Protein 5FVN (pdb70)

CATH classification: 2.40.160.10

Secondary structure (DSSP, 8-state):
-EEEEETTEEEEEEEEEEEEEEE-S-TTT-EE--EEEEEEEEEEEEETTEEEEEEEEEEEESSS-TT---EEEEEEEEEEE-GGG-EEEEEEEE-TTHHHHGGG--SSSS---SS-TTSTTSSEEEEEEEEEEEHHHHTSTTEEEEEEEE--B-BSSSTTB-TT---GGG-B-SEEEEEEEEEEETTEEEEEEEEEEEPPTTGGGSSB---SEEEEEEEEEEEEETTEEEEEEEEEEES-SB-TTSBB-SEEEEEEEEEEE--TTSEEEEEEEEEEEEEEETTTTEEEEEEEEEEEEEEEEEETTEEEEEEEEEE-----HHHHHHT---S-EEEEEEEEE-/-EEEEETTEEEEEEEEEEEEEEEES-TTT-EE--EEEEEEEEEEEEETTEEEEEEEEEEEESSS-TT---EEEEEEEEEEE-GGG-EEEEEEEE-TTHHHHGGG---SSS---SS-TTSTTSSEEEEEEEEEESHHHHHSTTEEEEEEEE--B-BSSSTTB-TT---GGG-B-SEEEEEEEEEEETTEEEEEEEEEEEPPTTGGGSSB---SEEEEEEEEEEEEETTEEEEEEEEEEES-SB-TTSBB-SEEEEEEEEEEE--TTSEEEEEEEEEEEEEEETTTTEEEEEEEEEEEEEEEEEETTEEEEEEEEEE-----HHHHHHT---S-EEEEEEEEE-/-EEEEETTEEEEEEEEEEEEEEE-S-TTT-EE--EEEEEEEEEEEEETTEEEEEEEEEEEESSS-TT---EEEEEEEEEEE-GGG-EEEEEEEE-TTHHHHGGG---SSS---SS-TTSTTSSEEEEEEEEEESHHHHHSTTEEEEEEEE--B-BSSSTTB-TT---GGG-B-SEEEEEEEEEEETTEEEEEEEEEEEPPHHHHHSSB---SEEEEEEEEEEEEETTEEEEEEEEEEEEEEE-TTSBEEEEEEEEEEEEEE--TTSEEEEEEEEEEEEEEETTTTEEEEEEEEEEEEEEEEEETTEEEEEEEEEE-PPP-HHHHHHT---S-EEEEEEEEE-/-EEEEETTEEEEEEEEEEEEEEEES-TTT-EE--EEEEEEEEEEEEETTEEEEEEEEEEEESSS-TT---EEEEEEEEEEE-SSS-EEEEEEEE-TTHHHHGGG---SSS---SS-TTSTTSSEEEEEEEEEESSTTTTSTTEEEEEEEE--B-BSSSTTB-TT---GGG-B-SEEEEEEEEEEETTEEEEEEEEEEEPPTTGGGSSB---SEEEEEEEEEEEEETTEEEEEEEEEEES-SEETTTEE-SEEEEEEEEEEE--TTSEEEEEEEEEEEEEEETTTTEEEEEEEEEEEEEEEEEETTEEEEEEEEEE-PPP-HHHHHHT---S-EEEEEEEEE-/-EEEEETTEEEEEEEEEEEEEEEES-TTT-EE--EEEEEEEEEEEEETTEEEEEEEEEEEESSS-TT---EEEEEEEEEEE-GGG-EEEEEEEE-TTHHHHGGG---SSS---SS-TTSTTSSEEEEEEEEEESSGGGTSTTEEEEEEEE--B-BSSSTTB-TT---GGG-B-SEEEEEEEEEEETTEEEEEEEEEEEPPTTGGGSSB---SEEEEEEEEEEEEETTEEEEEEEEEEES-SB-TTSBB-SEEEEEEEEEEE--TTSEEEEEEEEEEEEEEETTTTEEEEEEEEEEEEEEEEEETTEEEEEEEEEE-----HHHHHHT---S-EEEEEEEEE-/-EEEEETTEEEEEEEEEEEEEEEES-TTT-EE--EEEEEEEEEEEEETTEEEEEEEEEEEESSS-TT---EEEEEEEEEEE-TTSEEEEEEEEE-TTHHHHGGG---SSS---SS-TTSTTSSEEEEEEEEEESHHHHTSTTEEEEEEEE--B-BSSGGGB-TT---GGG-B-SEEEEEEEEEEETTEEEEEEEEEEEPPTTGGGSSBS--SEEEEEEEEEEEEETTEEEEEEEEEEEEEEE-TTSBEEEEEEEEEEEEEE--TTSEEEEEEEEEEEEEEETTTTEEEEEEEEEEEEEEEEEETTEEEEEEEEEE-PPP-HHHHHHT---S-EEEEEEEEE-

Organism: Enterobacter cloacae (NCBI:txid550)

InterPro domains:
  IPR001702 Porin, Gram-negative type [PF00267] (27-363)
  IPR001702 Porin, Gram-negative type [PR00182] (52-63)
  IPR001702 Porin, Gram-negative type [PR00182] (94-104)
  IPR001702 Porin, Gram-negative type [PR00182] (150-161)
  IPR001702 Porin, Gram-negative type [PR00182] (235-247)
  IPR001702 Porin, Gram-negative type [PR00182] (315-332)
  IPR001897 Porin, gammaproteobacterial [PR00183] (22-38)
  IPR001897 Porin, gammaproteobacterial [PR00183] (51-69)
  IPR001897 Porin, gammaproteobacterial [PR00183] (94-116)
  IPR001897 Porin, gammaproteobacterial [PR00183] (148-170)
  IPR001897 Porin, gammaproteobacterial [PR00183] (241-258)
  IPR001897 Porin, gammaproteobacterial [PR00183] (270-289)
  IPR013793 Porin, Gram-negative type, conserved site [PS00576] (315-331)
  IPR023614 Porin domain superfamily [G3DSA:2.40.160.10] (22-363)
  IPR050298 Gram-negative bacterial outer membrane porin [PTHR34501] (1-363)

Foldseek 3Di:
DWPDDPDQKTKDKKKKWKFKAKPWPPPVRHGTFTKMKIKMKMWGDPDPFKIKIWIWMKIWTPPDDPVDTDMDTQWTKIKMGGHQVWIKMWWWFAAQLCVFLVLQQDAPPDDPPLADALQARNTTATTKIKTKGACNSVPHHFKIKMKIKHAWAAACDDDRDDVRHDDQNNTWHIKIKMKIKGDPDPQKIKMKMKMKTAHDPNLQVFQWQHDGIKIKIKIKMWGGDPQKTKMKMKMKIAQGGDQQPRGGARIKIKMKIKIWGADPQFKIKMKMWIWIWGADTPPPPGIDTRFTWIKTKMKGDPDPFKIKMKMKTGFPHDDDPSCVVSVRDRMIMIMIIIMGMD/DWPDDPPQKTKDKKKKWKFKAKPWPPPVRHGTFIKMKIKMKMWGDPDPFKIKIWIWMKIWTPPDDPVDTDMDTQWTKIKMGRDQVWIKMWWWFAACLCVFLVLQVDDPPDDPPQADALQARNTTATTKIKTKGACNSVPHHFKIKMKIKHAWAAACDDDGDDVRHDDQNNTWHIKIKMKIKGDPDPQKIKMKMKMKTAHDPNLQVFQWQHDGIKMKIKIKMWGDDPQKTKMKMKMKIAQGGALQPRHGARIKIKMKIKIWGADPQFKIKMKMWIWIWGADTPPPPGIDTRFTWIKTKMKGDPDPFKIKMKMKTGFPHDDDPSCVVSVRDRMIMIMIIIMGMD/DWPDDPDQKTKDKKKKWKFKAKPWPPPVRHGTFTKMKIKMKMWGDDDPFKIKIWIWMKIWTPPDDPVDTDMDTQWTKIKMGGHQVWIKMWWWFAAQLCVFLVLQVDAPPDDPPLADALQARNTTATTKIKTKGACNSVPHHFKIKMKIKHAWAAACDDDGDDVRHDDQNNTWHIKIKMKIKGDPDPQKIKMKMKMKTAHDPNLQVFQWQHDRIKMKIKIKMWGDDPQKTKMKMWMKIAQGGAQQPRGHARIKIKMKIKIWGADPQFKIKMKMWIWIWGADTPPPPGIDTRFTWIKTKMKGDPDPFKIKMKMKTGFPHDDDPSCVVSVRDRMIMIMIIIMGMD/DWPDDPPQKTKDKKKKWKFKAKPWPPPVRHGTFTKMKIKMKMWGDDDPFKIKIWIWMKIWTPPDDPVDTDMDTQWTKIKMAGHLVWIKMWWWFAACLCVFLVLQQDDPPDDPPLADALQARNTTATTKIKTKGACHSVPHHFKIKMKIKHAWAAACDDDGDDVRHDDQNNTWHIKIKMKIKGDPDPQKIKMKMKMKTAHDPNLQVFQWQHDRIKMKIKIKMWGDDPQKTKMKMKMKIAQGGDQQPRGHARIKIKIKIKIWGADPQFKIKMKMWIWMWGADTPPPPGIATRFTWIKTKMKGDPDPFKIKMKMKTGFPHDDDPSCVVSVRDRMIMIMIIIMGMD/DWPDDPDQKTKDKKKKWKFKAKPWPPPVRHGTFTKMKIKMKMWGDPDPQKIKIWIWMKIWTPPDDPVDTDMDTQWTKIKMARHQVWIKMWWWFAQCLCVFLVLQQDDPPDDPPQADALQARNTTATTKIKTKGACNSVVHHFKIKMKIKHAWAAACDDDGDDVRHDDQNNTWHIKIKMKIKGDPDPQKIKMKMKMKTAHDPNLQVFQWQHDGIKIKIKIKMWGGDPQKIKMKMKMKIAQGGDQQPRHHARIKIKMKIKIWGADPQFKIKMKMWIWMWGADTPPPPGIDTRFTWIKTKMKGDPDPFKIKMKMKTGFPHDDDPSCVVSVRDRMIMIMIIIMGMD/DWPDDPDQKTKDKKKKWKFKAKPWPPPVRHGTFTKMKIKMKMWGDPDPFKIKIWIWMKIWTPPDDPVDTDMDTQWTKIWMGGHQFWIKMWWWFAAQLCVFLVLQVDDPPDDPPQADALQARNTTATTKIKTKGAQNRVPHHFKIKMKIKHAWAAACDDDGDDVRHDDQNNTWHIKIKMKIKGDPDPQKIKMKMKMKTAHDPNLQVFQWQHDGIKMKIKIKMWGDDPQKTKMKMWMKIAQGGDQQPRGHARIKIKMKIKIWGADPQFKIKMKMWIWIWGADTPPPPGIDTRFTWIKTKMKGDPDPFKIKMKMKTGFPDDDDPSCVVSVRDRMIMIMIIIMGMD

Radius of gyration: 41.19 Å; Cα contacts (8 Å, |Δi|>4): 6973; chains: 6; bounding box: 77×74×114 Å

Nearest PDB structures (foldseek):
  5fvn-assembly2_D  TM=1.003E+00  e=4.121E-65  Enterobacter cloacae
  2xe2-assembly1_C  TM=9.939E-01  e=3.222E-57  Escherichia coli
  5o79-assembly1_C  TM=9.924E-01  e=1.944E-54  Klebsiella pneumoniae
  7pzf-assembly2_E  TM=9.827E-01  e=4.440E-54  Klebsiella pneumoniae
  6rck-assembly1_A  TM=9.863E-01  e=8.250E-54  Klebsiella pneumoniae

Solvent-accessible surface area: 76614 Å² total; per-residue (Å²): 15,70,20,40,23,69,109,30,8,76,3,45,6,41,4,48,0,1,3,3,34,23,95,18,130,22,59,55,54,39,4,2,27,0,20,0,50,11,0,0,106,3,70,2,84,36,55,72,121,20,30,0,39,1,33,4,25,12,15,6,26,0,10,10,1,21,81,63,42,64,6,50,9,27,6,0,19,0,0,16,95,88,25,95,56,4,16,77,8,24,0,0,17,52,0,0,2,41,32,0,2,31,23,3,47,53,19,22,44,25,14,9,59,6,20,17,15,6,2,6,0,4,19,23,0,1,3,0,23,1,66,76,3,70,53,75,85,50,138,56,126,14,44,59,45,2,77,3,102,3,7,72,0,0,14,78,80,51,158,10,43,4,38,13,17,13,70,54,34,54,4,5,4,67,3,82,7,23,7,87,24,84,82,102,25,158,24,103,6,75,7,62,1,65,2,18,0,82,14,6,52,23,0,44,125,50,73,9,0,70,22,91,84,2,46,1,94,7,34,5,104,60,38,82,29,116,75,61,19,78,4,27,3,92,4,48,0,82,18,0,5,53,0,27,103,38,0,1,0,39,64,0,47,2,66,1,54,4,42,11,89,42,83,145,132,8,56,54,44,2,81,6,53,3,40,2,59,0,50,98,8,52,107,83,43,28,92,24,40,10,21,60,0,46,0,62,9,21,11,72,95,42,42,136,7,2,10,45,20,61,0,82,19,53,16,77,15,104,97,88,95,5,3,146,69,1,64,27,29,26,48,58,6,46,0,84,5,14,5,2,74,30,16,74,21,38,23,68,77,18,9,70,2,46,6,39,4,47,0,1,3,3,35,23,100,19,131,23,58,54,53,40,3,2,28,0,20,0,49,12,0,0,105,4,60,0,100,35,60,77,124,22,13,0,38,1,35,4,26,11,13,6,26,0,8,10,1,19,81,66,42,67,7,49,9,31,5,0,18,0,0,18,99,76,28,103,58,6,17,73,8,24,0,0,18,52,0,0,2,41,32,0,1,31,28,4,47,52,19,22,43,25,14,9,60,6,19,17,15,7,2,6,0,4,17,21,0,1,3,0,22,1,64,73,2,72,54,65,85,52,128,53,126,20,42,57,47,2,78,3,102,3,6,73,0,0,14,76,80,54,169,10,43,4,38,13,16,15,70,54,31,55,4,5,5,70,3,81,7,23,7,89,26,85,87,99,24,161,23,103,8,76,6,64,1,64,2,19,0,81,15,6,60,23,0,44,123,51,71,9,0,74,22,91,84,1,45,0,96,6,33,4,102,54,38,79,29,113,85,64,22,83,4,27,3,95,4,58,0,63,20,0,5,52,0,28,103,39,0,0,0,35,89,0,65,1,66,1,55,4,42,12,87,42,77,148,122,8,56,56,45,2,85,6,52,4,38,2,58,0,42,82,9,52,106,83,42,28,93,23,43,10,21,60,0,48,0,61,7,21,12,76,93,41,45,196,29,2,9,44,20,64,0,83,19,51,17,75,16,106,97,89,95,4,3,148,66,1,65,26,29,24,47,59,5,46,0,85,4,15,5,0,75,26,16,77,20,38,22,68,92,20,9,66,1,47,6,38,5,46,0,1,2,3,36,22,98,18,128,23,61,55,54,39,3,2,28,0,20,0,48,10,0,0,108,4,78,0,93,35,58,77,123,24,24,0,37,1,35,4,26,11,14,5,26,0,9,10,1,21,82,65,43,66,7,50,8,30,5,0,18,0,0,18,102,74,40,96,59,7,18,74,8,24,0,0,18,51,0,0,2,41,32,0,2,31,23,3,48,55,20,22,42,26,15,9,60,6,19,18,15,7,2,6,0,3,16,20,1,1,2,0,22,0,63,78,2,71,56,70,88,44,139,58,122,17,43,55,46,3,76,2,101,3,6,74,1,0,15,74,81,54,164,11,45,4,38,13,17,14,71,54,32,55,3,5,4,70,2,81,8,21,8,86,26,84,87,97,26,156,26,103,8,75,7,59,1,66,2,24,0,75,14,5,55,24,0,45,124,50,72,10,0,69,23,91,85,2,50,1,87,6,34,6,99,59,36,84,30,115,92,61,21,77,5,26,2,92,3,40,0,73,18,0,5,52,0,28,109,37,0,0,0,36,60,0,49,1,69,1,55,3,35,11,88,42,75,151,127,9,58,55,44,2,78,8,55,4,41,2,68,1,46,96,8,48,107,83,42,28,91,24,39,10,21,60,0,47,0,66,8,20,10,81,92,44,44,148,7,2,9,44,18,62,0,88,18,51,16,76,15,110,97,92,95,4,2,148,67,1,65,29,28,24,47,59,6,46,0,86,4,14,5,1,77,31,17,60,20,39,19,69,98,23,11,64,2,46,6,38,4,48,0,1,2,3,33,23,94,18,129,24,61,54,53,40,3,2,28,0,19,0,51,10,0,0,110,4,53,0,73,35,56,73,116,22,24,0,37,1,33,4,27,10,15,6,26,1,8,10,2,19,82,64,41,63,6,51,8,29,6,0,19,0,0,19,91,78,27,86,60,7,18,77,7,24,0,0,17,52,0,0,2,39,32,0,3,31,24,4,48,54,20,22,43,24,15,9,59,6,20,18,15,6,2,5,0,4,18,23,1,1,2,0,23,0,66,76,1,52,56,56,102,61,143,57,116,13,45,55,47,2,75,2,103,2,7,74,1,0,15,76,79,52,161,10,43,3,37,13,17,14,70,54,33,51,3,4,5,68,3,81,7,23,7,87,26,82,87,97,25,157,24,103,6,76,7,61,1,67,2,25,1,81,14,5,53,22,0,43,124,52,72,8,0,73,22,90,79,1,49,1,92,6,34,6,100,61,35,84,30,113,89,63,21,81,5,28,2,94,3,42,0,73,19,0,5,51,0,28,105,37,0,0,0,37,64,0,48,2,69,1,54,3,36,10,88,41,78,148,123,8,56,58,46,5,78,6,58,3,39,2,60,1,50,98,9,53,106,82,44,27,93,23,36,11,20,48,1,44,0,65,8,22,10,75,90,41,46,193,20,2,10,44,19,63,0,84,19,53,17,81,14,110,95,89,94,4,3,150,69,1,64,27,28,25,48,59,6,46,0,84,4,15,5,2,75,31,16,70,20,35,23,57,73,28,9,75,3,40,6,36,6,46,0,1,2,3,36,22,97,19,131,23,61,55,53,40,3,2,28,0,21,0,50,10,0,0,98,4,67,0,82,36,54,72,116,19,20,0,40,2,40,3,25,12,14,6,26,1,8,11,1,19,84,60,42,62,7,49,10,28,6,0,19,0,0,16,75,84,23,100,57,0,12,77,7,24,0,0,16,51,0,0,2,39,31,0,2,31,25,4,48,56,19,23,43,25,15,9,59,5,19,19,14,6,2,6,0,4,17,21,0,1,3,0,24,1,64,74,2,59,53,68,81,50,128,54,130,19,42,59,46,2,75,2,103,3,6,73,1,0,14,76,81,50,165,10,44,3,38,13,18,14,71,55,33,54,4,5,4,68,4,81,7,23,6,87,24,89,87,97,23,158,23,101,7,74,6,63,1,68,2,19,0,82,14,6,63,23,0,44,124,41,73,8,0,75,21,90,83,2,47,1,95,6,34,5,96,54,40,84,31,115,78,62,19,79,4,29,2,87,4,40,0,72,20,0,4,50,0,28,104,37,0,0,0,40,60,0,53,1,69,1,54,4,43,10,86,40,81,143,133,10,57,58,44,2,81,5,53,4,39,2,64,1,45,96,8,51,108,83,41,28,94,24,43,11,20,60,1,47,0,61,9,19,11,74,94,44,44,148,8,1,10,43,19,61,0,81,20,52,17,77,15,106,98,88,96,4,4,149,67,1,65,28,28,25,48,58,5,47,0,85,5,14,6,2,75,31,16,63,18,43,20,66,94,19,29,59,2,46,5,40,5,46,0,1,2,3,35,22,98,19,129,24,59,57,51,40,3,2,28,0,20,0,50,11,0,0,107,4,71,0,98,34,57,68,125,26,27,0,25,0,44,5,29,11,15,5,26,1,9,10,2,20,82,63,44,64,6,48,9,27,12,0,16,0,0,23,90,79,13,134,58,10,15,72,8,24,0,0,18,51,0,0,2,38,32,0,2,30,24,4,47,55,19,22,43,24,15,9,60,5,19,18,15,7,2,6,0,3,18,22,1,1,2,0,23,1,82,78,6,35,47,80,123,57,137,58,123,20,43,67,39,3,74,2,104,3,7,73,1,0,14,76,82,51,165,10,45,4,38,12,17,14,72,53,33,52,4,4,4,70,3,80,8,22,7,87,29,85,92,99,26,157,26,102,8,75,6,60,2,65,2,26,0,78,14,6,66,23,0,44,124,44,71,9,0,69,23,91,82,2,45,1,90,6,34,5,101,60,36,83,30,112,79,62,21,78,6,26,2,91,4,40,0,70,20,0,5,53,0,29,108,37,0,1,0,35,62,0,52,2,65,2,55,4,44,11,92,40,83,144,129,9,55,59,44,2,84,6,54,3,41,2,60,1,48,96,8,51,108,83,42,28,92,24,40,11,20,58,0,46,0,62,9,19,11,70,90,42,45,144,8,1,10,44,18,62,0,84,19,50,16,77,14,108,98,90,96,4,3,148,67,1,63,26,30,25,48,60,6,47,0,85,4,15,5,1,76,30

Sequence (2052 aa):
AEIYNKDGNNKLLDLYGKVDGLHYFSDDDSQDGDQTYMRLGFKGETQVNDQLTGYGQWEYQIQGNSGENENNSWTRVAFAGLKFGDAGSFDYGRNYGVVYDVTSWTDVLPEFGGDTYGSSDNFMQQRGNGFATYRNSDFFGLVDGLNFAVQYQGKNGSASGEDQTNNGRTELRQNGDGVGGSITYNLGEGFGIGTAVVSSSKRTSSQNDLTYGNGDRAETYTGGLKYDANNIYLAAQYTQQTYNATRVGNLGWANKKAQNFEVVAQYQFDFGLRPSVVAYLQSKGKDLENGYGDQDLLKYVDVVGATYYFNKNMSTYVDYKINLLDDKEFTRNAGISTDDIVALGLVYQFAEIYNKDGNKLDLYGKVDGLHYFSDDDSQDGDQTYMRLGFKGETQVNDQLTGYGQWEYQIQGNSGENEENNSWTRVAFAGLKFGDAGSFDYGRNYGVVYDVTSWTDVLPEFGGDTYGSSDNFMQQRGNGFATYRNSDFFGLVDGLNFAVQYQGKNGSASGEDQTNNGRTELRQNGDGVGGSITYNLGEGFGIGTAVSSSKRTSSQNDLTYGNGDRAETYTGGLKYDANNIYLAAQYTQTYNATRVGNLGWANKAQNFEVVAQYQFDDFGLRPSVAYLQSKGKDLENGYGDQDLLKYVDVVGATYYFNKNMSTYVDYKINLLDDKEFTRNAGISTDDIVALGLVYQFAEIYNKDGNKLDLYGKVDGLHYFSDDDSQDGDQTYMRLGFKGETQVNDQLTGYGQWEYQIQGNSGENENNSWTRVAFAGLKFGDAGSFDYGRNYGVVYDVTSWTDVLPEFGGDTYGSSDNFMQQRGNGFATYRNSDFFGLVDGLNFAVQYQGKNGSASGEDQTNNGRTELRQNGDGVGGSITYNLGEGFGIGTAVSSSKRTSSQNDLTYGNGDRAEETYTGGLLKYDANNIYLAAQYTQTYNATRVGNLGWANKAQNFEVVAQYQFDFGLRPSVVAYLQSKGKDLENGYGDQDLLKYVDVVGATYYFNKNMSTYVDYKINLLDDKEFTRNAGISTDDIVALGLVYQFAEIYNKDGNKLDLYGKVDGLHYFSDDDSQDGDQTYMRLGFKGETQVNDQLTGYGQQWEYQIQGNSGENENNSWTRVAFAGLKFGDAGSFDYGRNYGVVYDVTSWTDVLPEFGGDTYGSSDNFMQQRGNGFATYRNSDFFGLVDGLNFAVQYQGKNGSASGEDQTNNGRTELRQNGDGVGGSITYNLGEGFGIGTAVSSSKRTSSQNDLTYGNGDRAEETYTGGLKYDANNIYLAAQYTQTYNATRVGNLGWANKAQNFEVVAQYQFDDFGLRPSVVAYLQSKGKDLENGYGDQDLLKYVDVVGATYYFNKNMSTYVDYKINLLDDKEFTRNAGISTDDIVALGLVYQFAEIYNKDGNKLDLYGKVDGLHYFSDDDSQDGDQTYMRLGFKGETQVNDQLTTGYGQWEYQIQGNSGENEENNSWTRVAFAGLKFGDAGSFDYGRNYGVVYDVTSWTDVLPEFGGDTYGSSDNFMQQRGNGFATYRNSDFFGLVDGLNFAVQYQGKNGSASGEDQTNNGRTELRQNGDGVGGSITYNLGEGFGIGTAVSSSKRTSSQNDLLTYGNGDRAETYTGGLKYDANNIYLAAQYTQTYNATRVGNLGWANKAQNFEVVAQYQFDFGLRPSVVAYLQSKGKDLENGYGDQDLLKYVDVVGATYYFNKNMSTYVDYKINLLDDKEFTRNAGISTDDIVALGLVYQFAEIYNKDGNKLDLYGKVDGLHYFSDDDSQDGDQTYMRLGFKGETQVNDQLTGYGQQWEYQIQGNSGENENNSWTRVAFAGLKFGDAGSFDYGRNYGVVYDVTSWTDVLPEFGGDTYGSDNFMQQRGNGFATYRNSDFFGLVDGLNFAVQYQGKNGSASGEDQTNNGRTELRQNGDGVGGSITYNLGEGFGIGTAVSSSKRTSSQNDLLTYGNGDRAETYTGGLKYDANNIYLAAQYTQTYNATRVGNLGWANKAQNFEVVAQYQFDFGLRPSVVAYLQSKGKDLENGYGDQDLLKYVDVVGATYYFNKNMSTYVDYKINLLDDKEFTRNAGISTDDIVALGLVYQF

Structure (mmCIF, N/CA/C/O backbone):
data_5FVN
#
_entry.id   5FVN
#
_cell.length_a   109.749
_cell.length_b   123.260
_cell.length_c   116.010
_cell.angle_alpha   90.00
_cell.angle_beta   91.01
_cell.angle_gamma   90.00
#
_symmetry.space_group_name_H-M   'P 1 21 1'
#
loop_
_entity.id
_entity.type
_entity.pdbx_description
1 polymer 'OMPC PORIN'
2 branched '3-deoxy-alpha-D-manno-oct-2-ulopyranosonic acid-(2-6)-2-amino-2-deoxy-4-O-phosphono-beta-D-glucopyranose-(1-6)-2-amino-2-deoxy-1-O-phosphono-alpha-D-glucopyranose'
3 branched '3-deoxy-alpha-D-manno-oct-2-ulopyranosonic acid-(2-4)-[L-glycero-alpha-D-manno-heptopyranose-(1-5)]3-deoxy-alpha-D-manno-oct-2-ulopyranosonic acid-(2-6)-2-amino-2-deoxy-4-O-phosphono-beta-D-glucopyranose-(1-6)-2-amino-2-deoxy-1-O-phosphono-alpha-D-glucopyranose'
4 branched '3-deoxy-alpha-D-manno-oct-2-ulopyranosonic acid-(2-4)-3-deoxy-alpha-D-manno-oct-2-ulopyranosonic acid-(2-6)-2-amino-2-deoxy-4-O-phosphono-beta-D-glucopyranose-(1-6)-2-amino-2-deoxy-1-O-phosphono-alpha-D-glucopyranose'
5 non-polymer 'SULFATE ION'
6 non-polymer (HYDROXYETHYLOXY)TRI(ETHYLOXY)OCTANE
7 non-polymer 'PHOSPHATE ION'
8 non-polymer '3-deoxy-alpha-D-manno-oct-2-ulopyranosonic acid'
9 non-polymer '3-HYDROXY-TETRADECANOIC ACID'
10 non-polymer 'MYRISTIC ACID'
11 non-polymer 'LAURIC ACID'
12 non-polymer 'CALCIUM ION'
13 water water
#
loop_
_atom_site.group_PDB
_atom_site.id
_atom_site.type_symbol
_atom_site.label_atom_id
_atom_site.label_alt_id
_atom_site.label_comp_id
_atom_site.label_asym_id
_atom_site.label_entity_id
_atom_site.label_seq_id
_atom_site.pdbx_PDB_ins_code
_atom_site.Cartn_x
_atom_site.Cartn_y
_atom_site.Cartn_z
_atom_site.occupancy
_atom_site.B_iso_or_equiv
_atom_site.auth_seq_id
_atom_site.auth_comp_id
_atom_site.auth_asym_id
_atom_site.auth_atom_id
_atom_site.pdbx_PDB_model_num
ATOM 1 N N . ALA A 1 1 ? 34.394 -10.191 47.216 1.00 14.37 1 ALA A N 1
ATOM 2 C CA . ALA A 1 1 ? 34.115 -9.935 48.678 1.00 15.77 1 ALA A CA 1
ATOM 3 C C . ALA A 1 1 ? 32.904 -10.757 49.063 1.00 14.52 1 ALA A C 1
ATOM 4 O O . ALA A 1 1 ? 31.924 -10.786 48.322 1.00 14.20 1 ALA A O 1
ATOM 6 N N . GLU A 1 2 ? 32.945 -11.396 50.236 1.00 15.52 2 GLU A N 1
ATOM 7 C CA . GLU A 1 2 ? 31.753 -12.066 50.747 1.00 13.92 2 GLU A CA 1
ATOM 8 C C . GLU A 1 2 ? 30.758 -10.996 51.176 1.00 14.20 2 GLU A C 1
ATOM 9 O O . GLU A 1 2 ? 31.021 -10.239 52.106 1.00 18.46 2 GLU A O 1
ATOM 15 N N . ILE A 1 3 ? 29.617 -10.942 50.506 1.00 13.42 3 ILE A N 1
ATOM 16 C CA . ILE A 1 3 ? 28.615 -9.917 50.780 1.00 14.53 3 ILE A CA 1
ATOM 17 C C . ILE A 1 3 ? 27.359 -10.499 51.419 1.00 14.51 3 ILE A C 1
ATOM 18 O O . ILE A 1 3 ? 26.471 -9.740 51.820 1.00 18.81 3 ILE A O 1
ATOM 23 N N . TYR A 1 4 ? 27.287 -11.823 51.513 1.00 13.83 4 TYR A N 1
ATOM 24 C CA . TYR A 1 4 ? 26.119 -12.517 52.102 1.00 12.55 4 TYR A CA 1
ATOM 25 C C . TYR A 1 4 ? 26.561 -13.839 52.664 1.00 12.30 4 TYR A C 1
ATOM 26 O O . TYR A 1 4 ? 27.331 -14.588 52.028 1.00 12.98 4 TYR A O 1
ATOM 35 N N . ASN A 1 5 ? 26.093 -14.127 53.893 1.00 12.93 5 ASN A N 1
ATOM 36 C CA . ASN A 1 5 ? 26.402 -15.378 54.570 1.00 13.19 5 ASN A CA 1
ATOM 37 C C . ASN A 1 5 ? 25.316 -15.550 55.645 1.00 13.62 5 ASN A C 1
ATOM 38 O O . ASN A 1 5 ? 25.370 -14.881 56.668 1.00 15.30 5 ASN A O 1
ATOM 43 N N . LYS A 1 6 ? 24.341 -16.397 55.351 1.00 14.23 6 LYS A N 1
ATOM 44 C CA . LYS A 1 6 ? 23.146 -16.513 56.217 1.00 17.55 6 LYS A CA 1
ATOM 45 C C . LYS A 1 6 ? 22.445 -17.820 55.939 1.00 21.10 6 LYS A C 1
ATOM 46 O O . LYS A 1 6 ? 22.308 -18.206 54.771 1.00 22.04 6 LYS A O 1
ATOM 52 N N . ASP A 1 7 ? 22.002 -18.497 56.998 1.00 24.36 7 ASP A N 1
ATOM 53 C CA . ASP A 1 7 ? 21.142 -19.675 56.859 1.00 27.42 7 ASP A CA 1
ATOM 54 C C . ASP A 1 7 ? 21.667 -20.710 55.848 1.00 28.64 7 ASP A C 1
ATOM 55 O O . ASP A 1 7 ? 20.897 -21.271 55.071 1.00 35.09 7 ASP A O 1
ATOM 60 N N . GLY A 1 8 ? 22.978 -20.942 55.880 1.00 28.36 8 GLY A N 1
ATOM 61 C CA . GLY A 1 8 ? 23.611 -21.962 55.057 1.00 24.91 8 GLY A CA 1
ATOM 62 C C . GLY A 1 8 ? 24.057 -21.566 53.648 1.00 21.50 8 GLY A C 1
ATOM 63 O O . GLY A 1 8 ? 24.609 -22.429 52.943 1.00 28.45 8 GLY A O 1
ATOM 64 N N . ASN A 1 9 ? 23.762 -20.329 53.241 1.00 23.19 9 ASN A N 1
ATOM 65 C CA A ASN A 1 9 ? 24.089 -19.825 51.838 0.50 15.93 9 ASN A CA 1
ATOM 66 C CA B ASN A 1 9 ? 24.072 -19.843 51.917 0.50 15.84 9 ASN A CA 1
ATOM 67 C C . ASN A 1 9 ? 25.057 -18.689 51.995 1.00 14.48 9 ASN A C 1
ATOM 68 O O . ASN A 1 9 ? 24.913 -17.811 52.860 1.00 15.71 9 ASN A O 1
ATOM 77 N N . LYS A 1 10 ? 26.074 -18.700 51.124 1.00 13.48 10 LYS A N 1
ATOM 78 C CA . LYS A 1 10 ? 26.997 -17.590 51.077 1.00 15.11 10 LYS A CA 1
ATOM 79 C C . LYS A 1 10 ? 27.258 -17.181 49.648 1.00 12.71 10 LYS A C 1
ATOM 80 O O . LYS A 1 10 ? 27.138 -18.003 48.720 1.00 15.09 10 LYS A O 1
ATOM 86 N N . LEU A 1 11 ? 27.572 -15.905 49.498 1.00 12.81 11 LEU A N 1
ATOM 87 C CA A LEU A 1 11 ? 27.782 -15.322 48.167 0.50 13.27 11 LEU A CA 1
ATOM 88 C CA B LEU A 1 11 ? 27.792 -15.322 48.165 0.50 12.84 11 LEU A CA 1
ATOM 89 C C . LEU A 1 11 ? 28.940 -14.347 48.214 1.00 12.93 11 LEU A C 1
ATOM 90 O O . LEU A 1 11 ? 28.950 -13.421 49.028 1.00 13.41 11 LEU A O 1
ATOM 99 N N . ASP A 1 12 ? 29.902 -14.565 47.321 1.00 12.15 12 ASP A N 1
ATOM 100 C CA . ASP A 1 12 ? 31.038 -13.697 47.146 1.00 12.91 12 ASP A CA 1
ATOM 101 C C . ASP A 1 12 ? 30.814 -12.979 45.806 1.00 12.14 12 ASP A C 1
ATOM 102 O O . ASP A 1 12 ? 30.708 -13.636 44.760 1.00 14.22 12 ASP A O 1
ATOM 107 N N . LEU A 1 13 ? 30.710 -11.659 45.846 1.00 12.59 13 LEU A N 1
ATOM 108 C CA . LEU A 1 13 ? 30.632 -10.850 44.637 1.00 11.93 13 LEU A CA 1
ATOM 109 C C . LEU A 1 13 ? 31.993 -10.219 44.500 1.00 12.63 13 LEU A C 1
ATOM 110 O O . LEU A 1 13 ? 32.444 -9.517 45.400 1.00 13.53 13 LEU A O 1
ATOM 115 N N . TYR A 1 14 ? 32.657 -10.473 43.373 1.00 11.63 14 TYR A N 1
ATOM 116 C CA . TYR A 1 14 ? 34.037 -10.048 43.223 1.00 12.06 14 TYR A CA 1
ATOM 117 C C . TYR A 1 14 ? 34.228 -9.388 41.866 1.00 12.50 14 TYR A C 1
ATOM 118 O O . TYR A 1 14 ? 33.378 -9.492 40.983 1.00 13.60 14 TYR A O 1
ATOM 127 N N . GLY A 1 15 ? 35.339 -8.685 41.735 1.00 12.20 15 GLY A N 1
ATOM 128 C CA . GLY A 1 15 ? 35.632 -8.050 40.469 1.00 13.51 15 GLY A CA 1
ATOM 129 C C . GLY A 1 15 ? 36.922 -7.285 40.523 1.00 13.36 15 GLY A C 1
ATOM 130 O O . GLY A 1 15 ? 37.617 -7.264 41.543 1.00 13.62 15 GLY A O 1
ATOM 131 N N . LYS A 1 16 ? 37.248 -6.687 39.379 1.00 11.35 16 LYS A N 1
ATOM 132 C CA . LYS A 1 16 ? 38.452 -5.912 39.248 1.00 12.34 16 LYS A CA 1
ATOM 133 C C . LYS A 1 16 ? 38.273 -4.862 38.185 1.00 11.31 16 LYS A C 1
ATOM 134 O O . LYS A 1 16 ? 37.507 -5.074 37.235 1.00 11.76 16 LYS A O 1
ATOM 140 N N . VAL A 1 17 ? 38.977 -3.745 38.354 1.00 10.21 17 VAL A N 1
ATOM 141 C CA . VAL A 1 17 ? 39.144 -2.776 37.282 1.00 10.75 17 VAL A CA 1
ATOM 142 C C . VAL A 1 17 ? 40.633 -2.656 37.062 1.00 11.00 17 VAL A C 1
ATOM 143 O O . VAL A 1 17 ? 41.367 -2.306 37.984 1.00 11.17 17 VAL A O 1
ATOM 147 N N . ASP A 1 18 ? 41.057 -2.930 35.819 1.00 10.12 18 ASP A N 1
ATOM 148 C CA . ASP A 1 18 ? 42.469 -2.832 35.423 1.00 10.31 18 ASP A CA 1
ATOM 149 C C . ASP A 1 18 ? 42.619 -1.659 34.457 1.00 10.04 18 ASP A C 1
ATOM 150 O O . ASP A 1 18 ? 42.240 -1.768 33.282 1.00 10.00 18 ASP A O 1
ATOM 155 N N . GLY A 1 19 ? 43.164 -0.547 34.949 1.00 9.94 19 GLY A N 1
ATOM 156 C CA . GLY A 1 19 ? 43.536 0.580 34.110 1.00 9.78 19 GLY A CA 1
ATOM 157 C C . GLY A 1 19 ? 44.856 0.237 33.453 1.00 10.55 19 GLY A C 1
ATOM 158 O O . GLY A 1 19 ? 45.875 0.174 34.122 1.00 10.74 19 GLY A O 1
ATOM 159 N N . LEU A 1 20 ? 44.812 -0.026 32.153 1.00 9.85 20 LEU A N 1
ATOM 160 C CA . LEU A 1 20 ? 45.867 -0.787 31.493 1.00 10.66 20 LEU A CA 1
ATOM 161 C C . LEU A 1 20 ? 46.178 -0.146 30.148 1.00 10.57 20 LEU A C 1
ATOM 162 O O . LEU A 1 20 ? 45.266 0.171 29.397 1.00 10.77 20 LEU A O 1
ATOM 167 N N . HIS A 1 21 ? 47.469 0.049 29.881 1.00 10.39 21 HIS A N 1
ATOM 168 C CA . HIS A 1 21 ? 47.929 0.626 28.604 1.00 11.16 21 HIS A CA 1
ATOM 169 C C . HIS A 1 21 ? 49.053 -0.217 28.049 1.00 10.52 21 HIS A C 1
ATOM 170 O O . HIS A 1 21 ? 49.968 -0.611 28.789 1.00 10.44 21 HIS A O 1
ATOM 177 N N . TYR A 1 22 ? 48.985 -0.484 26.741 1.00 10.56 22 TYR A N 1
ATOM 178 C CA . TYR A 1 22 ? 50.055 -1.196 26.024 1.00 10.18 22 TYR A CA 1
ATOM 179 C C . TYR A 1 22 ? 50.818 -0.211 25.129 1.00 10.88 22 TYR A C 1
ATOM 180 O O . TYR A 1 22 ? 50.215 0.687 24.523 1.00 10.68 22 TYR A O 1
ATOM 189 N N . PHE A 1 23 ? 52.132 -0.426 25.043 1.00 11.60 23 PHE A N 1
ATOM 190 C CA . PHE A 1 23 ? 53.014 0.319 24.141 1.00 11.04 23 PHE A CA 1
ATOM 191 C C . PHE A 1 23 ? 53.645 -0.694 23.207 1.00 11.23 23 PHE A C 1
ATOM 192 O O . PHE A 1 23 ? 54.355 -1.593 23.654 1.00 12.53 23 PHE A O 1
ATOM 200 N N . SER A 1 24 ? 53.359 -0.565 21.914 1.00 12.24 24 SER A N 1
ATOM 201 C CA . SER A 1 24 ? 53.843 -1.527 20.933 1.00 12.64 24 SER A CA 1
ATOM 202 C C . SER A 1 24 ? 53.863 -0.934 19.539 1.00 13.40 24 SER A C 1
ATOM 203 O O . SER A 1 24 ? 53.000 -0.126 19.179 1.00 14.11 24 SER A O 1
ATOM 206 N N . ASP A 1 25 ? 54.840 -1.365 18.746 1.00 12.99 25 ASP A N 1
ATOM 207 C CA . ASP A 1 25 ? 54.810 -1.085 17.308 1.00 13.45 25 ASP A CA 1
ATOM 208 C C . ASP A 1 25 ? 53.681 -1.823 16.571 1.00 13.98 25 ASP A C 1
ATOM 209 O O . ASP A 1 25 ? 53.346 -1.465 15.452 1.00 17.21 25 ASP A O 1
ATOM 214 N N . ASP A 1 26 ? 53.111 -2.858 17.182 1.00 13.28 26 ASP A N 1
ATOM 215 C CA . ASP A 1 26 ? 51.969 -3.565 16.621 1.00 14.58 26 ASP A CA 1
ATOM 216 C C . ASP A 1 26 ? 50.729 -2.748 16.946 1.00 13.14 26 ASP A C 1
ATOM 217 O O . ASP A 1 26 ? 50.308 -2.688 18.111 1.00 13.03 26 ASP A O 1
ATOM 222 N N . ASP A 1 27 ? 50.164 -2.092 15.943 1.00 13.10 27 ASP A N 1
ATOM 223 C CA . ASP A 1 27 ? 49.016 -1.204 16.127 1.00 14.61 27 ASP A CA 1
ATOM 224 C C . ASP A 1 27 ? 47.758 -1.949 16.554 1.00 13.98 27 ASP A C 1
ATOM 225 O O . ASP A 1 27 ? 46.828 -1.321 17.041 1.00 15.42 27 ASP A O 1
ATOM 230 N N . SER A 1 28 ? 47.719 -3.263 16.366 1.00 13.23 28 SER A N 1
ATOM 231 C CA . SER A 1 28 ? 46.588 -4.062 16.863 1.00 14.37 28 SER A CA 1
ATOM 232 C C . SER A 1 28 ? 46.683 -4.327 18.372 1.00 13.27 28 SER A C 1
ATOM 233 O O . SER A 1 28 ? 45.704 -4.814 18.946 1.00 13.79 28 SER A O 1
ATOM 236 N N . GLN A 1 29 ? 47.841 -4.058 18.969 1.00 16.77 29 GLN A N 1
ATOM 237 C CA . GLN A 1 29 ? 48.050 -4.197 20.433 1.00 15.09 29 GLN A CA 1
ATOM 238 C C . GLN A 1 29 ? 48.202 -2.862 21.129 1.00 12.51 29 GLN A C 1
ATOM 239 O O . GLN A 1 29 ? 47.784 -2.723 22.293 1.00 12.32 29 GLN A O 1
ATOM 245 N N . ASP A 1 30 ? 48.807 -1.884 20.465 1.00 12.53 30 ASP A N 1
ATOM 246 C CA . ASP A 1 30 ? 49.136 -0.595 21.052 1.00 11.80 30 ASP A CA 1
ATOM 247 C C . ASP A 1 30 ? 47.878 0.128 21.554 1.00 10.86 30 ASP A C 1
ATOM 248 O O . ASP A 1 30 ? 46.837 0.119 20.902 1.00 11.63 30 ASP A O 1
ATOM 253 N N . GLY A 1 31 ? 48.039 0.819 22.674 1.00 10.78 31 GLY A N 1
ATOM 254 C CA . GLY A 1 31 ? 47.039 1.747 23.157 1.00 10.48 31 GLY A CA 1
ATOM 255 C C . GLY A 1 31 ? 46.322 1.331 24.439 1.00 10.87 31 GLY A C 1
ATOM 256 O O . GLY A 1 31 ? 46.804 0.490 25.195 1.00 10.71 31 GLY A O 1
ATOM 257 N N . ASP A 1 32 ? 45.156 1.934 24.640 1.00 10.20 32 ASP A N 1
ATOM 258 C CA . ASP A 1 32 ? 44.388 1.688 25.867 1.00 9.98 32 ASP A CA 1
ATOM 259 C C . ASP A 1 32 ? 43.811 0.271 25.859 1.00 9.75 32 ASP A C 1
ATOM 260 O O . ASP A 1 32 ? 43.155 -0.125 24.897 1.00 10.13 32 ASP A O 1
ATOM 265 N N . GLN A 1 33 ? 44.039 -0.460 26.963 1.00 10.00 33 GLN A N 1
ATOM 266 C CA . GLN A 1 33 ? 43.601 -1.840 27.122 1.00 9.99 33 GLN A CA 1
ATOM 267 C C . GLN A 1 33 ? 42.762 -2.027 28.422 1.00 9.81 33 GLN A C 1
ATOM 268 O O . GLN A 1 33 ? 42.556 -3.147 28.879 1.00 10.46 33 GLN A O 1
ATOM 274 N N . THR A 1 34 ? 42.258 -0.925 28.978 1.00 9.57 34 THR A N 1
ATOM 275 C CA . THR A 1 34 ? 41.467 -0.964 30.223 1.00 9.78 34 THR A CA 1
ATOM 276 C C . THR A 1 34 ? 40.327 -1.964 30.117 1.00 9.65 34 THR A C 1
ATOM 277 O O . THR A 1 34 ? 39.636 -2.051 29.086 1.00 9.71 34 THR A O 1
ATOM 281 N N . TYR A 1 35 ? 40.117 -2.734 31.189 1.00 9.15 35 TYR A N 1
ATOM 282 C CA . TYR A 1 35 ? 39.019 -3.686 31.242 1.00 9.51 35 TYR A CA 1
ATOM 283 C C . TYR A 1 35 ? 38.599 -3.877 32.694 1.00 9.64 35 TYR A C 1
ATOM 284 O O . TYR A 1 35 ? 39.338 -3.523 33.609 1.00 10.16 35 TYR A O 1
ATOM 293 N N . MET A 1 36 ? 37.414 -4.462 32.851 1.00 9.81 36 MET A N 1
ATOM 294 C CA . MET A 1 36 ? 36.941 -4.882 34.174 1.00 9.58 36 MET A CA 1
ATOM 295 C C . MET A 1 36 ? 36.436 -6.309 34.096 1.00 9.66 36 MET A C 1
ATOM 296 O O . MET A 1 36 ? 36.104 -6.824 32.999 1.00 10.01 36 MET A O 1
ATOM 301 N N . ARG A 1 37 ? 36.405 -6.968 35.256 1.00 9.87 37 ARG A N 1
ATOM 302 C CA . ARG A 1 37 ? 35.702 -8.232 35.389 1.00 10.63 37 ARG A CA 1
ATOM 303 C C . ARG A 1 37 ? 34.738 -8.122 36.572 1.00 11.05 37 ARG A C 1
ATOM 304 O O . ARG A 1 37 ? 34.976 -7.355 37.511 1.00 11.85 37 ARG A O 1
ATOM 312 N N . LEU A 1 38 ? 33.664 -8.889 36.488 1.00 11.36 38 LEU A N 1
ATOM 313 C CA . LEU A 1 38 ? 32.726 -9.049 37.602 1.00 11.94 38 LEU A CA 1
ATOM 314 C C . LEU A 1 38 ? 32.369 -10.514 37.690 1.00 11.67 38 LEU A C 1
ATOM 315 O O . LEU A 1 38 ? 32.261 -11.201 36.694 1.00 13.69 38 LEU A O 1
ATOM 320 N N . GLY A 1 39 ? 32.128 -10.993 38.903 1.00 11.48 39 GLY A N 1
ATOM 321 C CA . GLY A 1 39 ? 31.735 -12.363 39.071 1.00 10.64 39 GLY A CA 1
ATOM 322 C C . GLY A 1 39 ? 31.087 -12.627 40.407 1.00 11.02 39 GLY A C 1
ATOM 323 O O . GLY A 1 39 ? 31.091 -11.769 41.276 1.00 11.27 39 GLY A O 1
ATOM 324 N N . PHE A 1 40 ? 30.524 -13.816 40.521 1.00 11.52 40 PHE A N 1
ATOM 325 C CA . PHE A 1 40 ? 30.113 -14.301 41.831 1.00 12.25 40 PHE A CA 1
ATOM 326 C C . PHE A 1 40 ? 30.488 -15.743 42.006 1.00 12.45 40 PHE A C 1
ATOM 327 O O . PHE A 1 40 ? 30.601 -16.491 41.036 1.00 12.27 40 PHE A O 1
ATOM 335 N N . LYS A 1 41 ? 30.637 -16.133 43.288 1.00 12.79 41 LYS A N 1
ATOM 336 C CA . LYS A 1 41 ? 30.864 -17.513 43.673 1.00 12.75 41 LYS A CA 1
ATOM 337 C C . LYS A 1 41 ? 29.913 -17.727 44.834 1.00 11.11 41 LYS A C 1
ATOM 338 O O . LYS A 1 41 ? 30.033 -17.035 45.849 1.00 12.93 41 LYS A O 1
ATOM 344 N N . GLY A 1 42 ? 28.954 -18.625 44.654 1.00 11.19 42 GLY A N 1
ATOM 345 C CA . GLY A 1 42 ? 27.955 -18.932 45.684 1.00 13.13 42 GLY A CA 1
ATOM 346 C C . GLY A 1 42 ? 28.076 -20.355 46.132 1.00 13.14 42 GLY A C 1
ATOM 347 O O . GLY A 1 42 ? 28.477 -21.232 45.366 1.00 13.48 42 GLY A O 1
ATOM 348 N N . GLU A 1 43 ? 27.709 -20.606 47.398 1.00 13.88 43 GLU A N 1
ATOM 349 C CA . GLU A 1 43 ? 27.778 -21.948 47.952 1.00 14.81 43 GLU A CA 1
ATOM 350 C C . GLU A 1 43 ? 26.640 -22.109 48.966 1.00 13.12 43 GLU A C 1
ATOM 351 O O . GLU A 1 43 ? 26.393 -21.192 49.756 1.00 18.37 43 GLU A O 1
ATOM 357 N N . THR A 1 44 ? 25.965 -23.253 48.888 1.00 12.77 44 THR A N 1
ATOM 358 C CA . THR A 1 44 ? 24.847 -23.564 49.781 1.00 14.78 44 THR A CA 1
ATOM 359 C C . THR A 1 44 ? 25.075 -24.922 50.413 1.00 15.88 44 THR A C 1
ATOM 360 O O . THR A 1 44 ? 25.308 -25.923 49.733 1.00 18.00 44 THR A O 1
ATOM 364 N N . GLN A 1 45 ? 24.983 -24.970 51.740 1.00 15.10 45 GLN A N 1
ATOM 365 C CA . GLN A 1 45 ? 25.097 -26.235 52.450 1.00 16.58 45 GLN A CA 1
ATOM 366 C C . GLN A 1 45 ? 23.755 -26.957 52.342 1.00 16.53 45 GLN A C 1
ATOM 367 O O . GLN A 1 45 ? 22.735 -26.426 52.747 1.00 19.70 45 GLN A O 1
ATOM 373 N N . VAL A 1 46 ? 23.743 -28.153 51.765 1.00 15.18 46 VAL A N 1
ATOM 374 C CA . VAL A 1 46 ? 22.508 -28.910 51.609 1.00 15.75 46 VAL A CA 1
ATOM 375 C C . VAL A 1 46 ? 22.355 -29.814 52.839 1.00 16.37 46 VAL A C 1
ATOM 376 O O . VAL A 1 46 ? 21.333 -29.758 53.551 1.00 18.93 46 VAL A O 1
ATOM 380 N N . ASN A 1 47 ? 23.375 -30.631 53.072 1.00 16.13 47 ASN A N 1
ATOM 381 C CA . ASN A 1 47 ? 23.445 -31.473 54.261 1.00 19.01 47 ASN A CA 1
ATOM 382 C C . ASN A 1 47 ? 24.908 -31.726 54.640 1.00 19.58 47 ASN A C 1
ATOM 383 O O . ASN A 1 47 ? 25.806 -31.136 54.070 1.00 19.71 47 ASN A O 1
ATOM 388 N N . ASP A 1 48 ? 25.127 -32.592 55.641 1.00 18.55 48 ASP A N 1
ATOM 389 C CA . ASP A 1 48 ? 26.492 -32.907 56.092 1.00 21.36 48 ASP A CA 1
ATOM 390 C C . ASP A 1 48 ? 27.483 -33.323 55.010 1.00 24.41 48 ASP A C 1
ATOM 391 O O . ASP A 1 48 ? 28.686 -33.020 55.114 1.00 27.73 48 ASP A O 1
ATOM 396 N N . GLN A 1 49 ? 26.999 -34.033 53.999 1.00 22.37 49 GLN A N 1
ATOM 397 C CA . GLN A 1 49 ? 27.863 -34.580 52.950 1.00 23.86 49 GLN A CA 1
ATOM 398 C C . GLN A 1 49 ? 27.566 -33.988 51.574 1.00 22.49 49 GLN A C 1
ATOM 399 O O . GLN A 1 49 ? 27.940 -34.582 50.553 1.00 26.94 49 GLN A O 1
ATOM 405 N N . LEU A 1 50 ? 26.885 -32.843 51.521 1.00 18.54 50 LEU A N 1
ATOM 406 C CA . LEU A 1 50 ? 26.550 -32.248 50.247 1.00 18.38 50 LEU A CA 1
ATOM 407 C C . LEU A 1 50 ? 26.499 -30.722 50.278 1.00 17.04 50 LEU A C 1
ATOM 408 O O . LEU A 1 50 ? 25.744 -30.138 51.037 1.00 15.66 50 LEU A O 1
ATOM 413 N N . THR A 1 51 ? 27.280 -30.095 49.392 1.00 13.96 51 THR A N 1
ATOM 414 C CA . THR A 1 51 ? 27.241 -28.660 49.198 1.00 14.77 51 THR A CA 1
ATOM 415 C C . THR A 1 51 ? 26.985 -28.353 47.720 1.00 12.07 51 THR A C 1
ATOM 416 O O . THR A 1 51 ? 27.578 -29.010 46.878 1.00 16.74 51 THR A O 1
ATOM 420 N N . GLY A 1 52 ? 26.104 -27.407 47.450 1.00 11.91 52 GLY A N 1
ATOM 421 C CA . GLY A 1 52 ? 25.887 -26.940 46.064 1.00 12.20 52 GLY A CA 1
ATOM 422 C C . GLY A 1 52 ? 26.638 -25.660 45.840 1.00 12.82 52 GLY A C 1
ATOM 423 O O . GLY A 1 52 ? 26.872 -24.898 46.757 1.00 13.17 52 GLY A O 1
ATOM 424 N N . TYR A 1 53 ? 27.012 -25.405 44.579 1.00 12.02 53 TYR A N 1
ATOM 425 C CA . TYR A 1 53 ? 27.729 -24.190 44.270 1.00 11.71 53 TYR A CA 1
ATOM 426 C C . TYR A 1 53 ? 27.466 -23.727 42.857 1.00 11.07 53 TYR A C 1
ATOM 427 O O . TYR A 1 53 ? 26.998 -24.493 42.020 1.00 12.52 53 TYR A O 1
ATOM 436 N N . GLY A 1 54 ? 27.751 -22.454 42.644 1.00 11.20 54 GLY A N 1
ATOM 437 C CA . GLY A 1 54 ? 27.680 -21.849 41.317 1.00 11.43 54 GLY A CA 1
ATOM 438 C C . GLY A 1 54 ? 28.693 -20.741 41.224 1.00 11.96 54 GLY A C 1
ATOM 439 O O . GLY A 1 54 ? 28.994 -20.053 42.198 1.00 12.85 54 GLY A O 1
ATOM 440 N N . GLN A 1 55 ? 29.239 -20.565 40.027 1.00 11.42 55 GLN A N 1
ATOM 441 C CA . GLN A 1 55 ? 30.184 -19.506 39.796 1.00 11.94 55 GLN A CA 1
ATOM 442 C C . GLN A 1 55 ? 29.966 -18.928 38.407 1.00 10.87 55 GLN A C 1
ATOM 443 O O . GLN A 1 55 ? 29.646 -19.648 37.476 1.00 11.31 55 GLN A O 1
ATOM 449 N N . TRP A 1 56 ? 30.156 -17.621 38.311 1.00 11.19 56 TRP A N 1
ATOM 450 C CA . TRP A 1 56 ? 30.028 -16.899 37.050 1.00 10.90 56 TRP A CA 1
ATOM 451 C C . TRP A 1 56 ? 31.053 -15.793 37.049 1.00 11.08 56 TRP A C 1
ATOM 452 O O . TRP A 1 56 ? 31.247 -15.127 38.057 1.00 12.25 56 TRP A O 1
ATOM 463 N N . GLU A 1 57 ? 31.720 -15.585 35.911 1.00 10.46 57 GLU A N 1
ATOM 464 C CA . GLU A 1 57 ? 32.687 -14.498 35.802 1.00 10.30 57 GLU A CA 1
ATOM 465 C C . GLU A 1 57 ? 32.575 -13.952 34.386 1.00 9.37 57 GLU A C 1
ATOM 466 O O . GLU A 1 57 ? 32.483 -14.738 33.425 1.00 10.72 57 GLU A O 1
ATOM 472 N N . TYR A 1 58 ? 32.571 -12.630 34.297 1.00 9.29 58 TYR A N 1
ATOM 473 C CA . TYR A 1 58 ? 32.287 -11.890 33.060 1.00 9.37 58 TYR A CA 1
ATOM 474 C C . TYR A 1 58 ? 33.332 -10.807 32.884 1.00 9.96 58 TYR A C 1
ATOM 475 O O . TYR A 1 58 ? 33.757 -10.179 33.848 1.00 11.61 58 TYR A O 1
ATOM 484 N N . GLN A 1 59 ? 33.779 -10.623 31.639 1.00 9.80 59 GLN A N 1
ATOM 485 C CA . GLN A 1 59 ? 34.690 -9.524 31.314 1.00 9.77 59 GLN A CA 1
ATOM 486 C C . GLN A 1 59 ? 33.999 -8.487 30.457 1.00 8.91 59 GLN A C 1
ATOM 487 O O . GLN A 1 59 ? 33.315 -8.835 29.479 1.00 9.60 59 GLN A O 1
ATOM 493 N N . ILE A 1 60 ? 34.196 -7.219 30.797 1.00 8.67 60 ILE A N 1
ATOM 494 C CA . ILE A 1 60 ? 33.669 -6.121 30.003 1.00 8.88 60 ILE A CA 1
ATOM 495 C C . ILE A 1 60 ? 34.818 -5.194 29.679 1.00 9.28 60 ILE A C 1
ATOM 496 O O . ILE A 1 60 ? 35.413 -4.614 30.563 1.00 9.56 60 ILE A O 1
ATOM 501 N N . GLN A 1 61 ? 35.134 -5.052 28.389 1.00 8.76 61 GLN A N 1
ATOM 502 C CA . GLN A 1 61 ? 36.188 -4.136 28.010 1.00 9.29 61 GLN A CA 1
ATOM 503 C C . GLN A 1 61 ? 35.834 -2.700 28.381 1.00 9.65 61 GLN A C 1
ATOM 504 O O . GLN A 1 61 ? 34.670 -2.279 28.246 1.00 9.96 61 GLN A O 1
ATOM 510 N N . GLY A 1 62 ? 36.829 -1.967 28.870 1.00 9.57 62 GLY A N 1
ATOM 511 C CA . GLY A 1 62 ? 36.688 -0.565 29.254 1.00 9.83 62 GLY A CA 1
ATOM 512 C C . GLY A 1 62 ? 37.413 0.401 28.342 1.00 9.61 62 GLY A C 1
ATOM 513 O O . GLY A 1 62 ? 37.561 1.590 28.650 1.00 10.76 62 GLY A O 1
ATOM 514 N N . ASN A 1 63 ? 37.816 -0.114 27.174 1.00 9.34 63 ASN A N 1
ATOM 515 C CA . ASN A 1 63 ? 38.606 0.654 26.216 1.00 9.50 63 ASN A CA 1
ATOM 516 C C . ASN A 1 63 ? 37.868 0.981 24.926 1.00 9.80 63 ASN A C 1
ATOM 517 O O . ASN A 1 63 ? 38.495 1.426 23.963 1.00 9.94 63 ASN A O 1
ATOM 522 N N . SER A 1 64 ? 36.553 0.782 24.884 1.00 11.57 64 SER A N 1
ATOM 523 C CA . SER A 1 64 ? 35.763 1.150 23.719 1.00 10.89 64 SER A CA 1
ATOM 524 C C . SER A 1 64 ? 34.942 2.380 23.989 1.00 9.55 64 SER A C 1
ATOM 525 O O . SER A 1 64 ? 34.718 2.753 25.148 1.00 10.26 64 SER A O 1
ATOM 528 N N . GLY A 1 65 ? 34.439 2.978 22.923 1.00 10.39 65 GLY A N 1
ATOM 529 C CA . GLY A 1 65 ? 33.444 4.022 23.012 1.00 10.62 65 GLY A CA 1
ATOM 530 C C . GLY A 1 65 ? 32.059 3.467 23.281 1.00 9.87 65 GLY A C 1
ATOM 531 O O . GLY A 1 65 ? 31.832 2.254 23.271 1.00 10.57 65 GLY A O 1
ATOM 532 N N . GLU A 1 66 ? 31.120 4.382 23.478 1.00 9.64 66 GLU A N 1
ATOM 533 C CA . GLU A 1 66 ? 29.784 4.011 23.988 1.00 10.21 66 GLU A CA 1
ATOM 534 C C . GLU A 1 66 ? 28.861 3.486 22.907 1.00 11.23 66 GLU A C 1
ATOM 535 O O . GLU A 1 66 ? 27.760 3.005 23.207 1.00 12.37 66 GLU A O 1
ATOM 541 N N . ASN A 1 67 ? 29.312 3.558 21.654 1.00 11.59 67 ASN A N 1
ATOM 542 C CA . ASN A 1 67 ? 28.604 2.962 20.542 1.00 11.50 67 ASN A CA 1
ATOM 543 C C . ASN A 1 67 ? 28.848 1.470 20.352 1.00 11.98 67 ASN A C 1
ATOM 544 O O . ASN A 1 67 ? 28.292 0.869 19.415 1.00 13.74 67 ASN A O 1
ATOM 549 N N . GLU A 1 68 ? 29.683 0.867 21.191 1.00 11.77 68 GLU A N 1
ATOM 550 C CA . GLU A 1 68 ? 29.862 -0.558 21.148 1.00 14.28 68 GLU A CA 1
ATOM 551 C C . GLU A 1 68 ? 30.145 -1.118 22.526 1.00 12.33 68 GLU A C 1
ATOM 552 O O . GLU A 1 68 ? 30.430 -0.392 23.461 1.00 13.57 68 GLU A O 1
ATOM 558 N N . ASN A 1 69 ? 30.040 -2.427 22.605 1.00 10.87 69 ASN A N 1
ATOM 559 C CA . ASN A 1 69 ? 30.255 -3.162 23.840 1.00 10.50 69 ASN A CA 1
ATOM 560 C C . ASN A 1 69 ? 30.920 -4.473 23.490 1.00 10.09 69 ASN A C 1
ATOM 561 O O . ASN A 1 69 ? 30.391 -5.246 22.684 1.00 10.75 69 ASN A O 1
ATOM 566 N N . ASN A 1 70 ? 32.082 -4.692 24.097 1.00 9.69 70 ASN A N 1
ATOM 567 C CA . ASN A 1 70 ? 32.833 -5.908 23.934 1.00 9.61 70 ASN A CA 1
ATOM 568 C C . ASN A 1 70 ? 32.936 -6.604 25.276 1.00 9.25 70 ASN A C 1
ATOM 569 O O . ASN A 1 70 ? 33.687 -6.181 26.150 1.00 10.46 70 ASN A O 1
ATOM 574 N N . SER A 1 71 ? 32.141 -7.660 25.423 1.00 9.16 71 SER A N 1
ATOM 575 C CA . SER A 1 71 ? 32.054 -8.374 26.697 1.00 9.15 71 SER A CA 1
ATOM 576 C C . SER A 1 71 ? 31.835 -9.837 26.461 1.00 9.46 71 SER A C 1
ATOM 577 O O . SER A 1 71 ? 31.403 -10.228 25.368 1.00 9.71 71 SER A O 1
ATOM 580 N N . TRP A 1 72 ? 32.154 -10.651 27.459 1.00 9.55 72 TRP A N 1
ATOM 581 C CA . TRP A 1 72 ? 31.996 -12.082 27.325 1.00 9.64 72 TRP A CA 1
ATOM 582 C C . TRP A 1 72 ? 32.005 -12.785 28.657 1.00 9.67 72 TRP A C 1
ATOM 583 O O . TRP A 1 72 ? 32.565 -12.285 29.640 1.00 10.01 72 TRP A O 1
ATOM 594 N N . THR A 1 73 ? 31.412 -13.968 28.646 1.00 9.60 73 THR A N 1
ATOM 595 C CA . THR A 1 73 ? 31.411 -14.854 29.808 1.00 9.76 73 THR A CA 1
ATOM 596 C C . THR A 1 73 ? 32.713 -15.664 29.829 1.00 9.60 73 THR A C 1
ATOM 597 O O . THR A 1 73 ? 33.023 -16.396 28.882 1.00 11.09 73 THR A O 1
ATOM 601 N N . ARG A 1 74 ? 33.455 -15.554 30.932 1.00 9.80 74 ARG A N 1
ATOM 602 C CA . ARG A 1 74 ? 34.632 -16.390 31.137 1.00 10.54 74 ARG A CA 1
ATOM 603 C C . ARG A 1 74 ? 34.230 -17.765 31.632 1.00 10.14 74 ARG A C 1
ATOM 604 O O . ARG A 1 74 ? 34.571 -18.780 31.032 1.00 10.36 74 ARG A O 1
ATOM 612 N N . VAL A 1 75 ? 33.507 -17.800 32.769 1.00 10.19 75 VAL A N 1
ATOM 613 C CA . VAL A 1 75 ? 32.967 -19.076 33.277 1.00 9.99 75 VAL A CA 1
ATOM 614 C C . VAL A 1 75 ? 31.516 -18.901 33.727 1.00 9.30 75 VAL A C 1
ATOM 615 O O . VAL A 1 75 ? 31.093 -17.787 34.033 1.00 10.00 75 VAL A O 1
ATOM 619 N N . ALA A 1 76 ? 30.794 -20.013 33.722 1.00 9.22 76 ALA A N 1
ATOM 620 C CA . ALA A 1 76 ? 29.404 -20.052 34.225 1.00 9.41 76 ALA A CA 1
ATOM 621 C C . ALA A 1 76 ? 29.078 -21.500 34.446 1.00 10.15 76 ALA A C 1
ATOM 622 O O . ALA A 1 76 ? 28.793 -22.237 33.508 1.00 10.32 76 ALA A O 1
ATOM 624 N N . PHE A 1 77 ? 29.092 -21.937 35.716 1.00 9.39 77 PHE A N 1
ATOM 625 C CA . PHE A 1 77 ? 28.846 -23.338 36.008 1.00 9.84 77 PHE A CA 1
ATOM 626 C C . PHE A 1 77 ? 28.170 -23.528 37.349 1.00 9.63 77 PHE A C 1
ATOM 627 O O . PHE A 1 77 ? 28.256 -22.664 38.208 1.00 11.04 77 PHE A O 1
ATOM 635 N N . ALA A 1 78 ? 27.515 -24.679 37.456 1.00 10.31 78 ALA A N 1
ATOM 636 C CA . ALA A 1 78 ? 26.854 -25.116 38.699 1.00 11.55 78 ALA A CA 1
ATOM 637 C C . ALA A 1 78 ? 27.402 -26.477 39.052 1.00 11.02 78 ALA A C 1
ATOM 638 O O . ALA A 1 78 ? 27.768 -27.276 38.167 1.00 11.14 78 ALA A O 1
ATOM 640 N N . GLY A 1 79 ? 27.462 -26.764 40.356 1.00 11.26 79 GLY A N 1
ATOM 641 C CA . GLY A 1 79 ? 28.012 -28.028 40.804 1.00 10.99 79 GLY A CA 1
ATOM 642 C C . GLY A 1 79 ? 27.559 -28.494 42.176 1.00 10.16 79 GLY A C 1
ATOM 643 O O . GLY A 1 79 ? 26.840 -27.777 42.884 1.00 11.87 79 GLY A O 1
ATOM 644 N N . LEU A 1 80 ? 27.993 -29.708 42.480 1.00 12.38 80 LEU A N 1
ATOM 645 C CA . LEU A 1 80 ? 27.727 -30.370 43.768 1.00 13.17 80 LEU A CA 1
ATOM 646 C C . LEU A 1 80 ? 29.038 -30.943 44.258 1.00 14.57 80 LEU A C 1
ATOM 647 O O . LEU A 1 80 ? 29.796 -31.536 43.487 1.00 15.13 80 LEU A O 1
ATOM 652 N N . LYS A 1 81 ? 29.297 -30.773 45.556 1.00 15.14 81 LYS A N 1
ATOM 653 C CA . LYS A 1 81 ? 30.452 -31.362 46.199 1.00 15.25 81 LYS A CA 1
ATOM 654 C C . LYS A 1 81 ? 29.928 -32.323 47.287 1.00 15.90 81 LYS A C 1
ATOM 655 O O . LYS A 1 81 ? 29.108 -31.931 48.125 1.00 16.53 81 LYS A O 1
ATOM 661 N N . PHE A 1 82 ? 30.429 -33.564 47.250 1.00 15.48 82 PHE A N 1
ATOM 662 C CA . PHE A 1 82 ? 29.915 -34.676 48.064 1.00 18.55 82 PHE A CA 1
ATOM 663 C C . PHE A 1 82 ? 30.982 -35.078 49.083 1.00 22.40 82 PHE A C 1
ATOM 664 O O . PHE A 1 82 ? 31.462 -36.217 49.062 1.00 25.45 82 PHE A O 1
ATOM 672 N N . GLY A 1 83 ? 31.377 -34.155 49.949 1.00 30.96 83 GLY A N 1
ATOM 673 C CA . GLY A 1 83 ? 32.355 -34.465 51.003 1.00 36.31 83 GLY A CA 1
ATOM 674 C C . GLY A 1 83 ? 33.673 -34.939 50.403 1.00 43.64 83 GLY A C 1
ATOM 675 O O . GLY A 1 83 ? 34.266 -34.223 49.609 1.00 50.19 83 GLY A O 1
ATOM 676 N N . ASP A 1 84 ? 34.089 -36.172 50.722 1.00 29.79 84 ASP A N 1
ATOM 677 C CA . ASP A 1 84 ? 35.397 -36.706 50.231 1.00 44.58 84 ASP A CA 1
ATOM 678 C C . ASP A 1 84 ? 35.202 -37.534 48.949 1.00 34.70 84 ASP A C 1
ATOM 679 O O . ASP A 1 84 ? 36.178 -37.969 48.347 1.00 37.24 84 ASP A O 1
ATOM 684 N N . ALA A 1 85 ? 33.957 -37.736 48.515 1.00 47.00 85 ALA A N 1
ATOM 685 C CA . ALA A 1 85 ? 33.661 -38.485 47.305 1.00 27.63 85 ALA A CA 1
ATOM 686 C C . ALA A 1 85 ? 33.907 -37.657 46.045 1.00 24.21 85 ALA A C 1
ATOM 687 O O . ALA A 1 85 ? 33.868 -38.201 44.932 1.00 24.21 85 ALA A O 1
ATOM 689 N N . GLY A 1 86 ? 34.112 -36.350 46.212 1.00 22.16 86 GLY A N 1
ATOM 690 C CA . GLY A 1 86 ? 34.501 -35.478 45.094 1.00 20.36 86 GLY A CA 1
ATOM 691 C C . GLY A 1 86 ? 33.435 -34.473 44.723 1.00 18.18 86 GLY A C 1
ATOM 692 O O . GLY A 1 86 ? 32.404 -34.349 45.412 1.00 21.99 86 GLY A O 1
ATOM 693 N N . SER A 1 87 ? 33.698 -33.736 43.630 1.00 14.86 87 SER A N 1
ATOM 694 C CA . SER A 1 87 ? 32.760 -32.744 43.112 1.00 14.04 87 SER A CA 1
ATOM 695 C C . SER A 1 87 ? 32.437 -32.987 41.644 1.00 13.01 87 SER A C 1
ATOM 696 O O . SER A 1 87 ? 33.232 -33.602 40.923 1.00 14.36 87 SER A O 1
ATOM 699 N N . PHE A 1 88 ? 31.269 -32.513 41.251 1.00 14.84 88 PHE A N 1
ATOM 700 C CA . PHE A 1 88 ? 30.852 -32.515 39.846 1.00 13.22 88 PHE A CA 1
ATOM 701 C C . PHE A 1 88 ? 30.304 -31.163 39.490 1.00 14.73 88 PHE A C 1
ATOM 702 O O . PHE A 1 88 ? 29.424 -30.656 40.177 1.00 13.05 88 PHE A O 1
ATOM 710 N N . ASP A 1 89 ? 30.767 -30.597 38.378 1.00 13.45 89 ASP A N 1
ATOM 711 C CA . ASP A 1 89 ? 30.155 -29.391 37.869 1.00 11.28 89 ASP A CA 1
ATOM 712 C C . ASP A 1 89 ? 29.994 -29.417 36.350 1.00 9.91 89 ASP A C 1
ATOM 713 O O . ASP A 1 89 ? 30.663 -30.201 35.667 1.00 11.65 89 ASP A O 1
ATOM 718 N N . TYR A 1 90 ? 29.065 -28.593 35.890 1.00 11.05 90 TYR A N 1
ATOM 719 C CA . TYR A 1 90 ? 28.780 -28.496 34.444 1.00 12.45 90 TYR A CA 1
ATOM 720 C C . TYR A 1 90 ? 28.562 -27.052 34.080 1.00 11.65 90 TYR A C 1
ATOM 721 O O . TYR A 1 90 ? 27.818 -26.335 34.753 1.00 10.73 90 TYR A O 1
ATOM 730 N N . GLY A 1 91 ? 29.132 -26.657 32.928 1.00 10.57 91 GLY A N 1
ATOM 731 C CA . GLY A 1 91 ? 28.846 -25.350 32.325 1.00 9.68 91 GLY A CA 1
ATOM 732 C C . GLY A 1 91 ? 30.035 -24.870 31.535 1.00 10.22 91 GLY A C 1
ATOM 733 O O . GLY A 1 91 ? 30.817 -25.702 31.049 1.00 11.11 91 GLY A O 1
ATOM 734 N N . ARG A 1 92 ? 30.172 -23.559 31.437 1.00 9.67 92 ARG A N 1
ATOM 735 C CA . ARG A 1 92 ? 31.398 -22.971 30.851 1.00 9.33 92 ARG A CA 1
ATOM 736 C C . ARG A 1 92 ? 32.443 -22.971 31.939 1.00 9.69 92 ARG A C 1
ATOM 737 O O . ARG A 1 92 ? 32.207 -22.415 33.029 1.00 10.71 92 ARG A O 1
ATOM 745 N N . ASN A 1 93 ?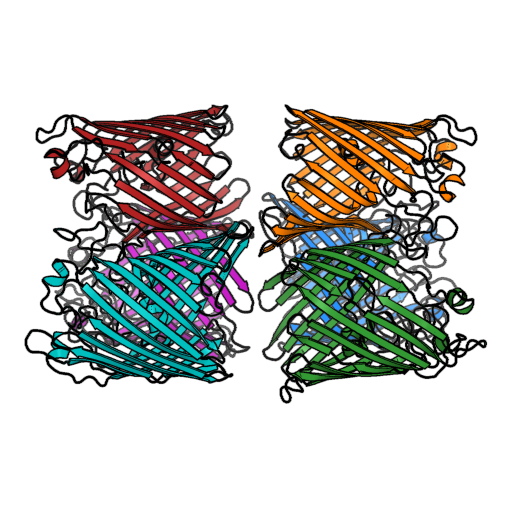 33.578 -23.604 31.690 1.00 10.58 93 ASN A N 1
ATOM 746 C CA . ASN A 1 93 ? 34.587 -23.767 32.739 1.00 10.33 93 ASN A CA 1
ATOM 747 C C . ASN A 1 93 ? 35.960 -23.943 32.092 1.00 10.24 93 ASN A C 1
ATOM 748 O O . ASN A 1 93 ? 36.088 -23.793 30.871 1.00 11.88 93 ASN A O 1
ATOM 753 N N . TYR A 1 94 ? 36.979 -24.211 32.902 1.00 11.35 94 TYR A N 1
ATOM 754 C CA . TYR A 1 94 ? 38.325 -24.495 32.422 1.00 11.70 94 TYR A CA 1
ATOM 755 C C . TYR A 1 94 ? 38.503 -25.968 32.112 1.00 12.07 94 TYR A C 1
ATOM 756 O O . TYR A 1 94 ? 38.120 -26.840 32.889 1.00 11.93 94 TYR A O 1
ATOM 765 N N . GLY A 1 95 ? 39.119 -26.250 30.970 1.00 11.73 95 GLY A N 1
ATOM 766 C CA . GLY A 1 95 ? 39.514 -27.604 30.652 1.00 12.17 95 GLY A CA 1
ATOM 767 C C . GLY A 1 95 ? 40.576 -28.114 31.610 1.00 11.88 95 GLY A C 1
ATOM 768 O O . GLY A 1 95 ? 41.403 -27.334 32.136 1.00 12.34 95 GLY A O 1
ATOM 769 N N . VAL A 1 96 ? 40.584 -29.426 31.825 1.00 12.29 96 VAL A N 1
ATOM 770 C CA . VAL A 1 96 ? 41.490 -30.008 32.830 1.00 13.58 96 VAL A CA 1
ATOM 771 C C . VAL A 1 96 ? 42.968 -29.911 32.488 1.00 12.58 96 VAL A C 1
ATOM 772 O O . VAL A 1 96 ? 43.795 -30.015 33.383 1.00 13.23 96 VAL A O 1
ATOM 776 N N . VAL A 1 97 ? 43.304 -29.659 31.213 1.00 11.94 97 VAL A N 1
ATOM 777 C CA . VAL A 1 97 ? 44.694 -29.405 30.820 1.00 13.24 97 VAL A CA 1
ATOM 778 C C . VAL A 1 97 ? 45.261 -28.231 31.633 1.00 13.21 97 VAL A C 1
ATOM 779 O O . VAL A 1 97 ? 46.414 -28.259 32.056 1.00 12.76 97 VAL A O 1
ATOM 783 N N . TYR A 1 98 ? 44.414 -27.226 31.896 1.00 13.05 98 TYR A N 1
ATOM 784 C CA . TYR A 1 98 ? 44.829 -26.017 32.580 1.00 13.36 98 TYR A CA 1
ATOM 785 C C . TYR A 1 98 ? 45.107 -26.311 34.066 1.00 13.58 98 TYR A C 1
ATOM 786 O O . TYR A 1 98 ? 45.739 -25.508 34.738 1.00 11.98 98 TYR A O 1
ATOM 795 N N . ASP A 1 99 ? 44.680 -27.474 34.563 1.00 11.96 99 ASP A N 1
ATOM 796 C CA . ASP A 1 99 ? 45.039 -27.859 35.939 1.00 11.80 99 ASP A CA 1
ATOM 797 C C . ASP A 1 99 ? 46.568 -27.886 36.103 1.00 13.25 99 ASP A C 1
ATOM 798 O O . ASP A 1 99 ? 47.069 -27.665 37.211 1.00 16.05 99 ASP A O 1
ATOM 803 N N . VAL A 1 100 ? 47.292 -28.141 35.005 1.00 12.54 100 VAL A N 1
ATOM 804 C CA . VAL A 1 100 ? 48.748 -28.155 35.023 1.00 14.18 100 VAL A CA 1
ATOM 805 C C . VAL A 1 100 ? 49.341 -26.944 34.305 1.00 12.61 100 VAL A C 1
ATOM 806 O O . VAL A 1 100 ? 50.262 -26.317 34.826 1.00 14.19 100 VAL A O 1
ATOM 810 N N . THR A 1 101 ? 48.830 -26.591 33.123 1.00 12.08 101 THR A N 1
ATOM 811 C CA . THR A 1 101 ? 49.412 -25.453 32.427 1.00 13.05 101 THR A CA 1
ATOM 812 C C . THR A 1 101 ? 49.205 -24.118 33.154 1.00 12.87 101 THR A C 1
ATOM 813 O O . THR A 1 101 ? 49.997 -23.203 33.000 1.00 13.64 101 THR A O 1
ATOM 817 N N . SER A 1 102 ? 48.209 -24.037 34.045 1.00 11.95 102 SER A N 1
ATOM 818 C CA . SER A 1 102 ? 48.044 -22.843 34.864 1.00 12.03 102 SER A CA 1
ATOM 819 C C . SER A 1 102 ? 49.235 -22.535 35.741 1.00 11.96 102 SER A C 1
ATOM 820 O O . SER A 1 102 ? 49.395 -21.397 36.131 1.00 12.49 102 SER A O 1
ATOM 823 N N . TRP A 1 103 ? 50.089 -23.529 36.022 1.00 12.42 103 TRP A N 1
ATOM 824 C CA . TRP A 1 103 ? 51.220 -23.294 36.899 1.00 13.52 103 TRP A CA 1
ATOM 825 C C . TRP A 1 103 ? 52.202 -22.257 36.339 1.00 12.98 103 TRP A C 1
ATOM 826 O O . TRP A 1 103 ? 52.912 -21.596 37.119 1.00 13.85 103 TRP A O 1
ATOM 837 N N . THR A 1 104 ? 52.224 -22.075 35.010 1.00 12.44 104 THR A N 1
ATOM 838 C CA . THR A 1 104 ? 53.047 -21.026 34.420 1.00 12.66 104 THR A CA 1
ATOM 839 C C . THR A 1 104 ? 52.287 -19.766 33.996 1.00 12.55 104 THR A C 1
ATOM 840 O O . THR A 1 104 ? 52.919 -18.790 33.574 1.00 12.96 104 THR A O 1
ATOM 844 N N . ASP A 1 105 ? 50.961 -19.756 34.185 1.00 13.30 105 ASP A N 1
ATOM 845 C CA . ASP A 1 105 ? 50.118 -18.643 33.760 1.00 14.67 105 ASP A CA 1
ATOM 846 C C . ASP A 1 105 ? 50.012 -17.661 34.933 1.00 12.69 105 ASP A C 1
ATOM 847 O O . ASP A 1 105 ? 48.931 -17.410 35.462 1.00 14.17 105 ASP A O 1
ATOM 852 N N . VAL A 1 106 ? 51.156 -17.090 35.282 1.00 13.35 106 VAL A N 1
ATOM 853 C CA . VAL A 1 106 ? 51.310 -16.283 36.499 1.00 12.69 106 VAL A CA 1
ATOM 854 C C . VAL A 1 106 ? 52.046 -14.963 36.252 1.00 12.22 106 VAL A C 1
ATOM 855 O O . VAL A 1 106 ? 52.488 -14.303 37.195 1.00 13.82 106 VAL A O 1
ATOM 859 N N . LEU A 1 107 ? 52.159 -14.553 34.989 1.00 12.34 107 LEU A N 1
ATOM 860 C CA . LEU A 1 107 ? 52.953 -13.361 34.664 1.00 12.62 107 LEU A CA 1
ATOM 861 C C . LEU A 1 107 ? 52.139 -12.108 34.984 1.00 12.77 107 LEU A C 1
ATOM 862 O O . LEU A 1 107 ? 50.916 -12.194 35.164 1.00 14.00 107 LEU A O 1
ATOM 867 N N . PRO A 1 108 ? 52.802 -10.944 35.091 1.00 13.78 108 PRO A N 1
ATOM 868 C CA . PRO A 1 108 ? 52.070 -9.729 35.447 1.00 14.73 108 PRO A CA 1
ATOM 869 C C . PRO A 1 108 ? 50.926 -9.382 34.488 1.00 13.85 108 PRO A C 1
ATOM 870 O O . PRO A 1 108 ? 49.854 -8.966 34.959 1.00 17.17 108 PRO A O 1
ATOM 874 N N . GLU A 1 109 ? 51.162 -9.544 33.177 1.00 13.12 109 GLU A N 1
ATOM 875 C CA . GLU A 1 109 ? 50.165 -9.251 32.133 1.00 12.53 109 GLU A CA 1
ATOM 876 C C . GLU A 1 109 ? 50.114 -10.290 31.018 1.00 13.47 109 GLU A C 1
ATOM 877 O O . GLU A 1 109 ? 49.037 -10.677 30.585 1.00 13.71 109 GLU A O 1
ATOM 883 N N . PHE A 1 110 ? 51.285 -10.685 30.517 1.00 12.50 110 PHE A N 1
ATOM 884 C CA . PHE A 1 110 ? 51.357 -11.597 29.366 1.00 12.19 110 PHE A CA 1
ATOM 885 C C . PHE A 1 110 ? 51.338 -13.046 29.857 1.00 12.43 110 PHE A C 1
ATOM 886 O O . PHE A 1 110 ? 50.768 -13.318 30.925 1.00 13.43 110 PHE A O 1
ATOM 894 N N . GLY A 1 111 ? 51.875 -13.983 29.087 1.00 13.92 111 GLY A N 1
ATOM 895 C CA . GLY A 1 111 ? 51.918 -15.375 29.496 1.00 15.48 111 GLY A CA 1
ATOM 896 C C . GLY A 1 111 ? 50.623 -16.103 29.216 1.00 12.83 111 GLY A C 1
ATOM 897 O O . GLY A 1 111 ? 49.630 -15.512 28.762 1.00 12.89 111 GLY A O 1
ATOM 898 N N . GLY A 1 112 ? 50.671 -17.421 29.422 1.00 12.17 112 GLY A N 1
ATOM 899 C CA . GLY A 1 112 ? 49.466 -18.245 29.296 1.00 13.12 112 GLY A CA 1
ATOM 900 C C . GLY A 1 112 ? 48.956 -18.379 27.889 1.00 13.24 112 GLY A C 1
ATOM 901 O O . GLY A 1 112 ? 47.795 -18.683 27.691 1.00 13.66 112 GLY A O 1
ATOM 902 N N . ASP A 1 113 ? 49.848 -18.192 26.896 1.00 13.18 113 ASP A N 1
ATOM 903 C CA . ASP A 1 113 ? 49.387 -18.014 25.526 1.00 14.10 113 ASP A CA 1
ATOM 904 C C . ASP A 1 113 ? 50.037 -18.957 24.507 1.00 12.40 113 ASP A C 1
ATOM 905 O O . ASP A 1 113 ? 50.027 -18.661 23.314 1.00 13.58 113 ASP A O 1
ATOM 910 N N . THR A 1 114 ? 50.506 -20.119 24.942 1.00 12.65 114 THR A N 1
ATOM 911 C CA . THR A 1 114 ? 50.756 -21.221 24.007 1.00 13.94 114 THR A CA 1
ATOM 912 C C . THR A 1 114 ? 49.439 -21.952 23.602 1.00 13.55 114 THR A C 1
ATOM 913 O O . THR A 1 114 ? 49.460 -22.884 22.804 1.00 14.71 114 THR A O 1
ATOM 917 N N . TYR A 1 115 ? 48.316 -21.502 24.162 1.00 12.30 115 TYR A N 1
ATOM 918 C CA . TYR A 1 115 ? 46.973 -22.022 23.922 1.00 12.93 115 TYR A CA 1
ATOM 919 C C . TYR A 1 115 ? 46.064 -20.813 24.132 1.00 12.01 115 TYR A C 1
ATOM 920 O O . TYR A 1 115 ? 46.518 -19.747 24.560 1.00 12.49 115 TYR A O 1
ATOM 929 N N . GLY A 1 116 ? 44.786 -20.968 23.846 1.00 13.18 116 GLY A N 1
ATOM 930 C CA . GLY A 1 116 ? 43.821 -19.911 24.102 1.00 13.70 116 GLY A CA 1
ATOM 931 C C . GLY A 1 116 ? 42.508 -20.433 24.635 1.00 12.78 116 GLY A C 1
ATOM 932 O O . GLY A 1 116 ? 42.405 -21.590 25.042 1.00 12.74 116 GLY A O 1
ATOM 933 N N . SER A 1 117 ? 41.511 -19.556 24.601 1.00 11.68 117 SER A N 1
ATOM 934 C CA A SER A 1 117 ? 40.160 -19.911 25.026 0.50 11.12 117 SER A CA 1
ATOM 935 C CA B SER A 1 117 ? 40.160 -19.900 25.023 0.50 13.17 117 SER A CA 1
ATOM 936 C C . SER A 1 117 ? 39.409 -20.576 23.886 1.00 11.05 117 SER A C 1
ATOM 937 O O . SER A 1 117 ? 39.756 -20.382 22.698 1.00 11.46 117 SER A O 1
ATOM 942 N N . ASP A 1 118 ? 38.405 -21.371 24.217 1.00 10.69 118 ASP A N 1
ATOM 943 C CA . ASP A 1 118 ? 37.621 -22.150 23.260 1.00 10.70 118 ASP A CA 1
ATOM 944 C C . ASP A 1 118 ? 38.551 -22.912 22.335 1.00 10.68 118 ASP A C 1
ATOM 945 O O . ASP A 1 118 ? 38.337 -22.945 21.104 1.00 11.42 118 ASP A O 1
ATOM 950 N N . ASN A 1 119 ? 39.540 -23.552 22.928 1.00 11.35 119 ASN A N 1
ATOM 951 C CA . ASN A 1 119 ? 40.654 -24.192 22.195 1.00 12.00 119 ASN A CA 1
ATOM 952 C C . ASN A 1 119 ? 40.717 -25.636 22.671 1.00 11.20 119 ASN A C 1
ATOM 953 O O . ASN A 1 119 ? 41.604 -26.044 23.437 1.00 12.14 119 ASN A O 1
ATOM 958 N N . PHE A 1 120 ? 39.718 -26.404 22.228 1.00 11.17 120 PHE A N 1
ATOM 959 C CA . PHE A 1 120 ? 39.493 -27.775 22.719 1.00 11.57 120 PHE A CA 1
ATOM 960 C C . PHE A 1 120 ? 39.504 -27.769 24.261 1.00 10.79 120 PHE A C 1
ATOM 961 O O . PHE A 1 120 ? 38.914 -26.853 24.820 1.00 12.41 120 PHE A O 1
ATOM 969 N N . MET A 1 121 ? 40.156 -28.722 24.911 1.00 13.65 121 MET A N 1
ATOM 970 C CA . MET A 1 121 ? 40.044 -28.802 26.396 1.00 13.98 121 MET A CA 1
ATOM 971 C C . MET A 1 121 ? 41.221 -28.099 27.079 1.00 11.61 121 MET A C 1
ATOM 972 O O . MET A 1 121 ? 41.558 -28.412 28.229 1.00 12.74 121 MET A O 1
ATOM 977 N N . GLN A 1 122 ? 41.843 -27.120 26.414 1.00 11.20 122 GLN A N 1
ATOM 978 C CA . GLN A 1 122 ? 43.059 -26.523 26.946 1.00 11.86 122 GLN A CA 1
ATOM 979 C C . GLN A 1 122 ? 42.848 -25.401 27.979 1.00 11.89 122 GLN A C 1
ATOM 980 O O . GLN A 1 122 ? 43.690 -25.215 28.845 1.00 13.13 122 GLN A O 1
ATOM 986 N N . GLN A 1 123 ? 41.749 -24.656 27.877 1.00 11.49 123 GLN A N 1
ATOM 987 C CA . GLN A 1 123 ? 41.511 -23.538 28.791 1.00 11.50 123 GLN A CA 1
ATOM 988 C C . GLN A 1 123 ? 39.995 -23.332 28.889 1.00 10.60 123 GLN A C 1
ATOM 989 O O . GLN A 1 123 ? 39.281 -24.335 28.969 1.00 10.72 123 GLN A O 1
ATOM 995 N N . ARG A 1 124 ? 39.484 -22.105 28.861 1.00 10.63 124 ARG A N 1
ATOM 996 C CA . ARG A 1 124 ? 38.048 -21.933 29.050 1.00 11.32 124 ARG A CA 1
ATOM 997 C C . ARG A 1 124 ? 37.306 -22.453 27.821 1.00 10.31 124 ARG A C 1
ATOM 998 O O . ARG A 1 124 ? 37.804 -22.403 26.678 1.00 11.59 124 ARG A O 1
ATOM 1006 N N . GLY A 1 125 ? 36.111 -22.987 28.039 1.00 10.04 125 GLY A N 1
ATOM 1007 C CA . GLY A 1 125 ? 35.319 -23.554 26.948 1.00 10.04 125 GLY A CA 1
ATOM 1008 C C . GLY A 1 125 ? 33.940 -23.958 27.382 1.00 10.65 125 GLY A C 1
ATOM 1009 O O . GLY A 1 125 ? 33.680 -24.031 28.609 1.00 11.33 125 GLY A O 1
ATOM 1010 N N . ASN A 1 126 ? 33.041 -24.184 26.442 1.00 11.17 126 ASN A N 1
ATOM 1011 C CA . ASN A 1 126 ? 31.657 -24.486 26.745 1.00 11.16 126 ASN A CA 1
ATOM 1012 C C . ASN A 1 126 ? 31.414 -25.970 26.961 1.00 11.27 126 ASN A C 1
ATOM 1013 O O . ASN A 1 126 ? 32.012 -26.837 26.330 1.00 11.35 126 ASN A O 1
ATOM 1018 N N . GLY A 1 127 ? 30.490 -26.261 27.877 1.00 10.39 127 GLY A N 1
ATOM 1019 C CA . GLY A 1 127 ? 29.922 -27.598 27.982 1.00 10.87 127 GLY A CA 1
ATOM 1020 C C . GLY A 1 127 ? 30.791 -28.649 28.632 1.00 11.05 127 GLY A C 1
ATOM 1021 O O . GLY A 1 127 ? 30.702 -29.829 28.272 1.00 12.18 127 GLY A O 1
ATOM 1022 N N . PHE A 1 128 ? 31.619 -28.234 29.591 1.00 10.85 128 PHE A N 1
ATOM 1023 C CA . PHE A 1 128 ? 32.460 -29.159 30.360 1.00 11.27 128 PHE A CA 1
ATOM 1024 C C . PHE A 1 128 ? 31.672 -29.770 31.515 1.00 11.66 128 PHE A C 1
ATOM 1025 O O . PHE A 1 128 ? 31.107 -29.035 32.314 1.00 11.49 128 PHE A O 1
ATOM 1033 N N . ALA A 1 129 ? 31.679 -31.090 31.559 1.00 13.33 129 ALA A N 1
ATOM 1034 C CA . ALA A 1 129 ? 31.208 -31.868 32.712 1.00 12.00 129 ALA A CA 1
ATOM 1035 C C . ALA A 1 129 ? 32.470 -32.362 33.406 1.00 12.01 129 ALA A C 1
ATOM 1036 O O . ALA A 1 129 ? 33.255 -33.127 32.821 1.00 12.56 129 ALA A O 1
ATOM 1038 N N . THR A 1 130 ? 32.679 -31.920 34.663 1.00 13.74 130 THR A N 1
ATOM 1039 C CA . THR A 1 130 ? 33.978 -32.120 35.295 1.00 12.72 130 THR A CA 1
ATOM 1040 C C . THR A 1 130 ? 33.830 -32.774 36.679 1.00 12.30 130 THR A C 1
ATOM 1041 O O . THR A 1 130 ? 33.142 -32.216 37.530 1.00 12.96 130 THR A O 1
ATOM 1045 N N . TYR A 1 131 ? 34.449 -33.935 36.830 1.00 14.91 131 TYR A N 1
ATOM 1046 C CA . TYR A 1 131 ? 34.565 -34.617 38.123 1.00 19.71 131 TYR A CA 1
ATOM 1047 C C . TYR A 1 131 ? 35.951 -34.317 38.695 1.00 16.62 131 TYR A C 1
ATOM 1048 O O . TYR A 1 131 ? 36.958 -34.487 37.999 1.00 15.22 131 TYR A O 1
ATOM 1057 N N . ARG A 1 132 ? 35.995 -33.918 39.970 1.00 16.53 132 ARG A N 1
ATOM 1058 C CA . ARG A 1 132 ? 37.241 -33.626 40.670 1.00 23.14 132 ARG A CA 1
ATOM 1059 C C . ARG A 1 132 ? 37.290 -34.361 42.011 1.00 17.73 132 ARG A C 1
ATOM 1060 O O . ARG A 1 132 ? 36.241 -34.552 42.705 1.00 17.96 132 ARG A O 1
ATOM 1068 N N . ASN A 1 133 ? 38.484 -34.803 42.399 1.00 25.65 133 ASN A N 1
ATOM 1069 C CA . ASN A 1 133 ? 38.696 -35.365 43.711 1.00 35.28 133 ASN A CA 1
ATOM 1070 C C . ASN A 1 133 ? 40.019 -34.859 44.282 1.00 23.86 133 ASN A C 1
ATOM 1071 O O . ASN A 1 133 ? 41.046 -35.035 43.665 1.00 21.48 133 ASN A O 1
ATOM 1076 N N . SER A 1 134 ? 39.939 -34.247 45.474 1.00 26.25 134 SER A N 1
ATOM 1077 C CA . SER A 1 134 ? 41.111 -33.741 46.186 1.00 25.09 134 SER A CA 1
ATOM 1078 C C . SER A 1 134 ? 41.482 -34.718 47.298 1.00 25.67 134 SER A C 1
ATOM 1079 O O . SER A 1 134 ? 40.607 -35.204 48.000 1.00 26.04 134 SER A O 1
ATOM 1082 N N . ASP A 1 135 ? 42.775 -34.993 47.428 1.00 25.92 135 ASP A N 1
ATOM 1083 C CA . ASP A 1 135 ? 43.340 -35.814 48.521 1.00 29.66 135 ASP A CA 1
ATOM 1084 C C . ASP A 1 135 ? 42.894 -37.284 48.430 1.00 30.65 135 ASP A C 1
ATOM 1085 O O . ASP A 1 135 ? 42.780 -37.965 49.442 1.00 34.40 135 ASP A O 1
ATOM 1090 N N . PHE A 1 136 ? 42.649 -37.739 47.200 1.00 28.73 136 PHE A N 1
ATOM 1091 C CA . PHE A 1 136 ? 42.218 -39.095 46.842 1.00 31.69 136 PHE A CA 1
ATOM 1092 C C . PHE A 1 136 ? 41.282 -39.695 47.869 1.00 27.89 136 PHE A C 1
ATOM 1093 O O . PHE A 1 136 ? 41.664 -40.544 48.650 1.00 31.68 136 PHE A O 1
ATOM 1101 N N . PHE A 1 137 ? 40.068 -39.138 47.905 1.00 25.66 137 PHE A N 1
ATOM 1102 C CA . PHE A 1 137 ? 39.042 -39.672 48.791 1.00 33.42 137 PHE A CA 1
ATOM 1103 C C . PHE A 1 137 ? 39.357 -39.559 50.302 1.00 19.80 137 PHE A C 1
ATOM 1104 O O . PHE A 1 137 ? 38.832 -40.357 51.102 1.00 31.85 137 PHE A O 1
ATOM 1112 N N . GLY A 1 138 ? 40.159 -38.573 50.656 1.00 41.20 138 GLY A N 1
ATOM 1113 C CA . GLY A 1 138 ? 40.634 -38.394 52.002 1.00 35.48 138 GLY A CA 1
ATOM 1114 C C . GLY A 1 138 ? 41.700 -39.394 52.427 1.00 38.57 138 GLY A C 1
ATOM 1115 O O . GLY A 1 138 ? 42.049 -39.423 53.594 1.00 40.58 138 GLY A O 1
ATOM 1116 N N . LEU A 1 139 ? 42.219 -40.197 51.491 1.00 37.38 139 LEU A N 1
ATOM 1117 C CA . LEU A 1 139 ? 43.182 -41.258 51.788 1.00 49.47 139 LEU A CA 1
ATOM 1118 C C . LEU A 1 139 ? 44.625 -40.885 51.448 1.00 25.07 139 LEU A C 1
ATOM 1119 O O . LEU A 1 139 ? 45.507 -41.498 51.935 1.00 22.95 139 LEU A O 1
ATOM 1124 N N . VAL A 1 140 ? 44.847 -39.925 50.545 1.00 67.09 140 VAL A N 1
ATOM 1125 C CA . VAL A 1 140 ? 46.233 -39.600 50.157 1.00 51.71 140 VAL A CA 1
ATOM 1126 C C . VAL A 1 140 ? 46.325 -38.074 50.085 1.00 47.04 140 VAL A C 1
ATOM 1127 O O . VAL A 1 140 ? 45.999 -37.470 49.052 1.00 39.61 140 VAL A O 1
ATOM 1131 N N . ASP A 1 141 ? 46.798 -37.468 51.174 1.00 44.33 141 ASP A N 1
ATOM 1132 C CA . ASP A 1 141 ? 46.959 -36.012 51.207 1.00 28.70 141 ASP A CA 1
ATOM 1133 C C . ASP A 1 141 ? 47.823 -35.515 50.023 1.00 29.52 141 ASP A C 1
ATOM 1134 O O . ASP A 1 141 ? 48.894 -36.077 49.712 1.00 32.83 141 ASP A O 1
ATOM 1139 N N . GLY A 1 142 ? 47.322 -34.488 49.333 1.00 28.76 142 GLY A N 1
ATOM 1140 C CA . GLY A 1 142 ? 48.041 -33.859 48.232 1.00 24.19 142 GLY A CA 1
ATOM 1141 C C . GLY A 1 142 ? 47.960 -34.495 46.854 1.00 18.06 142 GLY A C 1
ATOM 1142 O O . GLY A 1 142 ? 48.578 -33.971 45.958 1.00 21.16 142 GLY A O 1
ATOM 1143 N N . LEU A 1 143 ? 47.222 -35.594 46.688 1.00 20.83 143 LEU A N 1
ATOM 1144 C CA . LEU A 1 143 ? 47.051 -36.223 45.424 1.00 32.95 143 LEU A CA 1
ATOM 1145 C C . LEU A 1 143 ? 45.641 -35.821 44.927 1.00 26.42 143 LEU A C 1
ATOM 1146 O O . LEU A 1 143 ? 44.635 -36.174 45.532 1.00 25.87 143 LEU A O 1
ATOM 1151 N N . ASN A 1 144 ? 45.598 -35.055 43.824 1.00 22.50 144 ASN A N 1
ATOM 1152 C CA . ASN A 1 144 ? 44.321 -34.593 43.245 1.00 25.97 144 ASN A CA 1
ATOM 1153 C C . ASN A 1 144 ? 44.189 -35.185 41.861 1.00 19.14 144 ASN A C 1
ATOM 1154 O O . ASN A 1 144 ? 45.192 -35.363 41.180 1.00 18.91 144 ASN A O 1
ATOM 1159 N N . PHE A 1 145 ? 42.971 -35.486 41.432 1.00 17.04 145 PHE A N 1
ATOM 1160 C CA . PHE A 1 145 ? 42.771 -35.821 40.020 1.00 17.01 145 PHE A CA 1
ATOM 1161 C C . PHE A 1 145 ? 41.434 -35.303 39.519 1.00 17.04 145 PHE A C 1
ATOM 1162 O O . PHE A 1 145 ? 40.561 -34.924 40.309 1.00 17.18 145 PHE A O 1
ATOM 1170 N N . ALA A 1 146 ? 41.304 -35.242 38.193 1.00 15.76 146 ALA A N 1
ATOM 1171 C CA . ALA A 1 146 ? 40.061 -34.833 37.595 1.00 15.11 146 ALA A CA 1
ATOM 1172 C C . ALA A 1 146 ? 39.835 -35.632 36.327 1.00 14.23 146 ALA A C 1
ATOM 1173 O O . ALA A 1 146 ? 40.806 -36.049 35.681 1.00 15.38 146 ALA A O 1
ATOM 1175 N N . VAL A 1 147 ? 38.565 -35.823 36.003 1.00 15.76 147 VAL A N 1
ATOM 1176 C CA . VAL A 1 147 ? 38.127 -36.452 34.757 1.00 14.91 147 VAL A CA 1
ATOM 1177 C C . VAL A 1 147 ? 37.048 -35.571 34.165 1.00 15.79 147 VAL A C 1
ATOM 1178 O O . VAL A 1 147 ? 36.149 -35.126 34.863 1.00 15.21 147 VAL A O 1
ATOM 1182 N N . GLN A 1 148 ? 37.141 -35.317 32.864 1.00 15.76 148 GLN A N 1
ATOM 1183 C CA . GLN A 1 148 ? 36.315 -34.302 32.255 1.00 12.34 148 GLN A CA 1
ATOM 1184 C C . GLN A 1 148 ? 35.818 -34.764 30.897 1.00 12.47 148 GLN A C 1
ATOM 1185 O O . GLN A 1 148 ? 36.568 -35.416 30.167 1.00 13.85 148 GLN A O 1
ATOM 1191 N N . TYR A 1 149 ? 34.588 -34.382 30.578 1.00 14.35 149 TYR A N 1
ATOM 1192 C CA . TYR A 1 149 ? 34.001 -34.574 29.250 1.00 16.37 149 TYR A CA 1
ATOM 1193 C C . TYR A 1 149 ? 33.596 -33.205 28.709 1.00 15.79 149 TYR A C 1
ATOM 1194 O O . TYR A 1 149 ? 33.144 -32.353 29.476 1.00 13.82 149 TYR A O 1
ATOM 1203 N N . GLN A 1 150 ? 33.750 -32.991 27.397 1.00 16.46 150 GLN A N 1
ATOM 1204 C CA . GLN A 1 150 ? 33.238 -31.823 26.744 1.00 12.31 150 GLN A CA 1
ATOM 1205 C C . GLN A 1 150 ? 32.353 -32.251 25.585 1.00 11.50 150 GLN A C 1
ATOM 1206 O O . GLN A 1 150 ? 32.817 -32.965 24.709 1.00 13.95 150 GLN A O 1
ATOM 1212 N N . GLY A 1 151 ? 31.087 -31.815 25.582 1.00 12.47 151 GLY A N 1
ATOM 1213 C CA . GLY A 1 151 ? 30.211 -32.071 24.439 1.00 12.82 151 GLY A CA 1
ATOM 1214 C C . GLY A 1 151 ? 30.576 -31.203 23.241 1.00 12.72 151 GLY A C 1
ATOM 1215 O O . GLY A 1 151 ? 31.120 -30.117 23.389 1.00 12.74 151 GLY A O 1
ATOM 1216 N N . LYS A 1 152 ? 30.290 -31.730 22.048 1.00 12.05 152 LYS A N 1
ATOM 1217 C CA . LYS A 1 152 ? 30.407 -30.991 20.792 1.00 12.84 152 LYS A CA 1
ATOM 1218 C C . LYS A 1 152 ? 29.846 -29.563 20.899 1.00 12.20 152 LYS A C 1
ATOM 1219 O O . LYS A 1 152 ? 28.725 -29.366 21.375 1.00 12.86 152 LYS A O 1
ATOM 1225 N N . ASN A 1 153 ? 30.646 -28.586 20.462 1.00 12.16 153 ASN A N 1
ATOM 1226 C CA . ASN A 1 153 ? 30.198 -27.232 20.179 1.00 11.68 153 ASN A CA 1
ATOM 1227 C C . ASN A 1 153 ? 30.568 -26.995 18.717 1.00 11.97 153 ASN A C 1
ATOM 1228 O O . ASN A 1 153 ? 31.727 -26.786 18.400 1.00 12.43 153 ASN A O 1
ATOM 1233 N N . GLY A 1 154 ? 29.555 -27.053 17.864 1.00 11.97 154 GLY A N 1
ATOM 1234 C CA . GLY A 1 154 ? 29.751 -27.109 16.418 1.00 12.49 154 GLY A CA 1
ATOM 1235 C C . GLY A 1 154 ? 29.503 -25.821 15.689 1.00 12.17 154 GLY A C 1
ATOM 1236 O O . GLY A 1 154 ? 29.794 -24.728 16.190 1.00 12.48 154 GLY A O 1
ATOM 1237 N N . SER A 1 155 ? 29.013 -25.969 14.456 1.00 13.44 155 SER A N 1
ATOM 1238 C CA . SER A 1 155 ? 28.796 -24.839 13.567 1.00 14.51 155 SER A CA 1
ATOM 1239 C C . SER A 1 155 ? 27.416 -24.215 13.744 1.00 15.74 155 SER A C 1
ATOM 1240 O O . SER A 1 155 ? 26.532 -24.787 14.354 1.00 14.63 155 SER A O 1
ATOM 1243 N N . ALA A 1 156 ? 27.248 -23.023 13.187 1.00 16.89 156 ALA A N 1
ATOM 1244 C CA . ALA A 1 156 ? 25.956 -22.334 13.186 1.00 21.80 156 ALA A CA 1
ATOM 1245 C C . ALA A 1 156 ? 24.931 -23.020 12.316 1.00 20.70 156 ALA A C 1
ATOM 1246 O O . ALA A 1 156 ? 23.738 -22.902 12.568 1.00 23.72 156 ALA A O 1
ATOM 1248 N N . SER A 1 157 ? 25.385 -23.706 11.270 1.00 21.48 157 SER A N 1
ATOM 1249 C CA . SER A 1 157 ? 24.499 -24.357 10.329 1.00 22.46 157 SER A CA 1
ATOM 1250 C C . SER A 1 157 ? 25.202 -25.537 9.688 1.00 23.67 157 SER A C 1
ATOM 1251 O O . SER A 1 157 ? 26.417 -25.720 9.836 1.00 24.42 157 SER A O 1
ATOM 1254 N N . GLY A 1 158 ? 24.410 -26.346 9.002 1.00 27.59 158 GLY A N 1
ATOM 1255 C CA . GLY A 1 158 ? 24.936 -27.421 8.184 1.00 21.54 158 GLY A CA 1
ATOM 1256 C C . GLY A 1 158 ? 25.353 -28.616 9.015 1.00 23.22 158 GLY A C 1
ATOM 1257 O O . GLY A 1 158 ? 24.813 -28.867 10.082 1.00 24.14 158 GLY A O 1
ATOM 1258 N N . GLU A 1 159 ? 26.357 -29.329 8.515 1.00 22.96 159 GLU A N 1
ATOM 1259 C CA . GLU A 1 159 ? 26.636 -30.690 8.956 1.00 25.51 159 GLU A CA 1
ATOM 1260 C C . GLU A 1 159 ? 27.046 -30.746 10.444 1.00 24.02 159 GLU A C 1
ATOM 1261 O O . GLU A 1 159 ? 26.632 -31.651 11.168 1.00 23.93 159 GLU A O 1
ATOM 1267 N N . ASP A 1 160 ? 27.809 -29.758 10.910 1.00 20.67 160 ASP A N 1
ATOM 1268 C CA . ASP A 1 160 ? 28.293 -29.767 12.300 1.00 18.40 160 ASP A CA 1
ATOM 1269 C C . ASP A 1 160 ? 27.410 -29.022 13.291 1.00 16.32 160 ASP A C 1
ATOM 1270 O O . ASP A 1 160 ? 27.865 -28.717 14.373 1.00 15.68 160 ASP A O 1
ATOM 1275 N N . GLN A 1 161 ? 26.187 -28.688 12.912 1.00 16.82 161 GLN A N 1
ATOM 1276 C CA . GLN A 1 161 ? 25.420 -27.710 13.686 1.00 15.18 161 GLN A CA 1
ATOM 1277 C C . GLN A 1 161 ? 25.127 -28.180 15.105 1.00 14.69 161 GLN A C 1
ATOM 1278 O O . GLN A 1 161 ? 24.765 -29.337 15.330 1.00 14.88 161 GLN A O 1
ATOM 1284 N N . THR A 1 162 ? 25.320 -27.266 16.051 1.00 12.96 162 THR A N 1
ATOM 1285 C CA . THR A 1 162 ? 24.727 -27.376 17.393 1.00 12.82 162 THR A CA 1
ATOM 1286 C C . THR A 1 162 ? 24.000 -26.070 17.673 1.00 12.19 162 THR A C 1
ATOM 1287 O O . THR A 1 162 ? 24.119 -25.116 16.933 1.00 12.41 162 THR A O 1
ATOM 1291 N N . ASN A 1 163 ? 23.240 -26.014 18.769 1.00 11.74 163 ASN A N 1
ATOM 1292 C CA . ASN A 1 163 ? 22.427 -24.828 19.024 1.00 11.82 163 ASN A CA 1
ATOM 1293 C C . ASN A 1 163 ? 23.295 -23.579 19.160 1.00 11.90 163 ASN A C 1
ATOM 1294 O O . ASN A 1 163 ? 22.850 -22.470 18.862 1.00 13.32 163 ASN A O 1
ATOM 1299 N N . ASN A 1 164 ? 24.509 -23.790 19.672 1.00 11.04 164 ASN A N 1
ATOM 1300 C CA . ASN A 1 164 ? 25.409 -22.737 20.103 1.00 11.67 164 ASN A CA 1
ATOM 1301 C C . ASN A 1 164 ? 26.610 -22.664 19.177 1.00 11.94 164 ASN A C 1
ATOM 1302 O O . ASN A 1 164 ? 27.747 -22.556 19.607 1.00 12.83 164 ASN A O 1
ATOM 1307 N N . GLY A 1 165 ? 26.322 -22.687 17.884 1.00 14.63 165 GLY A N 1
ATOM 1308 C CA . GLY A 1 165 ? 27.349 -22.783 16.861 1.00 14.93 165 GLY A CA 1
ATOM 1309 C C . GLY A 1 165 ? 28.293 -21.613 16.835 1.00 13.20 165 GLY A C 1
ATOM 1310 O O . GLY A 1 165 ? 27.931 -20.497 17.203 1.00 14.68 165 GLY A O 1
ATOM 1311 N N . ARG A 1 166 ? 29.509 -21.865 16.355 1.00 11.85 166 ARG A N 1
ATOM 1312 C CA . ARG A 1 166 ? 30.534 -20.832 16.278 1.00 11.57 166 ARG A CA 1
ATOM 1313 C C . ARG A 1 166 ? 31.526 -21.162 15.160 1.00 12.90 166 ARG A C 1
ATOM 1314 O O . ARG A 1 166 ? 31.503 -22.251 14.608 1.00 12.96 166 ARG A O 1
ATOM 1322 N N . THR A 1 167 ? 32.407 -20.206 14.910 1.00 12.81 167 THR A N 1
ATOM 1323 C CA . THR A 1 167 ? 33.448 -20.310 13.912 1.00 14.47 167 THR A CA 1
ATOM 1324 C C . THR A 1 167 ? 34.403 -21.470 14.227 1.00 13.45 167 THR A C 1
ATOM 1325 O O . THR A 1 167 ? 34.588 -21.864 15.385 1.00 13.55 167 THR A O 1
ATOM 1329 N N . GLU A 1 168 ? 35.015 -22.000 13.177 1.00 13.41 168 GLU A N 1
ATOM 1330 C CA . GLU A 1 168 ? 35.805 -23.226 13.235 1.00 13.26 168 GLU A CA 1
ATOM 1331 C C . GLU A 1 168 ? 36.909 -23.224 14.302 1.00 13.09 168 GLU A C 1
ATOM 1332 O O . GLU A 1 168 ? 37.136 -24.228 14.972 1.00 12.89 168 GLU A O 1
ATOM 1338 N N . LEU A 1 169 ? 37.592 -22.097 14.464 1.00 13.10 169 LEU A N 1
ATOM 1339 C CA . LEU A 1 169 ? 38.703 -22.013 15.408 1.00 13.87 169 LEU A CA 1
ATOM 1340 C C . LEU A 1 169 ? 38.250 -22.161 16.857 1.00 12.03 169 LEU A C 1
ATOM 1341 O O . LEU A 1 169 ? 39.081 -22.412 17.714 1.00 12.95 169 LEU A O 1
ATOM 1346 N N . ARG A 1 170 ? 36.943 -22.028 17.106 1.00 11.78 170 ARG A N 1
ATOM 1347 C CA . ARG A 1 170 ? 36.396 -22.174 18.467 1.00 11.57 170 ARG A CA 1
ATOM 1348 C C . ARG A 1 170 ? 35.425 -23.349 18.612 1.00 12.58 170 ARG A C 1
ATOM 1349 O O . ARG A 1 170 ? 34.742 -23.470 19.635 1.00 12.05 170 ARG A O 1
ATOM 1357 N N . GLN A 1 171 ? 35.402 -24.252 17.633 1.00 12.54 171 GLN A N 1
ATOM 1358 C CA . GLN A 1 171 ? 34.601 -25.456 17.694 1.00 12.95 171 GLN A CA 1
ATOM 1359 C C . GLN A 1 171 ? 35.327 -26.591 18.383 1.00 12.94 171 GLN A C 1
ATOM 1360 O O . GLN A 1 171 ? 36.532 -26.560 18.584 1.00 12.98 171 GLN A O 1
ATOM 1366 N N . ASN A 1 172 ? 34.547 -27.606 18.736 1.00 12.66 172 ASN A N 1
ATOM 1367 C CA . ASN A 1 172 ? 35.096 -28.880 19.175 1.00 12.49 172 ASN A CA 1
ATOM 1368 C C . ASN A 1 172 ? 34.045 -29.957 18.963 1.00 11.25 172 ASN A C 1
ATOM 1369 O O . ASN A 1 172 ? 32.834 -29.689 18.975 1.00 12.42 172 ASN A O 1
ATOM 1374 N N . GLY A 1 173 ? 34.511 -31.189 18.821 1.00 11.91 173 GLY A N 1
ATOM 1375 C CA . GLY A 1 173 ? 33.666 -32.352 18.902 1.00 12.36 173 GLY A CA 1
ATOM 1376 C C . GLY A 1 173 ? 33.678 -32.855 20.331 1.00 13.54 173 GLY A C 1
ATOM 1377 O O . GLY A 1 173 ? 34.234 -32.209 21.217 1.00 13.80 173 GLY A O 1
ATOM 1378 N N . ASP A 1 174 ? 33.077 -34.019 20.534 1.00 14.71 174 ASP A N 1
ATOM 1379 C CA . ASP A 1 174 ? 33.027 -34.629 21.870 1.00 16.33 174 ASP A CA 1
ATOM 1380 C C . ASP A 1 174 ? 34.464 -34.941 22.338 1.00 16.60 174 ASP A C 1
ATOM 1381 O O . ASP A 1 174 ? 35.277 -35.462 21.567 1.00 14.01 174 ASP A O 1
ATOM 1386 N N . GLY A 1 175 ? 34.759 -34.609 23.597 1.00 25.52 175 GLY A N 1
ATOM 1387 C CA . GLY A 1 175 ? 36.103 -34.741 24.110 1.00 15.16 175 GLY A CA 1
ATOM 1388 C C . GLY A 1 175 ? 36.177 -35.336 25.503 1.00 11.69 175 GLY A C 1
ATOM 1389 O O . GLY A 1 175 ? 35.215 -35.192 26.261 1.00 13.13 175 GLY A O 1
ATOM 1390 N N . VAL A 1 176 ? 37.315 -35.939 25.824 1.00 11.52 176 VAL A N 1
ATOM 1391 C CA . VAL A 1 176 ? 37.596 -36.479 27.150 1.00 14.62 176 VAL A CA 1
ATOM 1392 C C . VAL A 1 176 ? 39.016 -36.122 27.568 1.00 13.49 176 VAL A C 1
ATOM 1393 O O . VAL A 1 176 ? 39.937 -36.121 26.751 1.00 15.06 176 VAL A O 1
ATOM 1397 N N . GLY A 1 177 ? 39.180 -35.794 28.853 1.00 14.08 177 GLY A N 1
ATOM 1398 C CA . GLY A 1 177 ? 40.506 -35.536 29.378 1.00 15.38 177 GLY A CA 1
ATOM 1399 C C . GLY A 1 177 ? 40.598 -35.834 30.869 1.00 15.32 177 GLY A C 1
ATOM 1400 O O . GLY A 1 177 ? 39.604 -36.113 31.504 1.00 15.00 177 GLY A O 1
ATOM 1401 N N . GLY A 1 178 ? 41.814 -35.789 31.381 1.00 18.74 178 GLY A N 1
ATOM 1402 C CA . GLY A 1 178 ? 42.058 -35.986 32.807 1.00 21.19 178 GLY A CA 1
ATOM 1403 C C . GLY A 1 178 ? 43.334 -35.317 33.252 1.00 18.04 178 GLY A C 1
ATOM 1404 O O . GLY A 1 178 ? 44.204 -34.992 32.428 1.00 15.67 178 GLY A O 1
ATOM 1405 N N . SER A 1 179 ? 43.431 -35.083 34.561 1.00 14.41 179 SER A N 1
ATOM 1406 C CA . SER A 1 179 ? 44.632 -34.550 35.155 1.00 14.40 179 SER A CA 1
ATOM 1407 C C . SER A 1 179 ? 44.917 -35.251 36.471 1.00 15.20 179 SER A C 1
ATOM 1408 O O . SER A 1 179 ? 44.007 -35.773 37.075 1.00 15.52 179 SER A O 1
ATOM 1411 N N . ILE A 1 180 ? 46.186 -35.236 36.860 1.00 20.30 180 ILE A N 1
ATOM 1412 C CA . ILE A 1 180 ? 46.644 -35.714 38.150 1.00 17.20 180 ILE A CA 1
ATOM 1413 C C . ILE A 1 180 ? 47.706 -34.732 38.622 1.00 17.94 180 ILE A C 1
ATOM 1414 O O . ILE A 1 180 ? 48.611 -34.390 37.859 1.00 18.35 180 ILE A O 1
ATOM 1419 N N . THR A 1 181 ? 47.581 -34.266 39.867 1.00 18.08 181 THR A N 1
ATOM 1420 C CA . THR A 1 181 ? 48.637 -33.470 40.467 1.00 16.57 181 THR A CA 1
ATOM 1421 C C . THR A 1 181 ? 48.975 -34.048 41.834 1.00 17.58 181 THR A C 1
ATOM 1422 O O . THR A 1 181 ? 48.115 -34.599 42.531 1.00 17.72 181 THR A O 1
ATOM 1426 N N . TYR A 1 182 ? 50.235 -33.879 42.209 1.00 19.64 182 TYR A N 1
ATOM 1427 C CA . TYR A 1 182 ? 50.696 -34.393 43.503 1.00 23.37 182 TYR A CA 1
ATOM 1428 C C . TYR A 1 182 ? 51.616 -33.396 44.191 1.00 20.37 182 TYR A C 1
ATOM 1429 O O . TYR A 1 182 ? 52.554 -32.869 43.573 1.00 18.67 182 TYR A O 1
ATOM 1438 N N . ASN A 1 183 ? 51.331 -33.161 45.479 1.00 20.58 183 ASN A N 1
ATOM 1439 C CA . ASN A 1 183 ? 52.150 -32.323 46.323 1.00 21.58 183 ASN A CA 1
ATOM 1440 C C . ASN A 1 183 ? 53.242 -33.199 46.914 1.00 21.90 183 ASN A C 1
ATOM 1441 O O . ASN A 1 183 ? 52.973 -34.048 47.764 1.00 25.32 183 ASN A O 1
ATOM 1446 N N . LEU A 1 184 ? 54.467 -32.980 46.450 1.00 20.81 184 LEU A N 1
ATOM 1447 C CA . LEU A 1 184 ? 55.642 -33.754 46.871 1.00 22.63 184 LEU A CA 1
ATOM 1448 C C . LEU A 1 184 ? 56.181 -33.325 48.237 1.00 17.08 184 LEU A C 1
ATOM 1449 O O . LEU A 1 184 ? 56.985 -34.017 48.813 1.00 20.64 184 LEU A O 1
ATOM 1454 N N . GLY A 1 185 ? 55.742 -32.132 48.641 1.00 19.29 185 GLY A N 1
ATOM 1455 C CA . GLY A 1 185 ? 56.081 -31.566 49.943 1.00 30.81 185 GLY A CA 1
ATOM 1456 C C . GLY A 1 185 ? 57.163 -30.523 49.779 1.00 31.97 185 GLY A C 1
ATOM 1457 O O . GLY A 1 185 ? 57.806 -30.448 48.731 1.00 24.63 185 GLY A O 1
ATOM 1458 N N . GLU A 1 186 ? 57.363 -29.728 50.830 1.00 29.13 186 GLU A N 1
ATOM 1459 C CA . GLU A 1 186 ? 58.438 -28.731 50.892 1.00 31.70 186 GLU A CA 1
ATOM 1460 C C . GLU A 1 186 ? 58.380 -27.711 49.728 1.00 27.07 186 GLU A C 1
ATOM 1461 O O . GLU A 1 186 ? 59.397 -27.143 49.343 1.00 28.98 186 GLU A O 1
ATOM 1467 N N . GLY A 1 187 ? 57.179 -27.458 49.211 1.00 25.15 187 GLY A N 1
ATOM 1468 C CA . GLY A 1 187 ? 56.971 -26.509 48.123 1.00 21.46 187 GLY A CA 1
ATOM 1469 C C . GLY A 1 187 ? 56.881 -27.110 46.728 1.00 18.80 187 GLY A C 1
ATOM 1470 O O . GLY A 1 187 ? 56.516 -26.395 45.791 1.00 19.31 187 GLY A O 1
ATOM 1471 N N . PHE A 1 188 ? 57.174 -28.405 46.589 1.00 19.56 188 PHE A N 1
ATOM 1472 C CA . PHE A 1 188 ? 57.276 -29.030 45.258 1.00 20.61 188 PHE A CA 1
ATOM 1473 C C . PHE A 1 188 ? 55.967 -29.682 44.836 1.00 18.61 188 PHE A C 1
ATOM 1474 O O . PHE A 1 188 ? 55.317 -30.360 45.643 1.00 19.95 188 PHE A O 1
ATOM 1482 N N . GLY A 1 189 ? 55.611 -29.496 43.564 1.00 16.98 189 GLY A N 1
ATOM 1483 C CA . GLY A 1 189 ? 54.455 -30.117 42.968 1.00 17.37 189 GLY A CA 1
ATOM 1484 C C . GLY A 1 189 ? 54.786 -30.666 41.589 1.00 15.75 189 GLY A C 1
ATOM 1485 O O . GLY A 1 189 ? 55.625 -30.096 40.862 1.00 17.78 189 GLY A O 1
ATOM 1486 N N . ILE A 1 190 ? 54.109 -31.745 41.236 1.00 16.79 190 ILE A N 1
ATOM 1487 C CA . ILE A 1 190 ? 54.275 -32.375 39.913 1.00 15.67 190 ILE A CA 1
ATOM 1488 C C . ILE A 1 190 ? 52.894 -32.703 39.364 1.00 16.15 190 ILE A C 1
ATOM 1489 O O . ILE A 1 190 ? 51.965 -33.013 40.135 1.00 16.03 190 ILE A O 1
ATOM 1494 N N . GLY A 1 191 ? 52.728 -32.580 38.053 1.00 18.83 191 GLY A N 1
ATOM 1495 C CA . GLY A 1 191 ? 51.426 -32.857 37.475 1.00 14.87 191 GLY A CA 1
ATOM 1496 C C . GLY A 1 191 ? 51.486 -33.312 36.029 1.00 15.06 191 GLY A C 1
ATOM 1497 O O . GLY A 1 191 ? 52.464 -33.064 35.328 1.00 16.72 191 GLY A O 1
ATOM 1498 N N . THR A 1 192 ? 50.411 -33.959 35.611 1.00 18.35 192 THR A N 1
ATOM 1499 C CA . THR A 1 192 ? 50.238 -34.373 34.234 1.00 15.10 192 THR A CA 1
ATOM 1500 C C . THR A 1 192 ? 48.773 -34.227 33.819 1.00 14.65 192 THR A C 1
ATOM 1501 O O . THR A 1 192 ? 47.864 -34.301 34.642 1.00 14.95 192 THR A O 1
ATOM 1505 N N . ALA A 1 193 ? 48.552 -33.967 32.536 1.00 15.15 193 ALA A N 1
ATOM 1506 C CA . ALA A 1 193 ? 47.201 -33.930 32.015 1.00 14.26 193 ALA A CA 1
ATOM 1507 C C . ALA A 1 193 ? 47.206 -34.393 30.563 1.00 12.80 193 ALA A C 1
ATOM 1508 O O . ALA A 1 193 ? 48.186 -34.172 29.837 1.00 14.80 193 ALA A O 1
ATOM 1510 N N A VAL A 1 194 ? 46.119 -35.032 30.156 0.50 15.06 194 VAL A N 1
ATOM 1511 N N B VAL A 1 194 ? 46.114 -35.042 30.180 0.50 14.86 194 VAL A N 1
ATOM 1512 C CA A VAL A 1 194 ? 45.944 -35.512 28.783 0.50 15.78 194 VAL A CA 1
ATOM 1513 C CA B VAL A 1 194 ? 45.897 -35.537 28.825 0.50 15.79 194 VAL A CA 1
ATOM 1514 C C A VAL A 1 194 ? 44.516 -35.246 28.346 0.50 15.10 194 VAL A C 1
ATOM 1515 C C B VAL A 1 194 ? 44.510 -35.111 28.386 0.50 15.78 194 VAL A C 1
ATOM 1516 O O A VAL A 1 194 ? 43.584 -35.419 29.134 0.50 14.41 194 VAL A O 1
ATOM 1517 O O B VAL A 1 194 ? 43.608 -35.009 29.218 0.50 14.47 194 VAL A O 1
ATOM 1524 N N . SER A 1 195 ? 44.351 -34.794 27.101 1.00 15.15 195 SER A N 1
ATOM 1525 C CA . SER A 1 195 ? 43.020 -34.585 26.541 1.00 14.02 195 SER A CA 1
ATOM 1526 C C . SER A 1 195 ? 42.957 -35.104 25.106 1.00 13.72 195 SER A C 1
ATOM 1527 O O . SER A 1 195 ? 43.984 -35.148 24.429 1.00 14.45 195 SER A O 1
ATOM 1530 N N . SER A 1 196 ? 41.763 -35.485 24.680 1.00 14.81 196 SER A N 1
ATOM 1531 C CA . SER A 1 196 ? 41.518 -35.978 23.327 1.00 17.65 196 SER A CA 1
ATOM 1532 C C . SER A 1 196 ? 40.093 -35.605 22.894 1.00 16.41 196 SER A C 1
ATOM 1533 O O . SER A 1 196 ? 39.115 -36.080 23.464 1.00 14.31 196 SER A O 1
ATOM 1536 N N . SER A 1 197 ? 40.004 -34.735 21.887 1.00 16.76 197 SER A N 1
ATOM 1537 C CA . SER A 1 197 ? 38.729 -34.216 21.392 1.00 19.92 197 SER A CA 1
ATOM 1538 C C . SER A 1 197 ? 38.534 -34.603 19.934 1.00 14.12 197 SER A C 1
ATOM 1539 O O . SER A 1 197 ? 39.440 -34.396 19.099 1.00 15.34 197 SER A O 1
ATOM 1542 N N . LYS A 1 198 ? 37.345 -35.087 19.617 1.00 17.73 198 LYS A N 1
ATOM 1543 C CA . LYS A 1 198 ? 36.970 -35.179 18.205 1.00 15.89 198 LYS A CA 1
ATOM 1544 C C . LYS A 1 198 ? 37.018 -33.776 17.583 1.00 13.08 198 LYS A C 1
ATOM 1545 O O . LYS A 1 198 ? 36.703 -32.774 18.231 1.00 13.38 198 LYS A O 1
ATOM 1551 N N . ARG A 1 199 ? 37.448 -33.723 16.311 1.00 13.86 199 ARG A N 1
ATOM 1552 C CA . ARG A 1 199 ? 37.395 -32.500 15.503 1.00 14.29 199 ARG A CA 1
ATOM 1553 C C . ARG A 1 199 ? 36.173 -32.556 14.583 1.00 14.57 199 ARG A C 1
ATOM 1554 O O . ARG A 1 199 ? 35.675 -33.639 14.266 1.00 16.73 199 ARG A O 1
ATOM 1562 N N . THR A 1 200 ? 35.651 -31.393 14.206 1.00 14.05 200 THR A N 1
ATOM 1563 C CA . THR A 1 200 ? 34.459 -31.342 13.375 1.00 15.03 200 THR A CA 1
ATOM 1564 C C . THR A 1 200 ? 34.829 -31.311 11.889 1.00 16.12 200 THR A C 1
ATOM 1565 O O . THR A 1 200 ? 35.958 -30.959 11.524 1.00 15.68 200 THR A O 1
ATOM 1569 N N . SER A 1 201 ? 33.877 -31.679 11.034 1.00 16.52 201 SER A N 1
ATOM 1570 C CA . SER A 1 201 ? 34.116 -31.666 9.596 1.00 17.26 201 SER A CA 1
ATOM 1571 C C . SER A 1 201 ? 34.484 -30.270 9.078 1.00 16.61 201 SER A C 1
ATOM 1572 O O . SER A 1 201 ? 35.357 -30.159 8.233 1.00 18.40 201 SER A O 1
ATOM 1575 N N . SER A 1 202 ? 33.856 -29.207 9.581 1.00 14.62 202 SER A N 1
ATOM 1576 C CA . SER A 1 202 ? 34.211 -27.847 9.139 1.00 18.51 202 SER A CA 1
ATOM 1577 C C . SER A 1 202 ? 35.621 -27.463 9.591 1.00 15.80 202 SER A C 1
ATOM 1578 O O . SER A 1 202 ? 36.366 -26.833 8.819 1.00 16.70 202 SER A O 1
ATOM 1581 N N . GLN A 1 203 ? 36.046 -27.910 10.777 1.00 14.61 203 GLN A N 1
ATOM 1582 C CA . GLN A 1 203 ? 37.437 -27.707 11.177 1.00 13.95 203 GLN A CA 1
ATOM 1583 C C . GLN A 1 203 ? 38.389 -28.361 10.191 1.00 15.48 203 GLN A C 1
ATOM 1584 O O . GLN A 1 203 ? 39.418 -27.789 9.824 1.00 15.81 203 GLN A O 1
ATOM 1590 N N . ASN A 1 204 ? 38.030 -29.558 9.760 1.00 15.61 204 ASN A N 1
ATOM 1591 C CA . ASN A 1 204 ? 38.867 -30.324 8.848 1.00 17.28 204 ASN A CA 1
ATOM 1592 C C . ASN A 1 204 ? 38.802 -29.851 7.383 1.00 15.77 204 ASN A C 1
ATOM 1593 O O . ASN A 1 204 ? 39.531 -30.382 6.534 1.00 18.73 204 ASN A O 1
ATOM 1598 N N . ASP A 1 205 ? 37.949 -28.875 7.096 1.00 18.68 205 ASP A N 1
ATOM 1599 C CA . ASP A 1 205 ? 37.970 -28.215 5.774 1.00 18.97 205 ASP A CA 1
ATOM 1600 C C . ASP A 1 205 ? 38.943 -27.028 5.703 1.00 18.23 205 ASP A C 1
ATOM 1601 O O . ASP A 1 205 ? 39.227 -26.549 4.600 1.00 21.01 205 ASP A O 1
ATOM 1606 N N . LEU A 1 206 ? 39.456 -26.558 6.846 1.00 17.82 206 LEU A N 1
ATOM 1607 C CA . LEU A 1 206 ? 40.538 -25.569 6.848 1.00 18.31 206 LEU A CA 1
ATOM 1608 C C . LEU A 1 206 ? 41.825 -26.231 6.346 1.00 18.28 206 LEU A C 1
ATOM 1609 O O . LEU A 1 206 ? 41.965 -27.451 6.403 1.00 21.78 206 LEU A O 1
ATOM 1614 N N . THR A 1 207 ? 42.755 -25.424 5.847 1.00 17.74 207 THR A N 1
ATOM 1615 C CA . THR A 1 207 ? 43.994 -25.972 5.276 1.00 19.61 207 THR A CA 1
ATOM 1616 C C . THR A 1 207 ? 44.938 -26.619 6.305 1.00 20.11 207 THR A C 1
ATOM 1617 O O . THR A 1 207 ? 45.572 -27.651 6.036 1.00 20.30 207 THR A O 1
ATOM 1621 N N . TYR A 1 208 ? 45.031 -26.012 7.489 1.00 13.52 208 TYR A N 1
ATOM 1622 C CA . TYR A 1 208 ? 46.079 -26.356 8.422 1.00 17.43 208 TYR A CA 1
ATOM 1623 C C . TYR A 1 208 ? 45.595 -27.268 9.522 1.00 14.98 208 TYR A C 1
ATOM 1624 O O . TYR A 1 208 ? 44.649 -26.911 10.207 1.00 15.04 208 TYR A O 1
ATOM 1633 N N . GLY A 1 209 ? 46.246 -28.403 9.675 1.00 13.80 209 GLY A N 1
ATOM 1634 C CA . GLY A 1 209 ? 46.086 -29.255 10.851 1.00 15.94 209 GLY A CA 1
ATOM 1635 C C . GLY A 1 209 ? 44.886 -30.161 10.844 1.00 16.09 209 GLY A C 1
ATOM 1636 O O . GLY A 1 209 ? 44.255 -30.332 11.899 1.00 16.97 209 GLY A O 1
ATOM 1637 N N . ASN A 1 210 ? 44.566 -30.772 9.707 1.00 18.80 210 ASN A N 1
ATOM 1638 C CA . ASN A 1 210 ? 43.429 -31.687 9.678 1.00 21.80 210 ASN A CA 1
ATOM 1639 C C . ASN A 1 210 ? 43.752 -32.939 10.476 1.00 17.94 210 ASN A C 1
ATOM 1640 O O . ASN A 1 210 ? 44.900 -33.374 10.559 1.00 19.33 210 ASN A O 1
ATOM 1645 N N . GLY A 1 211 ? 42.712 -33.567 10.996 1.00 15.48 211 GLY A N 1
ATOM 1646 C CA . GLY A 1 211 ? 42.847 -34.843 11.679 1.00 15.06 211 GLY A CA 1
ATOM 1647 C C . GLY A 1 211 ? 41.571 -35.197 12.416 1.00 17.90 211 GLY A C 1
ATOM 1648 O O . GLY A 1 211 ? 40.717 -34.340 12.626 1.00 16.32 211 GLY A O 1
ATOM 1649 N N . ASP A 1 212 ? 41.442 -36.475 12.755 1.00 17.99 212 ASP A N 1
ATOM 1650 C CA . ASP A 1 212 ? 40.270 -36.987 13.446 1.00 18.73 212 ASP A CA 1
ATOM 1651 C C . ASP A 1 212 ? 40.118 -36.350 14.821 1.00 17.35 212 ASP A C 1
ATOM 1652 O O . ASP A 1 212 ? 39.005 -35.969 15.202 1.00 16.85 212 ASP A O 1
ATOM 1657 N N . ARG A 1 213 ? 41.233 -36.233 15.538 1.00 18.21 213 ARG A N 1
ATOM 1658 C CA . ARG A 1 213 ? 41.206 -35.750 16.925 1.00 18.17 213 ARG A CA 1
ATOM 1659 C C . ARG A 1 213 ? 42.288 -34.713 17.189 1.00 15.81 213 ARG A C 1
ATOM 1660 O O . ARG A 1 213 ? 43.388 -34.760 16.625 1.00 16.64 213 ARG A O 1
ATOM 1668 N N . ALA A 1 214 ? 41.940 -33.791 18.081 1.00 14.94 214 ALA A N 1
ATOM 1669 C CA . ALA A 1 214 ? 42.870 -32.863 18.690 1.00 14.26 214 ALA A CA 1
ATOM 1670 C C . ALA A 1 214 ? 43.298 -33.497 19.993 1.00 14.61 214 ALA A C 1
ATOM 1671 O O . ALA A 1 214 ? 42.423 -33.831 20.817 1.00 17.51 214 ALA A O 1
ATOM 1673 N N . GLU A 1 215 ? 44.603 -33.622 20.213 1.00 17.60 215 GLU A N 1
ATOM 1674 C CA . GLU A 1 215 ? 45.109 -34.285 21.421 1.00 15.91 215 GLU A CA 1
ATOM 1675 C C . GLU A 1 215 ? 46.233 -33.498 22.080 1.00 16.82 215 GLU A C 1
ATOM 1676 O O . GLU A 1 215 ? 47.052 -32.840 21.405 1.00 15.31 215 GLU A O 1
ATOM 1682 N N . THR A 1 216 ? 46.260 -33.539 23.412 1.00 14.97 216 THR A N 1
ATOM 1683 C CA . THR A 1 216 ? 47.261 -32.862 24.166 1.00 13.11 216 THR A CA 1
ATOM 1684 C C . THR A 1 216 ? 47.812 -33.745 25.295 1.00 13.81 216 THR A C 1
ATOM 1685 O O . THR A 1 216 ? 47.080 -34.546 25.888 1.00 14.48 216 THR A O 1
ATOM 1689 N N . TYR A 1 217 ? 49.098 -33.561 25.567 1.00 13.82 217 TYR A N 1
ATOM 1690 C CA . TYR A 1 217 ? 49.835 -34.282 26.594 1.00 12.28 217 TYR A CA 1
ATOM 1691 C C . TYR A 1 217 ? 50.742 -33.287 27.306 1.00 12.45 217 TYR A C 1
ATOM 1692 O O . TYR A 1 217 ? 51.624 -32.687 26.681 1.00 13.85 217 TYR A O 1
ATOM 1701 N N . THR A 1 218 ? 50.553 -33.146 28.624 1.00 13.06 218 THR A N 1
ATOM 1702 C CA . THR A 1 218 ? 51.199 -32.118 29.427 1.00 13.73 218 THR A CA 1
ATOM 1703 C C . THR A 1 218 ? 51.876 -32.710 30.663 1.00 12.66 218 THR A C 1
ATOM 1704 O O . THR A 1 218 ? 51.298 -33.548 31.340 1.00 14.11 218 THR A O 1
ATOM 1708 N N . GLY A 1 219 ? 53.067 -32.209 30.949 1.00 14.18 219 GLY A N 1
ATOM 1709 C CA . GLY A 1 219 ? 53.707 -32.398 32.237 1.00 13.46 219 GLY A CA 1
ATOM 1710 C C . GLY A 1 219 ? 54.113 -31.048 32.804 1.00 13.96 219 GLY A C 1
ATOM 1711 O O . GLY A 1 219 ? 54.449 -30.102 32.073 1.00 14.91 219 GLY A O 1
ATOM 1712 N N . GLY A 1 220 ? 54.035 -30.951 34.124 1.00 14.47 220 GLY A N 1
ATOM 1713 C CA . GLY A 1 220 ? 54.410 -29.746 34.829 1.00 13.36 220 GLY A CA 1
ATOM 1714 C C . GLY A 1 220 ? 55.119 -30.003 36.139 1.00 12.38 220 GLY A C 1
ATOM 1715 O O . GLY A 1 220 ? 54.944 -31.057 36.761 1.00 14.45 220 GLY A O 1
ATOM 1716 N N . LEU A 1 221 ? 55.920 -29.027 36.540 1.00 14.07 221 LEU A N 1
ATOM 1717 C CA . LEU A 1 221 ? 56.649 -29.026 37.804 1.00 16.80 221 LEU A CA 1
ATOM 1718 C C . LEU A 1 221 ? 56.593 -27.623 38.384 1.00 16.67 221 LEU A C 1
ATOM 1719 O O . LEU A 1 221 ? 56.688 -26.637 37.640 1.00 18.26 221 LEU A O 1
ATOM 1724 N N . LYS A 1 222 ? 56.487 -27.523 39.705 1.00 15.95 222 LYS A N 1
ATOM 1725 C CA . LYS A 1 222 ? 56.566 -26.228 40.344 1.00 17.35 222 LYS A CA 1
ATOM 1726 C C . LYS A 1 222 ? 57.196 -26.314 41.715 1.00 16.70 222 LYS A C 1
ATOM 1727 O O . LYS A 1 222 ? 57.173 -27.363 42.371 1.00 18.19 222 LYS A O 1
ATOM 1733 N N . TYR A 1 223 ? 57.754 -25.176 42.108 1.00 15.19 223 TYR A N 1
ATOM 1734 C CA . TYR A 1 223 ? 58.277 -24.959 43.441 1.00 18.40 223 TYR A CA 1
ATOM 1735 C C . TYR A 1 223 ? 57.668 -23.656 43.944 1.00 17.65 223 TYR A C 1
ATOM 1736 O O . TYR A 1 223 ? 57.824 -22.607 43.300 1.00 18.16 223 TYR A O 1
ATOM 1745 N N . ASP A 1 224 ? 57.030 -23.725 45.111 1.00 17.77 224 ASP A N 1
ATOM 1746 C CA . ASP A 1 224 ? 56.278 -22.608 45.662 1.00 18.69 224 ASP A CA 1
ATOM 1747 C C . ASP A 1 224 ? 56.449 -22.607 47.188 1.00 17.20 224 ASP A C 1
ATOM 1748 O O . ASP A 1 224 ? 55.657 -23.208 47.890 1.00 21.14 224 ASP A O 1
ATOM 1753 N N . ALA A 1 225 ? 57.499 -21.933 47.637 1.00 16.27 225 ALA A N 1
ATOM 1754 C CA . ALA A 1 225 ? 57.872 -21.833 49.061 1.00 22.46 225 ALA A CA 1
ATOM 1755 C C . ALA A 1 225 ? 58.964 -20.776 49.258 1.00 23.49 225 ALA A C 1
ATOM 1756 O O . ALA A 1 225 ? 59.675 -20.431 48.309 1.00 23.11 225 ALA A O 1
ATOM 1758 N N . ASN A 1 226 ? 59.106 -20.271 50.490 1.00 25.14 226 ASN A N 1
ATOM 1759 C CA . ASN A 1 226 ? 60.205 -19.354 50.836 1.00 28.87 226 ASN A CA 1
ATOM 1760 C C . ASN A 1 226 ? 60.290 -18.114 49.933 1.00 24.36 226 ASN A C 1
ATOM 1761 O O . ASN A 1 226 ? 61.378 -17.648 49.592 1.00 25.97 226 ASN A O 1
ATOM 1766 N N . ASN A 1 227 ? 59.122 -17.611 49.549 1.00 22.68 227 ASN A N 1
ATOM 1767 C CA . ASN A 1 227 ? 58.976 -16.432 48.683 1.00 21.90 227 ASN A CA 1
ATOM 1768 C C . ASN A 1 227 ? 59.412 -16.600 47.234 1.00 20.49 227 ASN A C 1
ATOM 1769 O O . ASN A 1 227 ? 59.477 -15.616 46.490 1.00 22.72 227 ASN A O 1
ATOM 1774 N N . ILE A 1 228 ? 59.678 -17.839 46.836 1.00 18.72 228 ILE A N 1
ATOM 1775 C CA . ILE A 1 228 ? 60.154 -18.146 45.512 1.00 18.37 228 ILE A CA 1
ATOM 1776 C C . ILE A 1 228 ? 59.047 -18.901 44.802 1.00 17.38 228 ILE A C 1
ATOM 1777 O O . ILE A 1 228 ? 58.416 -19.782 45.391 1.00 17.89 228 ILE A O 1
ATOM 1782 N N . TYR A 1 229 ? 58.830 -18.562 43.530 1.00 17.09 229 TYR A N 1
ATOM 1783 C CA . TYR A 1 229 ? 57.941 -19.339 42.673 1.00 17.47 229 TYR A CA 1
ATOM 1784 C C . TYR A 1 229 ? 58.680 -19.714 41.384 1.00 15.75 229 TYR A C 1
ATOM 1785 O O . TYR A 1 229 ? 59.128 -18.835 40.650 1.00 17.50 229 TYR A O 1
ATOM 1794 N N . LEU A 1 230 ? 58.785 -21.011 41.140 1.00 17.52 230 LEU A N 1
ATOM 1795 C CA . LEU A 1 230 ? 59.371 -21.542 39.910 1.00 17.72 230 LEU A CA 1
ATOM 1796 C C . LEU A 1 230 ? 58.389 -22.515 39.305 1.00 16.64 230 LEU A C 1
ATOM 1797 O O . LEU A 1 230 ? 57.805 -23.321 40.018 1.00 19.14 230 LEU A O 1
ATOM 1802 N N . ALA A 1 231 ? 58.181 -22.451 37.995 1.00 14.28 231 ALA A N 1
ATOM 1803 C CA . ALA A 1 231 ? 57.323 -23.433 37.370 1.00 14.12 231 ALA A CA 1
ATOM 1804 C C . ALA A 1 231 ? 57.702 -23.628 35.925 1.00 13.38 231 ALA A C 1
ATOM 1805 O O . ALA A 1 231 ? 58.203 -22.706 35.271 1.00 14.92 231 ALA A O 1
ATOM 1807 N N . ALA A 1 232 ? 57.433 -24.836 35.444 1.00 13.82 232 ALA A N 1
ATOM 1808 C CA . ALA A 1 232 ? 57.589 -25.162 34.036 1.00 13.50 232 ALA A CA 1
ATOM 1809 C C . ALA A 1 232 ? 56.511 -26.125 33.586 1.00 14.47 232 ALA A C 1
ATOM 1810 O O . ALA A 1 232 ? 56.032 -26.962 34.371 1.00 15.06 232 ALA A O 1
ATOM 1812 N N . GLN A 1 233 ? 56.094 -25.976 32.327 1.00 14.84 233 GLN A N 1
ATOM 1813 C CA . GLN A 1 233 ? 55.152 -26.904 31.717 1.00 14.61 233 GLN A CA 1
ATOM 1814 C C . GLN A 1 233 ? 55.625 -27.188 30.301 1.00 13.49 233 GLN A C 1
ATOM 1815 O O . GLN A 1 233 ? 56.125 -26.279 29.625 1.00 14.79 233 GLN A O 1
ATOM 1821 N N . TYR A 1 234 ? 55.509 -28.453 29.918 1.00 14.47 234 TYR A N 1
ATOM 1822 C CA . TYR A 1 234 ? 55.802 -28.886 28.547 1.00 16.16 234 TYR A CA 1
ATOM 1823 C C . TYR A 1 234 ? 54.576 -29.643 28.062 1.00 14.19 234 TYR A C 1
ATOM 1824 O O . TYR A 1 234 ? 54.092 -30.566 28.743 1.00 14.54 234 TYR A O 1
ATOM 1833 N N . THR A 1 235 ? 54.079 -29.239 26.890 1.00 13.56 235 THR A N 1
ATOM 1834 C CA . THR A 1 235 ? 52.896 -29.831 26.284 1.00 14.29 235 THR A CA 1
ATOM 1835 C C . THR A 1 235 ? 53.201 -30.173 24.833 1.00 13.64 235 THR A C 1
ATOM 1836 O O . THR A 1 235 ? 53.731 -29.326 24.110 1.00 16.49 235 THR A O 1
ATOM 1840 N N . GLN A 1 236 ? 52.853 -31.399 24.462 1.00 14.92 236 GLN A N 1
ATOM 1841 C CA A GLN A 1 236 ? 52.890 -31.822 23.064 0.50 13.53 236 GLN A CA 1
ATOM 1842 C CA B GLN A 1 236 ? 52.905 -31.850 23.065 0.50 13.97 236 GLN A CA 1
ATOM 1843 C C . GLN A 1 236 ? 51.464 -31.969 22.578 1.00 13.85 236 GLN A C 1
ATOM 1844 O O . GLN A 1 236 ? 50.621 -32.583 23.246 1.00 15.15 236 GLN A O 1
ATOM 1855 N N . THR A 1 237 ? 51.173 -31.349 21.433 1.00 15.15 237 THR A N 1
ATOM 1856 C CA . THR A 1 237 ? 49.839 -31.354 20.895 1.00 13.03 237 THR A CA 1
ATOM 1857 C C . THR A 1 237 ? 49.820 -31.874 19.454 1.00 13.61 237 THR A C 1
ATOM 1858 O O . THR A 1 237 ? 50.847 -31.853 18.754 1.00 15.32 237 THR A O 1
ATOM 1862 N N . TYR A 1 238 ? 48.641 -32.330 19.063 1.00 15.55 238 TYR A N 1
ATOM 1863 C CA . TYR A 1 238 ? 48.376 -32.873 17.743 1.00 19.36 238 TYR A CA 1
ATOM 1864 C C . TYR A 1 238 ? 47.030 -32.314 17.292 1.00 15.37 238 TYR A C 1
ATOM 1865 O O . TYR A 1 238 ? 45.997 -32.535 17.949 1.00 15.81 238 TYR A O 1
ATOM 1874 N N . ASN A 1 239 ? 47.060 -31.541 16.210 1.00 13.87 239 ASN A N 1
ATOM 1875 C CA . ASN A 1 239 ? 45.866 -30.875 15.631 1.00 12.63 239 ASN A CA 1
ATOM 1876 C C . ASN A 1 239 ? 45.070 -30.028 16.635 1.00 14.16 239 ASN A C 1
ATOM 1877 O O . ASN A 1 239 ? 43.842 -29.933 16.530 1.00 14.10 239 ASN A O 1
ATOM 1882 N N . ALA A 1 240 ? 45.790 -29.406 17.560 1.00 13.54 240 ALA A N 1
ATOM 1883 C CA . ALA A 1 240 ? 45.152 -28.690 18.703 1.00 14.06 240 ALA A CA 1
ATOM 1884 C C . ALA A 1 240 ? 45.664 -27.265 18.978 1.00 13.80 240 ALA A C 1
ATOM 1885 O O . ALA A 1 240 ? 44.941 -26.473 19.616 1.00 13.68 240 ALA A O 1
ATOM 1887 N N . THR A 1 241 ? 46.888 -26.952 18.534 1.00 13.24 241 THR A N 1
ATOM 1888 C CA . THR A 1 241 ? 47.489 -25.642 18.740 1.00 15.81 241 THR A CA 1
ATOM 1889 C C . THR A 1 241 ? 47.179 -24.788 17.538 1.00 13.20 241 THR A C 1
ATOM 1890 O O . THR A 1 241 ? 47.499 -25.181 16.406 1.00 14.43 241 THR A O 1
ATOM 1894 N N . ARG A 1 242 ? 46.555 -23.638 17.755 1.00 12.55 242 ARG A N 1
ATOM 1895 C CA . ARG A 1 242 ? 46.188 -22.757 16.657 1.00 13.74 242 ARG A CA 1
ATOM 1896 C C . ARG A 1 242 ? 47.426 -22.186 15.963 1.00 15.86 242 ARG A C 1
ATOM 1897 O O . ARG A 1 242 ? 48.426 -21.891 16.606 1.00 16.40 242 ARG A O 1
ATOM 1905 N N . VAL A 1 243 ? 47.320 -22.033 14.643 1.00 15.49 243 VAL A N 1
ATOM 1906 C CA . VAL A 1 243 ? 48.321 -21.341 13.840 1.00 15.99 243 VAL A CA 1
ATOM 1907 C C . VAL A 1 243 ? 47.682 -20.029 13.459 1.00 15.46 243 VAL A C 1
ATOM 1908 O O . VAL A 1 243 ? 46.960 -19.933 12.467 1.00 15.54 243 VAL A O 1
ATOM 1912 N N . GLY A 1 244 ? 47.920 -19.029 14.287 1.00 17.51 244 GLY A N 1
ATOM 1913 C CA . GLY A 1 244 ? 47.296 -17.729 14.124 1.00 17.62 244 GLY A CA 1
ATOM 1914 C C . GLY A 1 244 ? 45.800 -17.955 13.973 1.00 18.02 244 GLY A C 1
ATOM 1915 O O . GLY A 1 244 ? 45.182 -18.624 14.791 1.00 20.53 244 GLY A O 1
ATOM 1916 N N . ASN A 1 245 ? 45.254 -17.402 12.888 1.00 15.54 245 ASN A N 1
ATOM 1917 C CA . ASN A 1 245 ? 43.851 -17.615 12.550 1.00 18.08 245 ASN A CA 1
ATOM 1918 C C . ASN A 1 245 ? 43.623 -18.507 11.328 1.00 16.85 245 ASN A C 1
ATOM 1919 O O . ASN A 1 245 ? 42.565 -18.437 10.699 1.00 22.13 245 ASN A O 1
ATOM 1924 N N . LEU A 1 246 ? 44.590 -19.383 11.032 1.00 17.39 246 LEU A N 1
ATOM 1925 C CA . LEU A 1 246 ? 44.581 -20.180 9.810 1.00 17.77 246 LEU A CA 1
ATOM 1926 C C . LEU A 1 246 ? 44.113 -21.622 10.003 1.00 17.25 246 LEU A C 1
ATOM 1927 O O . LEU A 1 246 ? 43.791 -22.288 9.034 1.00 18.77 246 LEU A O 1
ATOM 1932 N N . GLY A 1 247 ? 44.069 -22.094 11.249 1.00 14.51 247 GLY A N 1
ATOM 1933 C CA . GLY A 1 247 ? 43.840 -23.497 11.518 1.00 13.98 247 GLY A CA 1
ATOM 1934 C C . GLY A 1 247 ? 44.740 -23.924 12.649 1.00 14.41 247 GLY A C 1
ATOM 1935 O O . GLY A 1 247 ? 44.976 -23.142 13.573 1.00 14.03 247 GLY A O 1
ATOM 1936 N N . TRP A 1 248 ? 45.239 -25.158 12.570 1.00 13.30 248 TRP A N 1
ATOM 1937 C CA . TRP A 1 248 ? 46.046 -25.759 13.624 1.00 12.92 248 TRP A CA 1
ATOM 1938 C C . TRP A 1 248 ? 47.339 -26.369 13.119 1.00 13.41 248 TRP A C 1
ATOM 1939 O O . TRP A 1 248 ? 47.480 -26.655 11.928 1.00 14.26 248 TRP A O 1
ATOM 1950 N N . ALA A 1 249 ? 48.256 -26.596 14.050 1.00 14.38 249 ALA A N 1
ATOM 1951 C CA . ALA A 1 249 ? 49.507 -27.284 13.794 1.00 15.14 249 ALA A CA 1
ATOM 1952 C C . ALA A 1 249 ? 49.320 -28.789 13.863 1.00 15.85 249 ALA A C 1
ATOM 1953 O O . ALA A 1 249 ? 48.791 -29.316 14.837 1.00 16.50 249 ALA A O 1
ATOM 1955 N N . ASN A 1 250 ? 49.751 -29.505 12.826 1.00 15.89 250 ASN A N 1
ATOM 1956 C CA . ASN A 1 250 ? 49.669 -30.965 12.863 1.00 15.73 250 ASN A CA 1
ATOM 1957 C C . ASN A 1 250 ? 50.274 -31.506 14.145 1.00 14.80 250 ASN A C 1
ATOM 1958 O O . ASN A 1 250 ? 49.692 -32.394 14.744 1.00 16.64 250 ASN A O 1
ATOM 1963 N N . LYS A 1 251 ? 51.433 -30.973 14.541 1.00 14.11 251 LYS A N 1
ATOM 1964 C CA A LYS A 1 251 ? 52.050 -31.241 15.833 0.50 13.37 251 LYS A CA 1
ATOM 1965 C CA B LYS A 1 251 ? 51.997 -31.226 15.849 0.50 18.26 251 LYS A CA 1
ATOM 1966 C C . LYS A 1 251 ? 52.592 -29.919 16.365 1.00 15.14 251 LYS A C 1
ATOM 1967 O O . LYS A 1 251 ? 53.066 -29.073 15.572 1.00 15.61 251 LYS A O 1
ATOM 1978 N N . ALA A 1 252 ? 52.541 -29.727 17.684 1.00 14.21 252 ALA A N 1
ATOM 1979 C CA . ALA A 1 252 ? 53.263 -28.633 18.269 1.00 13.65 252 ALA A CA 1
ATOM 1980 C C . ALA A 1 252 ? 53.891 -29.072 19.569 1.00 13.77 252 ALA A C 1
ATOM 1981 O O . ALA A 1 252 ? 53.406 -30.016 20.207 1.00 14.29 252 ALA A O 1
ATOM 1983 N N . GLN A 1 253 ? 54.964 -28.384 19.942 1.00 13.57 253 GLN A N 1
ATOM 1984 C CA . GLN A 1 253 ? 55.639 -28.589 21.227 1.00 14.83 253 GLN A CA 1
ATOM 1985 C C . GLN A 1 253 ? 55.716 -27.242 21.918 1.00 14.19 253 GLN A C 1
ATOM 1986 O O . GLN A 1 253 ? 56.324 -26.309 21.403 1.00 14.29 253 GLN A O 1
ATOM 1992 N N . ASN A 1 254 ? 55.068 -27.152 23.094 1.00 12.50 254 ASN A N 1
ATOM 1993 C CA . ASN A 1 254 ? 54.942 -25.926 23.837 1.00 13.06 254 ASN A CA 1
ATOM 1994 C C . ASN A 1 254 ? 55.711 -26.032 25.146 1.00 13.69 254 ASN A C 1
ATOM 1995 O O . ASN A 1 254 ? 55.612 -27.031 25.852 1.00 15.05 254 ASN A O 1
ATOM 2000 N N . PHE A 1 255 ? 56.443 -24.970 25.473 1.00 13.15 255 PHE A N 1
ATOM 2001 C CA . PHE A 1 255 ? 57.249 -24.919 26.678 1.00 13.82 255 PHE A CA 1
ATOM 2002 C C . PHE A 1 255 ? 57.096 -23.540 27.302 1.00 14.02 255 PHE A C 1
ATOM 2003 O O . PHE A 1 255 ? 57.210 -22.521 26.610 1.00 14.00 255 PHE A O 1
ATOM 2011 N N . GLU A 1 256 ? 56.781 -23.525 28.602 1.00 13.89 256 GLU A N 1
ATOM 2012 C CA . GLU A 1 256 ? 56.720 -22.292 29.375 1.00 12.96 256 GLU A CA 1
ATOM 2013 C C . GLU A 1 256 ? 57.482 -22.507 30.664 1.00 13.27 256 GLU A C 1
ATOM 2014 O O . GLU A 1 256 ? 57.368 -23.568 31.290 1.00 13.66 256 GLU A O 1
ATOM 2020 N N . VAL A 1 257 ? 58.247 -21.499 31.059 1.00 13.62 257 VAL A N 1
ATOM 2021 C CA . VAL A 1 257 ? 58.991 -21.554 32.309 1.00 14.46 257 VAL A CA 1
ATOM 2022 C C . VAL A 1 257 ? 59.022 -20.165 32.931 1.00 13.66 257 VAL A C 1
ATOM 2023 O O . VAL A 1 257 ? 59.134 -19.162 32.229 1.00 13.98 257 VAL A O 1
ATOM 2027 N N . VAL A 1 258 ? 58.876 -20.116 34.262 1.00 14.31 258 VAL A N 1
ATOM 2028 C CA . VAL A 1 258 ? 58.810 -18.848 34.962 1.00 14.99 258 VAL A CA 1
ATOM 2029 C C . VAL A 1 258 ? 59.510 -18.911 36.325 1.00 14.63 258 VAL A C 1
ATOM 2030 O O . VAL A 1 258 ? 59.482 -19.942 37.003 1.00 15.62 258 VAL A O 1
ATOM 2034 N N . ALA A 1 259 ? 60.135 -17.797 36.697 1.00 13.70 259 ALA A N 1
ATOM 2035 C CA . ALA A 1 259 ? 60.711 -17.617 38.028 1.00 14.77 259 ALA A CA 1
ATOM 2036 C C . ALA A 1 259 ? 60.249 -16.289 38.593 1.00 15.14 259 ALA A C 1
ATOM 2037 O O . ALA A 1 259 ? 60.295 -15.269 37.903 1.00 15.27 259 ALA A O 1
ATOM 2039 N N . GLN A 1 260 ? 59.804 -16.315 39.851 1.00 14.68 260 GLN A N 1
ATOM 2040 C CA . GLN A 1 260 ? 59.360 -15.109 40.548 1.00 14.67 260 GLN A CA 1
ATOM 2041 C C . GLN A 1 260 ? 59.875 -15.097 41.975 1.00 15.74 260 GLN A C 1
ATOM 2042 O O . GLN A 1 260 ? 60.134 -16.149 42.549 1.00 17.02 260 GLN A O 1
ATOM 2048 N N . TYR A 1 261 ? 59.990 -13.896 42.531 1.00 16.70 261 TYR A N 1
ATOM 2049 C CA . TYR A 1 261 ? 60.355 -13.724 43.933 1.00 17.56 261 TYR A CA 1
ATOM 2050 C C . TYR A 1 261 ? 59.464 -12.660 44.562 1.00 17.55 261 TYR A C 1
ATOM 2051 O O . TYR A 1 261 ? 59.219 -11.643 43.945 1.00 18.32 261 TYR A O 1
ATOM 2060 N N . GLN A 1 262 ? 58.986 -12.908 45.788 1.00 18.40 262 GLN A N 1
ATOM 2061 C CA . GLN A 1 262 ? 58.114 -11.979 46.496 1.00 19.65 262 GLN A CA 1
ATOM 2062 C C . GLN A 1 262 ? 58.884 -11.333 47.647 1.00 22.18 262 GLN A C 1
ATOM 2063 O O . GLN A 1 262 ? 59.213 -11.991 48.629 1.00 22.65 262 GLN A O 1
ATOM 2069 N N . PHE A 1 263 ? 59.184 -10.050 47.495 1.00 23.75 263 PHE A N 1
ATOM 2070 C CA . PHE A 1 263 ? 59.784 -9.254 48.577 1.00 22.75 263 PHE A CA 1
ATOM 2071 C C . PHE A 1 263 ? 58.702 -8.928 49.593 1.00 22.04 263 PHE A C 1
ATOM 2072 O O . PHE A 1 263 ? 57.538 -8.714 49.221 1.00 23.49 263 PHE A O 1
ATOM 2080 N N . ASP A 1 264 ? 59.090 -8.843 50.872 1.00 25.76 264 ASP A N 1
ATOM 2081 C CA . ASP A 1 264 ? 58.152 -8.513 51.957 1.00 28.85 264 ASP A CA 1
ATOM 2082 C C . ASP A 1 264 ? 57.420 -7.184 51.752 1.00 28.42 264 ASP A C 1
ATOM 2083 O O . ASP A 1 264 ? 56.233 -7.074 52.077 1.00 35.00 264 ASP A O 1
ATOM 2088 N N . PHE A 1 265 ? 58.125 -6.193 51.213 1.00 27.83 265 PHE A N 1
ATOM 2089 C CA . PHE A 1 265 ? 57.562 -4.839 51.021 1.00 26.52 265 PHE A CA 1
ATOM 2090 C C . PHE A 1 265 ? 56.570 -4.710 49.856 1.00 24.82 265 PHE A C 1
ATOM 2091 O O . PHE A 1 265 ? 55.970 -3.642 49.681 1.00 28.23 265 PHE A O 1
ATOM 2099 N N . GLY A 1 266 ? 56.406 -5.777 49.070 1.00 22.53 266 GLY A N 1
ATOM 2100 C CA . GLY A 1 266 ? 55.302 -5.896 48.115 1.00 19.28 266 GLY A CA 1
ATOM 2101 C C . GLY A 1 266 ? 55.670 -6.119 46.654 1.00 18.54 266 GLY A C 1
ATOM 2102 O O . GLY A 1 266 ? 54.797 -6.411 45.856 1.00 17.70 266 GLY A O 1
ATOM 2103 N N . LEU A 1 267 ? 56.950 -5.993 46.319 1.00 23.41 267 LEU A N 1
ATOM 2104 C CA . LEU A 1 267 ? 57.373 -6.128 44.923 1.00 22.23 267 LEU A CA 1
ATOM 2105 C C . LEU A 1 267 ? 57.587 -7.606 44.575 1.00 18.65 267 LEU A C 1
ATOM 2106 O O . LEU A 1 267 ? 58.229 -8.350 45.319 1.00 18.82 267 LEU A O 1
ATOM 2111 N N . ARG A 1 268 ? 57.084 -7.989 43.403 1.00 16.94 268 ARG A N 1
ATOM 2112 C CA . ARG A 1 268 ? 57.202 -9.348 42.868 1.00 17.04 268 ARG A CA 1
ATOM 2113 C C . ARG A 1 268 ? 57.756 -9.305 41.441 1.00 15.49 268 ARG A C 1
ATOM 2114 O O . ARG A 1 268 ? 56.989 -9.278 40.479 1.00 15.01 268 ARG A O 1
ATOM 2122 N N . PRO A 1 269 ? 59.093 -9.314 41.297 1.00 15.81 269 PRO A N 1
ATOM 2123 C CA . PRO A 1 269 ? 59.647 -9.453 39.949 1.00 15.40 269 PRO A CA 1
ATOM 2124 C C . PRO A 1 269 ? 59.369 -10.829 39.347 1.00 15.34 269 PRO A C 1
ATOM 2125 O O . PRO A 1 269 ? 59.204 -11.810 40.061 1.00 16.78 269 PRO A O 1
ATOM 2129 N N . SER A 1 270 ? 59.375 -10.880 38.023 1.00 15.00 270 SER A N 1
ATOM 2130 C CA . SER A 1 270 ? 59.036 -12.071 37.270 1.00 15.65 270 SER A CA 1
ATOM 2131 C C . SER A 1 270 ? 59.866 -12.134 36.001 1.00 14.53 270 SER A C 1
ATOM 2132 O O . SER A 1 270 ? 60.008 -11.130 35.306 1.00 14.88 270 SER A O 1
ATOM 2135 N N . VAL A 1 271 ? 60.435 -13.306 35.731 1.00 14.43 271 VAL A N 1
ATOM 2136 C CA A VAL A 1 271 ? 61.142 -13.582 34.478 0.50 14.56 271 VAL A CA 1
ATOM 2137 C CA B VAL A 1 271 ? 61.107 -13.564 34.467 0.50 14.88 271 VAL A CA 1
ATOM 2138 C C . VAL A 1 271 ? 60.602 -14.886 33.899 1.00 13.98 271 VAL A C 1
ATOM 2139 O O . VAL A 1 271 ? 60.458 -15.878 34.626 1.00 15.66 271 VAL A O 1
ATOM 2146 N N . ALA A 1 272 ? 60.320 -14.899 32.592 1.00 13.56 272 ALA A N 1
ATOM 2147 C CA . ALA A 1 272 ? 59.740 -16.070 31.958 1.00 13.75 272 ALA A CA 1
ATOM 2148 C C . ALA A 1 272 ? 60.198 -16.230 30.512 1.00 13.67 272 ALA A C 1
ATOM 2149 O O . ALA A 1 272 ? 60.683 -15.287 29.888 1.00 14.44 272 ALA A O 1
ATOM 2151 N N . TYR A 1 273 ? 60.023 -17.444 30.010 1.00 12.52 273 TYR A N 1
ATOM 2152 C CA . TYR A 1 273 ? 60.307 -17.759 28.621 1.00 13.23 273 TYR A CA 1
ATOM 2153 C C . TYR A 1 273 ? 59.189 -18.665 28.130 1.00 13.98 273 TYR A C 1
ATOM 2154 O O . TYR A 1 273 ? 58.811 -19.624 28.828 1.00 13.98 273 TYR A O 1
ATOM 2163 N N . LEU A 1 274 ? 58.662 -18.359 26.937 1.00 13.22 274 LEU A N 1
ATOM 2164 C CA . LEU A 1 274 ? 57.611 -19.171 26.327 1.00 13.50 274 LEU A CA 1
ATOM 2165 C C . LEU A 1 274 ? 57.973 -19.455 24.875 1.00 13.12 274 LEU A C 1
ATOM 2166 O O . LEU A 1 274 ? 58.426 -18.558 24.155 1.00 15.13 274 LEU A O 1
ATOM 2171 N N . GLN A 1 275 ? 57.756 -20.692 24.447 1.00 12.37 275 GLN A N 1
ATOM 2172 C CA . GLN A 1 275 ? 57.861 -21.013 23.019 1.00 13.13 275 GLN A CA 1
ATOM 2173 C C . GLN A 1 275 ? 56.821 -22.040 22.620 1.00 13.44 275 GLN A C 1
ATOM 2174 O O . GLN A 1 275 ? 56.450 -22.910 23.416 1.00 15.23 275 GLN A O 1
ATOM 2180 N N . SER A 1 276 ? 56.357 -21.916 21.378 1.00 13.47 276 SER A N 1
ATOM 2181 C CA . SER A 1 276 ? 55.471 -22.890 20.759 1.00 14.19 276 SER A CA 1
ATOM 2182 C C . SER A 1 276 ? 56.051 -23.176 19.375 1.00 13.61 276 SER A C 1
ATOM 2183 O O . SER A 1 276 ? 56.204 -22.279 18.559 1.00 15.27 276 SER A O 1
ATOM 2186 N N . LYS A 1 277 ? 56.380 -24.438 19.168 1.00 13.64 277 LYS A N 1
ATOM 2187 C CA . LYS A 1 277 ? 57.069 -24.898 17.960 1.00 16.23 277 LYS A CA 1
ATOM 2188 C C . LYS A 1 277 ? 56.098 -25.741 17.173 1.00 15.05 277 LYS A C 1
ATOM 2189 O O . LYS A 1 277 ? 55.743 -26.843 17.595 1.00 15.92 277 LYS A O 1
ATOM 2195 N N . GLY A 1 278 ? 55.678 -25.235 16.017 1.00 14.36 278 GLY A N 1
ATOM 2196 C CA . GLY A 1 278 ? 54.760 -25.955 15.150 1.00 15.52 278 GLY A CA 1
ATOM 2197 C C . GLY A 1 278 ? 55.543 -26.793 14.154 1.00 15.15 278 GLY A C 1
ATOM 2198 O O . GLY A 1 278 ? 56.604 -26.381 13.675 1.00 16.20 278 GLY A O 1
ATOM 2199 N N . LYS A 1 279 ? 54.991 -27.966 13.847 1.00 14.97 279 LYS A N 1
ATOM 2200 C CA . LYS A 1 279 ? 55.649 -28.937 12.983 1.00 16.17 279 LYS A CA 1
ATOM 2201 C C . LYS A 1 279 ? 54.759 -29.313 11.815 1.00 16.70 279 LYS A C 1
ATOM 2202 O O . LYS A 1 279 ? 53.547 -29.459 11.975 1.00 17.67 279 LYS A O 1
ATOM 2208 N N . ASP A 1 280 ? 55.374 -29.509 10.649 1.00 17.29 280 ASP A N 1
ATOM 2209 C CA . ASP A 1 280 ? 54.690 -30.063 9.467 1.00 18.15 280 ASP A CA 1
ATOM 2210 C C . ASP A 1 280 ? 53.507 -29.225 8.997 1.00 18.56 280 ASP A C 1
ATOM 2211 O O . ASP A 1 280 ? 52.480 -29.767 8.585 1.00 18.30 280 ASP A O 1
ATOM 2216 N N . LEU A 1 281 ? 53.659 -27.906 9.045 1.00 17.38 281 LEU A N 1
ATOM 2217 C CA . LEU A 1 281 ? 52.599 -27.015 8.576 1.00 16.35 281 LEU A CA 1
ATOM 2218 C C . LEU A 1 281 ? 52.499 -27.091 7.043 1.00 17.65 281 LEU A C 1
ATOM 2219 O O . LEU A 1 281 ? 53.505 -27.188 6.329 1.00 18.45 281 LEU A O 1
ATOM 2224 N N . GLU A 1 282 ? 51.270 -26.965 6.586 1.00 19.80 282 GLU A N 1
ATOM 2225 C CA . GLU A 1 282 ? 50.908 -27.024 5.178 1.00 24.77 282 GLU A CA 1
ATOM 2226 C C . GLU A 1 282 ? 51.376 -25.752 4.460 1.00 17.86 282 GLU A C 1
ATOM 2227 O O . GLU A 1 282 ? 52.017 -24.877 5.055 1.00 16.68 282 GLU A O 1
ATOM 2233 N N . ASN A 1 283 ? 51.098 -25.703 3.149 1.00 17.43 283 ASN A N 1
ATOM 2234 C CA . ASN A 1 283 ? 51.468 -24.581 2.274 1.00 17.56 283 ASN A CA 1
ATOM 2235 C C . ASN A 1 283 ? 52.960 -24.306 2.254 1.00 17.04 283 ASN A C 1
ATOM 2236 O O . ASN A 1 283 ? 53.399 -23.161 2.073 1.00 17.18 283 ASN A O 1
ATOM 2241 N N . GLY A 1 284 ? 53.730 -25.375 2.417 1.00 16.25 284 GLY A N 1
ATOM 2242 C CA . GLY A 1 284 ? 55.179 -25.280 2.383 1.00 15.22 284 GLY A CA 1
ATOM 2243 C C . GLY A 1 284 ? 55.846 -24.663 3.589 1.00 16.01 284 GLY A C 1
ATOM 2244 O O . GLY A 1 284 ? 57.051 -24.463 3.573 1.00 20.12 284 GLY A O 1
ATOM 2245 N N . TYR A 1 285 ? 55.100 -24.378 4.660 1.00 16.69 285 TYR A N 1
ATOM 2246 C CA . TYR A 1 285 ? 55.691 -23.704 5.817 1.00 17.24 285 TYR A CA 1
ATOM 2247 C C . TYR A 1 285 ? 56.525 -24.622 6.714 1.00 17.39 285 TYR A C 1
ATOM 2248 O O . TYR A 1 285 ? 57.469 -24.166 7.378 1.00 19.92 285 TYR A O 1
ATOM 2257 N N . GLY A 1 286 ? 56.192 -25.910 6.737 1.00 18.37 286 GLY A N 1
ATOM 2258 C CA . GLY A 1 286 ? 56.996 -26.885 7.472 1.00 18.67 286 GLY A CA 1
ATOM 2259 C C . GLY A 1 286 ? 57.052 -26.546 8.959 1.00 18.32 286 GLY A C 1
ATOM 2260 O O . GLY A 1 286 ? 56.012 -26.229 9.563 1.00 20.10 286 GLY A O 1
ATOM 2261 N N . ASP A 1 287 ? 58.250 -26.589 9.524 1.00 29.53 287 ASP A N 1
ATOM 2262 C CA . ASP A 1 287 ? 58.422 -26.255 10.935 1.00 27.24 287 ASP A CA 1
ATOM 2263 C C . ASP A 1 287 ? 58.508 -24.742 11.092 1.00 19.01 287 ASP A C 1
ATOM 2264 O O . ASP A 1 287 ? 59.270 -24.076 10.419 1.00 18.73 287 ASP A O 1
ATOM 2269 N N . GLN A 1 288 ? 57.696 -24.194 11.993 1.00 15.12 288 GLN A N 1
ATOM 2270 C CA . GLN A 1 288 ? 57.701 -22.761 12.289 1.00 15.52 288 GLN A CA 1
ATOM 2271 C C . GLN A 1 288 ? 57.513 -22.499 13.783 1.00 12.92 288 GLN A C 1
ATOM 2272 O O . GLN A 1 288 ? 56.734 -23.196 14.449 1.00 16.67 288 GLN A O 1
ATOM 2278 N N . ASP A 1 289 ? 58.177 -21.473 14.271 1.00 16.65 289 ASP A N 1
ATOM 2279 C CA . ASP A 1 289 ? 57.863 -20.938 15.604 1.00 17.14 289 ASP A CA 1
ATOM 2280 C C . ASP A 1 289 ? 56.510 -20.232 15.543 1.00 15.50 289 ASP A C 1
ATOM 2281 O O . ASP A 1 289 ? 56.286 -19.345 14.717 1.00 16.25 289 ASP A O 1
ATOM 2286 N N . LEU A 1 290 ? 55.614 -20.615 16.446 1.00 14.66 290 LEU A N 1
ATOM 2287 C CA . LEU A 1 290 ? 54.309 -19.963 16.585 1.00 14.95 290 LEU A CA 1
ATOM 2288 C C . LEU A 1 290 ? 54.283 -18.896 17.659 1.00 15.18 290 LEU A C 1
ATOM 2289 O O . LEU A 1 290 ? 53.464 -17.987 17.609 1.00 15.64 290 LEU A O 1
ATOM 2294 N N . LEU A 1 291 ? 55.165 -19.052 18.641 1.00 13.92 291 LEU A N 1
ATOM 2295 C CA . LEU A 1 291 ? 55.303 -18.134 19.755 1.00 14.05 291 LEU A CA 1
ATOM 2296 C C . LEU A 1 291 ? 56.728 -18.260 20.263 1.00 12.96 291 LEU A C 1
ATOM 2297 O O . LEU A 1 291 ? 57.256 -19.359 20.318 1.00 14.82 291 LEU A O 1
ATOM 2302 N N . LYS A 1 292 ? 57.345 -17.147 20.634 1.00 12.96 292 LYS A N 1
ATOM 2303 C CA . LYS A 1 292 ? 58.690 -17.178 21.209 1.00 13.76 292 LYS A CA 1
ATOM 2304 C C . LYS A 1 292 ? 58.984 -15.838 21.831 1.00 13.27 292 LYS A C 1
ATOM 2305 O O . LYS A 1 292 ? 59.151 -14.846 21.136 1.00 14.12 292 LYS A O 1
ATOM 2311 N N . TYR A 1 293 ? 59.009 -15.792 23.161 1.00 13.63 293 TYR A N 1
ATOM 2312 C CA . TYR A 1 293 ? 59.354 -14.565 23.835 1.00 13.47 293 TYR A CA 1
ATOM 2313 C C . TYR A 1 293 ? 59.907 -14.777 25.215 1.00 11.39 293 TYR A C 1
ATOM 2314 O O . TYR A 1 293 ? 59.632 -15.798 25.846 1.00 13.74 293 TYR A O 1
ATOM 2323 N N . VAL A 1 294 ? 60.722 -13.804 25.618 1.00 11.23 294 VAL A N 1
ATOM 2324 C CA . VAL A 1 294 ? 61.135 -13.652 26.998 1.00 14.20 294 VAL A CA 1
ATOM 2325 C C . VAL A 1 294 ? 60.238 -12.574 27.599 1.00 14.13 294 VAL A C 1
ATOM 2326 O O . VAL A 1 294 ? 59.948 -11.577 26.952 1.00 14.40 294 VAL A O 1
ATOM 2330 N N . ASP A 1 295 ? 59.813 -12.780 28.839 1.00 13.81 295 ASP A N 1
ATOM 2331 C CA . ASP A 1 295 ? 58.990 -11.826 29.546 1.00 14.48 295 ASP A CA 1
ATOM 2332 C C . ASP A 1 295 ? 59.678 -11.404 30.818 1.00 13.41 295 ASP A C 1
ATOM 2333 O O . ASP A 1 295 ? 60.083 -12.256 31.599 1.00 14.07 295 ASP A O 1
ATOM 2338 N N . VAL A 1 296 ? 59.809 -10.090 31.004 1.00 13.75 296 VAL A N 1
ATOM 2339 C CA A VAL A 1 296 ? 60.345 -9.538 32.235 0.50 16.02 296 VAL A CA 1
ATOM 2340 C CA B VAL A 1 296 ? 60.368 -9.510 32.216 0.50 13.29 296 VAL A CA 1
ATOM 2341 C C . VAL A 1 296 ? 59.372 -8.483 32.745 1.00 12.94 296 VAL A C 1
ATOM 2342 O O . VAL A 1 296 ? 58.904 -7.629 32.004 1.00 13.90 296 VAL A O 1
ATOM 2349 N N . GLY A 1 297 ? 59.050 -8.562 34.029 1.00 14.56 297 GLY A N 1
ATOM 2350 C CA . GLY A 1 297 ? 58.093 -7.632 34.594 1.00 13.78 297 GLY A CA 1
ATOM 2351 C C . GLY A 1 297 ? 58.118 -7.668 36.097 1.00 14.01 297 GLY A C 1
ATOM 2352 O O . GLY A 1 297 ? 58.902 -8.395 36.711 1.00 15.19 297 GLY A O 1
ATOM 2353 N N . ALA A 1 298 ? 57.234 -6.881 36.690 1.00 13.54 298 ALA A N 1
ATOM 2354 C CA . ALA A 1 298 ? 57.109 -6.856 38.141 1.00 13.32 298 ALA A CA 1
ATOM 2355 C C . ALA A 1 298 ? 55.734 -6.337 38.513 1.00 13.60 298 ALA A C 1
ATOM 2356 O O . ALA A 1 298 ? 55.217 -5.431 37.865 1.00 14.18 298 ALA A O 1
ATOM 2358 N N . THR A 1 299 ? 55.176 -6.923 39.572 1.00 13.67 299 THR A N 1
ATOM 2359 C CA . THR A 1 299 ? 53.965 -6.403 40.220 1.00 13.84 299 THR A CA 1
ATOM 2360 C C . THR A 1 299 ? 54.326 -5.890 41.602 1.00 13.54 299 THR A C 1
ATOM 2361 O O . THR A 1 299 ? 55.057 -6.556 42.327 1.00 15.71 299 THR A O 1
ATOM 2365 N N . TYR A 1 300 ? 53.793 -4.722 41.936 1.00 15.23 300 TYR A N 1
ATOM 2366 C CA . TYR A 1 300 ? 53.903 -4.180 43.291 1.00 18.80 300 TYR A CA 1
ATOM 2367 C C . TYR A 1 300 ? 52.491 -4.303 43.881 1.00 14.61 300 TYR A C 1
ATOM 2368 O O . TYR A 1 300 ? 51.546 -3.681 43.381 1.00 13.11 300 TYR A O 1
ATOM 2377 N N . TYR A 1 301 ? 52.369 -5.090 44.957 1.00 14.27 301 TYR A N 1
ATOM 2378 C CA . TYR A 1 301 ? 51.093 -5.247 45.657 1.00 14.80 301 TYR A CA 1
ATOM 2379 C C . TYR A 1 301 ? 51.032 -4.239 46.802 1.00 14.92 301 TYR A C 1
ATOM 2380 O O . TYR A 1 301 ? 51.803 -4.334 47.759 1.00 17.42 301 TYR A O 1
ATOM 2389 N N . PHE A 1 302 ? 50.145 -3.251 46.682 1.00 14.13 302 PHE A N 1
ATOM 2390 C CA . PHE A 1 302 ? 49.895 -2.310 47.797 1.00 14.67 302 PHE A CA 1
ATOM 2391 C C . PHE A 1 302 ? 49.247 -3.052 48.958 1.00 14.69 302 PHE A C 1
ATOM 2392 O O . PHE A 1 302 ? 49.587 -2.844 50.131 1.00 16.79 302 PHE A O 1
ATOM 2400 N N . ASN A 1 303 ? 48.273 -3.878 48.614 1.00 15.99 303 ASN A N 1
ATOM 2401 C CA . ASN A 1 303 ? 47.634 -4.812 49.546 1.00 16.41 303 ASN A CA 1
ATOM 2402 C C . ASN A 1 303 ? 46.824 -5.815 48.717 1.00 16.60 303 ASN A C 1
ATOM 2403 O O . ASN A 1 303 ? 47.014 -5.861 47.504 1.00 17.31 303 ASN A O 1
ATOM 2408 N N . LYS A 1 304 ? 45.925 -6.585 49.344 1.00 19.06 304 LYS A N 1
ATOM 2409 C CA . LYS A 1 304 ? 45.123 -7.584 48.640 1.00 19.65 304 LYS A CA 1
ATOM 2410 C C . LYS A 1 304 ? 44.110 -7.004 47.636 1.00 17.96 304 LYS A C 1
ATOM 2411 O O . LYS A 1 304 ? 43.538 -7.745 46.831 1.00 19.90 304 LYS A O 1
ATOM 2417 N N . ASN A 1 305 ? 43.871 -5.698 47.699 1.00 15.36 305 ASN A N 1
ATOM 2418 C CA . ASN A 1 305 ? 42.858 -5.025 46.882 1.00 14.72 305 ASN A CA 1
ATOM 2419 C C . ASN A 1 305 ? 43.420 -4.074 45.834 1.00 13.26 305 ASN A C 1
ATOM 2420 O O . ASN A 1 305 ? 42.651 -3.553 45.032 1.00 14.63 305 ASN A O 1
ATOM 2425 N N . MET A 1 306 ? 44.723 -3.821 45.845 1.00 13.51 306 MET A N 1
ATOM 2426 C CA . MET A 1 306 ? 45.306 -2.807 44.943 1.00 13.40 306 MET A CA 1
ATOM 2427 C C . MET A 1 306 ? 46.713 -3.193 44.548 1.00 12.23 306 MET A C 1
ATOM 2428 O O . MET A 1 306 ? 47.528 -3.540 45.409 1.00 13.08 306 MET A O 1
ATOM 2433 N N . SER A 1 307 ? 47.002 -3.131 43.243 1.00 12.30 307 SER A N 1
ATOM 2434 C CA . SER A 1 307 ? 48.350 -3.425 42.747 1.00 12.21 307 SER A CA 1
ATOM 2435 C C . SER A 1 307 ? 48.638 -2.598 41.518 1.00 12.38 307 SER A C 1
ATOM 2436 O O . SER A 1 307 ? 47.737 -1.986 40.937 1.00 12.06 307 SER A O 1
ATOM 2439 N N . THR A 1 308 ? 49.905 -2.599 41.130 1.00 11.85 308 THR A N 1
ATOM 2440 C CA . THR A 1 308 ? 50.329 -1.965 39.887 1.00 12.17 308 THR A CA 1
ATOM 2441 C C . THR A 1 308 ? 51.431 -2.814 39.285 1.00 11.50 308 THR A C 1
ATOM 2442 O O . THR A 1 308 ? 52.129 -3.532 40.026 1.00 12.70 308 THR A O 1
ATOM 2446 N N . TYR A 1 309 ? 51.565 -2.774 37.957 1.00 11.46 309 TYR A N 1
ATOM 2447 C CA . TYR A 1 309 ? 52.584 -3.609 37.321 1.00 12.25 309 TYR A CA 1
ATOM 2448 C C . TYR A 1 309 ? 53.117 -3.035 36.037 1.00 11.36 309 TYR A C 1
ATOM 2449 O O . TYR A 1 309 ? 52.471 -2.196 35.383 1.00 12.30 309 TYR A O 1
ATOM 2458 N N . VAL A 1 310 ? 54.318 -3.508 35.717 1.00 12.20 310 VAL A N 1
ATOM 2459 C CA . VAL A 1 310 ? 54.899 -3.369 34.398 1.00 12.93 310 VAL A CA 1
ATOM 2460 C C . VAL A 1 310 ? 55.206 -4.753 33.864 1.00 12.46 310 VAL A C 1
ATOM 2461 O O . VAL A 1 310 ? 55.661 -5.616 34.606 1.00 13.37 310 VAL A O 1
ATOM 2465 N N . ASP A 1 311 ? 54.972 -4.968 32.566 1.00 11.81 311 ASP A N 1
ATOM 2466 C CA . ASP A 1 311 ? 55.339 -6.234 31.954 1.00 12.50 311 ASP A CA 1
ATOM 2467 C C . ASP A 1 311 ? 55.913 -5.941 30.576 1.00 13.09 311 ASP A C 1
ATOM 2468 O O . ASP A 1 311 ? 55.397 -5.108 29.846 1.00 14.18 311 ASP A O 1
ATOM 2473 N N . TYR A 1 312 ? 56.999 -6.621 30.271 1.00 13.66 312 TYR A N 1
ATOM 2474 C CA . TYR A 1 312 ? 57.729 -6.410 29.026 1.00 13.35 312 TYR A CA 1
ATOM 2475 C C . TYR A 1 312 ? 57.860 -7.731 28.282 1.00 13.41 312 TYR A C 1
ATOM 2476 O O . TYR A 1 312 ? 58.599 -8.635 28.703 1.00 13.68 312 TYR A O 1
ATOM 2485 N N . LYS A 1 313 ? 57.123 -7.827 27.178 1.00 12.92 313 LYS A N 1
ATOM 2486 C CA . LYS A 1 313 ? 57.200 -8.943 26.247 1.00 12.94 313 LYS A CA 1
ATOM 2487 C C . LYS A 1 313 ? 58.282 -8.617 25.210 1.00 13.35 313 LYS A C 1
ATOM 2488 O O . LYS A 1 313 ? 58.112 -7.720 24.376 1.00 13.69 313 LYS A O 1
ATOM 2494 N N . ILE A 1 314 ? 59.394 -9.351 25.294 1.00 14.28 314 ILE A N 1
ATOM 2495 C CA . ILE A 1 314 ? 60.531 -9.220 24.402 1.00 14.09 314 ILE A CA 1
ATOM 2496 C C . ILE A 1 314 ? 60.348 -10.338 23.373 1.00 13.64 314 ILE A C 1
ATOM 2497 O O . ILE A 1 314 ? 60.661 -11.518 23.633 1.00 13.32 314 ILE A O 1
ATOM 2502 N N . ASN A 1 315 ? 59.803 -9.948 22.219 1.00 12.99 315 ASN A N 1
ATOM 2503 C CA . ASN A 1 315 ? 59.354 -10.901 21.218 1.00 12.69 315 ASN A CA 1
ATOM 2504 C C . ASN A 1 315 ? 60.527 -11.324 20.376 1.00 13.50 315 ASN A C 1
ATOM 2505 O O . ASN A 1 315 ? 61.186 -10.492 19.769 1.00 17.11 315 ASN A O 1
ATOM 2510 N N . LEU A 1 316 ? 60.756 -12.615 20.357 1.00 14.02 316 LEU A N 1
ATOM 2511 C CA . LEU A 1 316 ? 61.886 -13.182 19.621 1.00 18.48 316 LEU A CA 1
ATOM 2512 C C . LEU A 1 316 ? 61.487 -13.778 18.282 1.00 16.86 316 LEU A C 1
ATOM 2513 O O . LEU A 1 316 ? 62.374 -14.328 17.590 1.00 18.71 316 LEU A O 1
ATOM 2518 N N . LEU A 1 317 ? 60.213 -13.706 17.909 1.00 25.35 317 LEU A N 1
ATOM 2519 C CA . LEU A 1 317 ? 59.799 -14.140 16.581 1.00 18.01 317 LEU A CA 1
ATOM 2520 C C . LEU A 1 317 ? 60.317 -13.176 15.524 1.00 20.01 317 LEU A C 1
ATOM 2521 O O . LEU A 1 317 ? 60.391 -11.981 15.761 1.00 22.14 317 LEU A O 1
ATOM 2526 N N . ASP A 1 318 ? 60.654 -13.701 14.356 1.00 22.49 318 ASP A N 1
ATOM 2527 C CA . ASP A 1 318 ? 61.043 -12.856 13.233 1.00 23.78 318 ASP A CA 1
ATOM 2528 C C . ASP A 1 318 ? 59.818 -12.456 12.438 1.00 22.13 318 ASP A C 1
ATOM 2529 O O . ASP A 1 318 ? 58.926 -13.273 12.202 1.00 24.77 318 ASP A O 1
ATOM 2534 N N . ASP A 1 319 ? 59.787 -11.195 12.023 1.00 23.88 319 ASP A N 1
ATOM 2535 C CA . ASP A 1 319 ? 58.780 -10.703 11.084 1.00 25.03 319 ASP A CA 1
ATOM 2536 C C . ASP A 1 319 ? 59.081 -11.325 9.719 1.00 25.62 319 ASP A C 1
ATOM 2537 O O . ASP A 1 319 ? 60.098 -10.999 9.127 1.00 27.36 319 ASP A O 1
ATOM 2542 N N . LYS A 1 320 ? 58.214 -12.212 9.246 1.00 33.47 320 LYS A N 1
ATOM 2543 C CA . LYS A 1 320 ? 58.416 -12.838 7.936 1.00 20.16 320 LYS A CA 1
ATOM 2544 C C . LYS A 1 320 ? 57.072 -13.191 7.335 1.00 20.74 320 LYS A C 1
ATOM 2545 O O . LYS A 1 320 ? 56.034 -12.988 7.977 1.00 22.59 320 LYS A O 1
ATOM 2551 N N . GLU A 1 321 ? 57.071 -13.670 6.095 1.00 22.40 321 GLU A N 1
ATOM 2552 C CA . GLU A 1 321 ? 55.803 -13.830 5.392 1.00 22.20 321 GLU A CA 1
ATOM 2553 C C . GLU A 1 321 ? 54.863 -14.757 6.186 1.00 21.98 321 GLU A C 1
ATOM 2554 O O . GLU A 1 321 ? 53.667 -14.479 6.308 1.00 21.30 321 GLU A O 1
ATOM 2560 N N . PHE A 1 322 ? 55.413 -15.813 6.779 1.00 19.17 322 PHE A N 1
ATOM 2561 C CA . PHE A 1 322 ? 54.595 -16.741 7.561 1.00 18.55 322 PHE A CA 1
ATOM 2562 C C . PHE A 1 322 ? 53.809 -16.084 8.716 1.00 17.84 322 PHE A C 1
ATOM 2563 O O . PHE A 1 322 ? 52.604 -16.290 8.859 1.00 18.02 322 PHE A O 1
ATOM 2571 N N . THR A 1 323 ? 54.509 -15.319 9.546 1.00 16.74 323 THR A N 1
ATOM 2572 C CA . THR A 1 323 ? 53.883 -14.678 10.695 1.00 17.52 323 THR A CA 1
ATOM 2573 C C . THR A 1 323 ? 52.877 -13.633 10.239 1.00 17.01 323 THR A C 1
ATOM 2574 O O . THR A 1 323 ? 51.803 -13.515 10.821 1.00 17.66 323 THR A O 1
ATOM 2578 N N . ARG A 1 324 ? 53.200 -12.890 9.179 1.00 18.76 324 ARG A N 1
ATOM 2579 C CA . ARG A 1 324 ? 52.248 -11.906 8.641 1.00 20.15 324 ARG A CA 1
ATOM 2580 C C . ARG A 1 324 ? 51.001 -12.594 8.101 1.00 19.70 324 ARG A C 1
ATOM 2581 O O . ARG A 1 324 ? 49.894 -12.143 8.359 1.00 21.81 324 ARG A O 1
ATOM 2589 N N . ASN A 1 325 ? 51.184 -13.706 7.391 1.00 19.97 325 ASN A N 1
ATOM 2590 C CA . ASN A 1 325 ? 50.057 -14.464 6.847 1.00 21.54 325 ASN A CA 1
ATOM 2591 C C . ASN A 1 325 ? 49.148 -15.014 7.933 1.00 21.35 325 ASN A C 1
ATOM 2592 O O . ASN A 1 325 ? 47.922 -14.949 7.807 1.00 23.69 325 ASN A O 1
ATOM 2597 N N . ALA A 1 326 ? 49.754 -15.556 8.987 1.00 19.17 326 ALA A N 1
ATOM 2598 C CA . ALA A 1 326 ? 49.003 -16.147 10.093 1.00 19.67 326 ALA A CA 1
ATOM 2599 C C . ALA A 1 326 ? 48.392 -15.120 11.051 1.00 17.74 326 ALA A C 1
ATOM 2600 O O . ALA A 1 326 ? 47.547 -15.465 11.848 1.00 18.93 326 ALA A O 1
ATOM 2602 N N . GLY A 1 327 ? 48.861 -13.877 10.993 1.00 15.39 327 GLY A N 1
ATOM 2603 C CA . GLY A 1 327 ? 48.416 -12.845 11.919 1.00 18.58 327 GLY A CA 1
ATOM 2604 C C . GLY A 1 327 ? 49.080 -12.958 13.274 1.00 16.35 327 GLY A C 1
ATOM 2605 O O . GLY A 1 327 ? 48.507 -12.519 14.265 1.00 19.88 327 GLY A O 1
ATOM 2606 N N . ILE A 1 328 ? 50.298 -13.509 13.308 1.00 16.07 328 ILE A N 1
ATOM 2607 C CA . ILE A 1 328 ? 51.021 -13.666 14.563 1.00 14.43 328 ILE A CA 1
ATOM 2608 C C . ILE A 1 328 ? 51.907 -12.457 14.786 1.00 15.41 328 ILE A C 1
ATOM 2609 O O . ILE A 1 328 ? 52.716 -12.118 13.960 1.00 17.27 328 ILE A O 1
ATOM 2614 N N . SER A 1 329 ? 51.743 -11.837 15.949 1.00 14.44 329 SER A N 1
ATOM 2615 C CA . SER A 1 329 ? 52.461 -10.633 16.281 1.00 13.23 329 SER A CA 1
ATOM 2616 C C . SER A 1 329 ? 53.924 -10.916 16.605 1.00 14.74 329 SER A C 1
ATOM 2617 O O . SER A 1 329 ? 54.237 -11.831 17.385 1.00 15.37 329 SER A O 1
ATOM 2620 N N . THR A 1 330 ? 54.801 -10.111 16.017 1.00 14.46 330 THR A N 1
ATOM 2621 C CA . THR A 1 330 ? 56.245 -10.278 16.184 1.00 15.09 330 THR A CA 1
ATOM 2622 C C . THR A 1 330 ? 56.900 -9.112 16.912 1.00 15.48 330 THR A C 1
ATOM 2623 O O . THR A 1 330 ? 58.111 -9.110 17.084 1.00 16.05 330 THR A O 1
ATOM 2627 N N . ASP A 1 331 ? 56.096 -8.161 17.399 1.00 14.37 331 ASP A N 1
ATOM 2628 C CA . ASP A 1 331 ? 56.618 -6.962 18.039 1.00 14.10 331 ASP A CA 1
ATOM 2629 C C . ASP A 1 331 ? 56.662 -7.112 19.558 1.00 12.11 331 ASP A C 1
ATOM 2630 O O . ASP A 1 331 ? 55.890 -7.894 20.123 1.00 14.00 331 ASP A O 1
ATOM 2635 N N . ASP A 1 332 ? 57.555 -6.362 20.172 1.00 13.79 332 ASP A N 1
ATOM 2636 C CA . ASP A 1 332 ? 57.615 -6.236 21.641 1.00 13.96 332 ASP A CA 1
ATOM 2637 C C . ASP A 1 332 ? 56.372 -5.502 22.123 1.00 12.39 332 ASP A C 1
ATOM 2638 O O . ASP A 1 332 ? 55.758 -4.759 21.371 1.00 13.11 332 ASP A O 1
ATOM 2643 N N . ILE A 1 333 ? 55.996 -5.734 23.380 1.00 12.68 333 ILE A N 1
ATOM 2644 C CA . ILE A 1 333 ? 54.927 -4.943 24.034 1.00 12.93 333 ILE A CA 1
ATOM 2645 C C . ILE A 1 333 ? 55.383 -4.610 25.442 1.00 12.17 333 ILE A C 1
ATOM 2646 O O . ILE A 1 333 ? 55.941 -5.470 26.123 1.00 13.29 333 ILE A O 1
ATOM 2651 N N . VAL A 1 334 ? 55.169 -3.359 25.855 1.00 11.83 334 VAL A N 1
ATOM 2652 C CA . VAL A 1 334 ? 55.257 -2.993 27.272 1.00 12.13 334 VAL A CA 1
ATOM 2653 C C . VAL A 1 334 ? 53.850 -2.712 27.767 1.00 12.28 334 VAL A C 1
ATOM 2654 O O . VAL A 1 334 ? 53.111 -1.978 27.135 1.00 13.24 334 VAL A O 1
ATOM 2658 N N . ALA A 1 335 ? 53.506 -3.299 28.909 1.00 11.47 335 ALA A N 1
ATOM 2659 C CA . ALA A 1 335 ? 52.213 -3.062 29.545 1.00 11.13 335 ALA A CA 1
ATOM 2660 C C . ALA A 1 335 ? 52.423 -2.370 30.882 1.00 11.09 335 ALA A C 1
ATOM 2661 O O . ALA A 1 335 ? 53.320 -2.748 31.643 1.00 12.50 335 ALA A O 1
ATOM 2663 N N . LEU A 1 336 ? 51.602 -1.353 31.136 1.00 10.77 336 LEU A N 1
ATOM 2664 C CA . LEU A 1 336 ? 51.493 -0.702 32.442 1.00 10.69 336 LEU A CA 1
ATOM 2665 C C . LEU A 1 336 ? 50.063 -0.837 32.950 1.00 11.33 336 LEU A C 1
ATOM 2666 O O . LEU A 1 336 ? 49.122 -0.460 32.246 1.00 11.35 336 LEU A O 1
ATOM 2671 N N . GLY A 1 337 ? 49.912 -1.351 34.176 1.00 10.93 337 GLY A N 1
ATOM 2672 C CA . GLY A 1 337 ? 48.581 -1.565 34.736 1.00 10.02 337 GLY A CA 1
ATOM 2673 C C . GLY A 1 337 ? 48.453 -1.054 36.166 1.00 10.67 337 GLY A C 1
ATOM 2674 O O . GLY A 1 337 ? 49.404 -1.095 36.941 1.00 11.50 337 GLY A O 1
ATOM 2675 N N . LEU A 1 338 ? 47.253 -0.591 36.493 1.00 10.80 338 LEU A N 1
ATOM 2676 C CA . LEU A 1 338 ? 46.873 -0.185 37.846 1.00 11.65 338 LEU A CA 1
ATOM 2677 C C . LEU A 1 338 ? 45.543 -0.883 38.137 1.00 11.05 338 LEU A C 1
ATOM 2678 O O . LEU A 1 338 ? 44.572 -0.673 37.420 1.00 11.15 338 LEU A O 1
ATOM 2683 N N . VAL A 1 339 ? 45.524 -1.721 39.176 1.00 11.57 339 VAL A N 1
ATOM 2684 C CA . VAL A 1 339 ? 44.430 -2.662 39.400 1.00 11.04 339 VAL A CA 1
ATOM 2685 C C . VAL A 1 339 ? 43.797 -2.497 40.774 1.00 11.03 339 VAL A C 1
ATOM 2686 O O . VAL A 1 339 ? 44.488 -2.631 41.792 1.00 11.82 339 VAL A O 1
ATOM 2690 N N . TYR A 1 340 ? 42.499 -2.212 40.774 1.00 10.94 340 TYR A N 1
ATOM 2691 C CA . TYR A 1 340 ? 41.673 -2.254 41.995 1.00 11.09 340 TYR A CA 1
ATOM 2692 C C . TYR A 1 340 ? 40.853 -3.539 41.910 1.00 11.43 340 TYR A C 1
ATOM 2693 O O . TYR A 1 340 ? 40.276 -3.844 40.846 1.00 12.32 340 TYR A O 1
ATOM 2702 N N . GLN A 1 341 ? 40.824 -4.316 42.987 1.00 11.91 341 GLN A N 1
ATOM 2703 C CA . GLN A 1 341 ? 39.985 -5.514 42.996 1.00 12.97 341 GLN A CA 1
ATOM 2704 C C . GLN A 1 341 ? 39.312 -5.688 44.337 1.00 12.70 341 GLN A C 1
ATOM 2705 O O . GLN A 1 341 ? 39.785 -5.168 45.354 1.00 14.23 341 GLN A O 1
ATOM 2711 N N . PHE A 1 342 ? 38.206 -6.418 44.308 1.00 13.21 342 PHE A N 1
ATOM 2712 C CA . PHE A 1 342 ? 37.448 -6.720 45.529 1.00 14.53 342 PHE A CA 1
ATOM 2713 C C . PHE A 1 342 ? 36.938 -8.130 45.530 1.00 14.30 342 PHE A C 1
ATOM 2714 O O . PHE A 1 342 ? 36.857 -8.798 44.500 1.00 14.05 342 PHE A O 1
ATOM 2723 N N . ALA B 1 1 ? 19.029 -12.643 46.930 1.00 14.24 1 ALA B N 1
ATOM 2724 C CA . ALA B 1 1 ? 19.331 -12.535 48.403 1.00 14.50 1 ALA B CA 1
ATOM 2725 C C . ALA B 1 1 ? 19.272 -11.078 48.821 1.00 14.03 1 ALA B C 1
ATOM 2726 O O . ALA B 1 1 ? 19.779 -10.202 48.113 1.00 14.11 1 ALA B O 1
ATOM 2728 N N . GLU B 1 2 ? 18.699 -10.806 49.992 1.00 15.78 2 GLU B N 1
ATOM 2729 C CA . GLU B 1 2 ? 18.688 -9.454 50.489 1.00 14.61 2 GLU B CA 1
ATOM 2730 C C . GLU B 1 2 ? 20.102 -9.135 50.977 1.00 15.20 2 GLU B C 1
ATOM 2731 O O . GLU B 1 2 ? 20.589 -9.748 51.904 1.00 19.10 2 GLU B O 1
ATOM 2737 N N . ILE B 1 3 ? 20.756 -8.192 50.316 1.00 14.09 3 ILE B N 1
ATOM 2738 C CA . ILE B 1 3 ? 22.121 -7.806 50.655 1.00 14.94 3 ILE B CA 1
ATOM 2739 C C . ILE B 1 3 ? 22.225 -6.442 51.319 1.00 15.06 3 ILE B C 1
ATOM 2740 O O . ILE B 1 3 ? 23.309 -6.050 51.727 1.00 18.39 3 ILE B O 1
ATOM 2745 N N . TYR B 1 4 ? 21.107 -5.727 51.425 1.00 13.69 4 TYR B N 1
ATOM 2746 C CA . TYR B 1 4 ? 21.083 -4.392 52.009 1.00 13.39 4 TYR B CA 1
ATOM 2747 C C . TYR B 1 4 ? 19.687 -4.127 52.537 1.00 13.76 4 TYR B C 1
ATOM 2748 O O . TYR B 1 4 ? 18.695 -4.414 51.865 1.00 13.38 4 TYR B O 1
ATOM 2757 N N . ASN B 1 5 ? 19.634 -3.630 53.773 1.00 13.04 5 ASN B N 1
ATOM 2758 C CA . ASN B 1 5 ? 18.380 -3.257 54.397 1.00 13.50 5 ASN B CA 1
ATOM 2759 C C . ASN B 1 5 ? 18.734 -2.246 55.474 1.00 14.35 5 ASN B C 1
ATOM 2760 O O . ASN B 1 5 ? 19.282 -2.616 56.502 1.00 15.70 5 ASN B O 1
ATOM 2765 N N . LYS B 1 6 ? 18.467 -0.974 55.200 1.00 14.03 6 LYS B N 1
ATOM 2766 C CA . LYS B 1 6 ? 18.966 0.106 56.059 1.00 18.04 6 LYS B CA 1
ATOM 2767 C C . LYS B 1 6 ? 18.185 1.378 55.802 1.00 18.66 6 LYS B C 1
ATOM 2768 O O . LYS B 1 6 ? 17.966 1.739 54.635 1.00 19.33 6 LYS B O 1
ATOM 2774 N N . ASP B 1 7 ? 17.747 2.039 56.873 1.00 21.15 7 ASP B N 1
ATOM 2775 C CA . ASP B 1 7 ? 17.129 3.376 56.788 1.00 25.24 7 ASP B CA 1
ATOM 2776 C C . ASP B 1 7 ? 15.926 3.429 55.817 1.00 25.93 7 ASP B C 1
ATOM 2777 O O . ASP B 1 7 ? 15.738 4.424 55.133 1.00 34.35 7 ASP B O 1
ATOM 2782 N N . GLY B 1 8 ? 15.128 2.358 55.779 1.00 23.44 8 GLY B N 1
ATOM 2783 C CA . GLY B 1 8 ? 13.944 2.256 54.905 1.00 22.15 8 GLY B CA 1
ATOM 2784 C C . GLY B 1 8 ? 14.153 1.834 53.449 1.00 20.50 8 GLY B C 1
ATOM 2785 O O . GLY B 1 8 ? 13.221 1.881 52.655 1.00 25.39 8 GLY B O 1
ATOM 2786 N N . ASN B 1 9 ? 15.373 1.434 53.115 1.00 17.25 9 ASN B N 1
ATOM 2787 C CA . ASN B 1 9 ? 15.718 1.040 51.736 1.00 17.33 9 ASN B CA 1
ATOM 2788 C C . ASN B 1 9 ? 16.255 -0.376 51.788 1.00 13.03 9 ASN B C 1
ATOM 2789 O O . ASN B 1 9 ? 17.059 -0.701 52.678 1.00 15.15 9 ASN B O 1
ATOM 2794 N N . LYS B 1 10 ? 15.761 -1.232 50.896 1.00 12.87 10 LYS B N 1
ATOM 2795 C CA . LYS B 1 10 ? 16.143 -2.644 50.854 1.00 13.63 10 LYS B CA 1
ATOM 2796 C C . LYS B 1 10 ? 16.530 -3.002 49.416 1.00 13.57 10 LYS B C 1
ATOM 2797 O O . LYS B 1 10 ? 15.954 -2.461 48.460 1.00 14.86 10 LYS B O 1
ATOM 2803 N N . LEU B 1 11 ? 17.503 -3.899 49.274 1.00 12.71 11 LEU B N 1
ATOM 2804 C CA . LEU B 1 11 ? 17.944 -4.344 47.940 1.00 13.56 11 LEU B CA 1
ATOM 2805 C C . LEU B 1 11 ? 18.201 -5.839 47.971 1.00 12.92 11 LEU B C 1
ATOM 2806 O O . LEU B 1 11 ? 18.965 -6.336 48.826 1.00 13.50 11 LEU B O 1
ATOM 2811 N N . ASP B 1 12 ? 17.516 -6.544 47.081 1.00 13.10 12 ASP B N 1
ATOM 2812 C CA . ASP B 1 12 ? 17.701 -7.963 46.854 1.00 14.18 12 ASP B CA 1
ATOM 2813 C C . ASP B 1 12 ? 18.467 -8.110 45.550 1.00 11.98 12 ASP B C 1
ATOM 2814 O O . ASP B 1 12 ? 17.981 -7.684 44.516 1.00 13.55 12 ASP B O 1
ATOM 2819 N N . LEU B 1 13 ? 19.652 -8.702 45.631 1.00 12.14 13 LEU B N 1
ATOM 2820 C CA . LEU B 1 13 ? 20.459 -9.016 44.445 1.00 12.37 13 LEU B CA 1
ATOM 2821 C C . LEU B 1 13 ? 20.318 -10.509 44.278 1.00 12.36 13 LEU B C 1
ATOM 2822 O O . LEU B 1 13 ? 20.671 -11.264 45.171 1.00 13.72 13 LEU B O 1
ATOM 2827 N N . TYR B 1 14 ? 19.827 -10.951 43.122 1.00 12.23 14 TYR B N 1
ATOM 2828 C CA . TYR B 1 14 ? 19.500 -12.350 42.947 1.00 12.32 14 TYR B CA 1
ATOM 2829 C C . TYR B 1 14 ? 20.002 -12.844 41.610 1.00 11.38 14 TYR B C 1
ATOM 2830 O O . TYR B 1 14 ? 20.342 -12.060 40.727 1.00 13.01 14 TYR B O 1
ATOM 2839 N N . GLY B 1 15 ? 20.079 -14.146 41.492 1.00 13.58 15 GLY B N 1
ATOM 2840 C CA . GLY B 1 15 ? 20.552 -14.691 40.222 1.00 14.44 15 GLY B CA 1
ATOM 2841 C C . GLY B 1 15 ? 20.566 -16.182 40.239 1.00 13.34 15 GLY B C 1
ATOM 2842 O O . GLY B 1 15 ? 20.247 -16.819 41.254 1.00 14.47 15 GLY B O 1
ATOM 2843 N N . LYS B 1 16 ? 20.963 -16.740 39.101 1.00 13.16 16 LYS B N 1
ATOM 2844 C CA . LYS B 1 16 ? 21.040 -18.186 38.952 1.00 14.04 16 LYS B CA 1
ATOM 2845 C C . LYS B 1 16 ? 22.058 -18.541 37.926 1.00 11.15 16 LYS B C 1
ATOM 2846 O O . LYS B 1 16 ? 22.298 -17.759 36.988 1.00 12.24 16 LYS B O 1
ATOM 2852 N N . VAL B 1 17 ? 22.629 -19.712 38.090 1.00 11.15 17 VAL B N 1
ATOM 2853 C CA . VAL B 1 17 ? 23.436 -20.329 36.995 1.00 10.78 17 VAL B CA 1
ATOM 2854 C C . VAL B 1 17 ? 22.821 -21.683 36.725 1.00 10.72 17 VAL B C 1
ATOM 2855 O O . VAL B 1 17 ? 22.714 -22.521 37.633 1.00 11.02 17 VAL B O 1
ATOM 2859 N N . ASP B 1 18 ? 22.416 -21.912 35.471 1.00 10.97 18 ASP B N 1
ATOM 2860 C CA . ASP B 1 18 ? 21.782 -23.159 35.088 1.00 11.15 18 ASP B CA 1
ATOM 2861 C C . ASP B 1 18 ? 22.736 -23.873 34.149 1.00 10.70 18 ASP B C 1
ATOM 2862 O O . ASP B 1 18 ? 22.892 -23.470 32.980 1.00 10.93 18 ASP B O 1
ATOM 2867 N N . GLY B 1 19 ? 23.401 -24.897 34.670 1.00 10.76 19 GLY B N 1
ATOM 2868 C CA . GLY B 1 19 ? 24.230 -25.794 33.859 1.00 9.51 19 GLY B CA 1
ATOM 2869 C C . GLY B 1 19 ? 23.283 -26.718 33.144 1.00 11.53 19 GLY B C 1
ATOM 2870 O O . GLY B 1 19 ? 22.712 -27.591 33.763 1.00 11.79 19 GLY B O 1
ATOM 2871 N N . LEU B 1 20 ? 23.115 -26.514 31.826 1.00 11.09 20 LEU B N 1
ATOM 2872 C CA . LEU B 1 20 ? 21.968 -27.063 31.131 1.00 9.81 20 LEU B CA 1
ATOM 2873 C C . LEU B 1 20 ? 22.414 -27.671 29.792 1.00 10.66 20 LEU B C 1
ATOM 2874 O O . LEU B 1 20 ? 23.159 -27.022 29.047 1.00 12.05 20 LEU B O 1
ATOM 2879 N N . HIS B 1 21 ? 21.920 -28.868 29.511 1.00 12.44 21 HIS B N 1
ATOM 2880 C CA . HIS B 1 21 ? 22.243 -29.523 28.234 1.00 13.39 21 HIS B CA 1
ATOM 2881 C C . HIS B 1 21 ? 20.985 -30.099 27.624 1.00 14.04 21 HIS B C 1
ATOM 2882 O O . HIS B 1 21 ? 20.170 -30.692 28.326 1.00 12.47 21 HIS B O 1
ATOM 2889 N N . TYR B 1 22 ? 20.821 -29.885 26.315 1.00 11.42 22 TYR B N 1
ATOM 2890 C CA . TYR B 1 22 ? 19.712 -30.442 25.579 1.00 11.29 22 TYR B CA 1
ATOM 2891 C C . TYR B 1 22 ? 20.209 -31.574 24.664 1.00 11.93 22 TYR B C 1
ATOM 2892 O O . TYR B 1 22 ? 21.298 -31.473 24.059 1.00 13.00 22 TYR B O 1
ATOM 2901 N N . PHE B 1 23 ? 19.378 -32.606 24.553 1.00 13.20 23 PHE B N 1
ATOM 2902 C CA . PHE B 1 23 ? 19.619 -33.727 23.651 1.00 12.93 23 PHE B CA 1
ATOM 2903 C C . PHE B 1 23 ? 18.459 -33.744 22.669 1.00 12.67 23 PHE B C 1
ATOM 2904 O O . PHE B 1 23 ? 17.298 -33.932 23.065 1.00 13.86 23 PHE B O 1
ATOM 2912 N N . SER B 1 24 ? 18.764 -33.566 21.386 1.00 13.60 24 SER B N 1
ATOM 2913 C CA . SER B 1 24 ? 17.724 -33.503 20.354 1.00 14.93 24 SER B CA 1
ATOM 2914 C C . SER B 1 24 ? 18.264 -33.799 18.976 1.00 14.30 24 SER B C 1
ATOM 2915 O O . SER B 1 24 ? 19.406 -33.466 18.684 1.00 16.80 24 SER B O 1
ATOM 2918 N N . ASP B 1 25 ? 17.419 -34.407 18.148 1.00 15.96 25 ASP B N 1
ATOM 2919 C CA . ASP B 1 25 ? 17.728 -34.547 16.708 1.00 16.46 25 ASP B CA 1
ATOM 2920 C C . ASP B 1 25 ? 17.698 -33.204 15.999 1.00 15.24 25 ASP B C 1
ATOM 2921 O O . ASP B 1 25 ? 18.230 -33.094 14.891 1.00 18.12 25 ASP B O 1
ATOM 2926 N N . ASP B 1 26 ? 17.021 -32.204 16.570 1.00 14.80 26 ASP B N 1
ATOM 2927 C CA . ASP B 1 26 ? 17.027 -30.850 16.018 1.00 16.37 26 ASP B CA 1
ATOM 2928 C C . ASP B 1 26 ? 18.345 -30.192 16.385 1.00 14.69 26 ASP B C 1
ATOM 2929 O O . ASP B 1 26 ? 18.554 -29.804 17.536 1.00 14.12 26 ASP B O 1
ATOM 2934 N N . ASP B 1 27 ? 19.229 -30.031 15.396 1.00 15.60 27 ASP B N 1
ATOM 2935 C CA . ASP B 1 27 ? 20.576 -29.469 15.636 1.00 15.30 27 ASP B CA 1
ATOM 2936 C C . ASP B 1 27 ? 20.545 -28.016 16.108 1.00 14.70 27 ASP B C 1
ATOM 2937 O O . ASP B 1 27 ? 21.548 -27.536 16.652 1.00 16.05 27 ASP B O 1
ATOM 2942 N N . SER B 1 28 ? 19.427 -27.316 15.888 1.00 14.31 28 SER B N 1
ATOM 2943 C CA . SER B 1 28 ? 19.278 -25.954 16.387 1.00 14.22 28 SER B CA 1
ATOM 2944 C C . SER B 1 28 ? 18.960 -25.913 17.883 1.00 14.56 28 SER B C 1
ATOM 2945 O O . SER B 1 28 ? 19.021 -24.842 18.477 1.00 14.92 28 SER B O 1
ATOM 2948 N N . GLN B 1 29 ? 18.586 -27.058 18.453 1.00 13.15 29 GLN B N 1
ATOM 2949 C CA . GLN B 1 29 ? 18.286 -27.187 19.892 1.00 13.33 29 GLN B CA 1
ATOM 2950 C C . GLN B 1 29 ? 19.345 -27.983 20.642 1.00 12.93 29 GLN B C 1
ATOM 2951 O O . GLN B 1 29 ? 19.644 -27.680 21.797 1.00 13.60 29 GLN B O 1
ATOM 2957 N N . ASP B 1 30 ? 19.899 -29.015 20.001 1.00 12.43 30 ASP B N 1
ATOM 2958 C CA . ASP B 1 30 ? 20.865 -29.940 20.630 1.00 12.66 30 ASP B CA 1
ATOM 2959 C C . ASP B 1 30 ? 22.088 -29.208 21.182 1.00 12.11 30 ASP B C 1
ATOM 2960 O O . ASP B 1 30 ? 22.609 -28.271 20.550 1.00 12.36 30 ASP B O 1
ATOM 2965 N N . GLY B 1 31 ? 22.579 -29.691 22.322 1.00 13.47 31 GLY B N 1
ATOM 2966 C CA . GLY B 1 31 ? 23.849 -29.246 22.830 1.00 12.37 31 GLY B CA 1
ATOM 2967 C C . GLY B 1 31 ? 23.807 -28.429 24.098 1.00 10.62 31 GLY B C 1
ATOM 2968 O O . GLY B 1 31 ? 22.801 -28.426 24.824 1.00 11.69 31 GLY B O 1
ATOM 2969 N N . ASP B 1 32 ? 24.909 -27.745 24.354 1.00 10.38 32 ASP B N 1
ATOM 2970 C CA . ASP B 1 32 ? 25.053 -26.970 25.590 1.00 10.43 32 ASP B CA 1
ATOM 2971 C C . ASP B 1 32 ? 24.130 -25.770 25.571 1.00 10.17 32 ASP B C 1
ATOM 2972 O O . ASP B 1 32 ? 24.129 -24.989 24.613 1.00 10.67 32 ASP B O 1
ATOM 2977 N N . GLN B 1 33 ? 23.364 -25.607 26.671 1.00 10.45 33 GLN B N 1
ATOM 2978 C CA . GLN B 1 33 ? 22.369 -24.554 26.802 1.00 10.22 33 GLN B CA 1
ATOM 2979 C C . GLN B 1 33 ? 22.554 -23.776 28.114 1.00 10.10 33 GLN B C 1
ATOM 2980 O O . GLN B 1 33 ? 21.662 -23.042 28.538 1.00 10.70 33 GLN B O 1
ATOM 2986 N N . THR B 1 34 ? 23.741 -23.870 28.709 1.00 9.81 34 THR B N 1
ATOM 2987 C CA . THR B 1 34 ? 24.066 -23.164 29.950 1.00 11.48 34 THR B CA 1
ATOM 2988 C C . THR B 1 34 ? 23.770 -21.664 29.875 1.00 11.32 34 THR B C 1
ATOM 2989 O O . THR B 1 34 ? 24.055 -21.018 28.866 1.00 10.33 34 THR B O 1
ATOM 2993 N N . TYR B 1 35 ? 23.157 -21.111 30.926 1.00 10.62 35 TYR B N 1
ATOM 2994 C CA . TYR B 1 35 ? 22.896 -19.681 30.984 1.00 10.77 35 TYR B CA 1
ATOM 2995 C C . TYR B 1 35 ? 22.894 -19.231 32.431 1.00 9.69 35 TYR B C 1
ATOM 2996 O O . TYR B 1 35 ? 22.815 -20.073 33.333 1.00 10.39 35 TYR B O 1
ATOM 3005 N N . MET B 1 36 ? 22.927 -17.923 32.611 1.00 9.97 36 MET B N 1
ATOM 3006 C CA . MET B 1 36 ? 22.769 -17.316 33.942 1.00 10.89 36 MET B CA 1
ATOM 3007 C C . MET B 1 36 ? 21.784 -16.182 33.842 1.00 10.23 36 MET B C 1
ATOM 3008 O O . MET B 1 36 ? 21.533 -15.617 32.756 1.00 9.75 36 MET B O 1
ATOM 3013 N N . ARG B 1 37 ? 21.187 -15.847 34.985 1.00 10.03 37 ARG B N 1
ATOM 3014 C CA . ARG B 1 37 ? 20.487 -14.593 35.118 1.00 10.52 37 ARG B CA 1
ATOM 3015 C C . ARG B 1 37 ? 21.011 -13.842 36.331 1.00 11.70 37 ARG B C 1
ATOM 3016 O O . ARG B 1 37 ? 21.525 -14.441 37.280 1.00 12.61 37 ARG B O 1
ATOM 3024 N N . LEU B 1 38 ? 20.860 -12.533 36.275 1.00 11.32 38 LEU B N 1
ATOM 3025 C CA . LEU B 1 38 ? 21.191 -11.639 37.388 1.00 12.23 38 LEU B CA 1
ATOM 3026 C C . LEU B 1 38 ? 20.090 -10.600 37.454 1.00 11.66 38 LEU B C 1
ATOM 3027 O O . LEU B 1 38 ? 19.590 -10.152 36.425 1.00 13.01 38 LEU B O 1
ATOM 3032 N N . GLY B 1 39 ? 19.719 -10.186 38.661 1.00 11.43 39 GLY B N 1
ATOM 3033 C CA . GLY B 1 39 ? 18.738 -9.152 38.799 1.00 11.72 39 GLY B CA 1
ATOM 3034 C C . GLY B 1 39 ? 18.799 -8.471 40.135 1.00 10.88 39 GLY B C 1
ATOM 3035 O O . GLY B 1 39 ? 19.537 -8.913 41.020 1.00 11.86 39 GLY B O 1
ATOM 3036 N N . PHE B 1 40 ? 18.061 -7.376 40.249 1.00 11.66 40 PHE B N 1
ATOM 3037 C CA . PHE B 1 40 ? 17.796 -6.812 41.568 1.00 12.45 40 PHE B CA 1
ATOM 3038 C C . PHE B 1 40 ? 16.343 -6.414 41.701 1.00 12.31 40 PHE B C 1
ATOM 3039 O O . PHE B 1 40 ? 15.648 -6.110 40.723 1.00 12.53 40 PHE B O 1
ATOM 3047 N N . LYS B 1 41 ? 15.901 -6.394 42.967 1.00 12.63 41 LYS B N 1
ATOM 3048 C CA . LYS B 1 41 ? 14.593 -5.870 43.348 1.00 13.37 41 LYS B CA 1
ATOM 3049 C C . LYS B 1 41 ? 14.866 -4.946 44.527 1.00 11.87 41 LYS B C 1
ATOM 3050 O O . LYS B 1 41 ? 15.349 -5.405 45.574 1.00 13.31 41 LYS B O 1
ATOM 3056 N N . GLY B 1 42 ? 14.614 -3.655 44.344 1.00 12.29 42 GLY B N 1
ATOM 3057 C CA . GLY B 1 42 ? 14.804 -2.666 45.401 1.00 12.63 42 GLY B CA 1
ATOM 3058 C C . GLY B 1 42 ? 13.485 -2.053 45.807 1.00 12.83 42 GLY B C 1
ATOM 3059 O O . GLY B 1 42 ? 12.551 -1.951 45.002 1.00 13.68 42 GLY B O 1
ATOM 3060 N N . GLU B 1 43 ? 13.405 -1.652 47.082 1.00 12.74 43 GLU B N 1
ATOM 3061 C CA . GLU B 1 43 ? 12.185 -1.055 47.630 1.00 15.13 43 GLU B CA 1
ATOM 3062 C C . GLU B 1 43 ? 12.591 0.023 48.621 1.00 16.71 43 GLU B C 1
ATOM 3063 O O . GLU B 1 43 ? 13.523 -0.185 49.388 1.00 21.62 43 GLU B O 1
ATOM 3069 N N . THR B 1 44 ? 11.914 1.167 48.574 1.00 14.10 44 THR B N 1
ATOM 3070 C CA . THR B 1 44 ? 12.185 2.267 49.493 1.00 14.74 44 THR B CA 1
ATOM 3071 C C . THR B 1 44 ? 10.897 2.765 50.114 1.00 15.29 44 THR B C 1
ATOM 3072 O O . THR B 1 44 ? 9.938 3.086 49.413 1.00 17.79 44 THR B O 1
ATOM 3076 N N . GLN B 1 45 ? 10.868 2.832 51.445 1.00 15.36 45 GLN B N 1
ATOM 3077 C CA . GLN B 1 45 ? 9.709 3.387 52.128 1.00 19.17 45 GLN B CA 1
ATOM 3078 C C . GLN B 1 45 ? 9.725 4.892 52.032 1.00 16.19 45 GLN B C 1
ATOM 3079 O O . GLN B 1 45 ? 10.642 5.547 52.523 1.00 20.29 45 GLN B O 1
ATOM 3085 N N . VAL B 1 46 ? 8.706 5.453 51.405 1.00 15.28 46 VAL B N 1
ATOM 3086 C CA . VAL B 1 46 ? 8.617 6.900 51.284 1.00 16.59 46 VAL B CA 1
ATOM 3087 C C . VAL B 1 46 ? 7.870 7.440 52.504 1.00 16.51 46 VAL B C 1
ATOM 3088 O O . VAL B 1 46 ? 8.372 8.317 53.198 1.00 19.75 46 VAL B O 1
ATOM 3092 N N . ASN B 1 47 ? 6.677 6.907 52.743 1.00 16.92 47 ASN B N 1
ATOM 3093 C CA . ASN B 1 47 ? 5.891 7.285 53.903 1.00 21.31 47 ASN B CA 1
ATOM 3094 C C . ASN B 1 47 ? 4.946 6.136 54.247 1.00 21.83 47 ASN B C 1
ATOM 3095 O O . ASN B 1 47 ? 5.050 5.064 53.669 1.00 21.03 47 ASN B O 1
ATOM 3100 N N . ASP B 1 48 ? 4.056 6.346 55.211 1.00 22.16 48 ASP B N 1
ATOM 3101 C CA . ASP B 1 48 ? 3.152 5.272 55.666 1.00 23.34 48 ASP B CA 1
ATOM 3102 C C . ASP B 1 48 ? 2.284 4.642 54.596 1.00 24.31 48 ASP B C 1
ATOM 3103 O O . ASP B 1 48 ? 1.903 3.484 54.736 1.00 29.63 48 ASP B O 1
ATOM 3108 N N . GLN B 1 49 ? 1.949 5.401 53.555 1.00 21.85 49 GLN B N 1
ATOM 3109 C CA . GLN B 1 49 ? 1.071 4.907 52.497 1.00 24.50 49 GLN B CA 1
ATOM 3110 C C . GLN B 1 49 ? 1.759 4.810 51.145 1.00 23.70 49 GLN B C 1
ATOM 3111 O O . GLN B 1 49 ? 1.064 4.646 50.138 1.00 27.05 49 GLN B O 1
ATOM 3117 N N . LEU B 1 50 ? 3.097 4.910 51.097 1.00 18.76 50 LEU B N 1
ATOM 3118 C CA . LEU B 1 50 ? 3.800 4.950 49.810 1.00 17.12 50 LEU B CA 1
ATOM 3119 C C . LEU B 1 50 ? 5.172 4.272 49.865 1.00 15.95 50 LEU B C 1
ATOM 3120 O O . LEU B 1 50 ? 6.019 4.613 50.688 1.00 16.71 50 LEU B O 1
ATOM 3125 N N . THR B 1 51 ? 5.356 3.295 48.979 1.00 14.98 51 THR B N 1
ATOM 3126 C CA . THR B 1 51 ? 6.646 2.642 48.787 1.00 14.72 51 THR B CA 1
ATOM 3127 C C . THR B 1 51 ? 7.045 2.784 47.325 1.00 13.97 51 THR B C 1
ATOM 3128 O O . THR B 1 51 ? 6.220 2.624 46.443 1.00 15.74 51 THR B O 1
ATOM 3132 N N . GLY B 1 52 ? 8.315 3.081 47.084 1.00 12.68 52 GLY B N 1
ATOM 3133 C CA . GLY B 1 52 ? 8.848 3.085 45.719 1.00 11.66 52 GLY B CA 1
ATOM 3134 C C . GLY B 1 52 ? 9.585 1.791 45.473 1.00 12.09 52 GLY B C 1
ATOM 3135 O O . GLY B 1 52 ? 10.109 1.170 46.403 1.00 13.63 52 GLY B O 1
ATOM 3136 N N . TYR B 1 53 ? 9.660 1.376 44.209 1.00 11.41 53 TYR B N 1
ATOM 3137 C CA . TYR B 1 53 ? 10.380 0.158 43.917 1.00 11.58 53 TYR B CA 1
ATOM 3138 C C . TYR B 1 53 ? 10.949 0.195 42.516 1.00 11.12 53 TYR B C 1
ATOM 3139 O O . TYR B 1 53 ? 10.537 0.995 41.673 1.00 10.84 53 TYR B O 1
ATOM 3148 N N . GLY B 1 54 ? 11.927 -0.677 42.314 1.00 11.16 54 GLY B N 1
ATOM 3149 C CA . GLY B 1 54 ? 12.525 -0.883 41.001 1.00 12.00 54 GLY B CA 1
ATOM 3150 C C . GLY B 1 54 ? 12.974 -2.313 40.891 1.00 11.73 54 GLY B C 1
ATOM 3151 O O . GLY B 1 54 ? 13.440 -2.915 41.850 1.00 12.93 54 GLY B O 1
ATOM 3152 N N . GLN B 1 55 ? 12.870 -2.864 39.681 1.00 11.72 55 GLN B N 1
ATOM 3153 C CA . GLN B 1 55 ? 13.300 -4.227 39.449 1.00 12.16 55 GLN B CA 1
ATOM 3154 C C . GLN B 1 55 ? 13.946 -4.326 38.073 1.00 11.12 55 GLN B C 1
ATOM 3155 O O . GLN B 1 55 ? 13.495 -3.663 37.120 1.00 11.51 55 GLN B O 1
ATOM 3161 N N . TRP B 1 56 ? 15.010 -5.131 38.008 1.00 11.46 56 TRP B N 1
ATOM 3162 C CA . TRP B 1 56 ? 15.745 -5.373 36.771 1.00 11.50 56 TRP B CA 1
ATOM 3163 C C . TRP B 1 56 ? 16.179 -6.821 36.746 1.00 11.96 56 TRP B C 1
ATOM 3164 O O . TRP B 1 56 ? 16.580 -7.365 37.767 1.00 12.36 56 TRP B O 1
ATOM 3175 N N . GLU B 1 57 ? 16.093 -7.461 35.576 1.00 10.37 57 GLU B N 1
ATOM 3176 C CA . GLU B 1 57 ? 16.530 -8.839 35.451 1.00 10.35 57 GLU B CA 1
ATOM 3177 C C . GLU B 1 57 ? 17.107 -9.009 34.048 1.00 9.58 57 GLU B C 1
ATOM 3178 O O . GLU B 1 57 ? 16.508 -8.540 33.098 1.00 10.48 57 GLU B O 1
ATOM 3184 N N . TYR B 1 58 ? 18.244 -9.676 33.989 1.00 9.70 58 TYR B N 1
ATOM 3185 C CA . TYR B 1 58 ? 19.088 -9.777 32.780 1.00 9.93 58 TYR B CA 1
ATOM 3186 C C . TYR B 1 58 ? 19.503 -11.227 32.603 1.00 10.03 58 TYR B C 1
ATOM 3187 O O . TYR B 1 58 ? 19.790 -11.928 33.579 1.00 11.89 58 TYR B O 1
ATOM 3196 N N . GLN B 1 59 ? 19.546 -11.687 31.350 1.00 9.52 59 GLN B N 1
ATOM 3197 C CA . GLN B 1 59 ? 20.012 -13.031 31.053 1.00 10.22 59 GLN B CA 1
ATOM 3198 C C . GLN B 1 59 ? 21.276 -12.944 30.228 1.00 8.84 59 GLN B C 1
ATOM 3199 O O . GLN B 1 59 ? 21.331 -12.138 29.304 1.00 10.31 59 GLN B O 1
ATOM 3205 N N . ILE B 1 60 ? 22.255 -13.765 30.588 1.00 8.75 60 ILE B N 1
ATOM 3206 C CA . ILE B 1 60 ? 23.503 -13.870 29.806 1.00 9.59 60 ILE B CA 1
ATOM 3207 C C . ILE B 1 60 ? 23.739 -15.323 29.494 1.00 9.65 60 ILE B C 1
ATOM 3208 O O . ILE B 1 60 ? 23.931 -16.147 30.390 1.00 10.27 60 ILE B O 1
ATOM 3213 N N . GLN B 1 61 ? 23.767 -15.654 28.201 1.00 10.09 61 GLN B N 1
ATOM 3214 C CA . GLN B 1 61 ? 24.013 -17.017 27.815 1.00 11.51 61 GLN B CA 1
ATOM 3215 C C . GLN B 1 61 ? 25.432 -17.401 28.213 1.00 9.73 61 GLN B C 1
ATOM 3216 O O . GLN B 1 61 ? 26.356 -16.587 28.141 1.00 10.16 61 GLN B O 1
ATOM 3222 N N . GLY B 1 62 ? 25.575 -18.646 28.649 1.00 9.68 62 GLY B N 1
ATOM 3223 C CA . GLY B 1 62 ? 26.837 -19.202 29.101 1.00 10.56 62 GLY B CA 1
ATOM 3224 C C . GLY B 1 62 ? 27.341 -20.300 28.200 1.00 10.21 62 GLY B C 1
ATOM 3225 O O . GLY B 1 62 ? 28.270 -21.019 28.567 1.00 10.99 62 GLY B O 1
ATOM 3226 N N . ASN B 1 63 ? 26.755 -20.384 27.000 1.00 10.14 63 ASN B N 1
ATOM 3227 C CA . ASN B 1 63 ? 27.032 -21.465 26.053 1.00 10.39 63 ASN B CA 1
ATOM 3228 C C . ASN B 1 63 ? 27.724 -20.985 24.770 1.00 9.75 63 ASN B C 1
ATOM 3229 O O . ASN B 1 63 ? 27.819 -21.769 23.819 1.00 11.22 63 ASN B O 1
ATOM 3234 N N . SER B 1 64 ? 28.183 -19.732 24.758 1.00 9.94 64 SER B N 1
ATOM 3235 C CA . SER B 1 64 ? 28.976 -19.236 23.616 1.00 10.75 64 SER B CA 1
ATOM 3236 C C . SER B 1 64 ? 30.437 -19.123 23.951 1.00 11.11 64 SER B C 1
ATOM 3237 O O . SER B 1 64 ? 30.857 -19.106 25.124 1.00 10.77 64 SER B O 1
ATOM 3240 N N . GLY B 1 65 ? 31.229 -19.006 22.898 1.00 11.16 65 GLY B N 1
ATOM 3241 C CA . GLY B 1 65 ? 32.626 -18.644 23.046 1.00 11.86 65 GLY B CA 1
ATOM 3242 C C . GLY B 1 65 ? 32.821 -17.178 23.371 1.00 10.69 65 GLY B C 1
ATOM 3243 O O . GLY B 1 65 ? 31.888 -16.381 23.312 1.00 11.11 65 GLY B O 1
ATOM 3244 N N . GLU B 1 66 ? 34.072 -16.826 23.656 1.00 11.33 66 GLU B N 1
ATOM 3245 C CA . GLU B 1 66 ? 34.406 -15.486 24.148 1.00 11.57 66 GLU B CA 1
ATOM 3246 C C . GLU B 1 66 ? 34.441 -14.412 23.056 1.00 11.50 66 GLU B C 1
ATOM 3247 O O . GLU B 1 66 ? 34.594 -13.234 23.361 1.00 12.65 66 GLU B O 1
ATOM 3253 N N . ASN B 1 67 ? 34.290 -14.828 21.799 1.00 10.92 67 ASN B N 1
ATOM 3254 C CA . ASN B 1 67 ? 34.145 -13.901 20.691 1.00 11.80 67 ASN B CA 1
ATOM 3255 C C . ASN B 1 67 ? 32.729 -13.387 20.458 1.00 12.02 67 ASN B C 1
ATOM 3256 O O . ASN B 1 67 ? 32.482 -12.613 19.541 1.00 13.32 67 ASN B O 1
ATOM 3261 N N . GLU B 1 68 ? 31.783 -13.818 21.296 1.00 11.64 68 GLU B N 1
ATOM 3262 C CA A GLU B 1 68 ? 30.440 -13.273 21.183 0.50 11.75 68 GLU B CA 1
ATOM 3263 C CA B GLU B 1 68 ? 30.349 -13.568 21.146 0.50 13.01 68 GLU B CA 1
ATOM 3264 C C . GLU B 1 68 ? 29.767 -13.258 22.526 1.00 12.37 68 GLU B C 1
ATOM 3265 O O . GLU B 1 68 ? 30.248 -13.823 23.502 1.00 14.34 68 GLU B O 1
ATOM 3276 N N . ASN B 1 69 ? 28.713 -12.469 22.569 1.00 11.90 69 ASN B N 1
ATOM 3277 C CA . ASN B 1 69 ? 27.930 -12.304 23.785 1.00 11.24 69 ASN B CA 1
ATOM 3278 C C . ASN B 1 69 ? 26.472 -12.212 23.409 1.00 10.83 69 ASN B C 1
ATOM 3279 O O . ASN B 1 69 ? 26.087 -11.352 22.605 1.00 11.84 69 ASN B O 1
ATOM 3284 N N . ASN B 1 70 ? 25.691 -13.123 23.971 1.00 10.04 70 ASN B N 1
ATOM 3285 C CA . ASN B 1 70 ? 24.248 -13.147 23.772 1.00 10.70 70 ASN B CA 1
ATOM 3286 C C . ASN B 1 70 ? 23.572 -12.901 25.122 1.00 9.94 70 ASN B C 1
ATOM 3287 O O . ASN B 1 70 ? 23.542 -13.779 25.966 1.00 9.79 70 ASN B O 1
ATOM 3292 N N . SER B 1 71 ? 23.068 -11.690 25.268 1.00 10.11 71 SER B N 1
ATOM 3293 C CA . SER B 1 71 ? 22.453 -11.259 26.544 1.00 10.31 71 SER B CA 1
ATOM 3294 C C . SER B 1 71 ? 21.283 -10.345 26.269 1.00 10.64 71 SER B C 1
ATOM 3295 O O . SER B 1 71 ? 21.151 -9.754 25.184 1.00 10.97 71 SER B O 1
ATOM 3298 N N . TRP B 1 72 ? 20.400 -10.224 27.242 1.00 9.92 72 TRP B N 1
ATOM 3299 C CA . TRP B 1 72 ? 19.248 -9.362 27.056 1.00 9.82 72 TRP B CA 1
ATOM 3300 C C . TRP B 1 72 ? 18.592 -9.010 28.390 1.00 8.92 72 TRP B C 1
ATOM 3301 O O . TRP B 1 72 ? 18.730 -9.752 29.380 1.00 9.01 72 TRP B O 1
ATOM 3312 N N . THR B 1 73 ? 17.859 -7.904 28.368 1.00 9.23 73 THR B N 1
ATOM 3313 C CA . THR B 1 73 ? 17.040 -7.496 29.520 1.00 9.09 73 THR B CA 1
ATOM 3314 C C . THR B 1 73 ? 15.697 -8.207 29.475 1.00 9.46 73 THR B C 1
ATOM 3315 O O . THR B 1 73 ? 14.949 -8.112 28.501 1.00 10.23 73 THR B O 1
ATOM 3319 N N . ARG B 1 74 ? 15.396 -8.947 30.553 1.00 9.57 74 ARG B N 1
ATOM 3320 C CA . ARG B 1 74 ? 14.066 -9.527 30.723 1.00 10.18 74 ARG B CA 1
ATOM 3321 C C . ARG B 1 74 ? 13.070 -8.486 31.213 1.00 9.61 74 ARG B C 1
ATOM 3322 O O . ARG B 1 74 ? 12.037 -8.257 30.574 1.00 10.45 74 ARG B O 1
ATOM 3330 N N . VAL B 1 75 ? 13.370 -7.850 32.362 1.00 9.61 75 VAL B N 1
ATOM 3331 C CA . VAL B 1 75 ? 12.522 -6.745 32.847 1.00 9.81 75 VAL B CA 1
ATOM 3332 C C . VAL B 1 75 ? 13.380 -5.576 33.350 1.00 9.64 75 VAL B C 1
ATOM 3333 O O . VAL B 1 75 ? 14.549 -5.771 33.733 1.00 10.04 75 VAL B O 1
ATOM 3337 N N . ALA B 1 76 ? 12.777 -4.391 33.355 1.00 9.15 76 ALA B N 1
ATOM 3338 C CA . ALA B 1 76 ? 13.405 -3.183 33.868 1.00 9.59 76 ALA B CA 1
ATOM 3339 C C . ALA B 1 76 ? 12.299 -2.176 34.100 1.00 10.30 76 ALA B C 1
ATOM 3340 O O . ALA B 1 76 ? 11.806 -1.559 33.168 1.00 10.79 76 ALA B O 1
ATOM 3342 N N . PHE B 1 77 ? 11.860 -2.034 35.357 1.00 9.64 77 PHE B N 1
ATOM 3343 C CA . PHE B 1 77 ? 10.758 -1.108 35.626 1.00 9.59 77 PHE B CA 1
ATOM 3344 C C . PHE B 1 77 ? 10.887 -0.447 36.983 1.00 10.06 77 PHE B C 1
ATOM 3345 O O . PHE B 1 77 ? 11.591 -0.953 37.860 1.00 10.78 77 PHE B O 1
ATOM 3353 N N . ALA B 1 78 ? 10.194 0.679 37.104 1.00 9.84 78 ALA B N 1
ATOM 3354 C CA . ALA B 1 78 ? 10.129 1.440 38.353 1.00 10.25 78 ALA B CA 1
ATOM 3355 C C . ALA B 1 78 ? 8.676 1.650 38.688 1.00 10.59 78 ALA B C 1
ATOM 3356 O O . ALA B 1 78 ? 7.835 1.736 37.803 1.00 10.95 78 ALA B O 1
ATOM 3358 N N . GLY B 1 79 ? 8.363 1.710 39.990 1.00 10.95 79 GLY B N 1
ATOM 3359 C CA . GLY B 1 79 ? 6.968 1.833 40.388 1.00 11.53 79 GLY B CA 1
ATOM 3360 C C . GLY B 1 79 ? 6.749 2.444 41.748 1.00 12.51 79 GLY B C 1
ATOM 3361 O O . GLY B 1 79 ? 7.689 2.706 42.481 1.00 11.88 79 GLY B O 1
ATOM 3362 N N . LEU B 1 80 ? 5.465 2.660 42.041 1.00 12.40 80 LEU B N 1
ATOM 3363 C CA . LEU B 1 80 ? 5.005 3.164 43.325 1.00 14.05 80 LEU B CA 1
ATOM 3364 C C . LEU B 1 80 ? 3.883 2.249 43.789 1.00 13.68 80 LEU B C 1
ATOM 3365 O O . LEU B 1 80 ? 3.006 1.889 43.005 1.00 14.98 80 LEU B O 1
ATOM 3370 N N . LYS B 1 81 ? 3.924 1.890 45.072 1.00 14.88 81 LYS B N 1
ATOM 3371 C CA . LYS B 1 81 ? 2.878 1.102 45.707 1.00 15.04 81 LYS B CA 1
ATOM 3372 C C . LYS B 1 81 ? 2.225 2.023 46.760 1.00 17.21 81 LYS B C 1
ATOM 3373 O O . LYS B 1 81 ? 2.892 2.588 47.598 1.00 17.56 81 LYS B O 1
ATOM 3379 N N . PHE B 1 82 ? 0.897 2.141 46.671 1.00 16.05 82 PHE B N 1
ATOM 3380 C CA . PHE B 1 82 ? 0.110 3.087 47.491 1.00 24.29 82 PHE B CA 1
ATOM 3381 C C . PHE B 1 82 ? -0.743 2.311 48.476 1.00 29.86 82 PHE B C 1
ATOM 3382 O O . PHE B 1 82 ? -1.956 2.506 48.508 1.00 36.21 82 PHE B O 1
ATOM 3390 N N . GLY B 1 83 ? -0.121 1.426 49.257 1.00 31.19 83 GLY B N 1
ATOM 3391 C CA . GLY B 1 83 ? -0.841 0.538 50.157 1.00 34.21 83 GLY B CA 1
ATOM 3392 C C . GLY B 1 83 ? -2.041 -0.126 49.482 1.00 45.13 83 GLY B C 1
ATOM 3393 O O . GLY B 1 83 ? -1.899 -0.770 48.483 1.00 51.76 83 GLY B O 1
ATOM 3394 N N . ASP B 1 84 ? -3.239 0.091 50.039 1.00 51.09 84 ASP B N 1
ATOM 3395 C CA . ASP B 1 84 ? -4.442 -0.558 49.479 1.00 48.28 84 ASP B CA 1
ATOM 3396 C C . ASP B 1 84 ? -4.993 0.064 48.184 1.00 30.03 84 ASP B C 1
ATOM 3397 O O . ASP B 1 84 ? -5.890 -0.522 47.590 1.00 31.26 84 ASP B O 1
ATOM 3402 N N . ALA B 1 85 ? -4.517 1.269 47.835 1.00 53.87 85 ALA B N 1
ATOM 3403 C CA . ALA B 1 85 ? -5.011 1.930 46.622 1.00 50.13 85 ALA B CA 1
ATOM 3404 C C . ALA B 1 85 ? -4.440 1.311 45.319 1.00 29.60 85 ALA B C 1
ATOM 3405 O O . ALA B 1 85 ? -4.908 1.649 44.222 1.00 29.05 85 ALA B O 1
ATOM 3407 N N . GLY B 1 86 ? -3.415 0.451 45.446 1.00 25.42 86 GLY B N 1
ATOM 3408 C CA . GLY B 1 86 ? -2.817 -0.286 44.323 1.00 21.99 86 GLY B CA 1
ATOM 3409 C C . GLY B 1 86 ? -1.351 0.043 44.086 1.00 20.78 86 GLY B C 1
ATOM 3410 O O . GLY B 1 86 ? -0.683 0.664 44.902 1.00 29.03 86 GLY B O 1
ATOM 3411 N N . SER B 1 87 ? -0.863 -0.421 42.923 1.00 16.46 87 SER B N 1
ATOM 3412 C CA . SER B 1 87 ? 0.486 -0.042 42.463 1.00 15.38 87 SER B CA 1
ATOM 3413 C C . SER B 1 87 ? 0.445 0.438 41.030 1.00 14.63 87 SER B C 1
ATOM 3414 O O . SER B 1 87 ? -0.464 0.094 40.283 1.00 14.62 87 SER B O 1
ATOM 3417 N N . PHE B 1 88 ? 1.455 1.226 40.674 1.00 13.09 88 PHE B N 1
ATOM 3418 C CA . PHE B 1 88 ? 1.668 1.616 39.294 1.00 13.05 88 PHE B CA 1
ATOM 3419 C C . PHE B 1 88 ? 3.133 1.435 38.964 1.00 13.01 88 PHE B C 1
ATOM 3420 O O . PHE B 1 88 ? 3.975 1.905 39.709 1.00 13.49 88 PHE B O 1
ATOM 3428 N N . ASP B 1 89 ? 3.436 0.808 37.824 1.00 12.24 89 ASP B N 1
ATOM 3429 C CA . ASP B 1 89 ? 4.811 0.758 37.363 1.00 12.63 89 ASP B CA 1
ATOM 3430 C C . ASP B 1 89 ? 4.895 0.949 35.853 1.00 12.02 89 ASP B C 1
ATOM 3431 O O . ASP B 1 89 ? 3.915 0.767 35.111 1.00 11.99 89 ASP B O 1
ATOM 3436 N N . TYR B 1 90 ? 6.090 1.356 35.430 1.00 11.14 90 TYR B N 1
ATOM 3437 C CA . TYR B 1 90 ? 6.367 1.564 34.000 1.00 10.87 90 TYR B CA 1
ATOM 3438 C C . TYR B 1 90 ? 7.743 1.054 33.645 1.00 10.68 90 TYR B C 1
ATOM 3439 O O . TYR B 1 90 ? 8.726 1.289 34.370 1.00 10.36 90 TYR B O 1
ATOM 3448 N N . GLY B 1 91 ? 7.815 0.383 32.491 1.00 10.07 91 GLY B N 1
ATOM 3449 C CA . GLY B 1 91 ? 9.101 -0.004 31.915 1.00 9.79 91 GLY B CA 1
ATOM 3450 C C . GLY B 1 91 ? 8.945 -1.265 31.102 1.00 9.98 91 GLY B C 1
ATOM 3451 O O . GLY B 1 91 ? 7.876 -1.520 30.532 1.00 10.17 91 GLY B O 1
ATOM 3452 N N . ARG B 1 92 ? 10.013 -2.061 31.052 1.00 9.45 92 ARG B N 1
ATOM 3453 C CA . ARG B 1 92 ? 9.946 -3.374 30.419 1.00 9.41 92 ARG B CA 1
ATOM 3454 C C . ARG B 1 92 ? 9.412 -4.321 31.472 1.00 9.52 92 ARG B C 1
ATOM 3455 O O . ARG B 1 92 ? 9.995 -4.423 32.568 1.00 9.77 92 ARG B O 1
ATOM 3463 N N . ASN B 1 93 ? 8.294 -4.958 31.186 1.00 10.48 93 ASN B N 1
ATOM 3464 C CA . ASN B 1 93 ? 7.623 -5.773 32.211 1.00 10.04 93 ASN B CA 1
ATOM 3465 C C . ASN B 1 93 ? 6.821 -6.859 31.530 1.00 10.45 93 ASN B C 1
ATOM 3466 O O . ASN B 1 93 ? 6.906 -7.016 30.300 1.00 11.27 93 ASN B O 1
ATOM 3471 N N . TYR B 1 94 ? 6.046 -7.617 32.291 1.00 11.38 94 TYR B N 1
ATOM 3472 C CA . TYR B 1 94 ? 5.142 -8.637 31.760 1.00 11.55 94 TYR B CA 1
ATOM 3473 C C . TYR B 1 94 ? 3.777 -8.058 31.406 1.00 11.53 94 TYR B C 1
ATOM 3474 O O . TYR B 1 94 ? 3.167 -7.306 32.184 1.00 11.16 94 TYR B O 1
ATOM 3483 N N . GLY B 1 95 ? 3.286 -8.422 30.230 1.00 11.77 95 GLY B N 1
ATOM 3484 C CA . GLY B 1 95 ? 1.916 -8.119 29.866 1.00 11.50 95 GLY B CA 1
ATOM 3485 C C . GLY B 1 95 ? 0.922 -8.795 30.798 1.00 12.13 95 GLY B C 1
ATOM 3486 O O . GLY B 1 95 ? 1.180 -9.878 31.311 1.00 11.66 95 GLY B O 1
ATOM 3487 N N . VAL B 1 96 ? -0.223 -8.144 30.999 1.00 12.28 96 VAL B N 1
ATOM 3488 C CA . VAL B 1 96 ? -1.202 -8.649 31.970 1.00 14.52 96 VAL B CA 1
ATOM 3489 C C . VAL B 1 96 ? -1.843 -9.969 31.570 1.00 12.80 96 VAL B C 1
ATOM 3490 O O . VAL B 1 96 ? -2.376 -10.678 32.410 1.00 14.10 96 VAL B O 1
ATOM 3494 N N . VAL B 1 97 ? -1.767 -10.338 30.292 1.00 12.18 97 VAL B N 1
ATOM 3495 C CA . VAL B 1 97 ? -2.213 -11.673 29.866 1.00 12.45 97 VAL B CA 1
ATOM 3496 C C . VAL B 1 97 ? -1.518 -12.754 30.695 1.00 11.56 97 VAL B C 1
ATOM 3497 O O . VAL B 1 97 ? -2.135 -13.752 31.073 1.00 12.14 97 VAL B O 1
ATOM 3501 N N . TYR B 1 98 ? -0.229 -12.536 30.984 1.00 11.62 98 TYR B N 1
ATOM 3502 C CA . TYR B 1 98 ? 0.587 -13.490 31.719 1.00 11.06 98 TYR B CA 1
ATOM 3503 C C . TYR B 1 98 ? 0.146 -13.624 33.180 1.00 11.75 98 TYR B C 1
ATOM 3504 O O . TYR B 1 98 ? 0.478 -14.612 33.821 1.00 12.08 98 TYR B O 1
ATOM 3513 N N . ASP B 1 99 ? -0.651 -12.678 33.689 1.00 11.86 99 ASP B N 1
ATOM 3514 C CA . ASP B 1 99 ? -1.259 -12.841 35.011 1.00 11.98 99 ASP B CA 1
ATOM 3515 C C . ASP B 1 99 ? -2.046 -14.135 35.095 1.00 12.45 99 ASP B C 1
ATOM 3516 O O . ASP B 1 99 ? -2.129 -14.711 36.168 1.00 15.77 99 ASP B O 1
ATOM 3521 N N . VAL B 1 100 ? -2.615 -14.586 33.974 1.00 13.31 100 VAL B N 1
ATOM 3522 C CA . VAL B 1 100 ? -3.330 -15.862 33.922 1.00 13.30 100 VAL B CA 1
ATOM 3523 C C . VAL B 1 100 ? -2.542 -16.960 33.234 1.00 12.38 100 VAL B C 1
ATOM 3524 O O . VAL B 1 100 ? -2.493 -18.077 33.725 1.00 13.07 100 VAL B O 1
ATOM 3528 N N . THR B 1 101 ? -1.917 -16.677 32.082 1.00 12.66 101 THR B N 1
ATOM 3529 C CA . THR B 1 101 ? -1.225 -17.768 31.393 1.00 12.56 101 THR B CA 1
ATOM 3530 C C . THR B 1 101 ? 0.000 -18.264 32.177 1.00 12.68 101 THR B C 1
ATOM 3531 O O . THR B 1 101 ? 0.419 -19.409 31.992 1.00 14.09 101 THR B O 1
ATOM 3535 N N . SER B 1 102 ? 0.525 -17.454 33.103 1.00 11.05 102 SER B N 1
ATOM 3536 C CA . SER B 1 102 ? 1.633 -17.907 33.931 1.00 11.64 102 SER B CA 1
ATOM 3537 C C . SER B 1 102 ? 1.289 -19.118 34.782 1.00 13.58 102 SER B C 1
ATOM 3538 O O . SER B 1 102 ? 2.184 -19.838 35.224 1.00 12.17 102 SER B O 1
ATOM 3541 N N . TRP B 1 103 ? 0.001 -19.353 35.009 1.00 12.75 103 TRP B N 1
ATOM 3542 C CA . TRP B 1 103 ? -0.397 -20.480 35.843 1.00 13.06 103 TRP B CA 1
ATOM 3543 C C . TRP B 1 103 ? 0.044 -21.826 35.315 1.00 12.35 103 TRP B C 1
ATOM 3544 O O . TRP B 1 103 ? 0.246 -22.758 36.094 1.00 14.27 103 TRP B O 1
ATOM 3555 N N . THR B 1 104 ? 0.239 -21.931 33.992 1.00 12.02 104 THR B N 1
ATOM 3556 C CA . THR B 1 104 ? 0.743 -23.171 33.410 1.00 12.77 104 THR B CA 1
ATOM 3557 C C . THR B 1 104 ? 2.231 -23.128 33.054 1.00 11.91 104 THR B C 1
ATOM 3558 O O . THR B 1 104 ? 2.788 -24.141 32.631 1.00 12.35 104 THR B O 1
ATOM 3562 N N . ASP B 1 105 ? 2.882 -21.985 33.293 1.00 11.73 105 ASP B N 1
ATOM 3563 C CA . ASP B 1 105 ? 4.300 -21.795 32.947 1.00 12.82 105 ASP B CA 1
ATOM 3564 C C . ASP B 1 105 ? 5.167 -22.221 34.122 1.00 12.54 105 ASP B C 1
ATOM 3565 O O . ASP B 1 105 ? 5.905 -21.429 34.688 1.00 14.25 105 ASP B O 1
ATOM 3570 N N . VAL B 1 106 ? 5.090 -23.507 34.439 1.00 12.43 106 VAL B N 1
ATOM 3571 C CA . VAL B 1 106 ? 5.694 -24.068 35.645 1.00 12.53 106 VAL B CA 1
ATOM 3572 C C . VAL B 1 106 ? 6.465 -25.340 35.394 1.00 13.01 106 VAL B C 1
ATOM 3573 O O . VAL B 1 106 ? 6.755 -26.056 36.341 1.00 13.79 106 VAL B O 1
ATOM 3577 N N . LEU B 1 107 ? 6.861 -25.603 34.129 1.00 13.34 107 LEU B N 1
ATOM 3578 C CA . LEU B 1 107 ? 7.474 -26.876 33.830 1.00 15.40 107 LEU B CA 1
ATOM 3579 C C . LEU B 1 107 ? 8.948 -26.839 34.219 1.00 13.73 107 LEU B C 1
ATOM 3580 O O . LEU B 1 107 ? 9.486 -25.767 34.432 1.00 13.98 107 LEU B O 1
ATOM 3585 N N . PRO B 1 108 ? 9.586 -28.026 34.318 1.00 13.28 108 PRO B N 1
ATOM 3586 C CA . PRO B 1 108 ? 10.986 -28.008 34.758 1.00 15.87 108 PRO B CA 1
ATOM 3587 C C . PRO B 1 108 ? 11.911 -27.191 33.859 1.00 15.04 108 PRO B C 1
ATOM 3588 O O . PRO B 1 108 ? 12.788 -26.503 34.379 1.00 16.19 108 PRO B O 1
ATOM 3592 N N . GLU B 1 109 ? 11.702 -27.275 32.530 1.00 12.96 109 GLU B N 1
ATOM 3593 C CA . GLU B 1 109 ? 12.490 -26.533 31.533 1.00 12.60 109 GLU B CA 1
ATOM 3594 C C . GLU B 1 109 ? 11.663 -25.949 30.383 1.00 13.18 109 GLU B C 1
ATOM 3595 O O . GLU B 1 109 ? 11.893 -24.808 29.989 1.00 13.45 109 GLU B O 1
ATOM 3601 N N . PHE B 1 110 ? 10.746 -26.740 29.819 1.00 13.15 110 PHE B N 1
ATOM 3602 C CA . PHE B 1 110 ? 9.989 -26.321 28.646 1.00 11.98 110 PHE B CA 1
ATOM 3603 C C . PHE B 1 110 ? 8.747 -25.546 29.085 1.00 11.21 110 PHE B C 1
ATOM 3604 O O . PHE B 1 110 ? 8.782 -24.937 30.164 1.00 12.42 110 PHE B O 1
ATOM 3612 N N . GLY B 1 111 ? 7.691 -25.543 28.284 1.00 11.28 111 GLY B N 1
ATOM 3613 C CA . GLY B 1 111 ? 6.459 -24.855 28.624 1.00 12.33 111 GLY B CA 1
ATOM 3614 C C . GLY B 1 111 ? 6.486 -23.370 28.361 1.00 11.80 111 GLY B C 1
ATOM 3615 O O . GLY B 1 111 ? 7.502 -22.810 27.950 1.00 13.48 111 GLY B O 1
ATOM 3616 N N . GLY B 1 112 ? 5.343 -22.732 28.581 1.00 12.42 112 GLY B N 1
ATOM 3617 C CA . GLY B 1 112 ? 5.199 -21.298 28.458 1.00 13.05 112 GLY B CA 1
ATOM 3618 C C . GLY B 1 112 ? 5.390 -20.748 27.066 1.00 12.56 112 GLY B C 1
ATOM 3619 O O . GLY B 1 112 ? 5.738 -19.571 26.921 1.00 14.32 112 GLY B O 1
ATOM 3620 N N . ASP B 1 113 ? 5.177 -21.593 26.049 1.00 11.79 113 ASP B N 1
ATOM 3621 C CA . ASP B 1 113 ? 5.601 -21.284 24.690 1.00 11.67 113 ASP B CA 1
ATOM 3622 C C . ASP B 1 113 ? 4.491 -21.332 23.647 1.00 12.10 113 ASP B C 1
ATOM 3623 O O . ASP B 1 113 ? 4.781 -21.437 22.466 1.00 13.58 113 ASP B O 1
ATOM 3628 N N . THR B 1 114 ? 3.227 -21.192 24.058 1.00 12.12 114 THR B N 1
ATOM 3629 C CA . THR B 1 114 ? 2.171 -20.847 23.084 1.00 12.05 114 THR B CA 1
ATOM 3630 C C . THR B 1 114 ? 2.192 -19.360 22.689 1.00 12.59 114 THR B C 1
ATOM 3631 O O . THR B 1 114 ? 1.398 -18.943 21.859 1.00 14.13 114 THR B O 1
ATOM 3635 N N . TYR B 1 115 ? 3.128 -18.599 23.268 1.00 12.06 115 TYR B N 1
ATOM 3636 C CA . TYR B 1 115 ? 3.329 -17.174 23.049 1.00 12.71 115 TYR B CA 1
ATOM 3637 C C . TYR B 1 115 ? 4.806 -16.981 23.316 1.00 11.93 115 TYR B C 1
ATOM 3638 O O . TYR B 1 115 ? 5.486 -17.891 23.773 1.00 11.72 115 TYR B O 1
ATOM 3647 N N . GLY B 1 116 ? 5.299 -15.786 23.062 1.00 13.22 116 GLY B N 1
ATOM 3648 C CA . GLY B 1 116 ? 6.710 -15.474 23.310 1.00 14.27 116 GLY B CA 1
ATOM 3649 C C . GLY B 1 116 ? 6.897 -14.112 23.920 1.00 11.51 116 GLY B C 1
ATOM 3650 O O . GLY B 1 116 ? 5.945 -13.457 24.329 1.00 12.35 116 GLY B O 1
ATOM 3651 N N . SER B 1 117 ? 8.156 -13.688 23.958 1.00 12.41 117 SER B N 1
ATOM 3652 C CA A SER B 1 117 ? 8.496 -12.348 24.412 0.50 11.76 117 SER B CA 1
ATOM 3653 C CA B SER B 1 117 ? 8.484 -12.339 24.414 0.50 10.84 117 SER B CA 1
ATOM 3654 C C . SER B 1 117 ? 8.297 -11.350 23.271 1.00 10.19 117 SER B C 1
ATOM 3655 O O . SER B 1 117 ? 8.318 -11.722 22.075 1.00 10.73 117 SER B O 1
ATOM 3660 N N . ASP B 1 118 ? 8.101 -10.095 23.616 1.00 10.41 118 ASP B N 1
ATOM 3661 C CA . ASP B 1 118 ? 7.835 -9.026 22.653 1.00 9.65 118 ASP B CA 1
ATOM 3662 C C . ASP B 1 118 ? 6.725 -9.411 21.692 1.00 9.72 118 ASP B C 1
ATOM 3663 O O . ASP B 1 118 ? 6.842 -9.238 20.465 1.00 10.76 118 ASP B O 1
ATOM 3668 N N . ASN B 1 119 ? 5.657 -9.978 22.245 1.00 10.27 119 ASN B N 1
ATOM 3669 C CA . ASN B 1 119 ? 4.584 -10.627 21.481 1.00 11.22 119 ASN B CA 1
ATOM 3670 C C . ASN B 1 119 ? 3.271 -9.981 21.912 1.00 10.37 119 ASN B C 1
ATOM 3671 O O . ASN B 1 119 ? 2.476 -10.556 22.659 1.00 11.87 119 ASN B O 1
ATOM 3676 N N . PHE B 1 120 ? 3.112 -8.733 21.479 1.00 10.84 120 PHE B N 1
ATOM 3677 C CA . PHE B 1 120 ? 2.026 -7.863 21.931 1.00 11.16 120 PHE B CA 1
ATOM 3678 C C . PHE B 1 120 ? 1.977 -7.901 23.462 1.00 10.90 120 PHE B C 1
ATOM 3679 O O . PHE B 1 120 ? 3.034 -7.866 24.080 1.00 11.39 120 PHE B O 1
ATOM 3687 N N . MET B 1 121 ? 0.803 -8.012 24.083 1.00 11.01 121 MET B N 1
ATOM 3688 C CA . MET B 1 121 ? 0.743 -7.917 25.542 1.00 11.04 121 MET B CA 1
ATOM 3689 C C . MET B 1 121 ? 0.752 -9.293 26.220 1.00 10.32 121 MET B C 1
ATOM 3690 O O . MET B 1 121 ? 0.287 -9.425 27.359 1.00 12.42 121 MET B O 1
ATOM 3695 N N . GLN B 1 122 ? 1.354 -10.299 25.597 1.00 11.34 122 GLN B N 1
ATOM 3696 C CA . GLN B 1 122 ? 1.249 -11.667 26.088 1.00 11.68 122 GLN B CA 1
ATOM 3697 C C . GLN B 1 122 ? 2.276 -12.049 27.131 1.00 11.12 122 GLN B C 1
ATOM 3698 O O . GLN B 1 122 ? 1.991 -12.874 28.004 1.00 12.22 122 GLN B O 1
ATOM 3704 N N . GLN B 1 123 ? 3.465 -11.459 27.069 1.00 10.46 123 GLN B N 1
ATOM 3705 C CA . GLN B 1 123 ? 4.510 -11.798 28.027 1.00 11.14 123 GLN B CA 1
ATOM 3706 C C . GLN B 1 123 ? 5.428 -10.579 28.186 1.00 10.59 123 GLN B C 1
ATOM 3707 O O . GLN B 1 123 ? 4.923 -9.470 28.298 1.00 10.33 123 GLN B O 1
ATOM 3713 N N . ARG B 1 124 ? 6.744 -10.744 28.212 1.00 9.75 124 ARG B N 1
ATOM 3714 C CA . ARG B 1 124 ? 7.604 -9.588 28.443 1.00 9.91 124 ARG B CA 1
ATOM 3715 C C . ARG B 1 124 ? 7.565 -8.674 27.228 1.00 10.16 124 ARG B C 1
ATOM 3716 O O . ARG B 1 124 ? 7.384 -9.129 26.100 1.00 10.40 124 ARG B O 1
ATOM 3724 N N . GLY B 1 125 ? 7.679 -7.382 27.473 1.00 9.34 125 GLY B N 1
ATOM 3725 C CA . GLY B 1 125 ? 7.600 -6.389 26.401 1.00 9.64 125 GLY B CA 1
ATOM 3726 C C . GLY B 1 125 ? 7.939 -5.008 26.887 1.00 9.82 125 GLY B C 1
ATOM 3727 O O . GLY B 1 125 ? 7.978 -4.759 28.108 1.00 10.43 125 GLY B O 1
ATOM 3728 N N . ASN B 1 126 ? 8.224 -4.094 25.957 1.00 10.19 126 ASN B N 1
ATOM 3729 C CA . ASN B 1 126 ? 8.633 -2.754 26.299 1.00 9.98 126 ASN B CA 1
ATOM 3730 C C . ASN B 1 126 ? 7.473 -1.784 26.507 1.00 9.98 126 ASN B C 1
ATOM 3731 O O . ASN B 1 126 ? 6.464 -1.839 25.820 1.00 10.40 126 ASN B O 1
ATOM 3736 N N . GLY B 1 127 ? 7.664 -0.853 27.441 1.00 9.39 127 GLY B N 1
ATOM 3737 C CA . GLY B 1 127 ? 6.790 0.307 27.529 1.00 10.86 127 GLY B CA 1
ATOM 3738 C C . GLY B 1 127 ? 5.417 0.034 28.115 1.00 11.35 127 GLY B C 1
ATOM 3739 O O . GLY B 1 127 ? 4.456 0.717 27.732 1.00 12.37 127 GLY B O 1
ATOM 3740 N N . PHE B 1 128 ? 5.333 -0.940 29.038 1.00 11.12 128 PHE B N 1
ATOM 3741 C CA . PHE B 1 128 ? 4.086 -1.189 29.768 1.00 11.04 128 PHE B CA 1
ATOM 3742 C C . PHE B 1 128 ? 3.924 -0.224 30.932 1.00 11.37 128 PHE B C 1
ATOM 3743 O O . PHE B 1 128 ? 4.822 -0.102 31.778 1.00 11.58 128 PHE B O 1
ATOM 3751 N N . ALA B 1 129 ? 2.749 0.400 30.969 1.00 10.84 129 ALA B N 1
ATOM 3752 C CA . ALA B 1 129 ? 2.260 1.170 32.125 1.00 10.52 129 ALA B CA 1
ATOM 3753 C C . ALA B 1 129 ? 1.193 0.305 32.762 1.00 11.22 129 ALA B C 1
ATOM 3754 O O . ALA B 1 129 ? 0.184 0.036 32.129 1.00 11.89 129 ALA B O 1
ATOM 3756 N N . THR B 1 130 ? 1.419 -0.133 34.007 1.00 11.28 130 THR B N 1
ATOM 3757 C CA . THR B 1 130 ? 0.581 -1.172 34.615 1.00 12.27 130 THR B CA 1
ATOM 3758 C C . THR B 1 130 ? 0.064 -0.730 35.987 1.00 13.01 130 THR B C 1
ATOM 3759 O O . THR B 1 130 ? 0.854 -0.401 36.874 1.00 12.39 130 THR B O 1
ATOM 3763 N N . TYR B 1 131 ? -1.266 -0.717 36.116 1.00 12.13 131 TYR B N 1
ATOM 3764 C CA . TYR B 1 131 ? -1.952 -0.466 37.383 1.00 13.61 131 TYR B CA 1
ATOM 3765 C C . TYR B 1 131 ? -2.442 -1.800 37.910 1.00 13.03 131 TYR B C 1
ATOM 3766 O O . TYR B 1 131 ? -3.071 -2.556 37.174 1.00 14.55 131 TYR B O 1
ATOM 3775 N N . ARG B 1 132 ? -2.172 -2.072 39.194 1.00 13.29 132 ARG B N 1
ATOM 3776 C CA . ARG B 1 132 ? -2.608 -3.300 39.840 1.00 14.32 132 ARG B CA 1
ATOM 3777 C C . ARG B 1 132 ? -3.281 -2.990 41.169 1.00 15.23 132 ARG B C 1
ATOM 3778 O O . ARG B 1 132 ? -2.922 -2.050 41.862 1.00 17.13 132 ARG B O 1
ATOM 3786 N N . ASN B 1 133 ? -4.265 -3.812 41.472 1.00 16.48 133 ASN B N 1
ATOM 3787 C CA . ASN B 1 133 ? -4.965 -3.721 42.749 1.00 23.00 133 ASN B CA 1
ATOM 3788 C C . ASN B 1 133 ? -5.253 -5.109 43.341 1.00 29.58 133 ASN B C 1
ATOM 3789 O O . ASN B 1 133 ? -5.881 -5.933 42.703 1.00 26.79 133 ASN B O 1
ATOM 3794 N N . SER B 1 134 ? -4.801 -5.311 44.576 1.00 60.88 134 SER B N 1
ATOM 3795 C CA . SER B 1 134 ? -4.810 -6.615 45.259 1.00 52.31 134 SER B CA 1
ATOM 3796 C C . SER B 1 134 ? -5.943 -6.544 46.305 1.00 31.87 134 SER B C 1
ATOM 3797 O O . SER B 1 134 ? -6.041 -5.523 46.994 1.00 40.99 134 SER B O 1
ATOM 3800 N N . ASP B 1 135 ? -6.753 -7.583 46.404 1.00 31.83 135 ASP B N 1
ATOM 3801 C CA . ASP B 1 135 ? -7.846 -7.699 47.377 1.00 25.28 135 ASP B CA 1
ATOM 3802 C C . ASP B 1 135 ? -8.890 -6.601 47.217 1.00 33.28 135 ASP B C 1
ATOM 3803 O O . ASP B 1 135 ? -9.521 -6.186 48.186 1.00 41.15 135 ASP B O 1
ATOM 3808 N N . PHE B 1 136 ? -9.048 -6.177 45.961 1.00 70.49 136 PHE B N 1
ATOM 3809 C CA . PHE B 1 136 ? -9.961 -5.128 45.540 1.00 30.93 136 PHE B CA 1
ATOM 3810 C C . PHE B 1 136 ? -10.104 -4.020 46.591 1.00 36.03 136 PHE B C 1
ATOM 3811 O O . PHE B 1 136 ? -11.056 -3.997 47.360 1.00 35.50 136 PHE B O 1
ATOM 3819 N N . PHE B 1 137 ? -9.098 -3.158 46.672 1.00 68.65 137 PHE B N 1
ATOM 3820 C CA . PHE B 1 137 ? -9.080 -2.016 47.601 1.00 43.92 137 PHE B CA 1
ATOM 3821 C C . PHE B 1 137 ? -9.193 -2.373 49.099 1.00 44.96 137 PHE B C 1
ATOM 3822 O O . PHE B 1 137 ? -9.541 -1.511 49.909 1.00 49.43 137 PHE B O 1
ATOM 3830 N N . GLY B 1 138 ? -8.878 -3.606 49.458 1.00 53.32 138 GLY B N 1
ATOM 3831 C CA . GLY B 1 138 ? -9.154 -4.119 50.785 1.00 47.11 138 GLY B CA 1
ATOM 3832 C C . GLY B 1 138 ? -10.617 -4.456 51.080 1.00 55.48 138 GLY B C 1
ATOM 3833 O O . GLY B 1 138 ? -10.960 -4.701 52.232 1.00 62.08 138 GLY B O 1
ATOM 3834 N N . LEU B 1 139 ? -11.462 -4.490 50.043 1.00 57.59 139 LEU B N 1
ATOM 3835 C CA . LEU B 1 139 ? -12.898 -4.804 50.165 1.00 63.97 139 LEU B CA 1
ATOM 3836 C C . LEU B 1 139 ? -13.214 -6.269 49.868 1.00 52.86 139 LEU B C 1
ATOM 3837 O O . LEU B 1 139 ? -14.111 -6.804 50.457 1.00 64.00 139 LEU B O 1
ATOM 3842 N N . VAL B 1 140 ? -12.553 -6.882 48.880 1.00 62.40 140 VAL B N 1
ATOM 3843 C CA . VAL B 1 140 ? -12.844 -8.268 48.507 1.00 54.44 140 VAL B CA 1
ATOM 3844 C C . VAL B 1 140 ? -11.560 -9.085 48.570 1.00 62.41 140 VAL B C 1
ATOM 3845 O O . VAL B 1 140 ? -10.763 -9.071 47.627 1.00 153.79 140 VAL B O 1
ATOM 3849 N N . ASP B 1 141 ? -11.362 -9.796 49.684 1.00 38.73 141 ASP B N 1
ATOM 3850 C CA . ASP B 1 141 ? -10.177 -10.663 49.827 1.00 37.60 141 ASP B CA 1
ATOM 3851 C C . ASP B 1 141 ? -10.095 -11.643 48.654 1.00 34.61 141 ASP B C 1
ATOM 3852 O O . ASP B 1 141 ? -11.098 -12.259 48.272 1.00 34.48 141 ASP B O 1
ATOM 3857 N N . GLY B 1 142 ? -8.903 -11.743 48.068 1.00 29.67 142 GLY B N 1
ATOM 3858 C CA . GLY B 1 142 ? -8.629 -12.681 46.987 1.00 26.59 142 GLY B CA 1
ATOM 3859 C C . GLY B 1 142 ? -8.986 -12.264 45.564 1.00 21.93 142 GLY B C 1
ATOM 3860 O O . GLY B 1 142 ? -8.736 -13.025 44.654 1.00 25.38 142 GLY B O 1
ATOM 3861 N N . LEU B 1 143 ? -9.558 -11.075 45.386 1.00 26.25 143 LEU B N 1
ATOM 3862 C CA . LEU B 1 143 ? -9.960 -10.563 44.073 1.00 35.12 143 LEU B CA 1
ATOM 3863 C C . LEU B 1 143 ? -8.926 -9.537 43.661 1.00 27.77 143 LEU B C 1
ATOM 3864 O O . LEU B 1 143 ? -8.800 -8.494 44.296 1.00 28.54 143 LEU B O 1
ATOM 3869 N N . ASN B 1 144 ? -8.183 -9.844 42.603 1.00 20.46 144 ASN B N 1
ATOM 3870 C CA . ASN B 1 144 ? -7.142 -8.958 42.108 1.00 19.02 144 ASN B CA 1
ATOM 3871 C C . ASN B 1 144 ? -7.465 -8.558 40.692 1.00 16.11 144 ASN B C 1
ATOM 3872 O O . ASN B 1 144 ? -8.039 -9.343 39.938 1.00 19.10 144 ASN B O 1
ATOM 3877 N N . PHE B 1 145 ? -7.083 -7.341 40.315 1.00 16.31 145 PHE B N 1
ATOM 3878 C CA . PHE B 1 145 ? -7.186 -6.948 38.915 1.00 16.97 145 PHE B CA 1
ATOM 3879 C C . PHE B 1 145 ? -6.034 -6.062 38.525 1.00 15.52 145 PHE B C 1
ATOM 3880 O O . PHE B 1 145 ? -5.330 -5.500 39.382 1.00 16.62 145 PHE B O 1
ATOM 3888 N N . ALA B 1 146 ? -5.869 -5.959 37.207 1.00 14.55 146 ALA B N 1
ATOM 3889 C CA . ALA B 1 146 ? -4.869 -5.094 36.620 1.00 14.22 146 ALA B CA 1
ATOM 3890 C C . ALA B 1 146 ? -5.398 -4.481 35.344 1.00 13.38 146 ALA B C 1
ATOM 3891 O O . ALA B 1 146 ? -6.190 -5.114 34.630 1.00 14.45 146 ALA B O 1
ATOM 3893 N N . VAL B 1 147 ? -4.928 -3.267 35.059 1.00 14.17 147 VAL B N 1
ATOM 3894 C CA . VAL B 1 147 ? -5.235 -2.565 33.822 1.00 14.01 147 VAL B CA 1
ATOM 3895 C C . VAL B 1 147 ? -3.892 -2.044 33.300 1.00 13.44 147 VAL B C 1
ATOM 3896 O O . VAL B 1 147 ? -3.083 -1.515 34.067 1.00 15.29 147 VAL B O 1
ATOM 3900 N N . GLN B 1 148 ? -3.656 -2.240 32.004 1.00 12.81 148 GLN B N 1
ATOM 3901 C CA . GLN B 1 148 ? -2.351 -1.990 31.432 1.00 12.08 148 GLN B CA 1
ATOM 3902 C C . GLN B 1 148 ? -2.437 -1.338 30.058 1.00 12.20 148 GLN B C 1
ATOM 3903 O O . GLN B 1 148 ? -3.323 -1.660 29.267 1.00 12.76 148 GLN B O 1
ATOM 3909 N N . TYR B 1 149 ? -1.480 -0.449 29.807 1.00 12.14 149 TYR B N 1
ATOM 3910 C CA . TYR B 1 149 ? -1.302 0.189 28.519 1.00 12.71 149 TYR B CA 1
ATOM 3911 C C . TYR B 1 149 ? 0.104 -0.108 28.019 1.00 12.58 149 TYR B C 1
ATOM 3912 O O . TYR B 1 149 ? 1.035 -0.171 28.798 1.00 12.49 149 TYR B O 1
ATOM 3921 N N . GLN B 1 150 ? 0.222 -0.276 26.705 1.00 11.54 150 GLN B N 1
ATOM 3922 C CA . GLN B 1 150 ? 1.525 -0.434 26.053 1.00 11.08 150 GLN B CA 1
ATOM 3923 C C . GLN B 1 150 ? 1.613 0.545 24.897 1.00 12.16 150 GLN B C 1
ATOM 3924 O O . GLN B 1 150 ? 0.798 0.487 23.985 1.00 12.85 150 GLN B O 1
ATOM 3930 N N . GLY B 1 151 ? 2.620 1.417 24.927 1.00 12.20 151 GLY B N 1
ATOM 3931 C CA . GLY B 1 151 ? 2.861 2.326 23.826 1.00 12.32 151 GLY B CA 1
ATOM 3932 C C . GLY B 1 151 ? 3.456 1.606 22.633 1.00 11.97 151 GLY B C 1
ATOM 3933 O O . GLY B 1 151 ? 4.144 0.615 22.787 1.00 11.62 151 GLY B O 1
ATOM 3934 N N . LYS B 1 152 ? 3.192 2.141 21.446 1.00 12.42 152 LYS B N 1
ATOM 3935 C CA . LYS B 1 152 ? 3.813 1.683 20.202 1.00 12.64 152 LYS B CA 1
ATOM 3936 C C . LYS B 1 152 ? 5.324 1.466 20.363 1.00 11.49 152 LYS B C 1
ATOM 3937 O O . LYS B 1 152 ? 6.021 2.331 20.875 1.00 12.04 152 LYS B O 1
ATOM 3943 N N . ASN B 1 153 ? 5.786 0.302 19.914 1.00 10.76 153 ASN B N 1
ATOM 3944 C CA . ASN B 1 153 ? 7.198 0.000 19.706 1.00 11.12 153 ASN B CA 1
ATOM 3945 C C . ASN B 1 153 ? 7.282 -0.398 18.239 1.00 10.94 153 ASN B C 1
ATOM 3946 O O . ASN B 1 153 ? 6.854 -1.491 17.848 1.00 11.33 153 ASN B O 1
ATOM 3951 N N . GLY B 1 154 ? 7.790 0.532 17.444 1.00 11.10 154 GLY B N 1
ATOM 3952 C CA . GLY B 1 154 ? 7.684 0.468 15.999 1.00 11.30 154 GLY B CA 1
ATOM 3953 C C . GLY B 1 154 ? 8.922 -0.004 15.275 1.00 12.43 154 GLY B C 1
ATOM 3954 O O . GLY B 1 154 ? 9.682 -0.824 15.781 1.00 11.78 154 GLY B O 1
ATOM 3955 N N . SER B 1 155 ? 9.089 0.487 14.048 1.00 13.20 155 SER B N 1
ATOM 3956 C CA . SER B 1 155 ? 10.211 0.122 13.200 1.00 14.83 155 SER B CA 1
ATOM 3957 C C . SER B 1 155 ? 11.421 1.011 13.434 1.00 13.69 155 SER B C 1
ATOM 3958 O O . SER B 1 155 ? 11.339 2.065 14.071 1.00 13.71 155 SER B O 1
ATOM 3961 N N . ALA B 1 156 ? 12.554 0.589 12.877 1.00 15.65 156 ALA B N 1
ATOM 3962 C CA . ALA B 1 156 ? 13.787 1.356 12.984 1.00 19.16 156 ALA B CA 1
ATOM 3963 C C . ALA B 1 156 ? 13.768 2.622 12.118 1.00 19.56 156 ALA B C 1
ATOM 3964 O O . ALA B 1 156 ? 14.461 3.595 12.424 1.00 22.59 156 ALA B O 1
ATOM 3966 N N . SER B 1 157 ? 13.007 2.596 11.026 1.00 19.10 157 SER B N 1
ATOM 3967 C CA . SER B 1 157 ? 12.892 3.742 10.130 1.00 21.91 157 SER B CA 1
ATOM 3968 C C . SER B 1 157 ? 11.548 3.721 9.413 1.00 21.55 157 SER B C 1
ATOM 3969 O O . SER B 1 157 ? 10.779 2.769 9.524 1.00 23.78 157 SER B O 1
ATOM 3972 N N . GLY B 1 158 ? 11.273 4.783 8.669 1.00 21.19 158 GLY B N 1
ATOM 3973 C CA . GLY B 1 158 ? 10.099 4.825 7.817 1.00 21.02 158 GLY B CA 1
ATOM 3974 C C . GLY B 1 158 ? 8.835 5.074 8.608 1.00 20.54 158 GLY B C 1
ATOM 3975 O O . GLY B 1 158 ? 8.868 5.625 9.718 1.00 21.50 158 GLY B O 1
ATOM 3976 N N . GLU B 1 159 ? 7.716 4.639 8.044 1.00 20.91 159 GLU B N 1
ATOM 3977 C CA . GLU B 1 159 ? 6.399 5.047 8.534 1.00 23.07 159 GLU B CA 1
ATOM 3978 C C . GLU B 1 159 ? 6.113 4.680 9.993 1.00 20.59 159 GLU B C 1
ATOM 3979 O O . GLU B 1 159 ? 5.518 5.479 10.707 1.00 20.88 159 GLU B O 1
ATOM 3985 N N . ASP B 1 160 ? 6.549 3.502 10.434 1.00 17.80 160 ASP B N 1
ATOM 3986 C CA . ASP B 1 160 ? 6.256 3.050 11.808 1.00 16.96 160 ASP B CA 1
ATOM 3987 C C . ASP B 1 160 ? 7.303 3.444 12.848 1.00 15.73 160 ASP B C 1
ATOM 3988 O O . ASP B 1 160 ? 7.314 2.878 13.927 1.00 15.03 160 ASP B O 1
ATOM 3993 N N . GLN B 1 161 ? 8.206 4.367 12.532 1.00 16.19 161 GLN B N 1
ATOM 3994 C CA . GLN B 1 161 ? 9.392 4.524 13.346 1.00 14.75 161 GLN B CA 1
ATOM 3995 C C . GLN B 1 161 ? 9.087 4.986 14.774 1.00 13.56 161 GLN B C 1
ATOM 3996 O O . GLN B 1 161 ? 8.258 5.870 14.993 1.00 13.17 161 GLN B O 1
ATOM 4002 N N . THR B 1 162 ? 9.764 4.355 15.729 1.00 12.03 162 THR B N 1
ATOM 4003 C CA . THR B 1 162 ? 9.917 4.888 17.094 1.00 11.81 162 THR B CA 1
ATOM 4004 C C . THR B 1 162 ? 11.394 4.828 17.415 1.00 11.72 162 THR B C 1
ATOM 4005 O O . THR B 1 162 ? 12.186 4.223 16.665 1.00 13.09 162 THR B O 1
ATOM 4009 N N . ASN B 1 163 ? 11.781 5.455 18.520 1.00 11.25 163 ASN B N 1
ATOM 4010 C CA . ASN B 1 163 ? 13.202 5.536 18.866 1.00 11.77 163 ASN B CA 1
ATOM 4011 C C . ASN B 1 163 ? 13.846 4.174 19.018 1.00 10.93 163 ASN B C 1
ATOM 4012 O O . ASN B 1 163 ? 15.044 4.016 18.741 1.00 12.52 163 ASN B O 1
ATOM 4017 N N . ASN B 1 164 ? 13.040 3.214 19.461 1.00 11.16 164 ASN B N 1
ATOM 4018 C CA . ASN B 1 164 ? 13.470 1.887 19.862 1.00 11.23 164 ASN B CA 1
ATOM 4019 C C . ASN B 1 164 ? 12.964 0.829 18.904 1.00 11.35 164 ASN B C 1
ATOM 4020 O O . ASN B 1 164 ? 12.511 -0.242 19.292 1.00 11.89 164 ASN B O 1
ATOM 4025 N N . GLY B 1 165 ? 13.119 1.131 17.620 1.00 13.50 165 GLY B N 1
ATOM 4026 C CA . GLY B 1 165 ? 12.605 0.314 16.553 1.00 13.06 165 GLY B CA 1
ATOM 4027 C C . GLY B 1 165 ? 13.165 -1.080 16.517 1.00 12.49 165 GLY B C 1
ATOM 4028 O O . GLY B 1 165 ? 14.300 -1.334 16.934 1.00 14.31 165 GLY B O 1
ATOM 4029 N N . ARG B 1 166 ? 12.344 -2.000 16.024 1.00 11.45 166 ARG B N 1
ATOM 4030 C CA . ARG B 1 166 ? 12.740 -3.391 15.927 1.00 11.93 166 ARG B CA 1
ATOM 4031 C C . ARG B 1 166 ? 11.990 -4.081 14.806 1.00 11.87 166 ARG B C 1
ATOM 4032 O O . ARG B 1 166 ? 11.079 -3.508 14.210 1.00 12.45 166 ARG B O 1
ATOM 4040 N N . THR B 1 167 ? 12.404 -5.318 14.534 1.00 11.58 167 THR B N 1
ATOM 4041 C CA . THR B 1 167 ? 11.798 -6.140 13.501 1.00 13.77 167 THR B CA 1
ATOM 4042 C C . THR B 1 167 ? 10.286 -6.378 13.739 1.00 12.37 167 THR B C 1
ATOM 4043 O O . THR B 1 167 ? 9.813 -6.369 14.877 1.00 12.77 167 THR B O 1
ATOM 4047 N N . GLU B 1 168 ? 9.567 -6.632 12.658 1.00 14.19 168 GLU B N 1
ATOM 4048 C CA . GLU B 1 168 ? 8.098 -6.709 12.656 1.00 13.71 168 GLU B CA 1
ATOM 4049 C C . GLU B 1 168 ? 7.537 -7.676 13.700 1.00 12.69 168 GLU B C 1
ATOM 4050 O O . GLU B 1 168 ? 6.540 -7.379 14.371 1.00 12.91 168 GLU B O 1
ATOM 4056 N N . LEU B 1 169 ? 8.194 -8.822 13.856 1.00 12.39 169 LEU B N 1
ATOM 4057 C CA . LEU B 1 169 ? 7.679 -9.850 14.763 1.00 12.37 169 LEU B CA 1
ATOM 4058 C C . LEU B 1 169 ? 7.710 -9.436 16.240 1.00 11.09 169 LEU B C 1
ATOM 4059 O O . LEU B 1 169 ? 7.055 -10.070 17.076 1.00 12.90 169 LEU B O 1
ATOM 4064 N N . ARG B 1 170 ? 8.460 -8.382 16.532 1.00 12.71 170 ARG B N 1
ATOM 4065 C CA . ARG B 1 170 ? 8.569 -7.846 17.916 1.00 13.01 170 ARG B CA 1
ATOM 4066 C C . ARG B 1 170 ? 8.043 -6.416 18.065 1.00 10.99 170 ARG B C 1
ATOM 4067 O O . ARG B 1 170 ? 8.256 -5.787 19.101 1.00 11.20 170 ARG B O 1
ATOM 4075 N N . GLN B 1 171 ? 7.324 -5.918 17.055 1.00 10.67 171 GLN B N 1
ATOM 4076 C CA . GLN B 1 171 ? 6.684 -4.613 17.112 1.00 10.82 171 GLN B CA 1
ATOM 4077 C C . GLN B 1 171 ? 5.301 -4.692 17.760 1.00 10.76 171 GLN B C 1
ATOM 4078 O O . GLN B 1 171 ? 4.714 -5.766 17.903 1.00 11.53 171 GLN B O 1
ATOM 4084 N N . ASN B 1 172 ? 4.774 -3.534 18.119 1.00 10.94 172 ASN B N 1
ATOM 4085 C CA . ASN B 1 172 ? 3.376 -3.404 18.514 1.00 10.77 172 ASN B CA 1
ATOM 4086 C C . ASN B 1 172 ? 2.958 -1.967 18.313 1.00 11.27 172 ASN B C 1
ATOM 4087 O O . ASN B 1 172 ? 3.796 -1.068 18.356 1.00 11.99 172 ASN B O 1
ATOM 4092 N N . GLY B 1 173 ? 1.663 -1.748 18.094 1.00 11.72 173 GLY B N 1
ATOM 4093 C CA . GLY B 1 173 ? 1.066 -0.428 18.211 1.00 12.28 173 GLY B CA 1
ATOM 4094 C C . GLY B 1 173 ? 0.586 -0.224 19.640 1.00 11.57 173 GLY B C 1
ATOM 4095 O O . GLY B 1 173 ? 0.833 -1.063 20.532 1.00 12.72 173 GLY B O 1
ATOM 4096 N N . ASP B 1 174 ? -0.121 0.880 19.844 1.00 12.59 174 ASP B N 1
ATOM 4097 C CA . ASP B 1 174 ? -0.659 1.201 21.152 1.00 14.06 174 ASP B CA 1
ATOM 4098 C C . ASP B 1 174 ? -1.659 0.107 21.571 1.00 13.59 174 ASP B C 1
ATOM 4099 O O . ASP B 1 174 ? -2.514 -0.291 20.774 1.00 13.86 174 ASP B O 1
ATOM 4104 N N . GLY B 1 175 ? -1.567 -0.357 22.814 1.00 12.21 175 GLY B N 1
ATOM 4105 C CA . GLY B 1 175 ? -2.412 -1.447 23.279 1.00 12.40 175 GLY B CA 1
ATOM 4106 C C . GLY B 1 175 ? -2.952 -1.249 24.681 1.00 12.10 175 GLY B C 1
ATOM 4107 O O . GLY B 1 175 ? -2.359 -0.517 25.481 1.00 13.76 175 GLY B O 1
ATOM 4108 N N . VAL B 1 176 ? -4.043 -1.959 24.958 1.00 11.67 176 VAL B N 1
ATOM 4109 C CA . VAL B 1 176 ? -4.685 -1.924 26.264 1.00 13.09 176 VAL B CA 1
ATOM 4110 C C . VAL B 1 176 ? -5.087 -3.361 26.648 1.00 12.57 176 VAL B C 1
ATOM 4111 O O . VAL B 1 176 ? -5.489 -4.169 25.806 1.00 12.43 176 VAL B O 1
ATOM 4115 N N . GLY B 1 177 ? -4.945 -3.678 27.927 1.00 12.74 177 GLY B N 1
ATOM 4116 C CA . GLY B 1 177 ? -5.331 -4.983 28.416 1.00 13.40 177 GLY B CA 1
ATOM 4117 C C . GLY B 1 177 ? -5.732 -4.939 29.880 1.00 13.59 177 GLY B C 1
ATOM 4118 O O . GLY B 1 177 ? -5.498 -3.962 30.592 1.00 14.14 177 GLY B O 1
ATOM 4119 N N . GLY B 1 178 ? -6.339 -6.027 30.311 1.00 12.89 178 GLY B N 1
ATOM 4120 C CA . GLY B 1 178 ? -6.713 -6.179 31.701 1.00 13.55 178 GLY B CA 1
ATOM 4121 C C . GLY B 1 178 ? -6.749 -7.624 32.130 1.00 14.36 178 GLY B C 1
ATOM 4122 O O . GLY B 1 178 ? -6.849 -8.537 31.291 1.00 14.12 178 GLY B O 1
ATOM 4123 N N . SER B 1 179 ? -6.648 -7.828 33.443 1.00 14.23 179 SER B N 1
ATOM 4124 C CA . SER B 1 179 ? -6.786 -9.158 34.033 1.00 14.94 179 SER B CA 1
ATOM 4125 C C . SER B 1 179 ? -7.564 -9.102 35.329 1.00 15.22 179 SER B C 1
ATOM 4126 O O . SER B 1 179 ? -7.587 -8.068 35.995 1.00 16.11 179 SER B O 1
ATOM 4129 N N . ILE B 1 180 ? -8.211 -10.225 35.643 1.00 15.45 180 ILE B N 1
ATOM 4130 C CA . ILE B 1 180 ? -8.923 -10.413 36.912 1.00 16.10 180 ILE B CA 1
ATOM 4131 C C . ILE B 1 180 ? -8.602 -11.824 37.373 1.00 16.52 180 ILE B C 1
ATOM 4132 O O . ILE B 1 180 ? -8.753 -12.768 36.592 1.00 16.25 180 ILE B O 1
ATOM 4137 N N . THR B 1 181 ? -8.192 -11.961 38.637 1.00 16.31 181 THR B N 1
ATOM 4138 C CA . THR B 1 181 ? -8.054 -13.279 39.252 1.00 16.59 181 THR B CA 1
ATOM 4139 C C . THR B 1 181 ? -8.815 -13.301 40.569 1.00 17.20 181 THR B C 1
ATOM 4140 O O . THR B 1 181 ? -8.959 -12.287 41.231 1.00 19.21 181 THR B O 1
ATOM 4144 N N . TYR B 1 182 ? -9.304 -14.481 40.915 1.00 17.60 182 TYR B N 1
ATOM 4145 C CA . TYR B 1 182 ? -10.096 -14.647 42.112 1.00 18.87 182 TYR B CA 1
ATOM 4146 C C . TYR B 1 182 ? -9.758 -15.954 42.804 1.00 20.61 182 TYR B C 1
ATOM 4147 O O . TYR B 1 182 ? -9.748 -17.013 42.179 1.00 19.19 182 TYR B O 1
ATOM 4156 N N . ASN B 1 183 ? -9.490 -15.853 44.111 1.00 23.47 183 ASN B N 1
ATOM 4157 C CA . ASN B 1 183 ? -9.300 -17.003 44.975 1.00 23.45 183 ASN B CA 1
ATOM 4158 C C . ASN B 1 183 ? -10.707 -17.509 45.373 1.00 25.48 183 ASN B C 1
ATOM 4159 O O . ASN B 1 183 ? -11.437 -16.866 46.121 1.00 30.58 183 ASN B O 1
ATOM 4164 N N . LEU B 1 184 ? -11.035 -18.700 44.848 1.00 48.49 184 LEU B N 1
ATOM 4165 C CA . LEU B 1 184 ? -12.339 -19.289 45.157 1.00 62.33 184 LEU B CA 1
ATOM 4166 C C . LEU B 1 184 ? -12.310 -19.862 46.578 1.00 54.00 184 LEU B C 1
ATOM 4167 O O . LEU B 1 184 ? -13.352 -19.996 47.216 1.00 109.05 184 LEU B O 1
ATOM 4172 N N . GLY B 1 185 ? -11.104 -20.183 47.058 1.00 43.00 185 GLY B N 1
ATOM 4173 C CA . GLY B 1 185 ? -10.886 -20.737 48.391 1.00 48.13 185 GLY B CA 1
ATOM 4174 C C . GLY B 1 185 ? -10.535 -22.208 48.295 1.00 42.16 185 GLY B C 1
ATOM 4175 O O . GLY B 1 185 ? -10.741 -22.847 47.250 1.00 35.85 185 GLY B O 1
ATOM 4176 N N . GLU B 1 186 ? -10.002 -22.749 49.393 1.00 34.32 186 GLU B N 1
ATOM 4177 C CA . GLU B 1 186 ? -9.616 -24.158 49.481 1.00 33.51 186 GLU B CA 1
ATOM 4178 C C . GLU B 1 186 ? -8.612 -24.575 48.383 1.00 30.49 186 GLU B C 1
ATOM 4179 O O . GLU B 1 186 ? -8.629 -25.712 47.953 1.00 31.90 186 GLU B O 1
ATOM 4185 N N . GLY B 1 187 ? -7.754 -23.655 47.939 1.00 28.46 187 GLY B N 1
ATOM 4186 C CA . GLY B 1 187 ? -6.754 -23.938 46.911 1.00 21.83 187 GLY B CA 1
ATOM 4187 C C . GLY B 1 187 ? -7.102 -23.594 45.473 1.00 18.76 187 GLY B C 1
ATOM 4188 O O . GLY B 1 187 ? -6.211 -23.582 44.637 1.00 19.94 187 GLY B O 1
ATOM 4189 N N . PHE B 1 188 ? -8.372 -23.323 45.175 1.00 19.38 188 PHE B N 1
ATOM 4190 C CA . PHE B 1 188 ? -8.805 -23.097 43.776 1.00 18.87 188 PHE B CA 1
ATOM 4191 C C . PHE B 1 188 ? -8.713 -21.622 43.406 1.00 19.36 188 PHE B C 1
ATOM 4192 O O . PHE B 1 188 ? -9.085 -20.740 44.180 1.00 20.68 188 PHE B O 1
ATOM 4200 N N . GLY B 1 189 ? -8.243 -21.372 42.188 1.00 18.09 189 GLY B N 1
ATOM 4201 C CA . GLY B 1 189 ? -8.243 -20.034 41.613 1.00 17.95 189 GLY B CA 1
ATOM 4202 C C . GLY B 1 189 ? -8.815 -20.031 40.204 1.00 16.79 189 GLY B C 1
ATOM 4203 O O . GLY B 1 189 ? -8.758 -21.035 39.495 1.00 16.93 189 GLY B O 1
ATOM 4204 N N . ILE B 1 190 ? -9.400 -18.897 39.833 1.00 14.63 190 ILE B N 1
ATOM 4205 C CA . ILE B 1 190 ? -9.969 -18.689 38.504 1.00 16.12 190 ILE B CA 1
ATOM 4206 C C . ILE B 1 190 ? -9.527 -17.314 38.009 1.00 15.77 190 ILE B C 1
ATOM 4207 O O . ILE B 1 190 ? -9.401 -16.369 38.791 1.00 16.63 190 ILE B O 1
ATOM 4212 N N . GLY B 1 191 ? -9.253 -17.211 36.708 1.00 14.86 191 GLY B N 1
ATOM 4213 C CA . GLY B 1 191 ? -8.752 -15.972 36.148 1.00 15.31 191 GLY B CA 1
ATOM 4214 C C . GLY B 1 191 ? -9.140 -15.768 34.706 1.00 13.74 191 GLY B C 1
ATOM 4215 O O . GLY B 1 191 ? -9.445 -16.722 33.985 1.00 15.14 191 GLY B O 1
ATOM 4216 N N . THR B 1 192 ? -9.158 -14.507 34.314 1.00 13.47 192 THR B N 1
ATOM 4217 C CA . THR B 1 192 ? -9.376 -14.150 32.923 1.00 14.75 192 THR B CA 1
ATOM 4218 C C . THR B 1 192 ? -8.536 -12.937 32.579 1.00 14.49 192 THR B C 1
ATOM 4219 O O . THR B 1 192 ? -8.198 -12.126 33.447 1.00 14.87 192 THR B O 1
ATOM 4223 N N . ALA B 1 193 ? -8.182 -12.832 31.293 1.00 13.73 193 ALA B N 1
ATOM 4224 C CA . ALA B 1 193 ? -7.444 -11.677 30.791 1.00 13.96 193 ALA B CA 1
ATOM 4225 C C . ALA B 1 193 ? -7.788 -11.403 29.344 1.00 13.45 193 ALA B C 1
ATOM 4226 O O . ALA B 1 193 ? -8.119 -12.325 28.590 1.00 14.66 193 ALA B O 1
ATOM 4228 N N . VAL B 1 194 ? -7.760 -10.122 28.992 1.00 13.40 194 VAL B N 1
ATOM 4229 C CA . VAL B 1 194 ? -8.048 -9.686 27.625 1.00 13.47 194 VAL B CA 1
ATOM 4230 C C . VAL B 1 194 ? -7.036 -8.634 27.245 1.00 13.91 194 VAL B C 1
ATOM 4231 O O . VAL B 1 194 ? -6.650 -7.818 28.080 1.00 15.50 194 VAL B O 1
ATOM 4235 N N . SER B 1 195 ? -6.576 -8.677 25.991 1.00 13.40 195 SER B N 1
ATOM 4236 C CA . SER B 1 195 ? -5.752 -7.589 25.466 1.00 12.98 195 SER B CA 1
ATOM 4237 C C . SER B 1 195 ? -6.112 -7.249 24.036 1.00 11.78 195 SER B C 1
ATOM 4238 O O . SER B 1 195 ? -6.618 -8.094 23.300 1.00 13.34 195 SER B O 1
ATOM 4241 N N . SER B 1 196 ? -5.812 -6.011 23.676 1.00 12.14 196 SER B N 1
ATOM 4242 C CA . SER B 1 196 ? -6.097 -5.543 22.323 1.00 13.50 196 SER B CA 1
ATOM 4243 C C . SER B 1 196 ? -5.059 -4.516 21.938 1.00 13.02 196 SER B C 1
ATOM 4244 O O . SER B 1 196 ? -5.004 -3.427 22.538 1.00 13.68 196 SER B O 1
ATOM 4247 N N . SER B 1 197 ? -4.239 -4.877 20.945 1.00 13.02 197 SER B N 1
ATOM 4248 C CA . SER B 1 197 ? -3.133 -4.023 20.506 1.00 12.80 197 SER B CA 1
ATOM 4249 C C . SER B 1 197 ? -3.328 -3.597 19.072 1.00 12.89 197 SER B C 1
ATOM 4250 O O . SER B 1 197 ? -3.577 -4.439 18.218 1.00 13.93 197 SER B O 1
ATOM 4253 N N . LYS B 1 198 ? -3.127 -2.318 18.780 1.00 13.16 198 LYS B N 1
ATOM 4254 C CA . LYS B 1 198 ? -2.951 -1.920 17.377 1.00 13.51 198 LYS B CA 1
ATOM 4255 C C . LYS B 1 198 ? -1.748 -2.630 16.783 1.00 13.40 198 LYS B C 1
ATOM 4256 O O . LYS B 1 198 ? -0.742 -2.859 17.460 1.00 13.76 198 LYS B O 1
ATOM 4262 N N . ARG B 1 199 ? -1.891 -3.023 15.521 1.00 12.90 199 ARG B N 1
ATOM 4263 C CA . ARG B 1 199 ? -0.769 -3.559 14.739 1.00 14.16 199 ARG B CA 1
ATOM 4264 C C . ARG B 1 199 ? -0.181 -2.443 13.873 1.00 14.32 199 ARG B C 1
ATOM 4265 O O . ARG B 1 199 ? -0.854 -1.460 13.560 1.00 15.55 199 ARG B O 1
ATOM 4273 N N . THR B 1 200 ? 1.089 -2.575 13.510 1.00 13.21 200 THR B N 1
ATOM 4274 C CA . THR B 1 200 ? 1.733 -1.544 12.699 1.00 13.75 200 THR B CA 1
ATOM 4275 C C . THR B 1 200 ? 1.638 -1.845 11.202 1.00 14.80 200 THR B C 1
ATOM 4276 O O . THR B 1 200 ? 1.355 -2.967 10.797 1.00 14.08 200 THR B O 1
ATOM 4280 N N . SER B 1 201 ? 1.880 -0.825 10.386 1.00 15.60 201 SER B N 1
ATOM 4281 C CA . SER B 1 201 ? 1.760 -0.990 8.930 1.00 15.78 201 SER B CA 1
ATOM 4282 C C . SER B 1 201 ? 2.800 -2.001 8.417 1.00 16.46 201 SER B C 1
ATOM 4283 O O . SER B 1 201 ? 2.478 -2.836 7.577 1.00 16.49 201 SER B O 1
ATOM 4286 N N . SER B 1 202 ? 4.013 -1.985 8.968 1.00 14.33 202 SER B N 1
ATOM 4287 C CA . SER B 1 202 ? 5.036 -2.957 8.552 1.00 17.02 202 SER B CA 1
ATOM 4288 C C . SER B 1 202 ? 4.645 -4.373 8.973 1.00 15.28 202 SER B C 1
ATOM 4289 O O . SER B 1 202 ? 4.858 -5.319 8.215 1.00 15.85 202 SER B O 1
ATOM 4292 N N . GLN B 1 203 ? 4.000 -4.535 10.134 1.00 14.78 203 GLN B N 1
ATOM 4293 C CA . GLN B 1 203 ? 3.485 -5.862 10.485 1.00 13.74 203 GLN B CA 1
ATOM 4294 C C . GLN B 1 203 ? 2.481 -6.354 9.443 1.00 15.06 203 GLN B C 1
ATOM 4295 O O . GLN B 1 203 ? 2.499 -7.512 9.060 1.00 14.30 203 GLN B O 1
ATOM 4301 N N . ASN B 1 204 ? 1.619 -5.446 9.005 1.00 14.14 204 ASN B N 1
ATOM 4302 C CA . ASN B 1 204 ? 0.571 -5.757 8.036 1.00 14.41 204 ASN B CA 1
ATOM 4303 C C . ASN B 1 204 ? 1.049 -5.905 6.589 1.00 14.42 204 ASN B C 1
ATOM 4304 O O . ASN B 1 204 ? 0.244 -6.258 5.729 1.00 18.22 204 ASN B O 1
ATOM 4309 N N . ASP B 1 205 ? 2.339 -5.680 6.354 1.00 16.94 205 ASP B N 1
ATOM 4310 C CA . ASP B 1 205 ? 2.938 -5.975 5.029 1.00 17.87 205 ASP B CA 1
ATOM 4311 C C . ASP B 1 205 ? 3.497 -7.409 4.963 1.00 16.81 205 ASP B C 1
ATOM 4312 O O . ASP B 1 205 ? 3.803 -7.897 3.881 1.00 19.61 205 ASP B O 1
ATOM 4317 N N . LEU B 1 206 ? 3.608 -8.114 6.099 1.00 19.45 206 LEU B N 1
ATOM 4318 C CA . LEU B 1 206 ? 3.950 -9.542 6.056 1.00 16.56 206 LEU B CA 1
ATOM 4319 C C . LEU B 1 206 ? 2.766 -10.334 5.504 1.00 17.27 206 LEU B C 1
ATOM 4320 O O . LEU B 1 206 ? 1.627 -9.875 5.520 1.00 19.21 206 LEU B O 1
ATOM 4325 N N . THR B 1 207 ? 3.032 -11.532 5.018 1.00 15.84 207 THR B N 1
ATOM 4326 C CA . THR B 1 207 ? 1.982 -12.320 4.376 1.00 16.93 207 THR B CA 1
ATOM 4327 C C . THR B 1 207 ? 0.922 -12.831 5.351 1.00 16.92 207 THR B C 1
ATOM 4328 O O . THR B 1 207 ? -0.272 -12.851 5.044 1.00 19.17 207 THR B O 1
ATOM 4332 N N . TYR B 1 208 ? 1.364 -13.219 6.536 1.00 16.10 208 TYR B N 1
ATOM 4333 C CA . TYR B 1 208 ? 0.505 -13.970 7.434 1.00 16.03 208 TYR B CA 1
ATOM 4334 C C . TYR B 1 208 ? -0.088 -13.121 8.566 1.00 14.78 208 TYR B C 1
ATOM 4335 O O . TYR B 1 208 ? 0.663 -12.485 9.301 1.00 15.29 208 TYR B O 1
ATOM 4344 N N . GLY B 1 209 ? -1.419 -13.109 8.674 1.00 16.78 209 GLY B N 1
ATOM 4345 C CA . GLY B 1 209 ? -2.053 -12.583 9.887 1.00 16.21 209 GLY B CA 1
ATOM 4346 C C . GLY B 1 209 ? -2.270 -11.094 9.919 1.00 14.63 209 GLY B C 1
ATOM 4347 O O . GLY B 1 209 ? -2.177 -10.475 10.979 1.00 16.53 209 GLY B O 1
ATOM 4348 N N . ASN B 1 210 ? -2.569 -10.501 8.764 1.00 15.46 210 ASN B N 1
ATOM 4349 C CA . ASN B 1 210 ? -2.858 -9.072 8.705 1.00 16.17 210 ASN B CA 1
ATOM 4350 C C . ASN B 1 210 ? -4.135 -8.742 9.477 1.00 16.62 210 ASN B C 1
ATOM 4351 O O . ASN B 1 210 ? -5.080 -9.533 9.513 1.00 18.43 210 ASN B O 1
ATOM 4356 N N . GLY B 1 211 ? -4.166 -7.552 10.059 1.00 15.57 211 GLY B N 1
ATOM 4357 C CA . GLY B 1 211 ? -5.384 -7.028 10.659 1.00 16.82 211 GLY B CA 1
ATOM 4358 C C . GLY B 1 211 ? -5.101 -5.755 11.402 1.00 15.97 211 GLY B C 1
ATOM 4359 O O . GLY B 1 211 ? -3.948 -5.454 11.699 1.00 16.44 211 GLY B O 1
ATOM 4360 N N . ASP B 1 212 ? -6.160 -5.033 11.740 1.00 16.05 212 ASP B N 1
ATOM 4361 C CA . ASP B 1 212 ? -6.043 -3.782 12.474 1.00 16.89 212 ASP B CA 1
ATOM 4362 C C . ASP B 1 212 ? -5.460 -3.988 13.874 1.00 16.11 212 ASP B C 1
ATOM 4363 O O . ASP B 1 212 ? -4.590 -3.216 14.319 1.00 16.04 212 ASP B O 1
ATOM 4368 N N . ARG B 1 213 ? -5.949 -5.018 14.565 1.00 14.95 213 ARG B N 1
ATOM 4369 C CA . ARG B 1 213 ? -5.577 -5.268 15.957 1.00 14.12 213 ARG B CA 1
ATOM 4370 C C . ARG B 1 213 ? -5.204 -6.723 16.207 1.00 13.92 213 ARG B C 1
ATOM 4371 O O . ARG B 1 213 ? -5.734 -7.639 15.557 1.00 14.91 213 ARG B O 1
ATOM 4379 N N . ALA B 1 214 ? -4.306 -6.903 17.183 1.00 13.28 214 ALA B N 1
ATOM 4380 C CA . ALA B 1 214 ? -3.938 -8.185 17.737 1.00 13.86 214 ALA B CA 1
ATOM 4381 C C . ALA B 1 214 ? -4.706 -8.296 19.036 1.00 13.40 214 ALA B C 1
ATOM 4382 O O . ALA B 1 214 ? -4.604 -7.412 19.884 1.00 14.95 214 ALA B O 1
ATOM 4384 N N . GLU B 1 215 ? -5.511 -9.342 19.182 1.00 13.51 215 GLU B N 1
ATOM 4385 C CA . GLU B 1 215 ? -6.355 -9.473 20.389 1.00 14.01 215 GLU B CA 1
ATOM 4386 C C . GLU B 1 215 ? -6.235 -10.844 21.001 1.00 12.94 215 GLU B C 1
ATOM 4387 O O . GLU B 1 215 ? -6.028 -11.838 20.297 1.00 13.46 215 GLU B O 1
ATOM 4393 N N . THR B 1 216 ? -6.314 -10.875 22.333 1.00 12.23 216 THR B N 1
ATOM 4394 C CA . THR B 1 216 ? -6.248 -12.121 23.068 1.00 12.27 216 THR B CA 1
ATOM 4395 C C . THR B 1 216 ? -7.323 -12.179 24.137 1.00 12.65 216 THR B C 1
ATOM 4396 O O . THR B 1 216 ? -7.690 -11.145 24.734 1.00 13.45 216 THR B O 1
ATOM 4400 N N . TYR B 1 217 ? -7.817 -13.392 24.363 1.00 13.05 217 TYR B N 1
ATOM 4401 C CA . TYR B 1 217 ? -8.855 -13.678 25.373 1.00 13.15 217 TYR B CA 1
ATOM 4402 C C . TYR B 1 217 ? -8.491 -14.982 26.063 1.00 13.11 217 TYR B C 1
ATOM 4403 O O . TYR B 1 217 ? -8.367 -16.010 25.406 1.00 13.36 217 TYR B O 1
ATOM 4412 N N . THR B 1 218 ? -8.319 -14.924 27.387 1.00 12.68 218 THR B N 1
ATOM 4413 C CA . THR B 1 218 ? -7.768 -16.017 28.187 1.00 12.68 218 THR B CA 1
ATOM 4414 C C . THR B 1 218 ? -8.665 -16.343 29.369 1.00 12.69 218 THR B C 1
ATOM 4415 O O . THR B 1 218 ? -9.158 -15.445 30.023 1.00 14.23 218 THR B O 1
ATOM 4419 N N . GLY B 1 219 ? -8.846 -17.632 29.609 1.00 12.79 219 GLY B N 1
ATOM 4420 C CA . GLY B 1 219 ? -9.401 -18.149 30.873 1.00 13.44 219 GLY B CA 1
ATOM 4421 C C . GLY B 1 219 ? -8.422 -19.127 31.494 1.00 13.89 219 GLY B C 1
ATOM 4422 O O . GLY B 1 219 ? -7.712 -19.855 30.771 1.00 14.99 219 GLY B O 1
ATOM 4423 N N . GLY B 1 220 ? -8.364 -19.120 32.835 1.00 13.15 220 GLY B N 1
ATOM 4424 C CA . GLY B 1 220 ? -7.527 -20.036 33.569 1.00 13.45 220 GLY B CA 1
ATOM 4425 C C . GLY B 1 220 ? -8.156 -20.559 34.837 1.00 12.32 220 GLY B C 1
ATOM 4426 O O . GLY B 1 220 ? -9.004 -19.893 35.416 1.00 15.45 220 GLY B O 1
ATOM 4427 N N . LEU B 1 221 ? -7.700 -21.739 35.220 1.00 14.02 221 LEU B N 1
ATOM 4428 C CA . LEU B 1 221 ? -8.142 -22.417 36.439 1.00 17.69 221 LEU B CA 1
ATOM 4429 C C . LEU B 1 221 ? -6.949 -23.094 37.082 1.00 16.59 221 LEU B C 1
ATOM 4430 O O . LEU B 1 221 ? -6.085 -23.633 36.391 1.00 16.97 221 LEU B O 1
ATOM 4435 N N . LYS B 1 222 ? -6.879 -23.075 38.413 1.00 16.53 222 LYS B N 1
ATOM 4436 C CA . LYS B 1 222 ? -5.847 -23.820 39.080 1.00 21.78 222 LYS B CA 1
ATOM 4437 C C . LYS B 1 222 ? -6.252 -24.307 40.454 1.00 13.62 222 LYS B C 1
ATOM 4438 O O . LYS B 1 222 ? -7.173 -23.748 41.069 1.00 18.10 222 LYS B O 1
ATOM 4444 N N . TYR B 1 223 ? -5.557 -25.352 40.853 1.00 15.09 223 TYR B N 1
ATOM 4445 C CA . TYR B 1 223 ? -5.609 -25.875 42.215 1.00 17.35 223 TYR B CA 1
ATOM 4446 C C . TYR B 1 223 ? -4.186 -25.898 42.734 1.00 16.49 223 TYR B C 1
ATOM 4447 O O . TYR B 1 223 ? -3.317 -26.531 42.130 1.00 17.10 223 TYR B O 1
ATOM 4456 N N . ASP B 1 224 ? -3.956 -25.229 43.864 1.00 16.84 224 ASP B N 1
ATOM 4457 C CA . ASP B 1 224 ? -2.618 -25.075 44.415 1.00 17.24 224 ASP B CA 1
ATOM 4458 C C . ASP B 1 224 ? -2.689 -25.201 45.947 1.00 17.13 224 ASP B C 1
ATOM 4459 O O . ASP B 1 224 ? -2.816 -24.199 46.656 1.00 19.72 224 ASP B O 1
ATOM 4464 N N . ALA B 1 225 ? -2.634 -26.447 46.426 1.00 16.88 225 ALA B N 1
ATOM 4465 C CA . ALA B 1 225 ? -2.731 -26.765 47.865 1.00 16.62 225 ALA B CA 1
ATOM 4466 C C . ALA B 1 225 ? -2.394 -28.233 48.091 1.00 16.91 225 ALA B C 1
ATOM 4467 O O . ALA B 1 225 ? -2.453 -29.043 47.155 1.00 16.65 225 ALA B O 1
ATOM 4469 N N . ASN B 1 226 ? -2.060 -28.584 49.338 1.00 16.81 226 ASN B N 1
ATOM 4470 C CA . ASN B 1 226 ? -1.865 -29.977 49.723 1.00 17.44 226 ASN B CA 1
ATOM 4471 C C . ASN B 1 226 ? -0.836 -30.723 48.873 1.00 16.87 226 ASN B C 1
ATOM 4472 O O . ASN B 1 226 ? -1.003 -31.909 48.578 1.00 17.23 226 ASN B O 1
ATOM 4477 N N . ASN B 1 227 ? 0.231 -30.006 48.494 1.00 17.15 227 ASN B N 1
ATOM 4478 C CA . ASN B 1 227 ? 1.313 -30.541 47.648 1.00 18.06 227 ASN B CA 1
ATOM 4479 C C . ASN B 1 227 ? 0.946 -30.847 46.194 1.00 15.55 227 ASN B C 1
ATOM 4480 O O . ASN B 1 227 ? 1.791 -31.391 45.472 1.00 18.36 227 ASN B O 1
ATOM 4485 N N . ILE B 1 228 ? -0.268 -30.491 45.791 1.00 15.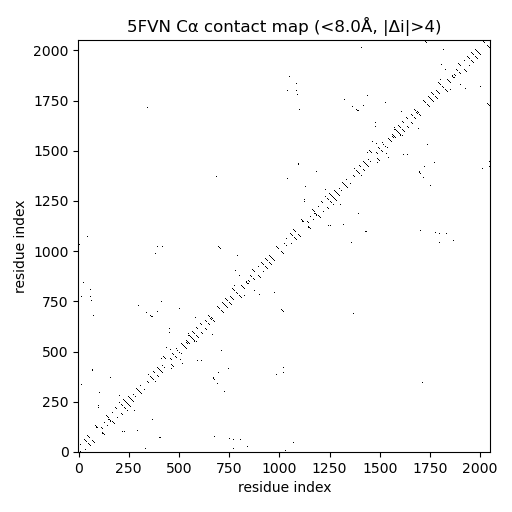56 228 ILE B N 1
ATOM 4486 C CA . ILE B 1 228 ? -0.769 -30.740 44.440 1.00 15.71 228 ILE B CA 1
ATOM 4487 C C . ILE B 1 228 ? -0.803 -29.418 43.709 1.00 15.00 228 ILE B C 1
ATOM 4488 O O . ILE B 1 228 ? -1.241 -28.415 44.257 1.00 16.03 228 ILE B O 1
ATOM 4493 N N . TYR B 1 229 ? -0.382 -29.433 42.443 1.00 14.83 229 TYR B N 1
ATOM 4494 C CA . TYR B 1 229 ? -0.547 -28.273 41.585 1.00 15.01 229 TYR B CA 1
ATOM 4495 C C . TYR B 1 229 ? -1.169 -28.748 40.262 1.00 13.70 229 TYR B C 1
ATOM 4496 O O . TYR B 1 229 ? -0.576 -29.579 39.579 1.00 16.87 229 TYR B O 1
ATOM 4505 N N . LEU B 1 230 ? -2.358 -28.232 39.970 1.00 12.26 230 LEU B N 1
ATOM 4506 C CA . LEU B 1 230 ? -3.074 -28.487 38.715 1.00 14.66 230 LEU B CA 1
ATOM 4507 C C . LEU B 1 230 ? -3.420 -27.144 38.112 1.00 14.68 230 LEU B C 1
ATOM 4508 O O . LEU B 1 230 ? -3.891 -26.254 38.829 1.00 16.70 230 LEU B O 1
ATOM 4513 N N . ALA B 1 231 ? -3.201 -26.965 36.804 1.00 14.05 231 ALA B N 1
ATOM 4514 C CA . ALA B 1 231 ? -3.617 -25.722 36.184 1.00 13.41 231 ALA B CA 1
ATOM 4515 C C . ALA B 1 231 ? -3.892 -25.917 34.711 1.00 12.80 231 ALA B C 1
ATOM 4516 O O . ALA B 1 231 ? -3.323 -26.805 34.083 1.00 14.74 231 ALA B O 1
ATOM 4518 N N . ALA B 1 232 ? -4.775 -25.086 34.189 1.00 12.96 232 ALA B N 1
ATOM 4519 C CA . ALA B 1 232 ? -5.066 -25.058 32.762 1.00 13.19 232 ALA B CA 1
ATOM 4520 C C . ALA B 1 232 ? -5.322 -23.632 32.342 1.00 13.44 232 ALA B C 1
ATOM 4521 O O . ALA B 1 232 ? -5.844 -22.834 33.118 1.00 14.80 232 ALA B O 1
ATOM 4523 N N . GLN B 1 233 ? -4.942 -23.318 31.095 1.00 13.52 233 GLN B N 1
ATOM 4524 C CA . GLN B 1 233 ? -5.265 -22.041 30.498 1.00 13.02 233 GLN B CA 1
ATOM 4525 C C . GLN B 1 233 ? -5.698 -22.301 29.057 1.00 13.58 233 GLN B C 1
ATOM 4526 O O . GLN B 1 233 ? -5.107 -23.143 28.364 1.00 15.18 233 GLN B O 1
ATOM 4532 N N . TYR B 1 234 ? -6.723 -21.563 28.644 1.00 13.30 234 TYR B N 1
ATOM 4533 C CA . TYR B 1 234 ? -7.189 -21.560 27.267 1.00 12.89 234 TYR B CA 1
ATOM 4534 C C . TYR B 1 234 ? -7.208 -20.129 26.790 1.00 13.25 234 TYR B C 1
ATOM 4535 O O . TYR B 1 234 ? -7.770 -19.257 27.444 1.00 14.14 234 TYR B O 1
ATOM 4544 N N . THR B 1 235 ? -6.568 -19.897 25.645 1.00 12.83 235 THR B N 1
ATOM 4545 C CA . THR B 1 235 ? -6.476 -18.563 25.048 1.00 13.09 235 THR B CA 1
ATOM 4546 C C . THR B 1 235 ? -6.865 -18.607 23.574 1.00 11.44 235 THR B C 1
ATOM 4547 O O . THR B 1 235 ? -6.367 -19.434 22.836 1.00 14.57 235 THR B O 1
ATOM 4551 N N . GLN B 1 236 ? -7.766 -17.718 23.198 1.00 12.11 236 GLN B N 1
ATOM 4552 C CA . GLN B 1 236 ? -8.112 -17.498 21.800 1.00 14.13 236 GLN B CA 1
ATOM 4553 C C . GLN B 1 236 ? -7.465 -16.183 21.374 1.00 13.27 236 GLN B C 1
ATOM 4554 O O . GLN B 1 236 ? -7.597 -15.159 22.049 1.00 14.05 236 GLN B O 1
ATOM 4560 N N . THR B 1 237 ? -6.753 -16.215 20.239 1.00 12.79 237 THR B N 1
ATOM 4561 C CA . THR B 1 237 ? -6.073 -15.043 19.733 1.00 12.74 237 THR B CA 1
ATOM 4562 C C . THR B 1 237 ? -6.484 -14.724 18.306 1.00 11.94 237 THR B C 1
ATOM 4563 O O . THR B 1 237 ? -6.958 -15.593 17.573 1.00 13.37 237 THR B O 1
ATOM 4567 N N . TYR B 1 238 ? -6.321 -13.458 17.976 1.00 12.30 238 TYR B N 1
ATOM 4568 C CA . TYR B 1 238 ? -6.587 -12.921 16.628 1.00 13.83 238 TYR B CA 1
ATOM 4569 C C . TYR B 1 238 ? -5.413 -12.044 16.218 1.00 13.47 238 TYR B C 1
ATOM 4570 O O . TYR B 1 238 ? -5.105 -11.051 16.889 1.00 12.80 238 TYR B O 1
ATOM 4579 N N . ASN B 1 239 ? -4.726 -12.457 15.146 1.00 12.97 239 ASN B N 1
ATOM 4580 C CA . ASN B 1 239 ? -3.580 -11.706 14.615 1.00 13.50 239 ASN B CA 1
ATOM 4581 C C . ASN B 1 239 ? -2.473 -11.461 15.654 1.00 12.55 239 ASN B C 1
ATOM 4582 O O . ASN B 1 239 ? -1.781 -10.439 15.604 1.00 12.32 239 ASN B O 1
ATOM 4587 N N . ALA B 1 240 ? -2.314 -12.414 16.576 1.00 12.12 240 ALA B N 1
ATOM 4588 C CA . ALA B 1 240 ? -1.425 -12.236 17.747 1.00 11.77 240 ALA B CA 1
ATOM 4589 C C . ALA B 1 240 ? -0.444 -13.365 18.025 1.00 11.28 240 ALA B C 1
ATOM 4590 O O . ALA B 1 240 ? 0.551 -13.136 18.723 1.00 12.92 240 ALA B O 1
ATOM 4592 N N . THR B 1 241 ? -0.734 -14.572 17.532 1.00 11.85 241 THR B N 1
ATOM 4593 C CA . THR B 1 241 ? 0.118 -15.743 17.757 1.00 11.68 241 THR B CA 1
ATOM 4594 C C . THR B 1 241 ? 1.058 -15.860 16.567 1.00 12.46 241 THR B C 1
ATOM 4595 O O . THR B 1 241 ? 0.607 -15.915 15.401 1.00 13.50 241 THR B O 1
ATOM 4599 N N . ARG B 1 242 ? 2.353 -15.877 16.847 1.00 12.50 242 ARG B N 1
ATOM 4600 C CA . ARG B 1 242 ? 3.361 -15.957 15.780 1.00 13.32 242 ARG B CA 1
ATOM 4601 C C . ARG B 1 242 ? 3.264 -17.304 15.050 1.00 13.85 242 ARG B C 1
ATOM 4602 O O . ARG B 1 242 ? 2.930 -18.325 15.657 1.00 15.04 242 ARG B O 1
ATOM 4610 N N . VAL B 1 243 ? 3.461 -17.263 13.725 1.00 13.50 243 VAL B N 1
ATOM 4611 C CA . VAL B 1 243 ? 3.576 -18.469 12.911 1.00 14.38 243 VAL B CA 1
ATOM 4612 C C . VAL B 1 243 ? 5.057 -18.588 12.592 1.00 15.94 243 VAL B C 1
ATOM 4613 O O . VAL B 1 243 ? 5.542 -18.045 11.604 1.00 16.09 243 VAL B O 1
ATOM 4617 N N . GLY B 1 244 ? 5.774 -19.291 13.465 1.00 16.52 244 GLY B N 1
ATOM 4618 C CA . GLY B 1 244 ? 7.229 -19.330 13.387 1.00 20.21 244 GLY B CA 1
ATOM 4619 C C . GLY B 1 244 ? 7.776 -17.933 13.254 1.00 19.03 244 GLY B C 1
ATOM 4620 O O . GLY B 1 244 ? 7.438 -17.056 14.036 1.00 21.18 244 GLY B O 1
ATOM 4621 N N . ASN B 1 245 ? 8.574 -17.705 12.219 1.00 18.21 245 ASN B N 1
ATOM 4622 C CA . ASN B 1 245 ? 9.086 -16.364 11.958 1.00 19.93 245 ASN B CA 1
ATOM 4623 C C . ASN B 1 245 ? 8.495 -15.743 10.676 1.00 16.29 245 ASN B C 1
ATOM 4624 O O . ASN B 1 245 ? 9.108 -14.905 10.073 1.00 19.11 245 ASN B O 1
ATOM 4629 N N . LEU B 1 246 ? 7.287 -16.175 10.310 1.00 15.57 246 LEU B N 1
ATOM 4630 C CA . LEU B 1 246 ? 6.644 -15.731 9.066 1.00 27.66 246 LEU B CA 1
ATOM 4631 C C . LEU B 1 246 ? 5.587 -14.647 9.230 1.00 20.58 246 LEU B C 1
ATOM 4632 O O . LEU B 1 246 ? 5.211 -14.012 8.252 1.00 17.14 246 LEU B O 1
ATOM 4637 N N . GLY B 1 247 ? 5.099 -14.432 10.446 1.00 14.74 247 GLY B N 1
ATOM 4638 C CA . GLY B 1 247 ? 3.992 -13.502 10.664 1.00 14.21 247 GLY B CA 1
ATOM 4639 C C . GLY B 1 247 ? 3.131 -14.067 11.771 1.00 13.58 247 GLY B C 1
ATOM 4640 O O . GLY B 1 247 ? 3.675 -14.656 12.694 1.00 13.45 247 GLY B O 1
ATOM 4641 N N . TRP B 1 248 ? 1.808 -13.937 11.650 1.00 13.10 248 TRP B N 1
ATOM 4642 C CA . TRP B 1 248 ? 0.872 -14.343 12.697 1.00 12.98 248 TRP B CA 1
ATOM 4643 C C . TRP B 1 248 ? -0.274 -15.158 12.137 1.00 12.44 248 TRP B C 1
ATOM 4644 O O . TRP B 1 248 ? -0.515 -15.159 10.937 1.00 13.01 248 TRP B O 1
ATOM 4655 N N . ALA B 1 249 ? -0.959 -15.867 13.030 1.00 12.44 249 ALA B N 1
ATOM 4656 C CA . ALA B 1 249 ? -2.152 -16.633 12.702 1.00 13.05 249 ALA B CA 1
ATOM 4657 C C . ALA B 1 249 ? -3.359 -15.720 12.738 1.00 12.80 249 ALA B C 1
ATOM 4658 O O . ALA B 1 249 ? -3.590 -15.038 13.712 1.00 13.92 249 ALA B O 1
ATOM 4660 N N . ASN B 1 250 ? -4.181 -15.737 11.702 1.00 12.75 250 ASN B N 1
ATOM 4661 C CA . ASN B 1 250 ? -5.396 -14.923 11.733 1.00 13.35 250 ASN B CA 1
ATOM 4662 C C . ASN B 1 250 ? -6.223 -15.216 12.970 1.00 13.75 250 ASN B C 1
ATOM 4663 O O . ASN B 1 250 ? -6.718 -14.297 13.611 1.00 14.23 250 ASN B O 1
ATOM 4668 N N . LYS B 1 251 ? -6.341 -16.496 13.303 1.00 13.71 251 LYS B N 1
ATOM 4669 C CA . LYS B 1 251 ? -6.878 -16.906 14.600 1.00 14.31 251 LYS B CA 1
ATOM 4670 C C . LYS B 1 251 ? -6.017 -18.041 15.138 1.00 14.38 251 LYS B C 1
ATOM 4671 O O . LYS B 1 251 ? -5.448 -18.818 14.360 1.00 14.25 251 LYS B O 1
ATOM 4677 N N . ALA B 1 252 ? -5.924 -18.151 16.469 1.00 13.25 252 ALA B N 1
ATOM 4678 C CA . ALA B 1 252 ? -5.352 -19.329 17.083 1.00 14.00 252 ALA B CA 1
ATOM 4679 C C . ALA B 1 252 ? -6.088 -19.689 18.364 1.00 11.69 252 ALA B C 1
ATOM 4680 O O . ALA B 1 252 ? -6.681 -18.828 18.990 1.00 13.31 252 ALA B O 1
ATOM 4682 N N . GLN B 1 253 ? -6.021 -20.968 18.696 1.00 12.43 253 GLN B N 1
ATOM 4683 C CA . GLN B 1 253 ? -6.585 -21.490 19.940 1.00 15.10 253 GLN B CA 1
ATOM 4684 C C . GLN B 1 253 ? -5.455 -22.213 20.648 1.00 12.97 253 GLN B C 1
ATOM 4685 O O . GLN B 1 253 ? -4.886 -23.191 20.118 1.00 12.98 253 GLN B O 1
ATOM 4691 N N . ASN B 1 254 ? -5.107 -21.700 21.827 1.00 12.21 254 ASN B N 1
ATOM 4692 C CA . ASN B 1 254 ? -3.998 -22.214 22.615 1.00 12.61 254 ASN B CA 1
ATOM 4693 C C . ASN B 1 254 ? -4.523 -22.859 23.888 1.00 11.10 254 ASN B C 1
ATOM 4694 O O . ASN B 1 254 ? -5.383 -22.291 24.555 1.00 14.39 254 ASN B O 1
ATOM 4699 N N . PHE B 1 255 ? -3.961 -24.010 24.209 1.00 11.53 255 PHE B N 1
ATOM 4700 C CA . PHE B 1 255 ? -4.354 -24.733 25.422 1.00 13.94 255 PHE B CA 1
ATOM 4701 C C . PHE B 1 255 ? -3.121 -25.301 26.089 1.00 12.76 255 PHE B C 1
ATOM 4702 O O . PHE B 1 255 ? -2.242 -25.887 25.423 1.00 13.61 255 PHE B O 1
ATOM 4710 N N . GLU B 1 256 ? -3.040 -25.094 27.408 1.00 12.64 256 GLU B N 1
ATOM 4711 C CA . GLU B 1 256 ? -1.975 -25.641 28.227 1.00 12.32 256 GLU B CA 1
ATOM 4712 C C . GLU B 1 256 ? -2.594 -26.221 29.503 1.00 11.04 256 GLU B C 1
ATOM 4713 O O . GLU B 1 256 ? -3.475 -25.594 30.094 1.00 12.91 256 GLU B O 1
ATOM 4719 N N . VAL B 1 257 ? -2.097 -27.375 29.899 1.00 12.08 257 VAL B N 1
ATOM 4720 C CA . VAL B 1 257 ? -2.532 -28.020 31.136 1.00 13.86 257 VAL B CA 1
ATOM 4721 C C . VAL B 1 257 ? -1.363 -28.743 31.784 1.00 12.66 257 VAL B C 1
ATOM 4722 O O . VAL B 1 257 ? -0.505 -29.311 31.092 1.00 13.76 257 VAL B O 1
ATOM 4726 N N . VAL B 1 258 ? -1.325 -28.711 33.118 1.00 13.30 258 VAL B N 1
ATOM 4727 C CA . VAL B 1 258 ? -0.225 -29.281 33.874 1.00 14.89 258 VAL B CA 1
ATOM 4728 C C . VAL B 1 258 ? -0.700 -29.870 35.212 1.00 11.82 258 VAL B C 1
ATOM 4729 O O . VAL B 1 258 ? -1.620 -29.339 35.831 1.00 14.66 258 VAL B O 1
ATOM 4733 N N . ALA B 1 259 ? -0.048 -30.954 35.583 1.00 12.97 259 ALA B N 1
ATOM 4734 C CA . ALA B 1 259 ? -0.232 -31.582 36.895 1.00 16.68 259 ALA B CA 1
ATOM 4735 C C . ALA B 1 259 ? 1.132 -31.833 37.498 1.00 14.10 259 ALA B C 1
ATOM 4736 O O . ALA B 1 259 ? 2.008 -32.420 36.838 1.00 14.57 259 ALA B O 1
ATOM 4738 N N . GLN B 1 260 ? 1.290 -31.445 38.769 1.00 14.70 260 GLN B N 1
ATOM 4739 C CA . GLN B 1 260 ? 2.523 -31.666 39.523 1.00 14.19 260 GLN B CA 1
ATOM 4740 C C . GLN B 1 260 ? 2.189 -32.067 40.952 1.00 14.49 260 GLN B C 1
ATOM 4741 O O . GLN B 1 260 ? 1.096 -31.785 41.440 1.00 16.38 260 GLN B O 1
ATOM 4747 N N . TYR B 1 261 ? 3.142 -32.739 41.568 1.00 15.84 261 TYR B N 1
ATOM 4748 C CA . TYR B 1 261 ? 3.052 -33.107 42.972 1.00 17.85 261 TYR B CA 1
ATOM 4749 C C . TYR B 1 261 ? 4.402 -32.851 43.608 1.00 15.77 261 TYR B C 1
ATOM 4750 O O . TYR B 1 261 ? 5.442 -33.218 43.031 1.00 17.57 261 TYR B O 1
ATOM 4759 N N . GLN B 1 262 ? 4.394 -32.272 44.810 1.00 16.23 262 GLN B N 1
ATOM 4760 C CA . GLN B 1 262 ? 5.613 -32.025 45.545 1.00 15.48 262 GLN B CA 1
ATOM 4761 C C . GLN B 1 262 ? 5.750 -33.060 46.668 1.00 18.04 262 GLN B C 1
ATOM 4762 O O . GLN B 1 262 ? 5.000 -33.038 47.643 1.00 20.58 262 GLN B O 1
ATOM 4768 N N . PHE B 1 263 ? 6.734 -33.936 46.536 1.00 21.36 263 PHE B N 1
ATOM 4769 C CA . PHE B 1 263 ? 7.076 -34.829 47.637 1.00 25.45 263 PHE B CA 1
ATOM 4770 C C . PHE B 1 263 ? 7.867 -34.053 48.696 1.00 22.82 263 PHE B C 1
ATOM 4771 O O . PHE B 1 263 ? 8.640 -33.161 48.382 1.00 22.34 263 PHE B O 1
ATOM 4779 N N . ASP B 1 264 ? 7.671 -34.416 49.969 1.00 25.83 264 ASP B N 1
ATOM 4780 C CA A ASP B 1 264 ? 8.367 -33.719 51.058 0.50 26.76 264 ASP B CA 1
ATOM 4781 C CA B ASP B 1 264 ? 8.369 -33.765 51.091 0.50 27.69 264 ASP B CA 1
ATOM 4782 C C . ASP B 1 264 ? 9.893 -33.862 50.990 1.00 29.22 264 ASP B C 1
ATOM 4783 O O . ASP B 1 264 ? 10.605 -32.966 51.432 1.00 35.06 264 ASP B O 1
ATOM 4792 N N . PHE B 1 265 ? 10.381 -34.967 50.420 1.00 26.20 265 PHE B N 1
ATOM 4793 C CA . PHE B 1 265 ? 11.838 -35.200 50.275 1.00 24.09 265 PHE B CA 1
ATOM 4794 C C . PHE B 1 265 ? 12.499 -34.418 49.143 1.00 22.72 265 PHE B C 1
ATOM 4795 O O . PHE B 1 265 ? 13.734 -34.460 48.999 1.00 26.35 265 PHE B O 1
ATOM 4803 N N . GLY B 1 266 ? 11.718 -33.674 48.346 1.00 23.23 266 GLY B N 1
ATOM 4804 C CA . GLY B 1 266 ? 12.297 -32.738 47.372 1.00 19.37 266 GLY B CA 1
ATOM 4805 C C . GLY B 1 266 ? 11.915 -32.929 45.917 1.00 16.26 266 GLY B C 1
ATOM 4806 O O . GLY B 1 266 ? 12.124 -32.009 45.115 1.00 17.67 266 GLY B O 1
ATOM 4807 N N . LEU B 1 267 ? 11.403 -34.106 45.574 1.00 16.91 267 LEU B N 1
ATOM 4808 C CA . LEU B 1 267 ? 11.090 -34.404 44.171 1.00 22.39 267 LEU B CA 1
ATOM 4809 C C . LEU B 1 267 ? 9.733 -33.852 43.762 1.00 18.69 267 LEU B C 1
ATOM 4810 O O . LEU B 1 267 ? 8.746 -34.021 44.474 1.00 16.68 267 LEU B O 1
ATOM 4815 N N . ARG B 1 268 ? 9.685 -33.250 42.572 1.00 16.98 268 ARG B N 1
ATOM 4816 C CA . ARG B 1 268 ? 8.456 -32.676 42.039 1.00 23.52 268 ARG B CA 1
ATOM 4817 C C . ARG B 1 268 ? 8.265 -33.139 40.596 1.00 16.52 268 ARG B C 1
ATOM 4818 O O . ARG B 1 268 ? 8.730 -32.477 39.671 1.00 15.58 268 ARG B O 1
ATOM 4826 N N . PRO B 1 269 ? 7.606 -34.288 40.399 1.00 15.10 269 PRO B N 1
ATOM 4827 C CA . PRO B 1 269 ? 7.259 -34.695 39.048 1.00 14.51 269 PRO B CA 1
ATOM 4828 C C . PRO B 1 269 ? 6.228 -33.774 38.422 1.00 14.86 269 PRO B C 1
ATOM 4829 O O . PRO B 1 269 ? 5.468 -33.113 39.129 1.00 15.19 269 PRO B O 1
ATOM 4833 N N . SER B 1 270 ? 6.234 -33.747 37.087 1.00 13.88 270 SER B N 1
ATOM 4834 C CA . SER B 1 270 ? 5.397 -32.851 36.305 1.00 14.21 270 SER B CA 1
ATOM 4835 C C . SER B 1 270 ? 4.966 -33.560 35.011 1.00 14.55 270 SER B C 1
ATOM 4836 O O . SER B 1 270 ? 5.801 -34.177 34.331 1.00 14.53 270 SER B O 1
ATOM 4839 N N . VAL B 1 271 ? 3.685 -33.443 34.695 1.00 16.26 271 VAL B N 1
ATOM 4840 C CA . VAL B 1 271 ? 3.131 -33.913 33.425 1.00 14.71 271 VAL B CA 1
ATOM 4841 C C . VAL B 1 271 ? 2.298 -32.781 32.844 1.00 14.27 271 VAL B C 1
ATOM 4842 O O . VAL B 1 271 ? 1.514 -32.153 33.549 1.00 14.71 271 VAL B O 1
ATOM 4846 N N . ALA B 1 272 ? 2.494 -32.507 31.552 1.00 13.08 272 ALA B N 1
ATOM 4847 C CA . ALA B 1 272 ? 1.807 -31.398 30.893 1.00 12.83 272 ALA B CA 1
ATOM 4848 C C . ALA B 1 272 ? 1.520 -31.665 29.433 1.00 11.56 272 ALA B C 1
ATOM 4849 O O . ALA B 1 272 ? 2.104 -32.549 28.838 1.00 13.80 272 ALA B O 1
ATOM 4851 N N . TYR B 1 273 ? 0.589 -30.890 28.904 1.00 10.85 273 TYR B N 1
ATOM 4852 C CA . TYR B 1 273 ? 0.259 -30.900 27.476 1.00 12.91 273 TYR B CA 1
ATOM 4853 C C . TYR B 1 273 ? 0.049 -29.462 27.018 1.00 12.50 273 TYR B C 1
ATOM 4854 O O . TYR B 1 273 ? -0.609 -28.671 27.695 1.00 12.91 273 TYR B O 1
ATOM 4863 N N . LEU B 1 274 ? 0.658 -29.116 25.887 1.00 12.47 274 LEU B N 1
ATOM 4864 C CA . LEU B 1 274 ? 0.485 -27.807 25.264 1.00 12.03 274 LEU B CA 1
ATOM 4865 C C . LEU B 1 274 ? 0.162 -27.959 23.797 1.00 12.08 274 LEU B C 1
ATOM 4866 O O . LEU B 1 274 ? 0.765 -28.787 23.114 1.00 13.38 274 LEU B O 1
ATOM 4871 N N . GLN B 1 275 ? -0.735 -27.114 23.313 1.00 11.64 275 GLN B N 1
ATOM 4872 C CA . GLN B 1 275 ? -0.917 -26.971 21.861 1.00 12.32 275 GLN B CA 1
ATOM 4873 C C . GLN B 1 275 ? -1.319 -25.560 21.487 1.00 12.06 275 GLN B C 1
ATOM 4874 O O . GLN B 1 275 ? -1.903 -24.816 22.289 1.00 13.18 275 GLN B O 1
ATOM 4880 N N . SER B 1 276 ? -0.986 -25.206 20.246 1.00 12.01 276 SER B N 1
ATOM 4881 C CA . SER B 1 276 ? -1.407 -23.964 19.646 1.00 11.51 276 SER B CA 1
ATOM 4882 C C . SER B 1 276 ? -1.891 -24.336 18.254 1.00 11.99 276 SER B C 1
ATOM 4883 O O . SER B 1 276 ? -1.131 -24.880 17.472 1.00 13.15 276 SER B O 1
ATOM 4886 N N . LYS B 1 277 ? -3.153 -24.040 17.994 1.00 12.11 277 LYS B N 1
ATOM 4887 C CA . LYS B 1 277 ? -3.822 -24.407 16.749 1.00 13.33 277 LYS B CA 1
ATOM 4888 C C . LYS B 1 277 ? -4.086 -23.159 15.949 1.00 13.51 277 LYS B C 1
ATOM 4889 O O . LYS B 1 277 ? -4.911 -22.349 16.331 1.00 14.05 277 LYS B O 1
ATOM 4895 N N . GLY B 1 278 ? -3.378 -23.003 14.824 1.00 13.10 278 GLY B N 1
ATOM 4896 C CA . GLY B 1 278 ? -3.561 -21.834 13.983 1.00 13.14 278 GLY B CA 1
ATOM 4897 C C . GLY B 1 278 ? -4.670 -22.053 12.973 1.00 13.15 278 GLY B C 1
ATOM 4898 O O . GLY B 1 278 ? -4.825 -23.164 12.462 1.00 14.17 278 GLY B O 1
ATOM 4899 N N . LYS B 1 279 ? -5.417 -20.992 12.671 1.00 13.51 279 LYS B N 1
ATOM 4900 C CA . LYS B 1 279 ? -6.565 -21.071 11.781 1.00 15.38 279 LYS B CA 1
ATOM 4901 C C . LYS B 1 279 ? -6.442 -20.079 10.634 1.00 15.44 279 LYS B C 1
ATOM 4902 O O . LYS B 1 279 ? -5.978 -18.947 10.812 1.00 15.35 279 LYS B O 1
ATOM 4908 N N . ASP B 1 280 ? -6.856 -20.525 9.450 1.00 16.05 280 ASP B N 1
ATOM 4909 C CA . ASP B 1 280 ? -7.018 -19.657 8.281 1.00 17.97 280 ASP B CA 1
ATOM 4910 C C . ASP B 1 280 ? -5.712 -19.018 7.833 1.00 15.43 280 ASP B C 1
ATOM 4911 O O . ASP B 1 280 ? -5.696 -17.859 7.418 1.00 16.25 280 ASP B O 1
ATOM 4916 N N . LEU B 1 281 ? -4.620 -19.779 7.904 1.00 14.40 281 LEU B N 1
ATOM 4917 C CA . LEU B 1 281 ? -3.320 -19.277 7.442 1.00 13.38 281 LEU B CA 1
ATOM 4918 C C . LEU B 1 281 ? -3.331 -19.123 5.913 1.00 13.94 281 LEU B C 1
ATOM 4919 O O . LEU B 1 281 ? -3.930 -19.910 5.180 1.00 16.80 281 LEU B O 1
ATOM 4924 N N . GLU B 1 282 ? -2.642 -18.071 5.495 1.00 14.64 282 GLU B N 1
ATOM 4925 C CA . GLU B 1 282 ? -2.425 -17.726 4.106 1.00 14.71 282 GLU B CA 1
ATOM 4926 C C . GLU B 1 282 ? -1.573 -18.764 3.373 1.00 15.75 282 GLU B C 1
ATOM 4927 O O . GLU B 1 282 ? -1.129 -19.760 3.952 1.00 16.91 282 GLU B O 1
ATOM 4933 N N . ASN B 1 283 ? -1.374 -18.517 2.077 1.00 16.16 283 ASN B N 1
ATOM 4934 C CA . ASN B 1 283 ? -0.596 -19.396 1.184 1.00 18.27 283 ASN B CA 1
ATOM 4935 C C . ASN B 1 283 ? -1.091 -20.831 1.162 1.00 17.10 283 ASN B C 1
ATOM 4936 O O . ASN B 1 283 ? -0.303 -21.762 1.035 1.00 18.39 283 ASN B O 1
ATOM 4941 N N . GLY B 1 284 ? -2.409 -20.995 1.303 1.00 17.45 284 GLY B N 1
ATOM 4942 C CA . GLY B 1 284 ? -3.029 -22.308 1.229 1.00 18.92 284 GLY B CA 1
ATOM 4943 C C . GLY B 1 284 ? -2.835 -23.199 2.441 1.00 17.57 284 GLY B C 1
ATOM 4944 O O . GLY B 1 284 ? -3.266 -24.346 2.423 1.00 19.81 284 GLY B O 1
ATOM 4945 N N . TYR B 1 285 ? -2.219 -22.685 3.510 1.00 16.86 285 TYR B N 1
ATOM 4946 C CA . TYR B 1 285 ? -1.916 -23.532 4.669 1.00 16.23 285 TYR B CA 1
ATOM 4947 C C . TYR B 1 285 ? -3.143 -23.822 5.542 1.00 15.81 285 TYR B C 1
ATOM 4948 O O . TYR B 1 285 ? -3.221 -24.876 6.165 1.00 18.82 285 TYR B O 1
ATOM 4957 N N . GLY B 1 286 ? -4.101 -22.904 5.570 1.00 16.61 286 GLY B N 1
ATOM 4958 C CA . GLY B 1 286 ? -5.337 -23.109 6.302 1.00 16.41 286 GLY B CA 1
ATOM 4959 C C . GLY B 1 286 ? -5.070 -23.361 7.771 1.00 14.79 286 GLY B C 1
ATOM 4960 O O . GLY B 1 286 ? -4.319 -22.619 8.393 1.00 17.17 286 GLY B O 1
ATOM 4961 N N . ASP B 1 287 ? -5.682 -24.418 8.299 1.00 13.80 287 ASP B N 1
ATOM 4962 C CA . ASP B 1 287 ? -5.486 -24.771 9.708 1.00 15.41 287 ASP B CA 1
ATOM 4963 C C . ASP B 1 287 ? -4.205 -25.569 9.844 1.00 15.39 287 ASP B C 1
ATOM 4964 O O . ASP B 1 287 ? -4.003 -26.551 9.119 1.00 16.62 287 ASP B O 1
ATOM 4969 N N . GLN B 1 288 ? -3.354 -25.154 10.781 1.00 14.25 288 GLN B N 1
ATOM 4970 C CA . GLN B 1 288 ? -2.082 -25.837 11.061 1.00 13.79 288 GLN B CA 1
ATOM 4971 C C . GLN B 1 288 ? -1.800 -25.846 12.545 1.00 13.55 288 GLN B C 1
ATOM 4972 O O . GLN B 1 288 ? -2.016 -24.843 13.214 1.00 14.60 288 GLN B O 1
ATOM 4978 N N . ASP B 1 289 ? -1.244 -26.949 13.024 1.00 13.09 289 ASP B N 1
ATOM 4979 C CA . ASP B 1 289 ? -0.689 -26.997 14.377 1.00 14.08 289 ASP B CA 1
ATOM 4980 C C . ASP B 1 289 ? 0.597 -26.175 14.425 1.00 13.78 289 ASP B C 1
ATOM 4981 O O . ASP B 1 289 ? 1.501 -26.368 13.619 1.00 15.64 289 ASP B O 1
ATOM 4986 N N . LEU B 1 290 ? 0.657 -25.231 15.355 1.00 13.12 290 LEU B N 1
ATOM 4987 C CA . LEU B 1 290 ? 1.858 -24.416 15.559 1.00 13.25 290 LEU B CA 1
ATOM 4988 C C . LEU B 1 290 ? 2.752 -24.945 16.672 1.00 12.96 290 LEU B C 1
ATOM 4989 O O . LEU B 1 290 ? 3.945 -24.668 16.700 1.00 14.45 290 LEU B O 1
ATOM 4994 N N . LEU B 1 291 ? 2.153 -25.669 17.607 1.00 13.07 291 LEU B N 1
ATOM 4995 C CA . LEU B 1 291 ? 2.833 -26.209 18.765 1.00 12.87 291 LEU B CA 1
ATOM 4996 C C . LEU B 1 291 ? 1.996 -27.395 19.211 1.00 12.15 291 LEU B C 1
ATOM 4997 O O . LEU B 1 291 ? 0.777 -27.295 19.218 1.00 12.92 291 LEU B O 1
ATOM 5002 N N . LYS B 1 292 ? 2.641 -28.506 19.552 1.00 12.32 292 LYS B N 1
ATOM 5003 C CA . LYS B 1 292 ? 1.893 -29.673 20.058 1.00 10.88 292 LYS B CA 1
ATOM 5004 C C . LYS B 1 292 ? 2.834 -30.629 20.732 1.00 11.61 292 LYS B C 1
ATOM 5005 O O . LYS B 1 292 ? 3.620 -31.294 20.066 1.00 13.72 292 LYS B O 1
ATOM 5011 N N . TYR B 1 293 ? 2.794 -30.690 22.064 1.00 11.76 293 TYR B N 1
ATOM 5012 C CA . TYR B 1 293 ? 3.643 -31.622 22.768 1.00 13.11 293 TYR B CA 1
ATOM 5013 C C . TYR B 1 293 ? 3.145 -32.019 24.143 1.00 11.82 293 TYR B C 1
ATOM 5014 O O . TYR B 1 293 ? 2.425 -31.266 24.792 1.00 13.26 293 TYR B O 1
ATOM 5023 N N . VAL B 1 294 ? 3.516 -33.236 24.519 1.00 13.95 294 VAL B N 1
ATOM 5024 C CA . VAL B 1 294 ? 3.379 -33.704 25.895 1.00 14.55 294 VAL B CA 1
ATOM 5025 C C . VAL B 1 294 ? 4.718 -33.453 26.553 1.00 13.66 294 VAL B C 1
ATOM 5026 O O . VAL B 1 294 ? 5.762 -33.626 25.921 1.00 14.10 294 VAL B O 1
ATOM 5030 N N . ASP B 1 295 ? 4.700 -33.064 27.832 1.00 13.13 295 ASP B N 1
ATOM 5031 C CA . ASP B 1 295 ? 5.935 -32.848 28.570 1.00 14.63 295 ASP B CA 1
ATOM 5032 C C . ASP B 1 295 ? 5.883 -33.669 29.847 1.00 13.69 295 ASP B C 1
ATOM 5033 O O . ASP B 1 295 ? 4.920 -33.560 30.592 1.00 14.92 295 ASP B O 1
ATOM 5038 N N . VAL B 1 296 ? 6.923 -34.473 30.055 1.00 12.79 296 VAL B N 1
ATOM 5039 C CA A VAL B 1 296 ? 7.099 -35.212 31.307 0.50 13.45 296 VAL B CA 1
ATOM 5040 C CA B VAL B 1 296 ? 7.108 -35.214 31.310 0.50 13.40 296 VAL B CA 1
ATOM 5041 C C . VAL B 1 296 ? 8.485 -34.899 31.872 1.00 13.33 296 VAL B C 1
ATOM 5042 O O . VAL B 1 296 ? 9.495 -34.925 31.145 1.00 14.31 296 VAL B O 1
ATOM 5049 N N . GLY B 1 297 ? 8.537 -34.582 33.168 1.00 14.27 297 GLY B N 1
ATOM 5050 C CA . GLY B 1 297 ? 9.795 -34.238 33.792 1.00 14.27 297 GLY B CA 1
ATOM 5051 C C . GLY B 1 297 ? 9.706 -34.239 35.296 1.00 13.92 297 GLY B C 1
ATOM 5052 O O . GLY B 1 297 ? 8.678 -34.590 35.854 1.00 14.51 297 GLY B O 1
ATOM 5053 N N . ALA B 1 298 ? 10.798 -33.856 35.926 1.00 16.38 298 ALA B N 1
ATOM 5054 C CA . ALA B 1 298 ? 10.845 -33.781 37.380 1.00 15.61 298 ALA B CA 1
ATOM 5055 C C . ALA B 1 298 ? 11.976 -32.867 37.785 1.00 13.95 298 ALA B C 1
ATOM 5056 O O . ALA B 1 298 ? 13.047 -32.872 37.160 1.00 15.59 298 ALA B O 1
ATOM 5058 N N . THR B 1 299 ? 11.726 -32.105 38.849 1.00 14.42 299 THR B N 1
ATOM 5059 C CA . THR B 1 299 ? 12.760 -31.313 39.489 1.00 13.66 299 THR B CA 1
ATOM 5060 C C . THR B 1 299 ? 12.996 -31.901 40.867 1.00 15.52 299 THR B C 1
ATOM 5061 O O . THR B 1 299 ? 12.041 -32.281 41.555 1.00 17.81 299 THR B O 1
ATOM 5065 N N . TYR B 1 300 ? 14.267 -32.043 41.231 1.00 18.81 300 TYR B N 1
ATOM 5066 C CA . TYR B 1 300 ? 14.615 -32.399 42.618 1.00 19.48 300 TYR B CA 1
ATOM 5067 C C . TYR B 1 300 ? 15.222 -31.146 43.260 1.00 15.68 300 TYR B C 1
ATOM 5068 O O . TYR B 1 300 ? 16.236 -30.644 42.796 1.00 13.87 300 TYR B O 1
ATOM 5077 N N . TYR B 1 301 ? 14.575 -30.629 44.314 1.00 14.61 301 TYR B N 1
ATOM 5078 C CA . TYR B 1 301 ? 15.041 -29.470 45.016 1.00 13.63 301 TYR B CA 1
ATOM 5079 C C . TYR B 1 301 ? 15.893 -29.915 46.189 1.00 15.18 301 TYR B C 1
ATOM 5080 O O . TYR B 1 301 ? 15.365 -30.511 47.157 1.00 16.25 301 TYR B O 1
ATOM 5089 N N . PHE B 1 302 ? 17.192 -29.637 46.129 1.00 16.59 302 PHE B N 1
ATOM 5090 C CA . PHE B 1 302 ? 18.076 -29.927 47.265 1.00 14.55 302 PHE B CA 1
ATOM 5091 C C . PHE B 1 302 ? 17.726 -29.030 48.449 1.00 15.74 302 PHE B C 1
ATOM 5092 O O . PHE B 1 302 ? 17.697 -29.486 49.603 1.00 16.95 302 PHE B O 1
ATOM 5100 N N . ASN B 1 303 ? 17.486 -27.761 48.142 1.00 18.75 303 ASN B N 1
ATOM 5101 C CA . ASN B 1 303 ? 17.030 -26.737 49.078 1.00 17.61 303 ASN B CA 1
ATOM 5102 C C . ASN B 1 303 ? 16.586 -25.533 48.238 1.00 16.94 303 ASN B C 1
ATOM 5103 O O . ASN B 1 303 ? 16.503 -25.676 47.021 1.00 16.18 303 ASN B O 1
ATOM 5108 N N . LYS B 1 304 ? 16.348 -24.367 48.841 1.00 17.62 304 LYS B N 1
ATOM 5109 C CA . LYS B 1 304 ? 15.894 -23.190 48.082 1.00 18.17 304 LYS B CA 1
ATOM 5110 C C . LYS B 1 304 ? 16.973 -22.577 47.160 1.00 16.75 304 LYS B C 1
ATOM 5111 O O . LYS B 1 304 ? 16.679 -21.682 46.346 1.00 18.44 304 LYS B O 1
ATOM 5117 N N . ASN B 1 305 ? 18.209 -23.064 47.270 1.00 14.42 305 ASN B N 1
ATOM 5118 C CA . ASN B 1 305 ? 19.335 -22.525 46.505 1.00 13.65 305 ASN B CA 1
ATOM 5119 C C . ASN B 1 305 ? 19.900 -23.477 45.454 1.00 13.93 305 ASN B C 1
ATOM 5120 O O . ASN B 1 305 ? 20.751 -23.064 44.694 1.00 15.95 305 ASN B O 1
ATOM 5125 N N . MET B 1 306 ? 19.452 -24.725 45.428 1.00 13.09 306 MET B N 1
ATOM 5126 C CA . MET B 1 306 ? 20.052 -25.713 44.547 1.00 14.71 306 MET B CA 1
ATOM 5127 C C . MET B 1 306 ? 19.022 -26.733 44.099 1.00 14.58 306 MET B C 1
ATOM 5128 O O . MET B 1 306 ? 18.279 -27.281 44.921 1.00 12.98 306 MET B O 1
ATOM 5133 N N . SER B 1 307 ? 19.002 -27.027 42.799 1.00 13.40 307 SER B N 1
ATOM 5134 C CA . SER B 1 307 ? 18.092 -28.013 42.257 1.00 11.90 307 SER B CA 1
ATOM 5135 C C . SER B 1 307 ? 18.684 -28.657 41.023 1.00 12.41 307 SER B C 1
ATOM 5136 O O . SER B 1 307 ? 19.674 -28.156 40.474 1.00 12.64 307 SER B O 1
ATOM 5139 N N . THR B 1 308 ? 18.058 -29.744 40.611 1.00 14.04 308 THR B N 1
ATOM 5140 C CA . THR B 1 308 ? 18.436 -30.420 39.372 1.00 13.44 308 THR B CA 1
ATOM 5141 C C . THR B 1 308 ? 17.160 -30.945 38.723 1.00 13.33 308 THR B C 1
ATOM 5142 O O . THR B 1 308 ? 16.162 -31.209 39.421 1.00 13.53 308 THR B O 1
ATOM 5146 N N . TYR B 1 309 ? 17.148 -31.048 37.400 1.00 13.37 309 TYR B N 1
ATOM 5147 C CA . TYR B 1 309 ? 15.955 -31.512 36.715 1.00 12.32 309 TYR B CA 1
ATOM 5148 C C . TYR B 1 309 ? 16.221 -32.267 35.426 1.00 11.72 309 TYR B C 1
ATOM 5149 O O . TYR B 1 309 ? 17.289 -32.101 34.814 1.00 13.32 309 TYR B O 1
ATOM 5158 N N . VAL B 1 310 ? 15.230 -33.084 35.064 1.00 13.36 310 VAL B N 1
ATOM 5159 C CA . VAL B 1 310 ? 15.112 -33.673 33.725 1.00 16.19 310 VAL B CA 1
ATOM 5160 C C . VAL B 1 310 ? 13.774 -33.216 33.169 1.00 14.85 310 VAL B C 1
ATOM 5161 O O . VAL B 1 310 ? 12.788 -33.148 33.892 1.00 14.79 310 VAL B O 1
ATOM 5165 N N . ASP B 1 311 ? 13.745 -32.854 31.880 1.00 13.17 311 ASP B N 1
ATOM 5166 C CA . ASP B 1 311 ? 12.485 -32.536 31.227 1.00 16.08 311 ASP B CA 1
ATOM 5167 C C . ASP B 1 311 ? 12.496 -33.140 29.837 1.00 14.15 311 ASP B C 1
ATOM 5168 O O . ASP B 1 311 ? 13.520 -33.089 29.153 1.00 14.71 311 ASP B O 1
ATOM 5173 N N . TYR B 1 312 ? 11.367 -33.709 29.458 1.00 14.12 312 TYR B N 1
ATOM 5174 C CA . TYR B 1 312 ? 11.228 -34.450 28.203 1.00 14.05 312 TYR B CA 1
ATOM 5175 C C . TYR B 1 312 ? 10.054 -33.886 27.424 1.00 13.85 312 TYR B C 1
ATOM 5176 O O . TYR B 1 312 ? 8.888 -34.057 27.800 1.00 13.63 312 TYR B O 1
ATOM 5185 N N . LYS B 1 313 ? 10.394 -33.175 26.341 1.00 14.03 313 LYS B N 1
ATOM 5186 C CA . LYS B 1 313 ? 9.426 -32.628 25.407 1.00 12.89 313 LYS B CA 1
ATOM 5187 C C . LYS B 1 313 ? 9.216 -33.706 24.350 1.00 14.55 313 LYS B C 1
ATOM 5188 O O . LYS B 1 313 ? 10.119 -34.024 23.569 1.00 14.92 313 LYS B O 1
ATOM 5194 N N . ILE B 1 314 ? 8.029 -34.286 24.384 1.00 14.26 314 ILE B N 1
ATOM 5195 C CA . ILE B 1 314 ? 7.619 -35.311 23.437 1.00 14.31 314 ILE B CA 1
ATOM 5196 C C . ILE B 1 314 ? 6.812 -34.602 22.369 1.00 14.52 314 ILE B C 1
ATOM 5197 O O . ILE B 1 314 ? 5.627 -34.307 22.548 1.00 14.54 314 ILE B O 1
ATOM 5202 N N . ASN B 1 315 ? 7.475 -34.308 21.252 1.00 13.48 315 ASN B N 1
ATOM 5203 C CA . ASN B 1 315 ? 6.929 -33.407 20.256 1.00 13.76 315 ASN B CA 1
ATOM 5204 C C . ASN B 1 315 ? 6.023 -34.169 19.305 1.00 14.42 315 ASN B C 1
ATOM 5205 O O . ASN B 1 315 ? 6.455 -35.101 18.632 1.00 16.96 315 ASN B O 1
ATOM 5210 N N . LEU B 1 316 ? 4.769 -33.745 19.246 1.00 14.48 316 LEU B N 1
ATOM 5211 C CA . LEU B 1 316 ? 3.735 -34.438 18.481 1.00 16.07 316 LEU B CA 1
ATOM 5212 C C . LEU B 1 316 ? 3.465 -33.799 17.116 1.00 15.32 316 LEU B C 1
ATOM 5213 O O . LEU B 1 316 ? 2.629 -34.322 16.342 1.00 19.75 316 LEU B O 1
ATOM 5218 N N . LEU B 1 317 ? 4.167 -32.710 16.816 1.00 13.81 317 LEU B N 1
ATOM 5219 C CA . LEU B 1 317 ? 4.079 -32.101 15.486 1.00 15.73 317 LEU B CA 1
ATOM 5220 C C . LEU B 1 317 ? 4.695 -33.011 14.443 1.00 18.88 317 LEU B C 1
ATOM 5221 O O . LEU B 1 317 ? 5.683 -33.680 14.710 1.00 20.04 317 LEU B O 1
ATOM 5226 N N . ASP B 1 318 ? 4.094 -33.022 13.263 1.00 20.53 318 ASP B N 1
ATOM 5227 C CA . ASP B 1 318 ? 4.653 -33.740 12.121 1.00 22.41 318 ASP B CA 1
ATOM 5228 C C . ASP B 1 318 ? 5.637 -32.850 11.379 1.00 22.47 318 ASP B C 1
ATOM 5229 O O . ASP B 1 318 ? 5.372 -31.664 11.177 1.00 24.62 318 ASP B O 1
ATOM 5234 N N . ASP B 1 319 ? 6.763 -33.438 10.978 1.00 21.60 319 ASP B N 1
ATOM 5235 C CA . ASP B 1 319 ? 7.732 -32.800 10.104 1.00 21.39 319 ASP B CA 1
ATOM 5236 C C . ASP B 1 319 ? 7.089 -32.739 8.717 1.00 22.34 319 ASP B C 1
ATOM 5237 O O . ASP B 1 319 ? 6.841 -33.771 8.096 1.00 24.56 319 ASP B O 1
ATOM 5242 N N . LYS B 1 320 ? 6.799 -31.527 8.257 1.00 20.61 320 LYS B N 1
ATOM 5243 C CA . LYS B 1 320 ? 6.210 -31.325 6.940 1.00 19.54 320 LYS B CA 1
ATOM 5244 C C . LYS B 1 320 ? 6.619 -29.974 6.365 1.00 19.29 320 LYS B C 1
ATOM 5245 O O . LYS B 1 320 ? 7.272 -29.188 7.034 1.00 20.01 320 LYS B O 1
ATOM 5251 N N . GLU B 1 321 ? 6.286 -29.715 5.104 1.00 20.38 321 GLU B N 1
ATOM 5252 C CA . GLU B 1 321 ? 6.779 -28.495 4.468 1.00 20.55 321 GLU B CA 1
ATOM 5253 C C . GLU B 1 321 ? 6.409 -27.242 5.278 1.00 19.80 321 GLU B C 1
ATOM 5254 O O . GLU B 1 321 ? 7.241 -26.349 5.457 1.00 18.87 321 GLU B O 1
ATOM 5260 N N . PHE B 1 322 ? 5.186 -27.202 5.810 1.00 17.36 322 PHE B N 1
ATOM 5261 C CA . PHE B 1 322 ? 4.752 -26.051 6.593 1.00 16.85 322 PHE B CA 1
ATOM 5262 C C . PHE B 1 322 ? 5.667 -25.765 7.786 1.00 16.04 322 PHE B C 1
ATOM 5263 O O . PHE B 1 322 ? 6.070 -24.628 7.996 1.00 15.84 322 PHE B O 1
ATOM 5271 N N . THR B 1 323 ? 5.967 -26.790 8.581 1.00 15.79 323 THR B N 1
ATOM 5272 C CA . THR B 1 323 ? 6.770 -26.579 9.780 1.00 16.75 323 THR B CA 1
ATOM 5273 C C . THR B 1 323 ? 8.197 -26.221 9.398 1.00 17.12 323 THR B C 1
ATOM 5274 O O . THR B 1 323 ? 8.801 -25.352 10.034 1.00 17.53 323 THR B O 1
ATOM 5278 N N . ARG B 1 324 ? 8.715 -26.836 8.324 1.00 17.18 324 ARG B N 1
ATOM 5279 C CA . ARG B 1 324 ? 10.032 -26.465 7.834 1.00 18.40 324 ARG B CA 1
ATOM 5280 C C . ARG B 1 324 ? 10.071 -25.020 7.357 1.00 19.92 324 ARG B C 1
ATOM 5281 O O . ARG B 1 324 ? 10.987 -24.288 7.710 1.00 19.82 324 ARG B O 1
ATOM 5289 N N . ASN B 1 325 ? 9.066 -24.605 6.590 1.00 20.96 325 ASN B N 1
ATOM 5290 C CA . ASN B 1 325 ? 9.027 -23.234 6.081 1.00 22.90 325 ASN B CA 1
ATOM 5291 C C . ASN B 1 325 ? 8.961 -22.214 7.225 1.00 19.45 325 ASN B C 1
ATOM 5292 O O . ASN B 1 325 ? 9.663 -21.208 7.216 1.00 20.85 325 ASN B O 1
ATOM 5297 N N . ALA B 1 326 ? 8.128 -22.511 8.213 1.00 17.52 326 ALA B N 1
ATOM 5298 C CA . ALA B 1 326 ? 7.934 -21.613 9.367 1.00 16.90 326 ALA B CA 1
ATOM 5299 C C . ALA B 1 326 ? 9.076 -21.652 10.383 1.00 17.22 326 ALA B C 1
ATOM 5300 O O . ALA B 1 326 ? 9.166 -20.766 11.231 1.00 18.14 326 ALA B O 1
ATOM 5302 N N . GLY B 1 327 ? 9.929 -22.674 10.310 1.00 16.49 327 GLY B N 1
ATOM 5303 C CA . GLY B 1 327 ? 11.034 -22.849 11.266 1.00 15.27 327 GLY B CA 1
ATOM 5304 C C . GLY B 1 327 ? 10.574 -23.367 12.620 1.00 15.30 327 GLY B C 1
ATOM 5305 O O . GLY B 1 327 ? 11.189 -23.067 13.643 1.00 18.23 327 GLY B O 1
ATOM 5306 N N . ILE B 1 328 ? 9.503 -24.149 12.620 1.00 15.24 328 ILE B N 1
ATOM 5307 C CA . ILE B 1 328 ? 8.956 -24.700 13.863 1.00 14.64 328 ILE B CA 1
ATOM 5308 C C . ILE B 1 328 ? 9.584 -26.079 14.082 1.00 14.88 328 ILE B C 1
ATOM 5309 O O . ILE B 1 328 ? 9.514 -26.950 13.213 1.00 16.34 328 ILE B O 1
ATOM 5314 N N . SER B 1 329 ? 10.173 -26.276 15.256 1.00 14.85 329 SER B N 1
ATOM 5315 C CA . SER B 1 329 ? 10.843 -27.525 15.585 1.00 14.74 329 SER B CA 1
ATOM 5316 C C . SER B 1 329 ? 9.829 -28.636 15.826 1.00 15.66 329 SER B C 1
ATOM 5317 O O . SER B 1 329 ? 8.863 -28.452 16.553 1.00 14.91 329 SER B O 1
ATOM 5320 N N . THR B 1 330 ? 10.087 -29.798 15.230 1.00 14.02 330 THR B N 1
ATOM 5321 C CA . THR B 1 330 ? 9.183 -30.942 15.338 1.00 13.69 330 THR B CA 1
ATOM 5322 C C . THR B 1 330 ? 9.803 -32.122 16.087 1.00 14.13 330 THR B C 1
ATOM 5323 O O . THR B 1 330 ? 9.157 -33.148 16.237 1.00 16.60 330 THR B O 1
ATOM 5327 N N . ASP B 1 331 ? 11.015 -31.950 16.604 1.00 13.75 331 ASP B N 1
ATOM 5328 C CA . ASP B 1 331 ? 11.741 -33.034 17.267 1.00 13.82 331 ASP B CA 1
ATOM 5329 C C . ASP B 1 331 ? 11.575 -33.012 18.775 1.00 13.75 331 ASP B C 1
ATOM 5330 O O . ASP B 1 331 ? 11.323 -31.953 19.368 1.00 14.12 331 ASP B O 1
ATOM 5335 N N . ASP B 1 332 ? 11.715 -34.190 19.379 1.00 13.25 332 ASP B N 1
ATOM 5336 C CA . ASP B 1 332 ? 11.737 -34.318 20.835 1.00 13.64 332 ASP B CA 1
ATOM 5337 C C . ASP B 1 332 ? 12.987 -33.630 21.378 1.00 13.77 332 ASP B C 1
ATOM 5338 O O . ASP B 1 332 ? 14.005 -33.520 20.680 1.00 15.26 332 ASP B O 1
ATOM 5343 N N . ILE B 1 333 ? 12.914 -33.184 22.631 1.00 13.88 333 ILE B N 1
ATOM 5344 C CA . ILE B 1 333 ? 14.097 -32.705 23.354 1.00 15.29 333 ILE B CA 1
ATOM 5345 C C . ILE B 1 333 ? 14.093 -33.301 24.772 1.00 14.16 333 ILE B C 1
ATOM 5346 O O . ILE B 1 333 ? 13.051 -33.341 25.421 1.00 13.65 333 ILE B O 1
ATOM 5351 N N . VAL B 1 334 ? 15.259 -33.768 25.202 1.00 13.62 334 VAL B N 1
ATOM 5352 C CA . VAL B 1 334 ? 15.498 -34.070 26.622 1.00 13.44 334 VAL B CA 1
ATOM 5353 C C . VAL B 1 334 ? 16.435 -33.006 27.175 1.00 13.35 334 VAL B C 1
ATOM 5354 O O . VAL B 1 334 ? 17.491 -32.763 26.626 1.00 13.72 334 VAL B O 1
ATOM 5358 N N . ALA B 1 335 ? 16.049 -32.396 28.296 1.00 13.56 335 ALA B N 1
ATOM 5359 C CA . ALA B 1 335 ? 16.913 -31.428 28.968 1.00 14.08 335 ALA B CA 1
ATOM 5360 C C . ALA B 1 335 ? 17.371 -31.957 30.313 1.00 12.88 335 ALA B C 1
ATOM 5361 O O . ALA B 1 335 ? 16.557 -32.537 31.032 1.00 13.68 335 ALA B O 1
ATOM 5363 N N . LEU B 1 336 ? 18.640 -31.745 30.631 1.00 16.23 336 LEU B N 1
ATOM 5364 C CA . LEU B 1 336 ? 19.173 -32.021 31.949 1.00 16.54 336 LEU B CA 1
ATOM 5365 C C . LEU B 1 336 ? 19.777 -30.729 32.480 1.00 15.28 336 LEU B C 1
ATOM 5366 O O . LEU B 1 336 ? 20.595 -30.094 31.814 1.00 11.40 336 LEU B O 1
ATOM 5371 N N . GLY B 1 337 ? 19.348 -30.340 33.686 1.00 14.21 337 GLY B N 1
ATOM 5372 C CA . GLY B 1 337 ? 19.811 -29.104 34.278 1.00 16.61 337 GLY B CA 1
ATOM 5373 C C . GLY B 1 337 ? 20.261 -29.251 35.719 1.00 11.18 337 GLY B C 1
ATOM 5374 O O . GLY B 1 337 ? 19.717 -30.096 36.446 1.00 12.73 337 GLY B O 1
ATOM 5375 N N . LEU B 1 338 ? 21.237 -28.446 36.088 1.00 10.35 338 LEU B N 1
ATOM 5376 C CA . LEU B 1 338 ? 21.728 -28.327 37.465 1.00 12.87 338 LEU B CA 1
ATOM 5377 C C . LEU B 1 338 ? 21.818 -26.834 37.775 1.00 12.86 338 LEU B C 1
ATOM 5378 O O . LEU B 1 338 ? 22.547 -26.099 37.117 1.00 10.82 338 LEU B O 1
ATOM 5383 N N . VAL B 1 339 ? 21.088 -26.389 38.808 1.00 12.36 339 VAL B N 1
ATOM 5384 C CA . VAL B 1 339 ? 20.843 -24.976 39.042 1.00 12.97 339 VAL B CA 1
ATOM 5385 C C . VAL B 1 339 ? 21.258 -24.533 40.432 1.00 11.21 339 VAL B C 1
ATOM 5386 O O . VAL B 1 339 ? 20.747 -25.065 41.432 1.00 12.93 339 VAL B O 1
ATOM 5390 N N . TYR B 1 340 ? 22.169 -23.571 40.480 1.00 12.26 340 TYR B N 1
ATOM 5391 C CA . TYR B 1 340 ? 22.471 -22.834 41.694 1.00 12.11 340 TYR B CA 1
ATOM 5392 C C . TYR B 1 340 ? 21.775 -21.487 41.596 1.00 11.87 340 TYR B C 1
ATOM 5393 O O . TYR B 1 340 ? 21.864 -20.825 40.563 1.00 12.33 340 TYR B O 1
ATOM 5402 N N . GLN B 1 341 ? 21.095 -21.056 42.667 1.00 11.91 341 GLN B N 1
ATOM 5403 C CA . GLN B 1 341 ? 20.504 -19.732 42.673 1.00 12.19 341 GLN B CA 1
ATOM 5404 C C . GLN B 1 341 ? 20.611 -19.067 44.030 1.00 11.77 341 GLN B C 1
ATOM 5405 O O . GLN B 1 341 ? 20.775 -19.761 45.043 1.00 13.59 341 GLN B O 1
ATOM 5411 N N . PHE B 1 342 ? 20.544 -17.745 44.017 1.00 12.29 342 PHE B N 1
ATOM 5412 C CA . PHE B 1 342 ? 20.624 -16.945 45.251 1.00 13.45 342 PHE B CA 1
ATOM 5413 C C . PHE B 1 342 ? 19.656 -15.789 45.249 1.00 13.82 342 PHE B C 1
ATOM 5414 O O . PHE B 1 342 ? 19.392 -15.249 46.338 1.00 15.63 342 PHE B O 1
ATOM 5423 N N . ALA C 1 1 ? 24.581 1.904 47.013 1.00 12.90 1 ALA C N 1
ATOM 5424 C CA . ALA C 1 1 ? 24.484 1.542 48.463 1.00 13.95 1 ALA C CA 1
ATOM 5425 C C . ALA C 1 1 ? 25.771 0.861 48.911 1.00 14.25 1 ALA C C 1
ATOM 5426 O O . ALA C 1 1 ? 26.266 -0.033 48.218 1.00 13.89 1 ALA C O 1
ATOM 5428 N N . GLU C 1 2 ? 26.260 1.207 50.101 1.00 13.85 2 GLU C N 1
ATOM 5429 C CA . GLU C 1 2 ? 27.445 0.553 50.628 1.00 13.03 2 GLU C CA 1
ATOM 5430 C C . GLU C 1 2 ? 27.012 -0.845 51.068 1.00 14.52 2 GLU C C 1
ATOM 5431 O O . GLU C 1 2 ? 26.219 -0.991 52.001 1.00 18.37 2 GLU C O 1
ATOM 5437 N N . ILE C 1 3 ? 27.560 -1.861 50.423 1.00 13.82 3 ILE C N 1
ATOM 5438 C CA . ILE C 1 3 ? 27.212 -3.250 50.721 1.00 13.99 3 ILE C CA 1
ATOM 5439 C C . ILE C 1 3 ? 28.317 -4.009 51.416 1.00 15.19 3 ILE C C 1
ATOM 5440 O O . ILE C 1 3 ? 28.096 -5.152 51.819 1.00 18.79 3 ILE C O 1
ATOM 5445 N N . TYR C 1 4 ? 29.488 -3.388 51.566 1.00 14.28 4 TYR C N 1
ATOM 5446 C CA . TYR C 1 4 ? 30.624 -4.031 52.181 1.00 14.07 4 TYR C CA 1
ATOM 5447 C C . TYR C 1 4 ? 31.514 -2.947 52.760 1.00 12.58 4 TYR C C 1
ATOM 5448 O O . TYR C 1 4 ? 31.761 -1.931 52.123 1.00 12.89 4 TYR C O 1
ATOM 5457 N N . ASN C 1 5 ? 31.983 -3.176 53.996 1.00 11.20 5 ASN C N 1
ATOM 5458 C CA . ASN C 1 5 ? 32.890 -2.277 54.695 1.00 14.56 5 ASN C CA 1
ATOM 5459 C C . ASN C 1 5 ? 33.532 -3.099 55.794 1.00 15.57 5 ASN C C 1
ATOM 5460 O O . ASN C 1 5 ? 32.892 -3.402 56.812 1.00 16.44 5 ASN C O 1
ATOM 5465 N N . LYS C 1 6 ? 34.757 -3.530 55.559 1.00 23.38 6 LYS C N 1
ATOM 5466 C CA . LYS C 1 6 ? 35.432 -4.472 56.433 1.00 18.81 6 LYS C CA 1
ATOM 5467 C C . LYS C 1 6 ? 36.938 -4.354 56.231 1.00 19.94 6 LYS C C 1
ATOM 5468 O O . LYS C 1 6 ? 37.411 -4.328 55.085 1.00 20.92 6 LYS C O 1
ATOM 5474 N N . ASP C 1 7 ? 37.671 -4.293 57.346 1.00 22.00 7 ASP C N 1
ATOM 5475 C CA . ASP C 1 7 ? 39.137 -4.364 57.329 1.00 25.73 7 ASP C CA 1
ATOM 5476 C C . ASP C 1 7 ? 39.800 -3.339 56.381 1.00 26.41 7 ASP C C 1
ATOM 5477 O O . ASP C 1 7 ? 40.796 -3.636 55.776 1.00 34.11 7 ASP C O 1
ATOM 5482 N N . GLY C 1 8 ? 39.247 -2.129 56.292 1.00 25.34 8 GLY C N 1
ATOM 5483 C CA . GLY C 1 8 ? 39.800 -1.060 55.439 1.00 23.58 8 GLY C CA 1
ATOM 5484 C C . GLY C 1 8 ? 39.372 -1.029 53.969 1.00 17.47 8 GLY C C 1
ATOM 5485 O O . GLY C 1 8 ? 39.906 -0.228 53.216 1.00 23.12 8 GLY C O 1
ATOM 5486 N N . ASN C 1 9 ? 38.452 -1.903 53.596 1.00 14.78 9 ASN C N 1
ATOM 5487 C CA . ASN C 1 9 ? 37.971 -2.053 52.215 1.00 15.13 9 ASN C CA 1
ATOM 5488 C C . ASN C 1 9 ? 36.468 -1.832 52.191 1.00 16.06 9 ASN C C 1
ATOM 5489 O O . ASN C 1 9 ? 35.751 -2.376 53.031 1.00 15.55 9 ASN C O 1
ATOM 5494 N N . LYS C 1 10 ? 36.012 -0.970 51.287 1.00 15.68 10 LYS C N 1
ATOM 5495 C CA . LYS C 1 10 ? 34.599 -0.644 51.189 1.00 13.30 10 LYS C CA 1
ATOM 5496 C C . LYS C 1 10 ? 34.147 -0.790 49.750 1.00 12.56 10 LYS C C 1
ATOM 5497 O O . LYS C 1 10 ? 34.943 -0.548 48.837 1.00 14.89 10 LYS C O 1
ATOM 5503 N N . LEU C 1 11 ? 32.885 -1.166 49.549 1.00 14.43 11 LEU C N 1
ATOM 5504 C CA . LEU C 1 11 ? 32.327 -1.313 48.191 1.00 14.25 11 LEU C CA 1
ATOM 5505 C C . LEU C 1 11 ? 30.896 -0.798 48.188 1.00 13.52 11 LEU C C 1
ATOM 5506 O O . LEU C 1 11 ? 30.071 -1.200 49.027 1.00 13.42 11 LEU C O 1
ATOM 5511 N N . ASP C 1 12 ? 30.623 0.132 47.284 1.00 12.64 12 ASP C N 1
ATOM 5512 C CA . ASP C 1 12 ? 29.291 0.664 47.055 1.00 14.56 12 ASP C CA 1
ATOM 5513 C C . ASP C 1 12 ? 28.833 0.109 45.736 1.00 13.24 12 ASP C C 1
ATOM 5514 O O . ASP C 1 12 ? 29.480 0.356 44.713 1.00 14.58 12 ASP C O 1
ATOM 5519 N N . LEU C 1 13 ? 27.772 -0.677 45.756 1.00 12.43 13 LEU C N 1
ATOM 5520 C CA . LEU C 1 13 ? 27.093 -1.135 44.556 1.00 12.44 13 LEU C CA 1
ATOM 5521 C C . LEU C 1 13 ? 25.873 -0.260 44.363 1.00 12.45 13 LEU C C 1
ATOM 5522 O O . LEU C 1 13 ? 25.007 -0.198 45.249 1.00 13.75 13 LEU C O 1
ATOM 5527 N N . TYR C 1 14 ? 25.771 0.426 43.229 1.00 11.29 14 TYR C N 1
ATOM 5528 C CA . TYR C 1 14 ? 24.749 1.396 43.032 1.00 11.76 14 TYR C CA 1
ATOM 5529 C C . TYR C 1 14 ? 24.084 1.207 41.675 1.00 11.39 14 TYR C C 1
ATOM 5530 O O . TYR C 1 14 ? 24.643 0.541 40.796 1.00 13.72 14 TYR C O 1
ATOM 5539 N N . GLY C 1 15 ? 22.919 1.796 41.512 1.00 11.14 15 GLY C N 1
ATOM 5540 C CA . GLY C 1 15 ? 22.231 1.719 40.234 1.00 12.36 15 GLY C CA 1
ATOM 5541 C C . GLY C 1 15 ? 20.946 2.474 40.224 1.00 12.55 15 GLY C C 1
ATOM 5542 O O . GLY C 1 15 ? 20.555 3.076 41.233 1.00 14.55 15 GLY C O 1
ATOM 5543 N N . LYS C 1 16 ? 20.280 2.420 39.085 1.00 12.99 16 LYS C N 1
ATOM 5544 C CA . LYS C 1 16 ? 19.012 3.089 38.888 1.00 14.45 16 LYS C CA 1
ATOM 5545 C C . LYS C 1 16 ? 18.238 2.387 37.814 1.00 12.38 16 LYS C C 1
ATOM 5546 O O . LYS C 1 16 ? 18.824 1.808 36.905 1.00 12.40 16 LYS C O 1
ATOM 5552 N N . VAL C 1 17 ? 16.919 2.437 37.928 1.00 12.32 17 VAL C N 1
ATOM 5553 C CA . VAL C 1 17 ? 16.015 2.071 36.848 1.00 12.33 17 VAL C CA 1
ATOM 5554 C C . VAL C 1 17 ? 15.169 3.301 36.584 1.00 12.12 17 VAL C C 1
ATOM 5555 O O . VAL C 1 17 ? 14.508 3.809 37.512 1.00 11.14 17 VAL C O 1
ATOM 5559 N N . ASP C 1 18 ? 15.202 3.787 35.342 1.00 11.02 18 ASP C N 1
ATOM 5560 C CA . ASP C 1 18 ? 14.459 4.958 34.929 1.00 10.65 18 ASP C CA 1
ATOM 5561 C C . ASP C 1 18 ? 13.383 4.514 33.951 1.00 10.88 18 ASP C C 1
ATOM 5562 O O . ASP C 1 18 ? 13.679 4.215 32.788 1.00 11.09 18 ASP C O 1
ATOM 5567 N N . GLY C 1 19 ? 12.130 4.439 34.410 1.00 10.69 19 GLY C N 1
ATOM 5568 C CA . GLY C 1 19 ? 10.998 4.151 33.544 1.00 11.16 19 GLY C CA 1
ATOM 5569 C C . GLY C 1 19 ? 10.659 5.461 32.877 1.00 11.74 19 GLY C C 1
ATOM 5570 O O . GLY C 1 19 ? 10.196 6.383 33.541 1.00 11.84 19 GLY C O 1
ATOM 5571 N N . LEU C 1 20 ? 10.946 5.543 31.574 1.00 10.44 20 LEU C N 1
ATOM 5572 C CA . LEU C 1 20 ? 11.088 6.819 30.898 1.00 10.46 20 LEU C CA 1
ATOM 5573 C C . LEU C 1 20 ? 10.392 6.757 29.548 1.00 10.29 20 LEU C C 1
ATOM 5574 O O . LEU C 1 20 ? 10.581 5.795 28.790 1.00 11.07 20 LEU C O 1
ATOM 5579 N N . HIS C 1 21 ? 9.598 7.777 29.264 1.00 10.37 21 HIS C N 1
ATOM 5580 C CA . HIS C 1 21 ? 8.889 7.863 27.979 1.00 10.82 21 HIS C CA 1
ATOM 5581 C C . HIS C 1 21 ? 9.040 9.252 27.386 1.00 11.44 21 HIS C C 1
ATOM 5582 O O . HIS C 1 21 ? 8.908 10.241 28.083 1.00 12.05 21 HIS C O 1
ATOM 5589 N N . TYR C 1 22 ? 9.373 9.308 26.091 1.00 11.75 22 TYR C N 1
ATOM 5590 C CA . TYR C 1 22 ? 9.452 10.564 25.331 1.00 12.10 22 TYR C CA 1
ATOM 5591 C C . TYR C 1 22 ? 8.242 10.726 24.404 1.00 11.99 22 TYR C C 1
ATOM 5592 O O . TYR C 1 22 ? 7.795 9.758 23.772 1.00 12.36 22 TYR C O 1
ATOM 5601 N N . PHE C 1 23 ? 7.757 11.964 24.305 1.00 12.65 23 PHE C N 1
ATOM 5602 C CA . PHE C 1 23 ? 6.714 12.334 23.368 1.00 12.86 23 PHE C CA 1
ATOM 5603 C C . PHE C 1 23 ? 7.313 13.360 22.415 1.00 12.61 23 PHE C C 1
ATOM 5604 O O . PHE C 1 23 ? 7.726 14.433 22.843 1.00 14.74 23 PHE C O 1
ATOM 5612 N N . SER C 1 24 ? 7.377 13.020 21.132 1.00 12.81 24 SER C N 1
ATOM 5613 C CA . SER C 1 24 ? 7.958 13.916 20.151 1.00 13.31 24 SER C CA 1
ATOM 5614 C C . SER C 1 24 ? 7.473 13.621 18.742 1.00 14.43 24 SER C C 1
ATOM 5615 O O . SER C 1 24 ? 7.230 12.472 18.383 1.00 15.13 24 SER C O 1
ATOM 5618 N N . ASP C 1 25 ? 7.408 14.678 17.939 1.00 14.05 25 ASP C N 1
ATOM 5619 C CA . ASP C 1 25 ? 7.186 14.546 16.501 1.00 15.17 25 ASP C CA 1
ATOM 5620 C C . ASP C 1 25 ? 8.399 13.919 15.796 1.00 14.98 25 ASP C C 1
ATOM 5621 O O . ASP C 1 25 ? 8.263 13.427 14.680 1.00 17.49 25 ASP C O 1
ATOM 5626 N N . ASP C 1 26 ? 9.566 13.935 16.447 1.00 14.89 26 ASP C N 1
ATOM 5627 C CA . ASP C 1 26 ? 10.770 13.301 15.912 1.00 15.82 26 ASP C CA 1
ATOM 5628 C C . ASP C 1 26 ? 10.661 11.825 16.267 1.00 13.99 26 ASP C C 1
ATOM 5629 O O . ASP C 1 26 ? 10.799 11.452 17.446 1.00 13.97 26 ASP C O 1
ATOM 5634 N N . ASP C 1 27 ? 10.383 10.996 15.265 1.00 16.12 27 ASP C N 1
ATOM 5635 C CA . ASP C 1 27 ? 10.188 9.553 15.470 1.00 14.64 27 ASP C CA 1
ATOM 5636 C C . ASP C 1 27 ? 11.460 8.836 15.939 1.00 14.46 27 ASP C C 1
ATOM 5637 O O . ASP C 1 27 ? 11.376 7.716 16.449 1.00 15.30 27 ASP C O 1
ATOM 5642 N N . SER C 1 28 ? 12.622 9.458 15.757 1.00 13.67 28 SER C N 1
ATOM 5643 C CA . SER C 1 28 ? 13.882 8.908 16.284 1.00 14.60 28 SER C CA 1
ATOM 5644 C C . SER C 1 28 ? 14.038 9.110 17.795 1.00 14.08 28 SER C C 1
ATOM 5645 O O . SER C 1 28 ? 14.914 8.510 18.387 1.00 14.36 28 SER C O 1
ATOM 5648 N N . GLN C 1 29 ? 13.207 9.975 18.386 1.00 12.37 29 GLN C N 1
ATOM 5649 C CA . GLN C 1 29 ? 13.198 10.264 19.826 1.00 12.79 29 GLN C CA 1
ATOM 5650 C C . GLN C 1 29 ? 11.947 9.729 20.516 1.00 12.44 29 GLN C C 1
ATOM 5651 O O . GLN C 1 29 ? 11.996 9.320 21.677 1.00 12.35 29 GLN C O 1
ATOM 5657 N N . ASP C 1 30 ? 10.814 9.779 19.833 1.00 13.13 30 ASP C N 1
ATOM 5658 C CA . ASP C 1 30 ? 9.501 9.411 20.417 1.00 12.58 30 ASP C CA 1
ATOM 5659 C C . ASP C 1 30 ? 9.491 7.975 20.924 1.00 11.38 30 ASP C C 1
ATOM 5660 O O . ASP C 1 30 ? 10.061 7.069 20.296 1.00 11.77 30 ASP C O 1
ATOM 5665 N N . GLY C 1 31 ? 8.790 7.768 22.040 1.00 10.98 31 GLY C N 1
ATOM 5666 C CA . GLY C 1 31 ? 8.480 6.449 22.544 1.00 10.69 31 GLY C CA 1
ATOM 5667 C C . GLY C 1 31 ? 9.192 6.056 23.822 1.00 10.51 31 GLY C C 1
ATOM 5668 O O . GLY C 1 31 ? 9.679 6.898 24.590 1.00 11.62 31 GLY C O 1
ATOM 5669 N N . ASP C 1 32 ? 9.260 4.754 24.034 1.00 10.14 32 ASP C N 1
ATOM 5670 C CA . ASP C 1 32 ? 9.820 4.227 25.282 1.00 10.62 32 ASP C CA 1
ATOM 5671 C C . ASP C 1 32 ? 11.332 4.417 25.321 1.00 11.66 32 ASP C C 1
ATOM 5672 O O . ASP C 1 32 ? 12.025 4.060 24.371 1.00 11.03 32 ASP C O 1
ATOM 5677 N N . GLN C 1 33 ? 11.819 5.011 26.417 1.00 11.55 33 GLN C N 1
ATOM 5678 C CA . GLN C 1 33 ? 13.233 5.311 26.626 1.00 12.53 33 GLN C CA 1
ATOM 5679 C C . GLN C 1 33 ? 13.777 4.724 27.916 1.00 9.82 33 GLN C C 1
ATOM 5680 O O . GLN C 1 33 ? 14.841 5.108 28.385 1.00 10.72 33 GLN C O 1
ATOM 5686 N N . THR C 1 34 ? 13.063 3.739 28.459 1.00 9.75 34 THR C N 1
ATOM 5687 C CA . THR C 1 34 ? 13.456 3.070 29.708 1.00 10.02 34 THR C CA 1
ATOM 5688 C C . THR C 1 34 ? 14.903 2.571 29.656 1.00 10.01 34 THR C C 1
ATOM 5689 O O . THR C 1 34 ? 15.348 2.001 28.642 1.00 9.96 34 THR C O 1
ATOM 5693 N N . TYR C 1 35 ? 15.645 2.824 30.731 1.00 9.70 35 TYR C N 1
ATOM 5694 C CA . TYR C 1 35 ? 17.007 2.325 30.850 1.00 9.56 35 TYR C CA 1
ATOM 5695 C C . TYR C 1 35 ? 17.377 2.111 32.302 1.00 9.57 35 TYR C C 1
ATOM 5696 O O . TYR C 1 35 ? 16.664 2.555 33.224 1.00 10.44 35 TYR C O 1
ATOM 5705 N N . MET C 1 36 ? 18.471 1.399 32.498 1.00 10.41 36 MET C N 1
ATOM 5706 C CA . MET C 1 36 ? 19.035 1.195 33.826 1.00 9.91 36 MET C CA 1
ATOM 5707 C C . MET C 1 36 ? 20.530 1.446 33.811 1.00 10.26 36 MET C C 1
ATOM 5708 O O . MET C 1 36 ? 21.165 1.387 32.738 1.00 10.78 36 MET C O 1
ATOM 5713 N N . ARG C 1 37 ? 21.093 1.802 34.959 1.00 12.62 37 ARG C N 1
ATOM 5714 C CA . ARG C 1 37 ? 22.537 1.781 35.140 1.00 14.24 37 ARG C CA 1
ATOM 5715 C C . ARG C 1 37 ? 22.880 0.936 36.344 1.00 12.32 37 ARG C C 1
ATOM 5716 O O . ARG C 1 37 ? 22.071 0.805 37.278 1.00 13.03 37 ARG C O 1
ATOM 5724 N N . LEU C 1 38 ? 24.069 0.382 36.336 1.00 12.57 38 LEU C N 1
ATOM 5725 C CA . LEU C 1 38 ? 24.624 -0.364 37.479 1.00 12.65 38 LEU C CA 1
ATOM 5726 C C . LEU C 1 38 ? 26.076 0.070 37.579 1.00 12.11 38 LEU C C 1
ATOM 5727 O O . LEU C 1 38 ? 26.721 0.317 36.559 1.00 13.22 38 LEU C O 1
ATOM 5732 N N . GLY C 1 39 ? 26.609 0.153 38.780 1.00 11.85 39 GLY C N 1
ATOM 5733 C CA . GLY C 1 39 ? 28.012 0.495 38.940 1.00 11.04 39 GLY C CA 1
ATOM 5734 C C . GLY C 1 39 ? 28.550 0.082 40.287 1.00 10.35 39 GLY C C 1
ATOM 5735 O O . GLY C 1 39 ? 27.772 -0.301 41.200 1.00 11.60 39 GLY C O 1
ATOM 5736 N N . PHE C 1 40 ? 29.863 0.142 40.446 1.00 11.21 40 PHE C N 1
ATOM 5737 C CA . PHE C 1 40 ? 30.433 0.083 41.787 1.00 11.61 40 PHE C CA 1
ATOM 5738 C C . PHE C 1 40 ? 31.490 1.142 41.985 1.00 11.85 40 PHE C C 1
ATOM 5739 O O . PHE C 1 40 ? 32.116 1.616 41.014 1.00 13.16 40 PHE C O 1
ATOM 5747 N N . LYS C 1 41 ? 31.691 1.529 43.253 1.00 13.42 41 LYS C N 1
ATOM 5748 C CA . LYS C 1 41 ? 32.789 2.382 43.661 1.00 12.64 41 LYS C CA 1
ATOM 5749 C C . LYS C 1 41 ? 33.435 1.686 44.835 1.00 12.86 41 LYS C C 1
ATOM 5750 O O . LYS C 1 41 ? 32.768 1.479 45.865 1.00 13.76 41 LYS C O 1
ATOM 5756 N N . GLY C 1 42 ? 34.688 1.292 44.701 1.00 14.46 42 GLY C N 1
ATOM 5757 C CA . GLY C 1 42 ? 35.417 0.594 45.753 1.00 12.73 42 GLY C CA 1
ATOM 5758 C C . GLY C 1 42 ? 36.595 1.421 46.203 1.00 14.20 42 GLY C C 1
ATOM 5759 O O . GLY C 1 42 ? 37.132 2.209 45.435 1.00 14.52 42 GLY C O 1
ATOM 5760 N N . GLU C 1 43 ? 36.978 1.281 47.486 1.00 13.18 43 GLU C N 1
ATOM 5761 C CA . GLU C 1 43 ? 38.092 1.994 48.039 1.00 18.37 43 GLU C CA 1
ATOM 5762 C C . GLU C 1 43 ? 38.780 1.052 49.035 1.00 16.90 43 GLU C C 1
ATOM 5763 O O . GLU C 1 43 ? 38.092 0.306 49.756 1.00 21.08 43 GLU C O 1
ATOM 5769 N N . THR C 1 44 ? 40.110 1.093 49.060 1.00 12.65 44 THR C N 1
ATOM 5770 C CA . THR C 1 44 ? 40.916 0.301 49.975 1.00 14.41 44 THR C CA 1
ATOM 5771 C C . THR C 1 44 ? 41.958 1.177 50.628 1.00 15.52 44 THR C C 1
ATOM 5772 O O . THR C 1 44 ? 42.756 1.829 49.950 1.00 19.34 44 THR C O 1
ATOM 5776 N N . GLN C 1 45 ? 41.993 1.219 51.972 1.00 17.24 45 GLN C N 1
ATOM 5777 C CA . GLN C 1 45 ? 43.020 1.929 52.660 1.00 14.56 45 GLN C CA 1
ATOM 5778 C C . GLN C 1 45 ? 44.328 1.124 52.607 1.00 16.96 45 GLN C C 1
ATOM 5779 O O . GLN C 1 45 ? 44.376 -0.030 53.024 1.00 19.91 45 GLN C O 1
ATOM 5785 N N . VAL C 1 46 ? 45.376 1.718 52.062 1.00 15.02 46 VAL C N 1
ATOM 5786 C CA . VAL C 1 46 ? 46.674 1.043 51.981 1.00 15.04 46 VAL C CA 1
ATOM 5787 C C . VAL C 1 46 ? 47.522 1.414 53.202 1.00 15.28 46 VAL C C 1
ATOM 5788 O O . VAL C 1 46 ? 48.047 0.544 53.893 1.00 18.49 46 VAL C O 1
ATOM 5792 N N . ASN C 1 47 ? 47.644 2.710 53.446 1.00 13.59 47 ASN C N 1
ATOM 5793 C CA . ASN C 1 47 ? 48.378 3.204 54.611 1.00 18.81 47 ASN C CA 1
ATOM 5794 C C . ASN C 1 47 ? 47.875 4.617 54.957 1.00 18.93 47 ASN C C 1
ATOM 5795 O O . ASN C 1 47 ? 46.923 5.086 54.356 1.00 20.33 47 ASN C O 1
ATOM 5800 N N . ASP C 1 48 ? 48.518 5.290 55.908 1.00 20.66 48 ASP C N 1
ATOM 5801 C CA . ASP C 1 48 ? 48.076 6.618 56.380 1.00 22.31 48 ASP C CA 1
ATOM 5802 C C . ASP C 1 48 ? 47.892 7.671 55.293 1.00 23.92 48 ASP C C 1
ATOM 5803 O O . ASP C 1 48 ? 47.020 8.532 55.413 1.00 28.71 48 ASP C O 1
ATOM 5808 N N . GLN C 1 49 ? 48.724 7.611 54.262 1.00 22.89 49 GLN C N 1
ATOM 5809 C CA . GLN C 1 49 ? 48.722 8.620 53.200 1.00 24.32 49 GLN C CA 1
ATOM 5810 C C . GLN C 1 49 ? 48.345 8.042 51.846 1.00 22.51 49 GLN C C 1
ATOM 5811 O O . GLN C 1 49 ? 48.626 8.666 50.826 1.00 28.95 49 GLN C O 1
ATOM 5817 N N . LEU C 1 50 ? 47.738 6.858 51.816 1.00 15.61 50 LEU C N 1
ATOM 5818 C CA . LEU C 1 50 ? 47.447 6.209 50.534 1.00 15.51 50 LEU C CA 1
ATOM 5819 C C . LEU C 1 50 ? 46.178 5.357 50.560 1.00 14.78 50 LEU C C 1
ATOM 5820 O O . LEU C 1 50 ? 46.068 4.430 51.350 1.00 16.00 50 LEU C O 1
ATOM 5825 N N . THR C 1 51 ? 45.239 5.687 49.673 1.00 14.52 51 THR C N 1
ATOM 5826 C CA . THR C 1 51 ? 44.048 4.896 49.446 1.00 14.74 51 THR C CA 1
ATOM 5827 C C . THR C 1 51 ? 43.983 4.523 47.965 1.00 13.92 51 THR C C 1
ATOM 5828 O O . THR C 1 51 ? 44.223 5.356 47.107 1.00 16.70 51 THR C O 1
ATOM 5832 N N . GLY C 1 52 ? 43.643 3.270 47.709 1.00 12.58 52 GLY C N 1
ATOM 5833 C CA . GLY C 1 52 ? 43.379 2.800 46.334 1.00 12.92 52 GLY C CA 1
ATOM 5834 C C . GLY C 1 52 ? 41.892 2.809 46.052 1.00 12.40 52 GLY C C 1
ATOM 5835 O O . GLY C 1 52 ? 41.096 2.674 46.956 1.00 14.18 52 GLY C O 1
ATOM 5836 N N . TYR C 1 53 ? 41.517 3.019 44.786 1.00 12.53 53 TYR C N 1
ATOM 5837 C CA . TYR C 1 53 ? 40.115 3.013 44.451 1.00 11.31 53 TYR C CA 1
ATOM 5838 C C . TYR C 1 53 ? 39.884 2.517 43.030 1.00 10.45 53 TYR C C 1
ATOM 5839 O O . TYR C 1 53 ? 40.810 2.485 42.208 1.00 10.86 53 TYR C O 1
ATOM 5848 N N . GLY C 1 54 ? 38.655 2.147 42.767 1.00 10.94 54 GLY C N 1
ATOM 5849 C CA . GLY C 1 54 ? 38.211 1.690 41.472 1.00 11.61 54 GLY C CA 1
ATOM 5850 C C . GLY C 1 54 ? 36.755 2.032 41.306 1.00 12.36 54 GLY C C 1
ATOM 5851 O O . GLY C 1 54 ? 35.993 1.984 42.263 1.00 13.82 54 GLY C O 1
ATOM 5852 N N . GLN C 1 55 ? 36.359 2.414 40.099 1.00 12.24 55 GLN C N 1
ATOM 5853 C CA . GLN C 1 55 ? 34.957 2.690 39.826 1.00 12.54 55 GLN C CA 1
ATOM 5854 C C . GLN C 1 55 ? 34.583 2.190 38.445 1.00 10.41 55 GLN C C 1
ATOM 5855 O O . GLN C 1 55 ? 35.392 2.275 37.514 1.00 11.52 55 GLN C O 1
ATOM 5861 N N . TRP C 1 56 ? 33.376 1.666 38.317 1.00 11.27 56 TRP C N 1
ATOM 5862 C CA . TRP C 1 56 ? 32.821 1.176 37.069 1.00 11.88 56 TRP C CA 1
ATOM 5863 C C . TRP C 1 56 ? 31.354 1.530 37.023 1.00 11.60 56 TRP C C 1
ATOM 5864 O O . TRP C 1 56 ? 30.671 1.424 38.031 1.00 12.17 56 TRP C O 1
ATOM 5875 N N . GLU C 1 57 ? 30.871 1.985 35.873 1.00 11.35 57 GLU C N 1
ATOM 5876 C CA . GLU C 1 57 ? 29.467 2.302 35.693 1.00 10.62 57 GLU C CA 1
ATOM 5877 C C . GLU C 1 57 ? 29.064 1.884 34.284 1.00 9.66 57 GLU C C 1
ATOM 5878 O O . GLU C 1 57 ? 29.792 2.169 33.314 1.00 10.13 57 GLU C O 1
ATOM 5884 N N . TYR C 1 58 ? 27.921 1.227 34.195 1.00 10.27 58 TYR C N 1
ATOM 5885 C CA . TYR C 1 58 ? 27.457 0.581 32.978 1.00 11.43 58 TYR C CA 1
ATOM 5886 C C . TYR C 1 58 ? 26.009 0.955 32.740 1.00 10.75 58 TYR C C 1
ATOM 5887 O O . TYR C 1 58 ? 25.243 1.060 33.696 1.00 11.56 58 TYR C O 1
ATOM 5896 N N . GLN C 1 59 ? 25.618 1.176 31.482 1.00 10.03 59 GLN C N 1
ATOM 5897 C CA . GLN C 1 59 ? 24.232 1.462 31.132 1.00 10.21 59 GLN C CA 1
ATOM 5898 C C . GLN C 1 59 ? 23.707 0.337 30.280 1.00 9.55 59 GLN C C 1
ATOM 5899 O O . GLN C 1 59 ? 24.401 -0.123 29.346 1.00 10.11 59 GLN C O 1
ATOM 5905 N N . ILE C 1 60 ? 22.499 -0.125 30.582 1.00 10.15 60 ILE C N 1
ATOM 5906 C CA . ILE C 1 60 ? 21.831 -1.125 29.773 1.00 10.18 60 ILE C CA 1
ATOM 5907 C C . ILE C 1 60 ? 20.468 -0.582 29.403 1.00 10.51 60 ILE C C 1
ATOM 5908 O O . ILE C 1 60 ? 19.645 -0.306 30.291 1.00 9.88 60 ILE C O 1
ATOM 5913 N N . GLN C 1 61 ? 20.208 -0.390 28.115 1.00 10.06 61 GLN C N 1
ATOM 5914 C CA . GLN C 1 61 ? 18.909 0.049 27.706 1.00 9.07 61 GLN C CA 1
ATOM 5915 C C . GLN C 1 61 ? 17.834 -0.985 28.064 1.00 9.36 61 GLN C C 1
ATOM 5916 O O . GLN C 1 61 ? 18.048 -2.192 27.970 1.00 9.73 61 GLN C O 1
ATOM 5922 N N . GLY C 1 62 ? 16.682 -0.460 28.481 1.00 8.77 62 GLY C N 1
ATOM 5923 C CA . GLY C 1 62 ? 15.518 -1.247 28.904 1.00 9.73 62 GLY C CA 1
ATOM 5924 C C . GLY C 1 62 ? 14.361 -1.121 27.934 1.00 10.62 62 GLY C C 1
ATOM 5925 O O . GLY C 1 62 ? 13.263 -1.580 28.224 1.00 10.66 62 GLY C O 1
ATOM 5926 N N . ASN C 1 63 ? 14.625 -0.555 26.751 1.00 10.46 63 ASN C N 1
ATOM 5927 C CA . ASN C 1 63 ? 13.593 -0.236 25.789 1.00 10.17 63 ASN C CA 1
ATOM 5928 C C . ASN C 1 63 ? 13.706 -1.060 24.504 1.00 10.63 63 ASN C C 1
ATOM 5929 O O . ASN C 1 63 ? 13.026 -0.740 23.511 1.00 10.43 63 ASN C O 1
ATOM 5934 N N . SER C 1 64 ? 14.559 -2.091 24.515 1.00 10.05 64 SER C N 1
ATOM 5935 C CA . SER C 1 64 ? 14.653 -2.990 23.365 1.00 10.04 64 SER C CA 1
ATOM 5936 C C . SER C 1 64 ? 13.992 -4.324 23.629 1.00 9.75 64 SER C C 1
ATOM 5937 O O . SER C 1 64 ? 13.736 -4.696 24.798 1.00 10.10 64 SER C O 1
ATOM 5940 N N . GLY C 1 65 ? 13.748 -5.067 22.557 1.00 10.42 65 GLY C N 1
ATOM 5941 C CA . GLY C 1 65 ? 13.331 -6.456 22.668 1.00 10.16 65 GLY C CA 1
ATOM 5942 C C . GLY C 1 65 ? 14.479 -7.386 22.996 1.00 9.89 65 GLY C C 1
ATOM 5943 O O . GLY C 1 65 ? 15.648 -6.984 23.015 1.00 10.59 65 GLY C O 1
ATOM 5944 N N . GLU C 1 66 ? 14.151 -8.651 23.241 1.00 10.66 66 GLU C N 1
ATOM 5945 C CA . GLU C 1 66 ? 15.122 -9.620 23.763 1.00 11.37 66 GLU C CA 1
ATOM 5946 C C . GLU C 1 66 ? 16.039 -10.197 22.708 1.00 11.74 66 GLU C C 1
ATOM 5947 O O . GLU C 1 66 ? 16.990 -10.907 23.029 1.00 12.58 66 GLU C O 1
ATOM 5953 N N . ASN C 1 67 ? 15.778 -9.831 21.455 1.00 11.67 67 ASN C N 1
ATOM 5954 C CA . ASN C 1 67 ? 16.652 -10.169 20.342 1.00 11.80 67 ASN C CA 1
ATOM 5955 C C . ASN C 1 67 ? 17.855 -9.239 20.170 1.00 12.02 67 ASN C C 1
ATOM 5956 O O . ASN C 1 67 ? 18.664 -9.431 19.241 1.00 14.32 67 ASN C O 1
ATOM 5961 N N . GLU C 1 68 ? 17.946 -8.215 21.007 1.00 11.63 68 GLU C N 1
ATOM 5962 C CA . GLU C 1 68 ? 19.073 -7.347 20.963 1.00 13.71 68 GLU C CA 1
ATOM 5963 C C . GLU C 1 68 ? 19.442 -6.820 22.323 1.00 12.69 68 GLU C C 1
ATOM 5964 O O . GLU C 1 68 ? 18.688 -6.959 23.281 1.00 13.55 68 GLU C O 1
ATOM 5970 N N . ASN C 1 69 ? 20.613 -6.206 22.397 1.00 12.84 69 ASN C N 1
ATOM 5971 C CA . ASN C 1 69 ? 21.136 -5.654 23.645 1.00 11.35 69 ASN C CA 1
ATOM 5972 C C . ASN C 1 69 ? 21.943 -4.427 23.310 1.00 10.43 69 ASN C C 1
ATOM 5973 O O . ASN C 1 69 ? 22.874 -4.507 22.506 1.00 11.94 69 ASN C O 1
ATOM 5978 N N . ASN C 1 70 ? 21.551 -3.300 23.891 1.00 9.57 70 ASN C N 1
ATOM 5979 C CA . ASN C 1 70 ? 22.226 -2.029 23.746 1.00 10.80 70 ASN C CA 1
ATOM 5980 C C . ASN C 1 70 ? 22.731 -1.601 25.092 1.00 9.90 70 ASN C C 1
ATOM 5981 O O . ASN C 1 70 ? 21.964 -1.149 25.936 1.00 10.40 70 ASN C O 1
ATOM 5986 N N . SER C 1 71 ? 24.025 -1.792 25.293 1.00 9.69 71 SER C N 1
ATOM 5987 C CA . SER C 1 71 ? 24.659 -1.502 26.577 1.00 9.09 71 SER C CA 1
ATOM 5988 C C . SER C 1 71 ? 26.058 -0.973 26.348 1.00 8.93 71 SER C C 1
ATOM 5989 O O . SER C 1 71 ? 26.634 -1.175 25.265 1.00 10.13 71 SER C O 1
ATOM 5992 N N . TRP C 1 72 ? 26.589 -0.274 27.327 1.00 9.44 72 TRP C N 1
ATOM 5993 C CA . TRP C 1 72 ? 27.922 0.297 27.220 1.00 9.28 72 TRP C CA 1
ATOM 5994 C C . TRP C 1 72 ? 28.487 0.679 28.562 1.00 9.50 72 TRP C C 1
ATOM 5995 O O . TRP C 1 72 ? 27.754 0.937 29.531 1.00 10.04 72 TRP C O 1
ATOM 6006 N N . THR C 1 73 ? 29.810 0.765 28.605 1.00 9.16 73 THR C N 1
ATOM 6007 C CA . THR C 1 73 ? 30.545 1.237 29.779 1.00 9.47 73 THR C CA 1
ATOM 6008 C C . THR C 1 73 ? 30.607 2.744 29.754 1.00 9.66 73 THR C C 1
ATOM 6009 O O . THR C 1 73 ? 31.081 3.360 28.797 1.00 9.79 73 THR C O 1
ATOM 6013 N N . ARG C 1 74 ? 30.116 3.366 30.832 1.00 9.52 74 ARG C N 1
ATOM 6014 C CA . ARG C 1 74 ? 30.255 4.790 31.007 1.00 9.31 74 ARG C CA 1
ATOM 6015 C C . ARG C 1 74 ? 31.629 5.147 31.546 1.00 10.13 74 ARG C C 1
ATOM 6016 O O . ARG C 1 74 ? 32.344 5.955 30.944 1.00 9.61 74 ARG C O 1
ATOM 6024 N N . VAL C 1 75 ? 31.998 4.568 32.695 1.00 9.47 75 VAL C N 1
ATOM 6025 C CA . VAL C 1 75 ? 33.362 4.757 33.228 1.00 9.87 75 VAL C CA 1
ATOM 6026 C C . VAL C 1 75 ? 33.928 3.429 33.719 1.00 9.15 75 VAL C C 1
ATOM 6027 O O . VAL C 1 75 ? 33.173 2.507 34.039 1.00 9.15 75 VAL C O 1
ATOM 6031 N N . ALA C 1 76 ? 35.259 3.340 33.747 1.00 9.39 76 ALA C N 1
ATOM 6032 C CA . ALA C 1 76 ? 35.964 2.169 34.280 1.00 10.42 76 ALA C CA 1
ATOM 6033 C C . ALA C 1 76 ? 37.381 2.600 34.549 1.00 10.72 76 ALA C C 1
ATOM 6034 O O . ALA C 1 76 ? 38.163 2.726 33.615 1.00 10.01 76 ALA C O 1
ATOM 6036 N N . PHE C 1 77 ? 37.711 2.925 35.793 1.00 10.05 77 PHE C N 1
ATOM 6037 C CA . PHE C 1 77 ? 39.040 3.407 36.107 1.00 10.04 77 PHE C CA 1
ATOM 6038 C C . PHE C 1 77 ? 39.518 2.946 37.463 1.00 10.07 77 PHE C C 1
ATOM 6039 O O . PHE C 1 77 ? 38.700 2.581 38.317 1.00 10.80 77 PHE C O 1
ATOM 6047 N N . ALA C 1 78 ? 40.832 2.951 37.616 1.00 11.15 78 ALA C N 1
ATOM 6048 C CA . ALA C 1 78 ? 41.484 2.620 38.875 1.00 10.13 78 ALA C CA 1
ATOM 6049 C C . ALA C 1 78 ? 42.390 3.779 39.245 1.00 10.85 78 ALA C C 1
ATOM 6050 O O . ALA C 1 78 ? 42.942 4.455 38.371 1.00 10.94 78 ALA C O 1
ATOM 6052 N N . GLY C 1 79 ? 42.576 4.006 40.547 1.00 10.58 79 GLY C N 1
ATOM 6053 C CA . GLY C 1 79 ? 43.390 5.124 40.985 1.00 9.45 79 GLY C CA 1
ATOM 6054 C C . GLY C 1 79 ? 43.968 5.011 42.390 1.00 9.92 79 GLY C C 1
ATOM 6055 O O . GLY C 1 79 ? 43.704 4.048 43.107 1.00 11.11 79 GLY C O 1
ATOM 6056 N N . LEU C 1 80 ? 44.802 5.997 42.711 1.00 9.41 80 LEU C N 1
ATOM 6057 C CA . LEU C 1 80 ? 45.423 6.120 44.026 1.00 11.98 80 LEU C CA 1
ATOM 6058 C C . LEU C 1 80 ? 45.221 7.558 44.488 1.00 12.67 80 LEU C C 1
ATOM 6059 O O . LEU C 1 80 ? 45.371 8.497 43.700 1.00 13.61 80 LEU C O 1
ATOM 6064 N N . LYS C 1 81 ? 44.896 7.719 45.771 1.00 15.72 81 LYS C N 1
ATOM 6065 C CA . LYS C 1 81 ? 44.764 9.028 46.393 1.00 17.39 81 LYS C CA 1
ATOM 6066 C C . LYS C 1 81 ? 45.840 9.128 47.479 1.00 17.45 81 LYS C C 1
ATOM 6067 O O . LYS C 1 81 ? 45.941 8.233 48.316 1.00 18.28 81 LYS C O 1
ATOM 6073 N N . PHE C 1 82 ? 46.596 10.224 47.467 1.00 21.41 82 PHE C N 1
ATOM 6074 C CA . PHE C 1 82 ? 47.814 10.392 48.252 1.00 25.05 82 PHE C CA 1
ATOM 6075 C C . PHE C 1 82 ? 47.720 11.601 49.190 1.00 26.80 82 PHE C C 1
ATOM 6076 O O . PHE C 1 82 ? 48.625 12.438 49.191 1.00 29.82 82 PHE C O 1
ATOM 6084 N N . GLY C 1 83 ? 46.646 11.734 49.954 1.00 31.77 83 GLY C N 1
ATOM 6085 C CA . GLY C 1 83 ? 46.592 12.795 50.982 1.00 37.45 83 GLY C CA 1
ATOM 6086 C C . GLY C 1 83 ? 46.370 14.149 50.335 1.00 35.30 83 GLY C C 1
ATOM 6087 O O . GLY C 1 83 ? 45.516 14.280 49.473 1.00 46.10 83 GLY C O 1
ATOM 6088 N N . ASP C 1 84 ? 47.153 15.148 50.728 1.00 50.09 84 ASP C N 1
ATOM 6089 C CA . ASP C 1 84 ? 47.093 16.466 50.070 1.00 36.99 84 ASP C CA 1
ATOM 6090 C C . ASP C 1 84 ? 47.957 16.566 48.801 1.00 35.05 84 ASP C C 1
ATOM 6091 O O . ASP C 1 84 ? 47.914 17.595 48.104 1.00 36.24 84 ASP C O 1
ATOM 6096 N N . ALA C 1 85 ? 48.743 15.527 48.501 1.00 27.36 85 ALA C N 1
ATOM 6097 C CA . ALA C 1 85 ? 49.583 15.512 47.284 1.00 28.01 85 ALA C CA 1
ATOM 6098 C C . ALA C 1 85 ? 48.772 15.282 46.003 1.00 26.50 85 ALA C C 1
ATOM 6099 O O . ALA C 1 85 ? 49.285 15.500 44.914 1.00 25.37 85 ALA C O 1
ATOM 6101 N N . GLY C 1 86 ? 47.519 14.829 46.137 1.00 24.05 86 GLY C N 1
ATOM 6102 C CA . GLY C 1 86 ? 46.627 14.680 44.977 1.00 23.35 86 GLY C CA 1
ATOM 6103 C C . GLY C 1 86 ? 46.144 13.250 44.781 1.00 21.01 86 GLY C C 1
ATOM 6104 O O . GLY C 1 86 ? 46.403 12.383 45.614 1.00 27.81 86 GLY C O 1
ATOM 6105 N N . SER C 1 87 ? 45.407 13.028 43.686 1.00 16.27 87 SER C N 1
ATOM 6106 C CA . SER C 1 87 ? 45.023 11.691 43.225 1.00 14.49 87 SER C CA 1
ATOM 6107 C C . SER C 1 87 ? 45.459 11.480 41.788 1.00 13.18 87 SER C C 1
ATOM 6108 O O . SER C 1 87 ? 45.632 12.436 41.053 1.00 13.64 87 SER C O 1
ATOM 6111 N N . PHE C 1 88 ? 45.612 10.213 41.417 1.00 12.14 88 PHE C N 1
ATOM 6112 C CA . PHE C 1 88 ? 45.868 9.825 40.018 1.00 11.58 88 PHE C CA 1
ATOM 6113 C C . PHE C 1 88 ? 44.995 8.639 39.666 1.00 11.38 88 PHE C C 1
ATOM 6114 O O . PHE C 1 88 ? 44.957 7.645 40.415 1.00 11.56 88 PHE C O 1
ATOM 6122 N N . ASP C 1 89 ? 44.310 8.718 38.527 1.00 10.64 89 ASP C N 1
ATOM 6123 C CA . ASP C 1 89 ? 43.588 7.562 38.024 1.00 10.17 89 ASP C CA 1
ATOM 6124 C C . ASP C 1 89 ? 43.747 7.426 36.515 1.00 9.83 89 ASP C C 1
ATOM 6125 O O . ASP C 1 89 ? 44.099 8.385 35.830 1.00 10.84 89 ASP C O 1
ATOM 6130 N N . TYR C 1 90 ? 43.510 6.208 36.070 1.00 9.49 90 TYR C N 1
ATOM 6131 C CA . TYR C 1 90 ? 43.584 5.876 34.639 1.00 9.71 90 TYR C CA 1
ATOM 6132 C C . TYR C 1 90 ? 42.447 4.940 34.252 1.00 9.52 90 TYR C C 1
ATOM 6133 O O . TYR C 1 90 ? 42.191 3.931 34.924 1.00 9.78 90 TYR C O 1
ATOM 6142 N N . GLY C 1 91 ? 41.849 5.218 33.085 1.00 8.86 91 GLY C N 1
ATOM 6143 C CA . GLY C 1 91 ? 40.894 4.306 32.446 1.00 8.73 91 GLY C CA 1
ATOM 6144 C C . GLY C 1 91 ? 39.902 5.085 31.625 1.00 8.93 91 GLY C C 1
ATOM 6145 O O . GLY C 1 91 ? 40.233 6.155 31.110 1.00 9.59 91 GLY C O 1
ATOM 6146 N N . ARG C 1 92 ? 38.678 4.563 31.517 1.00 8.75 92 ARG C N 1
ATOM 6147 C CA . ARG C 1 92 ? 37.599 5.304 30.874 1.00 8.97 92 ARG C CA 1
ATOM 6148 C C . ARG C 1 92 ? 37.069 6.233 31.942 1.00 9.08 92 ARG C C 1
ATOM 6149 O O . ARG C 1 92 ? 36.675 5.756 33.026 1.00 9.12 92 ARG C O 1
ATOM 6157 N N . ASN C 1 93 ? 37.051 7.519 31.680 1.00 9.80 93 ASN C N 1
ATOM 6158 C CA . ASN C 1 93 ? 36.651 8.486 32.701 1.00 9.27 93 ASN C CA 1
ATOM 6159 C C . ASN C 1 93 ? 36.131 9.730 32.000 1.00 10.24 93 ASN C C 1
ATOM 6160 O O . ASN C 1 93 ? 35.977 9.733 30.767 1.00 10.73 93 ASN C O 1
ATOM 6165 N N . TYR C 1 94 ? 35.859 10.765 32.776 1.00 10.21 94 TYR C N 1
ATOM 6166 C CA . TYR C 1 94 ? 35.431 12.055 32.268 1.00 10.10 94 TYR C CA 1
ATOM 6167 C C . TYR C 1 94 ? 36.620 12.947 31.961 1.00 10.17 94 TYR C C 1
ATOM 6168 O O . TYR C 1 94 ? 37.577 13.047 32.735 1.00 10.81 94 TYR C O 1
ATOM 6177 N N . GLY C 1 95 ? 36.569 13.581 30.792 1.00 10.29 95 GLY C N 1
ATOM 6178 C CA . GLY C 1 95 ? 37.530 14.618 30.470 1.00 11.08 95 GLY C CA 1
ATOM 6179 C C . GLY C 1 95 ? 37.449 15.806 31.416 1.00 11.16 95 GLY C C 1
ATOM 6180 O O . GLY C 1 95 ? 36.371 16.110 31.924 1.00 11.18 95 GLY C O 1
ATOM 6181 N N . VAL C 1 96 ? 38.581 16.477 31.634 1.00 11.71 96 VAL C N 1
ATOM 6182 C CA . VAL C 1 96 ? 38.624 17.571 32.629 1.00 13.44 96 VAL C CA 1
ATOM 6183 C C . VAL C 1 96 ? 37.797 18.782 32.221 1.00 12.23 96 VAL C C 1
ATOM 6184 O O . VAL C 1 96 ? 37.436 19.591 33.075 1.00 12.85 96 VAL C O 1
ATOM 6188 N N . VAL C 1 97 ? 37.426 18.891 30.948 1.00 11.24 97 VAL C N 1
ATOM 6189 C CA . VAL C 1 97 ? 36.525 19.961 30.519 1.00 11.59 97 VAL C CA 1
ATOM 6190 C C . VAL C 1 97 ? 35.220 19.898 31.323 1.00 11.75 97 VAL C C 1
ATOM 6191 O O . VAL C 1 97 ? 34.660 20.933 31.729 1.00 12.26 97 VAL C O 1
ATOM 6195 N N . TYR C 1 98 ? 34.773 18.670 31.586 1.00 11.00 98 TYR C N 1
ATOM 6196 C CA . TYR C 1 98 ? 33.534 18.427 32.304 1.00 10.79 98 TYR C CA 1
ATOM 6197 C C . TYR C 1 98 ? 33.607 18.843 33.787 1.00 11.70 98 TYR C C 1
ATOM 6198 O O . TYR C 1 98 ? 32.588 19.034 34.409 1.00 13.08 98 TYR C O 1
ATOM 6207 N N . ASP C 1 99 ? 34.805 19.036 34.309 1.00 12.80 99 ASP C N 1
ATOM 6208 C CA . ASP C 1 99 ? 34.940 19.621 35.648 1.00 13.77 99 ASP C CA 1
ATOM 6209 C C . ASP C 1 99 ? 34.197 20.947 35.757 1.00 13.37 99 ASP C C 1
ATOM 6210 O O . ASP C 1 99 ? 33.747 21.299 36.850 1.00 16.58 99 ASP C O 1
ATOM 6215 N N . VAL C 1 100 ? 34.084 21.690 34.650 1.00 13.29 100 VAL C N 1
ATOM 6216 C CA . VAL C 1 100 ? 33.342 22.949 34.645 1.00 12.80 100 VAL C CA 1
ATOM 6217 C C . VAL C 1 100 ? 32.029 22.852 33.884 1.00 12.11 100 VAL C C 1
ATOM 6218 O O . VAL C 1 100 ? 31.010 23.356 34.339 1.00 13.43 100 VAL C O 1
ATOM 6222 N N . THR C 1 101 ? 32.026 22.218 32.710 1.00 11.97 101 THR C N 1
ATOM 6223 C CA . THR C 1 101 ? 30.775 22.140 31.977 1.00 11.91 101 THR C CA 1
ATOM 6224 C C . THR C 1 101 ? 29.703 21.300 32.690 1.00 12.88 101 THR C C 1
ATOM 6225 O O . THR C 1 101 ? 28.497 21.518 32.462 1.00 13.35 101 THR C O 1
ATOM 6229 N N . SER C 1 102 ? 30.110 20.414 33.610 1.00 11.98 102 SER C N 1
ATOM 6230 C CA . SER C 1 102 ? 29.128 19.669 34.412 1.00 12.04 102 SER C CA 1
ATOM 6231 C C . SER C 1 102 ? 28.239 20.560 35.257 1.00 12.73 102 SER C C 1
ATOM 6232 O O . SER C 1 102 ? 27.139 20.143 35.628 1.00 13.03 102 SER C O 1
ATOM 6235 N N . TRP C 1 103 ? 28.682 21.779 35.536 1.00 12.02 103 TRP C N 1
ATOM 6236 C CA . TRP C 1 103 ? 27.881 22.667 36.394 1.00 13.19 103 TRP C CA 1
ATOM 6237 C C . TRP C 1 103 ? 26.498 22.986 35.819 1.00 12.09 103 TRP C C 1
ATOM 6238 O O . TRP C 1 103 ? 25.586 23.271 36.581 1.00 14.77 103 TRP C O 1
ATOM 6249 N N . THR C 1 104 ? 26.327 22.912 34.486 1.00 12.05 104 THR C N 1
ATOM 6250 C CA . THR C 1 104 ? 25.024 23.123 33.857 1.00 12.92 104 THR C CA 1
ATOM 6251 C C . THR C 1 104 ? 24.338 21.818 33.444 1.00 13.60 104 THR C C 1
ATOM 6252 O O . THR C 1 104 ? 23.191 21.867 33.010 1.00 12.54 104 THR C O 1
ATOM 6256 N N . ASP C 1 105 ? 24.994 20.673 33.651 1.00 11.61 105 ASP C N 1
ATOM 6257 C CA . ASP C 1 105 ? 24.452 19.372 33.264 1.00 13.05 105 ASP C CA 1
ATOM 6258 C C . ASP C 1 105 ? 23.618 18.790 34.404 1.00 13.32 105 ASP C C 1
ATOM 6259 O O . ASP C 1 105 ? 23.951 17.744 34.989 1.00 13.65 105 ASP C O 1
ATOM 6264 N N . VAL C 1 106 ? 22.530 19.493 34.709 1.00 12.78 106 VAL C N 1
ATOM 6265 C CA . VAL C 1 106 ? 21.711 19.207 35.909 1.00 13.18 106 VAL C CA 1
ATOM 6266 C C . VAL C 1 106 ? 20.216 19.196 35.639 1.00 13.94 106 VAL C C 1
ATOM 6267 O O . VAL C 1 106 ? 19.407 19.275 36.576 1.00 13.63 106 VAL C O 1
ATOM 6271 N N . LEU C 1 107 ? 19.831 19.086 34.372 1.00 13.57 107 LEU C N 1
ATOM 6272 C CA . LEU C 1 107 ? 18.424 19.179 34.011 1.00 12.50 107 LEU C CA 1
ATOM 6273 C C . LEU C 1 107 ? 17.719 17.870 34.346 1.00 12.53 107 LEU C C 1
ATOM 6274 O O . LEU C 1 107 ? 18.367 16.841 34.531 1.00 14.38 107 LEU C O 1
ATOM 6279 N N . PRO C 1 108 ? 16.378 17.907 34.434 1.00 13.78 108 PRO C N 1
ATOM 6280 C CA . PRO C 1 108 ? 15.697 16.684 34.819 1.00 16.32 108 PRO C CA 1
ATOM 6281 C C . PRO C 1 108 ? 15.933 15.499 33.873 1.00 14.02 108 PRO C C 1
ATOM 6282 O O . PRO C 1 108 ? 16.067 14.372 34.344 1.00 18.37 108 PRO C O 1
ATOM 6286 N N . GLU C 1 109 ? 16.024 15.773 32.570 1.00 12.70 109 GLU C N 1
ATOM 6287 C CA . GLU C 1 109 ? 16.271 14.734 31.545 1.00 12.75 109 GLU C CA 1
ATOM 6288 C C . GLU C 1 109 ? 17.227 15.179 30.432 1.00 12.60 109 GLU C C 1
ATOM 6289 O O . GLU C 1 109 ? 18.124 14.431 30.054 1.00 14.09 109 GLU C O 1
ATOM 6295 N N . PHE C 1 110 ? 16.990 16.371 29.903 1.00 11.28 110 PHE C N 1
ATOM 6296 C CA . PHE C 1 110 ? 17.774 16.882 28.771 1.00 13.13 110 PHE C CA 1
ATOM 6297 C C . PHE C 1 110 ? 19.026 17.583 29.269 1.00 11.51 110 PHE C C 1
ATOM 6298 O O . PHE C 1 110 ? 19.543 17.210 30.328 1.00 12.87 110 PHE C O 1
ATOM 6306 N N . GLY C 1 111 ? 19.581 18.505 28.482 1.00 12.18 111 GLY C N 1
ATOM 6307 C CA . GLY C 1 111 ? 20.793 19.201 28.875 1.00 12.91 111 GLY C CA 1
ATOM 6308 C C . GLY C 1 111 ? 22.084 18.443 28.623 1.00 12.54 111 GLY C C 1
ATOM 6309 O O . GLY C 1 111 ? 22.083 17.289 28.203 1.00 12.78 111 GLY C O 1
ATOM 6310 N N . GLY C 1 112 ? 23.190 19.128 28.890 1.00 12.12 112 GLY C N 1
ATOM 6311 C CA . GLY C 1 112 ? 24.515 18.546 28.791 1.00 11.93 112 GLY C CA 1
ATOM 6312 C C . GLY C 1 112 ? 24.901 18.126 27.386 1.00 12.65 112 GLY C C 1
ATOM 6313 O O . GLY C 1 112 ? 25.720 17.231 27.228 1.00 13.99 112 GLY C O 1
ATOM 6314 N N . ASP C 1 113 ? 24.306 18.766 26.377 1.00 11.62 113 ASP C N 1
ATOM 6315 C CA . ASP C 1 113 ? 24.380 18.265 25.014 1.00 11.80 113 ASP C CA 1
ATOM 6316 C C . ASP C 1 113 ? 24.918 19.266 23.988 1.00 11.52 113 ASP C C 1
ATOM 6317 O O . ASP C 1 113 ? 24.700 19.092 22.797 1.00 12.47 113 ASP C O 1
ATOM 6322 N N . THR C 1 114 ? 25.690 20.257 24.422 1.00 11.60 114 THR C N 1
ATOM 6323 C CA . THR C 1 114 ? 26.540 21.012 23.480 1.00 11.68 114 THR C CA 1
ATOM 6324 C C . THR C 1 114 ? 27.811 20.208 23.122 1.00 11.46 114 THR C C 1
ATOM 6325 O O . THR C 1 114 ? 28.599 20.650 22.293 1.00 12.93 114 THR C O 1
ATOM 6329 N N . TYR C 1 115 ? 27.970 19.021 23.721 1.00 11.05 115 TYR C N 1
ATOM 6330 C CA . TYR C 1 115 ? 29.096 18.110 23.521 1.00 12.03 115 TYR C CA 1
ATOM 6331 C C . TYR C 1 115 ? 28.529 16.723 23.755 1.00 11.27 115 TYR C C 1
ATOM 6332 O O . TYR C 1 115 ? 27.371 16.587 24.158 1.00 11.83 115 TYR C O 1
ATOM 6341 N N . GLY C 1 116 ? 29.331 15.693 23.529 1.00 12.43 116 GLY C N 1
ATOM 6342 C CA . GLY C 1 116 ? 28.876 14.324 23.803 1.00 11.36 116 GLY C CA 1
ATOM 6343 C C . GLY C 1 116 ? 29.973 13.449 24.328 1.00 10.50 116 GLY C C 1
ATOM 6344 O O . GLY C 1 116 ? 31.008 13.952 24.762 1.00 11.33 116 GLY C O 1
ATOM 6345 N N . SER C 1 117 ? 29.718 12.139 24.330 1.00 10.64 117 SER C N 1
ATOM 6346 C CA A SER C 1 117 ? 30.694 11.163 24.781 0.20 10.48 117 SER C CA 1
ATOM 6347 C CA B SER C 1 117 ? 30.705 11.163 24.784 0.80 11.35 117 SER C CA 1
ATOM 6348 C C . SER C 1 117 ? 31.679 10.844 23.655 1.00 10.42 117 SER C C 1
ATOM 6349 O O . SER C 1 117 ? 31.359 11.019 22.461 1.00 10.38 117 SER C O 1
ATOM 6354 N N . ASP C 1 118 ? 32.854 10.376 24.033 1.00 10.12 118 ASP C N 1
ATOM 6355 C CA . ASP C 1 118 ? 33.940 10.063 23.096 1.00 9.41 118 ASP C CA 1
ATOM 6356 C C . ASP C 1 118 ? 34.158 11.236 22.167 1.00 9.59 118 ASP C C 1
ATOM 6357 O O . ASP C 1 118 ? 34.287 11.055 20.950 1.00 10.28 118 ASP C O 1
ATOM 6362 N N . ASN C 1 119 ? 34.227 12.431 22.732 1.00 10.11 119 ASN C N 1
ATOM 6363 C CA . ASN C 1 119 ? 34.198 13.682 21.962 1.00 10.19 119 ASN C CA 1
ATOM 6364 C C . ASN C 1 119 ? 35.405 14.484 22.431 1.00 9.66 119 ASN C C 1
ATOM 6365 O O . ASN C 1 119 ? 35.289 15.477 23.146 1.00 9.90 119 ASN C O 1
ATOM 6370 N N . PHE C 1 120 ? 36.580 13.993 22.037 1.00 10.21 120 PHE C N 1
ATOM 6371 C CA . PHE C 1 120 ? 37.862 14.503 22.536 1.00 10.00 120 PHE C CA 1
ATOM 6372 C C . PHE C 1 120 ? 37.834 14.556 24.067 1.00 10.39 120 PHE C C 1
ATOM 6373 O O . PHE C 1 120 ? 37.334 13.600 24.666 1.00 10.63 120 PHE C O 1
ATOM 6381 N N . MET C 1 121 ? 38.325 15.617 24.709 1.00 9.80 121 MET C N 1
ATOM 6382 C CA . MET C 1 121 ? 38.430 15.600 26.171 1.00 10.40 121 MET C CA 1
ATOM 6383 C C . MET C 1 121 ? 37.224 16.260 26.844 1.00 10.41 121 MET C C 1
ATOM 6384 O O . MET C 1 121 ? 37.315 16.710 27.983 1.00 10.65 121 MET C O 1
ATOM 6389 N N . GLN C 1 122 ? 36.070 16.253 26.182 1.00 10.56 122 GLN C N 1
ATOM 6390 C CA . GLN C 1 122 ? 34.921 17.032 26.642 1.00 10.05 122 GLN C CA 1
ATOM 6391 C C . GLN C 1 122 ? 34.056 16.320 27.681 1.00 9.93 122 GLN C C 1
ATOM 6392 O O . GLN C 1 122 ? 33.464 16.980 28.541 1.00 11.14 122 GLN C O 1
ATOM 6398 N N . GLN C 1 123 ? 33.953 15.014 27.581 1.00 9.66 123 GLN C N 1
ATOM 6399 C CA . GLN C 1 123 ? 33.079 14.264 28.505 1.00 10.53 123 GLN C CA 1
ATOM 6400 C C . GLN C 1 123 ? 33.657 12.855 28.645 1.00 9.56 123 GLN C C 1
ATOM 6401 O O . GLN C 1 123 ? 34.882 12.721 28.795 1.00 10.28 123 GLN C O 1
ATOM 6407 N N . ARG C 1 124 ? 32.859 11.799 28.650 1.00 8.98 124 ARG C N 1
ATOM 6408 C CA . ARG C 1 124 ? 33.418 10.481 28.859 1.00 8.90 124 ARG C CA 1
ATOM 6409 C C . ARG C 1 124 ? 34.282 10.057 27.664 1.00 9.05 124 ARG C C 1
ATOM 6410 O O . ARG C 1 124 ? 34.016 10.437 26.528 1.00 10.17 124 ARG C O 1
ATOM 6418 N N . GLY C 1 125 ? 35.326 9.296 27.938 1.00 8.76 125 GLY C N 1
ATOM 6419 C CA . GLY C 1 125 ? 36.249 8.874 26.886 1.00 8.80 125 GLY C CA 1
ATOM 6420 C C . GLY C 1 125 ? 37.259 7.886 27.370 1.00 9.01 125 GLY C C 1
ATOM 6421 O O . GLY C 1 125 ? 37.453 7.736 28.600 1.00 9.60 125 GLY C O 1
ATOM 6422 N N . ASN C 1 126 ? 37.941 7.207 26.443 1.00 9.76 126 ASN C N 1
ATOM 6423 C CA . ASN C 1 126 ? 38.888 6.164 26.820 1.00 9.92 126 ASN C CA 1
ATOM 6424 C C . ASN C 1 126 ? 40.290 6.691 27.059 1.00 9.74 126 ASN C C 1
ATOM 6425 O O . ASN C 1 126 ? 40.741 7.616 26.378 1.00 10.53 126 ASN C O 1
ATOM 6430 N N . GLY C 1 127 ? 40.984 6.052 27.999 1.00 9.63 127 GLY C N 1
ATOM 6431 C CA . GLY C 1 127 ? 42.436 6.230 28.123 1.00 10.61 127 GLY C CA 1
ATOM 6432 C C . GLY C 1 127 ? 42.864 7.530 28.747 1.00 9.98 127 GLY C C 1
ATOM 6433 O O . GLY C 1 127 ? 43.923 8.070 28.394 1.00 11.27 127 GLY C O 1
ATOM 6434 N N . PHE C 1 128 ? 42.065 8.050 29.695 1.00 9.33 128 PHE C N 1
ATOM 6435 C CA . PHE C 1 128 ? 42.435 9.243 30.405 1.00 9.79 128 PHE C CA 1
ATOM 6436 C C . PHE C 1 128 ? 43.345 8.911 31.588 1.00 9.38 128 PHE C C 1
ATOM 6437 O O . PHE C 1 128 ? 42.983 8.054 32.414 1.00 10.81 128 PHE C O 1
ATOM 6445 N N . ALA C 1 129 ? 44.462 9.637 31.670 1.00 9.88 129 ALA C N 1
ATOM 6446 C CA . ALA C 1 129 ? 45.351 9.645 32.835 1.00 10.62 129 ALA C CA 1
ATOM 6447 C C . ALA C 1 129 ? 45.115 10.984 33.483 1.00 10.76 129 ALA C C 1
ATOM 6448 O O . ALA C 1 129 ? 45.392 12.032 32.875 1.00 11.19 129 ALA C O 1
ATOM 6450 N N . THR C 1 130 ? 44.608 10.976 34.732 1.00 10.36 130 THR C N 1
ATOM 6451 C CA . THR C 1 130 ? 44.114 12.212 35.340 1.00 10.95 130 THR C CA 1
ATOM 6452 C C . THR C 1 130 ? 44.722 12.438 36.729 1.00 11.47 130 THR C C 1
ATOM 6453 O O . THR C 1 130 ? 44.560 11.606 37.607 1.00 11.34 130 THR C O 1
ATOM 6457 N N . TYR C 1 131 ? 45.402 13.578 36.872 1.00 11.69 131 TYR C N 1
ATOM 6458 C CA . TYR C 1 131 ? 45.950 14.037 38.145 1.00 13.06 131 TYR C CA 1
ATOM 6459 C C . TYR C 1 131 ? 45.034 15.133 38.691 1.00 13.07 131 TYR C C 1
ATOM 6460 O O . TYR C 1 131 ? 44.680 16.078 37.962 1.00 13.49 131 TYR C O 1
ATOM 6469 N N . ARG C 1 132 ? 44.665 15.014 39.969 1.00 12.87 132 ARG C N 1
ATOM 6470 C CA . ARG C 1 132 ? 43.794 15.987 40.616 1.00 13.79 132 ARG C CA 1
ATOM 6471 C C . ARG C 1 132 ? 44.350 16.406 41.951 1.00 15.83 132 ARG C C 1
ATOM 6472 O O . ARG C 1 132 ? 44.971 15.612 42.656 1.00 16.21 132 ARG C O 1
ATOM 6480 N N . ASN C 1 133 ? 44.079 17.660 42.285 1.00 16.99 133 ASN C N 1
ATOM 6481 C CA . ASN C 1 133 ? 44.510 18.220 43.538 1.00 22.13 133 ASN C CA 1
ATOM 6482 C C . ASN C 1 133 ? 43.445 19.154 44.112 1.00 20.02 133 ASN C C 1
ATOM 6483 O O . ASN C 1 133 ? 43.090 20.135 43.479 1.00 22.44 133 ASN C O 1
ATOM 6488 N N . SER C 1 134 ? 42.976 18.840 45.329 1.00 23.62 134 SER C N 1
ATOM 6489 C CA . SER C 1 134 ? 41.941 19.625 46.009 1.00 25.23 134 SER C CA 1
ATOM 6490 C C . SER C 1 134 ? 42.591 20.538 47.033 1.00 28.60 134 SER C C 1
ATOM 6491 O O . SER C 1 134 ? 43.544 20.143 47.709 1.00 31.05 134 SER C O 1
ATOM 6494 N N . ASP C 1 135 ? 42.065 21.757 47.132 1.00 27.28 135 ASP C N 1
ATOM 6495 C CA . ASP C 1 135 ? 42.494 22.745 48.114 1.00 28.97 135 ASP C CA 1
ATOM 6496 C C . ASP C 1 135 ? 43.993 23.034 48.011 1.00 27.17 135 ASP C C 1
ATOM 6497 O O . ASP C 1 135 ? 44.665 23.228 49.034 1.00 30.56 135 ASP C O 1
ATOM 6502 N N . PHE C 1 136 ? 44.468 23.052 46.770 1.00 31.55 136 PHE C N 1
ATOM 6503 C CA . PHE C 1 136 ? 45.850 23.338 46.402 1.00 24.60 136 PHE C CA 1
ATOM 6504 C C . PHE C 1 136 ? 46.851 22.892 47.455 1.00 25.18 136 PHE C C 1
ATOM 6505 O O . PHE C 1 136 ? 47.329 23.686 48.246 1.00 26.49 136 PHE C O 1
ATOM 6513 N N . PHE C 1 137 ? 47.089 21.580 47.486 1.00 20.07 137 PHE C N 1
ATOM 6514 C CA . PHE C 1 137 ? 48.096 20.980 48.350 1.00 27.14 137 PHE C CA 1
ATOM 6515 C C . PHE C 1 137 ? 47.846 21.199 49.851 1.00 28.77 137 PHE C C 1
ATOM 6516 O O . PHE C 1 137 ? 48.758 21.081 50.656 1.00 29.13 137 PHE C O 1
ATOM 6524 N N . GLY C 1 138 ? 46.592 21.454 50.221 1.00 27.65 138 GLY C N 1
ATOM 6525 C CA . GLY C 1 138 ? 46.239 21.869 51.591 1.00 28.26 138 GLY C CA 1
ATOM 6526 C C . GLY C 1 138 ? 46.618 23.295 51.973 1.00 29.85 138 GLY C C 1
ATOM 6527 O O . GLY C 1 138 ? 46.488 23.667 53.146 1.00 32.83 138 GLY C O 1
ATOM 6528 N N . LEU C 1 139 ? 47.072 24.087 50.997 1.00 31.05 139 LEU C N 1
ATOM 6529 C CA . LEU C 1 139 ? 47.550 25.457 51.207 1.00 30.66 139 LEU C CA 1
ATOM 6530 C C . LEU C 1 139 ? 46.521 26.542 50.901 1.00 25.53 139 LEU C C 1
ATOM 6531 O O . LEU C 1 139 ? 46.585 27.609 51.482 1.00 31.68 139 LEU C O 1
ATOM 6536 N N . VAL C 1 140 ? 45.640 26.293 49.921 1.00 24.78 140 VAL C N 1
ATOM 6537 C CA . VAL C 1 140 ? 44.601 27.278 49.564 1.00 21.93 140 VAL C CA 1
ATOM 6538 C C . VAL C 1 140 ? 43.253 26.539 49.527 1.00 24.90 140 VAL C C 1
ATOM 6539 O O . VAL C 1 140 ? 42.937 25.824 48.593 1.00 28.00 140 VAL C O 1
ATOM 6543 N N . ASP C 1 141 ? 42.472 26.728 50.603 1.00 36.01 141 ASP C N 1
ATOM 6544 C CA . ASP C 1 141 ? 41.150 26.115 50.694 1.00 26.59 141 ASP C CA 1
ATOM 6545 C C . ASP C 1 141 ? 40.300 26.570 49.517 1.00 26.15 141 ASP C C 1
ATOM 6546 O O . ASP C 1 141 ? 40.292 27.750 49.170 1.00 27.40 141 ASP C O 1
ATOM 6551 N N . GLY C 1 142 ? 39.636 25.614 48.881 1.00 23.72 142 GLY C N 1
ATOM 6552 C CA . GLY C 1 142 ? 38.701 25.889 47.804 1.00 22.10 142 GLY C CA 1
ATOM 6553 C C . GLY C 1 142 ? 39.298 26.052 46.411 1.00 20.94 142 GLY C C 1
ATOM 6554 O O . GLY C 1 142 ? 38.543 26.257 45.488 1.00 21.08 142 GLY C O 1
ATOM 6555 N N . LEU C 1 143 ? 40.624 25.964 46.268 1.00 18.93 143 LEU C N 1
ATOM 6556 C CA . LEU C 1 143 ? 41.294 26.030 44.955 1.00 17.82 143 LEU C CA 1
ATOM 6557 C C . LEU C 1 143 ? 41.661 24.607 44.542 1.00 18.37 143 LEU C C 1
ATOM 6558 O O . LEU C 1 143 ? 42.503 23.975 45.170 1.00 22.34 143 LEU C O 1
ATOM 6563 N N . ASN C 1 144 ? 41.035 24.119 43.476 1.00 16.75 144 ASN C N 1
ATOM 6564 C CA . ASN C 1 144 ? 41.253 22.761 42.983 1.00 17.61 144 ASN C CA 1
ATOM 6565 C C . ASN C 1 144 ? 41.774 22.866 41.563 1.00 17.23 144 ASN C C 1
ATOM 6566 O O . ASN C 1 144 ? 41.395 23.777 40.833 1.00 16.45 144 ASN C O 1
ATOM 6571 N N . PHE C 1 145 ? 42.632 21.936 41.162 1.00 15.59 145 PHE C N 1
ATOM 6572 C CA . PHE C 1 145 ? 43.032 21.873 39.756 1.00 14.80 145 PHE C CA 1
ATOM 6573 C C . PHE C 1 145 ? 43.227 20.429 39.331 1.00 14.59 145 PHE C C 1
ATOM 6574 O O . PHE C 1 145 ? 43.336 19.511 40.169 1.00 16.01 145 PHE C O 1
ATOM 6582 N N . ALA C 1 146 ? 43.249 20.243 38.015 1.00 13.48 146 ALA C N 1
ATOM 6583 C CA . ALA C 1 146 ? 43.490 18.938 37.430 1.00 13.84 146 ALA C CA 1
ATOM 6584 C C . ALA C 1 146 ? 44.324 19.090 36.187 1.00 12.59 146 ALA C C 1
ATOM 6585 O O . ALA C 1 146 ? 44.222 20.095 35.488 1.00 13.55 146 ALA C O 1
ATOM 6587 N N . VAL C 1 147 ? 45.137 18.077 35.934 1.00 12.09 147 VAL C N 1
ATOM 6588 C CA . VAL C 1 147 ? 45.896 17.972 34.690 1.00 12.50 147 VAL C CA 1
ATOM 6589 C C . VAL C 1 147 ? 45.621 16.583 34.126 1.00 12.09 147 VAL C C 1
ATOM 6590 O O . VAL C 1 147 ? 45.682 15.594 34.850 1.00 12.94 147 VAL C O 1
ATOM 6594 N N . GLN C 1 148 ? 45.367 16.509 32.816 1.00 12.01 148 GLN C N 1
ATOM 6595 C CA . GLN C 1 148 ? 44.921 15.264 32.213 1.00 12.22 148 GLN C CA 1
ATOM 6596 C C . GLN C 1 148 ? 45.586 15.022 30.873 1.00 11.14 148 GLN C C 1
ATOM 6597 O O . GLN C 1 148 ? 45.817 15.970 30.125 1.00 11.72 148 GLN C O 1
ATOM 6603 N N . TYR C 1 149 ? 45.860 13.744 30.616 1.00 10.67 149 TYR C N 1
ATOM 6604 C CA . TYR C 1 149 ? 46.388 13.286 29.329 1.00 11.37 149 TYR C CA 1
ATOM 6605 C C . TYR C 1 149 ? 45.431 12.228 28.772 1.00 11.06 149 TYR C C 1
ATOM 6606 O O . TYR C 1 149 ? 44.884 11.418 29.532 1.00 11.49 149 TYR C O 1
ATOM 6615 N N . GLN C 1 150 ? 45.236 12.219 27.455 1.00 10.75 150 GLN C N 1
ATOM 6616 C CA . GLN C 1 150 ? 44.475 11.156 26.786 1.00 10.37 150 GLN C CA 1
ATOM 6617 C C . GLN C 1 150 ? 45.305 10.594 25.643 1.00 10.63 150 GLN C C 1
ATOM 6618 O O . GLN C 1 150 ? 45.670 11.343 24.729 1.00 12.58 150 GLN C O 1
ATOM 6624 N N . GLY C 1 151 ? 45.580 9.298 25.673 1.00 10.73 151 GLY C N 1
ATOM 6625 C CA . GLY C 1 151 ? 46.262 8.651 24.538 1.00 11.32 151 GLY C CA 1
ATOM 6626 C C . GLY C 1 151 ? 45.348 8.520 23.336 1.00 11.04 151 GLY C C 1
ATOM 6627 O O . GLY C 1 151 ? 44.122 8.437 23.454 1.00 10.35 151 GLY C O 1
ATOM 6628 N N . LYS C 1 152 ? 45.968 8.470 22.155 1.00 10.34 152 LYS C N 1
ATOM 6629 C CA . LYS C 1 152 ? 45.276 8.219 20.904 1.00 10.27 152 LYS C CA 1
ATOM 6630 C C . LYS C 1 152 ? 44.317 7.021 21.017 1.00 10.66 152 LYS C C 1
ATOM 6631 O O . LYS C 1 152 ? 44.708 5.968 21.516 1.00 10.96 152 LYS C O 1
ATOM 6637 N N . ASN C 1 153 ? 43.082 7.211 20.544 1.00 9.74 153 ASN C N 1
ATOM 6638 C CA . ASN C 1 153 ? 42.134 6.127 20.284 1.00 9.25 153 ASN C CA 1
ATOM 6639 C C . ASN C 1 153 ? 41.774 6.293 18.810 1.00 9.68 153 ASN C C 1
ATOM 6640 O O . ASN C 1 153 ? 41.051 7.192 18.440 1.00 10.03 153 ASN C O 1
ATOM 6645 N N . GLY C 1 154 ? 42.339 5.415 17.994 1.00 10.01 154 GLY C N 1
ATOM 6646 C CA . GLY C 1 154 ? 42.321 5.582 16.550 1.00 10.63 154 GLY C CA 1
ATOM 6647 C C . GLY C 1 154 ? 41.331 4.720 15.819 1.00 11.59 154 GLY C C 1
ATOM 6648 O O . GLY C 1 154 ? 40.229 4.446 16.319 1.00 11.37 154 GLY C O 1
ATOM 6649 N N . SER C 1 155 ? 41.716 4.333 14.595 1.00 11.44 155 SER C N 1
ATOM 6650 C CA . SER C 1 155 ? 40.870 3.542 13.707 1.00 11.68 155 SER C CA 1
ATOM 6651 C C . SER C 1 155 ? 41.016 2.049 13.947 1.00 12.17 155 SER C C 1
ATOM 6652 O O . SER C 1 155 ? 41.948 1.600 14.620 1.00 12.65 155 SER C O 1
ATOM 6655 N N . ALA C 1 156 ? 40.106 1.276 13.364 1.00 14.04 156 ALA C N 1
ATOM 6656 C CA . ALA C 1 156 ? 40.165 -0.175 13.441 1.00 18.00 156 ALA C CA 1
ATOM 6657 C C . ALA C 1 156 ? 41.309 -0.771 12.622 1.00 17.69 156 ALA C C 1
ATOM 6658 O O . ALA C 1 156 ? 41.812 -1.841 12.953 1.00 20.61 156 ALA C O 1
ATOM 6660 N N . SER C 1 157 ? 41.699 -0.075 11.547 1.00 16.58 157 SER C N 1
ATOM 6661 C CA . SER C 1 157 ? 42.725 -0.549 10.621 1.00 19.33 157 SER C CA 1
ATOM 6662 C C . SER C 1 157 ? 43.373 0.652 9.969 1.00 19.20 157 SER C C 1
ATOM 6663 O O . SER C 1 157 ? 42.893 1.791 10.097 1.00 19.67 157 SER C O 1
ATOM 6666 N N . GLY C 1 158 ? 44.470 0.404 9.270 1.00 21.26 158 GLY C N 1
ATOM 6667 C CA . GLY C 1 158 ? 45.055 1.449 8.457 1.00 14.82 158 GLY C CA 1
ATOM 6668 C C . GLY C 1 158 ? 45.944 2.380 9.265 1.00 15.81 158 GLY C C 1
ATOM 6669 O O . GLY C 1 158 ? 46.426 2.049 10.350 1.00 18.32 158 GLY C O 1
ATOM 6670 N N . GLU C 1 159 ? 46.125 3.581 8.721 1.00 17.28 159 GLU C N 1
ATOM 6671 C CA . GLU C 1 159 ? 47.161 4.487 9.189 1.00 21.19 159 GLU C CA 1
ATOM 6672 C C . GLU C 1 159 ? 46.943 4.931 10.647 1.00 19.01 159 GLU C C 1
ATOM 6673 O O . GLU C 1 159 ? 47.911 5.103 11.383 1.00 19.64 159 GLU C O 1
ATOM 6679 N N . ASP C 1 160 ? 45.684 5.067 11.076 1.00 15.73 160 ASP C N 1
ATOM 6680 C CA . ASP C 1 160 ? 45.397 5.550 12.432 1.00 15.00 160 ASP C CA 1
ATOM 6681 C C . ASP C 1 160 ? 45.202 4.446 13.443 1.00 14.15 160 ASP C C 1
ATOM 6682 O O . ASP C 1 160 ? 44.718 4.734 14.521 1.00 12.82 160 ASP C O 1
ATOM 6687 N N . GLN C 1 161 ? 45.551 3.208 13.121 1.00 13.74 161 GLN C N 1
ATOM 6688 C CA . GLN C 1 161 ? 45.110 2.079 13.925 1.00 13.55 161 GLN C CA 1
ATOM 6689 C C . GLN C 1 161 ? 45.636 2.111 15.357 1.00 12.64 161 GLN C C 1
ATOM 6690 O O . GLN C 1 161 ? 46.818 2.373 15.605 1.00 13.42 161 GLN C O 1
ATOM 6696 N N . THR C 1 162 ? 44.723 1.832 16.295 1.00 11.79 162 THR C N 1
ATOM 6697 C CA . THR C 1 162 ? 45.068 1.407 17.649 1.00 10.93 162 THR C CA 1
ATOM 6698 C C . THR C 1 162 ? 44.303 0.130 17.946 1.00 10.82 162 THR C C 1
ATOM 6699 O O . THR C 1 162 ? 43.407 -0.245 17.193 1.00 11.52 162 THR C O 1
ATOM 6703 N N . ASN C 1 163 ? 44.612 -0.520 19.073 1.00 10.49 163 ASN C N 1
ATOM 6704 C CA . ASN C 1 163 ? 43.999 -1.804 19.375 1.00 10.60 163 ASN C CA 1
ATOM 6705 C C . ASN C 1 163 ? 42.474 -1.684 19.488 1.00 10.55 163 ASN C C 1
ATOM 6706 O O . ASN C 1 163 ? 41.742 -2.635 19.189 1.00 12.02 163 ASN C O 1
ATOM 6711 N N . ASN C 1 164 ? 42.038 -0.513 19.951 1.00 9.97 164 ASN C N 1
ATOM 6712 C CA . ASN C 1 164 ? 40.658 -0.259 20.339 1.00 10.48 164 ASN C CA 1
ATOM 6713 C C . ASN C 1 164 ? 39.997 0.705 19.369 1.00 10.87 164 ASN C C 1
ATOM 6714 O O . ASN C 1 164 ? 39.335 1.655 19.754 1.00 11.12 164 ASN C O 1
ATOM 6719 N N . GLY C 1 165 ? 40.189 0.445 18.074 1.00 12.45 165 GLY C N 1
ATOM 6720 C CA . GLY C 1 165 ? 39.780 1.374 17.052 1.00 12.63 165 GLY C CA 1
ATOM 6721 C C . GLY C 1 165 ? 38.294 1.596 16.974 1.00 12.17 165 GLY C C 1
ATOM 6722 O O . GLY C 1 165 ? 37.511 0.730 17.347 1.00 13.89 165 GLY C O 1
ATOM 6723 N N . ARG C 1 166 ? 37.913 2.759 16.460 1.00 10.62 166 ARG C N 1
ATOM 6724 C CA . ARG C 1 166 ? 36.502 3.128 16.336 1.00 10.98 166 ARG C CA 1
ATOM 6725 C C . ARG C 1 166 ? 36.311 4.139 15.218 1.00 11.61 166 ARG C C 1
ATOM 6726 O O . ARG C 1 166 ? 37.277 4.661 14.659 1.00 11.46 166 ARG C O 1
ATOM 6734 N N . THR C 1 167 ? 35.052 4.405 14.926 1.00 12.07 167 THR C N 1
ATOM 6735 C CA . THR C 1 167 ? 34.646 5.343 13.901 1.00 13.56 167 THR C CA 1
ATOM 6736 C C . THR C 1 167 ? 35.166 6.761 14.172 1.00 11.28 167 THR C C 1
ATOM 6737 O O . THR C 1 167 ? 35.392 7.163 15.322 1.00 11.26 167 THR C O 1
ATOM 6741 N N . GLU C 1 168 ? 35.354 7.514 13.101 1.00 12.40 168 GLU C N 1
ATOM 6742 C CA . GLU C 1 168 ? 36.008 8.806 13.140 1.00 11.98 168 GLU C CA 1
ATOM 6743 C C . GLU C 1 168 ? 35.420 9.787 14.168 1.00 11.46 168 GLU C C 1
ATOM 6744 O O . GLU C 1 168 ? 36.157 10.490 14.864 1.00 11.52 168 GLU C O 1
ATOM 6750 N N . LEU C 1 169 ? 34.089 9.817 14.286 1.00 11.60 169 LEU C N 1
ATOM 6751 C CA . LEU C 1 169 ? 33.445 10.759 15.200 1.00 11.81 169 LEU C CA 1
ATOM 6752 C C . LEU C 1 169 ? 33.750 10.501 16.675 1.00 10.22 169 LEU C C 1
ATOM 6753 O O . LEU C 1 169 ? 33.501 11.376 17.522 1.00 10.81 169 LEU C O 1
ATOM 6758 N N . ARG C 1 170 ? 34.307 9.316 16.950 1.00 9.58 170 ARG C N 1
ATOM 6759 C CA . ARG C 1 170 ? 34.673 8.924 18.324 1.00 10.75 170 ARG C CA 1
ATOM 6760 C C . ARG C 1 170 ? 36.173 8.672 18.520 1.00 10.10 170 ARG C C 1
ATOM 6761 O O . ARG C 1 170 ? 36.580 8.177 19.570 1.00 10.26 170 ARG C O 1
ATOM 6769 N N . GLN C 1 171 ? 36.988 9.050 17.530 1.00 10.39 171 GLN C N 1
ATOM 6770 C CA . GLN C 1 171 ? 38.436 8.962 17.640 1.00 10.20 171 GLN C CA 1
ATOM 6771 C C . GLN C 1 171 ? 39.049 10.172 18.330 1.00 10.47 171 GLN C C 1
ATOM 6772 O O . GLN C 1 171 ? 38.438 11.215 18.470 1.00 10.79 171 GLN C O 1
ATOM 6778 N N . ASN C 1 172 ? 40.302 10.027 18.709 1.00 9.47 172 ASN C N 1
ATOM 6779 C CA . ASN C 1 172 ? 41.115 11.160 19.128 1.00 9.73 172 ASN C CA 1
ATOM 6780 C C . ASN C 1 172 ? 42.587 10.778 18.960 1.00 9.57 172 ASN C C 1
ATOM 6781 O O . ASN C 1 172 ? 42.946 9.606 19.016 1.00 10.42 172 ASN C O 1
ATOM 6786 N N . GLY C 1 173 ? 43.416 11.795 18.810 1.00 10.83 173 GLY C N 1
ATOM 6787 C CA . GLY C 1 173 ? 44.850 11.661 18.984 1.00 11.07 173 GLY C CA 1
ATOM 6788 C C . GLY C 1 173 ? 45.273 11.969 20.412 1.00 10.85 173 GLY C C 1
ATOM 6789 O O . GLY C 1 173 ? 44.430 12.116 21.308 1.00 11.45 173 GLY C O 1
ATOM 6790 N N . ASP C 1 174 ? 46.578 12.044 20.626 1.00 11.81 174 ASP C N 1
ATOM 6791 C CA . ASP C 1 174 ? 47.108 12.335 21.954 1.00 13.89 174 ASP C CA 1
ATOM 6792 C C . ASP C 1 174 ? 46.634 13.732 22.364 1.00 11.75 174 ASP C C 1
ATOM 6793 O O . ASP C 1 174 ? 46.682 14.684 21.575 1.00 11.57 174 ASP C O 1
ATOM 6798 N N . GLY C 1 175 ? 46.165 13.847 23.608 1.00 12.01 175 GLY C N 1
ATOM 6799 C CA . GLY C 1 175 ? 45.586 15.093 24.111 1.00 12.01 175 GLY C CA 1
ATOM 6800 C C . GLY C 1 175 ? 46.030 15.453 25.512 1.00 11.24 175 GLY C C 1
ATOM 6801 O O . GLY C 1 175 ? 46.411 14.588 26.301 1.00 12.02 175 GLY C O 1
ATOM 6802 N N . VAL C 1 176 ? 45.994 16.748 25.784 1.00 10.49 176 VAL C N 1
ATOM 6803 C CA . VAL C 1 176 ? 46.304 17.283 27.095 1.00 11.50 176 VAL C CA 1
ATOM 6804 C C . VAL C 1 176 ? 45.291 18.351 27.470 1.00 11.52 176 VAL C C 1
ATOM 6805 O O . VAL C 1 176 ? 44.832 19.108 26.619 1.00 11.91 176 VAL C O 1
ATOM 6809 N N . GLY C 1 177 ? 44.926 18.391 28.756 1.00 11.79 177 GLY C N 1
ATOM 6810 C CA . GLY C 1 177 ? 44.022 19.406 29.234 1.00 12.13 177 GLY C CA 1
ATOM 6811 C C . GLY C 1 177 ? 44.182 19.641 30.716 1.00 11.40 177 GLY C C 1
ATOM 6812 O O . GLY C 1 177 ? 44.928 18.950 31.401 1.00 11.79 177 GLY C O 1
ATOM 6813 N N . GLY C 1 178 ? 43.495 20.659 31.198 1.00 11.29 178 GLY C N 1
ATOM 6814 C CA . GLY C 1 178 ? 43.482 20.947 32.607 1.00 12.41 178 GLY C CA 1
ATOM 6815 C C . GLY C 1 178 ? 42.270 21.749 33.014 1.00 12.37 178 GLY C C 1
ATOM 6816 O O . GLY C 1 178 ? 41.547 22.282 32.175 1.00 14.04 178 GLY C O 1
ATOM 6817 N N . SER C 1 179 ? 42.047 21.800 34.326 1.00 12.41 179 SER C N 1
ATOM 6818 C CA . SER C 1 179 ? 40.982 22.628 34.895 1.00 14.86 179 SER C CA 1
ATOM 6819 C C . SER C 1 179 ? 41.437 23.278 36.171 1.00 13.83 179 SER C C 1
ATOM 6820 O O . SER C 1 179 ? 42.323 22.773 36.840 1.00 14.04 179 SER C O 1
ATOM 6823 N N . ILE C 1 180 ? 40.769 24.380 36.510 1.00 13.57 180 ILE C N 1
ATOM 6824 C CA . ILE C 1 180 ? 40.952 25.066 37.794 1.00 13.75 180 ILE C CA 1
ATOM 6825 C C . ILE C 1 180 ? 39.577 25.494 38.256 1.00 14.61 180 ILE C C 1
ATOM 6826 O O . ILE C 1 180 ? 38.842 26.097 37.479 1.00 14.31 180 ILE C O 1
ATOM 6831 N N . THR C 1 181 ? 39.233 25.206 39.522 1.00 14.04 181 THR C N 1
ATOM 6832 C CA . THR C 1 181 ? 38.025 25.764 40.115 1.00 16.21 181 THR C CA 1
ATOM 6833 C C . THR C 1 181 ? 38.368 26.437 41.436 1.00 16.27 181 THR C C 1
ATOM 6834 O O . THR C 1 181 ? 39.333 26.069 42.100 1.00 16.29 181 THR C O 1
ATOM 6838 N N . TYR C 1 182 ? 37.554 27.419 41.794 1.00 15.62 182 TYR C N 1
ATOM 6839 C CA . TYR C 1 182 ? 37.735 28.170 43.031 1.00 16.10 182 TYR C CA 1
ATOM 6840 C C . TYR C 1 182 ? 36.395 28.469 43.687 1.00 17.77 182 TYR C C 1
ATOM 6841 O O . TYR C 1 182 ? 35.455 28.955 43.044 1.00 17.61 182 TYR C O 1
ATOM 6850 N N . ASN C 1 183 ? 36.340 28.162 44.980 1.00 19.29 183 ASN C N 1
ATOM 6851 C CA . ASN C 1 183 ? 35.207 28.499 45.826 1.00 22.41 183 ASN C CA 1
ATOM 6852 C C . ASN C 1 183 ? 35.357 29.958 46.277 1.00 23.22 183 ASN C C 1
ATOM 6853 O O . ASN C 1 183 ? 36.205 30.277 47.094 1.00 24.64 183 ASN C O 1
ATOM 6858 N N . LEU C 1 184 ? 34.519 30.831 45.727 1.00 21.43 184 LEU C N 1
ATOM 6859 C CA . LEU C 1 184 ? 34.538 32.256 46.099 1.00 26.65 184 LEU C CA 1
ATOM 6860 C C . LEU C 1 184 ? 33.856 32.531 47.432 1.00 25.72 184 LEU C C 1
ATOM 6861 O O . LEU C 1 184 ? 33.981 33.632 47.980 1.00 31.03 184 LEU C O 1
ATOM 6866 N N . GLY C 1 185 ? 33.137 31.539 47.944 1.00 25.78 185 GLY C N 1
ATOM 6867 C CA . GLY C 1 185 ? 32.417 31.663 49.211 1.00 26.01 185 GLY C CA 1
ATOM 6868 C C . GLY C 1 185 ? 30.980 32.091 49.001 1.00 30.38 185 GLY C C 1
ATOM 6869 O O . GLY C 1 185 ? 30.597 32.548 47.919 1.00 28.43 185 GLY C O 1
ATOM 6870 N N . GLU C 1 186 ? 30.188 31.938 50.060 1.00 31.10 186 GLU C N 1
ATOM 6871 C CA . GLU C 1 186 ? 28.777 32.336 50.078 1.00 31.76 186 GLU C CA 1
ATOM 6872 C C . GLU C 1 186 ? 27.955 31.617 48.988 1.00 27.99 186 GLU C C 1
ATOM 6873 O O . GLU C 1 186 ? 26.966 32.163 48.510 1.00 29.23 186 GLU C O 1
ATOM 6879 N N . GLY C 1 187 ? 28.362 30.404 48.614 1.00 26.29 187 GLY C N 1
ATOM 6880 C CA . GLY C 1 187 ? 27.695 29.621 47.561 1.00 24.80 187 GLY C CA 1
ATOM 6881 C C . GLY C 1 187 ? 28.209 29.782 46.115 1.00 17.50 187 GLY C C 1
ATOM 6882 O O . GLY C 1 187 ? 27.738 29.073 45.236 1.00 20.97 187 GLY C O 1
ATOM 6883 N N . PHE C 1 188 ? 29.117 30.714 45.893 1.00 16.71 188 PHE C N 1
ATOM 6884 C CA . PHE C 1 188 ? 29.644 31.003 44.550 1.00 21.34 188 PHE C CA 1
ATOM 6885 C C . PHE C 1 188 ? 30.902 30.212 44.188 1.00 18.97 188 PHE C C 1
ATOM 6886 O O . PHE C 1 188 ? 31.841 30.087 44.979 1.00 20.02 188 PHE C O 1
ATOM 6894 N N . GLY C 1 189 ? 30.922 29.721 42.960 1.00 17.27 189 GLY C N 1
ATOM 6895 C CA . GLY C 1 189 ? 32.076 29.015 42.406 1.00 16.01 189 GLY C CA 1
ATOM 6896 C C . GLY C 1 189 ? 32.382 29.548 41.018 1.00 16.86 189 GLY C C 1
ATOM 6897 O O . GLY C 1 189 ? 31.472 29.960 40.300 1.00 16.86 189 GLY C O 1
ATOM 6898 N N . ILE C 1 190 ? 33.669 29.562 40.674 1.00 16.19 190 ILE C N 1
ATOM 6899 C CA . ILE C 1 190 ? 34.151 29.996 39.361 1.00 16.47 190 ILE C CA 1
ATOM 6900 C C . ILE C 1 190 ? 35.140 28.948 38.859 1.00 14.94 190 ILE C C 1
ATOM 6901 O O . ILE C 1 190 ? 35.882 28.351 39.627 1.00 15.81 190 ILE C O 1
ATOM 6906 N N . GLY C 1 191 ? 35.127 28.687 37.560 1.00 13.84 191 GLY C N 1
ATOM 6907 C CA . GLY C 1 191 ? 36.014 27.671 37.012 1.00 14.05 191 GLY C CA 1
ATOM 6908 C C . GLY C 1 191 ? 36.393 27.914 35.573 1.00 13.91 191 GLY C C 1
ATOM 6909 O O . GLY C 1 191 ? 35.724 28.667 34.848 1.00 14.02 191 GLY C O 1
ATOM 6910 N N . THR C 1 192 ? 37.491 27.284 35.174 1.00 12.87 192 THR C N 1
ATOM 6911 C CA . THR C 1 192 ? 37.932 27.294 33.794 1.00 13.14 192 THR C CA 1
ATOM 6912 C C . THR C 1 192 ? 38.552 25.948 33.438 1.00 12.93 192 THR C C 1
ATOM 6913 O O . THR C 1 192 ? 39.065 25.234 34.301 1.00 13.51 192 THR C O 1
ATOM 6917 N N . ALA C 1 193 ? 38.500 25.604 32.151 1.00 12.94 193 ALA C N 1
ATOM 6918 C CA . ALA C 1 193 ? 39.122 24.376 31.683 1.00 13.07 193 ALA C CA 1
ATOM 6919 C C . ALA C 1 193 ? 39.563 24.566 30.257 1.00 13.14 193 ALA C C 1
ATOM 6920 O O . ALA C 1 193 ? 38.924 25.309 29.507 1.00 13.16 193 ALA C O 1
ATOM 6922 N N . VAL C 1 194 ? 40.656 23.895 29.901 1.00 11.74 194 VAL C N 1
ATOM 6923 C CA . VAL C 1 194 ? 41.222 23.954 28.539 1.00 11.80 194 VAL C CA 1
ATOM 6924 C C . VAL C 1 194 ? 41.588 22.552 28.097 1.00 11.92 194 VAL C C 1
ATOM 6925 O O . VAL C 1 194 ? 42.056 21.755 28.911 1.00 13.74 194 VAL C O 1
ATOM 6929 N N . SER C 1 195 ? 41.380 22.244 26.815 1.00 11.59 195 SER C N 1
ATOM 6930 C CA . SER C 1 195 ? 41.891 20.989 26.273 1.00 11.20 195 SER C CA 1
ATOM 6931 C C . SER C 1 195 ? 42.409 21.183 24.872 1.00 11.51 195 SER C C 1
ATOM 6932 O O . SER C 1 195 ? 41.973 22.089 24.159 1.00 11.87 195 SER C O 1
ATOM 6935 N N . SER C 1 196 ? 43.342 20.310 24.510 1.00 11.09 196 SER C N 1
ATOM 6936 C CA . SER C 1 196 ? 43.963 20.337 23.180 1.00 11.79 196 SER C CA 1
ATOM 6937 C C . SER C 1 196 ? 44.310 18.921 22.784 1.00 11.87 196 SER C C 1
ATOM 6938 O O . SER C 1 196 ? 45.183 18.300 23.395 1.00 12.05 196 SER C O 1
ATOM 6941 N N . SER C 1 197 ? 43.631 18.425 21.747 1.00 11.91 197 SER C N 1
ATOM 6942 C CA . SER C 1 197 ? 43.769 17.046 21.292 1.00 11.30 197 SER C CA 1
ATOM 6943 C C . SER C 1 197 ? 44.265 17.027 19.862 1.00 11.50 197 SER C C 1
ATOM 6944 O O . SER C 1 197 ? 43.701 17.686 19.000 1.00 11.80 197 SER C O 1
ATOM 6947 N N . LYS C 1 198 ? 45.284 16.222 19.604 1.00 10.43 198 LYS C N 1
ATOM 6948 C CA . LYS C 1 198 ? 45.564 15.886 18.213 1.00 11.17 198 LYS C CA 1
ATOM 6949 C C . LYS C 1 198 ? 44.347 15.229 17.578 1.00 11.59 198 LYS C C 1
ATOM 6950 O O . LYS C 1 198 ? 43.648 14.448 18.215 1.00 11.91 198 LYS C O 1
ATOM 6956 N N . ARG C 1 199 ? 44.095 15.563 16.305 1.00 10.05 199 ARG C N 1
ATOM 6957 C CA . ARG C 1 199 ? 43.111 14.866 15.493 1.00 9.87 199 ARG C CA 1
ATOM 6958 C C . ARG C 1 199 ? 43.798 13.826 14.626 1.00 10.36 199 ARG C C 1
ATOM 6959 O O . ARG C 1 199 ? 44.998 13.921 14.380 1.00 12.89 199 ARG C O 1
ATOM 6967 N N . THR C 1 200 ? 43.053 12.830 14.176 1.00 10.69 200 THR C N 1
ATOM 6968 C CA . THR C 1 200 ? 43.646 11.767 13.372 1.00 11.79 200 THR C CA 1
ATOM 6969 C C . THR C 1 200 ? 43.466 12.025 11.872 1.00 12.65 200 THR C C 1
ATOM 6970 O O . THR C 1 200 ? 42.608 12.803 11.450 1.00 12.41 200 THR C O 1
ATOM 6974 N N . SER C 1 201 ? 44.268 11.341 11.062 1.00 12.49 201 SER C N 1
ATOM 6975 C CA . SER C 1 201 ? 44.176 11.534 9.611 1.00 13.68 201 SER C CA 1
ATOM 6976 C C . SER C 1 201 ? 42.785 11.164 9.061 1.00 13.70 201 SER C C 1
ATOM 6977 O O . SER C 1 201 ? 42.221 11.901 8.255 1.00 14.62 201 SER C O 1
ATOM 6980 N N . SER C 1 202 ? 42.174 10.097 9.577 1.00 13.39 202 SER C N 1
ATOM 6981 C CA . SER C 1 202 ? 40.840 9.715 9.110 1.00 14.85 202 SER C CA 1
ATOM 6982 C C . SER C 1 202 ? 39.799 10.758 9.512 1.00 12.51 202 SER C C 1
ATOM 6983 O O . SER C 1 202 ? 38.867 11.043 8.739 1.00 12.80 202 SER C O 1
ATOM 6986 N N . GLN C 1 203 ? 39.969 11.394 10.684 1.00 11.47 203 GLN C N 1
ATOM 6987 C CA . GLN C 1 203 ? 39.044 12.481 11.038 1.00 12.40 203 GLN C CA 1
ATOM 6988 C C . GLN C 1 203 ? 39.125 13.624 10.035 1.00 12.28 203 GLN C C 1
ATOM 6989 O O . GLN C 1 203 ? 38.114 14.184 9.629 1.00 12.18 203 GLN C O 1
ATOM 6995 N N . ASN C 1 204 ? 40.355 13.927 9.624 1.00 12.15 204 ASN C N 1
ATOM 6996 C CA . ASN C 1 204 ? 40.608 14.993 8.656 1.00 12.67 204 ASN C CA 1
ATOM 6997 C C . ASN C 1 204 ? 40.292 14.654 7.212 1.00 12.43 204 ASN C C 1
ATOM 6998 O O . ASN C 1 204 ? 40.380 15.540 6.371 1.00 15.94 204 ASN C O 1
ATOM 7003 N N . ASP C 1 205 ? 39.862 13.423 6.954 1.00 12.97 205 ASP C N 1
ATOM 7004 C CA . ASP C 1 205 ? 39.320 13.047 5.624 1.00 14.83 205 ASP C CA 1
ATOM 7005 C C . ASP C 1 205 ? 37.811 13.281 5.513 1.00 15.25 205 ASP C C 1
ATOM 7006 O O . ASP C 1 205 ? 37.272 13.254 4.423 1.00 18.45 205 ASP C O 1
ATOM 7011 N N . LEU C 1 206 ? 37.127 13.511 6.643 1.00 14.53 206 LEU C N 1
ATOM 7012 C CA . LEU C 1 206 ? 35.753 14.005 6.609 1.00 15.50 206 LEU C CA 1
ATOM 7013 C C . LEU C 1 206 ? 35.726 15.449 6.095 1.00 15.12 206 LEU C C 1
ATOM 7014 O O . LEU C 1 206 ? 36.720 16.169 6.150 1.00 17.07 206 LEU C O 1
ATOM 7019 N N . THR C 1 207 ? 34.579 15.850 5.563 1.00 14.98 207 THR C N 1
ATOM 7020 C CA . THR C 1 207 ? 34.451 17.161 4.924 1.00 13.15 207 THR C CA 1
ATOM 7021 C C . THR C 1 207 ? 34.471 18.306 5.961 1.00 14.99 207 THR C C 1
ATOM 7022 O O . THR C 1 207 ? 35.023 19.376 5.712 1.00 17.69 207 THR C O 1
ATOM 7026 N N . TYR C 1 208 ? 33.905 18.067 7.135 1.00 12.94 208 TYR C N 1
ATOM 7027 C CA . TYR C 1 208 ? 33.629 19.152 8.066 1.00 13.15 208 TYR C CA 1
ATOM 7028 C C . TYR C 1 208 ? 34.590 19.187 9.231 1.00 12.21 208 TYR C C 1
ATOM 7029 O O . TYR C 1 208 ? 34.706 18.209 9.980 1.00 12.71 208 TYR C O 1
ATOM 7038 N N . GLY C 1 209 ? 35.264 20.329 9.381 1.00 12.83 209 GLY C N 1
ATOM 7039 C CA . GLY C 1 209 ? 35.998 20.612 10.595 1.00 13.65 209 GLY C CA 1
ATOM 7040 C C . GLY C 1 209 ? 37.405 20.080 10.632 1.00 13.42 209 GLY C C 1
ATOM 7041 O O . GLY C 1 209 ? 37.819 19.572 11.673 1.00 13.05 209 GLY C O 1
ATOM 7042 N N . ASN C 1 210 ? 38.139 20.197 9.513 1.00 13.11 210 ASN C N 1
ATOM 7043 C CA . ASN C 1 210 ? 39.528 19.764 9.462 1.00 12.38 210 ASN C CA 1
ATOM 7044 C C . ASN C 1 210 ? 40.448 20.627 10.316 1.00 11.94 210 ASN C C 1
ATOM 7045 O O . ASN C 1 210 ? 40.214 21.828 10.502 1.00 12.12 210 ASN C O 1
ATOM 7050 N N . GLY C 1 211 ? 41.513 20.003 10.809 1.00 11.33 211 GLY C N 1
ATOM 7051 C CA . GLY C 1 211 ? 42.572 20.703 11.511 1.00 10.67 211 GLY C CA 1
ATOM 7052 C C . GLY C 1 211 ? 43.439 19.732 12.271 1.00 11.22 211 GLY C C 1
ATOM 7053 O O . GLY C 1 211 ? 43.048 18.586 12.529 1.00 11.30 211 GLY C O 1
ATOM 7054 N N . ASP C 1 212 ? 44.645 20.175 12.589 1.00 12.41 212 ASP C N 1
ATOM 7055 C CA . ASP C 1 212 ? 45.590 19.309 13.273 1.00 12.87 212 ASP C CA 1
ATOM 7056 C C . ASP C 1 212 ? 45.149 19.008 14.700 1.00 12.18 212 ASP C C 1
ATOM 7057 O O . ASP C 1 212 ? 45.443 17.914 15.203 1.00 12.09 212 ASP C O 1
ATOM 7062 N N . ARG C 1 213 ? 44.457 19.967 15.331 1.00 11.89 213 ARG C N 1
ATOM 7063 C CA . ARG C 1 213 ? 44.033 19.800 16.732 1.00 11.26 213 ARG C CA 1
ATOM 7064 C C . ARG C 1 213 ? 42.594 20.210 16.956 1.00 11.37 213 ARG C C 1
ATOM 7065 O O . ARG C 1 213 ? 42.093 21.136 16.334 1.00 12.48 213 ARG C O 1
ATOM 7073 N N . ALA C 1 214 ? 41.962 19.501 17.888 1.00 11.02 214 ALA C N 1
ATOM 7074 C CA . ALA C 1 214 ? 40.671 19.876 18.455 1.00 11.43 214 ALA C CA 1
ATOM 7075 C C . ALA C 1 214 ? 40.976 20.597 19.750 1.00 12.39 214 ALA C C 1
ATOM 7076 O O . ALA C 1 214 ? 41.735 20.060 20.554 1.00 14.38 214 ALA C O 1
ATOM 7078 N N . GLU C 1 215 ? 40.425 21.798 19.948 1.00 11.62 215 GLU C N 1
ATOM 7079 C CA A GLU C 1 215 ? 40.725 22.639 21.133 0.50 11.72 215 GLU C CA 1
ATOM 7080 C CA B GLU C 1 215 ? 40.706 22.552 21.173 0.50 11.91 215 GLU C CA 1
ATOM 7081 C C . GLU C 1 215 ? 39.431 23.116 21.786 1.00 11.14 215 GLU C C 1
ATOM 7082 O O . GLU C 1 215 ? 38.465 23.447 21.082 1.00 11.07 215 GLU C O 1
ATOM 7093 N N . THR C 1 216 ? 39.436 23.208 23.120 1.00 10.53 216 THR C N 1
ATOM 7094 C CA . THR C 1 216 ? 38.298 23.760 23.851 1.00 10.95 216 THR C CA 1
ATOM 7095 C C . THR C 1 216 ? 38.761 24.679 24.966 1.00 11.12 216 THR C C 1
ATOM 7096 O O . THR C 1 216 ? 39.779 24.421 25.602 1.00 12.06 216 THR C O 1
ATOM 7100 N N . TYR C 1 217 ? 37.978 25.736 25.188 1.00 11.21 217 TYR C N 1
ATOM 7101 C CA . TYR C 1 217 ? 38.264 26.762 26.197 1.00 12.07 217 TYR C CA 1
ATOM 7102 C C . TYR C 1 217 ? 36.958 27.092 26.889 1.00 11.65 217 TYR C C 1
ATOM 7103 O O . TYR C 1 217 ? 36.011 27.525 26.223 1.00 12.21 217 TYR C O 1
ATOM 7112 N N . THR C 1 218 ? 36.910 26.870 28.211 1.00 11.62 218 THR C N 1
ATOM 7113 C CA . THR C 1 218 ? 35.672 26.966 28.990 1.00 11.84 218 THR C CA 1
ATOM 7114 C C . THR C 1 218 ? 35.825 27.887 30.177 1.00 12.34 218 THR C C 1
ATOM 7115 O O . THR C 1 218 ? 36.844 27.853 30.871 1.00 12.74 218 THR C O 1
ATOM 7119 N N . GLY C 1 219 ? 34.781 28.677 30.423 1.00 12.24 219 GLY C N 1
ATOM 7120 C CA . GLY C 1 219 ? 34.606 29.363 31.695 1.00 12.00 219 GLY C CA 1
ATOM 7121 C C . GLY C 1 219 ? 33.247 29.035 32.269 1.00 13.47 219 GLY C C 1
ATOM 7122 O O . GLY C 1 219 ? 32.278 28.866 31.537 1.00 13.56 219 GLY C O 1
ATOM 7123 N N . GLY C 1 220 ? 33.181 28.947 33.592 1.00 13.33 220 GLY C N 1
ATOM 7124 C CA . GLY C 1 220 ? 31.915 28.706 34.262 1.00 13.92 220 GLY C CA 1
ATOM 7125 C C . GLY C 1 220 ? 31.751 29.425 35.581 1.00 16.05 220 GLY C C 1
ATOM 7126 O O . GLY C 1 220 ? 32.727 29.822 36.206 1.00 14.52 220 GLY C O 1
ATOM 7127 N N . LEU C 1 221 ? 30.483 29.578 35.959 1.00 16.32 221 LEU C N 1
ATOM 7128 C CA A LEU C 1 221 ? 30.104 30.193 37.225 0.50 19.97 221 LEU C CA 1
ATOM 7129 C CA B LEU C 1 221 ? 30.076 30.228 37.195 0.50 17.43 221 LEU C CA 1
ATOM 7130 C C . LEU C 1 221 ? 28.912 29.439 37.786 1.00 17.69 221 LEU C C 1
ATOM 7131 O O . LEU C 1 221 ? 28.056 28.961 37.039 1.00 17.43 221 LEU C O 1
ATOM 7140 N N . LYS C 1 222 ? 28.865 29.339 39.105 1.00 17.85 222 LYS C N 1
ATOM 7141 C CA . LYS C 1 222 ? 27.716 28.743 39.743 1.00 19.63 222 LYS C CA 1
ATOM 7142 C C . LYS C 1 222 ? 27.433 29.363 41.105 1.00 18.78 222 LYS C C 1
ATOM 7143 O O . LYS C 1 222 ? 28.320 29.900 41.755 1.00 19.15 222 LYS C O 1
ATOM 7149 N N . TYR C 1 223 ? 26.165 29.279 41.465 1.00 21.62 223 TYR C N 1
ATOM 7150 C CA . TYR C 1 223 ? 25.671 29.675 42.782 1.00 21.10 223 TYR C CA 1
ATOM 7151 C C . TYR C 1 223 ? 24.873 28.498 43.316 1.00 19.71 223 TYR C C 1
ATOM 7152 O O . TYR C 1 223 ? 23.925 28.050 42.670 1.00 19.37 223 TYR C O 1
ATOM 7161 N N . ASP C 1 224 ? 25.239 28.024 44.505 1.00 20.64 224 ASP C N 1
ATOM 7162 C CA . ASP C 1 224 ? 24.661 26.807 45.078 1.00 20.71 224 ASP C CA 1
ATOM 7163 C C . ASP C 1 224 ? 24.511 27.020 46.580 1.00 22.37 224 ASP C C 1
ATOM 7164 O O . ASP C 1 224 ? 25.404 26.696 47.345 1.00 24.96 224 ASP C O 1
ATOM 7169 N N . ALA C 1 225 ? 23.383 27.605 46.971 1.00 22.04 225 ALA C N 1
ATOM 7170 C CA . ALA C 1 225 ? 23.087 27.884 48.393 1.00 23.11 225 ALA C CA 1
ATOM 7171 C C . ALA C 1 225 ? 21.631 28.287 48.537 1.00 24.74 225 ALA C C 1
ATOM 7172 O O . ALA C 1 225 ? 20.998 28.679 47.556 1.00 24.20 225 ALA C O 1
ATOM 7174 N N . ASN C 1 226 ? 21.096 28.172 49.758 1.00 25.30 226 ASN C N 1
ATOM 7175 C CA . ASN C 1 226 ? 19.752 28.682 50.086 1.00 28.49 226 ASN C CA 1
ATOM 7176 C C . ASN C 1 226 ? 18.667 28.091 49.187 1.00 26.43 226 ASN C C 1
ATOM 7177 O O . ASN C 1 226 ? 17.714 28.781 48.789 1.00 26.70 226 ASN C O 1
ATOM 7182 N N . ASN C 1 227 ? 18.849 26.809 48.853 1.00 24.56 227 ASN C N 1
ATOM 7183 C CA . ASN C 1 227 ? 17.939 26.041 48.001 1.00 23.30 227 ASN C CA 1
ATOM 7184 C C . ASN C 1 227 ? 17.859 26.496 46.543 1.00 22.58 227 ASN C C 1
ATOM 7185 O O . ASN C 1 227 ? 16.978 26.052 45.801 1.00 22.55 227 ASN C O 1
ATOM 7190 N N . ILE C 1 228 ? 18.810 27.338 46.142 1.00 22.56 228 ILE C N 1
ATOM 7191 C CA . ILE C 1 228 ? 18.851 27.903 44.817 1.00 23.02 228 ILE C CA 1
ATOM 7192 C C . ILE C 1 228 ? 20.055 27.286 44.133 1.00 18.96 228 ILE C C 1
ATOM 7193 O O . ILE C 1 228 ? 21.109 27.135 44.742 1.00 19.52 228 ILE C O 1
ATOM 7198 N N . TYR C 1 229 ? 19.894 26.931 42.868 1.00 18.11 229 TYR C N 1
ATOM 7199 C CA . TYR C 1 229 ? 21.035 26.537 42.047 1.00 17.76 229 TYR C CA 1
ATOM 7200 C C . TYR C 1 229 ? 21.015 27.321 40.746 1.00 16.97 229 TYR C C 1
ATOM 7201 O O . TYR C 1 229 ? 20.048 27.249 39.998 1.00 18.05 229 TYR C O 1
ATOM 7210 N N . LEU C 1 230 ? 22.084 28.072 40.496 1.00 17.09 230 LEU C N 1
ATOM 7211 C CA . LEU C 1 230 ? 22.252 28.806 39.252 1.00 18.11 230 LEU C CA 1
ATOM 7212 C C . LEU C 1 230 ? 23.589 28.430 38.674 1.00 15.64 230 LEU C C 1
ATOM 7213 O O . LEU C 1 230 ? 24.565 28.303 39.412 1.00 17.06 230 LEU C O 1
ATOM 7218 N N . ALA C 1 231 ? 23.648 28.262 37.364 1.00 15.74 231 ALA C N 1
ATOM 7219 C CA . ALA C 1 231 ? 24.948 28.040 36.731 1.00 15.06 231 ALA C CA 1
ATOM 7220 C C . ALA C 1 231 ? 24.949 28.424 35.271 1.00 14.01 231 ALA C C 1
ATOM 7221 O O . ALA C 1 231 ? 23.923 28.430 34.633 1.00 14.53 231 ALA C O 1
ATOM 7223 N N . ALA C 1 232 ? 26.139 28.767 34.784 1.00 14.98 232 ALA C N 1
ATOM 7224 C CA . ALA C 1 232 ? 26.359 29.073 33.382 1.00 15.05 232 ALA C CA 1
ATOM 7225 C C . ALA C 1 232 ? 27.731 28.578 32.973 1.00 14.87 232 ALA C C 1
ATOM 7226 O O . ALA C 1 232 ? 28.669 28.578 33.775 1.00 14.58 232 ALA C O 1
ATOM 7228 N N . GLN C 1 233 ? 27.829 28.131 31.723 1.00 13.60 233 GLN C N 1
ATOM 7229 C CA . GLN C 1 233 ? 29.127 27.784 31.142 1.00 14.85 233 GLN C CA 1
ATOM 7230 C C . GLN C 1 233 ? 29.189 28.312 29.719 1.00 14.42 233 GLN C C 1
ATOM 7231 O O . GLN C 1 233 ? 28.200 28.259 28.976 1.00 14.51 233 GLN C O 1
ATOM 7237 N N . TYR C 1 234 ? 30.354 28.847 29.364 1.00 13.02 234 TYR C N 1
ATOM 7238 C CA . TYR C 1 234 ? 30.640 29.240 27.996 1.00 13.28 234 TYR C CA 1
ATOM 7239 C C . TYR C 1 234 ? 31.861 28.471 27.539 1.00 13.63 234 TYR C C 1
ATOM 7240 O O . TYR C 1 234 ? 32.869 28.447 28.249 1.00 13.50 234 TYR C O 1
ATOM 7249 N N . THR C 1 235 ? 31.768 27.857 26.353 1.00 12.88 235 THR C N 1
ATOM 7250 C CA . THR C 1 235 ? 32.875 27.073 25.798 1.00 12.11 235 THR C CA 1
ATOM 7251 C C . THR C 1 235 ? 33.059 27.451 24.339 1.00 12.58 235 THR C C 1
ATOM 7252 O O . THR C 1 235 ? 32.100 27.433 23.567 1.00 13.92 235 THR C O 1
ATOM 7256 N N . GLN C 1 236 ? 34.294 27.798 23.980 1.00 12.40 236 GLN C N 1
ATOM 7257 C CA . GLN C 1 236 ? 34.661 28.031 22.581 1.00 12.73 236 GLN C CA 1
ATOM 7258 C C . GLN C 1 236 ? 35.486 26.845 22.128 1.00 13.27 236 GLN C C 1
ATOM 7259 O O . GLN C 1 236 ? 36.429 26.438 22.816 1.00 13.09 236 GLN C O 1
ATOM 7265 N N . THR C 1 237 ? 35.128 26.299 20.973 1.00 12.45 237 THR C N 1
ATOM 7266 C CA . THR C 1 237 ? 35.774 25.108 20.466 1.00 11.85 237 THR C CA 1
ATOM 7267 C C . THR C 1 237 ? 36.286 25.310 19.042 1.00 11.39 237 THR C C 1
ATOM 7268 O O . THR C 1 237 ? 35.786 26.148 18.277 1.00 12.42 237 THR C O 1
ATOM 7272 N N . TYR C 1 238 ? 37.289 24.502 18.728 1.00 10.68 238 TYR C N 1
ATOM 7273 C CA . TYR C 1 238 ? 37.901 24.448 17.396 1.00 11.84 238 TYR C CA 1
ATOM 7274 C C . TYR C 1 238 ? 38.009 23.005 16.932 1.00 11.03 238 TYR C C 1
ATOM 7275 O O . TYR C 1 238 ? 38.642 22.192 17.605 1.00 11.24 238 TYR C O 1
ATOM 7284 N N . ASN C 1 239 ? 37.357 22.674 15.812 1.00 10.64 239 ASN C N 1
ATOM 7285 C CA . ASN C 1 239 ? 37.389 21.309 15.246 1.00 11.19 239 ASN C CA 1
ATOM 7286 C C . ASN C 1 239 ? 37.025 20.224 16.265 1.00 11.08 239 ASN C C 1
ATOM 7287 O O . ASN C 1 239 ? 37.563 19.108 16.216 1.00 10.68 239 ASN C O 1
ATOM 7292 N N . ALA C 1 240 ? 36.114 20.565 17.182 1.00 11.12 240 ALA C N 1
ATOM 7293 C CA . ALA C 1 240 ? 35.811 19.704 18.343 1.00 11.33 240 ALA C CA 1
ATOM 7294 C C . ALA C 1 240 ? 34.331 19.435 18.617 1.00 10.63 240 ALA C C 1
ATOM 7295 O O . ALA C 1 240 ? 33.995 18.426 19.256 1.00 10.74 240 ALA C O 1
ATOM 7297 N N . THR C 1 241 ? 33.460 20.338 18.164 1.00 10.71 241 THR C N 1
ATOM 7298 C CA . THR C 1 241 ? 32.018 20.197 18.330 1.00 11.50 241 THR C CA 1
ATOM 7299 C C . THR C 1 241 ? 31.444 19.481 17.127 1.00 11.52 241 THR C C 1
ATOM 7300 O O . THR C 1 241 ? 31.589 19.938 16.002 1.00 12.58 241 THR C O 1
ATOM 7304 N N . ARG C 1 242 ? 30.812 18.341 17.357 1.00 11.35 242 ARG C N 1
ATOM 7305 C CA . ARG C 1 242 ? 30.241 17.561 16.274 1.00 11.57 242 ARG C CA 1
ATOM 7306 C C . ARG C 1 242 ? 29.104 18.310 15.580 1.00 12.79 242 ARG C C 1
ATOM 7307 O O . ARG C 1 242 ? 28.314 19.021 16.228 1.00 15.14 242 ARG C O 1
ATOM 7315 N N . VAL C 1 243 ? 29.063 18.172 14.250 1.00 14.22 243 VAL C N 1
ATOM 7316 C CA . VAL C 1 243 ? 27.975 18.711 13.431 1.00 15.21 243 VAL C CA 1
ATOM 7317 C C . VAL C 1 243 ? 27.165 17.510 13.028 1.00 15.28 243 VAL C C 1
ATOM 7318 O O . VAL C 1 243 ? 27.467 16.849 12.047 1.00 16.12 243 VAL C O 1
ATOM 7322 N N . GLY C 1 244 ? 26.166 17.191 13.839 1.00 17.87 244 GLY C N 1
ATOM 7323 C CA . GLY C 1 244 ? 25.394 15.980 13.638 1.00 16.18 244 GLY C CA 1
ATOM 7324 C C . GLY C 1 244 ? 26.331 14.797 13.517 1.00 15.89 244 GLY C C 1
ATOM 7325 O O . GLY C 1 244 ? 27.215 14.596 14.359 1.00 19.17 244 GLY C O 1
ATOM 7326 N N . ASN C 1 245 ? 26.185 14.044 12.432 1.00 17.25 245 ASN C N 1
ATOM 7327 C CA . ASN C 1 245 ? 27.068 12.920 12.181 1.00 18.81 245 ASN C CA 1
ATOM 7328 C C . ASN C 1 245 ? 27.944 13.171 10.941 1.00 17.75 245 ASN C C 1
ATOM 7329 O O . ASN C 1 245 ? 28.403 12.226 10.323 1.00 19.87 245 ASN C O 1
ATOM 7334 N N . LEU C 1 246 ? 28.191 14.443 10.627 1.00 15.86 246 LEU C N 1
ATOM 7335 C CA . LEU C 1 246 ? 28.938 14.825 9.413 1.00 18.79 246 LEU C CA 1
ATOM 7336 C C . LEU C 1 246 ? 30.418 15.118 9.642 1.00 16.90 246 LEU C C 1
ATOM 7337 O O . LEU C 1 246 ? 31.189 15.140 8.693 1.00 16.78 246 LEU C O 1
ATOM 7342 N N . GLY C 1 247 ? 30.810 15.373 10.891 1.00 14.46 247 GLY C N 1
ATOM 7343 C CA . GLY C 1 247 ? 32.150 15.874 11.180 1.00 13.80 247 GLY C CA 1
ATOM 7344 C C . GLY C 1 247 ? 32.052 16.882 12.307 1.00 12.82 247 GLY C C 1
ATOM 7345 O O . GLY C 1 247 ? 31.230 16.704 13.213 1.00 12.75 247 GLY C O 1
ATOM 7346 N N . TRP C 1 248 ? 32.842 17.944 12.239 1.00 11.91 248 TRP C N 1
ATOM 7347 C CA . TRP C 1 248 ? 32.900 18.933 13.316 1.00 12.28 248 TRP C CA 1
ATOM 7348 C C . TRP C 1 248 ? 32.784 20.344 12.770 1.00 11.97 248 TRP C C 1
ATOM 7349 O O . TRP C 1 248 ? 33.015 20.586 11.585 1.00 12.06 248 TRP C O 1
ATOM 7360 N N . ALA C 1 249 ? 32.481 21.276 13.666 1.00 12.32 249 ALA C N 1
ATOM 7361 C CA . ALA C 1 249 ? 32.445 22.691 13.359 1.00 12.72 249 ALA C CA 1
ATOM 7362 C C . ALA C 1 249 ? 33.848 23.249 13.437 1.00 11.92 249 ALA C C 1
ATOM 7363 O O . ALA C 1 249 ? 34.542 23.045 14.443 1.00 12.54 249 ALA C O 1
ATOM 7365 N N . ASN C 1 250 ? 34.287 23.967 12.399 1.00 12.25 250 ASN C N 1
ATOM 7366 C CA . ASN C 1 250 ? 35.599 24.597 12.493 1.00 12.29 250 ASN C CA 1
ATOM 7367 C C . ASN C 1 250 ? 35.759 25.412 13.760 1.00 12.45 250 ASN C C 1
ATOM 7368 O O . ASN C 1 250 ? 36.772 25.313 14.434 1.00 13.33 250 ASN C O 1
ATOM 7373 N N . LYS C 1 251 ? 34.730 26.183 14.091 1.00 12.65 251 LYS C N 1
ATOM 7374 C CA . LYS C 1 251 ? 34.665 26.838 15.397 1.00 13.78 251 LYS C CA 1
ATOM 7375 C C . LYS C 1 251 ? 33.244 26.717 15.888 1.00 12.75 251 LYS C C 1
ATOM 7376 O O . LYS C 1 251 ? 32.317 26.714 15.086 1.00 13.77 251 LYS C O 1
ATOM 7382 N N . ALA C 1 252 ? 33.073 26.613 17.204 1.00 12.89 252 ALA C N 1
ATOM 7383 C CA . ALA C 1 252 ? 31.744 26.753 17.800 1.00 13.00 252 ALA C CA 1
ATOM 7384 C C . ALA C 1 252 ? 31.812 27.527 19.090 1.00 12.43 252 ALA C C 1
ATOM 7385 O O . ALA C 1 252 ? 32.836 27.558 19.770 1.00 12.87 252 ALA C O 1
ATOM 7387 N N . GLN C 1 253 ? 30.684 28.148 19.402 1.00 12.84 253 GLN C N 1
ATOM 7388 C CA . GLN C 1 253 ? 30.514 28.894 20.638 1.00 13.42 253 GLN C CA 1
ATOM 7389 C C . GLN C 1 253 ? 29.303 28.296 21.326 1.00 13.49 253 GLN C C 1
ATOM 7390 O O . GLN C 1 253 ? 28.197 28.363 20.800 1.00 13.36 253 GLN C O 1
ATOM 7396 N N . ASN C 1 254 ? 29.544 27.725 22.503 1.00 12.46 254 ASN C N 1
ATOM 7397 C CA . ASN C 1 254 ? 28.535 26.999 23.259 1.00 13.54 254 ASN C CA 1
ATOM 7398 C C . ASN C 1 254 ? 28.232 27.739 24.537 1.00 12.48 254 ASN C C 1
ATOM 7399 O O . ASN C 1 254 ? 29.135 28.205 25.212 1.00 13.11 254 ASN C O 1
ATOM 7404 N N . PHE C 1 255 ? 26.956 27.828 24.857 1.00 12.06 255 PHE C N 1
ATOM 7405 C CA . PHE C 1 255 ? 26.523 28.514 26.050 1.00 12.98 255 PHE C CA 1
ATOM 7406 C C . PHE C 1 255 ? 25.364 27.738 26.676 1.00 13.32 255 PHE C C 1
ATOM 7407 O O . PHE C 1 255 ? 24.410 27.373 25.978 1.00 13.48 255 PHE C O 1
ATOM 7415 N N . GLU C 1 256 ? 25.451 27.504 27.986 1.00 13.00 256 GLU C N 1
ATOM 7416 C CA . GLU C 1 256 ? 24.378 26.839 28.735 1.00 12.52 256 GLU C CA 1
ATOM 7417 C C . GLU C 1 256 ? 24.153 27.625 30.014 1.00 13.37 256 GLU C C 1
ATOM 7418 O O . GLU C 1 256 ? 25.116 28.062 30.644 1.00 14.11 256 GLU C O 1
ATOM 7424 N N . VAL C 1 257 ? 22.893 27.805 30.384 1.00 13.93 257 VAL C N 1
ATOM 7425 C CA . VAL C 1 257 ? 22.550 28.473 31.629 1.00 13.67 257 VAL C CA 1
ATOM 7426 C C . VAL C 1 257 ? 21.317 27.807 32.239 1.00 14.58 257 VAL C C 1
ATOM 7427 O O . VAL C 1 257 ? 20.404 27.411 31.517 1.00 14.96 257 VAL C O 1
ATOM 7431 N N . VAL C 1 258 ? 21.307 27.699 33.569 1.00 14.73 258 VAL C N 1
ATOM 7432 C CA . VAL C 1 258 ? 20.250 26.995 34.285 1.00 16.74 258 VAL C CA 1
ATOM 7433 C C . VAL C 1 258 ? 19.963 27.671 35.615 1.00 16.62 258 VAL C C 1
ATOM 7434 O O . VAL C 1 258 ? 20.876 28.191 36.267 1.00 16.33 258 VAL C O 1
ATOM 7438 N N . ALA C 1 259 ? 18.684 27.639 35.990 1.00 16.12 259 ALA C N 1
ATOM 7439 C CA . ALA C 1 259 ? 18.218 28.058 37.309 1.00 16.77 259 ALA C CA 1
ATOM 7440 C C . ALA C 1 259 ? 17.271 27.010 37.866 1.00 16.25 259 ALA C C 1
ATOM 7441 O O . ALA C 1 259 ? 16.366 26.570 37.161 1.00 15.62 259 ALA C O 1
ATOM 7443 N N . GLN C 1 260 ? 17.484 26.636 39.129 1.00 15.67 260 GLN C N 1
ATOM 7444 C CA . GLN C 1 260 ? 16.647 25.668 39.831 1.00 15.29 260 GLN C CA 1
ATOM 7445 C C . GLN C 1 260 ? 16.367 26.132 41.252 1.00 16.92 260 GLN C C 1
ATOM 7446 O O . GLN C 1 260 ? 17.152 26.890 41.840 1.00 18.74 260 GLN C O 1
ATOM 7452 N N . TYR C 1 261 ? 15.261 25.641 41.801 1.00 16.92 261 TYR C N 1
ATOM 7453 C CA . TYR C 1 261 ? 14.906 25.888 43.197 1.00 19.33 261 TYR C CA 1
ATOM 7454 C C . TYR C 1 261 ? 14.373 24.603 43.807 1.00 18.95 261 TYR C C 1
ATOM 7455 O O . TYR C 1 261 ? 13.576 23.934 43.178 1.00 18.20 261 TYR C O 1
ATOM 7464 N N . GLN C 1 262 ? 14.830 24.281 45.020 1.00 15.65 262 GLN C N 1
ATOM 7465 C CA . GLN C 1 262 ? 14.377 23.112 45.725 1.00 17.91 262 GLN C CA 1
ATOM 7466 C C . GLN C 1 262 ? 13.375 23.573 46.821 1.00 19.76 262 GLN C C 1
ATOM 7467 O O . GLN C 1 262 ? 13.772 24.179 47.830 1.00 22.76 262 GLN C O 1
ATOM 7473 N N . PHE C 1 263 ? 12.095 23.282 46.594 1.00 19.30 263 PHE C N 1
ATOM 7474 C CA . PHE C 1 263 ? 11.052 23.493 47.607 1.00 20.14 263 PHE C CA 1
ATOM 7475 C C . PHE C 1 263 ? 11.198 22.408 48.664 1.00 23.43 263 PHE C C 1
ATOM 7476 O O . PHE C 1 263 ? 11.513 21.248 48.349 1.00 22.95 263 PHE C O 1
ATOM 7484 N N . ASP C 1 264 ? 10.930 22.766 49.923 1.00 27.38 264 ASP C N 1
ATOM 7485 C CA . ASP C 1 264 ? 11.073 21.791 51.008 1.00 29.05 264 ASP C CA 1
ATOM 7486 C C . ASP C 1 264 ? 10.136 20.580 50.865 1.00 30.90 264 ASP C C 1
ATOM 7487 O O . ASP C 1 264 ? 10.474 19.492 51.328 1.00 36.38 264 ASP C O 1
ATOM 7492 N N . PHE C 1 265 ? 9.001 20.749 50.173 1.00 28.37 265 PHE C N 1
ATOM 7493 C CA . PHE C 1 265 ? 8.043 19.642 49.983 1.00 30.93 265 PHE C CA 1
ATOM 7494 C C . PHE C 1 265 ? 8.444 18.624 48.922 1.00 26.46 265 PHE C C 1
ATOM 7495 O O . PHE C 1 265 ? 7.767 17.614 48.750 1.00 32.32 265 PHE C O 1
ATOM 7503 N N . GLY C 1 266 ? 9.546 18.880 48.225 1.00 22.57 266 GLY C N 1
ATOM 7504 C CA . GLY C 1 266 ? 10.164 17.876 47.357 1.00 19.15 266 GLY C CA 1
ATOM 7505 C C . GLY C 1 266 ? 10.307 18.246 45.886 1.00 13.17 266 GLY C C 1
ATOM 7506 O O . GLY C 1 266 ? 11.055 17.559 45.199 1.00 15.71 266 GLY C O 1
ATOM 7507 N N . LEU C 1 267 ? 9.625 19.297 45.464 1.00 15.37 267 LEU C N 1
ATOM 7508 C CA . LEU C 1 267 ? 9.620 19.719 44.062 1.00 19.29 267 LEU C CA 1
ATOM 7509 C C . LEU C 1 267 ? 10.809 20.609 43.759 1.00 17.95 267 LEU C C 1
ATOM 7510 O O . LEU C 1 267 ? 11.117 21.535 44.506 1.00 18.03 267 LEU C O 1
ATOM 7515 N N . ARG C 1 268 ? 11.441 20.327 42.623 1.00 15.56 268 ARG C N 1
ATOM 7516 C CA . ARG C 1 268 ? 12.597 21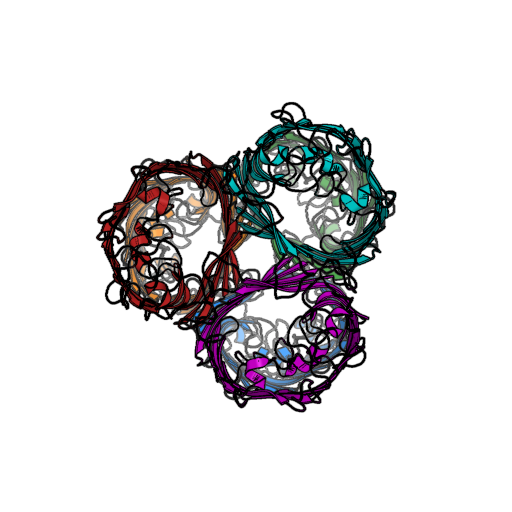.077 42.125 1.00 15.42 268 ARG C CA 1
ATOM 7517 C C . ARG C 1 268 ? 12.322 21.490 40.686 1.00 14.75 268 ARG C C 1
ATOM 7518 O O . ARG C 1 268 ? 12.688 20.765 39.740 1.00 15.40 268 ARG C O 1
ATOM 7526 N N . PRO C 1 269 ? 11.675 22.652 40.494 1.00 15.56 269 PRO C N 1
ATOM 7527 C CA . PRO C 1 269 ? 11.589 23.174 39.134 1.00 15.86 269 PRO C CA 1
ATOM 7528 C C . PRO C 1 269 ? 12.945 23.606 38.566 1.00 16.64 269 PRO C C 1
ATOM 7529 O O . PRO C 1 269 ? 13.870 23.959 39.307 1.00 16.09 269 PRO C O 1
ATOM 7533 N N . SER C 1 270 ? 13.009 23.595 37.245 1.00 16.27 270 SER C N 1
ATOM 7534 C CA . SER C 1 270 ? 14.222 23.898 36.508 1.00 15.52 270 SER C CA 1
ATOM 7535 C C . SER C 1 270 ? 13.889 24.621 35.207 1.00 15.50 270 SER C C 1
ATOM 7536 O O . SER C 1 270 ? 12.963 24.225 34.496 1.00 15.36 270 SER C O 1
ATOM 7539 N N . VAL C 1 271 ? 14.636 25.694 34.927 1.00 14.80 271 VAL C N 1
ATOM 7540 C CA A VAL C 1 271 ? 14.541 26.394 33.646 0.70 16.03 271 VAL C CA 1
ATOM 7541 C CA B VAL C 1 271 ? 14.539 26.419 33.658 0.30 15.03 271 VAL C CA 1
ATOM 7542 C C . VAL C 1 271 ? 15.957 26.564 33.111 1.00 15.05 271 VAL C C 1
ATOM 7543 O O . VAL C 1 271 ? 16.876 26.870 33.860 1.00 15.40 271 VAL C O 1
ATOM 7550 N N . ALA C 1 272 ? 16.135 26.330 31.815 1.00 14.00 272 ALA C N 1
ATOM 7551 C CA . ALA C 1 272 ? 17.459 26.414 31.216 1.00 14.37 272 ALA C CA 1
ATOM 7552 C C . ALA C 1 272 ? 17.400 26.865 29.766 1.00 15.07 272 ALA C C 1
ATOM 7553 O O . ALA C 1 272 ? 16.344 26.798 29.113 1.00 14.58 272 ALA C O 1
ATOM 7555 N N . TYR C 1 273 ? 18.548 27.331 29.282 1.00 14.41 273 TYR C N 1
ATOM 7556 C CA . TYR C 1 273 ? 18.718 27.690 27.881 1.00 15.55 273 TYR C CA 1
ATOM 7557 C C . TYR C 1 273 ? 20.053 27.155 27.409 1.00 15.75 273 TYR C C 1
ATOM 7558 O O . TYR C 1 273 ? 21.058 27.296 28.118 1.00 14.19 273 TYR C O 1
ATOM 7567 N N . LEU C 1 274 ? 20.055 26.523 26.237 1.00 13.80 274 LEU C N 1
ATOM 7568 C CA . LEU C 1 274 ? 21.294 26.025 25.644 1.00 14.55 274 LEU C CA 1
ATOM 7569 C C . LEU C 1 274 ? 21.390 26.436 24.200 1.00 13.63 274 LEU C C 1
ATOM 7570 O O . LEU C 1 274 ? 20.409 26.384 23.468 1.00 13.49 274 LEU C O 1
ATOM 7575 N N . GLN C 1 275 ? 22.591 26.818 23.785 1.00 13.42 275 GLN C N 1
ATOM 7576 C CA . GLN C 1 275 ? 22.849 27.032 22.365 1.00 13.11 275 GLN C CA 1
ATOM 7577 C C . GLN C 1 275 ? 24.256 26.646 21.991 1.00 13.66 275 GLN C C 1
ATOM 7578 O O . GLN C 1 275 ? 25.179 26.740 22.801 1.00 13.61 275 GLN C O 1
ATOM 7584 N N . SER C 1 276 ? 24.398 26.234 20.732 1.00 13.15 276 SER C N 1
ATOM 7585 C CA . SER C 1 276 ? 25.710 25.953 20.128 1.00 12.19 276 SER C CA 1
ATOM 7586 C C . SER C 1 276 ? 25.681 26.589 18.747 1.00 12.75 276 SER C C 1
ATOM 7587 O O . SER C 1 276 ? 24.827 26.268 17.928 1.00 14.26 276 SER C O 1
ATOM 7590 N N . LYS C 1 277 ? 26.595 27.520 18.538 1.00 12.87 277 LYS C N 1
ATOM 7591 C CA . LYS C 1 277 ? 26.684 28.281 17.311 1.00 15.03 277 LYS C CA 1
ATOM 7592 C C . LYS C 1 277 ? 27.939 27.868 16.557 1.00 14.22 277 LYS C C 1
ATOM 7593 O O . LYS C 1 277 ? 29.049 28.123 17.023 1.00 15.18 277 LYS C O 1
ATOM 7599 N N . GLY C 1 278 ? 27.748 27.230 15.407 1.00 13.46 278 GLY C N 1
ATOM 7600 C CA . GLY C 1 278 ? 28.855 26.746 14.589 1.00 12.83 278 GLY C CA 1
ATOM 7601 C C . GLY C 1 278 ? 29.266 27.815 13.584 1.00 13.91 278 GLY C C 1
ATOM 7602 O O . GLY C 1 278 ? 28.413 28.540 13.062 1.00 14.61 278 GLY C O 1
ATOM 7603 N N . LYS C 1 279 ? 30.566 27.912 13.334 1.00 14.28 279 LYS C N 1
ATOM 7604 C CA . LYS C 1 279 ? 31.122 28.927 12.432 1.00 14.89 279 LYS C CA 1
ATOM 7605 C C . LYS C 1 279 ? 31.950 28.282 11.343 1.00 15.29 279 LYS C C 1
ATOM 7606 O O . LYS C 1 279 ? 32.623 27.275 11.582 1.00 14.39 279 LYS C O 1
ATOM 7612 N N . ASP C 1 280 ? 31.912 28.893 10.154 1.00 15.72 280 ASP C N 1
ATOM 7613 C CA . ASP C 1 280 ? 32.790 28.530 9.035 1.00 17.78 280 ASP C CA 1
ATOM 7614 C C . ASP C 1 280 ? 32.609 27.090 8.566 1.00 14.82 280 ASP C C 1
ATOM 7615 O O . ASP C 1 280 ? 33.575 26.445 8.172 1.00 14.91 280 ASP C O 1
ATOM 7620 N N . LEU C 1 281 ? 31.384 26.573 8.608 1.00 13.94 281 LEU C N 1
ATOM 7621 C CA . LEU C 1 281 ? 31.144 25.219 8.104 1.00 13.23 281 LEU C CA 1
ATOM 7622 C C . LEU C 1 281 ? 31.360 25.158 6.577 1.00 13.92 281 LEU C C 1
ATOM 7623 O O . LEU C 1 281 ? 31.057 26.102 5.845 1.00 14.67 281 LEU C O 1
ATOM 7628 N N . GLU C 1 282 ? 31.895 24.017 6.162 1.00 14.30 282 GLU C N 1
ATOM 7629 C CA . GLU C 1 282 ? 32.176 23.712 4.762 1.00 13.45 282 GLU C CA 1
ATOM 7630 C C . GLU C 1 282 ? 30.876 23.516 3.983 1.00 14.11 282 GLU C C 1
ATOM 7631 O O . GLU C 1 282 ? 29.766 23.628 4.529 1.00 15.27 282 GLU C O 1
ATOM 7637 N N . ASN C 1 283 ? 31.029 23.298 2.682 1.00 14.11 283 ASN C N 1
ATOM 7638 C CA . ASN C 1 283 ? 29.910 23.090 1.748 1.00 15.53 283 ASN C CA 1
ATOM 7639 C C . ASN C 1 283 ? 28.927 24.254 1.716 1.00 15.58 283 ASN C C 1
ATOM 7640 O O . ASN C 1 283 ? 27.738 24.059 1.517 1.00 16.50 283 ASN C O 1
ATOM 7645 N N . GLY C 1 284 ? 29.447 25.462 1.918 1.00 14.80 284 GLY C N 1
ATOM 7646 C CA . GLY C 1 284 ? 28.654 26.667 1.827 1.00 16.02 284 GLY C CA 1
ATOM 7647 C C . GLY C 1 284 ? 27.743 26.927 3.008 1.00 16.67 284 GLY C C 1
AT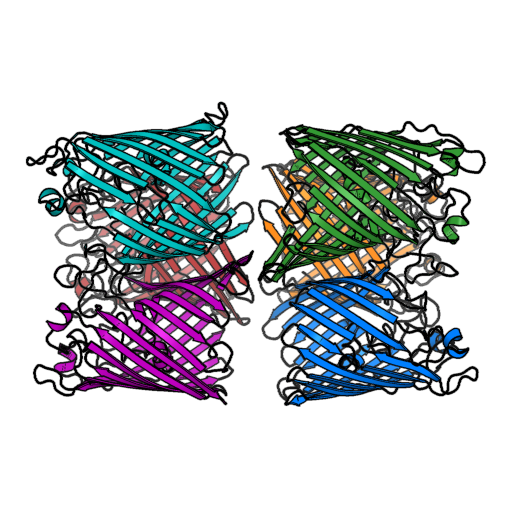OM 7648 O O . GLY C 1 284 ? 26.958 27.868 2.960 1.00 19.24 284 GLY C O 1
ATOM 7649 N N . TYR C 1 285 ? 27.851 26.137 4.078 1.00 16.02 285 TYR C N 1
ATOM 7650 C CA . TYR C 1 285 ? 26.920 26.272 5.191 1.00 16.52 285 TYR C CA 1
ATOM 7651 C C . TYR C 1 285 ? 27.281 27.441 6.104 1.00 16.55 285 TYR C C 1
ATOM 7652 O O . TYR C 1 285 ? 26.401 28.047 6.698 1.00 18.59 285 TYR C O 1
ATOM 7661 N N . GLY C 1 286 ? 28.568 27.770 6.209 1.00 17.06 286 GLY C N 1
ATOM 7662 C CA . GLY C 1 286 ? 28.988 28.950 6.948 1.00 15.94 286 GLY C CA 1
ATOM 7663 C C . GLY C 1 286 ? 28.585 28.877 8.410 1.00 15.76 286 GLY C C 1
ATOM 7664 O O . GLY C 1 286 ? 28.845 27.886 9.076 1.00 16.29 286 GLY C O 1
ATOM 7665 N N . ASP C 1 287 ? 27.944 29.931 8.897 1.00 15.80 287 ASP C N 1
ATOM 7666 C CA . ASP C 1 287 ? 27.471 29.957 10.271 1.00 15.45 287 ASP C CA 1
ATOM 7667 C C . ASP C 1 287 ? 26.125 29.246 10.376 1.00 15.99 287 ASP C C 1
ATOM 7668 O O . ASP C 1 287 ? 25.218 29.523 9.606 1.00 16.74 287 ASP C O 1
ATOM 7673 N N . GLN C 1 288 ? 25.997 28.331 11.337 1.00 15.32 288 GLN C N 1
ATOM 7674 C CA . GLN C 1 288 ? 24.747 27.605 11.566 1.00 15.57 288 GLN C CA 1
ATOM 7675 C C . GLN C 1 288 ? 24.562 27.367 13.055 1.00 15.66 288 GLN C C 1
ATOM 7676 O O . GLN C 1 288 ? 25.515 27.053 13.770 1.00 15.63 288 GLN C O 1
ATOM 7682 N N . ASP C 1 289 ? 23.319 27.461 13.508 1.00 15.48 289 ASP C N 1
ATOM 7683 C CA . ASP C 1 289 ? 22.961 26.992 14.829 1.00 18.70 289 ASP C CA 1
ATOM 7684 C C . ASP C 1 289 ? 22.991 25.462 14.851 1.00 15.24 289 ASP C C 1
ATOM 7685 O O . ASP C 1 289 ? 22.382 24.815 13.986 1.00 16.51 289 ASP C O 1
ATOM 7690 N N . LEU C 1 290 ? 23.741 24.882 15.792 1.00 14.15 290 LEU C N 1
ATOM 7691 C CA . LEU C 1 290 ? 23.821 23.424 15.928 1.00 13.98 290 LEU C CA 1
ATOM 7692 C C . LEU C 1 290 ? 22.883 22.898 17.004 1.00 13.89 290 LEU C C 1
ATOM 7693 O O . LEU C 1 290 ? 22.498 21.742 16.968 1.00 13.79 290 LEU C O 1
ATOM 7698 N N . LEU C 1 291 ? 22.553 23.758 17.966 1.00 13.79 291 LEU C N 1
ATOM 7699 C CA . LEU C 1 291 ? 21.689 23.416 19.088 1.00 13.74 291 LEU C CA 1
ATOM 7700 C C . LEU C 1 291 ? 21.082 24.714 19.606 1.00 13.14 291 LEU C C 1
ATOM 7701 O O . LEU C 1 291 ? 21.784 25.704 19.712 1.00 13.81 291 LEU C O 1
ATOM 7706 N N . LYS C 1 292 ? 19.790 24.712 19.917 1.00 13.30 292 LYS C N 1
ATOM 7707 C CA . LYS C 1 292 ? 19.142 25.904 20.462 1.00 14.45 292 LYS C CA 1
ATOM 7708 C C . LYS C 1 292 ? 17.813 25.505 21.077 1.00 14.21 292 LYS C C 1
ATOM 7709 O O . LYS C 1 292 ? 16.880 25.145 20.353 1.00 14.22 292 LYS C O 1
ATOM 7715 N N . TYR C 1 293 ? 17.747 25.509 22.412 1.00 13.74 293 TYR C N 1
ATOM 7716 C CA . TYR C 1 293 ? 16.492 25.212 23.075 1.00 13.78 293 TYR C CA 1
ATOM 7717 C C . TYR C 1 293 ? 16.359 25.798 24.449 1.00 14.43 293 TYR C C 1
ATOM 7718 O O . TYR C 1 293 ? 17.337 26.059 25.111 1.00 13.95 293 TYR C O 1
ATOM 7727 N N . VAL C 1 294 ? 15.104 26.034 24.825 1.00 14.05 294 VAL C N 1
ATOM 7728 C CA . VAL C 1 294 ? 14.746 26.324 26.181 1.00 14.77 294 VAL C CA 1
ATOM 7729 C C . VAL C 1 294 ? 14.270 25.013 26.794 1.00 13.98 294 VAL C C 1
ATOM 7730 O O . VAL C 1 294 ? 13.612 24.212 26.141 1.00 15.02 294 VAL C O 1
ATOM 7734 N N . ASP C 1 295 ? 14.627 24.802 28.053 1.00 13.55 295 ASP C N 1
ATOM 7735 C CA . ASP C 1 295 ? 14.185 23.621 28.783 1.00 15.67 295 ASP C CA 1
ATOM 7736 C C . ASP C 1 295 ? 13.446 24.041 30.041 1.00 14.60 295 ASP C C 1
ATOM 7737 O O . ASP C 1 295 ? 13.962 24.798 30.843 1.00 14.73 295 ASP C O 1
ATOM 7742 N N . VAL C 1 296 ? 12.224 23.532 30.191 1.00 13.57 296 VAL C N 1
ATOM 7743 C CA A VAL C 1 296 ? 11.420 23.751 31.386 0.70 14.70 296 VAL C CA 1
ATOM 7744 C CA B VAL C 1 296 ? 11.458 23.741 31.408 0.30 13.51 296 VAL C CA 1
ATOM 7745 C C . VAL C 1 296 ? 11.009 22.384 31.923 1.00 14.24 296 VAL C C 1
ATOM 7746 O O . VAL C 1 296 ? 10.506 21.558 31.181 1.00 14.82 296 VAL C O 1
ATOM 7753 N N . GLY C 1 297 ? 11.206 22.158 33.214 1.00 13.74 297 GLY C N 1
ATOM 7754 C CA . GLY C 1 297 ? 10.833 20.880 33.794 1.00 15.10 297 GLY C CA 1
ATOM 7755 C C . GLY C 1 297 ? 10.817 20.936 35.297 1.00 14.68 297 GLY C C 1
ATOM 7756 O O . GLY C 1 297 ? 11.036 21.989 35.896 1.00 14.68 297 GLY C O 1
ATOM 7757 N N . ALA C 1 298 ? 10.559 19.784 35.910 1.00 14.33 298 ALA C N 1
ATOM 7758 C CA . ALA C 1 298 ? 10.590 19.688 37.364 1.00 14.44 298 ALA C CA 1
ATOM 7759 C C . ALA C 1 298 ? 10.777 18.249 37.769 1.00 13.94 298 ALA C C 1
ATOM 7760 O O . ALA C 1 298 ? 10.237 17.344 37.114 1.00 15.31 298 ALA C O 1
ATOM 7762 N N . THR C 1 299 ? 11.519 18.056 38.859 1.00 14.48 299 THR C N 1
ATOM 7763 C CA . THR C 1 299 ? 11.655 16.753 39.513 1.00 14.98 299 THR C CA 1
ATOM 7764 C C . THR C 1 299 ? 10.972 16.833 40.872 1.00 14.10 299 THR C C 1
ATOM 7765 O O . THR C 1 299 ? 11.108 17.825 41.550 1.00 17.71 299 THR C O 1
ATOM 7769 N N . TYR C 1 300 ? 10.231 15.786 41.197 1.00 14.80 300 TYR C N 1
ATOM 7770 C CA . TYR C 1 300 ? 9.667 15.621 42.547 1.00 17.11 300 TYR C CA 1
ATOM 7771 C C . TYR C 1 300 ? 10.447 14.479 43.167 1.00 16.99 300 TYR C C 1
ATOM 7772 O O . TYR C 1 300 ? 10.432 13.342 42.653 1.00 14.78 300 TYR C O 1
ATOM 7781 N N . TYR C 1 301 ? 11.144 14.792 44.261 1.00 16.73 301 TYR C N 1
ATOM 7782 C CA . TYR C 1 301 ? 11.916 13.802 44.986 1.00 16.08 301 TYR C CA 1
ATOM 7783 C C . TYR C 1 301 ? 11.052 13.243 46.107 1.00 16.12 301 TYR C C 1
ATOM 7784 O O . TYR C 1 301 ? 10.747 13.946 47.065 1.00 19.49 301 TYR C O 1
ATOM 7793 N N . PHE C 1 302 ? 10.647 11.978 45.982 1.00 17.66 302 PHE C N 1
ATOM 7794 C CA . PHE C 1 302 ? 9.925 11.316 47.078 1.00 16.28 302 PHE C CA 1
ATOM 7795 C C . PHE C 1 302 ? 10.864 11.130 48.270 1.00 16.25 302 PHE C C 1
ATOM 7796 O O . PHE C 1 302 ? 10.485 11.341 49.419 1.00 18.57 302 PHE C O 1
ATOM 7804 N N . ASN C 1 303 ? 12.085 10.698 47.983 1.00 16.91 303 ASN C N 1
ATOM 7805 C CA . ASN C 1 303 ? 13.184 10.628 48.944 1.00 16.49 303 ASN C CA 1
ATOM 7806 C C . ASN C 1 303 ? 14.468 10.452 48.110 1.00 16.86 303 ASN C C 1
ATOM 7807 O O . ASN C 1 303 ? 14.413 10.620 46.905 1.00 18.61 303 ASN C O 1
ATOM 7812 N N . LYS C 1 304 ? 15.588 10.097 48.730 1.00 19.42 304 LYS C N 1
ATOM 7813 C CA . LYS C 1 304 ? 16.872 9.918 48.012 1.00 19.06 304 LYS C CA 1
ATOM 7814 C C . LYS C 1 304 ? 16.946 8.682 47.082 1.00 16.09 304 LYS C C 1
ATOM 7815 O O . LYS C 1 304 ? 17.917 8.529 46.317 1.00 19.70 304 LYS C O 1
ATOM 7821 N N . ASN C 1 305 ? 15.944 7.810 47.176 1.00 16.91 305 ASN C N 1
ATOM 7822 C CA . ASN C 1 305 ? 15.862 6.587 46.373 1.00 15.72 305 ASN C CA 1
ATOM 7823 C C . ASN C 1 305 ? 14.770 6.589 45.300 1.00 14.33 305 ASN C C 1
ATOM 7824 O O . ASN C 1 305 ? 14.728 5.673 44.496 1.00 16.18 305 ASN C O 1
ATOM 7829 N N . MET C 1 306 ? 13.883 7.577 45.294 1.00 13.90 306 MET C N 1
ATOM 7830 C CA . MET C 1 306 ? 12.751 7.563 44.375 1.00 14.09 306 MET C CA 1
ATOM 7831 C C . MET C 1 306 ? 12.380 8.976 43.963 1.00 13.67 306 MET C C 1
ATOM 7832 O O . MET C 1 306 ? 12.239 9.865 44.811 1.00 14.81 306 MET C O 1
ATOM 7837 N N . SER C 1 307 ? 12.208 9.163 42.653 1.00 12.83 307 SER C N 1
ATOM 7838 C CA . SER C 1 307 ? 11.830 10.446 42.109 1.00 12.01 307 SER C CA 1
ATOM 7839 C C . SER C 1 307 ? 11.001 10.274 40.854 1.00 11.07 307 SER C C 1
ATOM 7840 O O . SER C 1 307 ? 10.951 9.174 40.267 1.00 12.90 307 SER C O 1
ATOM 7843 N N . THR C 1 308 ? 10.343 11.361 40.460 1.00 11.76 308 THR C N 1
ATOM 7844 C CA . THR C 1 308 ? 9.635 11.416 39.182 1.00 11.66 308 THR C CA 1
ATOM 7845 C C . THR C 1 308 ? 9.827 12.780 38.567 1.00 11.85 308 THR C C 1
ATOM 7846 O O . THR C 1 308 ? 10.047 13.767 39.282 1.00 14.04 308 THR C O 1
ATOM 7850 N N . TYR C 1 309 ? 9.810 12.852 37.232 1.00 12.14 309 TYR C N 1
ATOM 7851 C CA . TYR C 1 309 ? 9.999 14.137 36.598 1.00 11.73 309 TYR C CA 1
ATOM 7852 C C . TYR C 1 309 ? 9.280 14.318 35.287 1.00 12.14 309 TYR C C 1
ATOM 7853 O O . TYR C 1 309 ? 8.882 13.357 34.639 1.00 13.31 309 TYR C O 1
ATOM 7862 N N . VAL C 1 310 ? 9.122 15.589 34.935 1.00 12.44 310 VAL C N 1
ATOM 7863 C CA . VAL C 1 310 ? 8.736 15.982 33.593 1.00 13.58 310 VAL C CA 1
ATOM 7864 C C . VAL C 1 310 ? 9.811 16.939 33.090 1.00 12.90 310 VAL C C 1
ATOM 7865 O O . VAL C 1 310 ? 10.322 17.769 33.839 1.00 14.13 310 VAL C O 1
ATOM 7869 N N . ASP C 1 311 ? 10.138 16.824 31.808 1.00 11.79 311 ASP C N 1
ATOM 7870 C CA . ASP C 1 311 ? 11.074 17.758 31.207 1.00 12.85 311 ASP C CA 1
ATOM 7871 C C . ASP C 1 311 ? 10.584 18.090 29.807 1.00 13.14 311 ASP C C 1
ATOM 7872 O O . ASP C 1 311 ? 10.142 17.208 29.093 1.00 14.58 311 ASP C O 1
ATOM 7877 N N . TYR C 1 312 ? 10.635 19.378 29.461 1.00 12.87 312 TYR C N 1
ATOM 7878 C CA . TYR C 1 312 ? 10.118 19.864 28.182 1.00 13.24 312 TYR C CA 1
ATOM 7879 C C . TYR C 1 312 ? 11.214 20.608 27.439 1.00 14.27 312 TYR C C 1
ATOM 7880 O O . TYR C 1 312 ? 11.614 21.692 27.842 1.00 14.32 312 TYR C O 1
ATOM 7889 N N . LYS C 1 313 ? 11.701 19.987 26.364 1.00 14.25 313 LYS C N 1
ATOM 7890 C CA . LYS C 1 313 ? 12.652 20.613 25.446 1.00 13.97 313 LYS C CA 1
ATOM 7891 C C . LYS C 1 313 ? 11.851 21.378 24.388 1.00 13.61 313 LYS C C 1
ATOM 7892 O O . LYS C 1 313 ? 11.139 20.778 23.576 1.00 14.27 313 LYS C O 1
ATOM 7898 N N . ILE C 1 314 ? 11.953 22.705 24.445 1.00 14.35 314 ILE C N 1
ATOM 7899 C CA . ILE C 1 314 ? 11.288 23.613 23.524 1.00 15.50 314 ILE C CA 1
ATOM 7900 C C . ILE C 1 314 ? 12.371 23.988 22.516 1.00 15.25 314 ILE C C 1
ATOM 7901 O O . ILE C 1 314 ? 13.225 24.855 22.757 1.00 14.44 314 ILE C O 1
ATOM 7906 N N . ASN C 1 315 ? 12.337 23.292 21.391 1.00 14.39 315 ASN C N 1
ATOM 7907 C CA . ASN C 1 315 ? 13.410 23.365 20.424 1.00 14.97 315 ASN C CA 1
ATOM 7908 C C . ASN C 1 315 ? 13.219 24.586 19.532 1.00 17.15 315 ASN C C 1
ATOM 7909 O O . ASN C 1 315 ? 12.198 24.708 18.848 1.00 18.05 315 ASN C O 1
ATOM 7914 N N . LEU C 1 316 ? 14.209 25.476 19.538 1.00 16.06 316 LEU C N 1
ATOM 7915 C CA . LEU C 1 316 ? 14.136 26.722 18.776 1.00 17.27 316 LEU C CA 1
ATOM 7916 C C . LEU C 1 316 ? 14.860 26.659 17.456 1.00 17.59 316 LEU C C 1
ATOM 7917 O O . LEU C 1 316 ? 14.855 27.649 16.716 1.00 19.75 316 LEU C O 1
ATOM 7922 N N . LEU C 1 317 ? 15.463 25.519 17.132 1.00 16.44 317 LEU C N 1
ATOM 7923 C CA . LEU C 1 317 ? 16.074 25.372 15.798 1.00 17.99 317 LEU C CA 1
ATOM 7924 C C . LEU C 1 317 ? 14.995 25.305 14.740 1.00 20.20 317 LEU C C 1
ATOM 7925 O O . LEU C 1 317 ? 13.952 24.670 14.946 1.00 23.63 317 LEU C O 1
ATOM 7930 N N . ASP C 1 318 ? 15.266 25.923 13.596 1.00 23.27 318 ASP C N 1
ATOM 7931 C CA . ASP C 1 318 ? 14.386 25.813 12.442 1.00 26.34 318 ASP C CA 1
ATOM 7932 C C . ASP C 1 318 ? 14.714 24.552 11.647 1.00 23.26 318 ASP C C 1
ATOM 7933 O O . ASP C 1 318 ? 15.891 24.204 11.450 1.00 24.72 318 ASP C O 1
ATOM 7938 N N . ASP C 1 319 ? 13.660 23.858 11.230 1.00 22.79 319 ASP C N 1
ATOM 7939 C CA . ASP C 1 319 ? 13.762 22.769 10.268 1.00 22.16 319 ASP C CA 1
ATOM 7940 C C . ASP C 1 319 ? 14.202 23.355 8.906 1.00 20.66 319 ASP C C 1
ATOM 7941 O O . ASP C 1 319 ? 13.500 24.153 8.316 1.00 25.34 319 ASP C O 1
ATOM 7946 N N . LYS C 1 320 ? 15.380 22.935 8.455 1.00 18.57 320 LYS C N 1
ATOM 7947 C CA . LYS C 1 320 ? 15.967 23.451 7.217 1.00 24.99 320 LYS C CA 1
ATOM 7948 C C . LYS C 1 320 ? 16.868 22.373 6.619 1.00 23.25 320 LYS C C 1
ATOM 7949 O O . LYS C 1 320 ? 17.162 21.365 7.270 1.00 20.20 320 LYS C O 1
ATOM 7955 N N . GLU C 1 321 ? 17.274 22.566 5.370 1.00 20.66 321 GLU C N 1
ATOM 7956 C CA . GLU C 1 321 ? 18.066 21.546 4.690 1.00 20.73 321 GLU C CA 1
ATOM 7957 C C . GLU C 1 321 ? 19.319 21.182 5.502 1.00 18.62 321 GLU C C 1
ATOM 7958 O O . GLU C 1 321 ? 19.651 20.010 5.637 1.00 19.36 321 GLU C O 1
ATOM 7964 N N . PHE C 1 322 ? 19.983 22.183 6.073 1.00 17.80 322 PHE C N 1
ATOM 7965 C CA . PHE C 1 322 ? 21.162 21.933 6.910 1.00 15.84 322 PHE C CA 1
ATOM 7966 C C . PHE C 1 322 ? 20.911 20.943 8.064 1.00 15.98 322 PHE C C 1
ATOM 7967 O O . PHE C 1 322 ? 21.677 19.978 8.242 1.00 16.40 322 PHE C O 1
ATOM 7975 N N . THR C 1 323 ? 19.880 21.203 8.875 1.00 16.09 323 THR C N 1
ATOM 7976 C CA . THR C 1 323 ? 19.607 20.325 10.020 1.00 17.57 323 THR C CA 1
ATOM 7977 C C . THR C 1 323 ? 19.193 18.932 9.551 1.00 18.13 323 THR C C 1
ATOM 7978 O O . THR C 1 323 ? 19.596 17.929 10.148 1.00 17.18 323 THR C O 1
ATOM 7982 N N . ARG C 1 324 ? 18.431 18.859 8.459 1.00 17.26 324 ARG C N 1
ATOM 7983 C CA . ARG C 1 324 ? 18.050 17.555 7.928 1.00 15.19 324 ARG C CA 1
ATOM 7984 C C . ARG C 1 324 ? 19.278 16.798 7.427 1.00 19.01 324 ARG C C 1
ATOM 7985 O O . ARG C 1 324 ? 19.418 15.629 7.731 1.00 19.59 324 ARG C O 1
ATOM 7993 N N . ASN C 1 325 ? 20.164 17.468 6.691 1.00 17.29 325 ASN C N 1
ATOM 7994 C CA . ASN C 1 325 ? 21.383 16.819 6.192 1.00 19.81 325 ASN C CA 1
ATOM 7995 C C . ASN C 1 325 ? 22.262 16.299 7.336 1.00 19.49 325 ASN C C 1
ATOM 7996 O O . ASN C 1 325 ? 22.764 15.192 7.274 1.00 21.58 325 ASN C O 1
ATOM 8001 N N . ALA C 1 326 ? 22.419 17.111 8.379 1.00 17.07 326 ALA C N 1
ATOM 8002 C CA . ALA C 1 326 ? 23.263 16.763 9.521 1.00 17.21 326 ALA C CA 1
ATOM 8003 C C . ALA C 1 326 ? 22.611 15.770 10.474 1.00 17.13 326 ALA C C 1
ATOM 8004 O O . ALA C 1 326 ? 23.310 15.159 11.275 1.00 18.50 326 ALA C O 1
ATOM 8006 N N . GLY C 1 327 ? 21.288 15.592 10.384 1.00 17.13 327 GLY C N 1
ATOM 8007 C CA . GLY C 1 327 ? 20.552 14.739 11.321 1.00 16.70 327 GLY C CA 1
ATOM 8008 C C . GLY C 1 327 ? 20.345 15.355 12.699 1.00 16.67 327 GLY C C 1
ATOM 8009 O O . GLY C 1 327 ? 20.247 14.636 13.680 1.00 19.38 327 GLY C O 1
ATOM 8010 N N . ILE C 1 328 ? 20.273 16.685 12.753 1.00 15.17 328 ILE C N 1
ATOM 8011 C CA . ILE C 1 328 ? 20.064 17.418 13.994 1.00 14.69 328 ILE C CA 1
ATOM 8012 C C . ILE C 1 328 ? 18.560 17.564 14.183 1.00 14.86 328 ILE C C 1
ATOM 8013 O O . ILE C 1 328 ? 17.858 18.043 13.273 1.00 16.32 328 ILE C O 1
ATOM 8018 N N . SER C 1 329 ? 18.073 17.147 15.354 1.00 15.45 329 SER C N 1
ATOM 8019 C CA . SER C 1 329 ? 16.651 17.207 15.649 1.00 15.32 329 SER C CA 1
ATOM 8020 C C . SER C 1 329 ? 16.179 18.638 15.897 1.00 15.02 329 SER C C 1
ATOM 8021 O O . SER C 1 329 ? 16.784 19.377 16.673 1.00 15.30 329 SER C O 1
ATOM 8024 N N . THR C 1 330 ? 15.089 19.016 15.240 1.00 14.93 330 THR C N 1
ATOM 8025 C CA . THR C 1 330 ? 14.507 20.335 15.403 1.00 15.56 330 THR C CA 1
ATOM 8026 C C . THR C 1 330 ? 13.155 20.321 16.116 1.00 15.11 330 THR C C 1
ATOM 8027 O O . THR C 1 330 ? 12.540 21.371 16.274 1.00 16.12 330 THR C O 1
ATOM 8031 N N . ASP C 1 331 ? 12.717 19.148 16.571 1.00 14.38 331 ASP C N 1
ATOM 8032 C CA . ASP C 1 331 ? 11.416 19.008 17.229 1.00 14.68 331 ASP C CA 1
ATOM 8033 C C . ASP C 1 331 ? 11.479 19.117 18.753 1.00 15.37 331 ASP C C 1
ATOM 8034 O O . ASP C 1 331 ? 12.509 18.849 19.386 1.00 14.84 331 ASP C O 1
ATOM 8039 N N . ASP C 1 332 ? 10.358 19.519 19.337 1.00 14.39 332 ASP C N 1
ATOM 8040 C CA . ASP C 1 332 ? 10.214 19.539 20.800 1.00 14.43 332 ASP C CA 1
ATOM 8041 C C . ASP C 1 332 ? 10.162 18.110 21.326 1.00 14.57 332 ASP C C 1
ATOM 8042 O O . ASP C 1 332 ? 9.832 17.179 20.584 1.00 14.84 332 ASP C O 1
ATOM 8047 N N . ILE C 1 333 ? 10.508 17.936 22.602 1.00 14.12 333 ILE C N 1
ATOM 8048 C CA . ILE C 1 333 ? 10.329 16.641 23.280 1.00 13.28 333 ILE C CA 1
ATOM 8049 C C . ILE C 1 333 ? 9.778 16.893 24.679 1.00 13.37 333 ILE C C 1
ATOM 8050 O O . ILE C 1 333 ? 10.222 17.804 25.354 1.00 13.91 333 ILE C O 1
ATOM 8055 N N . VAL C 1 334 ? 8.802 16.087 25.088 1.00 13.14 334 VAL C N 1
ATOM 8056 C CA . VAL C 1 334 ? 8.409 16.018 26.476 1.00 13.25 334 VAL C CA 1
ATOM 8057 C C . VAL C 1 334 ? 8.819 14.642 26.993 1.00 12.30 334 VAL C C 1
ATOM 8058 O O . VAL C 1 334 ? 8.540 13.609 26.345 1.00 13.35 334 VAL C O 1
ATOM 8062 N N . ALA C 1 335 ? 9.498 14.642 28.131 1.00 11.58 335 ALA C N 1
ATOM 8063 C CA . ALA C 1 335 ? 9.879 13.418 28.825 1.00 13.43 335 ALA C CA 1
ATOM 8064 C C . ALA C 1 335 ? 9.145 13.290 30.148 1.00 13.21 335 ALA C C 1
ATOM 8065 O O . ALA C 1 335 ? 9.020 14.269 30.887 1.00 13.18 335 ALA C O 1
ATOM 8067 N N . LEU C 1 336 ? 8.708 12.063 30.437 1.00 11.89 336 LEU C N 1
ATOM 8068 C CA . LEU C 1 336 ? 8.152 11.692 31.721 1.00 12.55 336 LEU C CA 1
ATOM 8069 C C . LEU C 1 336 ? 8.952 10.521 32.262 1.00 12.05 336 LEU C C 1
ATOM 8070 O O . LEU C 1 336 ? 9.121 9.519 31.547 1.00 12.21 336 LEU C O 1
ATOM 8075 N N . GLY C 1 337 ? 9.453 10.654 33.494 1.00 11.70 337 GLY C N 1
ATOM 8076 C CA . GLY C 1 337 ? 10.278 9.635 34.102 1.00 11.58 337 GLY C CA 1
ATOM 8077 C C . GLY C 1 337 ? 9.885 9.295 35.526 1.00 10.98 337 GLY C C 1
ATOM 8078 O O . GLY C 1 337 ? 9.420 10.160 36.268 1.00 13.02 337 GLY C O 1
ATOM 8079 N N . LEU C 1 338 ? 10.083 8.028 35.868 1.00 11.77 338 LEU C N 1
ATOM 8080 C CA . LEU C 1 338 ? 9.889 7.526 37.234 1.00 12.20 338 LEU C CA 1
ATOM 8081 C C . LEU C 1 338 ? 11.136 6.705 37.561 1.00 12.09 338 LEU C C 1
ATOM 8082 O O . LEU C 1 338 ? 11.445 5.723 36.869 1.00 11.44 338 LEU C O 1
ATOM 8087 N N . VAL C 1 339 ? 11.850 7.120 38.612 1.00 12.93 339 VAL C N 1
ATOM 8088 C CA . VAL C 1 339 ? 13.206 6.616 38.862 1.00 11.52 339 VAL C CA 1
ATOM 8089 C C . VAL C 1 339 ? 13.365 6.029 40.263 1.00 11.87 339 VAL C C 1
ATOM 8090 O O . VAL C 1 339 ? 13.131 6.716 41.275 1.00 12.99 339 VAL C O 1
ATOM 8094 N N . TYR C 1 340 ? 13.751 4.771 40.301 1.00 11.08 340 TYR C N 1
ATOM 8095 C CA . TYR C 1 340 ? 14.189 4.103 41.528 1.00 12.31 340 TYR C CA 1
ATOM 8096 C C . TYR C 1 340 ? 15.717 4.033 41.468 1.00 13.19 340 TYR C C 1
ATOM 8097 O O . TYR C 1 340 ? 16.277 3.632 40.441 1.00 12.93 340 TYR C O 1
ATOM 8106 N N . GLN C 1 341 ? 16.393 4.401 42.551 1.00 17.01 341 GLN C N 1
ATOM 8107 C CA . GLN C 1 341 ? 17.843 4.303 42.598 1.00 12.08 341 GLN C CA 1
ATOM 8108 C C . GLN C 1 341 ? 18.328 3.851 43.947 1.00 13.19 341 GLN C C 1
ATOM 8109 O O . GLN C 1 341 ? 17.626 4.026 44.936 1.00 14.40 341 GLN C O 1
ATOM 8115 N N . PHE C 1 342 ? 19.514 3.243 43.972 1.00 14.73 342 PHE C N 1
ATOM 8116 C CA . PHE C 1 342 ? 20.099 2.739 45.215 1.00 15.45 342 PHE C CA 1
ATOM 8117 C C . PHE C 1 342 ? 21.599 2.960 45.243 1.00 14.59 342 PHE C C 1
ATOM 8118 O O . PHE C 1 342 ? 22.211 3.226 44.190 1.00 15.22 342 PHE C O 1
ATOM 8127 N N . ALA D 1 1 ? 16.768 -9.045 68.877 1.00 13.90 1 ALA D N 1
ATOM 8128 C CA . ALA D 1 1 ? 17.106 -8.829 67.442 1.00 14.10 1 ALA D CA 1
ATOM 8129 C C . ALA D 1 1 ? 18.229 -9.768 67.066 1.00 14.64 1 ALA D C 1
ATOM 8130 O O . ALA D 1 1 ? 19.199 -9.891 67.796 1.00 15.09 1 ALA D O 1
ATOM 8132 N N . GLU D 1 2 ? 18.121 -10.389 65.892 1.00 14.75 2 GLU D N 1
ATOM 8133 C CA . GLU D 1 2 ? 19.209 -11.228 65.384 1.00 14.08 2 GLU D CA 1
ATOM 8134 C C . GLU D 1 2 ? 20.329 -10.297 64.951 1.00 13.77 2 GLU D C 1
ATOM 8135 O O . GLU D 1 2 ? 20.146 -9.501 64.041 1.00 17.93 2 GLU D O 1
ATOM 8141 N N . ILE D 1 3 ? 21.476 -10.394 65.612 1.00 13.62 3 ILE D N 1
ATOM 8142 C CA . ILE D 1 3 ? 22.605 -9.523 65.352 1.00 14.91 3 ILE D CA 1
ATOM 8143 C C . ILE D 1 3 ? 23.771 -10.259 64.695 1.00 14.97 3 ILE D C 1
ATOM 8144 O O . ILE D 1 3 ? 24.746 -9.622 64.305 1.00 20.30 3 ILE D O 1
ATOM 8149 N N . TYR D 1 4 ? 23.655 -11.579 64.579 1.00 13.61 4 TYR D N 1
ATOM 8150 C CA . TYR D 1 4 ? 24.727 -12.401 64.005 1.00 14.13 4 TYR D CA 1
ATOM 8151 C C . TYR D 1 4 ? 24.112 -13.660 63.421 1.00 12.99 4 TYR D C 1
ATOM 8152 O O . TYR D 1 4 ? 23.274 -14.296 64.029 1.00 13.21 4 TYR D O 1
ATOM 8161 N N . ASN D 1 5 ? 24.536 -14.011 62.195 1.00 12.49 5 ASN D N 1
ATOM 8162 C CA . ASN D 1 5 ? 24.059 -15.212 61.524 1.00 12.81 5 ASN D CA 1
ATOM 8163 C C . ASN D 1 5 ? 25.125 -15.503 60.458 1.00 13.89 5 ASN D C 1
ATOM 8164 O O . ASN D 1 5 ? 25.197 -14.798 59.479 1.00 15.44 5 ASN D O 1
ATOM 8169 N N . LYS D 1 6 ? 25.980 -16.476 60.732 1.00 15.78 6 LYS D N 1
ATOM 8170 C CA . LYS D 1 6 ? 27.139 -16.745 59.871 1.00 18.24 6 LYS D CA 1
ATOM 8171 C C . LYS D 1 6 ? 27.640 -18.161 60.115 1.00 20.84 6 LYS D C 1
ATOM 8172 O O . LYS D 1 6 ? 27.784 -18.588 61.271 1.00 22.88 6 LYS D O 1
ATOM 8178 N N . ASP D 1 7 ? 27.871 -18.894 59.022 1.00 24.36 7 ASP D N 1
ATOM 8179 C CA . ASP D 1 7 ? 28.463 -20.256 59.085 1.00 24.19 7 ASP D CA 1
ATOM 8180 C C . ASP D 1 7 ? 27.766 -21.196 60.078 1.00 25.29 7 ASP D C 1
ATOM 8181 O O . ASP D 1 7 ? 28.417 -21.974 60.780 1.00 32.40 7 ASP D O 1
ATOM 8186 N N . GLY D 1 8 ? 26.435 -21.128 60.098 1.00 27.18 8 GLY D N 1
ATOM 8187 C CA . GLY D 1 8 ? 25.599 -22.020 60.879 1.00 24.66 8 GLY D CA 1
ATOM 8188 C C . GLY D 1 8 ? 25.358 -21.621 62.333 1.00 17.28 8 GLY D C 1
ATOM 8189 O O . GLY D 1 8 ? 24.756 -22.412 63.058 1.00 20.10 8 GLY D O 1
ATOM 8190 N N . ASN D 1 9 ? 25.842 -20.449 62.713 1.00 20.09 9 ASN D N 1
ATOM 8191 C CA . ASN D 1 9 ? 25.763 -19.941 64.100 1.00 23.56 9 ASN D CA 1
ATOM 8192 C C . ASN D 1 9 ? 24.975 -18.653 64.090 1.00 16.66 9 ASN D C 1
ATOM 8193 O O . ASN D 1 9 ? 25.255 -17.770 63.275 1.00 17.22 9 ASN D O 1
ATOM 8198 N N . LYS D 1 10 ? 23.985 -18.536 64.990 1.00 13.93 10 LYS D N 1
ATOM 8199 C CA . LYS D 1 10 ? 23.146 -17.355 65.042 1.00 13.86 10 LYS D CA 1
ATOM 8200 C C . LYS D 1 10 ? 23.042 -16.872 66.483 1.00 14.72 10 LYS D C 1
ATOM 8201 O O . LYS D 1 10 ? 23.022 -17.706 67.399 1.00 14.74 10 LYS D O 1
ATOM 8207 N N . LEU D 1 11 ? 22.932 -15.556 66.645 1.00 13.54 11 LEU D N 1
ATOM 8208 C CA . LEU D 1 11 ? 22.773 -14.944 67.982 1.00 13.78 11 LEU D CA 1
ATOM 8209 C C . LEU D 1 11 ? 21.737 -13.839 67.916 1.00 13.26 11 LEU D C 1
ATOM 8210 O O . LEU D 1 11 ? 21.816 -12.939 67.067 1.00 14.11 11 LEU D O 1
ATOM 8215 N N . ASP D 1 12 ? 20.744 -13.942 68.809 1.00 13.41 12 ASP D N 1
ATOM 8216 C CA . ASP D 1 12 ? 19.716 -12.930 68.992 1.00 13.62 12 ASP D CA 1
ATOM 8217 C C . ASP D 1 12 ? 20.015 -12.262 70.334 1.00 12.20 12 ASP D C 1
ATOM 8218 O O . ASP D 1 12 ? 20.054 -12.943 71.359 1.00 14.99 12 ASP D O 1
ATOM 8223 N N . LEU D 1 13 ? 20.292 -10.966 70.299 1.00 11.23 13 LEU D N 1
ATOM 8224 C CA . LEU D 1 13 ? 20.482 -10.151 71.496 1.00 12.01 13 LEU D CA 1
ATOM 8225 C C . LEU D 1 13 ? 19.210 -9.348 71.643 1.00 12.12 13 LEU D C 1
ATOM 8226 O O . LEU D 1 13 ? 18.843 -8.580 70.755 1.00 13.54 13 LEU D O 1
ATOM 8231 N N . TYR D 1 14 ? 18.525 -9.500 72.777 1.00 12.50 14 TYR D N 1
ATOM 8232 C CA . TYR D 1 14 ? 17.203 -8.928 72.919 1.00 13.34 14 TYR D CA 1
ATOM 8233 C C . TYR D 1 14 ? 17.078 -8.239 74.275 1.00 12.31 14 TYR D C 1
ATOM 8234 O O . TYR D 1 14 ? 17.901 -8.452 75.186 1.00 13.30 14 TYR D O 1
ATOM 8243 N N . GLY D 1 15 ? 16.083 -7.376 74.386 1.00 11.94 15 GLY D N 1
ATOM 8244 C CA . GLY D 1 15 ? 15.927 -6.644 75.643 1.00 13.01 15 GLY D CA 1
ATOM 8245 C C . GLY D 1 15 ? 14.724 -5.748 75.615 1.00 12.82 15 GLY D C 1
ATOM 8246 O O . GLY D 1 15 ? 14.032 -5.631 74.606 1.00 15.15 15 GLY D O 1
ATOM 8247 N N . LYS D 1 16 ? 14.446 -5.156 76.770 1.00 12.10 16 LYS D N 1
ATOM 8248 C CA . LYS D 1 16 ? 13.341 -4.213 76.897 1.00 13.01 16 LYS D CA 1
ATOM 8249 C C . LYS D 1 16 ? 13.671 -3.212 77.982 1.00 11.36 16 LYS D C 1
ATOM 8250 O O . LYS D 1 16 ? 14.436 -3.517 78.901 1.00 12.32 16 LYS D O 1
ATOM 8256 N N . VAL D 1 17 ? 13.137 -2.014 77.830 1.00 10.72 17 VAL D N 1
ATOM 8257 C CA . VAL D 1 17 ? 13.125 -1.024 78.886 1.00 10.94 17 VAL D CA 1
ATOM 8258 C C . VAL D 1 17 ? 11.651 -0.713 79.103 1.00 11.16 17 VAL D C 1
ATOM 8259 O O . VAL D 1 17 ? 10.963 -0.305 78.179 1.00 10.86 17 VAL D O 1
ATOM 8263 N N . ASP D 1 18 ? 11.211 -0.889 80.348 1.00 10.80 18 ASP D N 1
ATOM 8264 C CA . ASP D 1 18 ? 9.821 -0.656 80.748 1.00 10.40 18 ASP D CA 1
ATOM 8265 C C . ASP D 1 18 ? 9.808 0.527 81.706 1.00 9.98 18 ASP D C 1
ATOM 8266 O O . ASP D 1 18 ? 10.202 0.393 82.882 1.00 10.45 18 ASP D O 1
ATOM 8271 N N . GLY D 1 19 ? 9.438 1.698 81.212 1.00 10.85 19 GLY D N 1
ATOM 8272 C CA . GLY D 1 19 ? 9.221 2.866 82.063 1.00 10.37 19 GLY D CA 1
ATOM 8273 C C . GLY D 1 19 ? 7.863 2.677 82.701 1.00 11.25 19 GLY D C 1
ATOM 8274 O O . GLY D 1 19 ? 6.861 2.781 82.030 1.00 11.31 19 GLY D O 1
ATOM 8275 N N . LEU D 1 20 ? 7.863 2.413 84.009 1.00 11.08 20 LEU D N 1
ATOM 8276 C CA . LEU D 1 20 ? 6.723 1.808 84.681 1.00 11.11 20 LEU D CA 1
ATOM 8277 C C . LEU D 1 20 ? 6.495 2.502 86.010 1.00 10.97 20 LEU D C 1
ATOM 8278 O O . LEU D 1 20 ? 7.444 2.715 86.765 1.00 11.26 20 LEU D O 1
ATOM 8283 N N . HIS D 1 21 ? 5.233 2.835 86.285 1.00 11.01 21 HIS D N 1
ATOM 8284 C CA . HIS D 1 21 ? 4.861 3.460 87.550 1.00 12.27 21 HIS D CA 1
ATOM 8285 C C . HIS D 1 21 ? 3.631 2.783 88.120 1.00 12.42 21 HIS D C 1
ATOM 8286 O O . HIS D 1 21 ? 2.675 2.514 87.384 1.00 12.49 21 HIS D O 1
ATOM 8293 N N . TYR D 1 22 ? 3.667 2.529 89.442 1.00 11.60 22 TYR D N 1
ATOM 8294 C CA . TYR D 1 22 ? 2.517 1.930 90.154 1.00 11.77 22 TYR D CA 1
ATOM 8295 C C . TYR D 1 22 ? 1.900 2.988 91.060 1.00 12.00 22 TYR D C 1
ATOM 8296 O O . TYR D 1 22 ? 2.606 3.785 91.683 1.00 12.23 22 TYR D O 1
ATOM 8305 N N . PHE D 1 23 ? 0.575 2.954 91.137 1.00 12.05 23 PHE D N 1
ATOM 8306 C CA . PHE D 1 23 ? -0.188 3.792 92.051 1.00 12.20 23 PHE D CA 1
ATOM 8307 C C . PHE D 1 23 ? -0.919 2.848 92.995 1.00 12.92 23 PHE D C 1
ATOM 8308 O O . PHE D 1 23 ? -1.753 2.059 92.550 1.00 14.20 23 PHE D O 1
ATOM 8316 N N . SER D 1 24 ? -0.603 2.923 94.289 1.00 13.13 24 SER D N 1
ATOM 8317 C CA . SER D 1 24 ? -1.241 2.040 95.286 1.00 14.37 24 SER D CA 1
ATOM 8318 C C . SER D 1 24 ? -1.179 2.633 96.666 1.00 14.85 24 SER D C 1
ATOM 8319 O O . SER D 1 24 ? -0.226 3.343 97.009 1.00 14.11 24 SER D O 1
ATOM 8322 N N . ASP D 1 25 ? -2.192 2.313 97.471 1.00 14.81 25 ASP D N 1
ATOM 8323 C CA . ASP D 1 25 ? -2.139 2.600 98.907 1.00 14.84 25 ASP D CA 1
ATOM 8324 C C . ASP D 1 25 ? -1.111 1.732 99.615 1.00 15.81 25 ASP D C 1
ATOM 8325 O O . ASP D 1 25 ? -0.731 2.043 100.744 1.00 17.58 25 ASP D O 1
ATOM 8330 N N . ASP D 1 26 ? -0.680 0.634 98.993 1.00 14.95 26 ASP D N 1
ATOM 8331 C CA . ASP D 1 26 ? 0.357 -0.214 99.567 1.00 16.27 26 ASP D CA 1
ATOM 8332 C C . ASP D 1 26 ? 1.696 0.444 99.258 1.00 14.15 26 ASP D C 1
ATOM 8333 O O . ASP D 1 26 ? 2.135 0.428 98.104 1.00 13.75 26 ASP D O 1
ATOM 8338 N N . ASP D 1 27 ? 2.352 0.994 100.267 1.00 14.21 27 ASP D N 1
ATOM 8339 C CA . ASP D 1 27 ? 3.609 1.719 100.078 1.00 13.95 27 ASP D CA 1
ATOM 8340 C C . ASP D 1 27 ? 4.762 0.823 99.616 1.00 14.75 27 ASP D C 1
ATOM 8341 O O . ASP D 1 27 ? 5.755 1.349 99.100 1.00 16.86 27 ASP D O 1
ATOM 8346 N N . SER D 1 28 ? 4.629 -0.492 99.777 1.00 14.21 28 SER D N 1
ATOM 8347 C CA . SER D 1 28 ? 5.653 -1.418 99.268 1.00 15.22 28 SER D CA 1
ATOM 8348 C C . SER D 1 28 ? 5.524 -1.655 97.756 1.00 14.03 28 SER D C 1
ATOM 8349 O O . SER D 1 28 ? 6.440 -2.254 97.169 1.00 14.88 28 SER D O 1
ATOM 8352 N N . GLN D 1 29 ? 4.399 -1.245 97.177 1.00 22.68 29 GLN D N 1
ATOM 8353 C CA . GLN D 1 29 ? 4.147 -1.336 95.722 1.00 16.56 29 GLN D CA 1
ATOM 8354 C C . GLN D 1 29 ? 4.167 0.021 95.030 1.00 12.72 29 GLN D C 1
ATOM 8355 O O . GLN D 1 29 ? 4.610 0.110 93.880 1.00 12.68 29 GLN D O 1
ATOM 8361 N N . ASP D 1 30 ? 3.715 1.083 95.684 1.00 12.97 30 ASP D N 1
ATOM 8362 C CA . ASP D 1 30 ? 3.565 2.402 95.108 1.00 13.13 30 ASP D CA 1
ATOM 8363 C C . ASP D 1 30 ? 4.888 2.956 94.628 1.00 11.59 30 ASP D C 1
ATOM 8364 O O . ASP D 1 30 ? 5.920 2.767 95.269 1.00 12.32 30 ASP D O 1
ATOM 8369 N N . GLY D 1 31 ? 4.826 3.651 93.505 1.00 11.57 31 GLY D N 1
ATOM 8370 C CA . GLY D 1 31 ? 5.945 4.453 93.033 1.00 10.51 31 GLY D CA 1
ATOM 8371 C C . GLY D 1 31 ? 6.579 3.956 91.744 1.00 10.69 31 GLY D C 1
ATOM 8372 O O . GLY D 1 31 ? 6.000 3.157 91.004 1.00 11.27 31 GLY D O 1
ATOM 8373 N N . ASP D 1 32 ? 7.795 4.423 91.505 1.00 10.43 32 ASP D N 1
ATOM 8374 C CA . ASP D 1 32 ? 8.510 4.081 90.289 1.00 10.38 32 ASP D CA 1
ATOM 8375 C C . ASP D 1 32 ? 8.931 2.606 90.288 1.00 10.12 32 ASP D C 1
ATOM 8376 O O . ASP D 1 32 ? 9.524 2.123 91.257 1.00 10.37 32 ASP D O 1
ATOM 8381 N N . GLN D 1 33 ? 8.623 1.915 89.190 1.00 9.95 33 GLN D N 1
ATOM 8382 C CA . GLN D 1 33 ? 8.861 0.480 89.037 1.00 9.84 33 GLN D CA 1
ATOM 8383 C C . GLN D 1 33 ? 9.640 0.167 87.743 1.00 9.78 33 GLN D C 1
ATOM 8384 O O . GLN D 1 33 ? 9.689 -0.965 87.291 1.00 10.61 33 GLN D O 1
ATOM 8390 N N . THR D 1 34 ? 10.295 1.191 87.214 1.00 9.37 34 THR D N 1
ATOM 8391 C CA . THR D 1 34 ? 11.067 1.056 85.960 1.00 9.45 34 THR D CA 1
ATOM 8392 C C . THR D 1 34 ? 12.068 -0.090 86.043 1.00 9.62 34 THR D C 1
ATOM 8393 O O . THR D 1 34 ? 12.769 -0.261 87.053 1.00 9.92 34 THR D O 1
ATOM 8397 N N . TYR D 1 35 ? 12.152 -0.868 84.960 1.00 9.61 35 TYR D N 1
ATOM 8398 C CA . TYR D 1 35 ? 13.133 -1.952 84.901 1.00 9.60 35 TYR D CA 1
ATOM 8399 C C . TYR D 1 35 ? 13.530 -2.190 83.453 1.00 9.94 35 TYR D C 1
ATOM 8400 O O . TYR D 1 35 ? 12.871 -1.709 82.512 1.00 11.06 35 TYR D O 1
ATOM 8409 N N . MET D 1 36 ? 14.597 -2.966 83.306 1.00 10.37 36 MET D N 1
ATOM 8410 C CA . MET D 1 36 ? 14.996 -3.443 81.984 1.00 10.61 36 MET D CA 1
ATOM 8411 C C . MET D 1 36 ? 15.331 -4.914 82.043 1.00 10.19 36 MET D C 1
ATOM 8412 O O . MET D 1 36 ? 15.624 -5.449 83.122 1.00 10.45 36 MET D O 1
ATOM 8417 N N . ARG D 1 37 ? 15.281 -5.566 80.885 1.00 10.42 37 ARG D N 1
ATOM 8418 C CA . ARG D 1 37 ? 15.845 -6.887 80.721 1.00 11.14 37 ARG D CA 1
ATOM 8419 C C . ARG D 1 37 ? 16.777 -6.896 79.522 1.00 10.96 37 ARG D C 1
ATOM 8420 O O . ARG D 1 37 ? 16.616 -6.112 78.588 1.00 13.04 37 ARG D O 1
ATOM 8428 N N . LEU D 1 38 ? 17.757 -7.772 79.617 1.00 11.41 38 LEU D N 1
ATOM 8429 C CA . LEU D 1 38 ? 18.703 -8.051 78.513 1.00 12.48 38 LEU D CA 1
ATOM 8430 C C . LEU D 1 38 ? 18.843 -9.567 78.433 1.00 12.95 38 LEU D C 1
ATOM 8431 O O . LEU D 1 38 ? 18.825 -10.253 79.455 1.00 14.00 38 LEU D O 1
ATOM 8436 N N . GLY D 1 39 ? 18.978 -10.110 77.228 1.00 12.55 39 GLY D N 1
ATOM 8437 C CA . GLY D 1 39 ? 19.202 -11.544 77.089 1.00 11.76 39 GLY D CA 1
ATOM 8438 C C . GLY D 1 39 ? 19.807 -11.878 75.757 1.00 11.79 39 GLY D C 1
ATOM 8439 O O . GLY D 1 39 ? 19.918 -11.002 74.903 1.00 12.87 39 GLY D O 1
ATOM 8440 N N . PHE D 1 40 ? 20.239 -13.121 75.622 1.00 12.45 40 PHE D N 1
ATOM 8441 C CA . PHE D 1 40 ? 20.581 -13.644 74.290 1.00 12.21 40 PHE D CA 1
ATOM 8442 C C . PHE D 1 40 ? 20.035 -15.046 74.109 1.00 13.22 40 PHE D C 1
ATOM 8443 O O . PHE D 1 40 ? 19.842 -15.776 75.076 1.00 13.17 40 PHE D O 1
ATOM 8451 N N . LYS D 1 41 ? 19.801 -15.414 72.848 1.00 13.02 41 LYS D N 1
ATOM 8452 C CA . LYS D 1 41 ? 19.421 -16.748 72.451 1.00 13.79 41 LYS D CA 1
ATOM 8453 C C . LYS D 1 41 ? 20.349 -17.070 71.296 1.00 12.80 41 LYS D C 1
ATOM 8454 O O . LYS D 1 41 ? 20.325 -16.370 70.268 1.00 13.71 41 LYS D O 1
ATOM 8460 N N . GLY D 1 42 ? 21.195 -18.063 71.475 1.00 12.08 42 GLY D N 1
ATOM 8461 C CA . GLY D 1 42 ? 22.141 -18.456 70.413 1.00 13.55 42 GLY D CA 1
ATOM 8462 C C . GLY D 1 42 ? 21.880 -19.873 69.977 1.00 14.31 42 GLY D C 1
ATOM 8463 O O . GLY D 1 42 ? 21.396 -20.704 70.759 1.00 13.64 42 GLY D O 1
ATOM 8464 N N . GLU D 1 43 ? 22.158 -20.160 68.702 1.00 14.62 43 GLU D N 1
ATOM 8465 C CA . GLU D 1 43 ? 22.062 -21.528 68.220 1.00 14.99 43 GLU D CA 1
ATOM 8466 C C . GLU D 1 43 ? 23.163 -21.815 67.218 1.00 14.68 43 GLU D C 1
ATOM 8467 O O . GLU D 1 43 ? 23.589 -20.918 66.489 1.00 19.35 43 GLU D O 1
ATOM 8473 N N . THR D 1 44 ? 23.623 -23.052 67.253 1.00 14.47 44 THR D N 1
ATOM 8474 C CA . THR D 1 44 ? 24.695 -23.497 66.386 1.00 16.29 44 THR D CA 1
ATOM 8475 C C . THR D 1 44 ? 24.307 -24.817 65.730 1.00 16.06 44 THR D C 1
ATOM 8476 O O . THR D 1 44 ? 23.963 -25.768 66.405 1.00 18.16 44 THR D O 1
ATOM 8480 N N . GLN D 1 45 ? 24.369 -24.875 64.401 1.00 16.44 45 GLN D N 1
ATOM 8481 C CA . GLN D 1 45 ? 24.108 -26.117 63.698 1.00 17.21 45 GLN D CA 1
ATOM 8482 C C . GLN D 1 45 ? 25.336 -27.008 63.844 1.00 18.17 45 GLN D C 1
ATOM 8483 O O . GLN D 1 45 ? 26.445 -26.624 63.476 1.00 21.03 45 GLN D O 1
ATOM 8489 N N . VAL D 1 46 ? 25.140 -28.205 64.366 1.00 15.23 46 VAL D N 1
ATOM 8490 C CA . VAL D 1 46 ? 26.242 -29.147 64.535 1.00 15.99 46 VAL D CA 1
ATOM 8491 C C . VAL D 1 46 ? 26.266 -30.092 63.347 1.00 16.03 46 VAL D C 1
ATOM 8492 O O . VAL D 1 46 ? 27.295 -30.239 62.684 1.00 19.08 46 VAL D O 1
ATOM 8496 N N . ASN D 1 47 ? 25.129 -30.734 63.109 1.00 16.92 47 ASN D N 1
ATOM 8497 C CA . ASN D 1 47 ? 24.953 -31.568 61.921 1.00 18.94 47 ASN D CA 1
ATOM 8498 C C . ASN D 1 47 ? 23.464 -31.624 61.547 1.00 20.51 47 ASN D C 1
ATOM 8499 O O . ASN D 1 47 ? 22.662 -30.885 62.116 1.00 21.38 47 ASN D O 1
ATOM 8504 N N . ASP D 1 48 ? 23.117 -32.471 60.573 1.00 23.06 48 ASP D N 1
ATOM 8505 C CA . ASP D 1 48 ? 21.733 -32.585 60.070 1.00 23.83 48 ASP D CA 1
ATOM 8506 C C . ASP D 1 48 ? 20.678 -32.836 61.122 1.00 25.81 48 ASP D C 1
ATOM 8507 O O . ASP D 1 48 ? 19.524 -32.408 60.971 1.00 29.36 48 ASP D O 1
ATOM 8512 N N . GLN D 1 49 ? 21.052 -33.559 62.166 1.00 24.06 49 GLN D N 1
ATOM 8513 C CA . GLN D 1 49 ? 20.100 -33.955 63.191 1.00 24.96 49 GLN D CA 1
ATOM 8514 C C . GLN D 1 49 ? 20.446 -33.412 64.568 1.00 23.01 49 GLN D C 1
ATOM 8515 O O . GLN D 1 49 ? 19.971 -33.950 65.569 1.00 29.06 49 GLN D O 1
ATOM 8521 N N . LEU D 1 50 ? 21.247 -32.350 64.635 1.00 20.28 50 LEU D N 1
ATOM 8522 C CA . LEU D 1 50 ? 21.663 -31.815 65.932 1.00 16.65 50 LEU D CA 1
ATOM 8523 C C . LEU D 1 50 ? 21.993 -30.320 65.862 1.00 18.50 50 LEU D C 1
ATOM 8524 O O . LEU D 1 50 ? 22.819 -29.877 65.062 1.00 16.05 50 LEU D O 1
ATOM 8529 N N . THR D 1 51 ? 21.351 -29.551 66.750 1.00 16.71 51 THR D N 1
ATOM 8530 C CA . THR D 1 51 ? 21.645 -28.139 66.901 1.00 19.01 51 THR D CA 1
ATOM 8531 C C . THR D 1 51 ? 21.903 -27.903 68.385 1.00 14.42 51 THR D C 1
ATOM 8532 O O . THR D 1 51 ? 21.197 -28.461 69.222 1.00 18.26 51 THR D O 1
ATOM 8536 N N . GLY D 1 52 ? 22.921 -27.122 68.651 1.00 12.90 52 GLY D N 1
ATOM 8537 C CA . GLY D 1 52 ? 23.211 -26.675 70.017 1.00 12.23 52 GLY D CA 1
ATOM 8538 C C . GLY D 1 52 ? 22.602 -25.329 70.258 1.00 13.16 52 GLY D C 1
ATOM 8539 O O . GLY D 1 52 ? 22.488 -24.517 69.349 1.00 13.32 52 GLY D O 1
ATOM 8540 N N . TYR D 1 53 ? 22.228 -25.056 71.514 1.00 12.64 53 TYR D N 1
ATOM 8541 C CA . TYR D 1 53 ? 21.670 -23.760 71.845 1.00 13.12 53 TYR D CA 1
ATOM 8542 C C . TYR D 1 53 ? 21.986 -23.332 73.278 1.00 12.03 53 TYR D C 1
ATOM 8543 O O . TYR D 1 53 ? 22.376 -24.149 74.108 1.00 12.92 53 TYR D O 1
ATOM 8552 N N . GLY D 1 54 ? 21.881 -22.033 73.486 1.00 11.75 54 GLY D N 1
ATOM 8553 C CA . GLY D 1 54 ? 22.046 -21.437 74.804 1.00 12.49 54 GLY D CA 1
ATOM 8554 C C . GLY D 1 54 ? 21.210 -20.196 74.909 1.00 12.84 54 GLY D C 1
ATOM 8555 O O . GLY D 1 54 ? 21.039 -19.457 73.936 1.00 14.63 54 GLY D O 1
ATOM 8556 N N . GLN D 1 55 ? 20.657 -19.969 76.104 1.00 11.31 55 GLN D N 1
ATOM 8557 C CA A GLN D 1 55 ? 19.862 -18.778 76.334 0.50 10.68 55 GLN D CA 1
ATOM 8558 C CA B GLN D 1 55 ? 19.832 -18.807 76.338 0.50 13.26 55 GLN D CA 1
ATOM 8559 C C . GLN D 1 55 ? 20.110 -18.254 77.738 1.00 12.62 55 GLN D C 1
ATOM 8560 O O . GLN D 1 55 ? 20.348 -19.030 78.684 1.00 12.29 55 GLN D O 1
ATOM 8571 N N . TRP D 1 56 ? 20.081 -16.940 77.827 1.00 12.47 56 TRP D N 1
ATOM 8572 C CA . TRP D 1 56 ? 20.317 -16.223 79.083 1.00 11.96 56 TRP D CA 1
ATOM 8573 C C . TRP D 1 56 ? 19.453 -15.002 79.082 1.00 11.14 56 TRP D C 1
ATOM 8574 O O . TRP D 1 56 ? 19.324 -14.346 78.063 1.00 12.16 56 TRP D O 1
ATOM 8585 N N . GLU D 1 57 ? 18.830 -14.688 80.231 1.00 10.48 57 GLU D N 1
ATOM 8586 C CA . GLU D 1 57 ? 18.014 -13.508 80.345 1.00 10.39 57 GLU D CA 1
ATOM 8587 C C . GLU D 1 57 ? 18.183 -12.968 81.783 1.00 10.43 57 GLU D C 1
ATOM 8588 O O . GLU D 1 57 ? 18.170 -13.740 82.738 1.00 11.50 57 GLU D O 1
ATOM 8594 N N . TYR D 1 58 ? 18.350 -11.666 81.862 1.00 9.53 58 TYR D N 1
ATOM 8595 C CA . TYR D 1 58 ? 18.773 -10.958 83.073 1.00 9.49 58 TYR D CA 1
ATOM 8596 C C . TYR D 1 58 ? 17.879 -9.750 83.251 1.00 10.24 58 TYR D C 1
ATOM 8597 O O . TYR D 1 58 ? 17.518 -9.079 82.285 1.00 11.08 58 TYR D O 1
ATOM 8606 N N . GLN D 1 59 ? 17.492 -9.483 84.508 1.00 10.37 59 GLN D N 1
ATOM 8607 C CA . GLN D 1 59 ? 16.704 -8.294 84.821 1.00 10.33 59 GLN D CA 1
ATOM 8608 C C . GLN D 1 59 ? 17.515 -7.356 85.679 1.00 10.09 59 GLN D C 1
ATOM 8609 O O . GLN D 1 59 ? 18.148 -7.794 86.634 1.00 10.34 59 GLN D O 1
ATOM 8615 N N . ILE D 1 60 ? 17.484 -6.070 85.346 1.00 9.46 60 ILE D N 1
ATOM 8616 C CA . ILE D 1 60 ? 18.160 -5.054 86.139 1.00 9.77 60 ILE D CA 1
ATOM 8617 C C . ILE D 1 60 ? 17.146 -3.968 86.454 1.00 9.76 60 ILE D C 1
ATOM 8618 O O . ILE D 1 60 ? 16.614 -3.327 85.576 1.00 10.15 60 ILE D O 1
ATOM 8623 N N . GLN D 1 61 ? 16.840 -3.795 87.748 1.00 9.47 61 GLN D N 1
ATOM 8624 C CA . GLN D 1 61 ? 15.899 -2.767 88.113 1.00 9.09 61 GLN D CA 1
ATOM 8625 C C . GLN D 1 61 ? 16.441 -1.394 87.753 1.00 9.46 61 GLN D C 1
ATOM 8626 O O . GLN D 1 61 ? 17.653 -1.115 87.896 1.00 9.76 61 GLN D O 1
ATOM 8632 N N . GLY D 1 62 ? 15.543 -0.540 87.282 1.00 9.74 62 GLY D N 1
ATOM 8633 C CA . GLY D 1 62 ? 15.879 0.822 86.892 1.00 10.74 62 GLY D CA 1
ATOM 8634 C C . GLY D 1 62 ? 15.289 1.880 87.802 1.00 9.91 62 GLY D C 1
ATOM 8635 O O . GLY D 1 62 ? 15.297 3.058 87.491 1.00 10.46 62 GLY D O 1
ATOM 8636 N N . ASN D 1 63 ? 14.830 1.436 88.977 1.00 9.14 63 ASN D N 1
ATOM 8637 C CA . ASN D 1 63 ? 14.122 2.291 89.929 1.00 9.67 63 ASN D CA 1
ATOM 8638 C C . ASN D 1 63 ? 14.897 2.522 91.222 1.00 9.87 63 ASN D C 1
ATOM 8639 O O . ASN D 1 63 ? 14.320 3.050 92.191 1.00 10.30 63 ASN D O 1
ATOM 8644 N N . SER D 1 64 ? 16.182 2.147 91.260 1.00 10.42 64 SER D N 1
ATOM 8645 C CA . SER D 1 64 ? 17.017 2.417 92.428 1.00 10.96 64 SER D CA 1
ATOM 8646 C C . SER D 1 64 ? 18.004 3.525 92.135 1.00 9.82 64 SER D C 1
ATOM 8647 O O . SER D 1 64 ? 18.253 3.876 90.977 1.00 10.01 64 SER D O 1
ATOM 8650 N N . GLY D 1 65 ? 18.578 4.072 93.185 1.00 10.50 65 GLY D N 1
ATOM 8651 C CA . GLY D 1 65 ? 19.686 5.004 93.074 1.00 10.11 65 GLY D CA 1
ATOM 8652 C C . GLY D 1 65 ? 20.980 4.276 92.802 1.00 10.14 65 GLY D C 1
ATOM 8653 O O . GLY D 1 65 ? 21.026 3.045 92.825 1.00 10.10 65 GLY D O 1
ATOM 8654 N N . GLU D 1 66 ? 22.042 5.061 92.599 1.00 9.90 66 GLU D N 1
ATOM 8655 C CA . GLU D 1 66 ? 23.308 4.516 92.116 1.00 10.69 66 GLU D CA 1
ATOM 8656 C C . GLU D 1 66 ? 24.162 3.879 93.190 1.00 10.89 66 GLU D C 1
ATOM 8657 O O . GLU D 1 66 ? 25.193 3.292 92.895 1.00 11.83 66 GLU D O 1
ATOM 8663 N N . ASN D 1 67 ? 23.723 3.982 94.445 1.00 10.83 67 ASN D N 1
ATOM 8664 C CA . ASN D 1 67 ? 24.365 3.294 95.553 1.00 11.14 67 ASN D CA 1
ATOM 8665 C C . ASN D 1 67 ? 23.909 1.854 95.742 1.00 11.54 67 ASN D C 1
ATOM 8666 O O . ASN D 1 67 ? 24.366 1.186 96.657 1.00 13.36 67 ASN D O 1
ATOM 8671 N N . GLU D 1 68 ? 23.003 1.362 94.903 1.00 11.35 68 GLU D N 1
ATOM 8672 C CA . GLU D 1 68 ? 22.622 -0.021 94.980 1.00 14.05 68 GLU D CA 1
ATOM 8673 C C . GLU D 1 68 ? 22.290 -0.549 93.599 1.00 12.01 68 GLU D C 1
ATOM 8674 O O . GLU D 1 68 ? 22.157 0.201 92.635 1.00 14.71 68 GLU D O 1
ATOM 8680 N N . ASN D 1 69 ? 22.235 -1.858 93.518 1.00 10.78 69 ASN D N 1
ATOM 8681 C CA . ASN D 1 69 ? 21.918 -2.556 92.283 1.00 10.85 69 ASN D CA 1
ATOM 8682 C C . ASN D 1 69 ? 21.088 -3.762 92.623 1.00 10.84 69 ASN D C 1
ATOM 8683 O O . ASN D 1 69 ? 21.521 -4.599 93.429 1.00 11.80 69 ASN D O 1
ATOM 8688 N N . ASN D 1 70 ? 19.894 -3.826 92.034 1.00 9.90 70 ASN D N 1
ATOM 8689 C CA . ASN D 1 70 ? 18.981 -4.948 92.208 1.00 10.52 70 ASN D CA 1
ATOM 8690 C C . ASN D 1 70 ? 18.810 -5.620 90.850 1.00 9.58 70 ASN D C 1
ATOM 8691 O O . ASN D 1 70 ? 18.133 -5.098 89.966 1.00 10.17 70 ASN D O 1
ATOM 8696 N N . SER D 1 71 ? 19.482 -6.747 90.700 1.00 9.64 71 SER D N 1
ATOM 8697 C CA . SER D 1 71 ? 19.490 -7.472 89.426 1.00 9.42 71 SER D CA 1
ATOM 8698 C C . SER D 1 71 ? 19.488 -8.972 89.676 1.00 9.53 71 SER D C 1
ATOM 8699 O O . SER D 1 71 ? 19.836 -9.438 90.766 1.00 9.88 71 SER D O 1
ATOM 8702 N N . TRP D 1 72 ? 19.070 -9.743 88.683 1.00 9.80 72 TRP D N 1
ATOM 8703 C CA . TRP D 1 72 ? 19.037 -11.193 88.822 1.00 9.70 72 TRP D CA 1
ATOM 8704 C C . TRP D 1 72 ? 18.945 -11.878 87.478 1.00 9.31 72 TRP D C 1
ATOM 8705 O O . TRP D 1 72 ? 18.431 -11.305 86.497 1.00 10.23 72 TRP D O 1
ATOM 8716 N N . THR D 1 73 ? 19.377 -13.127 87.484 1.00 9.59 73 THR D N 1
ATOM 8717 C CA . THR D 1 73 ? 19.264 -14.011 86.323 1.00 9.87 73 THR D CA 1
ATOM 8718 C C . THR D 1 73 ? 17.860 -14.661 86.298 1.00 9.94 73 THR D C 1
ATOM 8719 O O . THR D 1 73 ? 17.451 -15.331 87.254 1.00 11.34 73 THR D O 1
ATOM 8723 N N . ARG D 1 74 ? 17.114 -14.443 85.216 1.00 10.72 74 ARG D N 1
ATOM 8724 C CA . ARG D 1 74 ? 15.860 -15.139 85.007 1.00 11.68 74 ARG D CA 1
ATOM 8725 C C . ARG D 1 74 ? 16.096 -16.546 84.524 1.00 10.59 74 ARG D C 1
ATOM 8726 O O . ARG D 1 74 ? 15.636 -17.498 85.113 1.00 10.96 74 ARG D O 1
ATOM 8734 N N . VAL D 1 75 ? 16.819 -16.682 83.402 1.00 9.87 75 VAL D N 1
ATOM 8735 C CA . VAL D 1 75 ? 17.179 -17.997 82.879 1.00 10.66 75 VAL D CA 1
ATOM 8736 C C . VAL D 1 75 ? 18.640 -18.017 82.410 1.00 9.53 75 VAL D C 1
ATOM 8737 O O . VAL D 1 75 ? 19.217 -16.982 82.094 1.00 10.31 75 VAL D O 1
ATOM 8741 N N . ALA D 1 76 ? 19.199 -19.210 82.409 1.00 10.10 76 ALA D N 1
ATOM 8742 C CA . ALA D 1 76 ? 20.568 -19.448 81.955 1.00 9.99 76 ALA D CA 1
ATOM 8743 C C . ALA D 1 76 ? 20.693 -20.937 81.720 1.00 10.47 76 ALA D C 1
ATOM 8744 O O . ALA D 1 76 ? 20.858 -21.709 82.645 1.00 11.24 76 ALA D O 1
ATOM 8746 N N . PHE D 1 77 ? 20.618 -21.349 80.452 1.00 10.57 77 PHE D N 1
ATOM 8747 C CA . PHE D 1 77 ? 20.687 -22.768 80.141 1.00 11.11 77 PHE D CA 1
ATOM 8748 C C . PHE D 1 77 ? 21.341 -23.059 78.794 1.00 10.46 77 PHE D C 1
ATOM 8749 O O . PHE D 1 77 ? 21.386 -22.205 77.920 1.00 11.73 77 PHE D O 1
ATOM 8757 N N . ALA D 1 78 ? 21.837 -24.272 78.692 1.00 10.86 78 ALA D N 1
ATOM 8758 C CA . ALA D 1 78 ? 22.446 -24.776 77.467 1.00 12.51 78 ALA D CA 1
ATOM 8759 C C . ALA D 1 78 ? 21.743 -26.057 77.092 1.00 12.77 78 ALA D C 1
ATOM 8760 O O . ALA D 1 78 ? 21.258 -26.793 77.961 1.00 12.16 78 ALA D O 1
ATOM 8762 N N . GLY D 1 79 ? 21.646 -26.325 75.780 1.00 11.63 79 GLY D N 1
ATOM 8763 C CA . GLY D 1 79 ? 20.913 -27.493 75.339 1.00 10.69 79 GLY D CA 1
ATOM 8764 C C . GLY D 1 79 ? 21.284 -28.023 73.954 1.00 11.32 79 GLY D C 1
ATOM 8765 O O . GLY D 1 79 ? 22.110 -27.427 73.245 1.00 12.63 79 GLY D O 1
ATOM 8766 N N . LEU D 1 80 ? 20.672 -29.156 73.643 1.00 14.34 80 LEU D N 1
ATOM 8767 C CA . LEU D 1 80 ? 20.829 -29.818 72.342 1.00 17.39 80 LEU D CA 1
ATOM 8768 C C . LEU D 1 80 ? 19.453 -30.209 71.844 1.00 17.34 80 LEU D C 1
ATOM 8769 O O . LEU D 1 80 ? 18.634 -30.728 72.602 1.00 16.48 80 LEU D O 1
ATOM 8774 N N . LYS D 1 81 ? 19.220 -29.955 70.551 1.00 19.30 81 LYS D N 1
ATOM 8775 C CA . LYS D 1 81 ? 17.976 -30.226 69.879 1.00 17.36 81 LYS D CA 1
ATOM 8776 C C . LYS D 1 81 ? 18.296 -31.281 68.812 1.00 19.27 81 LYS D C 1
ATOM 8777 O O . LYS D 1 81 ? 19.195 -31.082 68.038 1.00 19.79 81 LYS D O 1
ATOM 8783 N N . PHE D 1 82 ? 17.560 -32.384 68.797 1.00 20.62 82 PHE D N 1
ATOM 8784 C CA . PHE D 1 82 ? 17.899 -33.526 67.958 1.00 28.00 82 PHE D CA 1
ATOM 8785 C C . PHE D 1 82 ? 16.997 -33.487 66.727 1.00 34.80 82 PHE D C 1
ATOM 8786 O O . PHE D 1 82 ? 16.762 -32.397 66.197 1.00 43.09 82 PHE D O 1
ATOM 8794 N N . GLY D 1 83 ? 16.533 -34.627 66.230 1.00 44.46 83 GLY D N 1
ATOM 8795 C CA . GLY D 1 83 ? 15.783 -34.648 64.966 1.00 45.62 83 GLY D CA 1
ATOM 8796 C C . GLY D 1 83 ? 14.427 -34.069 65.252 1.00 44.51 83 GLY D C 1
ATOM 8797 O O . GLY D 1 83 ? 14.275 -32.853 65.310 1.00 54.67 83 GLY D O 1
ATOM 8798 N N . ASP D 1 84 ? 13.441 -34.952 65.352 1.00 35.79 84 ASP D N 1
ATOM 8799 C CA . ASP D 1 84 ? 12.487 -34.865 66.397 1.00 41.62 84 ASP D CA 1
ATOM 8800 C C . ASP D 1 84 ? 12.448 -35.834 67.459 1.00 36.11 84 ASP D C 1
ATOM 8801 O O . ASP D 1 84 ? 11.395 -36.185 67.980 1.00 44.63 84 ASP D O 1
ATOM 8806 N N . ALA D 1 85 ? 13.629 -36.387 67.733 1.00 28.82 85 ALA D N 1
ATOM 8807 C CA . ALA D 1 85 ? 13.860 -37.183 68.935 1.00 31.02 85 ALA D CA 1
ATOM 8808 C C . ALA D 1 85 ? 13.746 -36.302 70.179 1.00 31.45 85 ALA D C 1
ATOM 8809 O O . ALA D 1 85 ? 13.645 -36.841 71.274 1.00 31.83 85 ALA D O 1
ATOM 8811 N N . GLY D 1 86 ? 13.810 -34.973 70.002 1.00 36.50 86 GLY D N 1
ATOM 8812 C CA . GLY D 1 86 ? 13.428 -34.015 71.052 1.00 29.32 86 GLY D CA 1
ATOM 8813 C C . GLY D 1 86 ? 14.514 -32.997 71.357 1.00 25.79 86 GLY D C 1
ATOM 8814 O O . GLY D 1 86 ? 15.419 -32.764 70.544 1.00 31.49 86 GLY D O 1
ATOM 8815 N N . SER D 1 87 ? 14.424 -32.378 72.539 1.00 18.84 87 SER D N 1
ATOM 8816 C CA . SER D 1 87 ? 15.494 -31.502 73.016 1.00 17.15 87 SER D CA 1
ATOM 8817 C C . SER D 1 87 ? 15.798 -31.837 74.477 1.00 15.56 87 SER D C 1
ATOM 8818 O O . SER D 1 87 ? 14.942 -32.404 75.175 1.00 16.00 87 SER D O 1
ATOM 8821 N N . PHE D 1 88 ? 17.031 -31.539 74.862 1.00 18.86 88 PHE D N 1
ATOM 8822 C CA . PHE D 1 88 ? 17.459 -31.602 76.274 1.00 14.70 88 PHE D CA 1
ATOM 8823 C C . PHE D 1 88 ? 18.199 -30.314 76.610 1.00 15.94 88 PHE D C 1
ATOM 8824 O O . PHE D 1 88 ? 19.080 -29.875 75.861 1.00 14.47 88 PHE D O 1
ATOM 8832 N N . ASP D 1 89 ? 17.874 -29.717 77.751 1.00 13.54 89 ASP D N 1
ATOM 8833 C CA . ASP D 1 89 ? 18.651 -28.597 78.249 1.00 12.04 89 ASP D CA 1
ATOM 8834 C C . ASP D 1 89 ? 18.797 -28.658 79.768 1.00 10.97 89 ASP D C 1
ATOM 8835 O O . ASP D 1 89 ? 18.028 -29.363 80.463 1.00 13.35 89 ASP D O 1
ATOM 8840 N N . TYR D 1 90 ? 19.821 -27.961 80.225 1.00 12.50 90 TYR D N 1
ATOM 8841 C CA . TYR D 1 90 ? 20.118 -27.897 81.674 1.00 12.53 90 TYR D CA 1
ATOM 8842 C C . TYR D 1 90 ? 20.548 -26.499 82.052 1.00 13.64 90 TYR D C 1
ATOM 8843 O O . TYR D 1 90 ? 21.334 -25.851 81.359 1.00 11.21 90 TYR D O 1
ATOM 8852 N N . GLY D 1 91 ? 20.045 -26.044 83.210 1.00 10.85 91 GLY D N 1
ATOM 8853 C CA . GLY D 1 91 ? 20.467 -24.776 83.767 1.00 10.30 91 GLY D CA 1
ATOM 8854 C C . GLY D 1 91 ? 19.352 -24.152 84.598 1.00 11.15 91 GLY D C 1
ATOM 8855 O O . GLY D 1 91 ? 18.477 -24.869 85.124 1.00 12.05 91 GLY D O 1
ATOM 8856 N N . ARG D 1 92 ? 19.381 -22.823 84.696 1.00 10.98 92 ARG D N 1
ATOM 8857 C CA . ARG D 1 92 ? 18.243 -22.106 85.271 1.00 11.84 92 ARG D CA 1
ATOM 8858 C C . ARG D 1 92 ? 17.201 -21.947 84.189 1.00 10.63 92 ARG D C 1
ATOM 8859 O O . ARG D 1 92 ? 17.501 -21.419 83.110 1.00 10.92 92 ARG D O 1
ATOM 8867 N N . ASN D 1 93 ? 15.999 -22.445 84.426 1.00 11.21 93 ASN D N 1
ATOM 8868 C CA . ASN D 1 93 ? 14.968 -22.476 83.397 1.00 11.49 93 ASN D CA 1
ATOM 8869 C C . ASN D 1 93 ? 13.596 -22.469 84.044 1.00 11.40 93 ASN D C 1
ATOM 8870 O O . ASN D 1 93 ? 13.499 -22.308 85.275 1.00 12.16 93 ASN D O 1
ATOM 8875 N N . TYR D 1 94 ? 12.546 -22.622 83.240 1.00 12.88 94 TYR D N 1
ATOM 8876 C CA . TYR D 1 94 ? 11.168 -22.729 83.724 1.00 12.03 94 TYR D CA 1
ATOM 8877 C C . TYR D 1 94 ? 10.792 -24.168 84.030 1.00 11.85 94 TYR D C 1
ATOM 8878 O O . TYR D 1 94 ? 11.056 -25.086 83.262 1.00 12.65 94 TYR D O 1
ATOM 8887 N N . GLY D 1 95 ? 10.158 -24.369 85.178 1.00 12.49 95 GLY D N 1
ATOM 8888 C CA . GLY D 1 95 ? 9.562 -25.664 85.501 1.00 13.22 95 GLY D CA 1
ATOM 8889 C C . GLY D 1 95 ? 8.468 -26.026 84.513 1.00 12.56 95 GLY D C 1
ATOM 8890 O O . GLY D 1 95 ? 7.768 -25.152 83.978 1.00 12.98 95 GLY D O 1
ATOM 8891 N N . VAL D 1 96 ? 8.283 -27.324 84.311 1.00 13.25 96 VAL D N 1
ATOM 8892 C CA . VAL D 1 96 ? 7.323 -27.799 83.293 1.00 13.67 96 VAL D CA 1
ATOM 8893 C C . VAL D 1 96 ? 5.862 -27.505 83.663 1.00 13.60 96 VAL D C 1
ATOM 8894 O O . VAL D 1 96 ? 5.011 -27.492 82.789 1.00 14.36 96 VAL D O 1
ATOM 8898 N N . VAL D 1 97 ? 5.582 -27.217 84.938 1.00 13.28 97 VAL D N 1
ATOM 8899 C CA . VAL D 1 97 ? 4.243 -26.760 85.336 1.00 14.30 97 VAL D CA 1
ATOM 8900 C C . VAL D 1 97 ? 3.846 -25.514 84.534 1.00 13.05 97 VAL D C 1
ATOM 8901 O O . VAL D 1 97 ? 2.705 -25.392 84.081 1.00 13.64 97 VAL D O 1
ATOM 8905 N N . TYR D 1 98 ? 4.821 -24.635 84.288 1.00 12.78 98 TYR D N 1
ATOM 8906 C CA . TYR D 1 98 ? 4.592 -23.394 83.552 1.00 12.81 98 TYR D CA 1
ATOM 8907 C C . TYR D 1 98 ? 4.266 -23.640 82.070 1.00 13.48 98 TYR D C 1
ATOM 8908 O O . TYR D 1 98 ? 3.697 -22.782 81.426 1.00 14.58 98 TYR D O 1
ATOM 8917 N N . ASP D 1 99 ? 4.545 -24.833 81.560 1.00 13.06 99 ASP D N 1
ATOM 8918 C CA . ASP D 1 99 ? 4.108 -25.200 80.208 1.00 14.01 99 ASP D CA 1
ATOM 8919 C C . ASP D 1 99 ? 2.589 -25.065 80.028 1.00 15.93 99 ASP D C 1
ATOM 8920 O O . ASP D 1 99 ? 2.113 -24.813 78.935 1.00 17.29 99 ASP D O 1
ATOM 8925 N N . VAL D 1 100 ? 1.845 -25.219 81.118 1.00 15.36 100 VAL D N 1
ATOM 8926 C CA . VAL D 1 100 ? 0.398 -25.005 81.098 1.00 15.74 100 VAL D CA 1
ATOM 8927 C C . VAL D 1 100 ? -0.014 -23.726 81.829 1.00 14.88 100 VAL D C 1
ATOM 8928 O O . VAL D 1 100 ? -0.852 -22.962 81.323 1.00 15.49 100 VAL D O 1
ATOM 8932 N N . THR D 1 101 ? 0.533 -23.469 83.015 1.00 13.35 101 THR D N 1
ATOM 8933 C CA . THR D 1 101 ? 0.089 -22.262 83.714 1.00 13.77 101 THR D CA 1
ATOM 8934 C C . THR D 1 101 ? 0.465 -20.970 82.996 1.00 13.77 101 THR D C 1
ATOM 8935 O O . THR D 1 101 ? -0.197 -19.957 83.174 1.00 14.15 101 THR D O 1
ATOM 8939 N N . SER D 1 102 ? 1.479 -21.013 82.128 1.00 13.58 102 SER D N 1
ATOM 8940 C CA . SER D 1 102 ? 1.805 -19.846 81.307 1.00 14.20 102 SER D CA 1
ATOM 8941 C C . SER D 1 102 ? 0.656 -19.356 80.423 1.00 14.48 102 SER D C 1
ATOM 8942 O O . SER D 1 102 ? 0.645 -18.189 80.019 1.00 14.28 102 SER D O 1
ATOM 8945 N N . TRP D 1 103 ? -0.320 -20.222 80.142 1.00 14.05 103 TRP D N 1
ATOM 8946 C CA . TRP D 1 103 ? -1.425 -19.839 79.270 1.00 18.34 103 TRP D CA 1
ATOM 8947 C C . TRP D 1 103 ? -2.255 -18.677 79.795 1.00 14.04 103 TRP D C 1
ATOM 8948 O O . TRP D 1 103 ? -2.861 -17.945 79.028 1.00 16.48 103 TRP D O 1
ATOM 8959 N N . THR D 1 104 ? -2.264 -18.490 81.112 1.00 13.69 104 THR D N 1
ATOM 8960 C CA . THR D 1 104 ? -2.952 -17.353 81.710 1.00 14.00 104 THR D CA 1
ATOM 8961 C C . THR D 1 104 ? -2.027 -16.201 82.134 1.00 14.13 104 THR D C 1
ATOM 8962 O O . THR D 1 104 ? -2.504 -15.153 82.593 1.00 13.72 104 THR D O 1
ATOM 8966 N N . ASP D 1 105 ? -0.717 -16.369 81.933 1.00 13.45 105 ASP D N 1
ATOM 8967 C CA . ASP D 1 105 ? 0.251 -15.374 82.381 1.00 13.11 105 ASP D CA 1
ATOM 8968 C C . ASP D 1 105 ? 0.515 -14.413 81.209 1.00 13.37 105 ASP D C 1
ATOM 8969 O O . ASP D 1 105 ? 1.626 -14.323 80.682 1.00 14.73 105 ASP D O 1
ATOM 8974 N N . VAL D 1 106 ? -0.553 -13.696 80.851 1.00 14.12 106 VAL D N 1
ATOM 8975 C CA . VAL D 1 106 ? -0.597 -12.860 79.654 1.00 13.33 106 VAL D CA 1
ATOM 8976 C C . VAL D 1 106 ? -1.157 -11.458 79.907 1.00 12.91 106 VAL D C 1
ATOM 8977 O O . VAL D 1 106 ? -1.498 -10.736 78.948 1.00 14.88 106 VAL D O 1
ATOM 8981 N N . LEU D 1 107 ? -1.234 -11.050 81.175 1.00 12.88 107 LEU D N 1
ATOM 8982 C CA . LEU D 1 107 ? -1.841 -9.769 81.511 1.00 13.66 107 LEU D CA 1
ATOM 8983 C C . LEU D 1 107 ? -0.874 -8.619 81.206 1.00 13.63 107 LEU D C 1
ATOM 8984 O O . LEU D 1 107 ? 0.323 -8.855 81.039 1.00 15.43 107 LEU D O 1
ATOM 8989 N N . PRO D 1 108 ? -1.398 -7.385 81.106 1.00 14.79 108 PRO D N 1
ATOM 8990 C CA . PRO D 1 108 ? -0.518 -6.297 80.716 1.00 15.62 108 PRO D CA 1
ATOM 8991 C C . PRO D 1 108 ? 0.647 -6.075 81.674 1.00 14.82 108 PRO D C 1
ATOM 8992 O O . PRO D 1 108 ? 1.761 -5.765 81.218 1.00 17.93 108 PRO D O 1
ATOM 8996 N N . GLU D 1 109 ? 0.379 -6.209 82.974 1.00 14.13 109 GLU D N 1
ATOM 8997 C CA . GLU D 1 109 ? 1.406 -6.041 84.021 1.00 13.38 109 GLU D CA 1
ATOM 8998 C C . GLU D 1 109 ? 1.337 -7.070 85.137 1.00 14.39 109 GLU D C 1
ATOM 8999 O O . GLU D 1 109 ? 2.357 -7.600 85.556 1.00 15.41 109 GLU D O 1
ATOM 9005 N N . PHE D 1 110 ? 0.137 -7.299 85.664 1.00 12.63 110 PHE D N 1
ATOM 9006 C CA . PHE D 1 110 ? -0.053 -8.221 86.774 1.00 13.48 110 PHE D CA 1
ATOM 9007 C C . PHE D 1 110 ? -0.210 -9.669 86.300 1.00 12.88 110 PHE D C 1
ATOM 9008 O O . PHE D 1 110 ? 0.317 -10.026 85.230 1.00 14.30 110 PHE D O 1
ATOM 9016 N N . GLY D 1 111 ? -0.858 -10.524 87.093 1.00 16.30 111 GLY D N 1
ATOM 9017 C CA . GLY D 1 111 ? -1.106 -11.914 86.697 1.00 20.06 111 GLY D CA 1
ATOM 9018 C C . GLY D 1 111 ? 0.074 -12.820 86.994 1.00 14.95 111 GLY D C 1
ATOM 9019 O O . GLY D 1 111 ? 1.127 -12.370 87.450 1.00 14.23 111 GLY D O 1
ATOM 9020 N N . GLY D 1 112 ? -0.112 -14.115 86.749 1.00 13.80 112 GLY D N 1
ATOM 9021 C CA . GLY D 1 112 ? 0.977 -15.083 86.866 1.00 15.73 112 GLY D CA 1
ATOM 9022 C C . GLY D 1 112 ? 1.460 -15.272 88.290 1.00 15.87 112 GLY D C 1
ATOM 9023 O O . GLY D 1 112 ? 2.569 -15.728 88.504 1.00 15.68 112 GLY D O 1
ATOM 9024 N N . ASP D 1 113 ? 0.615 -14.936 89.261 1.00 15.09 113 ASP D N 1
ATOM 9025 C CA . ASP D 1 113 ? 1.086 -14.843 90.648 1.00 14.71 113 ASP D CA 1
ATOM 9026 C C . ASP D 1 113 ? 0.335 -15.691 91.657 1.00 13.58 113 ASP D C 1
ATOM 9027 O O . ASP D 1 113 ? 0.379 -15.402 92.864 1.00 14.72 113 ASP D O 1
ATOM 9032 N N . THR D 1 114 ? -0.279 -16.785 91.209 1.00 13.60 114 THR D N 1
ATOM 9033 C CA . THR D 1 114 ? -0.671 -17.846 92.155 1.00 14.33 114 THR D CA 1
ATOM 9034 C C . THR D 1 114 ? 0.522 -18.723 92.564 1.00 13.79 114 THR D C 1
ATOM 9035 O O . THR D 1 114 ? 0.375 -19.632 93.374 1.00 14.72 114 THR D O 1
ATOM 9039 N N . TYR D 1 115 ? 1.690 -18.433 91.990 1.00 14.17 115 TYR D N 1
ATOM 9040 C CA . TYR D 1 115 ? 2.962 -19.122 92.230 1.00 14.58 115 TYR D CA 1
ATOM 9041 C C . TYR D 1 115 ? 4.029 -18.042 92.017 1.00 13.84 115 TYR D C 1
ATOM 9042 O O . TYR D 1 115 ? 3.721 -16.931 91.582 1.00 14.27 115 TYR D O 1
ATOM 9051 N N . GLY D 1 116 ? 5.279 -18.365 92.308 1.00 14.10 116 GLY D N 1
ATOM 9052 C CA . GLY D 1 116 ? 6.372 -17.425 92.071 1.00 14.59 116 GLY D CA 1
ATOM 9053 C C . GLY D 1 116 ? 7.597 -18.117 91.534 1.00 12.20 116 GLY D C 1
ATOM 9054 O O . GLY D 1 116 ? 7.547 -19.288 91.112 1.00 13.22 116 GLY D O 1
ATOM 9055 N N . SER D 1 117 ? 8.688 -17.359 91.526 1.00 12.41 117 SER D N 1
ATOM 9056 C CA A SER D 1 117 ? 9.982 -17.899 91.114 0.50 11.64 117 SER D CA 1
ATOM 9057 C CA B SER D 1 117 ? 9.982 -17.880 91.122 0.50 12.66 117 SER D CA 1
ATOM 9058 C C . SER D 1 117 ? 10.628 -18.657 92.256 1.00 11.63 117 SER D C 1
ATOM 9059 O O . SER D 1 117 ? 10.318 -18.432 93.449 1.00 11.61 117 SER D O 1
ATOM 9064 N N . ASP D 1 118 ? 11.530 -19.560 91.903 1.00 11.14 118 ASP D N 1
ATOM 9065 C CA . ASP D 1 118 ? 12.199 -20.447 92.865 1.00 10.91 118 ASP D CA 1
ATOM 9066 C C . ASP D 1 118 ? 11.187 -21.098 93.797 1.00 11.85 118 ASP D C 1
ATOM 9067 O O . ASP D 1 118 ? 11.414 -21.135 95.016 1.00 11.98 118 ASP D O 1
ATOM 9072 N N . ASN D 1 119 ? 10.102 -21.587 93.216 1.00 11.99 119 ASN D N 1
ATOM 9073 C CA . ASN D 1 119 ? 8.927 -22.099 93.939 1.00 12.78 119 ASN D CA 1
ATOM 9074 C C . ASN D 1 119 ? 8.682 -23.529 93.471 1.00 12.04 119 ASN D C 1
ATOM 9075 O O . ASN D 1 119 ? 7.752 -23.822 92.709 1.00 12.10 119 ASN D O 1
ATOM 9080 N N . PHE D 1 120 ? 9.575 -24.417 93.915 1.00 11.75 120 PHE D N 1
ATOM 9081 C CA . PHE D 1 120 ? 9.622 -25.796 93.444 1.00 11.61 120 PHE D CA 1
ATOM 9082 C C . PHE D 1 120 ? 9.609 -25.802 91.901 1.00 10.64 120 PHE D C 1
ATOM 9083 O O . PHE D 1 120 ? 10.326 -24.988 91.307 1.00 13.09 120 PHE D O 1
ATOM 9091 N N . MET D 1 121 ? 8.818 -26.653 91.267 1.00 12.46 121 MET D N 1
ATOM 9092 C CA . MET D 1 121 ? 8.913 -26.770 89.783 1.00 14.07 121 MET D CA 1
ATOM 9093 C C . MET D 1 121 ? 7.845 -25.938 89.080 1.00 12.54 121 MET D C 1
ATOM 9094 O O . MET D 1 121 ? 7.499 -26.217 87.914 1.00 13.46 121 MET D O 1
ATOM 9099 N N . GLN D 1 122 ? 7.375 -24.863 89.718 1.00 11.76 122 GLN D N 1
ATOM 9100 C CA . GLN D 1 122 ? 6.228 -24.113 89.202 1.00 12.64 122 GLN D CA 1
ATOM 9101 C C . GLN D 1 122 ? 6.575 -23.029 88.195 1.00 13.18 122 GLN D C 1
ATOM 9102 O O . GLN D 1 122 ? 5.771 -22.732 87.297 1.00 13.43 122 GLN D O 1
ATOM 9108 N N . GLN D 1 123 ? 7.766 -22.454 88.308 1.00 12.60 123 GLN D N 1
ATOM 9109 C CA . GLN D 1 123 ? 8.155 -21.382 87.385 1.00 12.82 123 GLN D CA 1
ATOM 9110 C C . GLN D 1 123 ? 9.684 -21.377 87.276 1.00 11.02 123 GLN D C 1
ATOM 9111 O O . GLN D 1 123 ? 10.263 -22.457 87.183 1.00 11.24 123 GLN D O 1
ATOM 9117 N N . ARG D 1 124 ? 10.349 -20.223 87.281 1.00 10.50 124 ARG D N 1
ATOM 9118 C CA . ARG D 1 124 ? 11.802 -20.236 87.115 1.00 10.49 124 ARG D CA 1
ATOM 9119 C C . ARG D 1 124 ? 12.476 -20.838 88.334 1.00 11.04 124 ARG D C 1
ATOM 9120 O O . ARG D 1 124 ? 11.969 -20.718 89.478 1.00 12.31 124 ARG D O 1
ATOM 9128 N N . GLY D 1 125 ? 13.583 -21.526 88.110 1.00 10.75 125 GLY D N 1
ATOM 9129 C CA . GLY D 1 125 ? 14.287 -22.201 89.205 1.00 10.30 125 GLY D CA 1
ATOM 9130 C C . GLY D 1 125 ? 15.618 -22.727 88.771 1.00 10.89 125 GLY D C 1
ATOM 9131 O O . GLY D 1 125 ? 15.859 -22.829 87.556 1.00 11.75 125 GLY D O 1
ATOM 9132 N N . ASN D 1 126 ? 16.490 -23.051 89.707 1.00 12.71 126 ASN D N 1
ATOM 9133 C CA . ASN D 1 126 ? 17.824 -23.557 89.389 1.00 12.99 126 ASN D CA 1
ATOM 9134 C C . ASN D 1 126 ? 17.872 -25.053 89.154 1.00 12.14 126 ASN D C 1
ATOM 9135 O O . ASN D 1 126 ? 17.161 -25.821 89.787 1.00 11.74 126 ASN D O 1
ATOM 9140 N N . GLY D 1 127 ? 18.751 -25.468 88.235 1.00 10.79 127 GLY D N 1
ATOM 9141 C CA . GLY D 1 127 ? 19.121 -26.866 88.133 1.00 11.24 127 GLY D CA 1
ATOM 9142 C C . GLY D 1 127 ? 18.087 -27.802 87.518 1.00 11.68 127 GLY D C 1
ATOM 9143 O O . GLY D 1 127 ? 18.039 -28.977 87.875 1.00 13.61 127 GLY D O 1
ATOM 9144 N N . PHE D 1 128 ? 17.318 -27.296 86.545 1.00 11.19 128 PHE D N 1
ATOM 9145 C CA . PHE D 1 128 ? 16.372 -28.121 85.772 1.00 11.65 128 PHE D CA 1
ATOM 9146 C C . PHE D 1 128 ? 17.087 -28.820 84.615 1.00 12.50 128 PHE D C 1
ATOM 9147 O O . PHE D 1 128 ? 17.796 -28.156 83.840 1.00 12.55 128 PHE D O 1
ATOM 9155 N N . ALA D 1 129 ? 16.897 -30.127 84.546 1.00 18.05 129 ALA D N 1
ATOM 9156 C CA . ALA D 1 129 ? 17.268 -30.937 83.410 1.00 13.93 129 ALA D CA 1
ATOM 9157 C C . ALA D 1 129 ? 15.947 -31.263 82.735 1.00 12.48 129 ALA D C 1
ATOM 9158 O O . ALA D 1 129 ? 15.077 -31.933 83.316 1.00 12.83 129 ALA D O 1
ATOM 9160 N N . THR D 1 130 ? 15.781 -30.801 81.476 1.00 15.82 130 THR D N 1
ATOM 9161 C CA . THR D 1 130 ? 14.466 -30.838 80.844 1.00 13.72 130 THR D CA 1
ATOM 9162 C C . THR D 1 130 ? 14.540 -31.519 79.465 1.00 12.62 130 THR D C 1
ATOM 9163 O O . THR D 1 130 ? 15.302 -31.048 78.607 1.00 14.63 130 THR D O 1
ATOM 9167 N N . TYR D 1 131 ? 13.783 -32.594 79.323 1.00 15.74 131 TYR D N 1
ATOM 9168 C CA . TYR D 1 131 ? 13.571 -33.281 78.055 1.00 21.68 131 TYR D CA 1
ATOM 9169 C C . TYR D 1 131 ? 12.234 -32.839 77.486 1.00 18.70 131 TYR D C 1
ATOM 9170 O O . TYR D 1 131 ? 11.216 -32.895 78.181 1.00 17.57 131 TYR D O 1
ATOM 9179 N N . ARG D 1 132 ? 12.232 -32.495 76.189 1.00 18.93 132 ARG D N 1
ATOM 9180 C CA . ARG D 1 132 ? 10.999 -32.089 75.505 1.00 22.52 132 ARG D CA 1
ATOM 9181 C C . ARG D 1 132 ? 10.875 -32.810 74.184 1.00 21.46 132 ARG D C 1
ATOM 9182 O O . ARG D 1 132 ? 11.882 -33.101 73.523 1.00 21.85 132 ARG D O 1
ATOM 9190 N N . ASN D 1 133 ? 9.635 -33.111 73.834 1.00 30.96 133 ASN D N 1
ATOM 9191 C CA . ASN D 1 133 ? 9.327 -33.774 72.591 1.00 26.73 133 ASN D CA 1
ATOM 9192 C C . ASN D 1 133 ? 8.113 -33.099 71.966 1.00 26.58 133 ASN D C 1
ATOM 9193 O O . ASN D 1 133 ? 7.072 -33.097 72.560 1.00 25.39 133 ASN D O 1
ATOM 9198 N N . SER D 1 134 ? 8.279 -32.542 70.747 1.00 27.40 134 SER D N 1
ATOM 9199 C CA . SER D 1 134 ? 7.204 -31.820 70.034 1.00 30.17 134 SER D CA 1
ATOM 9200 C C . SER D 1 134 ? 6.710 -32.624 68.840 1.00 26.01 134 SER D C 1
ATOM 9201 O O . SER D 1 134 ? 7.500 -33.286 68.199 1.00 29.20 134 SER D O 1
ATOM 9204 N N . ASP D 1 135 ? 5.408 -32.482 68.597 1.00 39.71 135 ASP D N 1
ATOM 9205 C CA . ASP D 1 135 ? 4.615 -33.230 67.612 1.00 43.17 135 ASP D CA 1
ATOM 9206 C C . ASP D 1 135 ? 4.798 -34.718 67.816 1.00 38.45 135 ASP D C 1
ATOM 9207 O O . ASP D 1 135 ? 4.790 -35.513 66.856 1.00 42.63 135 ASP D O 1
ATOM 9212 N N . PHE D 1 136 ? 4.922 -35.052 69.103 1.00 37.24 136 PHE D N 1
ATOM 9213 C CA . PHE D 1 136 ? 5.307 -36.350 69.603 1.00 44.67 136 PHE D CA 1
ATOM 9214 C C . PHE D 1 136 ? 6.657 -36.625 68.927 1.00 35.22 136 PHE D C 1
ATOM 9215 O O . PHE D 1 136 ? 7.472 -35.710 68.795 1.00 38.16 136 PHE D O 1
ATOM 9223 N N . PHE D 1 137 ? 6.896 -37.853 68.507 1.00 45.77 137 PHE D N 1
ATOM 9224 C CA . PHE D 1 137 ? 8.069 -38.172 67.730 1.00 49.88 137 PHE D CA 1
ATOM 9225 C C . PHE D 1 137 ? 7.780 -38.007 66.247 1.00 32.29 137 PHE D C 1
ATOM 9226 O O . PHE D 1 137 ? 8.416 -38.676 65.440 1.00 47.32 137 PHE D O 1
ATOM 9234 N N . GLY D 1 138 ? 6.898 -37.098 65.889 1.00 55.88 138 GLY D N 1
ATOM 9235 C CA . GLY D 1 138 ? 6.308 -37.080 64.562 1.00 45.56 138 GLY D CA 1
ATOM 9236 C C . GLY D 1 138 ? 5.076 -37.956 64.337 1.00 62.47 138 GLY D C 1
ATOM 9237 O O . GLY D 1 138 ? 4.381 -37.766 63.342 1.00 71.32 138 GLY D O 1
ATOM 9238 N N . LEU D 1 139 ? 4.785 -38.887 65.252 1.00 65.64 139 LEU D N 1
ATOM 9239 C CA . LEU D 1 139 ? 3.643 -39.815 65.107 1.00 94.18 139 LEU D CA 1
ATOM 9240 C C . LEU D 1 139 ? 2.281 -39.166 65.391 1.00 96.22 139 LEU D C 1
ATOM 9241 O O . LEU D 1 139 ? 1.254 -39.647 64.905 1.00 177.69 139 LEU D O 1
ATOM 9246 N N . VAL D 1 140 ? 2.278 -38.113 66.214 1.00 84.65 140 VAL D N 1
ATOM 9247 C CA . VAL D 1 140 ? 1.050 -37.396 66.569 1.00 84.25 140 VAL D CA 1
ATOM 9248 C C . VAL D 1 140 ? 1.355 -35.888 66.555 1.00 52.65 140 VAL D C 1
ATOM 9249 O O . VAL D 1 140 ? 1.846 -35.336 67.541 1.00 90.64 140 VAL D O 1
ATOM 9253 N N . ASP D 1 141 ? 1.101 -35.266 65.401 1.00 71.49 141 ASP D N 1
ATOM 9254 C CA . ASP D 1 141 ? 1.079 -33.802 65.247 1.00 47.25 141 ASP D CA 1
ATOM 9255 C C . ASP D 1 141 ? 0.266 -33.067 66.328 1.00 32.11 141 ASP D C 1
ATOM 9256 O O . ASP D 1 141 ? -0.910 -33.376 66.560 1.00 34.80 141 ASP D O 1
ATOM 9261 N N . GLY D 1 142 ? 0.904 -32.093 66.977 1.00 29.75 142 GLY D N 1
ATOM 9262 C CA . GLY D 1 142 ? 0.264 -31.258 67.990 1.00 28.60 142 GLY D CA 1
ATOM 9263 C C . GLY D 1 142 ? 0.221 -31.794 69.417 1.00 20.20 142 GLY D C 1
ATOM 9264 O O . GLY D 1 142 ? -0.293 -31.094 70.277 1.00 22.22 142 GLY D O 1
ATOM 9265 N N . LEU D 1 143 ? 0.722 -33.018 69.628 1.00 38.93 143 LEU D N 1
ATOM 9266 C CA . LEU D 1 143 ? 0.842 -33.611 70.946 1.00 27.29 143 LEU D CA 1
ATOM 9267 C C . LEU D 1 143 ? 2.297 -33.401 71.395 1.00 20.67 143 LEU D C 1
ATOM 9268 O O . LEU D 1 143 ? 3.178 -34.022 70.857 1.00 23.73 143 LEU D O 1
ATOM 9273 N N . ASN D 1 144 ? 2.503 -32.500 72.386 1.00 19.53 144 ASN D N 1
ATOM 9274 C CA . ASN D 1 144 ? 3.869 -32.294 72.957 1.00 25.43 144 ASN D CA 1
ATOM 9275 C C . ASN D 1 144 ? 3.921 -32.813 74.381 1.00 19.89 144 ASN D C 1
ATOM 9276 O O . ASN D 1 144 ? 2.911 -32.788 75.057 1.00 20.69 144 ASN D O 1
ATOM 9281 N N . PHE D 1 145 ? 5.083 -33.289 74.811 1.00 22.63 145 PHE D N 1
ATOM 9282 C CA . PHE D 1 145 ? 5.276 -33.609 76.229 1.00 16.99 145 PHE D CA 1
ATOM 9283 C C . PHE D 1 145 ? 6.683 -33.243 76.678 1.00 18.21 145 PHE D C 1
ATOM 9284 O O . PHE D 1 145 ? 7.564 -32.973 75.847 1.00 19.38 145 PHE D O 1
ATOM 9292 N N . ALA D 1 146 ? 6.839 -33.136 77.998 1.00 18.03 146 ALA D N 1
ATOM 9293 C CA . ALA D 1 146 ? 8.129 -32.841 78.613 1.00 21.01 146 ALA D CA 1
ATOM 9294 C C . ALA D 1 146 ? 8.239 -33.642 79.883 1.00 14.87 146 ALA D C 1
ATOM 9295 O O . ALA D 1 146 ? 7.213 -33.921 80.545 1.00 16.05 146 ALA D O 1
ATOM 9297 N N . VAL D 1 147 ? 9.477 -34.040 80.175 1.00 16.80 147 VAL D N 1
ATOM 9298 C CA . VAL D 1 147 ? 9.826 -34.677 81.433 1.00 14.77 147 VAL D CA 1
ATOM 9299 C C . VAL D 1 147 ? 10.990 -33.883 82.018 1.00 16.15 147 VAL D C 1
ATOM 9300 O O . VAL D 1 147 ? 11.951 -33.549 81.303 1.00 15.21 147 VAL D O 1
ATOM 9304 N N . GLN D 1 148 ? 10.919 -33.589 83.321 1.00 18.88 148 GLN D N 1
ATOM 9305 C CA . GLN D 1 148 ? 11.888 -32.710 83.944 1.00 13.04 148 GLN D CA 1
ATOM 9306 C C . GLN D 1 148 ? 12.340 -33.218 85.309 1.00 13.09 148 GLN D C 1
ATOM 9307 O O . GLN D 1 148 ? 11.519 -33.761 86.037 1.00 14.22 148 GLN D O 1
ATOM 9313 N N . TYR D 1 149 ? 13.617 -33.010 85.613 1.00 16.17 149 TYR D N 1
ATOM 9314 C CA . TYR D 1 149 ? 14.205 -33.287 86.913 1.00 16.70 149 TYR D CA 1
ATOM 9315 C C . TYR D 1 149 ? 14.779 -31.976 87.444 1.00 16.49 149 TYR D C 1
ATOM 9316 O O . TYR D 1 149 ? 15.335 -31.198 86.678 1.00 14.74 149 TYR D O 1
ATOM 9325 N N . GLN D 1 150 ? 14.644 -31.734 88.751 1.00 14.78 150 GLN D N 1
ATOM 9326 C CA . GLN D 1 150 ? 15.331 -30.628 89.410 1.00 13.02 150 GLN D CA 1
ATOM 9327 C C . GLN D 1 150 ? 16.141 -31.167 90.577 1.00 12.51 150 GLN D C 1
ATOM 9328 O O . GLN D 1 150 ? 15.578 -31.827 91.458 1.00 13.48 150 GLN D O 1
ATOM 9334 N N . GLY D 1 151 ? 17.443 -30.893 90.588 1.00 13.88 151 GLY D N 1
ATOM 9335 C CA . GLY D 1 151 ? 18.275 -31.263 91.723 1.00 13.51 151 GLY D CA 1
ATOM 9336 C C . GLY D 1 151 ? 18.039 -30.351 92.913 1.00 13.94 151 GLY D C 1
ATOM 9337 O O . GLY D 1 151 ? 17.659 -29.189 92.760 1.00 12.80 151 GLY D O 1
ATOM 9338 N N . LYS D 1 152 ? 18.260 -30.903 94.108 1.00 13.13 152 LYS D N 1
ATOM 9339 C CA . LYS D 1 152 ? 18.223 -30.152 95.365 1.00 13.61 152 LYS D CA 1
ATOM 9340 C C . LYS D 1 152 ? 18.982 -28.825 95.257 1.00 12.60 152 LYS D C 1
ATOM 9341 O O . LYS D 1 152 ? 20.122 -28.785 94.778 1.00 13.34 152 LYS D O 1
ATOM 9347 N N . ASN D 1 153 ? 18.322 -27.755 95.693 1.00 12.31 153 ASN D N 1
ATOM 9348 C CA . ASN D 1 153 ? 18.932 -26.458 95.947 1.00 12.27 153 ASN D CA 1
ATOM 9349 C C . ASN D 1 153 ? 18.614 -26.179 97.423 1.00 12.74 153 ASN D C 1
ATOM 9350 O O . ASN D 1 153 ? 17.488 -25.827 97.763 1.00 11.96 153 ASN D O 1
ATOM 9355 N N . GLY D 1 154 ? 19.619 -26.363 98.256 1.00 12.68 154 GLY D N 1
ATOM 9356 C CA . GLY D 1 154 ? 19.426 -26.422 99.701 1.00 13.18 154 GLY D CA 1
ATOM 9357 C C . GLY D 1 154 ? 19.805 -25.163 100.431 1.00 13.87 154 GLY D C 1
ATOM 9358 O O . GLY D 1 154 ? 19.651 -24.056 99.924 1.00 12.86 154 GLY D O 1
ATOM 9359 N N . SER D 1 155 ? 20.273 -25.351 101.669 1.00 13.19 155 SER D N 1
ATOM 9360 C CA . SER D 1 155 ? 20.625 -24.250 102.558 1.00 14.28 155 SER D CA 1
ATOM 9361 C C . SER D 1 155 ? 22.083 -23.824 102.387 1.00 14.77 155 SER D C 1
ATOM 9362 O O . SER D 1 155 ? 22.887 -24.510 101.761 1.00 14.90 155 SER D O 1
ATOM 9365 N N . ALA D 1 156 ? 22.414 -22.680 102.969 1.00 15.03 156 ALA D N 1
ATOM 9366 C CA . ALA D 1 156 ? 23.780 -22.155 102.942 1.00 20.07 156 ALA D CA 1
ATOM 9367 C C . ALA D 1 156 ? 24.733 -22.944 103.826 1.00 20.42 156 ALA D C 1
ATOM 9368 O O . ALA D 1 156 ? 25.930 -22.966 103.575 1.00 24.62 156 ALA D O 1
ATOM 9370 N N . SER D 1 157 ? 24.207 -23.556 104.885 1.00 22.50 157 SER D N 1
ATOM 9371 C CA . SER D 1 157 ? 25.016 -24.343 105.793 1.00 22.46 157 SER D CA 1
ATOM 9372 C C . SER D 1 157 ? 24.154 -25.410 106.419 1.00 21.23 157 SER D C 1
ATOM 9373 O O . SER D 1 157 ? 22.933 -25.449 106.234 1.00 21.73 157 SER D O 1
ATOM 9376 N N . GLY D 1 158 ? 24.794 -26.285 107.158 1.00 23.52 158 GLY D N 1
ATOM 9377 C CA . GLY D 1 158 ? 24.060 -27.259 107.946 1.00 15.48 158 GLY D CA 1
ATOM 9378 C C . GLY D 1 158 ? 23.570 -28.425 107.116 1.00 20.53 158 GLY D C 1
ATOM 9379 O O . GLY D 1 158 ? 24.091 -28.726 106.033 1.00 23.33 158 GLY D O 1
ATOM 9380 N N . GLU D 1 159 ? 22.524 -29.054 107.637 1.00 23.01 159 GLU D N 1
ATOM 9381 C CA . GLU D 1 159 ? 22.056 -30.356 107.166 1.00 25.09 159 GLU D CA 1
ATOM 9382 C C . GLU D 1 159 ? 21.634 -30.347 105.693 1.00 23.59 159 GLU D C 1
ATOM 9383 O O . GLU D 1 159 ? 21.921 -31.302 104.948 1.00 24.93 159 GLU D O 1
ATOM 9389 N N . ASP D 1 160 ? 20.993 -29.262 105.254 1.00 19.92 160 ASP D N 1
ATOM 9390 C CA . ASP D 1 160 ? 20.517 -29.189 103.865 1.00 17.63 160 ASP D CA 1
ATOM 9391 C C . ASP D 1 160 ? 21.485 -28.579 102.865 1.00 15.94 160 ASP D C 1
ATOM 9392 O O . ASP D 1 160 ? 21.048 -28.258 101.763 1.00 16.06 160 ASP D O 1
ATOM 9397 N N . GLN D 1 161 ? 22.747 -28.384 103.247 1.00 17.03 161 GLN D N 1
ATOM 9398 C CA . GLN D 1 161 ? 23.644 -27.521 102.466 1.00 14.32 161 GLN D CA 1
ATOM 9399 C C . GLN D 1 161 ? 23.869 -28.041 101.049 1.00 14.30 161 GLN D C 1
ATOM 9400 O O . GLN D 1 161 ? 24.087 -29.233 100.821 1.00 14.56 161 GLN D O 1
ATOM 9406 N N . THR D 1 162 ? 23.790 -27.110 100.104 1.00 13.63 162 THR D N 1
ATOM 9407 C CA . THR D 1 162 ? 24.364 -27.290 98.756 1.00 12.72 162 THR D CA 1
ATOM 9408 C C . THR D 1 162 ? 25.243 -26.086 98.469 1.00 12.84 162 THR D C 1
ATOM 9409 O O . THR D 1 162 ? 25.221 -25.098 99.189 1.00 13.30 162 THR D O 1
ATOM 9413 N N . ASN D 1 163 ? 25.998 -26.131 97.368 1.00 12.02 163 ASN D N 1
ATOM 9414 C CA . ASN D 1 163 ? 26.934 -25.052 97.099 1.00 12.14 163 ASN D CA 1
ATOM 9415 C C . ASN D 1 163 ? 26.221 -23.709 96.946 1.00 11.85 163 ASN D C 1
ATOM 9416 O O . ASN D 1 163 ? 26.784 -22.672 97.250 1.00 13.35 163 ASN D O 1
ATOM 9421 N N . ASN D 1 164 ? 24.989 -23.761 96.445 1.00 11.16 164 ASN D N 1
ATOM 9422 C CA . ASN D 1 164 ? 24.226 -22.604 96.028 1.00 11.77 164 ASN D CA 1
ATOM 9423 C C . ASN D 1 164 ? 23.039 -22.382 96.959 1.00 12.01 164 ASN D C 1
ATOM 9424 O O . ASN D 1 164 ? 21.914 -22.134 96.540 1.00 12.75 164 ASN D O 1
ATOM 9429 N N . GLY D 1 165 ? 23.334 -22.461 98.246 1.00 13.72 165 GLY D N 1
ATOM 9430 C CA . GLY D 1 165 ? 22.319 -22.400 99.285 1.00 15.02 165 GLY D CA 1
ATOM 9431 C C . GLY D 1 165 ? 21.547 -21.112 99.309 1.00 13.70 165 GLY D C 1
ATOM 9432 O O . GLY D 1 165 ? 22.051 -20.054 98.889 1.00 15.25 165 GLY D O 1
ATOM 9433 N N . ARG D 1 166 ? 20.301 -21.209 99.787 1.00 12.57 166 ARG D N 1
ATOM 9434 C CA . ARG D 1 166 ? 19.427 -20.055 99.860 1.00 12.67 166 ARG D CA 1
ATOM 9435 C C . ARG D 1 166 ? 18.392 -20.263 100.954 1.00 12.57 166 ARG D C 1
ATOM 9436 O O . ARG D 1 166 ? 18.258 -21.368 101.485 1.00 13.19 166 ARG D O 1
ATOM 9444 N N . THR D 1 167 ? 17.636 -19.207 101.195 1.00 12.07 167 THR D N 1
ATOM 9445 C CA . THR D 1 167 ? 16.580 -19.190 102.217 1.00 13.74 167 THR D CA 1
ATOM 9446 C C . THR D 1 167 ? 15.486 -20.221 101.918 1.00 13.18 167 THR D C 1
ATOM 9447 O O . THR D 1 167 ? 15.244 -20.585 100.753 1.00 13.07 167 THR D O 1
ATOM 9451 N N . GLU D 1 168 ? 14.799 -20.667 102.971 1.00 13.34 168 GLU D N 1
ATOM 9452 C CA . GLU D 1 168 ? 13.890 -21.807 102.908 1.00 13.22 168 GLU D CA 1
ATOM 9453 C C . GLU D 1 168 ? 12.797 -21.684 101.858 1.00 12.76 168 GLU D C 1
ATOM 9454 O O . GLU D 1 168 ? 12.453 -22.666 101.178 1.00 13.75 168 GLU D O 1
ATOM 9460 N N . LEU D 1 169 ? 12.266 -20.475 101.701 1.00 13.13 169 LEU D N 1
ATOM 9461 C CA . LEU D 1 169 ? 11.171 -20.237 100.751 1.00 14.04 169 LEU D CA 1
ATOM 9462 C C . LEU D 1 169 ? 11.595 -20.408 99.291 1.00 12.59 169 LEU D C 1
ATOM 9463 O O . LEU D 1 169 ? 10.728 -20.519 98.443 1.00 12.93 169 LEU D O 1
ATOM 9468 N N . ARG D 1 170 ? 12.912 -20.439 99.042 1.00 12.09 170 ARG D N 1
ATOM 9469 C CA . ARG D 1 170 ? 13.458 -20.660 97.686 1.00 11.78 170 ARG D CA 1
ATOM 9470 C C . ARG D 1 170 ? 14.258 -21.954 97.509 1.00 12.01 170 ARG D C 1
ATOM 9471 O O . ARG D 1 170 ? 14.905 -22.162 96.468 1.00 13.07 170 ARG D O 1
ATOM 9479 N N . GLN D 1 171 ? 14.165 -22.855 98.483 1.00 12.10 171 GLN D N 1
ATOM 9480 C CA . GLN D 1 171 ? 14.838 -24.139 98.434 1.00 12.11 171 GLN D CA 1
ATOM 9481 C C . GLN D 1 171 ? 13.960 -25.178 97.751 1.00 12.09 171 GLN D C 1
ATOM 9482 O O . GLN D 1 171 ? 12.770 -24.994 97.564 1.00 12.90 171 GLN D O 1
ATOM 9488 N N . ASN D 1 172 ? 14.574 -26.288 97.400 1.00 12.29 172 ASN D N 1
ATOM 9489 C CA . ASN D 1 172 ? 13.847 -27.464 96.953 1.00 11.96 172 ASN D CA 1
ATOM 9490 C C . ASN D 1 172 ? 14.747 -28.656 97.160 1.00 11.48 172 ASN D C 1
ATOM 9491 O O . ASN D 1 172 ? 15.971 -28.525 97.188 1.00 13.03 172 ASN D O 1
ATOM 9496 N N . GLY D 1 173 ? 14.127 -29.816 97.345 1.00 12.27 173 GLY D N 1
ATOM 9497 C CA . GLY D 1 173 ? 14.810 -31.092 97.243 1.00 13.48 173 GLY D CA 1
ATOM 9498 C C . GLY D 1 173 ? 14.741 -31.604 95.818 1.00 13.09 173 GLY D C 1
ATOM 9499 O O . GLY D 1 173 ? 14.246 -30.895 94.916 1.00 13.66 173 GLY D O 1
ATOM 9500 N N . ASP D 1 174 ? 15.217 -32.832 95.614 1.00 13.89 174 ASP D N 1
ATOM 9501 C CA . ASP D 1 174 ? 15.189 -33.419 94.260 1.00 14.40 174 ASP D CA 1
ATOM 9502 C C . ASP D 1 174 ? 13.730 -33.563 93.806 1.00 14.73 174 ASP D C 1
ATOM 9503 O O . ASP D 1 174 ? 12.862 -33.993 94.585 1.00 15.33 174 ASP D O 1
ATOM 9508 N N . GLY D 1 175 ? 13.450 -33.143 92.569 1.00 18.97 175 GLY D N 1
ATOM 9509 C CA . GLY D 1 175 ? 12.094 -33.197 92.074 1.00 13.42 175 GLY D CA 1
ATOM 9510 C C . GLY D 1 175 ? 11.955 -33.736 90.658 1.00 12.05 175 GLY D C 1
ATOM 9511 O O . GLY D 1 175 ? 12.928 -33.705 89.880 1.00 13.25 175 GLY D O 1
ATOM 9512 N N . VAL D 1 176 ? 10.741 -34.186 90.333 1.00 13.65 176 VAL D N 1
ATOM 9513 C CA . VAL D 1 176 ? 10.391 -34.689 89.013 1.00 15.47 176 VAL D CA 1
ATOM 9514 C C . VAL D 1 176 ? 9.039 -34.140 88.587 1.00 15.39 176 VAL D C 1
ATOM 9515 O O . VAL D 1 176 ? 8.120 -34.024 89.407 1.00 15.43 176 VAL D O 1
ATOM 9519 N N . GLY D 1 177 ? 8.924 -33.769 87.309 1.00 15.41 177 GLY D N 1
ATOM 9520 C CA . GLY D 1 177 ? 7.643 -33.335 86.790 1.00 17.36 177 GLY D CA 1
ATOM 9521 C C . GLY D 1 177 ? 7.491 -33.628 85.310 1.00 14.77 177 GLY D C 1
ATOM 9522 O O . GLY D 1 177 ? 8.453 -34.038 84.643 1.00 13.66 177 GLY D O 1
ATOM 9523 N N . GLY D 1 178 ? 6.269 -33.452 84.834 1.00 19.12 178 GLY D N 1
ATOM 9524 C CA . GLY D 1 178 ? 5.995 -33.631 83.409 1.00 20.08 178 GLY D CA 1
ATOM 9525 C C . GLY D 1 178 ? 4.811 -32.804 82.965 1.00 16.27 178 GLY D C 1
ATOM 9526 O O . GLY D 1 178 ? 3.987 -32.365 83.782 1.00 15.88 178 GLY D O 1
ATOM 9527 N N . SER D 1 179 ? 4.773 -32.549 81.648 1.00 14.36 179 SER D N 1
ATOM 9528 C CA . SER D 1 179 ? 3.650 -31.874 81.045 1.00 13.84 179 SER D CA 1
ATOM 9529 C C . SER D 1 179 ? 3.254 -32.566 79.748 1.00 15.26 179 SER D C 1
ATOM 9530 O O . SER D 1 179 ? 4.076 -33.236 79.144 1.00 16.50 179 SER D O 1
ATOM 9533 N N . ILE D 1 180 ? 1.989 -32.385 79.379 1.00 17.64 180 ILE D N 1
ATOM 9534 C CA . ILE D 1 180 ? 1.460 -32.829 78.074 1.00 18.29 180 ILE D CA 1
ATOM 9535 C C . ILE D 1 180 ? 0.545 -31.728 77.568 1.00 17.96 180 ILE D C 1
ATOM 9536 O O . ILE D 1 180 ? -0.340 -31.270 78.316 1.00 18.17 180 ILE D O 1
ATOM 9541 N N . THR D 1 181 ? 0.739 -31.303 76.313 1.00 16.80 181 THR D N 1
ATOM 9542 C CA . THR D 1 181 ? -0.206 -30.377 75.695 1.00 18.49 181 THR D CA 1
ATOM 9543 C C . THR D 1 181 ? -0.642 -30.916 74.350 1.00 18.68 181 THR D C 1
ATOM 9544 O O . THR D 1 181 ? 0.097 -31.631 73.677 1.00 19.93 181 THR D O 1
ATOM 9548 N N . TYR D 1 182 ? -1.867 -30.576 73.989 1.00 19.09 182 TYR D N 1
ATOM 9549 C CA . TYR D 1 182 ? -2.436 -31.024 72.736 1.00 20.21 182 TYR D CA 1
ATOM 9550 C C . TYR D 1 182 ? -3.189 -29.918 72.029 1.00 20.41 182 TYR D C 1
ATOM 9551 O O . TYR D 1 182 ? -4.047 -29.259 72.628 1.00 21.22 182 TYR D O 1
ATOM 9560 N N . ASN D 1 183 ? -2.837 -29.724 70.752 1.00 22.96 183 ASN D N 1
ATOM 9561 C CA . ASN D 1 183 ? -3.547 -28.836 69.864 1.00 24.13 183 ASN D CA 1
ATOM 9562 C C . ASN D 1 183 ? -4.778 -29.577 69.343 1.00 25.22 183 ASN D C 1
ATOM 9563 O O . ASN D 1 183 ? -4.662 -30.489 68.531 1.00 30.15 183 ASN D O 1
ATOM 9568 N N . LEU D 1 184 ? -5.941 -29.158 69.822 1.00 22.62 184 LEU D N 1
ATOM 9569 C CA . LEU D 1 184 ? -7.237 -29.694 69.407 1.00 23.22 184 LEU D CA 1
ATOM 9570 C C . LEU D 1 184 ? -7.705 -29.218 68.021 1.00 18.03 184 LEU D C 1
ATOM 9571 O O . LEU D 1 184 ? -8.622 -29.797 67.463 1.00 25.24 184 LEU D O 1
ATOM 9576 N N . GLY D 1 185 ? -7.070 -28.163 67.532 1.00 17.19 185 GLY D N 1
ATOM 9577 C CA . GLY D 1 185 ? -7.389 -27.567 66.266 1.00 23.65 185 GLY D CA 1
ATOM 9578 C C . GLY D 1 185 ? -8.267 -26.333 66.389 1.00 27.14 185 GLY D C 1
ATOM 9579 O O . GLY D 1 185 ? -8.871 -26.083 67.440 1.00 27.82 185 GLY D O 1
ATOM 9580 N N . GLU D 1 186 ? -8.317 -25.555 65.308 1.00 30.27 186 GLU D N 1
ATOM 9581 C CA . GLU D 1 186 ? -9.154 -24.348 65.220 1.00 32.71 186 GLU D CA 1
ATOM 9582 C C . GLU D 1 186 ? -8.928 -23.351 66.373 1.00 29.47 186 GLU D C 1
ATOM 9583 O O . GLU D 1 186 ? -9.847 -22.631 66.774 1.00 31.83 186 GLU D O 1
ATOM 9589 N N . GLY D 1 187 ? -7.702 -23.307 66.893 1.00 26.53 187 GLY D N 1
ATOM 9590 C CA . GLY D 1 187 ? -7.350 -22.398 67.986 1.00 25.25 187 GLY D CA 1
ATOM 9591 C C . GLY D 1 187 ? -7.401 -22.940 69.414 1.00 18.06 187 GLY D C 1
ATOM 9592 O O . GLY D 1 187 ? -6.940 -22.240 70.306 1.00 23.37 187 GLY D O 1
ATOM 9593 N N . PHE D 1 188 ? -7.923 -24.142 69.601 1.00 21.32 188 PHE D N 1
ATOM 9594 C CA . PHE D 1 188 ? -8.098 -24.742 70.923 1.00 20.67 188 PHE D CA 1
ATOM 9595 C C . PHE D 1 188 ? -6.890 -25.577 71.336 1.00 20.39 188 PHE D C 1
ATOM 9596 O O . PHE D 1 188 ? -6.350 -26.355 70.543 1.00 21.68 188 PHE D O 1
ATOM 9604 N N . GLY D 1 189 ? -6.496 -25.424 72.595 1.00 17.56 189 GLY D N 1
ATOM 9605 C CA . GLY D 1 189 ? -5.431 -26.219 73.180 1.00 17.74 189 GLY D CA 1
ATOM 9606 C C . GLY D 1 189 ? -5.842 -26.695 74.566 1.00 14.94 189 GLY D C 1
ATOM 9607 O O . GLY D 1 189 ? -6.571 -26.008 75.254 1.00 18.96 189 GLY D O 1
ATOM 9608 N N . ILE D 1 190 ? -5.353 -27.864 74.937 1.00 14.48 190 ILE D N 1
ATOM 9609 C CA . ILE D 1 190 ? -5.630 -28.444 76.261 1.00 17.16 190 ILE D CA 1
ATOM 9610 C C . ILE D 1 190 ? -4.318 -28.967 76.812 1.00 16.05 190 ILE D C 1
ATOM 9611 O O . ILE D 1 190 ? -3.462 -29.429 76.061 1.00 17.49 190 ILE D O 1
ATOM 9616 N N . GLY D 1 191 ? -4.133 -28.867 78.130 1.00 15.74 191 GLY D N 1
ATOM 9617 C CA . GLY D 1 191 ? -2.885 -29.327 78.705 1.00 15.91 191 GLY D CA 1
ATOM 9618 C C . GLY D 1 191 ? -2.988 -29.731 80.149 1.00 13.50 191 GLY D C 1
ATOM 9619 O O . GLY D 1 191 ? -3.931 -29.345 80.846 1.00 16.49 191 GLY D O 1
ATOM 9620 N N . THR D 1 192 ? -2.045 -30.561 80.542 1.00 14.19 192 THR D N 1
ATOM 9621 C CA . THR D 1 192 ? -1.906 -30.959 81.929 1.00 16.53 192 THR D CA 1
ATOM 9622 C C . THR D 1 192 ? -0.444 -30.977 82.361 1.00 15.33 192 THR D C 1
ATOM 9623 O O . THR D 1 192 ? 0.472 -31.168 81.553 1.00 15.77 192 THR D O 1
ATOM 9627 N N . ALA D 1 193 ? -0.221 -30.777 83.657 1.00 15.05 193 ALA D N 1
ATOM 9628 C CA . ALA D 1 193 ? 1.118 -30.905 84.217 1.00 14.29 193 ALA D CA 1
ATOM 9629 C C . ALA D 1 193 ? 1.070 -31.361 85.669 1.00 13.52 193 ALA D C 1
ATOM 9630 O O . ALA D 1 193 ? 0.127 -31.055 86.394 1.00 15.20 193 ALA D O 1
ATOM 9632 N N . VAL D 1 194 ? 2.101 -32.098 86.045 1.00 14.42 194 VAL D N 1
ATOM 9633 C CA . VAL D 1 194 ? 2.244 -32.646 87.395 1.00 16.88 194 VAL D CA 1
ATOM 9634 C C . VAL D 1 194 ? 3.697 -32.479 87.825 1.00 15.29 194 VAL D C 1
ATOM 9635 O O . VAL D 1 194 ? 4.609 -32.610 87.015 1.00 16.81 194 VAL D O 1
ATOM 9639 N N . SER D 1 195 ? 3.901 -32.135 89.102 1.00 14.14 195 SER D N 1
ATOM 9640 C CA . SER D 1 195 ? 5.246 -32.124 89.664 1.00 14.46 195 SER D CA 1
ATOM 9641 C C . SER D 1 195 ? 5.238 -32.629 91.092 1.00 14.50 195 SER D C 1
ATOM 9642 O O . SER D 1 195 ? 4.229 -32.543 91.792 1.00 15.43 195 SER D O 1
ATOM 9645 N N . SER D 1 196 ? 6.385 -33.162 91.481 1.00 14.28 196 SER D N 1
ATOM 9646 C CA . SER D 1 196 ? 6.581 -33.696 92.828 1.00 14.02 196 SER D CA 1
ATOM 9647 C C . SER D 1 196 ? 8.028 -33.497 93.243 1.00 14.57 196 SER D C 1
ATOM 9648 O O . SER D 1 196 ? 8.935 -34.107 92.674 1.00 15.65 196 SER D O 1
ATOM 9651 N N . SER D 1 197 ? 8.219 -32.637 94.246 1.00 14.32 197 SER D N 1
ATOM 9652 C CA . SER D 1 197 ? 9.549 -32.262 94.771 1.00 13.97 197 SER D CA 1
ATOM 9653 C C . SER D 1 197 ? 9.689 -32.663 96.235 1.00 12.66 197 SER D C 1
ATOM 9654 O O . SER D 1 197 ? 8.812 -32.351 97.034 1.00 15.75 197 SER D O 1
ATOM 9657 N N . LYS D 1 198 ? 10.797 -33.296 96.559 1.00 16.10 198 LYS D N 1
ATOM 9658 C CA . LYS D 1 198 ? 11.170 -33.457 97.966 1.00 16.20 198 LYS D CA 1
ATOM 9659 C C . LYS D 1 198 ? 11.336 -32.071 98.564 1.00 14.79 198 LYS D C 1
ATOM 9660 O O . LYS D 1 198 ? 11.766 -31.128 97.900 1.00 14.89 198 LYS D O 1
ATOM 9666 N N . ARG D 1 199 ? 10.920 -31.951 99.827 1.00 14.36 199 ARG D N 1
ATOM 9667 C CA . ARG D 1 199 ? 11.131 -30.741 100.584 1.00 12.62 199 ARG D CA 1
ATOM 9668 C C . ARG D 1 199 ? 12.320 -30.960 101.519 1.00 14.94 199 ARG D C 1
ATOM 9669 O O . ARG D 1 199 ? 12.675 -32.102 101.850 1.00 16.75 199 ARG D O 1
ATOM 9677 N N . THR D 1 200 ? 12.964 -29.883 101.922 1.00 13.51 200 THR D N 1
ATOM 9678 C CA . THR D 1 200 ? 14.156 -30.016 102.750 1.00 14.83 200 THR D CA 1
ATOM 9679 C C . THR D 1 200 ? 13.801 -29.914 104.234 1.00 15.24 200 THR D C 1
ATOM 9680 O O . THR D 1 200 ? 12.721 -29.427 104.623 1.00 15.57 200 THR D O 1
ATOM 9684 N N . SER D 1 201 ? 14.721 -30.379 105.069 1.00 16.16 201 SER D N 1
ATOM 9685 C CA . SER D 1 201 ? 14.493 -30.367 106.517 1.00 16.71 201 SER D CA 1
ATOM 9686 C C . SER D 1 201 ? 14.298 -28.939 107.065 1.00 15.18 201 SER D C 1
ATOM 9687 O O . SER D 1 201 ? 13.436 -28.726 107.912 1.00 17.46 201 SER D O 1
ATOM 9690 N N . SER D 1 202 ? 15.044 -27.955 106.546 1.00 14.50 202 SER D N 1
ATOM 9691 C CA . SER D 1 202 ? 14.882 -26.564 107.008 1.00 18.50 202 SER D CA 1
ATOM 9692 C C . SER D 1 202 ? 13.525 -26.015 106.567 1.00 15.81 202 SER D C 1
ATOM 9693 O O . SER D 1 202 ? 12.876 -25.296 107.317 1.00 18.10 202 SER D O 1
ATOM 9696 N N . GLN D 1 203 ? 13.047 -26.408 105.385 1.00 14.88 203 GLN D N 1
ATOM 9697 C CA . GLN D 1 203 ? 11.697 -26.023 104.973 1.00 14.20 203 GLN D CA 1
ATOM 9698 C C . GLN D 1 203 ? 10.659 -26.542 105.950 1.00 15.29 203 GLN D C 1
ATOM 9699 O O . GLN D 1 203 ? 9.738 -25.817 106.341 1.00 15.18 203 GLN D O 1
ATOM 9705 N N . ASN D 1 204 ? 10.845 -27.794 106.350 1.00 15.54 204 ASN D N 1
ATOM 9706 C CA . ASN D 1 204 ? 9.950 -28.435 107.293 1.00 17.18 204 ASN D CA 1
ATOM 9707 C C . ASN D 1 204 ? 10.095 -27.970 108.744 1.00 17.33 204 ASN D C 1
ATOM 9708 O O . ASN D 1 204 ? 9.274 -28.375 109.589 1.00 18.43 204 ASN D O 1
ATOM 9713 N N . ASP D 1 205 ? 11.089 -27.128 109.027 1.00 17.83 205 ASP D N 1
ATOM 9714 C CA . ASP D 1 205 ? 11.156 -26.471 110.360 1.00 22.73 205 ASP D CA 1
ATOM 9715 C C . ASP D 1 205 ? 10.345 -25.199 110.454 1.00 17.18 205 ASP D C 1
ATOM 9716 O O . ASP D 1 205 ? 10.102 -24.721 111.558 1.00 21.26 205 ASP D O 1
ATOM 9721 N N . LEU D 1 206 ? 9.890 -24.660 109.320 1.00 17.73 206 LEU D N 1
ATOM 9722 C CA . LEU D 1 206 ? 8.914 -23.566 109.349 1.00 17.83 206 LEU D CA 1
ATOM 9723 C C . LEU D 1 206 ? 7.544 -24.065 109.840 1.00 17.56 206 LEU D C 1
ATOM 9724 O O . LEU D 1 206 ? 7.230 -25.248 109.770 1.00 19.34 206 LEU D O 1
ATOM 9729 N N . THR D 1 207 ? 6.734 -23.141 110.338 1.00 17.45 207 THR D N 1
ATOM 9730 C CA . THR D 1 207 ? 5.428 -23.494 110.888 1.00 18.38 207 THR D CA 1
ATOM 9731 C C . THR D 1 207 ? 4.397 -23.992 109.874 1.00 19.92 207 THR D C 1
ATOM 9732 O O . THR D 1 207 ? 3.637 -24.902 110.157 1.00 20.90 207 THR D O 1
ATOM 9736 N N . TYR D 1 208 ? 4.403 -23.400 108.685 1.00 16.80 208 TYR D N 1
ATOM 9737 C CA . TYR D 1 208 ? 3.314 -23.586 107.774 1.00 21.48 208 TYR D CA 1
ATOM 9738 C C . TYR D 1 208 ? 3.692 -24.531 106.638 1.00 17.30 208 TYR D C 1
ATOM 9739 O O . TYR D 1 208 ? 4.662 -24.269 105.925 1.00 16.01 208 TYR D O 1
ATOM 9748 N N . GLY D 1 209 ? 2.907 -25.587 106.482 1.00 15.26 209 GLY D N 1
ATOM 9749 C CA . GLY D 1 209 ? 2.940 -26.411 105.277 1.00 16.22 209 GLY D CA 1
ATOM 9750 C C . GLY D 1 209 ? 4.006 -27.477 105.250 1.00 15.68 209 GLY D C 1
ATOM 9751 O O . GLY D 1 209 ? 4.593 -27.735 104.199 1.00 16.84 209 GLY D O 1
ATOM 9752 N N . ASN D 1 210 ? 4.244 -28.122 106.386 1.00 17.32 210 ASN D N 1
ATOM 9753 C CA . ASN D 1 210 ? 5.198 -29.225 106.455 1.00 17.69 210 ASN D CA 1
ATOM 9754 C C . ASN D 1 210 ? 4.731 -30.425 105.653 1.00 18.17 210 ASN D C 1
ATOM 9755 O O . ASN D 1 210 ? 3.532 -30.674 105.524 1.00 21.28 210 ASN D O 1
ATOM 9760 N N . GLY D 1 211 ? 5.689 -31.198 105.153 1.00 15.04 211 GLY D N 1
ATOM 9761 C CA . GLY D 1 211 ? 5.409 -32.399 104.450 1.00 17.61 211 GLY D CA 1
ATOM 9762 C C . GLY D 1 211 ? 6.631 -32.915 103.715 1.00 19.88 211 GLY D C 1
ATOM 9763 O O . GLY D 1 211 ? 7.568 -32.165 103.479 1.00 17.92 211 GLY D O 1
ATOM 9764 N N . ASP D 1 212 ? 6.608 -34.203 103.398 1.00 16.44 212 ASP D N 1
ATOM 9765 C CA . ASP D 1 212 ? 7.716 -34.842 102.698 1.00 17.47 212 ASP D CA 1
ATOM 9766 C C . ASP D 1 212 ? 7.935 -34.249 101.302 1.00 15.90 212 ASP D C 1
ATOM 9767 O O . ASP D 1 212 ? 9.078 -34.037 100.911 1.00 17.39 212 ASP D O 1
ATOM 9772 N N . ARG D 1 213 ? 6.831 -33.976 100.600 1.00 15.38 213 ARG D N 1
ATOM 9773 C CA . ARG D 1 213 ? 6.857 -33.530 99.204 1.00 15.17 213 ARG D CA 1
ATOM 9774 C C . ARG D 1 213 ? 5.941 -32.335 98.932 1.00 15.79 213 ARG D C 1
ATOM 9775 O O . ARG D 1 213 ? 4.878 -32.183 99.540 1.00 17.16 213 ARG D O 1
ATOM 9783 N N . ALA D 1 214 ? 6.412 -31.479 98.024 1.00 14.57 214 ALA D N 1
ATOM 9784 C CA . ALA D 1 214 ? 5.618 -30.436 97.427 1.00 13.96 214 ALA D CA 1
ATOM 9785 C C . ALA D 1 214 ? 5.112 -31.007 96.113 1.00 14.08 214 ALA D C 1
ATOM 9786 O O . ALA D 1 214 ? 5.922 -31.473 95.319 1.00 17.60 214 ALA D O 1
ATOM 9788 N N . GLU D 1 215 ? 3.796 -30.972 95.897 1.00 14.33 215 GLU D N 1
ATOM 9789 C CA A GLU D 1 215 ? 3.133 -31.600 94.755 0.50 14.57 215 GLU D CA 1
ATOM 9790 C CA B GLU D 1 215 ? 3.241 -31.555 94.693 0.50 13.69 215 GLU D CA 1
ATOM 9791 C C . GLU D 1 215 ? 2.218 -30.627 94.066 1.00 13.40 215 GLU D C 1
ATOM 9792 O O . GLU D 1 215 ? 1.534 -29.874 94.753 1.00 15.03 215 GLU D O 1
ATOM 9803 N N . THR D 1 216 ? 2.160 -30.663 92.716 1.00 12.53 216 THR D N 1
ATOM 9804 C CA . THR D 1 216 ? 1.236 -29.834 91.977 1.00 12.02 216 THR D CA 1
ATOM 9805 C C . THR D 1 216 ? 0.569 -30.644 90.860 1.00 13.52 216 THR D C 1
ATOM 9806 O O . THR D 1 216 ? 1.191 -31.530 90.275 1.00 15.03 216 THR D O 1
ATOM 9810 N N . TYR D 1 217 ? -0.693 -30.319 90.594 1.00 13.42 217 TYR D N 1
ATOM 9811 C CA . TYR D 1 217 ? -1.505 -30.954 89.573 1.00 15.24 217 TYR D CA 1
ATOM 9812 C C . TYR D 1 217 ? -2.257 -29.847 88.853 1.00 14.25 217 TYR D C 1
ATOM 9813 O O . TYR D 1 217 ? -3.015 -29.098 89.493 1.00 14.74 217 TYR D O 1
ATOM 9822 N N . THR D 1 218 ? -2.046 -29.735 87.532 1.00 13.65 218 THR D N 1
ATOM 9823 C CA . THR D 1 218 ? -2.574 -28.632 86.749 1.00 14.08 218 THR D CA 1
ATOM 9824 C C . THR D 1 218 ? -3.314 -29.108 85.500 1.00 13.77 218 THR D C 1
ATOM 9825 O O . THR D 1 218 ? -2.869 -30.034 84.832 1.00 15.95 218 THR D O 1
ATOM 9829 N N . GLY D 1 219 ? -4.432 -28.446 85.226 1.00 14.60 219 GLY D N 1
ATOM 9830 C CA . GLY D 1 219 ? -5.103 -28.552 83.929 1.00 14.51 219 GLY D CA 1
ATOM 9831 C C . GLY D 1 219 ? -5.349 -27.181 83.363 1.00 13.60 219 GLY D C 1
ATOM 9832 O O . GLY D 1 219 ? -5.580 -26.219 84.099 1.00 15.61 219 GLY D O 1
ATOM 9833 N N . GLY D 1 220 ? -5.277 -27.083 82.034 1.00 14.74 220 GLY D N 1
ATOM 9834 C CA . GLY D 1 220 ? -5.486 -25.825 81.353 1.00 15.33 220 GLY D CA 1
ATOM 9835 C C . GLY D 1 220 ? -6.153 -25.974 80.004 1.00 16.43 220 GLY D C 1
ATOM 9836 O O . GLY D 1 220 ? -6.082 -27.030 79.366 1.00 16.79 220 GLY D O 1
ATOM 9837 N N . LEU D 1 221 ? -6.776 -24.880 79.586 1.00 16.32 221 LEU D N 1
ATOM 9838 C CA . LEU D 1 221 ? -7.497 -24.782 78.322 1.00 18.30 221 LEU D CA 1
ATOM 9839 C C . LEU D 1 221 ? -7.237 -23.410 77.756 1.00 17.59 221 LEU D C 1
ATOM 9840 O O . LEU D 1 221 ? -7.206 -22.433 78.499 1.00 19.62 221 LEU D O 1
ATOM 9845 N N . LYS D 1 222 ? -7.090 -23.329 76.440 1.00 17.73 222 LYS D N 1
ATOM 9846 C CA . LYS D 1 222 ? -6.988 -22.040 75.791 1.00 20.90 222 LYS D CA 1
ATOM 9847 C C . LYS D 1 222 ? -7.617 -22.030 74.424 1.00 19.06 222 LYS D C 1
ATOM 9848 O O . LYS D 1 222 ? -7.743 -23.072 73.776 1.00 20.81 222 LYS D O 1
ATOM 9854 N N . TYR D 1 223 ? -8.016 -20.827 74.025 1.00 18.45 223 TYR D N 1
ATOM 9855 C CA . TYR D 1 223 ? -8.496 -20.542 72.694 1.00 19.14 223 TYR D CA 1
ATOM 9856 C C . TYR D 1 223 ? -7.723 -19.327 72.178 1.00 19.44 223 TYR D C 1
ATOM 9857 O O . TYR D 1 223 ? -7.709 -18.288 72.836 1.00 19.46 223 TYR D O 1
ATOM 9866 N N . ASP D 1 224 ? -7.106 -19.465 70.997 1.00 20.44 224 ASP D N 1
ATOM 9867 C CA . ASP D 1 224 ? -6.192 -18.460 70.445 1.00 20.39 224 ASP D CA 1
ATOM 9868 C C . ASP D 1 224 ? -6.382 -18.430 68.921 1.00 16.68 224 ASP D C 1
ATOM 9869 O O . ASP D 1 224 ? -5.668 -19.086 68.202 1.00 23.89 224 ASP D O 1
ATOM 9874 N N . ALA D 1 225 ? -7.362 -17.654 68.490 1.00 15.97 225 ALA D N 1
ATOM 9875 C CA . ALA D 1 225 ? -7.704 -17.492 67.061 1.00 22.82 225 ALA D CA 1
ATOM 9876 C C . ALA D 1 225 ? -8.656 -16.320 66.884 1.00 22.23 225 ALA D C 1
ATOM 9877 O O . ALA D 1 225 ? -9.305 -15.883 67.852 1.00 24.26 225 ALA D O 1
ATOM 9879 N N . ASN D 1 226 ? -8.732 -15.807 65.647 1.00 24.81 226 ASN D N 1
ATOM 9880 C CA . ASN D 1 226 ? -9.715 -14.776 65.274 1.00 28.84 226 ASN D CA 1
ATOM 9881 C C . ASN D 1 226 ? -9.635 -13.537 66.178 1.00 25.33 226 ASN D C 1
ATOM 9882 O O . ASN D 1 226 ? -10.652 -12.946 66.533 1.00 26.64 226 ASN D O 1
ATOM 9887 N N . ASN D 1 227 ? -8.404 -13.172 66.540 1.00 24.92 227 ASN D N 1
ATOM 9888 C CA . ASN D 1 227 ? -8.096 -12.018 67.396 1.00 24.17 227 ASN D CA 1
ATOM 9889 C C . ASN D 1 227 ? -8.602 -12.113 68.847 1.00 22.84 227 ASN D C 1
ATOM 9890 O O . ASN D 1 227 ? -8.612 -11.126 69.581 1.00 23.17 227 ASN D O 1
ATOM 9895 N N . ILE D 1 228 ? -8.977 -13.318 69.254 1.00 21.51 228 ILE D N 1
ATOM 9896 C CA . ILE D 1 228 ? -9.518 -13.566 70.584 1.00 19.80 228 ILE D CA 1
ATOM 9897 C C . ILE D 1 228 ? -8.520 -14.446 71.315 1.00 18.94 228 ILE D C 1
ATOM 9898 O O . ILE D 1 228 ? -8.007 -15.410 70.744 1.00 20.00 228 ILE D O 1
ATOM 9903 N N . TYR D 1 229 ? -8.286 -14.138 72.592 1.00 19.40 229 TYR D N 1
ATOM 9904 C CA . TYR D 1 229 ? -7.498 -15.011 73.440 1.00 19.52 229 TYR D CA 1
ATOM 9905 C C . TYR D 1 229 ? -8.271 -15.286 74.727 1.00 18.67 229 TYR D C 1
ATOM 9906 O O . TYR D 1 229 ? -8.613 -14.362 75.456 1.00 20.16 229 TYR D O 1
ATOM 9915 N N . LEU D 1 230 ? -8.549 -16.558 74.976 1.00 17.30 230 LEU D N 1
ATOM 9916 C CA . LEU D 1 230 ? -9.211 -16.997 76.207 1.00 17.50 230 LEU D CA 1
ATOM 9917 C C . LEU D 1 230 ? -8.387 -18.106 76.806 1.00 16.38 230 LEU D C 1
ATOM 9918 O O . LEU D 1 230 ? -7.928 -18.987 76.085 1.00 19.59 230 LEU D O 1
ATOM 9923 N N . ALA D 1 231 ? -8.223 -18.102 78.128 1.00 15.25 231 ALA D N 1
ATOM 9924 C CA . ALA D 1 231 ? -7.504 -19.195 78.743 1.00 14.94 231 ALA D CA 1
ATOM 9925 C C . ALA D 1 231 ? -7.889 -19.344 80.202 1.00 14.48 231 ALA D C 1
ATOM 9926 O O . ALA D 1 231 ? -8.294 -18.379 80.859 1.00 16.01 231 ALA D O 1
ATOM 9928 N N . ALA D 1 232 ? -7.770 -20.572 80.677 1.00 14.88 232 ALA D N 1
ATOM 9929 C CA . ALA D 1 232 ? -7.991 -20.880 82.087 1.00 15.03 232 ALA D CA 1
ATOM 9930 C C . ALA D 1 232 ? -7.035 -21.960 82.541 1.00 14.95 232 ALA D C 1
ATOM 9931 O O . ALA D 1 232 ? -6.663 -22.845 81.775 1.00 15.64 232 ALA D O 1
ATOM 9933 N N . GLN D 1 233 ? -6.614 -21.869 83.796 1.00 15.08 233 GLN D N 1
ATOM 9934 C CA . GLN D 1 233 ? -5.814 -22.910 84.392 1.00 15.13 233 GLN D CA 1
ATOM 9935 C C . GLN D 1 233 ? -6.313 -23.147 85.801 1.00 15.19 233 GLN D C 1
ATOM 9936 O O . GLN D 1 233 ? -6.646 -22.199 86.517 1.00 15.52 233 GLN D O 1
ATOM 9942 N N . TYR D 1 234 ? -6.350 -24.414 86.179 1.00 14.74 234 TYR D N 1
ATOM 9943 C CA . TYR D 1 234 ? -6.660 -24.802 87.553 1.00 14.47 234 TYR D CA 1
ATOM 9944 C C . TYR D 1 234 ? -5.537 -25.683 88.075 1.00 14.93 234 TYR D C 1
ATOM 9945 O O . TYR D 1 234 ? -5.199 -26.677 87.433 1.00 15.92 234 TYR D O 1
ATOM 9954 N N . THR D 1 235 ? -5.006 -25.333 89.256 1.00 15.33 235 THR D N 1
ATOM 9955 C CA . THR D 1 235 ? -3.925 -26.083 89.893 1.00 14.16 235 THR D CA 1
ATOM 9956 C C . THR D 1 235 ? -4.257 -26.374 91.360 1.00 13.93 235 THR D C 1
ATOM 9957 O O . THR D 1 235 ? -4.659 -25.485 92.095 1.00 17.63 235 THR D O 1
ATOM 9961 N N . GLN D 1 236 ? -4.094 -27.641 91.717 1.00 16.26 236 GLN D N 1
ATOM 9962 C CA . GLN D 1 236 ? -4.220 -28.073 93.100 1.00 17.70 236 GLN D CA 1
ATOM 9963 C C . GLN D 1 236 ? -2.807 -28.363 93.589 1.00 15.00 236 GLN D C 1
ATOM 9964 O O . GLN D 1 236 ? -2.043 -29.078 92.928 1.00 15.41 236 GLN D O 1
ATOM 9970 N N . THR D 1 237 ? -2.451 -27.811 94.753 1.00 14.81 237 THR D N 1
ATOM 9971 C CA . THR D 1 237 ? -1.111 -27.972 95.292 1.00 14.50 237 THR D CA 1
ATOM 9972 C C . THR D 1 237 ? -1.135 -28.485 96.714 1.00 14.37 237 THR D C 1
ATOM 9973 O O . THR D 1 237 ? -2.145 -28.355 97.424 1.00 16.28 237 THR D O 1
ATOM 9977 N N . TYR D 1 238 ? -0.017 -29.109 97.071 1.00 13.87 238 TYR D N 1
ATOM 9978 C CA . TYR D 1 238 ? 0.198 -29.677 98.396 1.00 18.90 238 TYR D CA 1
ATOM 9979 C C . TYR D 1 238 ? 1.599 -29.269 98.870 1.00 15.95 238 TYR D C 1
ATOM 9980 O O . TYR D 1 238 ? 2.601 -29.603 98.235 1.00 14.43 238 TYR D O 1
ATOM 9989 N N . ASN D 1 239 ? 1.660 -28.520 99.973 1.00 14.03 239 ASN D N 1
ATOM 9990 C CA . ASN D 1 239 ? 2.928 -28.033 100.544 1.00 14.31 239 ASN D CA 1
ATOM 9991 C C . ASN D 1 239 ? 3.814 -27.291 99.539 1.00 13.77 239 ASN D C 1
ATOM 9992 O O . ASN D 1 239 ? 5.039 -27.356 99.632 1.00 14.80 239 ASN D O 1
ATOM 9997 N N . ALA D 1 240 ? 3.190 -26.587 98.600 1.00 13.85 240 ALA D N 1
ATOM 9998 C CA . ALA D 1 240 ? 3.921 -25.974 97.465 1.00 12.99 240 ALA D CA 1
ATOM 9999 C C . ALA D 1 240 ? 3.615 -24.495 97.203 1.00 14.02 240 ALA D C 1
ATOM 10000 O O . ALA D 1 240 ? 4.410 -23.794 96.552 1.00 14.51 240 ALA D O 1
ATOM 10002 N N . THR D 1 241 ? 2.430 -24.046 97.619 1.00 13.08 241 THR D N 1
ATOM 10003 C CA . THR D 1 241 ? 2.007 -22.677 97.415 1.00 17.21 241 THR D CA 1
ATOM 10004 C C . THR D 1 241 ? 2.426 -21.850 98.611 1.00 14.17 241 THR D C 1
ATOM 10005 O O . THR D 1 241 ? 2.057 -22.167 99.753 1.00 14.74 241 THR D O 1
ATOM 10009 N N . ARG D 1 242 ? 3.204 -20.799 98.382 1.00 13.48 242 ARG D N 1
ATOM 10010 C CA . ARG D 1 242 ? 3.694 -19.969 99.469 1.00 13.73 242 ARG D CA 1
ATOM 10011 C C . ARG D 1 242 ? 2.549 -19.218 100.170 1.00 14.43 242 ARG D C 1
ATOM 10012 O O . ARG D 1 242 ? 1.590 -18.794 99.532 1.00 16.18 242 ARG D O 1
ATOM 10020 N N . VAL D 1 243 ? 2.631 -19.147 101.498 1.00 14.68 243 VAL D N 1
ATOM 10021 C CA . VAL D 1 243 ? 1.737 -18.300 102.307 1.00 15.38 243 VAL D CA 1
ATOM 10022 C C . VAL D 1 243 ? 2.534 -17.079 102.702 1.00 16.02 243 VAL D C 1
ATOM 10023 O O . VAL D 1 243 ? 3.280 -17.093 103.678 1.00 16.46 243 VAL D O 1
ATOM 10027 N N . GLY D 1 244 ? 2.414 -16.035 101.894 1.00 16.63 244 GLY D N 1
ATOM 10028 C CA . GLY D 1 244 ? 3.224 -14.854 102.056 1.00 18.40 244 GLY D CA 1
ATOM 10029 C C . GLY D 1 244 ? 4.675 -15.253 102.177 1.00 18.62 244 GLY D C 1
ATOM 10030 O O . GLY D 1 244 ? 5.192 -16.022 101.351 1.00 20.85 244 GLY D O 1
ATOM 10031 N N . ASN D 1 245 ? 5.321 -14.769 103.231 1.00 16.98 245 ASN D N 1
ATOM 10032 C CA . ASN D 1 245 ? 6.686 -15.177 103.549 1.00 21.33 245 ASN D CA 1
ATOM 10033 C C . ASN D 1 245 ? 6.778 -16.081 104.787 1.00 19.14 245 ASN D C 1
ATOM 10034 O O . ASN D 1 245 ? 7.835 -16.160 105.422 1.00 21.54 245 ASN D O 1
ATOM 10039 N N . LEU D 1 246 ? 5.695 -16.788 105.106 1.00 18.02 246 LEU D N 1
ATOM 10040 C CA . LEU D 1 246 ? 5.621 -17.604 106.325 1.00 18.32 246 LEU D CA 1
ATOM 10041 C C . LEU D 1 246 ? 5.936 -19.085 106.136 1.00 17.65 246 LEU D C 1
ATOM 10042 O O . LEU D 1 246 ? 6.226 -19.784 107.113 1.00 18.68 246 LEU D O 1
ATOM 10047 N N . GLY D 1 247 ? 5.842 -19.577 104.899 1.00 14.82 247 GLY D N 1
ATOM 10048 C CA . GLY D 1 247 ? 5.876 -21.000 104.656 1.00 16.80 247 GLY D CA 1
ATOM 10049 C C . GLY D 1 247 ? 4.938 -21.308 103.514 1.00 15.69 247 GLY D C 1
ATOM 10050 O O . GLY D 1 247 ? 4.829 -20.506 102.576 1.00 14.68 247 GLY D O 1
ATOM 10051 N N . TRP D 1 248 ? 4.274 -22.456 103.586 1.00 13.76 248 TRP D N 1
ATOM 10052 C CA . TRP D 1 248 ? 3.420 -22.928 102.494 1.00 14.00 248 TRP D CA 1
ATOM 10053 C C . TRP D 1 248 ? 2.062 -23.388 103.007 1.00 14.08 248 TRP D C 1
ATOM 10054 O O . TRP D 1 248 ? 1.901 -23.652 104.203 1.00 15.13 248 TRP D O 1
ATOM 10065 N N . ALA D 1 249 ? 1.110 -23.483 102.091 1.00 14.52 249 ALA D N 1
ATOM 10066 C CA . ALA D 1 249 ? -0.228 -23.990 102.381 1.00 14.46 249 ALA D CA 1
ATOM 10067 C C . ALA D 1 249 ? -0.220 -25.498 102.327 1.00 14.76 249 ALA D C 1
ATOM 10068 O O . ALA D 1 249 ? 0.231 -26.098 101.356 1.00 15.77 249 ALA D O 1
ATOM 10070 N N . ASN D 1 250 ? -0.766 -26.154 103.357 1.00 14.78 250 ASN D N 1
ATOM 10071 C CA . ASN D 1 250 ? -0.862 -27.609 103.286 1.00 14.85 250 ASN D CA 1
ATOM 10072 C C . ASN D 1 250 ? -1.533 -28.082 101.993 1.00 15.11 250 ASN D C 1
ATOM 10073 O O . ASN D 1 250 ? -1.074 -29.036 101.355 1.00 16.24 250 ASN D O 1
ATOM 10078 N N . LYS D 1 251 ? -2.596 -27.390 101.621 1.00 14.70 251 LYS D N 1
ATOM 10079 C CA . LYS D 1 251 ? -3.227 -27.581 100.315 1.00 13.67 251 LYS D CA 1
ATOM 10080 C C . LYS D 1 251 ? -3.637 -26.221 99.815 1.00 15.08 251 LYS D C 1
ATOM 10081 O O . LYS D 1 251 ? -3.986 -25.347 100.618 1.00 15.74 251 LYS D O 1
ATOM 10087 N N . ALA D 1 252 ? -3.540 -26.009 98.491 1.00 14.12 252 ALA D N 1
ATOM 10088 C CA . ALA D 1 252 ? -4.151 -24.838 97.897 1.00 14.41 252 ALA D CA 1
ATOM 10089 C C . ALA D 1 252 ? -4.818 -25.190 96.571 1.00 14.30 252 ALA D C 1
ATOM 10090 O O . ALA D 1 252 ? -4.468 -26.190 95.916 1.00 16.72 252 ALA D O 1
ATOM 10092 N N . GLN D 1 253 ? -5.783 -24.358 96.200 1.00 14.17 253 GLN D N 1
ATOM 10093 C CA . GLN D 1 253 ? -6.515 -24.483 94.952 1.00 15.72 253 GLN D CA 1
ATOM 10094 C C . GLN D 1 253 ? -6.430 -23.151 94.239 1.00 14.39 253 GLN D C 1
ATOM 10095 O O . GLN D 1 253 ? -6.923 -22.144 94.749 1.00 15.34 253 GLN D O 1
ATOM 10101 N N . ASN D 1 254 ? -5.775 -23.162 93.070 1.00 14.39 254 ASN D N 1
ATOM 10102 C CA . ASN D 1 254 ? -5.461 -21.966 92.307 1.00 14.10 254 ASN D CA 1
ATOM 10103 C C . ASN D 1 254 ? -6.239 -21.961 91.011 1.00 13.73 254 ASN D C 1
ATOM 10104 O O . ASN D 1 254 ? -6.298 -22.962 90.336 1.00 15.95 254 ASN D O 1
ATOM 10109 N N . PHE D 1 255 ? -6.841 -20.826 90.692 1.00 13.85 255 PHE D N 1
ATOM 10110 C CA . PHE D 1 255 ? -7.628 -20.670 89.481 1.00 15.83 255 PHE D CA 1
ATOM 10111 C C . PHE D 1 255 ? -7.315 -19.327 88.848 1.00 16.34 255 PHE D C 1
ATOM 10112 O O . PHE D 1 255 ? -7.343 -18.292 89.522 1.00 15.25 255 PHE D O 1
ATOM 10120 N N . GLU D 1 256 ? -6.998 -19.361 87.551 1.00 14.63 256 GLU D N 1
ATOM 10121 C CA . GLU D 1 256 ? -6.774 -18.143 86.769 1.00 14.68 256 GLU D CA 1
ATOM 10122 C C . GLU D 1 256 ? -7.548 -18.270 85.458 1.00 14.76 256 GLU D C 1
ATOM 10123 O O . GLU D 1 256 ? -7.578 -19.340 84.855 1.00 16.36 256 GLU D O 1
ATOM 10129 N N . VAL D 1 257 ? -8.175 -17.173 85.050 1.00 14.40 257 VAL D N 1
ATOM 10130 C CA . VAL D 1 257 ? -8.917 -17.099 83.796 1.00 15.67 257 VAL D CA 1
ATOM 10131 C C . VAL D 1 257 ? -8.733 -15.708 83.207 1.00 15.92 257 VAL D C 1
ATOM 10132 O O . VAL D 1 257 ? -8.677 -14.721 83.940 1.00 16.40 257 VAL D O 1
ATOM 10136 N N . VAL D 1 258 ? -8.629 -15.649 81.880 1.00 15.88 258 VAL D N 1
ATOM 10137 C CA . VAL D 1 258 ? -8.388 -14.397 81.178 1.00 15.71 258 VAL D CA 1
ATOM 10138 C C . VAL D 1 258 ? -9.088 -14.381 79.826 1.00 16.80 258 VAL D C 1
ATOM 10139 O O . VAL D 1 258 ? -9.212 -15.412 79.178 1.00 16.84 258 VAL D O 1
ATOM 10143 N N . ALA D 1 259 ? -9.534 -13.199 79.435 1.00 16.31 259 ALA D N 1
ATOM 10144 C CA . ALA D 1 259 ? -10.081 -12.953 78.093 1.00 16.07 259 ALA D CA 1
ATOM 10145 C C . ALA D 1 259 ? -9.452 -11.697 77.530 1.00 15.70 259 ALA D C 1
ATOM 10146 O O . ALA D 1 259 ? -9.372 -10.679 78.233 1.00 16.34 259 ALA D O 1
ATOM 10148 N N . GLN D 1 260 ? -9.034 -11.767 76.267 1.00 15.87 260 GLN D N 1
ATOM 10149 C CA . GLN D 1 260 ? -8.420 -10.642 75.585 1.00 15.38 260 GLN D CA 1
ATOM 10150 C C . GLN D 1 260 ? -8.896 -10.585 74.143 1.00 17.01 260 GLN D C 1
ATOM 10151 O O . GLN D 1 260 ? -9.254 -11.606 73.560 1.00 18.46 260 GLN D O 1
ATOM 10157 N N . TYR D 1 261 ? -8.891 -9.379 73.589 1.00 16.24 261 TYR D N 1
ATOM 10158 C CA . TYR D 1 261 ? -9.208 -9.161 72.169 1.00 16.95 261 TYR D CA 1
ATOM 10159 C C . TYR D 1 261 ? -8.203 -8.205 71.560 1.00 17.02 261 TYR D C 1
ATOM 10160 O O . TYR D 1 261 ? -7.886 -7.194 72.174 1.00 19.11 261 TYR D O 1
ATOM 10169 N N . GLN D 1 262 ? -7.736 -8.512 70.346 1.00 19.17 262 GLN D N 1
ATOM 10170 C CA . GLN D 1 262 ? -6.780 -7.665 69.635 1.00 20.98 262 GLN D CA 1
ATOM 10171 C C . GLN D 1 262 ? -7.481 -6.916 68.504 1.00 23.77 262 GLN D C 1
ATOM 10172 O O . GLN D 1 262 ? -7.851 -7.507 67.490 1.00 27.44 262 GLN D O 1
ATOM 10178 N N . PHE D 1 263 ? -7.695 -5.623 68.712 1.00 32.87 263 PHE D N 1
ATOM 10179 C CA . PHE D 1 263 ? -8.165 -4.743 67.628 1.00 32.84 263 PHE D CA 1
ATOM 10180 C C . PHE D 1 263 ? -7.054 -4.538 66.598 1.00 26.27 263 PHE D C 1
ATOM 10181 O O . PHE D 1 263 ? -5.865 -4.442 66.942 1.00 27.73 263 PHE D O 1
ATOM 10189 N N . ASP D 1 264 ? -7.440 -4.427 65.331 1.00 27.63 264 ASP D N 1
ATOM 10190 C CA A ASP D 1 264 ? -6.476 -4.240 64.238 0.50 27.99 264 ASP D CA 1
ATOM 10191 C CA B ASP D 1 264 ? -6.479 -4.238 64.238 0.50 23.38 264 ASP D CA 1
ATOM 10192 C C . ASP D 1 264 ? -5.626 -2.976 64.401 1.00 26.88 264 ASP D C 1
ATOM 10193 O O . ASP D 1 264 ? -4.457 -2.955 64.013 1.00 32.29 264 ASP D O 1
ATOM 10202 N N . PHE D 1 265 ? -6.206 -1.926 64.986 1.00 25.79 265 PHE D N 1
ATOM 10203 C CA . PHE D 1 265 ? -5.467 -0.667 65.194 1.00 26.44 265 PHE D CA 1
ATOM 10204 C C . PHE D 1 265 ? -4.450 -0.668 66.340 1.00 24.15 265 PHE D C 1
ATOM 10205 O O . PHE D 1 265 ? -3.749 0.323 66.531 1.00 28.69 265 PHE D O 1
ATOM 10213 N N . GLY D 1 266 ? -4.378 -1.758 67.099 1.00 21.45 266 GLY D N 1
ATOM 10214 C CA . GLY D 1 266 ? -3.305 -1.939 68.072 1.00 20.68 266 GLY D CA 1
ATOM 10215 C C . GLY D 1 266 ? -3.693 -2.143 69.526 1.00 19.47 266 GLY D C 1
ATOM 10216 O O . GLY D 1 266 ? -2.851 -2.576 70.323 1.00 19.69 266 GLY D O 1
ATOM 10217 N N . LEU D 1 267 ? -4.940 -1.823 69.874 1.00 29.86 267 LEU D N 1
ATOM 10218 C CA . LEU D 1 267 ? -5.384 -1.906 71.267 1.00 28.23 267 LEU D CA 1
ATOM 10219 C C . LEU D 1 267 ? -5.774 -3.361 71.595 1.00 20.13 267 LEU D C 1
ATOM 10220 O O . LEU D 1 267 ? -6.494 -4.017 70.818 1.00 20.35 267 LEU D O 1
ATOM 10225 N N . ARG D 1 268 ? -5.326 -3.824 72.774 1.00 15.17 268 ARG D N 1
ATOM 10226 C CA . ARG D 1 268 ? -5.623 -5.188 73.242 1.00 15.54 268 ARG D CA 1
ATOM 10227 C C . ARG D 1 268 ? -6.148 -5.118 74.696 1.00 15.71 268 ARG D C 1
ATOM 10228 O O . ARG D 1 268 ? -5.370 -5.199 75.664 1.00 15.69 268 ARG D O 1
ATOM 10236 N N . PRO D 1 269 ? -7.463 -4.924 74.855 1.00 16.98 269 PRO D N 1
ATOM 10237 C CA . PRO D 1 269 ? -8.045 -4.999 76.200 1.00 16.69 269 PRO D CA 1
ATOM 10238 C C . PRO D 1 269 ? -7.936 -6.388 76.804 1.00 15.75 269 PRO D C 1
ATOM 10239 O O . PRO D 1 269 ? -7.852 -7.379 76.077 1.00 17.22 269 PRO D O 1
ATOM 10243 N N . SER D 1 270 ? -7.923 -6.431 78.140 1.00 15.06 270 SER D N 1
ATOM 10244 C CA . SER D 1 270 ? -7.740 -7.675 78.884 1.00 16.96 270 SER D CA 1
ATOM 10245 C C . SER D 1 270 ? -8.561 -7.646 80.169 1.00 16.05 270 SER D C 1
ATOM 10246 O O . SER D 1 270 ? -8.558 -6.640 80.874 1.00 16.63 270 SER D O 1
ATOM 10249 N N . VAL D 1 271 ? -9.297 -8.729 80.426 1.00 16.16 271 VAL D N 1
ATOM 10250 C CA A VAL D 1 271 ? -10.001 -8.908 81.700 0.50 15.30 271 VAL D CA 1
ATOM 10251 C CA B VAL D 1 271 ? -10.028 -8.923 81.685 0.50 15.82 271 VAL D CA 1
ATOM 10252 C C . VAL D 1 271 ? -9.645 -10.294 82.251 1.00 14.86 271 VAL D C 1
ATOM 10253 O O . VAL D 1 271 ? -9.587 -11.278 81.511 1.00 16.13 271 VAL D O 1
ATOM 10260 N N . ALA D 1 272 ? -9.374 -10.365 83.550 1.00 14.29 272 ALA D N 1
ATOM 10261 C CA . ALA D 1 272 ? -8.930 -11.608 84.154 1.00 14.20 272 ALA D CA 1
ATOM 10262 C C . ALA D 1 272 ? -9.398 -11.701 85.596 1.00 15.04 272 ALA D C 1
ATOM 10263 O O . ALA D 1 272 ? -9.750 -10.697 86.220 1.00 15.53 272 ALA D O 1
ATOM 10265 N N . TYR D 1 273 ? -9.414 -12.931 86.090 1.00 14.19 273 TYR D N 1
ATOM 10266 C CA . TYR D 1 273 ? -9.701 -13.192 87.502 1.00 15.09 273 TYR D CA 1
ATOM 10267 C C . TYR D 1 273 ? -8.721 -14.244 87.998 1.00 14.94 273 TYR D C 1
ATOM 10268 O O . TYR D 1 273 ? -8.500 -15.256 87.331 1.00 15.04 273 TYR D O 1
ATOM 10277 N N . LEU D 1 274 ? -8.142 -13.992 89.177 1.00 13.42 274 LEU D N 1
ATOM 10278 C CA . LEU D 1 274 ? -7.246 -14.937 89.812 1.00 12.99 274 LEU D CA 1
ATOM 10279 C C . LEU D 1 274 ? -7.635 -15.133 91.252 1.00 13.10 274 LEU D C 1
ATOM 10280 O O . LEU D 1 274 ? -7.980 -14.165 91.946 1.00 15.53 274 LEU D O 1
ATOM 10285 N N . GLN D 1 275 ? -7.547 -16.378 91.696 1.00 13.70 275 GLN D N 1
ATOM 10286 C CA . GLN D 1 275 ? -7.665 -16.676 93.114 1.00 14.28 275 GLN D CA 1
ATOM 10287 C C . GLN D 1 275 ? -6.786 -17.846 93.508 1.00 14.37 275 GLN D C 1
ATOM 10288 O O . GLN D 1 275 ? -6.534 -18.760 92.708 1.00 15.67 275 GLN D O 1
ATOM 10294 N N . SER D 1 276 ? -6.360 -17.819 94.770 1.00 13.84 276 SER D N 1
ATOM 10295 C CA . SER D 1 276 ? -5.617 -18.894 95.378 1.00 14.71 276 SER D CA 1
ATOM 10296 C C . SER D 1 276 ? -6.213 -19.067 96.779 1.00 15.09 276 SER D C 1
ATOM 10297 O O . SER D 1 276 ? -6.231 -18.135 97.583 1.00 16.54 276 SER D O 1
ATOM 10300 N N . LYS D 1 277 ? -6.718 -20.262 97.025 1.00 15.14 277 LYS D N 1
ATOM 10301 C CA . LYS D 1 277 ? -7.422 -20.592 98.251 1.00 16.29 277 LYS D CA 1
ATOM 10302 C C . LYS D 1 277 ? -6.606 -21.622 99.009 1.00 15.97 277 LYS D C 1
ATOM 10303 O O . LYS D 1 277 ? -6.438 -22.757 98.547 1.00 15.69 277 LYS D O 1
ATOM 10309 N N . GLY D 1 278 ? -6.108 -21.221 100.180 1.00 14.92 278 GLY D N 1
ATOM 10310 C CA . GLY D 1 278 ? -5.300 -22.085 101.013 1.00 15.00 278 GLY D CA 1
ATOM 10311 C C . GLY D 1 278 ? -6.167 -22.800 102.014 1.00 15.38 278 GLY D C 1
ATOM 10312 O O . GLY D 1 278 ? -7.164 -22.255 102.474 1.00 16.71 278 GLY D O 1
ATOM 10313 N N . LYS D 1 279 ? -5.773 -24.031 102.337 1.00 16.26 279 LYS D N 1
ATOM 10314 C CA . LYS D 1 279 ? -6.550 -24.910 103.201 1.00 15.08 279 LYS D CA 1
ATOM 10315 C C . LYS D 1 279 ? -5.691 -25.439 104.321 1.00 16.77 279 LYS D C 1
ATOM 10316 O O . LYS D 1 279 ? -4.523 -25.743 104.112 1.00 16.73 279 LYS D O 1
ATOM 10322 N N . ASP D 1 280 ? -6.285 -25.542 105.514 1.00 17.85 280 ASP D N 1
ATOM 10323 C CA . ASP D 1 280 ? -5.659 -26.205 106.674 1.00 18.66 280 ASP D CA 1
ATOM 10324 C C . ASP D 1 280 ? -4.358 -25.544 107.150 1.00 18.24 280 ASP D C 1
ATOM 10325 O O . ASP D 1 280 ? -3.409 -26.225 107.553 1.00 19.13 280 ASP D O 1
ATOM 10330 N N . LEU D 1 281 ? -4.325 -24.214 107.109 1.00 17.72 281 LEU D N 1
ATOM 10331 C CA . LEU D 1 281 ? -3.162 -23.478 107.576 1.00 17.39 281 LEU D CA 1
ATOM 10332 C C . LEU D 1 281 ? -3.043 -23.604 109.108 1.00 17.12 281 LEU D C 1
ATOM 10333 O O . LEU D 1 281 ? -4.046 -23.667 109.851 1.00 18.47 281 LEU D O 1
ATOM 10338 N N . GLU D 1 282 ? -1.798 -23.645 109.538 1.00 21.63 282 GLU D N 1
ATOM 10339 C CA . GLU D 1 282 ? -1.448 -23.795 110.942 1.00 20.09 282 GLU D CA 1
ATOM 10340 C C . GLU D 1 282 ? -1.735 -22.479 111.671 1.00 15.62 282 GLU D C 1
ATOM 10341 O O . GLU D 1 282 ? -2.235 -21.513 111.094 1.00 16.64 282 GLU D O 1
ATOM 10347 N N . ASN D 1 283 ? -1.467 -22.491 112.984 1.00 16.76 283 ASN D N 1
ATOM 10348 C CA . ASN D 1 283 ? -1.687 -21.338 113.864 1.00 18.10 283 ASN D CA 1
ATOM 10349 C C . ASN D 1 283 ? -3.142 -20.871 113.891 1.00 17.35 283 ASN D C 1
ATOM 10350 O O . ASN D 1 283 ? -3.421 -19.678 114.036 1.00 17.86 283 ASN D O 1
ATOM 10355 N N . GLY D 1 284 ? -4.066 -21.824 113.752 1.00 16.90 284 GLY D N 1
ATOM 10356 C CA . GLY D 1 284 ? -5.495 -21.529 113.772 1.00 18.04 284 GLY D CA 1
ATOM 10357 C C . GLY D 1 284 ? -6.066 -20.793 112.568 1.00 17.08 284 GLY D C 1
ATOM 10358 O O . GLY D 1 284 ? -7.238 -20.458 112.562 1.00 19.36 284 GLY D O 1
ATOM 10359 N N . TYR D 1 285 ? -5.268 -20.554 111.523 1.00 17.56 285 TYR D N 1
ATOM 10360 C CA . TYR D 1 285 ? -5.778 -19.789 110.398 1.00 17.21 285 TYR D CA 1
ATOM 10361 C C . TYR D 1 285 ? -6.712 -20.599 109.493 1.00 17.12 285 TYR D C 1
ATOM 10362 O O . TYR D 1 285 ? -7.574 -20.024 108.839 1.00 18.36 285 TYR D O 1
ATOM 10371 N N . GLY D 1 286 ? -6.539 -21.920 109.447 1.00 16.67 286 GLY D N 1
ATOM 10372 C CA . GLY D 1 286 ? -7.458 -22.780 108.697 1.00 16.70 286 GLY D CA 1
ATOM 10373 C C . GLY D 1 286 ? -7.504 -22.439 107.216 1.00 17.59 286 GLY D C 1
ATOM 10374 O O . GLY D 1 286 ? -6.452 -22.293 106.575 1.00 19.38 286 GLY D O 1
ATOM 10375 N N . ASP D 1 287 ? -8.713 -22.257 106.695 1.00 20.42 287 ASP D N 1
ATOM 10376 C CA . ASP D 1 287 ? -8.876 -21.937 105.270 1.00 19.82 287 ASP D CA 1
ATOM 10377 C C . ASP D 1 287 ? -8.732 -20.421 105.126 1.00 17.53 287 ASP D C 1
ATOM 10378 O O . ASP D 1 287 ? -9.366 -19.658 105.861 1.00 18.17 287 ASP D O 1
ATOM 10383 N N . GLN D 1 288 ? -7.874 -19.992 104.197 1.00 15.91 288 GLN D N 1
ATOM 10384 C CA . GLN D 1 288 ? -7.665 -18.564 103.930 1.00 15.02 288 GLN D CA 1
ATOM 10385 C C . GLN D 1 288 ? -7.465 -18.296 102.438 1.00 12.79 288 GLN D C 1
ATOM 10386 O O . GLN D 1 288 ? -6.828 -19.086 101.750 1.00 15.90 288 GLN D O 1
ATOM 10392 N N . ASP D 1 289 ? -8.004 -17.178 101.992 1.00 14.34 289 ASP D N 1
ATOM 10393 C CA . ASP D 1 289 ? -7.655 -16.659 100.657 1.00 17.56 289 ASP D CA 1
ATOM 10394 C C . ASP D 1 289 ? -6.212 -16.172 100.695 1.00 15.16 289 ASP D C 1
ATOM 10395 O O . ASP D 1 289 ? -5.836 -15.385 101.547 1.00 16.12 289 ASP D O 1
ATOM 10400 N N . LEU D 1 290 ? -5.413 -16.626 99.740 1.00 14.46 290 LEU D N 1
ATOM 10401 C CA . LEU D 1 290 ? -4.023 -16.163 99.586 1.00 14.67 290 LEU D CA 1
ATOM 10402 C C . LEU D 1 290 ? -3.879 -15.092 98.506 1.00 14.31 290 LEU D C 1
ATOM 10403 O O . LEU D 1 290 ? -2.949 -14.286 98.552 1.00 15.28 290 LEU D O 1
ATOM 10408 N N . LEU D 1 291 ? -4.793 -15.117 97.536 1.00 14.91 291 LEU D N 1
ATOM 10409 C CA . LEU D 1 291 ? -4.776 -14.220 96.398 1.00 14.88 291 LEU D CA 1
ATOM 10410 C C . LEU D 1 291 ? -6.196 -14.165 95.875 1.00 14.73 291 LEU D C 1
ATOM 10411 O O . LEU D 1 291 ? -6.864 -15.198 95.817 1.00 15.13 291 LEU D O 1
ATOM 10416 N N . LYS D 1 292 ? -6.666 -12.974 95.523 1.00 14.55 292 LYS D N 1
ATOM 10417 C CA . LYS D 1 292 ? -8.014 -12.822 94.951 1.00 15.38 292 LYS D CA 1
ATOM 10418 C C . LYS D 1 292 ? -8.166 -11.462 94.327 1.00 14.15 292 LYS D C 1
ATOM 10419 O O . LYS D 1 292 ? -8.225 -10.468 95.025 1.00 14.23 292 LYS D O 1
ATOM 10425 N N . TYR D 1 293 ? -8.188 -11.409 92.992 1.00 14.12 293 TYR D N 1
ATOM 10426 C CA . TYR D 1 293 ? -8.373 -10.146 92.316 1.00 13.55 293 TYR D CA 1
ATOM 10427 C C . TYR D 1 293 ? -8.953 -10.283 90.928 1.00 14.73 293 TYR D C 1
ATOM 10428 O O . TYR D 1 293 ? -8.822 -11.324 90.295 1.00 14.83 293 TYR D O 1
ATOM 10437 N N . VAL D 1 294 ? -9.631 -9.218 90.510 1.00 14.66 294 VAL D N 1
ATOM 10438 C CA . VAL D 1 294 ? -10.035 -9.029 89.133 1.00 15.38 294 VAL D CA 1
ATOM 10439 C C . VAL D 1 294 ? -9.012 -8.076 88.546 1.00 15.33 294 VAL D C 1
ATOM 10440 O O . VAL D 1 294 ? -8.590 -7.123 89.199 1.00 15.46 294 VAL D O 1
ATOM 10444 N N . ASP D 1 295 ? -8.614 -8.346 87.311 1.00 13.83 295 ASP D N 1
ATOM 10445 C CA . ASP D 1 295 ? -7.683 -7.474 86.617 1.00 14.04 295 ASP D CA 1
ATOM 10446 C C . ASP D 1 295 ? -8.301 -6.958 85.331 1.00 13.88 295 ASP D C 1
ATOM 10447 O O . ASP D 1 295 ? -8.811 -7.740 84.552 1.00 16.26 295 ASP D O 1
ATOM 10452 N N . VAL D 1 296 ? -8.275 -5.642 85.151 1.00 14.42 296 VAL D N 1
ATOM 10453 C CA A VAL D 1 296 ? -8.754 -5.025 83.915 0.50 15.08 296 VAL D CA 1
ATOM 10454 C CA B VAL D 1 296 ? -8.760 -5.006 83.929 0.50 15.45 296 VAL D CA 1
ATOM 10455 C C . VAL D 1 296 ? -7.648 -4.101 83.408 1.00 14.47 296 VAL D C 1
ATOM 10456 O O . VAL D 1 296 ? -7.083 -3.317 84.158 1.00 14.31 296 VAL D O 1
ATOM 10463 N N . GLY D 1 297 ? -7.318 -4.230 82.128 1.00 14.75 297 GLY D N 1
ATOM 10464 C CA . GLY D 1 297 ? -6.250 -3.412 81.565 1.00 14.94 297 GLY D CA 1
ATOM 10465 C C . GLY D 1 297 ? -6.292 -3.430 80.057 1.00 15.40 297 GLY D C 1
ATOM 10466 O O . GLY D 1 297 ? -7.167 -4.045 79.453 1.00 16.11 297 GLY D O 1
ATOM 10467 N N . ALA D 1 298 ? -5.319 -2.772 79.452 1.00 14.56 298 ALA D N 1
ATOM 10468 C CA . ALA D 1 298 ? -5.213 -2.774 78.009 1.00 14.05 298 ALA D CA 1
ATOM 10469 C C . ALA D 1 298 ? -3.798 -2.387 77.641 1.00 14.05 298 ALA D C 1
ATOM 10470 O O . ALA D 1 298 ? -3.183 -1.558 78.320 1.00 14.91 298 ALA D O 1
ATOM 10472 N N . THR D 1 299 ? -3.295 -3.024 76.588 1.00 14.09 299 THR D N 1
ATOM 10473 C CA . THR D 1 299 ? -2.013 -2.675 75.980 1.00 14.22 299 THR D CA 1
ATOM 10474 C C . THR D 1 299 ? -2.311 -2.100 74.594 1.00 13.18 299 THR D C 1
ATOM 10475 O O . THR D 1 299 ? -3.136 -2.662 73.870 1.00 15.79 299 THR D O 1
ATOM 10479 N N . TYR D 1 300 ? -1.670 -0.973 74.283 1.00 14.54 300 TYR D N 1
ATOM 10480 C CA . TYR D 1 300 ? -1.682 -0.439 72.911 1.00 15.76 300 TYR D CA 1
ATOM 10481 C C . TYR D 1 300 ? -0.305 -0.732 72.319 1.00 15.62 300 TYR D C 1
ATOM 10482 O O . TYR D 1 300 ? 0.721 -0.255 72.820 1.00 15.31 300 TYR D O 1
ATOM 10491 N N . TYR D 1 301 ? -0.309 -1.522 71.251 1.00 16.05 301 TYR D N 1
ATOM 10492 C CA . TYR D 1 301 ? 0.900 -1.852 70.506 1.00 17.79 301 TYR D CA 1
ATOM 10493 C C . TYR D 1 301 ? 1.092 -0.863 69.375 1.00 18.01 301 TYR D C 1
ATOM 10494 O O . TYR D 1 301 ? 0.327 -0.869 68.402 1.00 19.26 301 TYR D O 1
ATOM 10503 N N . PHE D 1 302 ? 2.093 0.005 69.525 1.00 15.25 302 PHE D N 1
ATOM 10504 C CA . PHE D 1 302 ? 2.472 0.906 68.426 1.00 15.30 302 PHE D CA 1
ATOM 10505 C C . PHE D 1 302 ? 3.001 0.074 67.243 1.00 15.79 302 PHE D C 1
ATOM 10506 O O . PHE D 1 302 ? 2.694 0.360 66.074 1.00 18.20 302 PHE D O 1
ATOM 10514 N N . ASN D 1 303 ? 3.807 -0.928 67.572 1.00 15.63 303 ASN D N 1
ATOM 10515 C CA . ASN D 1 303 ? 4.320 -1.933 66.635 1.00 16.27 303 ASN D CA 1
ATOM 10516 C C . ASN D 1 303 ? 4.984 -3.032 67.473 1.00 16.18 303 ASN D C 1
ATOM 10517 O O . ASN D 1 303 ? 4.754 -3.065 68.703 1.00 18.04 303 ASN D O 1
ATOM 10522 N N . LYS D 1 304 ? 5.793 -3.909 66.872 1.00 19.32 304 LYS D N 1
ATOM 10523 C CA . LYS D 1 304 ? 6.415 -5.013 67.624 1.00 20.96 304 LYS D CA 1
ATOM 10524 C C . LYS D 1 304 ? 7.546 -4.601 68.577 1.00 17.87 304 LYS D C 1
ATOM 10525 O O . LYS D 1 304 ? 8.045 -5.436 69.336 1.00 18.90 304 LYS D O 1
ATOM 10531 N N . ASN D 1 305 ? 7.970 -3.340 68.510 1.00 14.83 305 ASN D N 1
ATOM 10532 C CA . ASN D 1 305 ? 9.065 -2.816 69.312 1.00 14.95 305 ASN D CA 1
ATOM 10533 C C . ASN D 1 305 ? 8.644 -1.764 70.341 1.00 14.05 305 ASN D C 1
ATOM 10534 O O . ASN D 1 305 ? 9.479 -1.348 71.152 1.00 15.49 305 ASN D O 1
ATOM 10539 N N . MET D 1 306 ? 7.388 -1.324 70.320 1.00 12.85 306 MET D N 1
ATOM 10540 C CA . MET D 1 306 ? 6.958 -0.251 71.212 1.00 13.35 306 MET D CA 1
ATOM 10541 C C . MET D 1 306 ? 5.501 -0.435 71.622 1.00 12.73 306 MET D C 1
ATOM 10542 O O . MET D 1 306 ? 4.645 -0.685 70.795 1.00 13.96 306 MET D O 1
ATOM 10547 N N . SER D 1 307 ? 5.237 -0.300 72.921 1.00 12.60 307 SER D N 1
ATOM 10548 C CA . SER D 1 307 ? 3.878 -0.455 73.415 1.00 13.36 307 SER D CA 1
ATOM 10549 C C . SER D 1 307 ? 3.699 0.378 74.672 1.00 12.84 307 SER D C 1
ATOM 10550 O O . SER D 1 307 ? 4.660 0.848 75.263 1.00 13.29 307 SER D O 1
ATOM 10553 N N . THR D 1 308 ? 2.446 0.570 75.052 1.00 12.63 308 THR D N 1
ATOM 10554 C CA . THR D 1 308 ? 2.119 1.242 76.298 1.00 14.28 308 THR D CA 1
ATOM 10555 C C . THR D 1 308 ? 0.902 0.567 76.892 1.00 13.29 308 THR D C 1
ATOM 10556 O O . THR D 1 308 ? 0.092 -0.026 76.172 1.00 13.65 308 THR D O 1
ATOM 10560 N N . TYR D 1 309 ? 0.787 0.631 78.218 1.00 12.60 309 TYR D N 1
ATOM 10561 C CA . TYR D 1 309 ? -0.320 -0.040 78.861 1.00 14.99 309 TYR D CA 1
ATOM 10562 C C . TYR D 1 309 ? -0.773 0.575 80.153 1.00 13.26 309 TYR D C 1
ATOM 10563 O O . TYR D 1 309 ? -0.042 1.335 80.799 1.00 13.61 309 TYR D O 1
ATOM 10572 N N . VAL D 1 310 ? -2.016 0.235 80.484 1.00 13.22 310 VAL D N 1
ATOM 10573 C CA . VAL D 1 310 ? -2.574 0.466 81.811 1.00 13.31 310 VAL D CA 1
ATOM 10574 C C . VAL D 1 310 ? -3.056 -0.891 82.332 1.00 13.57 310 VAL D C 1
ATOM 10575 O O . VAL D 1 310 ? -3.586 -1.707 81.569 1.00 14.63 310 VAL D O 1
ATOM 10579 N N . ASP D 1 311 ? -2.833 -1.155 83.615 1.00 13.42 311 ASP D N 1
ATOM 10580 C CA . ASP D 1 311 ? -3.360 -2.372 84.236 1.00 13.16 311 ASP D CA 1
ATOM 10581 C C . ASP D 1 311 ? -3.887 -2.011 85.618 1.00 13.99 311 ASP D C 1
ATOM 10582 O O . ASP D 1 311 ? -3.265 -1.252 86.350 1.00 14.06 311 ASP D O 1
ATOM 10587 N N . TYR D 1 312 ? -5.051 -2.555 85.932 1.00 15.04 312 TYR D N 1
ATOM 10588 C CA . TYR D 1 312 ? -5.741 -2.275 87.183 1.00 14.67 312 TYR D CA 1
ATOM 10589 C C . TYR D 1 312 ? -6.034 -3.559 87.934 1.00 14.85 312 TYR D C 1
ATOM 10590 O O . TYR D 1 312 ? -6.875 -4.361 87.516 1.00 14.81 312 TYR D O 1
ATOM 10599 N N . LYS D 1 313 ? -5.317 -3.741 89.041 1.00 14.79 313 LYS D N 1
ATOM 10600 C CA . LYS D 1 313 ? -5.518 -4.870 89.954 1.00 13.46 313 LYS D CA 1
ATOM 10601 C C . LYS D 1 313 ? -6.561 -4.426 90.957 1.00 14.74 313 LYS D C 1
ATOM 10602 O O . LYS D 1 313 ? -6.287 -3.534 91.773 1.00 15.75 313 LYS D O 1
ATOM 10608 N N . ILE D 1 314 ? -7.756 -5.024 90.859 1.00 14.92 314 ILE D N 1
ATOM 10609 C CA . ILE D 1 314 ? -8.878 -4.743 91.740 1.00 15.30 314 ILE D CA 1
ATOM 10610 C C . ILE D 1 314 ? -8.859 -5.854 92.781 1.00 15.45 314 ILE D C 1
ATOM 10611 O O . ILE D 1 314 ? -9.290 -6.984 92.525 1.00 14.93 314 ILE D O 1
ATOM 10616 N N . ASN D 1 315 ? -8.293 -5.530 93.940 1.00 14.22 315 ASN D N 1
ATOM 10617 C CA . ASN D 1 315 ? -7.948 -6.530 94.944 1.00 12.60 315 ASN D CA 1
ATOM 10618 C C . ASN D 1 315 ? -9.161 -6.824 95.782 1.00 15.41 315 ASN D C 1
ATOM 10619 O O . ASN D 1 315 ? -9.716 -5.921 96.402 1.00 19.26 315 ASN D O 1
ATOM 10624 N N . LEU D 1 316 ? -9.543 -8.094 95.806 1.00 16.01 316 LEU D N 1
ATOM 10625 C CA . LEU D 1 316 ? -10.735 -8.549 96.512 1.00 16.57 316 LEU D CA 1
ATOM 10626 C C . LEU D 1 316 ? -10.445 -9.208 97.864 1.00 19.70 316 LEU D C 1
ATOM 10627 O O . LEU D 1 316 ? -11.372 -9.580 98.569 1.00 21.15 316 LEU D O 1
ATOM 10632 N N . LEU D 1 317 ? -9.173 -9.308 98.237 1.00 25.78 317 LEU D N 1
ATOM 10633 C CA . LEU D 1 317 ? -8.818 -9.782 99.569 1.00 18.84 317 LEU D CA 1
ATOM 10634 C C . LEU D 1 317 ? -9.249 -8.792 100.632 1.00 19.50 317 LEU D C 1
ATOM 10635 O O . LEU D 1 317 ? -9.116 -7.584 100.460 1.00 21.74 317 LEU D O 1
ATOM 10640 N N . ASP D 1 318 ? -9.735 -9.322 101.747 1.00 21.87 318 ASP D N 1
ATOM 10641 C CA . ASP D 1 318 ? -10.012 -8.500 102.923 1.00 25.30 318 ASP D CA 1
ATOM 10642 C C . ASP D 1 318 ? -8.742 -8.271 103.730 1.00 25.44 318 ASP D C 1
ATOM 10643 O O . ASP D 1 318 ? -7.976 -9.204 103.969 1.00 25.65 318 ASP D O 1
ATOM 10648 N N . ASP D 1 319 ? -8.541 -7.022 104.146 1.00 26.69 319 ASP D N 1
ATOM 10649 C CA . ASP D 1 319 ? -7.470 -6.656 105.073 1.00 29.48 319 ASP D CA 1
ATOM 10650 C C . ASP D 1 319 ? -7.855 -7.249 106.457 1.00 19.68 319 ASP D C 1
ATOM 10651 O O . ASP D 1 319 ? -8.918 -6.880 106.982 1.00 32.08 319 ASP D O 1
ATOM 10656 N N . LYS D 1 320 ? -7.043 -8.123 106.972 1.00 23.97 320 LYS D N 1
ATOM 10657 C CA . LYS D 1 320 ? -7.251 -8.724 108.274 1.00 28.67 320 LYS D CA 1
ATOM 10658 C C . LYS D 1 320 ? -5.924 -9.176 108.861 1.00 22.68 320 LYS D C 1
ATOM 10659 O O . LYS D 1 320 ? -4.895 -9.119 108.183 1.00 21.88 320 LYS D O 1
ATOM 10665 N N . GLU D 1 321 ? -5.942 -9.593 110.118 1.00 23.07 321 GLU D N 1
ATOM 10666 C CA . GLU D 1 321 ? -4.708 -9.961 110.791 1.00 22.04 321 GLU D CA 1
ATOM 10667 C C . GLU D 1 321 ? -3.894 -10.996 110.003 1.00 20.33 321 GLU D C 1
ATOM 10668 O O . GLU D 1 321 ? -2.681 -10.856 109.890 1.00 21.45 321 GLU D O 1
ATOM 10674 N N . PHE D 1 322 ? -4.554 -12.001 109.433 1.00 19.13 322 PHE D N 1
ATOM 10675 C CA . PHE D 1 322 ? -3.849 -13.004 108.615 1.00 18.68 322 PHE D CA 1
ATOM 10676 C C . PHE D 1 322 ? -3.025 -12.419 107.461 1.00 18.18 322 PHE D C 1
ATOM 10677 O O . PHE D 1 322 ? -1.848 -12.771 107.293 1.00 18.69 322 PHE D O 1
ATOM 10685 N N . THR D 1 323 ? -3.640 -11.557 106.657 1.00 17.05 323 THR D N 1
ATOM 10686 C CA . THR D 1 323 ? -2.934 -10.990 105.511 1.00 16.81 323 THR D CA 1
ATOM 10687 C C . THR D 1 323 ? -1.794 -10.091 105.961 1.00 17.14 323 THR D C 1
ATOM 10688 O O . THR D 1 323 ? -0.701 -10.128 105.382 1.00 17.89 323 THR D O 1
ATOM 10692 N N . ARG D 1 324 ? -2.020 -9.319 107.024 1.00 19.57 324 ARG D N 1
ATOM 10693 C CA . ARG D 1 324 ? -0.958 -8.457 107.543 1.00 20.08 324 ARG D CA 1
ATOM 10694 C C . ARG D 1 324 ? 0.212 -9.300 108.083 1.00 19.13 324 ARG D C 1
ATOM 10695 O O . ARG D 1 324 ? 1.375 -9.013 107.803 1.00 20.26 324 ARG D O 1
ATOM 10703 N N . ASN D 1 325 ? -0.102 -10.365 108.813 1.00 20.42 325 ASN D N 1
ATOM 10704 C CA . ASN D 1 325 ? 0.930 -11.247 109.368 1.00 18.09 325 ASN D CA 1
ATOM 10705 C C . ASN D 1 325 ? 1.754 -11.912 108.254 1.00 19.87 325 ASN D C 1
ATOM 10706 O O . ASN D 1 325 ? 2.976 -11.991 108.343 1.00 22.41 325 ASN D O 1
ATOM 10711 N N . ALA D 1 326 ? 1.069 -12.356 107.200 1.00 17.40 326 ALA D N 1
ATOM 10712 C CA . ALA D 1 326 ? 1.724 -13.039 106.087 1.00 17.75 326 ALA D CA 1
ATOM 10713 C C . ALA D 1 326 ? 2.434 -12.094 105.105 1.00 17.49 326 ALA D C 1
ATOM 10714 O O . ALA D 1 326 ? 3.222 -12.530 104.299 1.00 18.87 326 ALA D O 1
ATOM 10716 N N . GLY D 1 327 ? 2.122 -10.811 105.169 1.00 14.03 327 GLY D N 1
ATOM 10717 C CA . GLY D 1 327 ? 2.689 -9.831 104.248 1.00 17.22 327 GLY D CA 1
ATOM 10718 C C . GLY D 1 327 ? 2.021 -9.844 102.880 1.00 16.20 327 GLY D C 1
ATOM 10719 O O . GLY D 1 327 ? 2.629 -9.414 101.917 1.00 19.13 327 GLY D O 1
ATOM 10720 N N . ILE D 1 32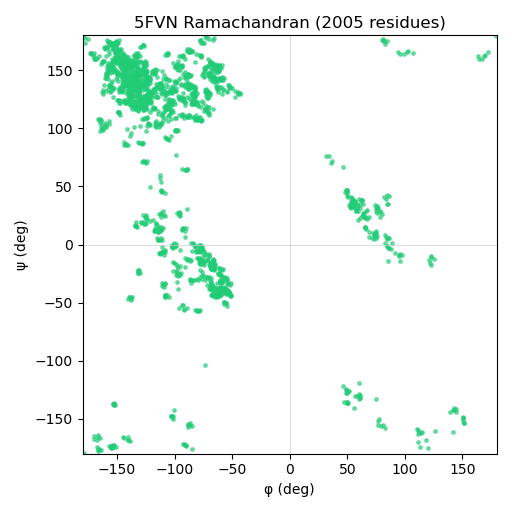8 ? 0.782 -10.330 102.826 1.00 16.72 328 ILE D N 1
ATOM 10721 C CA . ILE D 1 328 ? 0.006 -10.386 101.588 1.00 14.39 328 ILE D CA 1
ATOM 10722 C C . ILE D 1 328 ? -0.717 -9.055 101.363 1.00 15.50 328 ILE D C 1
ATOM 10723 O O . ILE D 1 328 ? -1.472 -8.601 102.208 1.00 16.76 328 ILE D O 1
ATOM 10728 N N . SER D 1 329 ? -0.468 -8.451 100.196 1.00 14.33 329 SER D N 1
ATOM 10729 C CA . SER D 1 329 ? -1.050 -7.153 99.879 1.00 14.79 329 SER D CA 1
ATOM 10730 C C . SER D 1 329 ? -2.538 -7.253 99.559 1.00 14.98 329 SER D C 1
ATOM 10731 O O . SER D 1 329 ? -2.949 -8.086 98.764 1.00 15.41 329 SER D O 1
ATOM 10734 N N . THR D 1 330 ? -3.325 -6.385 100.187 1.00 15.93 330 THR D N 1
ATOM 10735 C CA . THR D 1 330 ? -4.771 -6.356 99.992 1.00 16.00 330 THR D CA 1
ATOM 10736 C C . THR D 1 330 ? -5.248 -5.092 99.270 1.00 16.47 330 THR D C 1
ATOM 10737 O O . THR D 1 330 ? -6.450 -4.915 99.081 1.00 16.69 330 THR D O 1
ATOM 10741 N N . ASP D 1 331 ? -4.315 -4.251 98.807 1.00 14.93 331 ASP D N 1
ATOM 10742 C CA . ASP D 1 331 ? -4.677 -2.986 98.154 1.00 14.76 331 ASP D CA 1
ATOM 10743 C C . ASP D 1 331 ? -4.742 -3.124 96.631 1.00 13.54 331 ASP D C 1
ATOM 10744 O O . ASP D 1 331 ? -4.098 -4.001 96.057 1.00 15.91 331 ASP D O 1
ATOM 10749 N N . ASP D 1 332 ? -5.542 -2.269 96.020 1.00 13.47 332 ASP D N 1
ATOM 10750 C CA . ASP D 1 332 ? -5.580 -2.153 94.545 1.00 15.17 332 ASP D CA 1
ATOM 10751 C C . ASP D 1 332 ? -4.255 -1.580 94.073 1.00 14.03 332 ASP D C 1
ATOM 10752 O O . ASP D 1 332 ? -3.562 -0.895 94.821 1.00 15.08 332 ASP D O 1
ATOM 10757 N N . ILE D 1 333 ? -3.924 -1.860 92.815 1.00 13.80 333 ILE D N 1
ATOM 10758 C CA . ILE D 1 333 ? -2.783 -1.210 92.164 1.00 13.27 333 ILE D CA 1
ATOM 10759 C C . ILE D 1 333 ? -3.195 -0.825 90.740 1.00 13.49 333 ILE D C 1
ATOM 10760 O O . ILE D 1 333 ? -3.841 -1.614 90.048 1.00 14.80 333 ILE D O 1
ATOM 10765 N N . VAL D 1 334 ? -2.825 0.384 90.319 1.00 13.05 334 VAL D N 1
ATOM 10766 C CA . VAL D 1 334 ? -2.872 0.763 88.902 1.00 12.82 334 VAL D CA 1
ATOM 10767 C C . VAL D 1 334 ? -1.437 0.898 88.411 1.00 12.94 334 VAL D C 1
ATOM 10768 O O . VAL D 1 334 ? -0.632 1.554 89.058 1.00 12.93 334 VAL D O 1
ATOM 10772 N N . ALA D 1 335 ? -1.149 0.273 87.271 1.00 13.35 335 ALA D N 1
ATOM 10773 C CA . ALA D 1 335 ? 0.157 0.372 86.615 1.00 12.42 335 ALA D CA 1
ATOM 10774 C C . ALA D 1 335 ? 0.023 1.103 85.304 1.00 13.44 335 ALA D C 1
ATOM 10775 O O . ALA D 1 335 ? -0.907 0.840 84.547 1.00 12.92 335 ALA D O 1
ATOM 10777 N N . LEU D 1 336 ? 0.991 1.981 85.031 1.00 12.22 336 LEU D N 1
ATOM 10778 C CA . LEU D 1 336 ? 1.140 2.592 83.718 1.00 11.82 336 LEU D CA 1
ATOM 10779 C C . LEU D 1 336 ? 2.544 2.288 83.225 1.00 12.38 336 LEU D C 1
ATOM 10780 O O . LEU D 1 336 ? 3.509 2.534 83.939 1.00 11.84 336 LEU D O 1
ATOM 10785 N N . GLY D 1 337 ? 2.641 1.758 82.002 1.00 11.48 337 GLY D N 1
ATOM 10786 C CA . GLY D 1 337 ? 3.944 1.422 81.438 1.00 11.14 337 GLY D CA 1
ATOM 10787 C C . GLY D 1 337 ? 4.098 1.905 80.013 1.00 11.91 337 GLY D C 1
ATOM 10788 O O . GLY D 1 337 ? 3.124 1.977 79.253 1.00 12.06 337 GLY D O 1
ATOM 10789 N N . LEU D 1 338 ? 5.343 2.235 79.681 1.00 11.94 338 LEU D N 1
ATOM 10790 C CA . LEU D 1 338 ? 5.765 2.552 78.315 1.00 12.33 338 LEU D CA 1
ATOM 10791 C C . LEU D 1 338 ? 6.994 1.700 78.034 1.00 11.96 338 LEU D C 1
ATOM 10792 O O . LEU D 1 338 ? 7.983 1.794 78.761 1.00 11.86 338 LEU D O 1
ATOM 10797 N N . VAL D 1 339 ? 6.918 0.867 76.993 1.00 11.76 339 VAL D N 1
ATOM 10798 C CA . VAL D 1 339 ? 7.881 -0.211 76.779 1.00 11.83 339 VAL D CA 1
ATOM 10799 C C . VAL D 1 339 ? 8.514 -0.139 75.397 1.00 11.51 339 VAL D C 1
ATOM 10800 O O . VAL D 1 339 ? 7.810 -0.210 74.394 1.00 13.05 339 VAL D O 1
ATOM 10804 N N . TYR D 1 340 ? 9.837 -0.005 75.390 1.00 11.44 340 TYR D N 1
ATOM 10805 C CA . TYR D 1 340 ? 10.637 -0.210 74.165 1.00 11.47 340 TYR D CA 1
ATOM 10806 C C . TYR D 1 340 ? 11.280 -1.594 74.257 1.00 12.18 340 TYR D C 1
ATOM 10807 O O . TYR D 1 340 ? 11.806 -1.967 75.310 1.00 12.48 340 TYR D O 1
ATOM 10816 N N . GLN D 1 341 ? 11.254 -2.358 73.174 1.00 12.81 341 GLN D N 1
ATOM 10817 C CA . GLN D 1 341 ? 11.918 -3.642 73.156 1.00 13.46 341 GLN D CA 1
ATOM 10818 C C . GLN D 1 341 ? 12.530 -3.940 71.807 1.00 11.84 341 GLN D C 1
ATOM 10819 O O . GLN D 1 341 ? 12.106 -3.385 70.807 1.00 14.18 341 GLN D O 1
ATOM 10825 N N . PHE D 1 342 ? 13.520 -4.816 71.819 1.00 12.77 342 PHE D N 1
ATOM 10826 C CA . PHE D 1 342 ? 14.238 -5.194 70.614 1.00 14.89 342 PHE D CA 1
ATOM 10827 C C . PHE D 1 342 ? 14.606 -6.664 70.619 1.00 15.00 342 PHE D C 1
ATOM 10828 O O . PHE D 1 342 ? 14.596 -7.331 71.649 1.00 14.50 342 PHE D O 1
ATOM 10837 N N . ALA E 1 1 ? 31.740 -13.423 69.184 1.00 13.80 1 ALA E N 1
ATOM 10838 C CA . ALA E 1 1 ? 31.450 -13.289 67.708 1.00 15.46 1 ALA E CA 1
ATOM 10839 C C . ALA E 1 1 ? 31.725 -11.856 67.289 1.00 15.50 1 ALA E C 1
ATOM 10840 O O . ALA E 1 1 ? 31.352 -10.921 67.994 1.00 15.14 1 ALA E O 1
ATOM 10842 N N . GLU E 1 2 ? 32.362 -11.678 66.127 1.00 15.47 2 GLU E N 1
ATOM 10843 C CA . GLU E 1 2 ? 32.546 -10.334 65.592 1.00 14.85 2 GLU E CA 1
ATOM 10844 C C . GLU E 1 2 ? 31.193 -9.836 65.116 1.00 14.04 2 GLU E C 1
ATOM 10845 O O . GLU E 1 2 ? 30.615 -10.382 64.175 1.00 18.40 2 GLU E O 1
ATOM 10851 N N . ILE E 1 3 ? 30.682 -8.808 65.783 1.00 13.41 3 ILE E N 1
ATOM 10852 C CA . ILE E 1 3 ? 29.363 -8.246 65.458 1.00 14.99 3 ILE E CA 1
ATOM 10853 C C . ILE E 1 3 ? 29.433 -6.888 64.791 1.00 15.98 3 ILE E C 1
ATOM 10854 O O . ILE E 1 3 ? 28.400 -6.374 64.373 1.00 19.60 3 ILE E O 1
ATOM 10859 N N . TYR E 1 4 ? 30.633 -6.308 64.689 1.00 13.36 4 TYR E N 1
ATOM 10860 C CA . TYR E 1 4 ? 30.807 -5.003 64.092 1.00 13.63 4 TYR E CA 1
ATOM 10861 C C . TYR E 1 4 ? 32.216 -4.911 63.554 1.00 13.10 4 TYR E C 1
ATOM 10862 O O . TYR E 1 4 ? 33.171 -5.325 64.220 1.00 13.07 4 TYR E O 1
ATOM 10871 N N . ASN E 1 5 ? 32.337 -4.393 62.332 1.00 13.17 5 ASN E N 1
ATOM 10872 C CA . ASN E 1 5 ? 33.640 -4.204 61.689 1.00 14.30 5 ASN E CA 1
ATOM 10873 C C . ASN E 1 5 ? 33.391 -3.180 60.591 1.00 14.79 5 ASN E C 1
ATOM 10874 O O . ASN E 1 5 ? 32.764 -3.487 59.588 1.00 15.38 5 ASN E O 1
ATOM 10879 N N . LYS E 1 6 ? 33.834 -1.953 60.849 1.00 14.46 6 LYS E N 1
ATOM 10880 C CA . LYS E 1 6 ? 33.493 -0.830 59.992 1.00 18.84 6 LYS E CA 1
ATOM 10881 C C . LYS E 1 6 ? 34.425 0.327 60.245 1.00 19.05 6 LYS E C 1
ATOM 10882 O O . LYS E 1 6 ? 34.659 0.704 61.399 1.00 19.77 6 LYS E O 1
ATOM 10888 N N . ASP E 1 7 ? 34.957 0.889 59.165 1.00 22.60 7 ASP E N 1
ATOM 10889 C CA . ASP E 1 7 ? 35.753 2.113 59.235 1.00 26.97 7 ASP E CA 1
ATOM 10890 C C . ASP E 1 7 ? 36.926 2.027 60.229 1.00 28.12 7 ASP E C 1
ATOM 10891 O O . ASP E 1 7 ? 37.205 2.989 60.924 1.00 34.50 7 ASP E O 1
ATOM 10896 N N . GLY E 1 8 ? 37.605 0.881 60.275 1.00 26.75 8 GLY E N 1
ATOM 10897 C CA . GLY E 1 8 ? 38.772 0.683 61.149 1.00 26.16 8 GLY E CA 1
ATOM 10898 C C . GLY E 1 8 ? 38.499 0.266 62.593 1.00 22.86 8 GLY E C 1
ATOM 10899 O O . GLY E 1 8 ? 39.421 0.162 63.389 1.00 26.40 8 GLY E O 1
ATOM 10900 N N . ASN E 1 9 ? 37.235 0.021 62.925 1.00 19.43 9 ASN E N 1
ATOM 10901 C CA . ASN E 1 9 ? 36.841 -0.321 64.297 1.00 18.44 9 ASN E CA 1
ATOM 10902 C C . ASN E 1 9 ? 36.126 -1.652 64.260 1.00 14.92 9 ASN E C 1
ATOM 10903 O O . ASN E 1 9 ? 35.221 -1.858 63.433 1.00 16.07 9 ASN E O 1
ATOM 10908 N N . LYS E 1 10 ? 36.507 -2.559 65.151 1.00 13.27 10 LYS E N 1
ATOM 10909 C CA . LYS E 1 10 ? 35.812 -3.834 65.246 1.00 14.01 10 LYS E CA 1
ATOM 10910 C C . LYS E 1 10 ? 35.480 -4.186 66.671 1.00 13.32 10 LYS E C 1
ATOM 10911 O O . LYS E 1 10 ? 36.163 -3.739 67.584 1.00 14.44 10 LYS E O 1
ATOM 10917 N N . LEU E 1 11 ? 34.403 -4.954 66.833 1.00 12.86 11 LEU E N 1
ATOM 10918 C CA . LEU E 1 11 ? 33.931 -5.345 68.157 1.00 13.26 11 LEU E CA 1
ATOM 10919 C C . LEU E 1 11 ? 33.489 -6.799 68.131 1.00 12.78 11 LEU E C 1
ATOM 10920 O O . LEU E 1 11 ? 32.650 -7.196 67.288 1.00 13.38 11 LEU E O 1
ATOM 10925 N N . ASP E 1 12 ? 34.046 -7.577 69.067 1.00 12.57 12 ASP E N 1
ATOM 10926 C CA . ASP E 1 12 ? 33.706 -8.980 69.252 1.00 13.37 12 ASP E CA 1
ATOM 10927 C C . ASP E 1 12 ? 32.908 -9.027 70.548 1.00 13.00 12 ASP E C 1
ATOM 10928 O O . ASP E 1 12 ? 33.445 -8.688 71.595 1.00 13.63 12 ASP E O 1
ATOM 10933 N N . LEU E 1 13 ? 31.644 -9.414 70.463 1.00 12.85 13 LEU E N 1
ATOM 10934 C CA . LEU E 1 13 ? 30.819 -9.642 71.662 1.00 12.96 13 LEU E CA 1
ATOM 10935 C C . LEU E 1 13 ? 30.774 -11.137 71.838 1.00 12.98 13 LEU E C 1
ATOM 10936 O O . LEU E 1 13 ? 30.318 -11.843 70.961 1.00 14.79 13 LEU E O 1
ATOM 10941 N N . TYR E 1 14 ? 31.241 -11.627 72.979 1.00 12.25 14 TYR E N 1
ATOM 10942 C CA . TYR E 1 14 ? 31.382 -13.054 73.167 1.00 13.11 14 TYR E CA 1
ATOM 10943 C C . TYR E 1 14 ? 30.790 -13.463 74.511 1.00 12.43 14 TYR E C 1
ATOM 10944 O O . TYR E 1 14 ? 30.558 -12.622 75.400 1.00 13.74 14 TYR E O 1
ATOM 10953 N N . GLY E 1 15 ? 30.520 -14.750 74.625 1.00 12.76 15 GLY E N 1
ATOM 10954 C CA . GLY E 1 15 ? 29.951 -15.262 75.884 1.00 13.65 15 GLY E CA 1
ATOM 10955 C C . GLY E 1 15 ? 29.807 -16.762 75.884 1.00 13.38 15 GLY E C 1
ATOM 10956 O O . GLY E 1 15 ? 30.080 -17.455 74.895 1.00 13.17 15 GLY E O 1
ATOM 10957 N N . LYS E 1 16 ? 29.360 -17.274 77.019 1.00 12.64 16 LYS E N 1
ATOM 10958 C CA . LYS E 1 16 ? 29.123 -18.695 77.158 1.00 13.68 16 LYS E CA 1
ATOM 10959 C C . LYS E 1 16 ? 28.066 -18.895 78.211 1.00 11.39 16 LYS E C 1
ATOM 10960 O O . LYS E 1 16 ? 27.934 -18.063 79.110 1.00 12.40 16 LYS E O 1
ATOM 10966 N N . VAL E 1 17 ? 27.308 -19.959 78.043 1.00 11.56 17 VAL E N 1
ATOM 10967 C CA . VAL E 1 17 ? 26.433 -20.473 79.101 1.00 12.01 17 VAL E CA 1
ATOM 10968 C C . VAL E 1 17 ? 26.897 -21.899 79.375 1.00 12.12 17 VAL E C 1
ATOM 10969 O O . VAL E 1 17 ? 26.924 -22.739 78.466 1.00 11.62 17 VAL E O 1
ATOM 10973 N N . ASP E 1 18 ? 27.270 -22.168 80.626 1.00 11.14 18 ASP E N 1
ATOM 10974 C CA . ASP E 1 18 ? 27.712 -23.497 81.038 1.00 10.77 18 ASP E CA 1
ATOM 10975 C C . ASP E 1 18 ? 26.672 -24.088 81.988 1.00 10.83 18 ASP E C 1
ATOM 10976 O O . ASP E 1 18 ? 26.602 -23.662 83.157 1.00 11.47 18 ASP E O 1
ATOM 10981 N N . GLY E 1 19 ? 25.862 -25.004 81.490 1.00 11.12 19 GLY E N 1
ATOM 10982 C CA . GLY E 1 19 ? 24.942 -25.790 82.300 1.00 9.81 19 GLY E CA 1
ATOM 10983 C C . GLY E 1 19 ? 25.785 -26.834 82.984 1.00 12.13 19 GLY E C 1
ATOM 10984 O O . GLY E 1 19 ? 26.219 -27.797 82.362 1.00 12.28 19 GLY E O 1
ATOM 10985 N N . LEU E 1 20 ? 26.005 -26.643 84.298 1.00 11.80 20 LEU E N 1
ATOM 10986 C CA . LEU E 1 20 ? 27.077 -27.323 84.997 1.00 10.23 20 LEU E CA 1
ATOM 10987 C C . LEU E 1 20 ? 26.567 -27.860 86.357 1.00 10.61 20 LEU E C 1
ATOM 10988 O O . LEU E 1 20 ? 25.882 -27.144 87.099 1.00 12.49 20 LEU E O 1
ATOM 10993 N N . HIS E 1 21 ? 26.916 -29.105 86.638 1.00 13.09 21 HIS E N 1
ATOM 10994 C CA . HIS E 1 21 ? 26.520 -29.741 87.909 1.00 12.58 21 HIS E CA 1
ATOM 10995 C C . HIS E 1 21 ? 27.710 -30.478 88.505 1.00 13.62 21 HIS E C 1
ATOM 10996 O O . HIS E 1 21 ? 28.413 -31.194 87.803 1.00 13.03 21 HIS E O 1
ATOM 11003 N N . TYR E 1 22 ? 27.918 -30.287 89.817 1.00 12.00 22 TYR E N 1
ATOM 11004 C CA . TYR E 1 22 ? 28.936 -30.997 90.564 1.00 10.99 22 TYR E CA 1
ATOM 11005 C C . TYR E 1 22 ? 28.290 -32.034 91.481 1.00 12.18 22 TYR E C 1
ATOM 11006 O O . TYR E 1 22 ? 27.230 -31.778 92.049 1.00 14.21 22 TYR E O 1
ATOM 11015 N N . PHE E 1 23 ? 28.963 -33.173 91.600 1.00 11.48 23 PHE E N 1
ATOM 11016 C CA . PHE E 1 23 ? 28.582 -34.261 92.502 1.00 13.18 23 PHE E CA 1
ATOM 11017 C C . PHE E 1 23 ? 29.736 -34.405 93.477 1.00 14.40 23 PHE E C 1
ATOM 11018 O O . PHE E 1 23 ? 30.854 -34.731 93.058 1.00 14.73 23 PHE E O 1
ATOM 11026 N N . SER E 1 24 ? 29.479 -34.174 94.766 1.00 14.80 24 SER E N 1
ATOM 11027 C CA . SER E 1 24 ? 30.545 -34.244 95.765 1.00 15.53 24 SER E CA 1
ATOM 11028 C C . SER E 1 24 ? 29.984 -34.484 97.145 1.00 15.01 24 SER E C 1
ATOM 11029 O O . SER E 1 24 ? 28.893 -34.008 97.445 1.00 15.46 24 SER E O 1
ATOM 11032 N N . ASP E 1 25 ? 30.757 -35.173 97.989 1.00 14.89 25 ASP E N 1
ATOM 11033 C CA . ASP E 1 25 ? 30.443 -35.259 99.425 1.00 15.97 25 ASP E CA 1
ATOM 11034 C C . ASP E 1 25 ? 30.638 -33.925 100.137 1.00 15.81 25 ASP E C 1
ATOM 11035 O O . ASP E 1 25 ? 30.142 -33.744 101.246 1.00 19.12 25 ASP E O 1
ATOM 11040 N N . ASP E 1 26 ? 31.397 -33.010 99.537 1.00 15.83 26 ASP E N 1
ATOM 11041 C CA . ASP E 1 26 ? 31.567 -31.673 100.092 1.00 16.39 26 ASP E CA 1
ATOM 11042 C C . ASP E 1 26 ? 30.342 -30.866 99.722 1.00 14.24 26 ASP E C 1
ATOM 11043 O O . ASP E 1 26 ? 30.157 -30.507 98.551 1.00 14.50 26 ASP E O 1
ATOM 11048 N N . ASP E 1 27 ? 29.499 -30.580 100.707 1.00 15.78 27 ASP E N 1
ATOM 11049 C CA . ASP E 1 27 ? 28.252 -29.856 100.461 1.00 15.52 27 ASP E CA 1
ATOM 11050 C C . ASP E 1 27 ? 28.461 -28.407 99.992 1.00 14.25 27 ASP E C 1
ATOM 11051 O O . ASP E 1 27 ? 27.524 -27.792 99.473 1.00 15.74 27 ASP E O 1
ATOM 11056 N N . SER E 1 28 ? 29.646 -27.841 100.227 1.00 13.74 28 SER E N 1
ATOM 11057 C CA . SER E 1 28 ? 29.968 -26.510 99.714 1.00 14.59 28 SER E CA 1
ATOM 11058 C C . SER E 1 28 ? 30.257 -26.504 98.214 1.00 14.30 28 SER E C 1
ATOM 11059 O O . SER E 1 28 ? 30.291 -25.431 97.621 1.00 14.32 28 SER E O 1
ATOM 11062 N N . GLN E 1 29 ? 30.488 -27.687 97.641 1.00 14.03 29 GLN E N 1
ATOM 11063 C CA . GLN E 1 29 ? 30.739 -27.874 96.194 1.00 13.47 29 GLN E CA 1
ATOM 11064 C C . GLN E 1 29 ? 29.585 -28.548 95.458 1.00 13.51 29 GLN E C 1
ATOM 11065 O O . GLN E 1 29 ? 29.335 -28.242 94.288 1.00 13.41 29 GLN E O 1
ATOM 11071 N N . ASP E 1 30 ? 28.879 -29.451 96.123 1.00 13.81 30 ASP E N 1
ATOM 11072 C CA . ASP E 1 30 ? 27.845 -30.271 95.508 1.00 12.34 30 ASP E CA 1
ATOM 11073 C C . ASP E 1 30 ? 26.711 -29.413 94.969 1.00 11.67 30 ASP E C 1
ATOM 11074 O O . ASP E 1 30 ? 26.295 -28.417 95.595 1.00 12.17 30 ASP E O 1
ATOM 11079 N N . GLY E 1 31 ? 26.176 -29.836 93.826 1.00 11.61 31 GLY E N 1
ATOM 11080 C CA . GLY E 1 31 ? 24.943 -29.275 93.324 1.00 10.83 31 GLY E CA 1
ATOM 11081 C C . GLY E 1 31 ? 25.107 -28.466 92.053 1.00 11.28 31 GLY E C 1
ATOM 11082 O O . GLY E 1 31 ? 26.088 -28.618 91.296 1.00 12.05 31 GLY E O 1
ATOM 11083 N N . ASP E 1 32 ? 24.108 -27.651 91.791 1.00 11.03 32 ASP E N 1
ATOM 11084 C CA . ASP E 1 32 ? 24.077 -26.871 90.541 1.00 11.32 32 ASP E CA 1
ATOM 11085 C C . ASP E 1 32 ? 25.129 -25.781 90.580 1.00 11.21 32 ASP E C 1
ATOM 11086 O O . ASP E 1 32 ? 25.215 -25.010 91.546 1.00 11.76 32 ASP E O 1
ATOM 11091 N N . GLN E 1 33 ? 25.897 -25.701 89.478 1.00 11.35 33 GLN E N 1
ATOM 11092 C CA . GLN E 1 33 ? 27.019 -24.776 89.331 1.00 10.88 33 GLN E CA 1
ATOM 11093 C C . GLN E 1 33 ? 26.925 -23.969 88.011 1.00 10.51 33 GLN E C 1
ATOM 11094 O O . GLN E 1 33 ? 27.899 -23.361 87.562 1.00 11.96 33 GLN E O 1
ATOM 11100 N N . THR E 1 34 ? 25.732 -23.934 87.434 1.00 11.48 34 THR E N 1
ATOM 11101 C CA . THR E 1 34 ? 25.506 -23.212 86.171 1.00 13.00 34 THR E CA 1
ATOM 11102 C C . THR E 1 34 ? 25.987 -21.769 86.253 1.00 11.45 34 THR E C 1
ATOM 11103 O O . THR E 1 34 ? 25.782 -21.071 87.265 1.00 10.62 34 THR E O 1
ATOM 11107 N N . TYR E 1 35 ? 26.677 -21.309 85.206 1.00 10.56 35 TYR E N 1
ATOM 11108 C CA . TYR E 1 35 ? 27.090 -19.913 85.143 1.00 10.37 35 TYR E CA 1
ATOM 11109 C C . TYR E 1 35 ? 27.161 -19.483 83.694 1.00 10.77 35 TYR E C 1
ATOM 11110 O O . TYR E 1 35 ? 27.076 -20.309 82.793 1.00 11.43 35 TYR E O 1
ATOM 11119 N N . MET E 1 36 ? 27.284 -18.183 83.524 1.00 10.16 36 MET E N 1
ATOM 11120 C CA . MET E 1 36 ? 27.524 -17.603 82.203 1.00 11.26 36 MET E CA 1
ATOM 11121 C C . MET E 1 36 ? 28.614 -16.566 82.281 1.00 11.33 36 MET E C 1
ATOM 11122 O O . MET E 1 36 ? 28.922 -16.038 83.363 1.00 10.66 36 MET E O 1
ATOM 11127 N N . ARG E 1 37 ? 29.259 -16.319 81.136 1.00 10.81 37 ARG E N 1
ATOM 11128 C CA . ARG E 1 37 ? 30.105 -15.163 81.007 1.00 11.06 37 ARG E CA 1
ATOM 11129 C C . ARG E 1 37 ? 29.684 -14.352 79.779 1.00 11.97 37 ARG E C 1
ATOM 11130 O O . ARG E 1 37 ? 29.111 -14.900 78.831 1.00 13.34 37 ARG E O 1
ATOM 11138 N N . LEU E 1 38 ? 29.931 -13.054 79.860 1.00 11.15 38 LEU E N 1
ATOM 11139 C CA . LEU E 1 38 ? 29.742 -12.121 78.733 1.00 12.78 38 LEU E CA 1
ATOM 11140 C C . LEU E 1 38 ? 30.974 -11.222 78.655 1.00 12.29 38 LEU E C 1
ATOM 11141 O O . LEU E 1 38 ? 31.556 -10.861 79.691 1.00 12.99 38 LEU E O 1
ATOM 11146 N N . GLY E 1 39 ? 31.401 -10.877 77.436 1.00 11.75 39 GLY E N 1
ATOM 11147 C CA . GLY E 1 39 ? 32.529 -9.979 77.279 1.00 11.31 39 GLY E CA 1
ATOM 11148 C C . GLY E 1 39 ? 32.548 -9.301 75.938 1.00 11.54 39 GLY E C 1
ATOM 11149 O O . GLY E 1 39 ? 31.739 -9.619 75.062 1.00 12.31 39 GLY E O 1
ATOM 11150 N N . PHE E 1 40 ? 33.430 -8.322 75.836 1.00 11.85 40 PHE E N 1
ATOM 11151 C CA . PHE E 1 40 ? 33.743 -7.769 74.525 1.00 12.12 40 PHE E CA 1
ATOM 11152 C C . PHE E 1 40 ? 35.224 -7.570 74.389 1.00 12.67 40 PHE E C 1
ATOM 11153 O O . PHE E 1 40 ? 35.939 -7.366 75.365 1.00 12.04 40 PHE E O 1
ATOM 11161 N N . LYS E 1 41 ? 35.670 -7.636 73.126 1.00 12.48 41 LYS E N 1
ATOM 11162 C CA . LYS E 1 41 ? 37.035 -7.290 72.736 1.00 13.76 41 LYS E CA 1
ATOM 11163 C C . LYS E 1 41 ? 36.872 -6.337 71.570 1.00 12.59 41 LYS E C 1
ATOM 11164 O O . LYS E 1 41 ? 36.287 -6.705 70.534 1.00 13.53 41 LYS E O 1
ATOM 11170 N N . GLY E 1 42 ? 37.347 -5.115 71.732 1.00 12.32 42 GLY E N 1
ATOM 11171 C CA . GLY E 1 42 ? 37.258 -4.113 70.664 1.00 13.10 42 GLY E CA 1
ATOM 11172 C C . GLY E 1 42 ? 38.641 -3.650 70.255 1.00 13.39 42 GLY E C 1
ATOM 11173 O O . GLY E 1 42 ? 39.575 -3.671 71.055 1.00 13.23 42 GLY E O 1
ATOM 11174 N N . GLU E 1 43 ? 38.778 -3.278 68.979 1.00 13.86 43 GLU E N 1
ATOM 11175 C CA . GLU E 1 43 ? 40.060 -2.820 68.439 1.00 15.78 43 GLU E CA 1
ATOM 11176 C C . GLU E 1 43 ? 39.788 -1.702 67.445 1.00 16.30 43 GLU E C 1
ATOM 11177 O O . GLU E 1 43 ? 38.815 -1.773 66.705 1.00 19.86 43 GLU E O 1
ATOM 11183 N N . THR E 1 44 ? 40.622 -0.664 67.460 1.00 14.12 44 THR E N 1
ATOM 11184 C CA . THR E 1 44 ? 40.459 0.470 66.567 1.00 14.41 44 THR E CA 1
ATOM 11185 C C . THR E 1 44 ? 41.810 0.782 65.948 1.00 15.64 44 THR E C 1
ATOM 11186 O O . THR E 1 44 ? 42.804 0.939 66.658 1.00 17.57 44 THR E O 1
ATOM 11190 N N . GLN E 1 45 ? 41.837 0.869 64.622 1.00 15.30 45 GLN E N 1
ATOM 11191 C CA . GLN E 1 45 ? 43.060 1.238 63.926 1.00 16.81 45 GLN E CA 1
ATOM 11192 C C . GLN E 1 45 ? 43.215 2.750 64.007 1.00 16.29 45 GLN E C 1
ATOM 11193 O O . GLN E 1 45 ? 42.345 3.487 63.555 1.00 19.87 45 GLN E O 1
ATOM 11199 N N . VAL E 1 46 ? 44.306 3.216 64.615 1.00 14.61 46 VAL E N 1
ATOM 11200 C CA . VAL E 1 46 ? 44.556 4.649 64.747 1.00 16.59 46 VAL E CA 1
ATOM 11201 C C . VAL E 1 46 ? 45.392 5.116 63.557 1.00 16.92 46 VAL E C 1
ATOM 11202 O O . VAL E 1 46 ? 45.023 6.061 62.866 1.00 19.47 46 VAL E O 1
ATOM 11206 N N . ASN E 1 47 ? 46.534 4.465 63.361 1.00 16.45 47 ASN E N 1
ATOM 11207 C CA . ASN E 1 47 ? 47.364 4.711 62.198 1.00 21.83 47 ASN E CA 1
ATOM 11208 C C . ASN E 1 47 ? 48.183 3.455 61.860 1.00 21.31 47 ASN E C 1
ATOM 11209 O O . ASN E 1 47 ? 47.967 2.400 62.450 1.00 20.19 47 ASN E O 1
ATOM 11214 N N . ASP E 1 48 ? 49.114 3.567 60.913 1.00 22.39 48 ASP E N 1
ATOM 11215 C CA . ASP E 1 48 ? 49.932 2.419 60.499 1.00 22.03 48 ASP E CA 1
ATOM 11216 C C . ASP E 1 48 ? 50.679 1.686 61.596 1.00 24.12 48 ASP E C 1
ATOM 11217 O O . ASP E 1 48 ? 50.898 0.478 61.493 1.00 29.88 48 ASP E O 1
ATOM 11222 N N . GLN E 1 49 ? 51.102 2.415 62.614 1.00 22.46 49 GLN E N 1
ATOM 11223 C CA . GLN E 1 49 ? 51.896 1.837 63.678 1.00 23.27 49 GLN E CA 1
ATOM 11224 C C . GLN E 1 49 ? 51.163 1.877 65.014 1.00 21.34 49 GLN E C 1
ATOM 11225 O O . GLN E 1 49 ? 51.805 1.757 66.063 1.00 25.01 49 GLN E O 1
ATOM 11231 N N . LEU E 1 50 ? 49.844 2.076 65.013 1.00 18.21 50 LEU E N 1
ATOM 11232 C CA . LEU E 1 50 ? 49.126 2.197 66.297 1.00 16.65 50 LEU E CA 1
ATOM 11233 C C . LEU E 1 50 ? 47.689 1.699 66.216 1.00 15.51 50 LEU E C 1
ATOM 11234 O O . LEU E 1 50 ? 46.913 2.157 65.377 1.00 15.82 50 LEU E O 1
ATOM 11239 N N . THR E 1 51 ? 47.372 0.752 67.102 1.00 14.52 51 THR E N 1
ATOM 11240 C CA A THR E 1 51 ? 46.030 0.230 67.276 0.50 14.35 51 THR E CA 1
ATOM 11241 C CA B THR E 1 51 ? 46.001 0.286 67.278 0.50 14.13 51 THR E CA 1
ATOM 11242 C C . THR E 1 51 ? 45.612 0.416 68.737 1.00 13.54 51 THR E C 1
ATOM 11243 O O . THR E 1 51 ? 46.395 0.129 69.620 1.00 15.14 51 THR E O 1
ATOM 11250 N N . GLY E 1 52 ? 44.389 0.873 68.965 1.00 12.93 52 GLY E N 1
ATOM 11251 C CA . GLY E 1 52 ? 43.834 0.949 70.323 1.00 12.61 52 GLY E CA 1
ATOM 11252 C C . GLY E 1 52 ? 42.972 -0.267 70.557 1.00 12.25 52 GLY E C 1
ATOM 11253 O O . GLY E 1 52 ? 42.381 -0.794 69.637 1.00 12.64 52 GLY E O 1
ATOM 11254 N N . TYR E 1 53 ? 42.867 -0.696 71.815 1.00 11.20 53 TYR E N 1
ATOM 11255 C CA . TYR E 1 53 ? 42.011 -1.817 72.127 1.00 11.70 53 TYR E CA 1
ATOM 11256 C C . TYR E 1 53 ? 41.439 -1.728 73.536 1.00 11.52 53 TYR E C 1
ATOM 11257 O O . TYR E 1 53 ? 41.938 -0.989 74.385 1.00 11.46 53 TYR E O 1
ATOM 11266 N N . GLY E 1 54 ? 40.354 -2.461 73.738 1.00 10.95 54 GLY E N 1
ATOM 11267 C CA . GLY E 1 54 ? 39.761 -2.593 75.077 1.00 10.85 54 GLY E CA 1
ATOM 11268 C C . GLY E 1 54 ? 39.109 -3.957 75.198 1.00 11.19 54 GLY E C 1
ATOM 11269 O O . GLY E 1 54 ? 38.590 -4.504 74.226 1.00 13.11 54 GLY E O 1
ATOM 11270 N N . GLN E 1 55 ? 39.127 -4.506 76.404 1.00 11.37 55 GLN E N 1
ATOM 11271 C CA . GLN E 1 55 ? 38.501 -5.786 76.649 1.00 11.86 55 GLN E CA 1
ATOM 11272 C C . GLN E 1 55 ? 37.865 -5.786 78.028 1.00 11.23 55 GLN E C 1
ATOM 11273 O O . GLN E 1 55 ? 38.412 -5.199 78.972 1.00 11.61 55 GLN E O 1
ATOM 11279 N N . TRP E 1 56 ? 36.722 -6.468 78.095 1.00 11.51 56 TRP E N 1
ATOM 11280 C CA . TRP E 1 56 ? 35.967 -6.616 79.339 1.00 11.33 56 TRP E CA 1
ATOM 11281 C C . TRP E 1 56 ? 35.346 -7.985 79.341 1.00 11.43 56 TRP E C 1
ATOM 11282 O O . TRP E 1 56 ? 34.866 -8.455 78.311 1.00 12.79 56 TRP E O 1
ATOM 11293 N N . GLU E 1 57 ? 35.347 -8.634 80.508 1.00 10.31 57 GLU E N 1
ATOM 11294 C CA . GLU E 1 57 ? 34.763 -9.958 80.628 1.00 10.43 57 GLU E CA 1
ATOM 11295 C C . GLU E 1 57 ? 34.160 -10.046 82.041 1.00 10.67 57 GLU E C 1
ATOM 11296 O O . GLU E 1 57 ? 34.806 -9.651 83.034 1.00 10.13 57 GLU E O 1
ATOM 11302 N N . TYR E 1 58 ? 32.939 -10.557 82.084 1.00 10.91 58 TYR E N 1
ATOM 11303 C CA . TYR E 1 58 ? 32.101 -10.538 83.290 1.00 10.29 58 TYR E CA 1
ATOM 11304 C C . TYR E 1 58 ? 31.518 -11.936 83.482 1.00 10.08 58 TYR E C 1
ATOM 11305 O O . TYR E 1 58 ? 31.153 -12.600 82.511 1.00 12.00 58 TYR E O 1
ATOM 11314 N N . GLN E 1 59 ? 31.445 -12.407 84.741 1.00 9.51 59 GLN E N 1
ATOM 11315 C CA . GLN E 1 59 ? 30.773 -13.662 85.044 1.00 10.11 59 GLN E CA 1
ATOM 11316 C C . GLN E 1 59 ? 29.539 -13.398 85.895 1.00 9.54 59 GLN E C 1
ATOM 11317 O O . GLN E 1 59 ? 29.601 -12.605 86.828 1.00 10.52 59 GLN E O 1
ATOM 11323 N N . ILE E 1 60 ? 28.455 -14.076 85.544 1.00 9.61 60 ILE E N 1
ATOM 11324 C CA . ILE E 1 60 ? 27.216 -14.019 86.303 1.00 9.99 60 ILE E CA 1
ATOM 11325 C C . ILE E 1 60 ? 26.809 -15.440 86.617 1.00 10.23 60 ILE E C 1
ATOM 11326 O O . ILE E 1 60 ? 26.516 -16.245 85.743 1.00 10.85 60 ILE E O 1
ATOM 11331 N N . GLN E 1 61 ? 26.740 -15.770 87.916 1.00 10.18 61 GLN E N 1
ATOM 11332 C CA . GLN E 1 61 ? 26.326 -17.089 88.302 1.00 10.02 61 GLN E CA 1
ATOM 11333 C C . GLN E 1 61 ? 24.868 -17.304 87.897 1.00 10.24 61 GLN E C 1
ATOM 11334 O O . GLN E 1 61 ? 24.031 -16.380 87.995 1.00 10.97 61 GLN E O 1
ATOM 11340 N N . GLY E 1 62 ? 24.580 -18.537 87.475 1.00 10.25 62 GLY E N 1
ATOM 11341 C CA . GLY E 1 62 ? 23.245 -18.947 87.023 1.00 10.71 62 GLY E CA 1
ATOM 11342 C C . GLY E 1 62 ? 22.608 -19.968 87.944 1.00 10.18 62 GLY E C 1
ATOM 11343 O O . GLY E 1 62 ? 21.603 -20.589 87.594 1.00 11.57 62 GLY E O 1
ATOM 11344 N N . ASN E 1 63 ? 23.206 -20.125 89.132 1.00 10.04 63 ASN E N 1
ATOM 11345 C CA . ASN E 1 63 ? 22.798 -21.158 90.088 1.00 10.75 63 ASN E CA 1
ATOM 11346 C C . ASN E 1 63 ? 22.171 -20.584 91.355 1.00 10.23 63 ASN E C 1
ATOM 11347 O O . ASN E 1 63 ? 21.976 -21.339 92.317 1.00 11.59 63 ASN E O 1
ATOM 11352 N N . SER E 1 64 ? 21.844 -19.287 91.358 1.00 10.70 64 SER E N 1
ATOM 11353 C CA . SER E 1 64 ? 21.162 -18.683 92.529 1.00 11.38 64 SER E CA 1
ATOM 11354 C C . SER E 1 64 ? 19.725 -18.380 92.186 1.00 10.70 64 SER E C 1
ATOM 11355 O O . SER E 1 64 ? 19.334 -18.364 91.004 1.00 10.55 64 SER E O 1
ATOM 11358 N N . GLY E 1 65 ? 18.929 -18.169 93.221 1.00 12.19 65 GLY E N 1
ATOM 11359 C CA . GLY E 1 65 ? 17.587 -17.665 93.046 1.00 12.57 65 GLY E CA 1
ATOM 11360 C C . GLY E 1 65 ? 17.571 -16.183 92.759 1.00 11.26 65 GLY E C 1
ATOM 11361 O O . GLY E 1 65 ? 18.619 -15.504 92.810 1.00 11.24 65 GLY E O 1
ATOM 11362 N N . GLU E 1 66 ? 16.366 -15.671 92.508 1.00 12.00 66 GLU E N 1
ATOM 11363 C CA . GLU E 1 66 ? 16.191 -14.294 92.023 1.00 12.83 66 GLU E CA 1
ATOM 11364 C C . GLU E 1 66 ? 16.308 -13.225 93.096 1.00 12.01 66 GLU E C 1
ATOM 11365 O O . GLU E 1 66 ? 16.309 -12.034 92.786 1.00 13.43 66 GLU E O 1
ATOM 11371 N N . ASN E 1 67 ? 16.437 -13.649 94.355 1.00 11.66 67 ASN E N 1
ATOM 11372 C CA . ASN E 1 67 ? 16.685 -12.726 95.455 1.00 11.80 67 ASN E CA 1
ATOM 11373 C C . ASN E 1 67 ? 18.147 -12.381 95.692 1.00 12.27 67 ASN E C 1
ATOM 11374 O O . ASN E 1 67 ? 18.475 -11.652 96.639 1.00 13.45 67 ASN E O 1
ATOM 11379 N N . GLU E 1 68 ? 19.032 -12.941 94.859 1.00 11.58 68 GLU E N 1
ATOM 11380 C CA A GLU E 1 68 ? 20.432 -12.580 94.965 0.50 12.10 68 GLU E CA 1
ATOM 11381 C CA B GLU E 1 68 ? 20.475 -12.838 94.989 0.50 12.54 68 GLU E CA 1
ATOM 11382 C C . GLU E 1 68 ? 21.080 -12.646 93.596 1.00 11.90 68 GLU E C 1
ATOM 11383 O O . GLU E 1 68 ? 20.520 -13.156 92.634 1.00 14.40 68 GLU E O 1
ATOM 11394 N N . ASN E 1 69 ? 22.237 -12.020 93.545 1.00 11.15 69 ASN E N 1
ATOM 11395 C CA . ASN E 1 69 ? 23.024 -11.934 92.323 1.00 10.89 69 ASN E CA 1
ATOM 11396 C C . ASN E 1 69 ? 24.489 -12.025 92.702 1.00 10.92 69 ASN E C 1
ATOM 11397 O O . ASN E 1 69 ? 24.984 -11.221 93.517 1.00 12.08 69 ASN E O 1
ATOM 11402 N N . ASN E 1 70 ? 25.160 -13.020 92.133 1.00 10.13 70 ASN E N 1
ATOM 11403 C CA . ASN E 1 70 ? 26.576 -13.226 92.340 1.00 10.47 70 ASN E CA 1
ATOM 11404 C C . ASN E 1 70 ? 27.268 -13.048 90.996 1.00 10.02 70 ASN E C 1
ATOM 11405 O O . ASN E 1 70 ? 27.167 -13.913 90.145 1.00 10.89 70 ASN E O 1
ATOM 11410 N N . SER E 1 71 ? 27.953 -11.924 90.856 1.00 9.36 71 SER E N 1
ATOM 11411 C CA . SER E 1 71 ? 28.590 -11.569 89.563 1.00 10.18 71 SER E CA 1
ATOM 11412 C C . SER E 1 71 ? 29.860 -10.794 89.841 1.00 10.24 71 SER E C 1
ATOM 11413 O O . SER E 1 71 ? 30.051 -10.239 90.940 1.00 10.21 71 SER E O 1
ATOM 11416 N N . TRP E 1 72 ? 30.771 -10.804 88.869 1.00 9.53 72 TRP E N 1
ATOM 11417 C CA . TRP E 1 72 ? 32.028 -10.097 89.029 1.00 9.50 72 TRP E CA 1
ATOM 11418 C C . TRP E 1 72 ? 32.704 -9.844 87.695 1.00 9.44 72 TRP E C 1
ATOM 11419 O O . TRP E 1 72 ? 32.460 -10.565 86.722 1.00 9.88 72 TRP E O 1
ATOM 11430 N N . THR E 1 73 ? 33.567 -8.841 87.710 1.00 9.71 73 THR E N 1
ATOM 11431 C CA . THR E 1 73 ? 34.432 -8.524 86.567 1.00 9.64 73 THR E CA 1
ATOM 11432 C C . THR E 1 73 ? 35.677 -9.394 86.607 1.00 9.40 73 THR E C 1
ATOM 11433 O O . THR E 1 73 ? 36.429 -9.382 87.580 1.00 10.43 73 THR E O 1
ATOM 11437 N N . ARG E 1 74 ? 35.906 -10.119 85.504 1.00 9.46 74 ARG E N 1
ATOM 11438 C CA . ARG E 1 74 ? 37.122 -10.889 85.362 1.00 8.95 74 ARG E CA 1
ATOM 11439 C C . ARG E 1 74 ? 38.258 -9.977 84.881 1.00 9.38 74 ARG E C 1
ATOM 11440 O O . ARG E 1 74 ? 39.303 -9.892 85.506 1.00 10.16 74 ARG E O 1
ATOM 11448 N N . VAL E 1 75 ? 38.039 -9.311 83.751 1.00 9.53 75 VAL E N 1
ATOM 11449 C CA . VAL E 1 75 ? 39.009 -8.335 83.227 1.00 9.65 75 VAL E CA 1
ATOM 11450 C C . VAL E 1 75 ? 38.292 -7.086 82.721 1.00 9.63 75 VAL E C 1
ATOM 11451 O O . VAL E 1 75 ? 37.120 -7.119 82.380 1.00 9.79 75 VAL E O 1
ATOM 11455 N N . ALA E 1 76 ? 39.034 -5.988 82.702 1.00 9.08 76 ALA E N 1
ATOM 11456 C CA . ALA E 1 76 ? 38.546 -4.709 82.221 1.00 9.46 76 ALA E CA 1
ATOM 11457 C C . ALA E 1 76 ? 39.769 -3.833 81.996 1.00 9.91 76 ALA E C 1
ATOM 11458 O O . ALA E 1 76 ? 40.343 -3.274 82.928 1.00 9.97 76 ALA E O 1
ATOM 11460 N N . PHE E 1 77 ? 40.231 -3.754 80.735 1.00 9.69 77 PHE E N 1
ATOM 11461 C CA . PHE E 1 77 ? 41.429 -2.983 80.454 1.00 10.65 77 PHE E CA 1
ATOM 11462 C C . PHE E 1 77 ? 41.391 -2.319 79.085 1.00 10.17 77 PHE E C 1
ATOM 11463 O O . PHE E 1 77 ? 40.639 -2.727 78.209 1.00 11.20 77 PHE E O 1
ATOM 11471 N N . ALA E 1 78 ? 42.196 -1.263 78.975 1.00 10.10 78 ALA E N 1
ATOM 11472 C CA . ALA E 1 78 ? 42.377 -0.521 77.722 1.00 10.66 78 ALA E CA 1
ATOM 11473 C C . ALA E 1 78 ? 43.841 -0.503 77.391 1.00 11.22 78 ALA E C 1
ATOM 11474 O O . ALA E 1 78 ? 44.689 -0.474 78.262 1.00 11.89 78 ALA E O 1
ATOM 11476 N N . GLY E 1 79 ? 44.141 -0.470 76.092 1.00 11.45 79 GLY E N 1
ATOM 11477 C CA . GLY E 1 79 ? 45.537 -0.483 75.682 1.00 11.28 79 GLY E CA 1
ATOM 11478 C C . GLY E 1 79 ? 45.818 0.066 74.309 1.00 12.02 79 GLY E C 1
ATOM 11479 O O . GLY E 1 79 ? 44.914 0.422 73.569 1.00 11.49 79 GLY E O 1
ATOM 11480 N N . LEU E 1 80 ? 47.118 0.137 74.033 1.00 12.92 80 LEU E N 1
ATOM 11481 C CA . LEU E 1 80 ? 47.653 0.556 72.741 1.00 15.15 80 LEU E CA 1
ATOM 11482 C C . LEU E 1 80 ? 48.690 -0.457 72.303 1.00 13.75 80 LEU E C 1
ATOM 11483 O O . LEU E 1 80 ? 49.532 -0.873 73.101 1.00 14.87 80 LEU E O 1
ATOM 11488 N N . LYS E 1 81 ? 48.649 -0.801 71.017 1.00 14.72 81 LYS E N 1
ATOM 11489 C CA . LYS E 1 81 ? 49.648 -1.692 70.405 1.00 17.44 81 LYS E CA 1
ATOM 11490 C C . LYS E 1 81 ? 50.394 -0.847 69.379 1.00 21.73 81 LYS E C 1
ATOM 11491 O O . LYS E 1 81 ? 49.778 -0.264 68.512 1.00 18.00 81 LYS E O 1
ATOM 11497 N N . PHE E 1 82 ? 51.725 -0.842 69.475 1.00 23.11 82 PHE E N 1
ATOM 11498 C CA . PHE E 1 82 ? 52.538 0.065 68.650 1.00 15.50 82 PHE E CA 1
ATOM 11499 C C . PHE E 1 82 ? 53.317 -0.796 67.670 1.00 18.58 82 PHE E C 1
ATOM 11500 O O . PHE E 1 82 ? 54.574 -0.775 67.652 1.00 23.82 82 PHE E O 1
ATOM 11508 N N . GLY E 1 83 ? 52.608 -1.593 66.865 1.00 23.97 83 GLY E N 1
ATOM 11509 C CA . GLY E 1 83 ? 53.223 -2.502 65.930 1.00 24.86 83 GLY E CA 1
ATOM 11510 C C . GLY E 1 83 ? 54.316 -3.348 66.574 1.00 38.29 83 GLY E C 1
ATOM 11511 O O . GLY E 1 83 ? 54.102 -3.938 67.618 1.00 58.95 83 GLY E O 1
ATOM 11512 N N . ASP E 1 84 ? 55.513 -3.360 65.979 1.00 61.96 84 ASP E N 1
ATOM 11513 C CA . ASP E 1 84 ? 56.610 -4.189 66.519 1.00 38.26 84 ASP E CA 1
ATOM 11514 C C . ASP E 1 84 ? 57.243 -3.712 67.845 1.00 33.50 84 ASP E C 1
ATOM 11515 O O . ASP E 1 84 ? 57.947 -4.477 68.480 1.00 33.80 84 ASP E O 1
ATOM 11520 N N . ALA E 1 85 ? 56.972 -2.476 68.268 1.00 19.30 85 ALA E N 1
ATOM 11521 C CA . ALA E 1 85 ? 57.511 -1.921 69.505 1.00 31.11 85 ALA E CA 1
ATOM 11522 C C . ALA E 1 85 ? 56.782 -2.393 70.747 1.00 25.93 85 ALA E C 1
ATOM 11523 O O . ALA E 1 85 ? 57.217 -2.064 71.847 1.00 26.59 85 ALA E O 1
ATOM 11525 N N . GLY E 1 86 ? 55.686 -3.135 70.573 1.00 22.76 86 GLY E N 1
ATOM 11526 C CA . GLY E 1 86 ? 55.007 -3.808 71.664 1.00 18.81 86 GLY E CA 1
ATOM 11527 C C . GLY E 1 86 ? 53.639 -3.225 71.984 1.00 19.80 86 GLY E C 1
ATOM 11528 O O . GLY E 1 86 ? 53.104 -2.403 71.249 1.00 23.57 86 GLY E O 1
ATOM 11529 N N . SER E 1 87 ? 53.069 -3.657 73.105 1.00 15.46 87 SER E N 1
ATOM 11530 C CA . SER E 1 87 ? 51.783 -3.140 73.567 1.00 15.34 87 SER E CA 1
ATOM 11531 C C . SER E 1 87 ? 51.882 -2.692 75.029 1.00 13.41 87 SER E C 1
ATOM 11532 O O . SER E 1 87 ? 52.743 -3.151 75.778 1.00 14.62 87 SER E O 1
ATOM 11535 N N . PHE E 1 88 ? 50.968 -1.796 75.388 1.00 13.35 88 PHE E N 1
ATOM 11536 C CA . PHE E 1 88 ? 50.796 -1.367 76.777 1.00 12.70 88 PHE E CA 1
ATOM 11537 C C . PHE E 1 88 ? 49.310 -1.386 77.078 1.00 12.72 88 PHE E C 1
ATOM 11538 O O . PHE E 1 88 ? 48.524 -0.803 76.343 1.00 12.94 88 PHE E O 1
ATOM 11546 N N . ASP E 1 89 ? 48.935 -1.975 78.218 1.00 12.10 89 ASP E N 1
ATOM 11547 C CA . ASP E 1 89 ? 47.557 -1.859 78.681 1.00 11.65 89 ASP E CA 1
ATOM 11548 C C . ASP E 1 89 ? 47.495 -1.670 80.183 1.00 11.72 89 ASP E C 1
ATOM 11549 O O . ASP E 1 89 ? 48.435 -1.991 80.898 1.00 12.22 89 ASP E O 1
ATOM 11554 N N . TYR E 1 90 ? 46.363 -1.127 80.628 1.00 10.86 90 TYR E N 1
ATOM 11555 C CA . TYR E 1 90 ? 46.129 -0.868 82.042 1.00 10.55 90 TYR E CA 1
ATOM 11556 C C . TYR E 1 90 ? 44.687 -1.191 82.398 1.00 10.77 90 TYR E C 1
ATOM 11557 O O . TYR E 1 90 ? 43.771 -0.811 81.694 1.00 11.11 90 TYR E O 1
ATOM 11566 N N . GLY E 1 91 ? 44.520 -1.861 83.547 1.00 9.57 91 GLY E N 1
ATOM 11567 C CA . GLY E 1 91 ? 43.193 -2.106 84.127 1.00 10.42 91 GLY E CA 1
ATOM 11568 C C . GLY E 1 91 ? 43.207 -3.376 84.945 1.00 10.13 91 GLY E C 1
ATOM 11569 O O . GLY E 1 91 ? 44.251 -3.759 85.500 1.00 10.65 91 GLY E O 1
ATOM 11570 N N . ARG E 1 92 ? 42.034 -4.013 85.068 1.00 9.63 92 ARG E N 1
ATOM 11571 C CA . ARG E 1 92 ? 41.971 -5.335 85.657 1.00 9.67 92 ARG E CA 1
ATOM 11572 C C . ARG E 1 92 ? 42.386 -6.336 84.590 1.00 9.77 92 ARG E C 1
ATOM 11573 O O . ARG E 1 92 ? 41.779 -6.381 83.513 1.00 10.18 92 ARG E O 1
ATOM 11581 N N . ASN E 1 93 ? 43.406 -7.124 84.877 1.00 10.00 93 ASN E N 1
ATOM 11582 C CA . ASN E 1 93 ? 43.979 -8.022 83.869 1.00 10.52 93 ASN E CA 1
ATOM 11583 C C . ASN E 1 93 ? 44.644 -9.194 84.557 1.00 10.66 93 ASN E C 1
ATOM 11584 O O . ASN E 1 93 ? 44.559 -9.318 85.796 1.00 11.47 93 ASN E O 1
ATOM 11589 N N . TYR E 1 94 ? 45.307 -10.058 83.790 1.00 11.75 94 TYR E N 1
ATOM 11590 C CA . TYR E 1 94 ? 46.077 -11.163 84.331 1.00 12.29 94 TYR E CA 1
ATOM 11591 C C . TYR E 1 94 ? 47.495 -10.751 84.667 1.00 12.19 94 TYR E C 1
ATOM 11592 O O . TYR E 1 94 ? 48.185 -10.088 83.876 1.00 12.33 94 TYR E O 1
ATOM 11601 N N . GLY E 1 95 ? 47.955 -11.173 85.833 1.00 13.93 95 GLY E N 1
ATOM 11602 C CA . GLY E 1 95 ? 49.342 -11.035 86.190 1.00 11.75 95 GLY E CA 1
ATOM 11603 C C . GLY E 1 95 ? 50.211 -11.843 85.240 1.00 12.12 95 GLY E C 1
ATOM 11604 O O . GLY E 1 95 ? 49.797 -12.889 84.709 1.00 12.24 95 GLY E O 1
ATOM 11605 N N . VAL E 1 96 ? 51.430 -11.366 85.049 1.00 12.13 96 VAL E N 1
ATOM 11606 C CA . VAL E 1 96 ? 52.311 -12.007 84.039 1.00 13.55 96 VAL E CA 1
ATOM 11607 C C . VAL E 1 96 ? 52.820 -13.378 84.455 1.00 12.73 96 VAL E C 1
ATOM 11608 O O . VAL E 1 96 ? 53.292 -14.128 83.622 1.00 13.71 96 VAL E O 1
ATOM 11612 N N . VAL E 1 97 ? 52.679 -13.736 85.731 1.00 13.20 97 VAL E N 1
ATOM 11613 C CA . VAL E 1 97 ? 52.979 -15.107 86.158 1.00 13.29 97 VAL E CA 1
ATOM 11614 C C . VAL E 1 97 ? 52.144 -16.104 85.337 1.00 13.09 97 VAL E C 1
ATOM 11615 O O . VAL E 1 97 ? 52.629 -17.158 84.945 1.00 13.29 97 VAL E O 1
ATOM 11619 N N . TYR E 1 98 ? 50.884 -15.726 85.067 1.00 11.87 98 TYR E N 1
ATOM 11620 C CA . TYR E 1 98 ? 49.949 -16.564 84.336 1.00 11.80 98 TYR E CA 1
ATOM 11621 C C . TYR E 1 98 ? 50.358 -16.739 82.869 1.00 13.13 98 TYR E C 1
ATOM 11622 O O . TYR E 1 98 ? 49.901 -17.672 82.231 1.00 13.67 98 TYR E O 1
ATOM 11631 N N . ASP E 1 99 ? 51.240 -15.880 82.362 1.00 12.83 99 ASP E N 1
ATOM 11632 C CA . ASP E 1 99 ? 51.860 -16.118 81.049 1.00 13.72 99 ASP E CA 1
ATOM 11633 C C . ASP E 1 99 ? 52.452 -17.513 80.946 1.00 15.10 99 ASP E C 1
ATOM 11634 O O . ASP E 1 99 ? 52.466 -18.093 79.857 1.00 16.61 99 ASP E O 1
ATOM 11639 N N . VAL E 1 100 ? 52.950 -18.037 82.065 1.00 14.63 100 VAL E N 1
ATOM 11640 C CA . VAL E 1 100 ? 53.521 -19.376 82.105 1.00 14.77 100 VAL E CA 1
ATOM 11641 C C . VAL E 1 100 ? 52.609 -20.378 82.817 1.00 14.08 100 VAL E C 1
ATOM 11642 O O . VAL E 1 100 ? 52.422 -21.494 82.313 1.00 14.27 100 VAL E O 1
ATOM 11646 N N . THR E 1 101 ? 52.010 -20.015 83.962 1.00 13.60 101 THR E N 1
ATOM 11647 C CA . THR E 1 101 ? 51.200 -20.997 84.645 1.00 13.40 101 THR E CA 1
ATOM 11648 C C . THR E 1 101 ? 49.940 -21.347 83.867 1.00 13.57 101 THR E C 1
ATOM 11649 O O . THR E 1 101 ? 49.408 -22.435 84.055 1.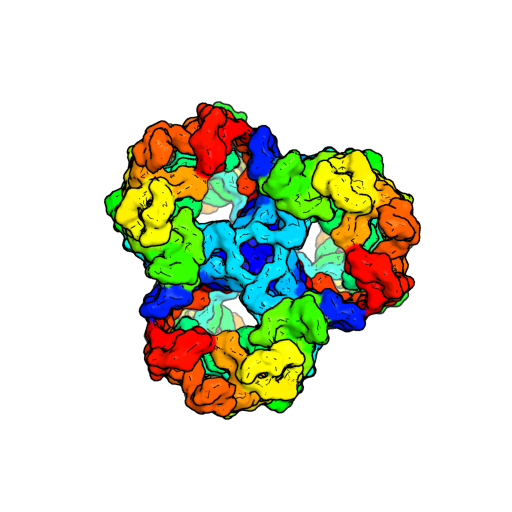00 14.13 101 THR E O 1
ATOM 11653 N N . SER E 1 102 ? 49.501 -20.476 82.935 1.00 12.13 102 SER E N 1
ATOM 11654 C CA . SER E 1 102 ? 48.331 -20.782 82.120 1.00 12.13 102 SER E CA 1
ATOM 11655 C C . SER E 1 102 ? 48.531 -22.036 81.257 1.00 13.18 102 SER E C 1
ATOM 11656 O O . SER E 1 102 ? 47.553 -22.649 80.830 1.00 12.93 102 SER E O 1
ATOM 11659 N N . TRP E 1 103 ? 49.785 -22.430 81.015 1.00 12.93 103 TRP E N 1
ATOM 11660 C CA . TRP E 1 103 ? 50.041 -23.622 80.200 1.00 13.74 103 TRP E CA 1
ATOM 11661 C C . TRP E 1 103 ? 49.436 -24.917 80.756 1.00 14.23 103 TRP E C 1
ATOM 11662 O O . TRP E 1 103 ? 49.128 -25.833 80.004 1.00 15.47 103 TRP E O 1
ATOM 11673 N N . THR E 1 104 ? 49.227 -24.988 82.079 1.00 13.22 104 THR E N 1
ATOM 11674 C CA . THR E 1 104 ? 48.585 -26.144 82.660 1.00 13.18 104 THR E CA 1
ATOM 11675 C C . THR E 1 104 ? 47.125 -25.902 83.015 1.00 13.19 104 THR E C 1
ATOM 11676 O O . THR E 1 104 ? 46.449 -26.836 83.434 1.00 14.05 104 THR E O 1
ATOM 11680 N N . ASP E 1 105 ? 46.622 -24.682 82.805 1.00 13.49 105 ASP E N 1
ATOM 11681 C CA . ASP E 1 105 ? 45.244 -24.342 83.188 1.00 14.19 105 ASP E CA 1
ATOM 11682 C C . ASP E 1 105 ? 44.323 -24.666 82.001 1.00 14.52 105 ASP E C 1
ATOM 11683 O O . ASP E 1 105 ? 43.691 -23.782 81.414 1.00 15.64 105 ASP E O 1
ATOM 11688 N N . VAL E 1 106 ? 44.235 -25.952 81.683 1.00 14.12 106 VAL E N 1
ATOM 11689 C CA . VAL E 1 106 ? 43.565 -26.424 80.471 1.00 13.80 106 VAL E CA 1
ATOM 11690 C C . VAL E 1 106 ? 42.624 -27.602 80.714 1.00 14.06 106 VAL E C 1
ATOM 11691 O O . VAL E 1 106 ? 42.210 -28.273 79.766 1.00 15.31 106 VAL E O 1
ATOM 11695 N N . LEU E 1 107 ? 42.255 -27.848 81.983 1.00 13.90 107 LEU E N 1
ATOM 11696 C CA . LEU E 1 107 ? 41.443 -29.008 82.294 1.00 17.66 107 LEU E CA 1
ATOM 11697 C C . LEU E 1 107 ? 39.982 -28.749 81.916 1.00 16.37 107 LEU E C 1
ATOM 11698 O O . LEU E 1 107 ? 39.591 -27.604 81.699 1.00 14.84 107 LEU E O 1
ATOM 11703 N N . PRO E 1 108 ? 39.185 -29.820 81.794 1.00 16.69 108 PRO E N 1
ATOM 11704 C CA . PRO E 1 108 ? 37.799 -29.617 81.353 1.00 19.33 108 PRO E CA 1
ATOM 11705 C C . PRO E 1 108 ? 36.998 -28.707 82.281 1.00 15.97 108 PRO E C 1
ATOM 11706 O O . PRO E 1 108 ? 36.241 -27.884 81.795 1.00 19.02 108 PRO E O 1
ATOM 11710 N N . GLU E 1 109 ? 37.201 -28.848 83.598 1.00 14.53 109 GLU E N 1
ATOM 11711 C CA . GLU E 1 109 ? 36.528 -28.018 84.623 1.00 13.95 109 GLU E CA 1
ATOM 11712 C C . GLU E 1 109 ? 37.433 -27.538 85.755 1.00 13.72 109 GLU E C 1
ATOM 11713 O O . GLU E 1 109 ? 37.361 -26.371 86.154 1.00 14.61 109 GLU E O 1
ATOM 11719 N N . PHE E 1 110 ? 38.244 -28.443 86.288 1.00 13.04 110 PHE E N 1
ATOM 11720 C CA . PHE E 1 110 ? 39.070 -28.126 87.453 1.00 13.53 110 PHE E CA 1
ATOM 11721 C C . PHE E 1 110 ? 40.403 -27.536 86.995 1.00 13.28 110 PHE E C 1
ATOM 11722 O O . PHE E 1 110 ? 40.434 -26.892 85.938 1.00 13.49 110 PHE E O 1
ATOM 11730 N N . GLY E 1 111 ? 41.446 -27.668 87.803 1.00 12.90 111 GLY E N 1
ATOM 11731 C CA . GLY E 1 111 ? 42.744 -27.130 87.474 1.00 13.72 111 GLY E CA 1
ATOM 11732 C C . GLY E 1 111 ? 42.920 -25.651 87.759 1.00 12.16 111 GLY E C 1
ATOM 11733 O O . GLY E 1 111 ? 41.990 -24.940 88.174 1.00 13.65 111 GLY E O 1
ATOM 11734 N N . GLY E 1 112 ? 44.133 -25.175 87.517 1.00 12.90 112 GLY E N 1
ATOM 11735 C CA . GLY E 1 112 ? 44.442 -23.760 87.618 1.00 14.16 112 GLY E CA 1
ATOM 11736 C C . GLY E 1 112 ? 44.335 -23.199 89.033 1.00 13.53 112 GLY E C 1
ATOM 11737 O O . GLY E 1 112 ? 44.174 -21.997 89.195 1.00 14.59 112 GLY E O 1
ATOM 11738 N N . ASP E 1 113 ? 44.451 -24.058 90.052 1.00 12.88 113 ASP E N 1
ATOM 11739 C CA . ASP E 1 113 ? 44.055 -23.682 91.421 1.00 12.67 113 ASP E CA 1
ATOM 11740 C C . ASP E 1 113 ? 45.170 -23.886 92.458 1.00 12.54 113 ASP E C 1
ATOM 11741 O O . ASP E 1 113 ? 44.906 -23.946 93.663 1.00 13.08 113 ASP E O 1
ATOM 11746 N N . THR E 1 114 ? 46.439 -23.887 92.028 1.00 12.73 114 THR E N 1
ATOM 11747 C CA . THR E 1 114 ? 47.540 -23.677 93.004 1.00 12.65 114 THR E CA 1
ATOM 11748 C C . THR E 1 114 ? 47.693 -22.198 93.390 1.00 12.41 114 THR E C 1
ATOM 11749 O O . THR E 1 114 ? 48.506 -21.868 94.238 1.00 13.03 114 THR E O 1
ATOM 11753 N N . TYR E 1 115 ? 46.881 -21.337 92.785 1.00 11.88 115 TYR E N 1
ATOM 11754 C CA . TYR E 1 115 ? 46.834 -19.888 93.014 1.00 13.19 115 TYR E CA 1
ATOM 11755 C C . TYR E 1 115 ? 45.388 -19.496 92.753 1.00 12.92 115 TYR E C 1
ATOM 11756 O O . TYR E 1 115 ? 44.595 -20.297 92.283 1.00 12.33 115 TYR E O 1
ATOM 11765 N N . GLY E 1 116 ? 45.057 -18.247 93.013 1.00 14.81 116 GLY E N 1
ATOM 11766 C CA . GLY E 1 116 ? 43.702 -17.772 92.748 1.00 14.65 116 GLY E CA 1
ATOM 11767 C C . GLY E 1 116 ? 43.694 -16.384 92.180 1.00 12.31 116 GLY E C 1
ATOM 11768 O O . GLY E 1 116 ? 44.741 -15.858 91.786 1.00 12.24 116 GLY E O 1
ATOM 11769 N N . SER E 1 117 ? 42.490 -15.799 92.143 1.00 12.34 117 SER E N 1
ATOM 11770 C CA A SER E 1 117 ? 42.318 -14.425 91.691 0.50 11.87 117 SER E CA 1
ATOM 11771 C CA B SER E 1 117 ? 42.327 -14.420 91.691 0.50 11.21 117 SER E CA 1
ATOM 11772 C C . SER E 1 117 ? 42.632 -13.452 92.829 1.00 11.08 117 SER E C 1
ATOM 11773 O O . SER E 1 117 ? 42.544 -13.814 94.018 1.00 11.76 117 SER E O 1
ATOM 11778 N N . ASP E 1 118 ? 42.991 -12.227 92.475 1.00 10.71 118 ASP E N 1
ATOM 11779 C CA . ASP E 1 118 ? 43.386 -11.184 93.426 1.00 10.00 118 ASP E CA 1
ATOM 11780 C C . ASP E 1 118 ? 44.433 -11.714 94.395 1.00 10.79 118 ASP E C 1
ATOM 11781 O O . ASP E 1 118 ? 44.337 -11.497 95.613 1.00 11.15 118 ASP E O 1
ATOM 11786 N N . ASN E 1 119 ? 45.420 -12.412 93.866 1.00 11.17 119 ASN E N 1
ATOM 11787 C CA . ASN E 1 119 ? 46.405 -13.179 94.615 1.00 11.26 119 ASN E CA 1
ATOM 11788 C C . ASN E 1 119 ? 47.787 -12.693 94.196 1.00 10.51 119 ASN E C 1
ATOM 11789 O O . ASN E 1 119 ? 48.516 -13.375 93.460 1.00 11.38 119 ASN E O 1
ATOM 11794 N N . PHE E 1 120 ? 48.092 -11.469 94.608 1.00 10.54 120 PHE E N 1
ATOM 11795 C CA . PHE E 1 120 ? 49.286 -10.736 94.133 1.00 11.38 120 PHE E CA 1
ATOM 11796 C C . PHE E 1 120 ? 49.306 -10.795 92.597 1.00 11.63 120 PHE E C 1
ATOM 11797 O O . PHE E 1 120 ? 48.261 -10.609 91.961 1.00 12.47 120 PHE E O 1
ATOM 11805 N N . MET E 1 121 ? 50.450 -11.038 91.989 1.00 11.67 121 MET E N 1
ATOM 11806 C CA . MET E 1 121 ? 50.537 -10.957 90.525 1.00 11.61 121 MET E CA 1
ATOM 11807 C C . MET E 1 121 ? 50.357 -12.314 89.838 1.00 11.10 121 MET E C 1
ATOM 11808 O O . MET E 1 121 ? 50.817 -12.499 88.708 1.00 12.44 121 MET E O 1
ATOM 11813 N N . GLN E 1 122 ? 49.686 -13.258 90.483 1.00 12.49 122 GLN E N 1
ATOM 11814 C CA . GLN E 1 122 ? 49.607 -14.620 89.974 1.00 14.71 122 GLN E CA 1
ATOM 11815 C C . GLN E 1 122 ? 48.535 -14.857 88.925 1.00 12.24 122 GLN E C 1
ATOM 11816 O O . GLN E 1 122 ? 48.703 -15.724 88.068 1.00 13.10 122 GLN E O 1
ATOM 11822 N N . GLN E 1 123 ? 47.424 -14.130 88.986 1.00 11.18 123 GLN E N 1
ATOM 11823 C CA . GLN E 1 123 ? 46.334 -14.357 88.046 1.00 11.51 123 GLN E CA 1
ATOM 11824 C C . GLN E 1 123 ? 45.567 -13.032 87.889 1.00 10.82 123 GLN E C 1
ATOM 11825 O O . GLN E 1 123 ? 46.210 -11.991 87.799 1.00 10.49 123 GLN E O 1
ATOM 11831 N N . ARG E 1 124 ? 44.238 -13.026 87.864 1.00 10.97 124 ARG E N 1
ATOM 11832 C CA . ARG E 1 124 ? 43.546 -11.767 87.636 1.00 11.83 124 ARG E CA 1
ATOM 11833 C C . ARG E 1 124 ? 43.704 -10.874 88.871 1.00 10.28 124 ARG E C 1
ATOM 11834 O O . ARG E 1 124 ? 43.787 -11.359 90.005 1.00 10.97 124 ARG E O 1
ATOM 11842 N N . GLY E 1 125 ? 43.758 -9.576 88.628 1.00 9.91 125 GLY E N 1
ATOM 11843 C CA . GLY E 1 125 ? 43.949 -8.603 89.682 1.00 10.31 125 GLY E CA 1
ATOM 11844 C C . GLY E 1 125 ? 43.749 -7.185 89.204 1.00 10.00 125 GLY E C 1
ATOM 11845 O O . GLY E 1 125 ? 43.741 -6.911 87.979 1.00 11.02 125 GLY E O 1
ATOM 11846 N N . ASN E 1 126 ? 43.597 -6.252 90.132 1.00 10.73 126 ASN E N 1
ATOM 11847 C CA . ASN E 1 126 ? 43.344 -4.871 89.779 1.00 10.50 126 ASN E CA 1
ATOM 11848 C C . ASN E 1 126 ? 44.623 -4.070 89.570 1.00 10.12 126 ASN E C 1
ATOM 11849 O O . ASN E 1 126 ? 45.633 -4.288 90.254 1.00 10.46 126 ASN E O 1
ATOM 11854 N N . GLY E 1 127 ? 44.561 -3.117 88.637 1.00 10.20 127 GLY E N 1
ATOM 11855 C CA . GLY E 1 127 ? 45.568 -2.067 88.567 1.00 11.08 127 GLY E CA 1
ATOM 11856 C C . GLY E 1 127 ? 46.897 -2.497 87.966 1.00 11.52 127 GLY E C 1
ATOM 11857 O O . GLY E 1 127 ? 47.921 -1.951 88.344 1.00 12.10 127 GLY E O 1
ATOM 11858 N N . PHE E 1 128 ? 46.860 -3.456 87.027 1.00 10.78 128 PHE E N 1
ATOM 11859 C CA . PHE E 1 128 ? 48.067 -3.887 86.297 1.00 10.69 128 PHE E CA 1
ATOM 11860 C C . PHE E 1 128 ? 48.353 -2.945 85.129 1.00 11.34 128 PHE E C 1
ATOM 11861 O O . PHE E 1 128 ? 47.486 -2.715 84.286 1.00 11.65 128 PHE E O 1
ATOM 11869 N N . ALA E 1 129 ? 49.584 -2.444 85.094 1.00 11.46 129 ALA E N 1
ATOM 11870 C CA . ALA E 1 129 ? 50.148 -1.747 83.950 1.00 12.05 129 ALA E CA 1
ATOM 11871 C C . ALA E 1 129 ? 51.090 -2.736 83.280 1.00 12.27 129 ALA E C 1
ATOM 11872 O O . ALA E 1 129 ? 52.068 -3.148 83.890 1.00 13.08 129 ALA E O 1
ATOM 11874 N N . THR E 1 130 ? 50.780 -3.140 82.057 1.00 12.03 130 THR E N 1
ATOM 11875 C CA . THR E 1 130 ? 51.504 -4.267 81.434 1.00 12.58 130 THR E CA 1
ATOM 11876 C C . THR E 1 130 ? 52.074 -3.913 80.068 1.00 13.39 130 THR E C 1
ATOM 11877 O O . THR E 1 130 ? 51.337 -3.503 79.186 1.00 12.66 130 THR E O 1
ATOM 11881 N N . TYR E 1 131 ? 53.397 -4.042 79.959 1.00 13.42 131 TYR E N 1
ATOM 11882 C CA . TYR E 1 131 ? 54.103 -3.910 78.675 1.00 14.50 131 TYR E CA 1
ATOM 11883 C C . TYR E 1 131 ? 54.404 -5.298 78.125 1.00 14.61 131 TYR E C 1
ATOM 11884 O O . TYR E 1 131 ? 54.942 -6.131 78.860 1.00 15.39 131 TYR E O 1
ATOM 11893 N N . ARG E 1 132 ? 54.103 -5.520 76.841 1.00 14.84 132 ARG E N 1
ATOM 11894 C CA . ARG E 1 132 ? 54.375 -6.804 76.180 1.00 15.76 132 ARG E CA 1
ATOM 11895 C C . ARG E 1 132 ? 55.070 -6.596 74.845 1.00 16.57 132 ARG E C 1
ATOM 11896 O O . ARG E 1 132 ? 54.792 -5.613 74.149 1.00 18.35 132 ARG E O 1
ATOM 11904 N N . ASN E 1 133 ? 55.907 -7.563 74.528 1.00 21.98 133 ASN E N 1
ATOM 11905 C CA . ASN E 1 133 ? 56.584 -7.568 73.233 1.00 27.43 133 ASN E CA 1
ATOM 11906 C C . ASN E 1 133 ? 56.717 -9.010 72.723 1.00 21.73 133 ASN E C 1
ATOM 11907 O O . ASN E 1 133 ? 57.306 -9.841 73.370 1.00 22.55 133 ASN E O 1
ATOM 11912 N N . SER E 1 134 ? 56.190 -9.200 71.490 1.00 46.45 134 SER E N 1
ATOM 11913 C CA . SER E 1 134 ? 56.067 -10.524 70.831 1.00 48.48 134 SER E CA 1
ATOM 11914 C C . SER E 1 134 ? 57.082 -10.542 69.680 1.00 27.01 134 SER E C 1
ATOM 11915 O O . SER E 1 134 ? 57.134 -9.556 68.947 1.00 34.42 134 SER E O 1
ATOM 11918 N N . ASP E 1 135 ? 57.832 -11.629 69.546 1.00 27.09 135 ASP E N 1
ATOM 11919 C CA . ASP E 1 135 ? 58.835 -11.842 68.490 1.00 22.73 135 ASP E CA 1
ATOM 11920 C C . ASP E 1 135 ? 60.009 -10.868 68.620 1.00 26.58 135 ASP E C 1
ATOM 11921 O O . ASP E 1 135 ? 60.627 -10.510 67.658 1.00 30.57 135 ASP E O 1
ATOM 11926 N N . PHE E 1 136 ? 60.261 -10.456 69.865 1.00 26.99 136 PHE E N 1
ATOM 11927 C CA . PHE E 1 136 ? 61.329 -9.541 70.262 1.00 27.47 136 PHE E CA 1
ATOM 11928 C C . PHE E 1 136 ? 61.616 -8.412 69.265 1.00 29.92 136 PHE E C 1
ATOM 11929 O O . PHE E 1 136 ? 62.601 -8.437 68.560 1.00 33.42 136 PHE E O 1
ATOM 11937 N N . PHE E 1 137 ? 60.696 -7.454 69.195 1.00 38.85 137 PHE E N 1
ATOM 11938 C CA . PHE E 1 137 ? 60.783 -6.292 68.289 1.00 32.31 137 PHE E CA 1
ATOM 11939 C C . PHE E 1 137 ? 60.789 -6.659 66.795 1.00 29.53 137 PHE E C 1
ATOM 11940 O O . PHE E 1 137 ? 61.260 -5.891 65.957 1.00 33.60 137 PHE E O 1
ATOM 11948 N N . GLY E 1 138 ? 60.220 -7.824 66.490 1.00 56.38 138 GLY E N 1
ATOM 11949 C CA . GLY E 1 138 ? 60.295 -8.399 65.151 1.00 46.27 138 GLY E CA 1
ATOM 11950 C C . GLY E 1 138 ? 61.659 -8.952 64.740 1.00 48.47 138 GLY E C 1
ATOM 11951 O O . GLY E 1 138 ? 61.853 -9.288 63.571 1.00 53.37 138 GLY E O 1
ATOM 11952 N N . LEU E 1 139 ? 62.593 -9.044 65.693 1.00 42.23 139 LEU E N 1
ATOM 11953 C CA . LEU E 1 139 ? 63.963 -9.536 65.463 1.00 46.47 139 LEU E CA 1
ATOM 11954 C C . LEU E 1 139 ? 64.116 -11.030 65.756 1.00 43.61 139 LEU E C 1
ATOM 11955 O O . LEU E 1 139 ? 65.055 -11.628 65.287 1.00 35.24 139 LEU E O 1
ATOM 11960 N N . VAL E 1 140 ? 63.272 -11.616 66.608 1.00 63.68 140 VAL E N 1
ATOM 11961 C CA . VAL E 1 140 ? 63.492 -13.015 67.004 1.00 35.71 140 VAL E CA 1
ATOM 11962 C C . VAL E 1 140 ? 62.173 -13.736 67.100 1.00 43.07 140 VAL E C 1
ATOM 11963 O O . VAL E 1 140 ? 61.492 -13.657 68.141 1.00 36.06 140 VAL E O 1
ATOM 11967 N N . ASP E 1 141 ? 61.835 -14.488 66.064 1.00 32.29 141 ASP E N 1
ATOM 11968 C CA . ASP E 1 141 ? 60.539 -15.155 66.013 1.00 28.48 141 ASP E CA 1
ATOM 11969 C C . ASP E 1 141 ? 60.414 -16.157 67.178 1.00 29.90 141 ASP E C 1
ATOM 11970 O O . ASP E 1 141 ? 61.335 -16.886 67.473 1.00 37.39 141 ASP E O 1
ATOM 11975 N N . GLY E 1 142 ? 59.282 -16.061 67.882 1.00 46.42 142 GLY E N 1
ATOM 11976 C CA . GLY E 1 142 ? 58.995 -16.963 68.968 1.00 35.39 142 GLY E CA 1
ATOM 11977 C C . GLY E 1 142 ? 59.496 -16.573 70.358 1.00 33.33 142 GLY E C 1
ATOM 11978 O O . GLY E 1 142 ? 59.279 -17.330 71.290 1.00 30.31 142 GLY E O 1
ATOM 11979 N N . LEU E 1 143 ? 60.142 -15.406 70.505 1.00 40.38 143 LEU E N 1
ATOM 11980 C CA . LEU E 1 143 ? 60.635 -14.967 71.823 1.00 49.36 143 LEU E CA 1
ATOM 11981 C C . LEU E 1 143 ? 59.767 -13.802 72.244 1.00 28.34 143 LEU E C 1
ATOM 11982 O O . LEU E 1 143 ? 59.802 -12.750 71.606 1.00 29.55 143 LEU E O 1
ATOM 11987 N N . ASN E 1 144 ? 58.991 -14.016 73.313 1.00 20.71 144 ASN E N 1
ATOM 11988 C CA . ASN E 1 144 ? 58.062 -13.016 73.852 1.00 20.60 144 ASN E CA 1
ATOM 11989 C C . ASN E 1 144 ? 58.481 -12.647 75.267 1.00 18.75 144 ASN E C 1
ATOM 11990 O O . ASN E 1 144 ? 59.003 -13.509 75.990 1.00 21.07 144 ASN E O 1
ATOM 11995 N N . PHE E 1 145 ? 58.248 -11.403 75.656 1.00 26.94 145 PHE E N 1
ATOM 11996 C CA . PHE E 1 145 ? 58.412 -11.033 77.047 1.00 18.09 145 PHE E CA 1
ATOM 11997 C C . PHE E 1 145 ? 57.391 -10.000 77.485 1.00 18.79 145 PHE E C 1
ATOM 11998 O O . PHE E 1 145 ? 56.724 -9.365 76.647 1.00 17.78 145 PHE E O 1
ATOM 12006 N N . ALA E 1 146 ? 57.296 -9.861 78.811 1.00 15.86 146 ALA E N 1
ATOM 12007 C CA . ALA E 1 146 ? 56.424 -8.898 79.412 1.00 14.66 146 ALA E CA 1
ATOM 12008 C C . ALA E 1 146 ? 57.038 -8.356 80.689 1.00 14.20 146 ALA E C 1
ATOM 12009 O O . ALA E 1 146 ? 57.733 -9.084 81.394 1.00 15.41 146 ALA E O 1
ATOM 12011 N N . VAL E 1 147 ? 56.741 -7.085 80.960 1.00 13.78 147 VAL E N 1
ATOM 12012 C CA . VAL E 1 147 ? 57.112 -6.417 82.207 1.00 15.03 147 VAL E CA 1
ATOM 12013 C C . VAL E 1 147 ? 55.829 -5.763 82.725 1.00 14.58 147 VAL E C 1
ATOM 12014 O O . VAL E 1 147 ? 55.076 -5.157 81.963 1.00 14.38 147 VAL E O 1
ATOM 12018 N N . GLN E 1 148 ? 55.595 -5.896 84.028 1.00 13.66 148 GLN E N 1
ATOM 12019 C CA . GLN E 1 148 ? 54.315 -5.503 84.607 1.00 12.31 148 GLN E CA 1
ATOM 12020 C C . GLN E 1 148 ? 54.503 -4.866 85.966 1.00 13.10 148 GLN E C 1
ATOM 12021 O O . GLN E 1 148 ? 55.362 -5.285 86.744 1.00 13.07 148 GLN E O 1
ATOM 12027 N N . TYR E 1 149 ? 53.669 -3.865 86.225 1.00 11.73 149 TYR E N 1
ATOM 12028 C CA . TYR E 1 149 ? 53.604 -3.203 87.511 1.00 12.09 149 TYR E CA 1
ATOM 12029 C C . TYR E 1 149 ? 52.169 -3.301 88.026 1.00 12.17 149 TYR E C 1
ATOM 12030 O O . TYR E 1 149 ? 51.234 -3.228 87.241 1.00 13.34 149 TYR E O 1
ATOM 12039 N N . GLN E 1 150 ? 52.014 -3.476 89.341 1.00 12.03 150 GLN E N 1
ATOM 12040 C CA . GLN E 1 150 ? 50.698 -3.440 89.972 1.00 12.17 150 GLN E CA 1
ATOM 12041 C C . GLN E 1 150 ? 50.734 -2.456 91.118 1.00 12.01 150 GLN E C 1
ATOM 12042 O O . GLN E 1 150 ? 51.507 -2.628 92.062 1.00 14.19 150 GLN E O 1
ATOM 12048 N N . GLY E 1 151 ? 49.853 -1.462 91.082 1.00 12.26 151 GLY E N 1
ATOM 12049 C CA . GLY E 1 151 ? 49.729 -0.552 92.205 1.00 12.42 151 GLY E CA 1
ATOM 12050 C C . GLY E 1 151 ? 49.042 -1.183 93.401 1.00 11.56 151 GLY E C 1
ATOM 12051 O O . GLY E 1 151 ? 48.244 -2.094 93.260 1.00 11.42 151 GLY E O 1
ATOM 12052 N N . LYS E 1 152 ? 49.370 -0.672 94.577 1.00 12.00 152 LYS E N 1
ATOM 12053 C CA . LYS E 1 152 ? 48.688 -1.043 95.833 1.00 12.16 152 LYS E CA 1
ATOM 12054 C C . LYS E 1 152 ? 47.174 -1.068 95.676 1.00 12.70 152 LYS E C 1
ATOM 12055 O O . LYS E 1 152 ? 46.600 -0.115 95.142 1.00 13.54 152 LYS E O 1
ATOM 12061 N N . ASN E 1 153 ? 46.575 -2.182 96.107 1.00 11.46 153 ASN E N 1
ATOM 12062 C CA . ASN E 1 153 ? 45.134 -2.302 96.347 1.00 10.64 153 ASN E CA 1
ATOM 12063 C C . ASN E 1 153 ? 45.017 -2.698 97.815 1.00 11.27 153 ASN E C 1
ATOM 12064 O O . ASN E 1 153 ? 45.262 -3.848 98.178 1.00 11.45 153 ASN E O 1
ATOM 12069 N N . GLY E 1 154 ? 44.670 -1.708 98.630 1.00 11.38 154 GLY E N 1
ATOM 12070 C CA . GLY E 1 154 ? 44.784 -1.809 100.068 1.00 11.12 154 GLY E CA 1
ATOM 12071 C C . GLY E 1 154 ? 43.474 -2.072 100.775 1.00 12.09 154 GLY E C 1
ATOM 12072 O O . GLY E 1 154 ? 42.598 -2.768 100.259 1.00 12.69 154 GLY E O 1
ATOM 12073 N N . SER E 1 155 ? 43.368 -1.536 101.988 1.00 12.38 155 SER E N 1
ATOM 12074 C CA . SER E 1 155 ? 42.222 -1.759 102.861 1.00 13.33 155 SER E CA 1
ATOM 12075 C C . SER E 1 155 ? 41.117 -0.733 102.638 1.00 14.06 155 SER E C 1
ATOM 12076 O O . SER E 1 155 ? 41.329 0.297 101.988 1.00 13.71 155 SER E O 1
ATOM 12079 N N . ALA E 1 156 ? 39.932 -1.021 103.178 1.00 15.81 156 ALA E N 1
ATOM 12080 C CA . ALA E 1 156 ? 38.799 -0.093 103.086 1.00 19.51 156 ALA E CA 1
ATOM 12081 C C . ALA E 1 156 ? 38.992 1.164 103.932 1.00 20.75 156 ALA E C 1
ATOM 12082 O O . ALA E 1 156 ? 38.454 2.211 103.606 1.00 24.42 156 ALA E O 1
ATOM 12084 N N . SER E 1 157 ? 39.755 1.055 105.017 1.00 20.20 157 SER E N 1
ATOM 12085 C CA . SER E 1 157 ? 40.020 2.191 105.895 1.00 21.82 157 SER E CA 1
ATOM 12086 C C . SER E 1 157 ? 41.324 1.972 106.638 1.00 20.41 157 SER E C 1
ATOM 12087 O O . SER E 1 157 ? 41.942 0.902 106.544 1.00 23.01 157 SER E O 1
ATOM 12090 N N . GLY E 1 158 ? 41.750 2.996 107.361 1.00 21.56 158 GLY E N 1
ATOM 12091 C CA . GLY E 1 158 ? 42.946 2.914 108.177 1.00 22.52 158 GLY E CA 1
ATOM 12092 C C . GLY E 1 158 ? 44.241 3.008 107.394 1.00 21.58 158 GLY E C 1
ATOM 12093 O O . GLY E 1 158 ? 44.299 3.587 106.303 1.00 21.69 158 GLY E O 1
ATOM 12094 N N . GLU E 1 159 ? 45.277 2.387 107.947 1.00 22.89 159 GLU E N 1
ATOM 12095 C CA . GLU E 1 159 ? 46.655 2.618 107.526 1.00 25.55 159 GLU E CA 1
ATOM 12096 C C . GLU E 1 159 ? 46.910 2.220 106.064 1.00 22.17 159 GLU E C 1
ATOM 12097 O O . GLU E 1 159 ? 47.644 2.914 105.342 1.00 22.51 159 GLU E O 1
ATOM 12103 N N . ASP E 1 160 ? 46.305 1.119 105.620 1.00 18.81 160 ASP E N 1
ATOM 12104 C CA . ASP E 1 160 ? 46.535 0.629 104.253 1.00 17.48 160 ASP E CA 1
ATOM 12105 C C . ASP E 1 160 ? 45.523 1.131 103.217 1.00 15.99 160 ASP E C 1
ATOM 12106 O O . ASP E 1 160 ? 45.441 0.562 102.115 1.00 15.57 160 ASP E O 1
ATOM 12111 N N . GLN E 1 161 ? 44.733 2.149 103.549 1.00 15.59 161 GLN E N 1
ATOM 12112 C CA . GLN E 1 161 ? 43.592 2.488 102.716 1.00 14.07 161 GLN E CA 1
ATOM 12113 C C . GLN E 1 161 ? 43.957 2.896 101.282 1.00 13.16 161 GLN E C 1
ATOM 12114 O O . GLN E 1 161 ? 44.866 3.690 101.055 1.00 13.33 161 GLN E O 1
ATOM 12120 N N . THR E 1 162 ? 43.199 2.354 100.338 1.00 11.92 162 THR E N 1
ATOM 12121 C CA . THR E 1 162 ? 43.108 2.895 98.982 1.00 12.23 162 THR E CA 1
ATOM 12122 C C . THR E 1 162 ? 41.624 3.050 98.644 1.00 12.35 162 THR E C 1
ATOM 12123 O O . THR E 1 162 ? 40.752 2.572 99.378 1.00 12.22 162 THR E O 1
ATOM 12127 N N . ASN E 1 163 ? 41.326 3.718 97.524 1.00 12.28 163 ASN E N 1
ATOM 12128 C CA . ASN E 1 163 ? 39.912 3.988 97.196 1.00 10.82 163 ASN E CA 1
ATOM 12129 C C . ASN E 1 163 ? 39.098 2.707 97.036 1.00 10.79 163 ASN E C 1
ATOM 12130 O O . ASN E 1 163 ? 37.895 2.695 97.321 1.00 13.03 163 ASN E O 1
ATOM 12135 N N . ASN E 1 164 ? 39.782 1.651 96.592 1.00 10.53 164 ASN E N 1
ATOM 12136 C CA . ASN E 1 164 ? 39.184 0.385 96.212 1.00 11.13 164 ASN E CA 1
ATOM 12137 C C . ASN E 1 164 ? 39.542 -0.729 97.178 1.00 11.58 164 ASN E C 1
ATOM 12138 O O . ASN E 1 164 ? 39.899 -1.853 96.793 1.00 12.83 164 ASN E O 1
ATOM 12143 N N . GLY E 1 165 ? 39.437 -0.407 98.453 1.00 12.76 165 GLY E N 1
ATOM 12144 C CA . GLY E 1 165 ? 39.883 -1.305 99.499 1.00 13.59 165 GLY E CA 1
ATOM 12145 C C . GLY E 1 165 ? 39.138 -2.615 99.564 1.00 11.91 165 GLY E C 1
ATOM 12146 O O . GLY E 1 165 ? 37.984 -2.699 99.156 1.00 14.37 165 GLY E O 1
ATOM 12147 N N . ARG E 1 166 ? 39.821 -3.634 100.073 1.00 11.45 166 ARG E N 1
ATOM 12148 C CA . ARG E 1 166 ? 39.266 -4.980 100.169 1.00 12.38 166 ARG E CA 1
ATOM 12149 C C . ARG E 1 166 ? 39.917 -5.756 101.288 1.00 11.66 166 ARG E C 1
ATOM 12150 O O . ARG E 1 166 ? 40.893 -5.309 101.885 1.00 12.19 166 ARG E O 1
ATOM 12158 N N . THR E 1 167 ? 39.354 -6.928 101.546 1.00 11.71 167 THR E N 1
ATOM 12159 C CA . THR E 1 167 ? 39.827 -7.820 102.584 1.00 13.24 167 THR E CA 1
ATOM 12160 C C . THR E 1 167 ? 41.277 -8.270 102.337 1.00 12.20 167 THR E C 1
ATOM 12161 O O . THR E 1 167 ? 41.760 -8.295 101.187 1.00 12.04 167 THR E O 1
ATOM 12165 N N . GLU E 1 168 ? 41.963 -8.612 103.419 1.00 14.53 168 GLU E N 1
ATOM 12166 C CA . GLU E 1 168 ? 43.409 -8.838 103.411 1.00 13.62 168 GLU E CA 1
ATOM 12167 C C . GLU E 1 168 ? 43.854 -9.890 102.396 1.00 12.27 168 GLU E C 1
ATOM 12168 O O . GLU E 1 168 ? 44.875 -9.720 101.724 1.00 12.43 168 GLU E O 1
ATOM 12174 N N . LEU E 1 169 ? 43.077 -10.960 102.251 1.00 12.62 169 LEU E N 1
ATOM 12175 C CA . LEU E 1 169 ? 43.472 -12.045 101.333 1.00 13.01 169 LEU E CA 1
ATOM 12176 C C . LEU E 1 169 ? 43.465 -11.625 99.863 1.00 11.62 169 LEU E C 1
ATOM 12177 O O . LEU E 1 169 ? 44.036 -12.338 99.043 1.00 12.30 169 LEU E O 1
ATOM 12182 N N . ARG E 1 170 ? 42.852 -10.492 99.564 1.00 12.34 170 ARG E N 1
ATOM 12183 C CA . ARG E 1 170 ? 42.801 -9.941 98.185 1.00 13.52 170 ARG E CA 1
ATOM 12184 C C . ARG E 1 170 ? 43.507 -8.587 98.034 1.00 10.29 170 ARG E C 1
ATOM 12185 O O . ARG E 1 170 ? 43.378 -7.937 97.004 1.00 10.77 170 ARG E O 1
ATOM 12193 N N . GLN E 1 171 ? 44.285 -8.186 99.042 1.00 11.29 171 GLN E N 1
ATOM 12194 C CA . GLN E 1 171 ? 45.101 -6.975 98.976 1.00 11.24 171 GLN E CA 1
ATOM 12195 C C . GLN E 1 171 ? 46.454 -7.227 98.307 1.00 11.32 171 GLN E C 1
ATOM 12196 O O . GLN E 1 171 ? 46.903 -8.362 98.150 1.00 12.36 171 GLN E O 1
ATOM 12202 N N . ASN E 1 172 ? 47.116 -6.135 97.962 1.00 10.60 172 ASN E N 1
ATOM 12203 C CA . ASN E 1 172 ? 48.519 -6.189 97.562 1.00 10.41 172 ASN E CA 1
ATOM 12204 C C . ASN E 1 172 ? 49.130 -4.804 97.748 1.00 11.19 172 ASN E C 1
ATOM 12205 O O . ASN E 1 172 ? 48.423 -3.800 97.691 1.00 11.26 172 ASN E O 1
ATOM 12210 N N . GLY E 1 173 ? 50.446 -4.759 97.957 1.00 12.52 173 GLY E N 1
ATOM 12211 C CA . GLY E 1 173 ? 51.188 -3.508 97.815 1.00 11.80 173 GLY E CA 1
ATOM 12212 C C . GLY E 1 173 ? 51.698 -3.371 96.396 1.00 11.95 173 GLY E C 1
ATOM 12213 O O . GLY E 1 173 ? 51.360 -4.175 95.508 1.00 13.38 173 GLY E O 1
ATOM 12214 N N . ASP E 1 174 ? 52.515 -2.344 96.185 1.00 12.42 174 ASP E N 1
ATOM 12215 C CA . ASP E 1 174 ? 53.112 -2.112 94.870 1.00 13.19 174 ASP E CA 1
ATOM 12216 C C . ASP E 1 174 ? 53.952 -3.328 94.466 1.00 13.32 174 ASP E C 1
ATOM 12217 O O . ASP E 1 174 ? 54.729 -3.829 95.274 1.00 14.60 174 ASP E O 1
ATOM 12222 N N . GLY E 1 175 ? 53.810 -3.763 93.211 1.00 12.94 175 GLY E N 1
ATOM 12223 C CA . GLY E 1 175 ? 54.437 -4.984 92.722 1.00 12.71 175 GLY E CA 1
ATOM 12224 C C . GLY E 1 175 ? 55.022 -4.832 91.338 1.00 13.03 175 GLY E C 1
ATOM 12225 O O . GLY E 1 175 ? 54.569 -4.006 90.549 1.00 13.59 175 GLY E O 1
ATOM 12226 N N . VAL E 1 176 ? 56.032 -5.658 91.061 1.00 12.28 176 VAL E N 1
ATOM 12227 C CA . VAL E 1 176 ? 56.679 -5.697 89.762 1.00 12.45 176 VAL E CA 1
ATOM 12228 C C . VAL E 1 176 ? 56.901 -7.153 89.378 1.00 12.50 176 VAL E C 1
ATOM 12229 O O . VAL E 1 176 ? 57.208 -8.000 90.230 1.00 14.43 176 VAL E O 1
ATOM 12233 N N . GLY E 1 177 ? 56.735 -7.451 88.098 1.00 13.55 177 GLY E N 1
ATOM 12234 C CA . GLY E 1 177 ? 56.932 -8.800 87.613 1.00 14.64 177 GLY E CA 1
ATOM 12235 C C . GLY E 1 177 ? 57.319 -8.816 86.138 1.00 14.87 177 GLY E C 1
ATOM 12236 O O . GLY E 1 177 ? 57.208 -7.812 85.430 1.00 15.05 177 GLY E O 1
ATOM 12237 N N . GLY E 1 178 ? 57.757 -9.982 85.697 1.00 15.31 178 GLY E N 1
ATOM 12238 C CA . GLY E 1 178 ? 58.152 -10.166 84.298 1.00 15.57 178 GLY E CA 1
ATOM 12239 C C . GLY E 1 178 ? 58.016 -11.607 83.882 1.00 14.07 178 GLY E C 1
ATOM 12240 O O . GLY E 1 178 ? 57.982 -12.500 84.724 1.00 15.37 178 GLY E O 1
ATOM 12241 N N . SER E 1 179 ? 57.874 -11.813 82.567 1.00 14.38 179 SER E N 1
ATOM 12242 C CA . SER E 1 179 ? 57.816 -13.148 81.990 1.00 15.55 179 SER E CA 1
ATOM 12243 C C . SER E 1 179 ? 58.588 -13.177 80.679 1.00 15.90 179 SER E C 1
ATOM 12244 O O . SER E 1 179 ? 58.708 -12.147 80.023 1.00 15.60 179 SER E O 1
ATOM 12247 N N . ILE E 1 180 ? 59.096 -14.363 80.352 1.00 16.16 180 ILE E N 1
ATOM 12248 C CA . ILE E 1 180 ? 59.730 -14.634 79.056 1.00 16.98 180 ILE E CA 1
ATOM 12249 C C . ILE E 1 180 ? 59.233 -15.995 78.592 1.00 16.46 180 ILE E C 1
ATOM 12250 O O . ILE E 1 180 ? 59.243 -16.946 79.382 1.00 18.08 180 ILE E O 1
ATOM 12255 N N . THR E 1 181 ? 58.827 -16.107 77.319 1.00 17.33 181 THR E N 1
ATOM 12256 C CA . THR E 1 181 ? 58.492 -17.409 76.747 1.00 17.27 181 THR E CA 1
ATOM 12257 C C . THR E 1 181 ? 59.206 -17.545 75.421 1.00 19.08 181 THR E C 1
ATOM 12258 O O . THR E 1 181 ? 59.460 -16.546 74.736 1.00 20.91 181 THR E O 1
ATOM 12262 N N . TYR E 1 182 ? 59.530 -18.782 75.074 1.00 18.59 182 TYR E N 1
ATOM 12263 C CA . TYR E 1 182 ? 60.305 -19.033 73.854 1.00 19.13 182 TYR E CA 1
ATOM 12264 C C . TYR E 1 182 ? 59.867 -20.307 73.193 1.00 19.63 182 TYR E C 1
ATOM 12265 O O . TYR E 1 182 ? 59.773 -21.362 73.839 1.00 19.90 182 TYR E O 1
ATOM 12274 N N . ASN E 1 183 ? 59.633 -20.199 71.877 1.00 20.81 183 ASN E N 1
ATOM 12275 C CA . ASN E 1 183 ? 59.290 -21.336 71.045 1.00 22.35 183 ASN E CA 1
ATOM 12276 C C . ASN E 1 183 ? 60.599 -22.032 70.645 1.00 24.65 183 ASN E C 1
ATOM 12277 O O . ASN E 1 183 ? 61.389 -21.510 69.859 1.00 26.87 183 ASN E O 1
ATOM 12282 N N . LEU E 1 184 ? 60.800 -23.216 71.203 1.00 16.87 184 LEU E N 1
ATOM 12283 C CA . LEU E 1 184 ? 61.993 -24.006 70.926 1.00 30.85 184 LEU E CA 1
ATOM 12284 C C . LEU E 1 184 ? 61.840 -24.685 69.572 1.00 26.01 184 LEU E C 1
ATOM 12285 O O . LEU E 1 184 ? 62.838 -25.062 68.962 1.00 30.90 184 LEU E O 1
ATOM 12290 N N . GLY E 1 185 ? 60.599 -24.841 69.115 1.00 37.30 185 GLY E N 1
ATOM 12291 C CA . GLY E 1 185 ? 60.301 -25.428 67.808 1.00 24.77 185 GLY E CA 1
ATOM 12292 C C . GLY E 1 185 ? 59.822 -26.863 67.915 1.00 24.48 185 GLY E C 1
ATOM 12293 O O . GLY E 1 185 ? 59.948 -27.500 68.968 1.00 23.80 185 GLY E O 1
ATOM 12294 N N . GLU E 1 186 ? 59.269 -27.365 66.810 1.00 24.00 186 GLU E N 1
ATOM 12295 C CA . GLU E 1 186 ? 58.721 -28.715 66.711 1.00 25.20 186 GLU E CA 1
ATOM 12296 C C . GLU E 1 186 ? 57.700 -29.024 67.801 1.00 24.47 186 GLU E C 1
ATOM 12297 O O . GLU E 1 186 ? 57.598 -30.164 68.243 1.00 25.63 186 GLU E O 1
ATOM 12303 N N . GLY E 1 187 ? 56.939 -28.003 68.192 1.00 21.90 187 GLY E N 1
ATOM 12304 C CA . GLY E 1 187 ? 55.896 -28.118 69.199 1.00 21.18 187 GLY E CA 1
ATOM 12305 C C . GLY E 1 187 ? 56.295 -27.747 70.621 1.00 18.81 187 GLY E C 1
ATOM 12306 O O . GLY E 1 187 ? 55.418 -27.645 71.483 1.00 21.53 187 GLY E O 1
ATOM 12307 N N . PHE E 1 188 ? 57.586 -27.535 70.888 1.00 19.33 188 PHE E N 1
ATOM 12308 C CA . PHE E 1 188 ? 58.069 -27.319 72.278 1.00 17.26 188 PHE E CA 1
ATOM 12309 C C . PHE E 1 188 ? 58.156 -25.838 72.633 1.00 16.48 188 PHE E C 1
ATOM 12310 O O . PHE E 1 188 ? 58.627 -25.022 71.842 1.00 20.14 188 PHE E O 1
ATOM 12318 N N . GLY E 1 189 ? 57.704 -25.495 73.851 1.00 17.13 189 GLY E N 1
ATOM 12319 C CA . GLY E 1 189 ? 57.840 -24.144 74.370 1.00 17.50 189 GLY E CA 1
ATOM 12320 C C . GLY E 1 189 ? 58.389 -24.192 75.787 1.00 16.06 189 GLY E C 1
ATOM 12321 O O . GLY E 1 189 ? 58.140 -25.150 76.522 1.00 18.44 189 GLY E O 1
ATOM 12322 N N . ILE E 1 190 ? 59.134 -23.154 76.151 1.00 16.34 190 ILE E N 1
ATOM 12323 C CA . ILE E 1 190 ? 59.689 -22.999 77.488 1.00 17.46 190 ILE E CA 1
ATOM 12324 C C . ILE E 1 190 ? 59.404 -21.579 77.985 1.00 16.86 190 ILE E C 1
ATOM 12325 O O . ILE E 1 190 ? 59.344 -20.619 77.204 1.00 17.54 190 ILE E O 1
ATOM 12330 N N . GLY E 1 191 ? 59.186 -21.442 79.285 1.00 15.69 191 GLY E N 1
ATOM 12331 C CA . GLY E 1 191 ? 58.844 -20.148 79.844 1.00 16.31 191 GLY E CA 1
ATOM 12332 C C . GLY E 1 191 ? 59.291 -19.990 81.277 1.00 14.38 191 GLY E C 1
ATOM 12333 O O . GLY E 1 191 ? 59.489 -20.976 82.003 1.00 15.43 191 GLY E O 1
ATOM 12334 N N . THR E 1 192 ? 59.464 -18.732 81.670 1.00 14.94 192 THR E N 1
ATOM 12335 C CA . THR E 1 192 ? 59.739 -18.393 83.053 1.00 15.45 192 THR E CA 1
ATOM 12336 C C . THR E 1 192 ? 59.062 -17.080 83.410 1.00 15.53 192 THR E C 1
ATOM 12337 O O . THR E 1 192 ? 58.802 -16.237 82.532 1.00 15.86 192 THR E O 1
ATOM 12341 N N . ALA E 1 193 ? 58.736 -16.928 84.698 1.00 15.16 193 ALA E N 1
ATOM 12342 C CA . ALA E 1 193 ? 58.166 -15.685 85.190 1.00 14.13 193 ALA E CA 1
ATOM 12343 C C . ALA E 1 193 ? 58.559 -15.466 86.649 1.00 13.42 193 ALA E C 1
ATOM 12344 O O . ALA E 1 193 ? 58.756 -16.413 87.399 1.00 15.05 193 ALA E O 1
ATOM 12346 N N . VAL E 1 194 ? 58.714 -14.211 87.012 1.00 12.92 194 VAL E N 1
ATOM 12347 C CA . VAL E 1 194 ? 59.056 -13.811 88.367 1.00 14.39 194 VAL E CA 1
ATOM 12348 C C . VAL E 1 194 ? 58.171 -12.626 88.764 1.00 15.05 194 VAL E C 1
ATOM 12349 O O . VAL E 1 194 ? 57.872 -11.763 87.940 1.00 15.72 194 VAL E O 1
ATOM 12353 N N . SER E 1 195 ? 57.728 -12.612 90.024 1.00 13.61 195 SER E N 1
ATOM 12354 C CA . SER E 1 195 ? 57.027 -11.449 90.555 1.00 13.36 195 SER E CA 1
ATOM 12355 C C . SER E 1 195 ? 57.436 -11.166 91.980 1.00 12.11 195 SER E C 1
ATOM 12356 O O . SER E 1 195 ? 57.864 -12.076 92.701 1.00 14.10 195 SER E O 1
ATOM 12359 N N . SER E 1 196 ? 57.300 -9.904 92.353 1.00 13.99 196 SER E N 1
ATOM 12360 C CA . SER E 1 196 ? 57.624 -9.465 93.706 1.00 13.72 196 SER E CA 1
ATOM 12361 C C . SER E 1 196 ? 56.723 -8.304 94.084 1.00 13.85 196 SER E C 1
ATOM 12362 O O . SER E 1 196 ? 56.797 -7.232 93.476 1.00 14.36 196 SER E O 1
ATOM 12365 N N . SER E 1 197 ? 55.859 -8.546 95.073 1.00 13.82 197 SER E N 1
ATOM 12366 C CA . SER E 1 197 ? 54.891 -7.568 95.559 1.00 13.83 197 SER E CA 1
ATOM 12367 C C . SER E 1 197 ? 55.145 -7.196 97.010 1.00 12.74 197 SER E C 1
ATOM 12368 O O . SER E 1 197 ? 55.296 -8.064 97.861 1.00 14.73 197 SER E O 1
ATOM 12371 N N . LYS E 1 198 ? 55.115 -5.903 97.291 1.00 11.95 198 LYS E N 1
ATOM 12372 C CA . LYS E 1 198 ? 54.993 -5.471 98.691 1.00 13.96 198 LYS E CA 1
ATOM 12373 C C . LYS E 1 198 ? 53.700 -6.032 99.270 1.00 13.46 198 LYS E C 1
ATOM 12374 O O . LYS E 1 198 ? 52.680 -6.119 98.575 1.00 13.56 198 LYS E O 1
ATOM 12380 N N . ARG E 1 199 ? 53.785 -6.449 100.533 1.00 12.82 199 ARG E N 1
ATOM 12381 C CA . ARG E 1 199 ? 52.613 -6.848 101.308 1.00 13.80 199 ARG E CA 1
ATOM 12382 C C . ARG E 1 199 ? 52.185 -5.661 102.181 1.00 14.30 199 ARG E C 1
ATOM 12383 O O . ARG E 1 199 ? 52.978 -4.771 102.489 1.00 15.55 199 ARG E O 1
ATOM 12391 N N . THR E 1 200 ? 50.914 -5.621 102.541 1.00 13.69 200 THR E N 1
ATOM 12392 C CA . THR E 1 200 ? 50.407 -4.531 103.365 1.00 14.08 200 THR E CA 1
ATOM 12393 C C . THR E 1 200 ? 50.452 -4.846 104.864 1.00 15.27 200 THR E C 1
ATOM 12394 O O . THR E 1 200 ? 50.556 -6.005 105.289 1.00 14.09 200 THR E O 1
ATOM 12398 N N . SER E 1 201 ? 50.353 -3.796 105.665 1.00 16.03 201 SER E N 1
ATOM 12399 C CA . SER E 1 201 ? 50.432 -3.966 107.108 1.00 16.96 201 SER E CA 1
ATOM 12400 C C . SER E 1 201 ? 49.290 -4.831 107.639 1.00 15.86 201 SER E C 1
ATOM 12401 O O . SER E 1 201 ? 49.537 -5.690 108.487 1.00 15.98 201 SER E O 1
ATOM 12404 N N . SER E 1 202 ? 48.067 -4.658 107.120 1.00 15.08 202 SER E N 1
ATOM 12405 C CA . SER E 1 202 ? 46.960 -5.493 107.534 1.00 16.91 202 SER E CA 1
ATOM 12406 C C . SER E 1 202 ? 47.182 -6.953 107.118 1.00 14.71 202 SER E C 1
ATOM 12407 O O . SER E 1 202 ? 46.846 -7.851 107.863 1.00 15.27 202 SER E O 1
ATOM 12410 N N . GLN E 1 203 ? 47.778 -7.201 105.948 1.00 14.27 203 GLN E N 1
ATOM 12411 C CA . GLN E 1 203 ? 48.127 -8.578 105.576 1.00 13.29 203 GLN E CA 1
ATOM 12412 C C . GLN E 1 203 ? 49.064 -9.205 106.624 1.00 13.77 203 GLN E C 1
ATOM 12413 O O . GLN E 1 203 ? 48.892 -10.362 107.024 1.00 14.28 203 GLN E O 1
ATOM 12419 N N . ASN E 1 204 ? 50.020 -8.405 107.088 1.00 13.99 204 ASN E N 1
ATOM 12420 C CA . ASN E 1 204 ? 51.019 -8.864 108.045 1.00 15.05 204 ASN E CA 1
ATOM 12421 C C . ASN E 1 204 ? 50.542 -8.931 109.487 1.00 15.64 204 ASN E C 1
ATOM 12422 O O . ASN E 1 204 ? 51.302 -9.333 110.357 1.00 18.17 204 ASN E O 1
ATOM 12427 N N . ASP E 1 205 ? 49.286 -8.555 109.723 1.00 15.72 205 ASP E N 1
ATOM 12428 C CA . ASP E 1 205 ? 48.645 -8.780 111.026 1.00 17.16 205 ASP E CA 1
ATOM 12429 C C . ASP E 1 205 ? 47.940 -10.129 111.112 1.00 15.55 205 ASP E C 1
ATOM 12430 O O . ASP E 1 205 ? 47.603 -10.565 112.202 1.00 20.73 205 ASP E O 1
ATOM 12435 N N . LEU E 1 206 ? 47.748 -10.821 109.987 1.00 15.17 206 LEU E N 1
ATOM 12436 C CA A LEU E 1 206 ? 47.236 -12.200 110.002 0.50 15.30 206 LEU E CA 1
ATOM 12437 C CA B LEU E 1 206 ? 47.229 -12.188 110.026 0.50 13.86 206 LEU E CA 1
ATOM 12438 C C . LEU E 1 206 ? 48.303 -13.137 110.576 1.00 15.88 206 LEU E C 1
ATOM 12439 O O . LEU E 1 206 ? 49.497 -12.838 110.546 1.00 18.58 206 LEU E O 1
ATOM 12448 N N . THR E 1 207 ? 47.873 -14.287 111.078 1.00 17.10 207 THR E N 1
ATOM 12449 C CA . THR E 1 207 ? 48.802 -15.222 111.714 1.00 18.42 207 THR E CA 1
ATOM 12450 C C . THR E 1 207 ? 49.800 -15.869 110.745 1.00 17.21 207 THR E C 1
ATOM 12451 O O . THR E 1 207 ? 50.982 -16.085 111.069 1.00 20.16 207 THR E O 1
ATOM 12455 N N . TYR E 1 208 ? 49.321 -16.165 109.553 1.00 15.63 208 TYR E N 1
ATOM 12456 C CA . TYR E 1 208 ? 50.080 -17.015 108.652 1.00 14.59 208 TYR E CA 1
ATOM 12457 C C . TYR E 1 208 ? 50.737 -16.248 107.514 1.00 13.32 208 TYR E C 1
ATOM 12458 O O . TYR E 1 208 ? 50.059 -15.547 106.774 1.00 13.72 208 TYR E O 1
ATOM 12467 N N . GLY E 1 209 ? 52.050 -16.416 107.378 1.00 16.46 209 GLY E N 1
ATOM 12468 C CA . GLY E 1 209 ? 52.738 -15.959 106.175 1.00 15.68 209 GLY E CA 1
ATOM 12469 C C . GLY E 1 209 ? 53.156 -14.512 106.153 1.00 15.13 209 GLY E C 1
ATOM 12470 O O . GLY E 1 209 ? 53.174 -13.904 105.077 1.00 16.31 209 GLY E O 1
ATOM 12471 N N . ASN E 1 210 ? 53.543 -13.969 107.307 1.00 16.72 210 ASN E N 1
ATOM 12472 C CA . ASN E 1 210 ? 54.004 -12.582 107.375 1.00 16.79 210 ASN E CA 1
ATOM 12473 C C . ASN E 1 210 ? 55.305 -12.399 106.595 1.00 16.90 210 ASN E C 1
ATOM 12474 O O . ASN E 1 210 ? 56.137 -13.302 106.528 1.00 17.58 210 ASN E O 1
ATOM 12479 N N . GLY E 1 211 ? 55.493 -11.207 106.046 1.00 16.03 211 GLY E N 1
ATOM 12480 C CA . GLY E 1 211 ? 56.733 -10.861 105.377 1.00 15.59 211 GLY E CA 1
ATOM 12481 C C . GLY E 1 211 ? 56.626 -9.559 104.616 1.00 16.09 211 GLY E C 1
ATOM 12482 O O . GLY E 1 211 ? 55.522 -9.082 104.317 1.00 15.42 211 GLY E O 1
ATOM 12483 N N . ASP E 1 212 ? 57.777 -8.993 104.280 1.00 17.11 212 ASP E N 1
ATOM 12484 C CA . ASP E 1 212 ? 57.819 -7.714 103.569 1.00 17.43 212 ASP E CA 1
ATOM 12485 C C . ASP E 1 212 ? 57.209 -7.839 102.169 1.00 15.87 212 ASP E C 1
ATOM 12486 O O . ASP E 1 212 ? 56.443 -6.974 101.737 1.00 15.90 212 ASP E O 1
ATOM 12491 N N . ARG E 1 213 ? 57.559 -8.924 101.479 1.00 15.49 213 ARG E N 1
ATOM 12492 C CA . ARG E 1 213 ? 57.151 -9.131 100.092 1.00 15.24 213 ARG E CA 1
ATOM 12493 C C . ARG E 1 213 ? 56.589 -10.525 99.857 1.00 14.47 213 ARG E C 1
ATOM 12494 O O . ARG E 1 213 ? 57.008 -11.499 100.482 1.00 16.04 213 ARG E O 1
ATOM 12502 N N . ALA E 1 214 ? 55.648 -10.588 98.919 1.00 13.45 214 ALA E N 1
ATOM 12503 C CA . ALA E 1 214 ? 55.166 -11.795 98.318 1.00 14.57 214 ALA E CA 1
ATOM 12504 C C . ALA E 1 214 ? 55.939 -11.978 97.012 1.00 14.51 214 ALA E C 1
ATOM 12505 O O . ALA E 1 214 ? 55.967 -11.061 96.179 1.00 15.60 214 ALA E O 1
ATOM 12507 N N . GLU E 1 215 ? 56.575 -13.138 96.846 1.00 12.81 215 GLU E N 1
ATOM 12508 C CA . GLU E 1 215 ? 57.444 -13.372 95.679 1.00 14.63 215 GLU E CA 1
ATOM 12509 C C . GLU E 1 215 ? 57.133 -14.721 95.062 1.00 13.00 215 GLU E C 1
ATOM 12510 O O . GLU E 1 215 ? 56.802 -15.671 95.771 1.00 13.19 215 GLU E O 1
ATOM 12516 N N . THR E 1 216 ? 57.215 -14.780 93.727 1.00 12.07 216 THR E N 1
ATOM 12517 C CA . THR E 1 216 ? 56.981 -16.017 92.983 1.00 12.49 216 THR E CA 1
ATOM 12518 C C . THR E 1 216 ? 58.047 -16.207 91.890 1.00 12.83 216 THR E C 1
ATOM 12519 O O . THR E 1 216 ? 58.516 -15.233 91.285 1.00 14.57 216 THR E O 1
ATOM 12523 N N . TYR E 1 217 ? 58.392 -17.470 91.676 1.00 12.90 217 TYR E N 1
ATOM 12524 C CA . TYR E 1 217 ? 59.390 -17.871 90.664 1.00 13.88 217 TYR E CA 1
ATOM 12525 C C . TYR E 1 217 ? 58.830 -19.088 89.940 1.00 13.87 217 TYR E C 1
ATOM 12526 O O . TYR E 1 217 ? 58.566 -20.111 90.573 1.00 14.02 217 TYR E O 1
ATOM 12535 N N . THR E 1 218 ? 58.688 -18.994 88.609 1.00 13.18 218 THR E N 1
ATOM 12536 C CA . THR E 1 218 ? 57.983 -20.001 87.832 1.00 13.40 218 THR E CA 1
ATOM 12537 C C . THR E 1 218 ? 58.819 -20.453 86.642 1.00 12.85 218 THR E C 1
ATOM 12538 O O . THR E 1 218 ? 59.421 -19.617 85.986 1.00 15.81 218 THR E O 1
ATOM 12542 N N . GLY E 1 219 ? 58.813 -21.762 86.391 1.00 14.14 219 GLY E N 1
ATOM 12543 C CA . GLY E 1 219 ? 59.276 -22.313 85.097 1.00 15.61 219 GLY E CA 1
ATOM 12544 C C . GLY E 1 219 ? 58.167 -23.168 84.507 1.00 14.59 219 GLY E C 1
ATOM 12545 O O . GLY E 1 219 ? 57.388 -23.802 85.247 1.00 16.75 219 GLY E O 1
ATOM 12546 N N . GLY E 1 220 ? 58.094 -23.196 83.172 1.00 13.91 220 GLY E N 1
ATOM 12547 C CA . GLY E 1 220 ? 57.122 -24.009 82.464 1.00 14.57 220 GLY E CA 1
ATOM 12548 C C . GLY E 1 220 ? 57.688 -24.614 81.177 1.00 13.03 220 GLY E C 1
ATOM 12549 O O . GLY E 1 220 ? 58.610 -24.050 80.563 1.00 16.20 220 GLY E O 1
ATOM 12550 N N . LEU E 1 221 ? 57.111 -25.746 80.802 1.00 14.63 221 LEU E N 1
ATOM 12551 C CA . LEU E 1 221 ? 57.452 -26.440 79.544 1.00 19.31 221 LEU E CA 1
ATOM 12552 C C . LEU E 1 221 ? 56.187 -27.010 78.931 1.00 19.10 221 LEU E C 1
ATOM 12553 O O . LEU E 1 221 ? 55.307 -27.471 79.639 1.00 18.86 221 LEU E O 1
ATOM 12558 N N . LYS E 1 222 ? 56.079 -26.969 77.596 1.00 16.52 222 LYS E N 1
ATOM 12559 C CA . LYS E 1 222 ? 54.972 -27.601 76.969 1.00 18.32 222 LYS E CA 1
ATOM 12560 C C . LYS E 1 222 ? 55.319 -28.162 75.607 1.00 14.87 222 LYS E C 1
ATOM 12561 O O . LYS E 1 222 ? 56.308 -27.754 75.010 1.00 19.57 222 LYS E O 1
ATOM 12567 N N . TYR E 1 223 ? 54.512 -29.119 75.216 1.00 19.35 223 TYR E N 1
ATOM 12568 C CA . TYR E 1 223 ? 54.576 -29.723 73.883 1.00 17.67 223 TYR E CA 1
ATOM 12569 C C . TYR E 1 223 ? 53.153 -29.631 73.330 1.00 17.85 223 TYR E C 1
ATOM 12570 O O . TYR E 1 223 ? 52.199 -30.103 73.958 1.00 19.25 223 TYR E O 1
ATOM 12579 N N . ASP E 1 224 ? 53.022 -29.030 72.147 1.00 19.93 224 ASP E N 1
ATOM 12580 C CA . ASP E 1 224 ? 51.731 -28.713 71.560 1.00 21.55 224 ASP E CA 1
ATOM 12581 C C . ASP E 1 224 ? 51.850 -28.940 70.041 1.00 20.91 224 ASP E C 1
ATOM 12582 O O . ASP E 1 224 ? 52.157 -28.023 69.293 1.00 23.94 224 ASP E O 1
ATOM 12587 N N . ALA E 1 225 ? 51.616 -30.186 69.624 1.00 21.78 225 ALA E N 1
ATOM 12588 C CA . ALA E 1 225 ? 51.751 -30.616 68.222 1.00 22.17 225 ALA E CA 1
ATOM 12589 C C . ALA E 1 225 ? 51.185 -32.019 68.050 1.00 23.19 225 ALA E C 1
ATOM 12590 O O . ALA E 1 225 ? 51.081 -32.765 69.026 1.00 25.64 225 ALA E O 1
ATOM 12592 N N . ASN E 1 226 ? 50.848 -32.394 66.806 1.00 24.99 226 ASN E N 1
ATOM 12593 C CA . ASN E 1 226 ? 50.405 -33.768 66.506 1.00 29.36 226 ASN E CA 1
ATOM 12594 C C . ASN E 1 226 ? 49.213 -34.251 67.339 1.00 27.32 226 ASN E C 1
ATOM 12595 O O . ASN E 1 226 ? 49.154 -35.420 67.719 1.00 26.13 226 ASN E O 1
ATOM 12600 N N . ASN E 1 227 ? 48.283 -33.331 67.623 1.00 25.09 227 ASN E N 1
ATOM 12601 C CA . ASN E 1 227 ? 47.071 -33.591 68.424 1.00 27.63 227 ASN E CA 1
ATOM 12602 C C . ASN E 1 227 ? 47.316 -33.947 69.887 1.00 23.97 227 ASN E C 1
ATOM 12603 O O . ASN E 1 227 ? 46.397 -34.415 70.587 1.00 24.23 227 ASN E O 1
ATOM 12608 N N . ILE E 1 228 ? 48.534 -33.685 70.348 1.00 21.80 228 ILE E N 1
ATOM 12609 C CA . ILE E 1 228 ? 48.956 -34.012 71.713 1.00 20.24 228 ILE E CA 1
ATOM 12610 C C . ILE E 1 228 ? 49.261 -32.695 72.409 1.00 19.59 228 ILE E C 1
ATOM 12611 O O . ILE E 1 228 ? 49.861 -31.798 71.828 1.00 21.25 228 ILE E O 1
ATOM 12616 N N . TYR E 1 229 ? 48.839 -32.578 73.664 1.00 18.42 229 TYR E N 1
ATOM 12617 C CA . TYR E 1 229 ? 49.224 -31.445 74.487 1.00 17.32 229 TYR E CA 1
ATOM 12618 C C . TYR E 1 229 ? 49.774 -31.956 75.811 1.00 17.98 229 TYR E C 1
ATOM 12619 O O . TYR E 1 229 ? 49.085 -32.684 76.542 1.00 21.25 229 TYR E O 1
ATOM 12628 N N . LEU E 1 230 ? 51.010 -31.578 76.113 1.00 17.43 230 LEU E N 1
ATOM 12629 C CA . LEU E 1 230 ? 51.657 -31.908 77.389 1.00 18.27 230 LEU E CA 1
ATOM 12630 C C . LEU E 1 230 ? 52.208 -30.626 77.949 1.00 17.61 230 LEU E C 1
ATOM 12631 O O . LEU E 1 230 ? 52.834 -29.866 77.221 1.00 20.35 230 LEU E O 1
ATOM 12636 N N . ALA E 1 231 ? 52.019 -30.398 79.246 1.00 14.60 231 ALA E N 1
ATOM 12637 C CA . ALA E 1 231 ? 52.594 -29.226 79.877 1.00 15.14 231 ALA E CA 1
ATOM 12638 C C . ALA E 1 231 ? 52.837 -29.425 81.363 1.00 14.71 231 ALA E C 1
ATOM 12639 O O . ALA E 1 231 ? 52.143 -30.206 82.022 1.00 16.29 231 ALA E O 1
ATOM 12641 N N . ALA E 1 232 ? 53.839 -28.715 81.856 1.00 14.57 232 ALA E N 1
ATOM 12642 C CA . ALA E 1 232 ? 54.151 -28.708 83.290 1.00 15.19 232 ALA E CA 1
ATOM 12643 C C . ALA E 1 232 ? 54.563 -27.323 83.710 1.00 15.71 232 ALA E C 1
ATOM 12644 O O . ALA E 1 232 ? 55.187 -26.588 82.929 1.00 16.67 232 ALA E O 1
ATOM 12646 N N . GLN E 1 233 ? 54.196 -26.957 84.946 1.00 14.71 233 GLN E N 1
ATOM 12647 C CA . GLN E 1 233 ? 54.676 -25.714 85.515 1.00 14.90 233 GLN E CA 1
ATOM 12648 C C . GLN E 1 233 ? 55.075 -25.995 86.954 1.00 14.47 233 GLN E C 1
ATOM 12649 O O . GLN E 1 233 ? 54.411 -26.771 87.641 1.00 15.09 233 GLN E O 1
ATOM 12655 N N . TYR E 1 234 ? 56.171 -25.380 87.342 1.00 14.66 234 TYR E N 1
ATOM 12656 C CA . TYR E 1 234 ? 56.628 -25.404 88.736 1.00 13.47 234 TYR E CA 1
ATOM 12657 C C . TYR E 1 234 ? 56.767 -23.964 89.192 1.00 13.86 234 TYR E C 1
ATOM 12658 O O . TYR E 1 234 ? 57.407 -23.162 88.528 1.00 14.07 234 TYR E O 1
ATOM 12667 N N . THR E 1 235 ? 56.174 -23.647 90.354 1.00 12.98 235 THR E N 1
ATOM 12668 C CA . THR E 1 235 ? 56.268 -22.323 90.944 1.00 12.23 235 THR E CA 1
ATOM 12669 C C . THR E 1 235 ? 56.664 -22.448 92.411 1.00 11.86 235 THR E C 1
ATOM 12670 O O . THR E 1 235 ? 56.032 -23.203 93.155 1.00 15.16 235 THR E O 1
ATOM 12674 N N . GLN E 1 236 ? 57.671 -21.673 92.793 1.00 12.07 236 GLN E N 1
ATOM 12675 C CA . GLN E 1 236 ? 58.098 -21.533 94.185 1.00 13.94 236 GLN E CA 1
ATOM 12676 C C . GLN E 1 236 ? 57.670 -20.152 94.647 1.00 14.04 236 GLN E C 1
ATOM 12677 O O . GLN E 1 236 ? 57.908 -19.158 93.958 1.00 13.04 236 GLN E O 1
ATOM 12683 N N . THR E 1 237 ? 57.003 -20.108 95.805 1.00 13.00 237 THR E N 1
ATOM 12684 C CA . THR E 1 237 ? 56.478 -18.856 96.319 1.00 13.12 237 THR E CA 1
ATOM 12685 C C . THR E 1 237 ? 56.916 -18.589 97.770 1.00 12.04 237 THR E C 1
ATOM 12686 O O . THR E 1 237 ? 57.278 -19.499 98.515 1.00 13.05 237 THR E O 1
ATOM 12690 N N . TYR E 1 238 ? 56.893 -17.310 98.105 1.00 11.76 238 TYR E N 1
ATOM 12691 C CA . TYR E 1 238 ? 57.186 -16.842 99.461 1.00 13.62 238 TYR E CA 1
ATOM 12692 C C . TYR E 1 238 ? 56.131 -15.824 99.842 1.00 13.02 238 TYR E C 1
ATOM 12693 O O . TYR E 1 238 ? 55.959 -14.828 99.150 1.00 12.99 238 TYR E O 1
ATOM 12702 N N . ASN E 1 239 ? 55.425 -16.092 100.946 1.00 13.33 239 ASN E N 1
ATOM 12703 C CA . ASN E 1 239 ? 54.375 -15.217 101.454 1.00 15.16 239 ASN E CA 1
ATOM 12704 C C . ASN E 1 239 ? 53.316 -14.857 100.417 1.00 12.27 239 ASN E C 1
ATOM 12705 O O . ASN E 1 239 ? 52.740 -13.769 100.478 1.00 12.07 239 ASN E O 1
ATOM 12710 N N . ALA E 1 240 ? 53.046 -15.784 99.491 1.00 11.45 240 ALA E N 1
ATOM 12711 C CA . ALA E 1 240 ? 52.160 -15.493 98.345 1.00 11.50 240 ALA E CA 1
ATOM 12712 C C . ALA E 1 240 ? 51.061 -16.510 98.043 1.00 11.47 240 ALA E C 1
ATOM 12713 O O . ALA E 1 240 ? 50.086 -16.164 97.366 1.00 12.86 240 ALA E O 1
ATOM 12715 N N . THR E 1 241 ? 51.228 -17.754 98.491 1.00 11.75 241 THR E N 1
ATOM 12716 C CA . THR E 1 241 ? 50.252 -18.811 98.290 1.00 12.44 241 THR E CA 1
ATOM 12717 C C . THR E 1 241 ? 49.303 -18.835 99.498 1.00 12.85 241 THR E C 1
ATOM 12718 O O . THR E 1 241 ? 49.750 -18.953 100.643 1.00 12.75 241 THR E O 1
ATOM 12722 N N . ARG E 1 242 ? 48.006 -18.703 99.236 1.00 12.56 242 ARG E N 1
ATOM 12723 C CA . ARG E 1 242 ? 47.008 -18.667 100.308 1.00 13.03 242 ARG E CA 1
ATOM 12724 C C . ARG E 1 242 ? 46.960 -20.026 101.020 1.00 14.33 242 ARG E C 1
ATOM 12725 O O . ARG E 1 242 ? 47.138 -21.086 100.418 1.00 14.45 242 ARG E O 1
ATOM 12733 N N . VAL E 1 243 ? 46.767 -19.962 102.339 1.00 13.79 243 VAL E N 1
ATOM 12734 C CA . VAL E 1 243 ? 46.514 -21.147 103.138 1.00 14.19 243 VAL E CA 1
ATOM 12735 C C . VAL E 1 243 ? 45.035 -21.074 103.474 1.00 15.09 243 VAL E C 1
ATOM 12736 O O . VAL E 1 243 ? 44.618 -20.469 104.463 1.00 15.48 243 VAL E O 1
ATOM 12740 N N . GLY E 1 244 ? 44.237 -21.684 102.614 1.00 19.73 244 GLY E N 1
ATOM 12741 C CA . GLY E 1 244 ? 42.795 -21.560 102.701 1.00 21.89 244 GLY E CA 1
ATOM 12742 C C . GLY E 1 244 ? 42.417 -20.111 102.833 1.00 18.10 244 GLY E C 1
ATOM 12743 O O . GLY E 1 244 ? 42.813 -19.267 102.013 1.00 19.75 244 GLY E O 1
ATOM 12744 N N . ASN E 1 245 ? 41.663 -19.812 103.893 1.00 17.45 245 ASN E N 1
ATOM 12745 C CA . ASN E 1 245 ? 41.290 -18.432 104.186 1.00 19.28 245 ASN E CA 1
ATOM 12746 C C . ASN E 1 245 ? 41.959 -17.885 105.462 1.00 16.23 245 ASN E C 1
ATOM 12747 O O . ASN E 1 245 ? 41.458 -16.935 106.050 1.00 20.26 245 ASN E O 1
ATOM 12752 N N . LEU E 1 246 ? 43.118 -18.445 105.817 1.00 13.66 246 LEU E N 1
ATOM 12753 C CA . LEU E 1 246 ? 43.842 -18.094 107.035 1.00 16.58 246 LEU E CA 1
ATOM 12754 C C . LEU E 1 246 ? 45.005 -17.114 106.871 1.00 15.72 246 LEU E C 1
ATOM 12755 O O . LEU E 1 246 ? 45.442 -16.511 107.851 1.00 16.53 246 LEU E O 1
ATOM 12760 N N . GLY E 1 247 ? 45.481 -16.935 105.644 1.00 13.81 247 GLY E N 1
ATOM 12761 C CA . GLY E 1 247 ? 46.674 -16.153 105.410 1.00 13.56 247 GLY E CA 1
ATOM 12762 C C . GLY E 1 247 ? 47.447 -16.816 104.296 1.00 13.21 247 GLY E C 1
ATOM 12763 O O . GLY E 1 247 ? 46.832 -17.319 103.346 1.00 12.84 247 GLY E O 1
ATOM 12764 N N . TRP E 1 248 ? 48.770 -16.838 104.419 1.00 12.45 248 TRP E N 1
ATOM 12765 C CA . TRP E 1 248 ? 49.642 -17.348 103.362 1.00 12.12 248 TRP E CA 1
ATOM 12766 C C . TRP E 1 248 ? 50.715 -18.294 103.917 1.00 12.69 248 TRP E C 1
ATOM 12767 O O . TRP E 1 248 ? 50.983 -18.311 105.110 1.00 13.89 248 TRP E O 1
ATOM 12778 N N . ALA E 1 249 ? 51.302 -19.099 103.043 1.00 12.82 249 ALA E N 1
ATOM 12779 C CA . ALA E 1 249 ? 52.402 -19.974 103.388 1.00 13.97 249 ALA E CA 1
ATOM 12780 C C . ALA E 1 249 ? 53.706 -19.193 103.346 1.00 13.54 249 ALA E C 1
ATOM 12781 O O . ALA E 1 249 ? 54.022 -18.533 102.337 1.00 14.52 249 ALA E O 1
ATOM 12783 N N . ASN E 1 250 ? 54.514 -19.307 104.394 1.00 13.91 250 ASN E N 1
ATOM 12784 C CA . ASN E 1 250 ? 55.831 -18.669 104.342 1.00 13.84 250 ASN E CA 1
ATOM 12785 C C . ASN E 1 250 ? 56.618 -19.075 103.099 1.00 13.57 250 ASN E C 1
ATOM 12786 O O . ASN E 1 250 ? 57.222 -18.230 102.464 1.00 15.35 250 ASN E O 1
ATOM 12791 N N . LYS E 1 251 ? 56.554 -20.348 102.768 1.00 15.91 251 LYS E N 1
ATOM 12792 C CA . LYS E 1 251 ? 57.090 -20.808 101.474 1.00 15.58 251 LYS E CA 1
ATOM 12793 C C . LYS E 1 251 ? 56.117 -21.847 100.942 1.00 13.66 251 LYS E C 1
ATOM 12794 O O . LYS E 1 251 ? 55.503 -22.575 101.713 1.00 13.97 251 LYS E O 1
ATOM 12800 N N . ALA E 1 252 ? 55.943 -21.901 99.630 1.00 12.94 252 ALA E N 1
ATOM 12801 C CA . ALA E 1 252 ? 55.218 -22.992 99.025 1.00 15.48 252 ALA E CA 1
ATOM 12802 C C . ALA E 1 252 ? 55.877 -23.425 97.733 1.00 13.05 252 ALA E C 1
ATOM 12803 O O . ALA E 1 252 ? 56.604 -22.640 97.124 1.00 14.08 252 ALA E O 1
ATOM 12805 N N . GLN E 1 253 ? 55.593 -24.668 97.356 1.00 13.34 253 GLN E N 1
ATOM 12806 C CA . GLN E 1 253 ? 56.081 -25.251 96.102 1.00 17.39 253 GLN E CA 1
ATOM 12807 C C . GLN E 1 253 ? 54.896 -25.861 95.395 1.00 13.19 253 GLN E C 1
ATOM 12808 O O . GLN E 1 253 ? 54.235 -26.758 95.932 1.00 13.58 253 GLN E O 1
ATOM 12814 N N . ASN E 1 254 ? 54.612 -25.348 94.186 1.00 12.45 254 ASN E N 1
ATOM 12815 C CA . ASN E 1 254 ? 53.452 -25.736 93.416 1.00 12.56 254 ASN E CA 1
ATOM 12816 C C . ASN E 1 254 ? 53.885 -26.425 92.131 1.00 11.01 254 ASN E C 1
ATOM 12817 O O . ASN E 1 254 ? 54.783 -25.952 91.457 1.00 13.51 254 ASN E O 1
ATOM 12822 N N . PHE E 1 255 ? 53.218 -27.521 91.827 1.00 12.54 255 PHE E N 1
ATOM 12823 C CA . PHE E 1 255 ? 53.516 -28.292 90.620 1.00 14.79 255 PHE E CA 1
ATOM 12824 C C . PHE E 1 255 ? 52.223 -28.723 89.967 1.00 13.48 255 PHE E C 1
ATOM 12825 O O . PHE E 1 255 ? 51.314 -29.233 90.643 1.00 13.60 255 PHE E O 1
ATOM 12833 N N . GLU E 1 256 ? 52.143 -28.520 88.641 1.00 12.36 256 GLU E N 1
ATOM 12834 C CA . GLU E 1 256 ? 51.006 -28.953 87.841 1.00 13.32 256 GLU E CA 1
ATOM 12835 C C . GLU E 1 256 ? 51.537 -29.611 86.575 1.00 12.17 256 GLU E C 1
ATOM 12836 O O . GLU E 1 256 ? 52.486 -29.107 85.989 1.00 15.02 256 GLU E O 1
ATOM 12842 N N . VAL E 1 257 ? 50.906 -30.708 86.186 1.00 14.06 257 VAL E N 1
ATOM 12843 C CA . VAL E 1 257 ? 51.278 -31.373 84.939 1.00 16.02 257 VAL E CA 1
ATOM 12844 C C . VAL E 1 257 ? 50.026 -31.916 84.302 1.00 14.93 257 VAL E C 1
ATOM 12845 O O . VAL E 1 257 ? 49.136 -32.402 84.992 1.00 15.35 257 VAL E O 1
ATOM 12849 N N . VAL E 1 258 ? 49.964 -31.848 82.969 1.00 15.26 258 VAL E N 1
ATOM 12850 C CA . VAL E 1 258 ? 48.763 -32.292 82.245 1.00 17.75 258 VAL E CA 1
ATOM 12851 C C . VAL E 1 258 ? 49.128 -32.946 80.910 1.00 13.68 258 VAL E C 1
ATOM 12852 O O . VAL E 1 258 ? 50.084 -32.541 80.301 1.00 16.55 258 VAL E O 1
ATOM 12856 N N . ALA E 1 259 ? 48.335 -33.930 80.517 1.00 15.04 259 ALA E N 1
ATOM 12857 C CA . ALA E 1 259 ? 48.466 -34.552 79.199 1.00 18.40 259 ALA E CA 1
ATOM 12858 C C . ALA E 1 259 ? 47.092 -34.704 78.582 1.00 16.23 259 ALA E C 1
ATOM 12859 O O . ALA E 1 259 ? 46.144 -35.165 79.246 1.00 16.05 259 ALA E O 1
ATOM 12861 N N . GLN E 1 260 ? 46.982 -34.326 77.303 1.00 16.26 260 GLN E N 1
ATOM 12862 C CA . GLN E 1 260 ? 45.720 -34.387 76.575 1.00 15.75 260 GLN E CA 1
ATOM 12863 C C . GLN E 1 260 ? 45.952 -34.861 75.166 1.00 17.28 260 GLN E C 1
ATOM 12864 O O . GLN E 1 260 ? 47.031 -34.681 74.637 1.00 19.20 260 GLN E O 1
ATOM 12870 N N . TYR E 1 261 ? 44.921 -35.470 74.605 1.00 19.09 261 TYR E N 1
ATOM 12871 C CA . TYR E 1 261 ? 44.950 -35.877 73.205 1.00 22.41 261 TYR E CA 1
ATOM 12872 C C . TYR E 1 261 ? 43.648 -35.469 72.558 1.00 19.88 261 TYR E C 1
ATOM 12873 O O . TYR E 1 261 ? 42.594 -35.603 73.175 1.00 19.83 261 TYR E O 1
ATOM 12882 N N . GLN E 1 262 ? 43.717 -34.988 71.310 1.00 20.91 262 GLN E N 1
ATOM 12883 C CA . GLN E 1 262 ? 42.535 -34.547 70.563 1.00 18.69 262 GLN E CA 1
ATOM 12884 C C . GLN E 1 262 ? 42.264 -35.534 69.443 1.00 22.48 262 GLN E C 1
ATOM 12885 O O . GLN E 1 262 ? 43.015 -35.598 68.473 1.00 26.65 262 GLN E O 1
ATOM 12891 N N . PHE E 1 263 ? 41.215 -36.329 69.610 1.00 27.68 263 PHE E N 1
ATOM 12892 C CA . PHE E 1 263 ? 40.776 -37.218 68.541 1.00 27.29 263 PHE E CA 1
ATOM 12893 C C . PHE E 1 263 ? 40.081 -36.354 67.479 1.00 24.94 263 PHE E C 1
ATOM 12894 O O . PHE E 1 263 ? 39.458 -35.336 67.782 1.00 25.02 263 PHE E O 1
ATOM 12902 N N . ASP E 1 264 ? 40.192 -36.778 66.222 1.00 27.70 264 ASP E N 1
ATOM 12903 C CA . ASP E 1 264 ? 39.568 -36.056 65.092 1.00 30.07 264 ASP E CA 1
ATOM 12904 C C . ASP E 1 264 ? 38.056 -35.901 65.205 1.00 32.53 264 ASP E C 1
ATOM 12905 O O . ASP E 1 264 ? 37.500 -34.894 64.752 1.00 34.60 264 ASP E O 1
ATOM 12910 N N . PHE E 1 265 ? 37.396 -36.894 65.797 1.00 30.47 265 PHE E N 1
ATOM 12911 C CA . PHE E 1 265 ? 35.937 -36.883 65.897 1.00 37.72 265 PHE E CA 1
ATOM 12912 C C . PHE E 1 265 ? 35.408 -35.964 66.995 1.00 27.91 265 PHE E C 1
ATOM 12913 O O . PHE E 1 265 ? 34.201 -35.790 67.093 1.00 29.91 265 PHE E O 1
ATOM 12921 N N . GLY E 1 266 ? 36.301 -35.380 67.800 1.00 24.82 266 GLY E N 1
ATOM 12922 C CA . GLY E 1 266 ? 35.945 -34.290 68.715 1.00 22.81 266 GLY E CA 1
ATOM 12923 C C . GLY E 1 266 ? 36.227 -34.506 70.198 1.00 19.80 266 GLY E C 1
ATOM 12924 O O . GLY E 1 266 ? 36.140 -33.568 70.963 1.00 20.60 266 GLY E O 1
ATOM 12925 N N . LEU E 1 267 ? 36.574 -35.730 70.587 1.00 17.21 267 LEU E N 1
ATOM 12926 C CA . LEU E 1 267 ? 36.852 -36.049 71.995 1.00 19.15 267 LEU E CA 1
ATOM 12927 C C . LEU E 1 267 ? 38.281 -35.693 72.394 1.00 20.18 267 LEU E C 1
ATOM 12928 O O . LEU E 1 267 ? 39.247 -36.051 71.705 1.00 20.81 267 LEU E O 1
ATOM 12933 N N . ARG E 1 268 ? 38.405 -35.032 73.553 1.00 24.57 268 ARG E N 1
ATOM 12934 C CA . ARG E 1 268 ? 39.690 -34.633 74.094 1.00 36.78 268 ARG E CA 1
ATOM 12935 C C . ARG E 1 268 ? 39.844 -35.122 75.526 1.00 16.92 268 ARG E C 1
ATOM 12936 O O . ARG E 1 268 ? 39.496 -34.398 76.478 1.00 16.69 268 ARG E O 1
ATOM 12944 N N . PRO E 1 269 ? 40.343 -36.358 75.707 1.00 16.84 269 PRO E N 1
ATOM 12945 C CA . PRO E 1 269 ? 40.607 -36.822 77.080 1.00 17.17 269 PRO E CA 1
ATOM 12946 C C . PRO E 1 269 ? 41.751 -36.044 77.711 1.00 16.93 269 PRO E C 1
ATOM 12947 O O . PRO E 1 269 ? 42.607 -35.508 76.998 1.00 18.04 269 PRO E O 1
ATOM 12951 N N . SER E 1 270 ? 41.746 -35.985 79.040 1.00 15.35 270 SER E N 1
ATOM 12952 C CA . SER E 1 270 ? 42.698 -35.198 79.786 1.00 15.86 270 SER E CA 1
ATOM 12953 C C . SER E 1 270 ? 43.045 -35.905 81.098 1.00 15.87 270 SER E C 1
ATOM 12954 O O . SER E 1 270 ? 42.148 -36.402 81.801 1.00 16.83 270 SER E O 1
ATOM 12957 N N . VAL E 1 271 ? 44.339 -35.957 81.406 1.00 15.63 271 VAL E N 1
ATOM 12958 C CA A VAL E 1 271 ? 44.824 -36.469 82.701 0.50 16.69 271 VAL E CA 1
ATOM 12959 C CA B VAL E 1 271 ? 44.805 -36.464 82.696 0.50 16.31 271 VAL E CA 1
ATOM 12960 C C . VAL E 1 271 ? 45.814 -35.467 83.271 1.00 15.73 271 VAL E C 1
ATOM 12961 O O . VAL E 1 271 ? 46.649 -34.950 82.549 1.00 17.82 271 VAL E O 1
ATOM 12968 N N . ALA E 1 272 ? 45.716 -35.181 84.571 1.00 15.84 272 ALA E N 1
ATOM 12969 C CA . ALA E 1 272 ? 46.571 -34.186 85.187 1.00 13.88 272 ALA E CA 1
ATOM 12970 C C . ALA E 1 272 ? 46.847 -34.498 86.657 1.00 14.35 272 ALA E C 1
ATOM 12971 O O . ALA E 1 272 ? 46.152 -35.307 87.282 1.00 15.32 272 ALA E O 1
ATOM 12973 N N . TYR E 1 273 ? 47.881 -33.858 87.176 1.00 13.35 273 TYR E N 1
ATOM 12974 C CA . TYR E 1 273 ? 48.220 -33.933 88.598 1.00 13.35 273 TYR E CA 1
ATOM 12975 C C . TYR E 1 273 ? 48.596 -32.529 89.069 1.00 13.79 273 TYR E C 1
ATOM 12976 O O . TYR E 1 273 ? 49.376 -31.837 88.409 1.00 14.11 273 TYR E O 1
ATOM 12985 N N . LEU E 1 274 ? 48.054 -32.134 90.226 1.00 12.42 274 LEU E N 1
ATOM 12986 C CA . LEU E 1 274 ? 48.381 -30.848 90.837 1.00 13.24 274 LEU E CA 1
ATOM 12987 C C . LEU E 1 274 ? 48.698 -31.021 92.321 1.00 10.57 274 LEU E C 1
ATOM 12988 O O . LEU E 1 274 ? 47.998 -31.764 93.024 1.00 14.15 274 LEU E O 1
ATOM 12993 N N . GLN E 1 275 ? 49.708 -30.303 92.771 1.00 12.21 275 GLN E N 1
ATOM 12994 C CA . GLN E 1 275 ? 49.928 -30.204 94.227 1.00 13.71 275 GLN E CA 1
ATOM 12995 C C . GLN E 1 275 ? 50.488 -28.869 94.602 1.00 13.28 275 GLN E C 1
ATOM 12996 O O . GLN E 1 275 ? 51.144 -28.194 93.801 1.00 13.52 275 GLN E O 1
ATOM 13002 N N . SER E 1 276 ? 50.203 -28.487 95.854 1.00 13.67 276 SER E N 1
ATOM 13003 C CA . SER E 1 276 ? 50.780 -27.296 96.437 1.00 14.69 276 SER E CA 1
ATOM 13004 C C . SER E 1 276 ? 51.220 -27.718 97.832 1.00 13.87 276 SER E C 1
ATOM 13005 O O . SER E 1 276 ? 50.400 -28.196 98.613 1.00 14.27 276 SER E O 1
ATOM 13008 N N . LYS E 1 277 ? 52.494 -27.524 98.105 1.00 16.12 277 LYS E N 1
ATOM 13009 C CA . LYS E 1 277 ? 53.122 -27.939 99.361 1.00 13.28 277 LYS E CA 1
ATOM 13010 C C . LYS E 1 277 ? 53.553 -26.703 100.120 1.00 13.20 277 LYS E C 1
ATOM 13011 O O . LYS E 1 277 ? 54.457 -25.988 99.708 1.00 14.02 277 LYS E O 1
ATOM 13017 N N . GLY E 1 278 ? 52.898 -26.452 101.262 1.00 14.21 278 GLY E N 1
ATOM 13018 C CA . GLY E 1 278 ? 53.284 -25.323 102.111 1.00 15.60 278 GLY E CA 1
ATOM 13019 C C . GLY E 1 278 ? 54.312 -25.709 103.155 1.00 12.87 278 GLY E C 1
ATOM 13020 O O . GLY E 1 278 ? 54.310 -26.838 103.648 1.00 14.62 278 GLY E O 1
ATOM 13021 N N . LYS E 1 279 ? 55.200 -24.771 103.473 1.00 13.91 279 LYS E N 1
ATOM 13022 C CA . LYS E 1 279 ? 56.317 -24.990 104.382 1.00 15.83 279 LYS E CA 1
ATOM 13023 C C . LYS E 1 279 ? 56.321 -23.933 105.476 1.00 15.73 279 LYS E C 1
ATOM 13024 O O . LYS E 1 279 ? 56.015 -22.756 105.239 1.00 15.25 279 LYS E O 1
ATOM 13030 N N . ASP E 1 280 ? 56.689 -24.380 106.682 1.00 15.32 280 ASP E N 1
ATOM 13031 C CA . ASP E 1 280 ? 56.920 -23.508 107.831 1.00 16.98 280 ASP E CA 1
ATOM 13032 C C . ASP E 1 280 ? 55.672 -22.754 108.248 1.00 15.68 280 ASP E C 1
ATOM 13033 O O . ASP E 1 280 ? 55.746 -21.589 108.644 1.00 16.05 280 ASP E O 1
ATOM 13038 N N . LEU E 1 281 ? 54.526 -23.424 108.173 1.00 14.23 281 LEU E N 1
ATOM 13039 C CA . LEU E 1 281 ? 53.287 -22.806 108.625 1.00 13.61 281 LEU E CA 1
ATOM 13040 C C . LEU E 1 281 ? 53.299 -22.652 110.172 1.00 13.16 281 LEU E C 1
ATOM 13041 O O . LEU E 1 281 ? 53.845 -23.491 110.893 1.00 15.24 281 LEU E O 1
ATOM 13046 N N . GLU E 1 282 ? 52.672 -21.570 110.596 1.00 14.65 282 GLU E N 1
ATOM 13047 C CA . GLU E 1 282 ? 52.586 -21.176 111.999 1.00 16.11 282 GLU E CA 1
ATOM 13048 C C . GLU E 1 282 ? 51.621 -22.097 112.731 1.00 15.85 282 GLU E C 1
ATOM 13049 O O . GLU E 1 282 ? 51.025 -23.021 112.155 1.00 14.96 282 GLU E O 1
ATOM 13055 N N . ASN E 1 283 ? 51.523 -21.848 114.030 1.00 15.51 283 ASN E N 1
ATOM 13056 C CA . ASN E 1 283 ? 50.649 -22.615 114.944 1.00 16.66 283 ASN E CA 1
ATOM 13057 C C . ASN E 1 283 ? 50.978 -24.103 114.951 1.00 17.84 283 ASN E C 1
ATOM 13058 O O . ASN E 1 283 ? 50.089 -24.954 115.084 1.00 17.30 283 ASN E O 1
ATOM 13063 N N . GLY E 1 284 ? 52.266 -24.412 114.800 1.00 17.27 284 GLY E N 1
ATOM 13064 C CA . GLY E 1 284 ? 52.722 -25.798 114.829 1.00 17.49 284 GLY E CA 1
ATOM 13065 C C . GLY E 1 284 ? 52.393 -26.638 113.617 1.00 16.03 284 GLY E C 1
ATOM 13066 O O . GLY E 1 284 ? 52.672 -27.829 113.624 1.00 18.68 284 GLY E O 1
ATOM 13067 N N . TYR E 1 285 ? 51.799 -26.049 112.567 1.00 14.86 285 TYR E N 1
ATOM 13068 C CA . TYR E 1 285 ? 51.418 -26.839 111.403 1.00 16.62 285 TYR E CA 1
ATOM 13069 C C . TYR E 1 285 ? 52.597 -27.275 110.536 1.00 16.91 285 TYR E C 1
ATOM 13070 O O . TYR E 1 285 ? 52.531 -28.330 109.901 1.00 18.57 285 TYR E O 1
ATOM 13079 N N . GLY E 1 286 ? 53.667 -26.477 110.499 1.00 16.22 286 GLY E N 1
ATOM 13080 C CA . GLY E 1 286 ? 54.881 -26.876 109.780 1.00 16.48 286 GLY E CA 1
ATOM 13081 C C . GLY E 1 286 ? 54.611 -27.083 108.287 1.00 15.23 286 GLY E C 1
ATOM 13082 O O . GLY E 1 286 ? 53.969 -26.232 107.641 1.00 17.79 286 GLY E O 1
ATOM 13083 N N . ASP E 1 287 ? 55.085 -28.214 107.765 1.00 15.22 287 ASP E N 1
ATOM 13084 C CA . ASP E 1 287 ? 54.830 -28.558 106.366 1.00 16.22 287 ASP E CA 1
ATOM 13085 C C . ASP E 1 287 ? 53.423 -29.159 106.240 1.00 14.45 287 ASP E C 1
ATOM 13086 O O . ASP E 1 287 ? 53.053 -30.046 107.011 1.00 16.46 287 ASP E O 1
ATOM 13091 N N . GLN E 1 288 ? 52.641 -28.657 105.285 1.00 13.58 288 GLN E N 1
ATOM 13092 C CA . GLN E 1 288 ? 51.300 -29.175 105.014 1.00 13.61 288 GLN E CA 1
ATOM 13093 C C . GLN E 1 288 ? 51.014 -29.167 103.523 1.00 13.81 288 GLN E C 1
ATOM 13094 O O . GLN E 1 288 ? 51.363 -28.220 102.833 1.00 14.21 288 GLN E O 1
ATOM 13100 N N . ASP E 1 289 ? 50.314 -30.198 103.060 1.00 13.72 289 ASP E N 1
ATOM 13101 C CA . ASP E 1 289 ? 49.767 -30.179 101.722 1.00 15.54 289 ASP E CA 1
ATOM 13102 C C . ASP E 1 289 ? 48.581 -29.205 101.687 1.00 14.86 289 ASP E C 1
ATOM 13103 O O . ASP E 1 289 ? 47.665 -29.293 102.506 1.00 15.66 289 ASP E O 1
ATOM 13108 N N . LEU E 1 290 ? 48.617 -28.269 100.738 1.00 14.33 290 LEU E N 1
ATOM 13109 C CA . LEU E 1 290 ? 47.531 -27.298 100.542 1.00 13.35 290 LEU E CA 1
ATOM 13110 C C . LEU E 1 290 ? 46.567 -27.722 99.436 1.00 12.90 290 LEU E C 1
ATOM 13111 O O . LEU E 1 290 ? 45.410 -27.295 99.413 1.00 14.05 290 LEU E O 1
ATOM 13116 N N . LEU E 1 291 ? 47.083 -28.508 98.486 1.00 13.15 291 LEU E N 1
ATOM 13117 C CA . LEU E 1 291 ? 46.312 -28.975 97.343 1.00 13.09 291 LEU E CA 1
ATOM 13118 C C . LEU E 1 291 ? 46.978 -30.253 96.896 1.00 12.16 291 LEU E C 1
ATOM 13119 O O . LEU E 1 291 ? 48.199 -30.314 96.892 1.00 13.24 291 LEU E O 1
ATOM 13124 N N . LYS E 1 292 ? 46.203 -31.261 96.533 1.00 12.52 292 LYS E N 1
ATOM 13125 C CA . LYS E 1 292 ? 46.781 -32.525 96.025 1.00 11.71 292 LYS E CA 1
ATOM 13126 C C . LYS E 1 292 ? 45.720 -33.347 95.358 1.00 12.44 292 LYS E C 1
ATOM 13127 O O . LYS E 1 292 ? 44.871 -33.935 96.025 1.00 14.40 292 LYS E O 1
ATOM 13133 N N . TYR E 1 293 ? 45.728 -33.389 94.015 1.00 12.49 293 TYR E N 1
ATOM 13134 C CA . TYR E 1 293 ? 44.767 -34.205 93.323 1.00 12.90 293 TYR E CA 1
ATOM 13135 C C . TYR E 1 293 ? 45.206 -34.667 91.935 1.00 11.98 293 TYR E C 1
ATOM 13136 O O . TYR E 1 293 ? 46.032 -34.027 91.298 1.00 14.16 293 TYR E O 1
ATOM 13145 N N . VAL E 1 294 ? 44.631 -35.788 91.542 1.00 14.33 294 VAL E N 1
ATOM 13146 C CA . VAL E 1 294 ? 44.695 -36.282 90.184 1.00 16.80 294 VAL E CA 1
ATOM 13147 C C . VAL E 1 294 ? 43.384 -35.861 89.534 1.00 15.05 294 VAL E C 1
ATOM 13148 O O . VAL E 1 294 ? 42.322 -35.931 90.153 1.00 16.14 294 VAL E O 1
ATOM 13152 N N . ASP E 1 295 ? 43.467 -35.416 88.279 1.00 15.07 295 ASP E N 1
ATOM 13153 C CA . ASP E 1 295 ? 42.278 -35.074 87.521 1.00 14.95 295 ASP E CA 1
ATOM 13154 C C . ASP E 1 295 ? 42.193 -35.910 86.245 1.00 13.96 295 ASP E C 1
ATOM 13155 O O . ASP E 1 295 ? 43.147 -35.984 85.515 1.00 16.68 295 ASP E O 1
ATOM 13160 N N . VAL E 1 296 ? 41.045 -36.547 86.040 1.00 14.32 296 VAL E N 1
ATOM 13161 C CA A VAL E 1 296 ? 40.787 -37.284 84.810 0.50 15.98 296 VAL E CA 1
ATOM 13162 C CA B VAL E 1 296 ? 40.754 -37.334 84.842 0.50 16.16 296 VAL E CA 1
ATOM 13163 C C . VAL E 1 296 ? 39.440 -36.824 84.260 1.00 15.78 296 VAL E C 1
ATOM 13164 O O . VAL E 1 296 ? 38.440 -36.736 84.979 1.00 16.09 296 VAL E O 1
ATOM 13171 N N . GLY E 1 297 ? 39.408 -36.513 82.969 1.00 16.14 297 GLY E N 1
ATOM 13172 C CA . GLY E 1 297 ? 38.167 -36.056 82.359 1.00 15.55 297 GLY E CA 1
ATOM 13173 C C . GLY E 1 297 ? 38.280 -36.056 80.847 1.00 14.83 297 GLY E C 1
ATOM 13174 O O . GLY E 1 297 ? 39.275 -36.532 80.289 1.00 17.31 297 GLY E O 1
ATOM 13175 N N . ALA E 1 298 ? 37.243 -35.545 80.220 1.00 17.87 298 ALA E N 1
ATOM 13176 C CA . ALA E 1 298 ? 37.226 -35.424 78.767 1.00 17.83 298 ALA E CA 1
ATOM 13177 C C . ALA E 1 298 ? 36.201 -34.382 78.359 1.00 15.31 298 ALA E C 1
ATOM 13178 O O . ALA E 1 298 ? 35.144 -34.246 78.997 1.00 15.90 298 ALA E O 1
ATOM 13180 N N . THR E 1 299 ? 36.523 -33.675 77.270 1.00 16.34 299 THR E N 1
ATOM 13181 C CA . THR E 1 299 ? 35.605 -32.754 76.630 1.00 14.68 299 THR E CA 1
ATOM 13182 C C . THR E 1 299 ? 35.304 -33.306 75.237 1.00 17.27 299 THR E C 1
ATOM 13183 O O . THR E 1 299 ? 36.222 -33.769 74.552 1.00 18.14 299 THR E O 1
ATOM 13187 N N . TYR E 1 300 ? 34.030 -33.288 74.869 1.00 22.57 300 TYR E N 1
ATOM 13188 C CA . TYR E 1 300 ? 33.619 -33.589 73.498 1.00 23.07 300 TYR E CA 1
ATOM 13189 C C . TYR E 1 300 ? 33.194 -32.256 72.874 1.00 16.71 300 TYR E C 1
ATOM 13190 O O . TYR E 1 300 ? 32.247 -31.615 73.341 1.00 14.98 300 TYR E O 1
ATOM 13199 N N . TYR E 1 301 ? 33.871 -31.868 71.788 1.00 16.16 301 TYR E N 1
ATOM 13200 C CA . TYR E 1 301 ? 33.580 -30.653 71.091 1.00 21.08 301 TYR E CA 1
ATOM 13201 C C . TYR E 1 301 ? 32.658 -30.995 69.932 1.00 16.84 301 TYR E C 1
ATOM 13202 O O . TYR E 1 301 ? 33.091 -31.663 68.979 1.00 18.14 301 TYR E O 1
ATOM 13211 N N . PHE E 1 302 ? 31.410 -30.551 70.012 1.00 16.43 302 PHE E N 1
ATOM 13212 C CA . PHE E 1 302 ? 30.484 -30.729 68.870 1.00 15.87 302 PHE E CA 1
ATOM 13213 C C . PHE E 1 302 ? 30.943 -29.874 67.704 1.00 16.47 302 PHE E C 1
ATOM 13214 O O . PHE E 1 302 ? 30.937 -30.314 66.534 1.00 18.80 302 PHE E O 1
ATOM 13222 N N . ASN E 1 303 ? 31.337 -28.652 68.028 1.00 17.09 303 ASN E N 1
ATOM 13223 C CA . ASN E 1 303 ? 31.973 -27.725 67.070 1.00 15.14 303 ASN E CA 1
ATOM 13224 C C . ASN E 1 303 ? 32.565 -26.586 67.928 1.00 14.92 303 ASN E C 1
ATOM 13225 O O . ASN E 1 303 ? 32.646 -26.744 69.151 1.00 17.96 303 ASN E O 1
ATOM 13230 N N . LYS E 1 304 ? 32.907 -25.450 67.336 1.00 16.97 304 LYS E N 1
ATOM 13231 C CA . LYS E 1 304 ? 33.530 -24.351 68.073 1.00 17.76 304 LYS E CA 1
ATOM 13232 C C . LYS E 1 304 ? 32.578 -23.572 68.990 1.00 16.64 304 LYS E C 1
ATOM 13233 O O . LYS E 1 304 ? 33.034 -22.738 69.755 1.00 18.55 304 LYS E O 1
ATOM 13239 N N . ASN E 1 305 ? 31.274 -23.857 68.884 1.00 13.43 305 ASN E N 1
ATOM 13240 C CA . ASN E 1 305 ? 30.255 -23.173 69.664 1.00 15.02 305 ASN E CA 1
ATOM 13241 C C . ASN E 1 305 ? 29.557 -24.057 70.698 1.00 14.59 305 ASN E C 1
ATOM 13242 O O . ASN E 1 305 ? 28.795 -23.542 71.489 1.00 15.77 305 ASN E O 1
ATOM 13247 N N . MET E 1 306 ? 29.813 -25.363 70.692 1.00 13.18 306 MET E N 1
ATOM 13248 C CA . MET E 1 306 ? 29.099 -26.278 71.581 1.00 14.91 306 MET E CA 1
ATOM 13249 C C . MET E 1 306 ? 29.996 -27.407 72.027 1.00 15.53 306 MET E C 1
ATOM 13250 O O . MET E 1 306 ? 30.668 -28.045 71.219 1.00 15.19 306 MET E O 1
ATOM 13255 N N . SER E 1 307 ? 29.959 -27.694 73.334 1.00 15.75 307 SER E N 1
ATOM 13256 C CA . SER E 1 307 ? 30.742 -28.772 73.880 1.00 12.95 307 SER E CA 1
ATOM 13257 C C . SER E 1 307 ? 30.067 -29.346 75.117 1.00 12.56 307 SER E C 1
ATOM 13258 O O . SER E 1 307 ? 29.164 -28.741 75.651 1.00 13.50 307 SER E O 1
ATOM 13261 N N . THR E 1 308 ? 30.538 -30.516 75.519 1.00 15.00 308 THR E N 1
ATOM 13262 C CA . THR E 1 308 ? 30.116 -31.138 76.760 1.00 15.81 308 THR E CA 1
ATOM 13263 C C . THR E 1 308 ? 31.295 -31.829 77.407 1.00 16.04 308 THR E C 1
ATOM 13264 O O . THR E 1 308 ? 32.250 -32.215 76.736 1.00 15.68 308 THR E O 1
ATOM 13268 N N . TYR E 1 309 ? 31.265 -31.933 78.738 1.00 17.38 309 TYR E N 1
ATOM 13269 C CA . TYR E 1 309 ? 32.407 -32.552 79.396 1.00 15.57 309 TYR E CA 1
ATOM 13270 C C . TYR E 1 309 ? 32.079 -33.243 80.713 1.00 13.31 309 TYR E C 1
ATOM 13271 O O . TYR E 1 309 ? 31.045 -32.965 81.301 1.00 14.83 309 TYR E O 1
ATOM 13280 N N . VAL E 1 310 ? 32.992 -34.118 81.113 1.00 15.34 310 VAL E N 1
ATOM 13281 C CA . VAL E 1 310 ? 33.030 -34.735 82.435 1.00 18.32 310 VAL E CA 1
ATOM 13282 C C . VAL E 1 310 ? 34.409 -34.456 82.994 1.00 16.30 310 VAL E C 1
ATOM 13283 O O . VAL E 1 310 ? 35.402 -34.526 82.276 1.00 15.25 310 VAL E O 1
ATOM 13287 N N . ASP E 1 311 ? 34.489 -34.122 84.282 1.00 15.31 311 ASP E N 1
ATOM 13288 C CA . ASP E 1 311 ? 35.780 -33.978 84.916 1.00 16.67 311 ASP E CA 1
ATOM 13289 C C . ASP E 1 311 ? 35.683 -34.575 86.303 1.00 14.28 311 ASP E C 1
ATOM 13290 O O . ASP E 1 311 ? 34.677 -34.390 86.982 1.00 16.29 311 ASP E O 1
ATOM 13295 N N . TYR E 1 312 ? 36.737 -35.259 86.694 1.00 14.07 312 TYR E N 1
ATOM 13296 C CA . TYR E 1 312 ? 36.773 -36.008 87.942 1.00 13.41 312 TYR E CA 1
ATOM 13297 C C . TYR E 1 312 ? 38.024 -35.603 88.717 1.00 14.38 312 TYR E C 1
ATOM 13298 O O . TYR E 1 312 ? 39.138 -35.944 88.350 1.00 14.46 312 TYR E O 1
ATOM 13307 N N . LYS E 1 313 ? 37.804 -34.859 89.798 1.00 14.45 313 LYS E N 1
ATOM 13308 C CA . LYS E 1 313 ? 38.839 -34.470 90.738 1.00 15.10 313 LYS E CA 1
ATOM 13309 C C . LYS E 1 313 ? 38.940 -35.567 91.794 1.00 14.75 313 LYS E C 1
ATOM 13310 O O . LYS E 1 313 ? 38.019 -35.742 92.623 1.00 15.72 313 LYS E O 1
ATOM 13316 N N . ILE E 1 314 ? 40.050 -36.298 91.742 1.00 14.05 314 ILE E N 1
ATOM 13317 C CA . ILE E 1 314 ? 40.358 -37.374 92.665 1.00 14.44 314 ILE E CA 1
ATOM 13318 C C . ILE E 1 314 ? 41.284 -36.775 93.719 1.00 14.17 314 ILE E C 1
ATOM 13319 O O . ILE E 1 314 ? 42.497 -36.623 93.518 1.00 14.71 314 ILE E O 1
ATOM 13324 N N . ASN E 1 315 ? 40.674 -36.408 94.837 1.00 13.85 315 ASN E N 1
ATOM 13325 C CA . ASN E 1 315 ? 41.318 -35.591 95.839 1.00 14.76 315 ASN E CA 1
ATOM 13326 C C . ASN E 1 315 ? 42.125 -36.491 96.761 1.00 15.19 315 ASN E C 1
ATOM 13327 O O . ASN E 1 315 ? 41.573 -37.378 97.432 1.00 18.47 315 ASN E O 1
ATOM 13332 N N . LEU E 1 316 ? 43.416 -36.210 96.835 1.00 14.89 316 LEU E N 1
ATOM 13333 C CA . LEU E 1 316 ? 44.368 -37.003 97.602 1.00 17.07 316 LEU E CA 1
ATOM 13334 C C . LEU E 1 316 ? 44.713 -36.400 98.972 1.00 15.86 316 LEU E C 1
ATOM 13335 O O . LEU E 1 316 ? 45.461 -37.008 99.727 1.00 19.04 316 LEU E O 1
ATOM 13340 N N . LEU E 1 317 ? 44.140 -35.244 99.298 1.00 15.99 317 LEU E N 1
ATOM 13341 C CA . LEU E 1 317 ? 44.334 -34.650 100.622 1.00 17.42 317 LEU E CA 1
ATOM 13342 C C . LEU E 1 317 ? 43.625 -35.462 101.672 1.00 20.61 317 LEU E C 1
ATOM 13343 O O . LEU E 1 317 ? 42.555 -35.992 101.419 1.00 21.72 317 LEU E O 1
ATOM 13348 N N . ASP E 1 318 ? 44.216 -35.527 102.858 1.00 24.57 318 ASP E N 1
ATOM 13349 C CA . ASP E 1 318 ? 43.587 -36.173 103.990 1.00 31.36 318 ASP E CA 1
ATOM 13350 C C . ASP E 1 318 ? 42.729 -35.174 104.750 1.00 26.18 318 ASP E C 1
ATOM 13351 O O . ASP E 1 318 ? 43.130 -34.025 104.951 1.00 25.75 318 ASP E O 1
ATOM 13356 N N . ASP E 1 319 ? 41.545 -35.628 105.153 1.00 23.92 319 ASP E N 1
ATOM 13357 C CA . ASP E 1 319 ? 40.676 -34.884 106.060 1.00 22.51 319 ASP E CA 1
ATOM 13358 C C . ASP E 1 319 ? 41.344 -34.897 107.433 1.00 23.72 319 ASP E C 1
ATOM 13359 O O . ASP E 1 319 ? 41.480 -35.963 108.044 1.00 27.17 319 ASP E O 1
ATOM 13364 N N . LYS E 1 320 ? 41.788 -33.728 107.898 1.00 21.64 320 LYS E N 1
ATOM 13365 C CA . LYS E 1 320 ? 42.395 -33.581 109.193 1.00 22.60 320 LYS E CA 1
ATOM 13366 C C . LYS E 1 320 ? 42.152 -32.203 109.757 1.00 21.33 320 LYS E C 1
ATOM 13367 O O . LYS E 1 320 ? 41.547 -31.361 109.099 1.00 19.89 320 LYS E O 1
ATOM 13373 N N . GLU E 1 321 ? 42.569 -31.996 111.004 1.00 18.74 321 GLU E N 1
ATOM 13374 C CA . GLU E 1 321 ? 42.269 -30.738 111.651 1.00 19.36 321 GLU E CA 1
ATOM 13375 C C . GLU E 1 321 ? 42.771 -29.534 110.830 1.00 18.42 321 GLU E C 1
ATOM 13376 O O . GLU E 1 321 ? 42.042 -28.552 110.665 1.00 18.32 321 GLU E O 1
ATOM 13382 N N . PHE E 1 322 ? 43.982 -29.625 110.276 1.00 16.48 322 PHE E N 1
ATOM 13383 C CA . PHE E 1 322 ? 44.523 -28.524 109.480 1.00 16.53 322 PHE E CA 1
ATOM 13384 C C . PHE E 1 322 ? 43.603 -28.152 108.292 1.00 16.01 322 PHE E C 1
ATOM 13385 O O . PHE E 1 322 ? 43.297 -26.978 108.088 1.00 16.16 322 PHE E O 1
ATOM 13393 N N . THR E 1 323 ? 43.170 -29.142 107.510 1.00 15.57 323 THR E N 1
ATOM 13394 C CA . THR E 1 323 ? 42.364 -28.835 106.315 1.00 15.37 323 THR E CA 1
ATOM 13395 C C . THR E 1 323 ? 40.983 -28.304 106.712 1.00 15.53 323 THR E C 1
ATOM 13396 O O . THR E 1 323 ? 40.458 -27.411 106.059 1.00 16.27 323 THR E O 1
ATOM 13400 N N . ARG E 1 324 ? 40.432 -28.803 107.820 1.00 17.14 324 ARG E N 1
ATOM 13401 C CA . ARG E 1 324 ? 39.147 -28.289 108.294 1.00 18.71 324 ARG E CA 1
ATOM 13402 C C . ARG E 1 324 ? 39.300 -26.864 108.789 1.00 19.47 324 ARG E C 1
ATOM 13403 O O . ARG E 1 324 ? 38.478 -26.016 108.457 1.00 18.99 324 ARG E O 1
ATOM 13411 N N . ASN E 1 325 ? 40.362 -26.597 109.548 1.00 21.26 325 ASN E N 1
ATOM 13412 C CA . ASN E 1 325 ? 40.602 -25.238 110.049 1.00 23.46 325 ASN E CA 1
ATOM 13413 C C . ASN E 1 325 ? 40.786 -24.248 108.892 1.00 20.58 325 ASN E C 1
ATOM 13414 O O . ASN E 1 325 ? 40.212 -23.161 108.905 1.00 20.02 325 ASN E O 1
ATOM 13419 N N . ALA E 1 326 ? 41.568 -24.637 107.894 1.00 18.01 326 ALA E N 1
ATOM 13420 C CA . ALA E 1 326 ? 41.844 -23.750 106.768 1.00 16.85 326 ALA E CA 1
ATOM 13421 C C . ALA E 1 326 ? 40.699 -23.642 105.761 1.00 15.21 326 ALA E C 1
ATOM 13422 O O . ALA E 1 326 ? 40.708 -22.750 104.933 1.00 17.49 326 ALA E O 1
ATOM 13424 N N . GLY E 1 327 ? 39.734 -24.554 105.808 1.00 15.20 327 GLY E N 1
ATOM 13425 C CA . GLY E 1 327 ? 38.618 -24.553 104.859 1.00 15.59 327 GLY E CA 1
ATOM 13426 C C . GLY E 1 327 ? 38.984 -25.169 103.520 1.00 15.43 327 GLY E C 1
ATOM 13427 O O . GLY E 1 327 ? 38.375 -24.847 102.493 1.00 18.49 327 GLY E O 1
ATOM 13428 N N . ILE E 1 328 ? 39.964 -26.069 103.525 1.00 15.11 328 ILE E N 1
ATOM 13429 C CA . ILE E 1 328 ? 40.426 -26.681 102.289 1.00 14.87 328 ILE E CA 1
ATOM 13430 C C . ILE E 1 328 ? 39.647 -27.986 102.065 1.00 14.52 328 ILE E C 1
ATOM 13431 O O . ILE E 1 328 ? 39.634 -28.886 102.923 1.00 16.88 328 ILE E O 1
ATOM 13436 N N . SER E 1 329 ? 39.023 -28.092 100.898 1.00 15.44 329 SER E N 1
ATOM 13437 C CA . SER E 1 329 ? 38.207 -29.264 100.555 1.00 15.48 329 SER E CA 1
ATOM 13438 C C . SER E 1 329 ? 39.093 -30.504 100.291 1.00 15.16 329 SER E C 1
ATOM 13439 O O . SER E 1 329 ? 40.066 -30.435 99.563 1.00 15.50 329 SER E O 1
ATOM 13442 N N . THR E 1 330 ? 38.719 -31.621 100.910 1.00 13.90 330 THR E N 1
ATOM 13443 C CA . THR E 1 330 ? 39.436 -32.885 100.777 1.00 15.14 330 THR E CA 1
ATOM 13444 C C . THR E 1 330 ? 38.626 -33.950 100.036 1.00 14.62 330 THR E C 1
ATOM 13445 O O . THR E 1 330 ? 39.097 -35.071 99.887 1.00 16.46 330 THR E O 1
ATOM 13449 N N . ASP E 1 331 ? 37.435 -33.597 99.547 1.00 14.50 331 ASP E N 1
ATOM 13450 C CA . ASP E 1 331 ? 36.553 -34.562 98.872 1.00 14.08 331 ASP E CA 1
ATOM 13451 C C . ASP E 1 331 ? 36.744 -34.575 97.359 1.00 14.42 331 ASP E C 1
ATOM 13452 O O . ASP E 1 331 ? 37.137 -33.578 96.748 1.00 15.43 331 ASP E O 1
ATOM 13457 N N . ASP E 1 332 ? 36.445 -35.721 96.758 1.00 14.22 332 ASP E N 1
ATOM 13458 C CA . ASP E 1 332 ? 36.370 -35.828 95.298 1.00 14.20 332 ASP E CA 1
ATOM 13459 C C . ASP E 1 332 ? 35.227 -34.974 94.745 1.00 14.10 332 ASP E C 1
ATOM 13460 O O . ASP E 1 332 ? 34.252 -34.694 95.465 1.00 14.95 332 ASP E O 1
ATOM 13465 N N . ILE E 1 333 ? 35.342 -34.562 93.474 1.00 13.80 333 ILE E N 1
ATOM 13466 C CA . ILE E 1 333 ? 34.221 -33.933 92.775 1.00 13.43 333 ILE E CA 1
ATOM 13467 C C . ILE E 1 333 ? 34.141 -34.515 91.358 1.00 14.79 333 ILE E C 1
ATOM 13468 O O . ILE E 1 333 ? 35.167 -34.652 90.688 1.00 15.61 333 ILE E O 1
ATOM 13473 N N . VAL E 1 334 ? 32.923 -34.833 90.939 1.00 13.98 334 VAL E N 1
ATOM 13474 C CA . VAL E 1 334 ? 32.625 -35.072 89.526 1.00 15.20 334 VAL E CA 1
ATOM 13475 C C . VAL E 1 334 ? 31.818 -33.893 88.977 1.00 16.22 334 VAL E C 1
ATOM 13476 O O . VAL E 1 334 ? 30.823 -33.513 89.558 1.00 14.41 334 VAL E O 1
ATOM 13480 N N . ALA E 1 335 ? 32.261 -33.331 87.848 1.00 15.21 335 ALA E N 1
ATOM 13481 C CA . ALA E 1 335 ? 31.546 -32.237 87.172 1.00 16.29 335 ALA E CA 1
ATOM 13482 C C . ALA E 1 335 ? 31.025 -32.746 85.826 1.00 13.27 335 ALA E C 1
ATOM 13483 O O . ALA E 1 335 ? 31.762 -33.450 85.127 1.00 14.44 335 ALA E O 1
ATOM 13485 N N . LEU E 1 336 ? 29.790 -32.398 85.509 1.00 16.79 336 LEU E N 1
ATOM 13486 C CA . LEU E 1 336 ? 29.224 -32.620 84.184 1.00 18.59 336 LEU E CA 1
ATOM 13487 C C . LEU E 1 336 ? 28.798 -31.264 83.659 1.00 17.00 336 LEU E C 1
ATOM 13488 O O . LEU E 1 336 ? 28.057 -30.555 84.320 1.00 12.98 336 LEU E O 1
ATOM 13493 N N . GLY E 1 337 ? 29.273 -30.899 82.461 1.00 14.86 337 GLY E N 1
ATOM 13494 C CA . GLY E 1 337 ? 28.881 -29.622 81.876 1.00 15.08 337 GLY E CA 1
ATOM 13495 C C . GLY E 1 337 ? 28.427 -29.740 80.429 1.00 12.74 337 GLY E C 1
ATOM 13496 O O . GLY E 1 337 ? 28.873 -30.638 79.722 1.00 14.10 337 GLY E O 1
ATOM 13497 N N . LEU E 1 338 ? 27.564 -28.817 80.044 1.00 13.59 338 LEU E N 1
ATOM 13498 C CA . LEU E 1 338 ? 27.128 -28.634 78.655 1.00 15.31 338 LEU E CA 1
ATOM 13499 C C . LEU E 1 338 ? 27.249 -27.136 78.355 1.00 13.39 338 LEU E C 1
ATOM 13500 O O . LEU E 1 338 ? 26.647 -26.305 79.027 1.00 11.46 338 LEU E O 1
ATOM 13505 N N . VAL E 1 339 ? 28.027 -26.787 77.319 1.00 13.73 339 VAL E N 1
ATOM 13506 C CA . VAL E 1 339 ? 28.440 -25.407 77.113 1.00 17.03 339 VAL E CA 1
ATOM 13507 C C . VAL E 1 339 ? 28.079 -24.934 75.716 1.00 11.87 339 VAL E C 1
ATOM 13508 O O . VAL E 1 339 ? 28.545 -25.515 74.719 1.00 13.29 339 VAL E O 1
ATOM 13512 N N . TYR E 1 340 ? 27.283 -23.880 75.656 1.00 12.52 340 TYR E N 1
ATOM 13513 C CA . TYR E 1 340 ? 27.083 -23.086 74.436 1.00 12.46 340 TYR E CA 1
ATOM 13514 C C . TYR E 1 340 ? 27.974 -21.857 74.533 1.00 11.62 340 TYR E C 1
ATOM 13515 O O . TYR E 1 340 ? 27.985 -21.193 75.561 1.00 12.87 340 TYR E O 1
ATOM 13524 N N . GLN E 1 341 ? 28.692 -21.508 73.448 1.00 12.21 341 GLN E N 1
ATOM 13525 C CA . GLN E 1 341 ? 29.473 -20.295 73.457 1.00 13.84 341 GLN E CA 1
ATOM 13526 C C . GLN E 1 341 ? 29.420 -19.620 72.096 1.00 13.24 341 GLN E C 1
ATOM 13527 O O . GLN E 1 341 ? 29.115 -20.270 71.099 1.00 14.91 341 GLN E O 1
ATOM 13533 N N . PHE E 1 342 ? 29.661 -18.319 72.102 1.00 13.45 342 PHE E N 1
ATOM 13534 C CA . PHE E 1 342 ? 29.658 -17.513 70.893 1.00 14.05 342 PHE E CA 1
ATOM 13535 C C . PHE E 1 342 ? 30.778 -16.483 70.908 1.00 15.06 342 PHE E C 1
ATOM 13536 O O . PHE E 1 342 ? 31.353 -16.155 71.960 1.00 15.97 342 PHE E O 1
ATOM 13545 N N . ALA F 1 1 ? 28.078 1.644 69.067 1.00 12.94 1 ALA F N 1
ATOM 13546 C CA . ALA F 1 1 ? 28.131 1.247 67.628 1.00 14.11 1 ALA F CA 1
ATOM 13547 C C . ALA F 1 1 ? 26.778 0.743 67.170 1.00 15.48 1 ALA F C 1
ATOM 13548 O O . ALA F 1 1 ? 26.132 -0.049 67.871 1.00 14.43 1 ALA F O 1
ATOM 13550 N N . GLU F 1 2 ? 26.346 1.174 65.979 1.00 14.14 2 GLU F N 1
ATOM 13551 C CA . GLU F 1 2 ? 25.093 0.661 65.452 1.00 13.74 2 GLU F CA 1
ATOM 13552 C C . GLU F 1 2 ? 25.326 -0.770 64.999 1.00 13.59 2 GLU F C 1
ATOM 13553 O O . GLU F 1 2 ? 26.096 -1.026 64.067 1.00 17.37 2 GLU F O 1
ATOM 13559 N N . ILE F 1 3 ? 24.642 -1.700 65.647 1.00 11.93 3 ILE F N 1
ATOM 13560 C CA . ILE F 1 3 ? 24.791 -3.123 65.348 1.00 13.04 3 ILE F CA 1
ATOM 13561 C C . ILE F 1 3 ? 23.575 -3.748 64.686 1.00 14.08 3 ILE F C 1
ATOM 13562 O O . ILE F 1 3 ? 23.603 -4.934 64.339 1.00 19.19 3 ILE F O 1
ATOM 13567 N N . TYR F 1 4 ? 22.517 -2.963 64.501 1.00 12.14 4 TYR F N 1
ATOM 13568 C CA . TYR F 1 4 ? 21.282 -3.449 63.921 1.00 13.31 4 TYR F CA 1
ATOM 13569 C C . TYR F 1 4 ? 20.560 -2.249 63.334 1.00 12.49 4 TYR F C 1
ATOM 13570 O O . TYR F 1 4 ? 20.462 -1.203 63.981 1.00 13.11 4 TYR F O 1
ATOM 13579 N N . ASN F 1 5 ? 20.117 -2.392 62.077 1.00 11.72 5 ASN F N 1
ATOM 13580 C CA . ASN F 1 5 ? 19.332 -1.390 61.372 1.00 12.53 5 ASN F CA 1
ATOM 13581 C C . ASN F 1 5 ? 18.589 -2.138 60.284 1.00 14.64 5 ASN F C 1
ATOM 13582 O O . ASN F 1 5 ? 19.169 -2.542 59.289 1.00 15.94 5 ASN F O 1
ATOM 13587 N N . LYS F 1 6 ? 17.293 -2.325 60.486 1.00 16.26 6 LYS F N 1
ATOM 13588 C CA . LYS F 1 6 ? 16.534 -3.193 59.598 1.00 19.88 6 LYS F CA 1
ATOM 13589 C C . LYS F 1 6 ? 15.078 -2.893 59.781 1.00 20.60 6 LYS F C 1
ATOM 13590 O O . LYS F 1 6 ? 14.600 -2.842 60.923 1.00 21.13 6 LYS F O 1
ATOM 13596 N N . ASP F 1 7 ? 14.379 -2.673 58.668 1.00 21.83 7 ASP F N 1
ATOM 13597 C CA . ASP F 1 7 ? 12.915 -2.525 58.689 1.00 24.79 7 ASP F CA 1
ATOM 13598 C C . ASP F 1 7 ? 12.413 -1.456 59.690 1.00 23.80 7 ASP F C 1
ATOM 13599 O O . ASP F 1 7 ? 11.427 -1.663 60.342 1.00 29.55 7 ASP F O 1
ATOM 13604 N N . GLY F 1 8 ? 13.117 -0.325 59.766 1.00 21.42 8 GLY F N 1
ATOM 13605 C CA . GLY F 1 8 ? 12.717 0.803 60.597 1.00 24.04 8 GLY F CA 1
ATOM 13606 C C . GLY F 1 8 ? 13.118 0.724 62.076 1.00 17.91 8 GLY F C 1
ATOM 13607 O O . GLY F 1 8 ? 12.682 1.585 62.841 1.00 23.47 8 GLY F O 1
ATOM 13608 N N . ASN F 1 9 ? 13.910 -0.287 62.437 1.00 16.40 9 ASN F N 1
ATOM 13609 C CA . ASN F 1 9 ? 14.340 -0.535 63.837 1.00 16.03 9 ASN F CA 1
ATOM 13610 C C . ASN F 1 9 ? 15.854 -0.497 63.859 1.00 16.68 9 ASN F C 1
ATOM 13611 O O . ASN F 1 9 ? 16.486 -1.154 63.029 1.00 16.44 9 ASN F O 1
ATOM 13616 N N . LYS F 1 10 ? 16.411 0.282 64.793 1.00 14.91 10 LYS F N 1
ATOM 13617 C CA . LYS F 1 10 ? 17.854 0.432 64.917 1.00 12.80 10 LYS F CA 1
ATOM 13618 C C . LYS F 1 10 ? 18.283 0.200 66.373 1.00 11.89 10 LYS F C 1
ATOM 13619 O O . LYS F 1 10 ? 17.510 0.543 67.278 1.00 13.92 10 LYS F O 1
ATOM 13625 N N . LEU F 1 11 ? 19.482 -0.347 66.572 1.00 14.26 11 LEU F N 1
ATOM 13626 C CA . LEU F 1 11 ? 20.026 -0.547 67.924 1.00 13.30 11 LEU F CA 1
ATOM 13627 C C . LEU F 1 11 ? 21.505 -0.194 67.899 1.00 13.60 11 LEU F C 1
ATOM 13628 O O . LEU F 1 11 ? 22.269 -0.720 67.066 1.00 12.71 11 LEU F O 1
ATOM 13633 N N . ASP F 1 12 ? 21.874 0.698 68.814 1.00 12.84 12 ASP F N 1
ATOM 13634 C CA . ASP F 1 12 ? 23.252 1.067 69.060 1.00 15.74 12 ASP F CA 1
ATOM 13635 C C . ASP F 1 12 ? 23.665 0.460 70.376 1.00 13.25 12 ASP F C 1
ATOM 13636 O O . ASP F 1 12 ? 23.053 0.779 71.409 1.00 14.81 12 ASP F O 1
ATOM 13641 N N . LEU F 1 13 ? 24.627 -0.446 70.355 1.00 12.21 13 LEU F N 1
ATOM 13642 C CA . LEU F 1 13 ? 25.197 -1.015 71.552 1.00 12.85 13 LEU F CA 1
ATOM 13643 C C . LEU F 1 13 ? 26.506 -0.318 71.749 1.00 12.96 13 LEU F C 1
ATOM 13644 O O . LEU F 1 13 ? 27.379 -0.397 70.888 1.00 14.40 13 LEU F O 1
ATOM 13649 N N . TYR F 1 14 ? 26.690 0.365 72.871 1.00 12.30 14 TYR F N 1
ATOM 13650 C CA . TYR F 1 14 ? 27.857 1.172 73.065 1.00 12.64 14 TYR F CA 1
ATOM 13651 C C . TYR F 1 14 ? 28.482 0.893 74.422 1.00 12.13 14 TYR F C 1
ATOM 13652 O O . TYR F 1 14 ? 27.864 0.262 75.297 1.00 13.20 14 TYR F O 1
ATOM 13661 N N . GLY F 1 15 ? 29.709 1.341 74.588 1.00 14.47 15 GLY F N 1
ATOM 13662 C CA . GLY F 1 15 ? 30.393 1.144 75.859 1.00 13.15 15 GLY F CA 1
ATOM 13663 C C . GLY F 1 15 ? 31.764 1.762 75.868 1.00 12.75 15 GLY F C 1
ATOM 13664 O O . GLY F 1 15 ? 32.238 2.309 74.866 1.00 13.54 15 GLY F O 1
ATOM 13665 N N . LYS F 1 16 ? 32.406 1.658 77.017 1.00 16.08 16 LYS F N 1
ATOM 13666 C CA . LYS F 1 16 ? 33.751 2.151 77.198 1.00 15.26 16 LYS F CA 1
ATOM 13667 C C . LYS F 1 16 ? 34.455 1.398 78.274 1.00 11.68 16 LYS F C 1
ATOM 13668 O O . LYS F 1 16 ? 33.822 0.911 79.205 1.00 12.53 16 LYS F O 1
ATOM 13674 N N . VAL F 1 17 ? 35.767 1.267 78.137 1.00 11.33 17 VAL F N 1
ATOM 13675 C CA . VAL F 1 17 ? 36.607 0.806 79.232 1.00 12.00 17 VAL F CA 1
ATOM 13676 C C . VAL F 1 17 ? 37.598 1.926 79.474 1.00 12.56 17 VAL F C 1
ATOM 13677 O O . VAL F 1 17 ? 38.335 2.321 78.549 1.00 12.00 17 VAL F O 1
ATOM 13681 N N . ASP F 1 18 ? 37.622 2.423 80.706 1.00 12.04 18 ASP F N 1
ATOM 13682 C CA . ASP F 1 18 ? 38.517 3.488 81.117 1.00 11.23 18 ASP F CA 1
ATOM 13683 C C . ASP F 1 18 ? 39.521 2.909 82.114 1.00 10.05 18 ASP F C 1
ATOM 13684 O O . ASP F 1 18 ? 39.197 2.655 83.286 1.00 10.04 18 ASP F O 1
ATOM 13689 N N . GLY F 1 19 ? 40.742 2.646 81.660 1.00 9.72 19 GLY F N 1
ATOM 13690 C CA . GLY F 1 19 ? 41.846 2.293 82.495 1.00 9.77 19 GLY F CA 1
ATOM 13691 C C . GLY F 1 19 ? 42.326 3.561 83.162 1.00 11.11 19 GLY F C 1
ATOM 13692 O O . GLY F 1 19 ? 42.943 4.397 82.513 1.00 11.54 19 GLY F O 1
ATOM 13693 N N . LEU F 1 20 ? 42.045 3.690 84.463 1.00 10.74 20 LEU F N 1
ATOM 13694 C CA . LEU F 1 20 ? 42.103 4.971 85.136 1.00 11.74 20 LEU F CA 1
ATOM 13695 C C . LEU F 1 20 ? 42.795 4.799 86.496 1.00 10.46 20 LEU F C 1
ATOM 13696 O O . LEU F 1 20 ? 42.483 3.861 87.237 1.00 10.20 20 LEU F O 1
ATOM 13701 N N . HIS F 1 21 ? 43.734 5.696 86.783 1.00 9.67 21 HIS F N 1
ATOM 13702 C CA . HIS F 1 21 ? 44.436 5.704 88.069 1.00 11.82 21 HIS F CA 1
ATOM 13703 C C . HIS F 1 21 ? 44.449 7.125 88.639 1.00 10.91 21 HIS F C 1
ATOM 13704 O O . HIS F 1 21 ? 44.684 8.091 87.913 1.00 11.89 21 HIS F O 1
ATOM 13711 N N . TYR F 1 22 ? 44.132 7.240 89.937 1.00 11.28 22 TYR F N 1
ATOM 13712 C CA . TYR F 1 22 ? 44.222 8.510 90.677 1.00 11.11 22 TYR F CA 1
ATOM 13713 C C . TYR F 1 22 ? 45.450 8.511 91.597 1.00 11.72 22 TYR F C 1
ATOM 13714 O O . TYR F 1 22 ? 45.767 7.500 92.234 1.00 12.57 22 TYR F O 1
ATOM 13723 N N . PHE F 1 23 ? 46.097 9.661 91.694 1.00 12.16 23 PHE F N 1
ATOM 13724 C CA . PHE F 1 23 ? 47.197 9.891 92.632 1.00 12.64 23 PHE F CA 1
ATOM 13725 C C . PHE F 1 23 ? 46.735 10.983 93.560 1.00 12.77 23 PHE F C 1
ATOM 13726 O O . PHE F 1 23 ? 46.467 12.096 93.110 1.00 14.19 23 PHE F O 1
ATOM 13734 N N . SER F 1 24 ? 46.625 10.668 94.850 1.00 12.98 24 SER F N 1
ATOM 13735 C CA . SER F 1 24 ? 46.152 11.624 95.840 1.00 13.25 24 SER F CA 1
ATOM 13736 C C . SER F 1 24 ? 46.633 11.282 97.232 1.00 14.48 24 SER F C 1
ATOM 13737 O O . SER F 1 24 ? 46.731 10.120 97.578 1.00 14.47 24 SER F O 1
ATOM 13740 N N . ASP F 1 25 ? 46.866 12.316 98.035 1.00 14.43 25 ASP F N 1
ATOM 13741 C CA . ASP F 1 25 ? 47.064 12.143 99.469 1.00 15.11 25 ASP F CA 1
ATOM 13742 C C . ASP F 1 25 ? 45.784 11.649 100.183 1.00 15.34 25 ASP F C 1
ATOM 13743 O O . ASP F 1 25 ? 45.854 11.130 101.303 1.00 17.36 25 ASP F O 1
ATOM 13748 N N . ASP F 1 26 ? 44.619 11.855 99.572 1.00 14.12 26 ASP F N 1
ATOM 13749 C CA . ASP F 1 26 ? 43.363 11.372 100.121 1.00 15.51 26 ASP F CA 1
ATOM 13750 C C . ASP F 1 26 ? 43.257 9.898 99.768 1.00 13.36 26 ASP F C 1
ATOM 13751 O O . ASP F 1 26 ? 43.047 9.551 98.586 1.00 13.89 26 ASP F O 1
ATOM 13756 N N . ASP F 1 27 ? 43.436 9.042 100.768 1.00 15.29 27 ASP F N 1
ATOM 13757 C CA . ASP F 1 27 ? 43.437 7.589 100.564 1.00 13.52 27 ASP F CA 1
ATOM 13758 C C . ASP F 1 27 ? 42.081 7.040 100.087 1.00 13.83 27 ASP F C 1
ATOM 13759 O O . ASP F 1 27 ? 42.033 5.918 99.571 1.00 14.02 27 ASP F O 1
ATOM 13764 N N . SER F 1 28 ? 41.001 7.816 100.238 1.00 13.50 28 SER F N 1
ATOM 13765 C CA . SER F 1 28 ? 39.696 7.402 99.736 1.00 14.40 28 SER F CA 1
ATOM 13766 C C . SER F 1 28 ? 39.552 7.649 98.231 1.00 13.70 28 SER F C 1
ATOM 13767 O O . SER F 1 28 ? 38.603 7.169 97.633 1.00 14.52 28 SER F O 1
ATOM 13770 N N . GLN F 1 29 ? 40.491 8.396 97.651 1.00 12.57 29 GLN F N 1
ATOM 13771 C CA . GLN F 1 29 ? 40.533 8.651 96.214 1.00 12.05 29 GLN F CA 1
ATOM 13772 C C . GLN F 1 29 ? 41.707 7.957 95.521 1.00 12.48 29 GLN F C 1
ATOM 13773 O O . GLN F 1 29 ? 41.604 7.569 94.359 1.00 12.55 29 GLN F O 1
ATOM 13779 N N . ASP F 1 30 ? 42.825 7.829 96.214 1.00 13.19 30 ASP F N 1
ATOM 13780 C CA . ASP F 1 30 ? 44.073 7.333 95.621 1.00 12.07 30 ASP F CA 1
ATOM 13781 C C . ASP F 1 30 ? 43.911 5.913 95.128 1.00 11.40 30 ASP F C 1
ATOM 13782 O O . ASP F 1 30 ? 43.205 5.099 95.755 1.00 11.75 30 ASP F O 1
ATOM 13787 N N . GLY F 1 31 ? 44.543 5.620 93.988 1.00 10.68 31 GLY F N 1
ATOM 13788 C CA . GLY F 1 31 ? 44.677 4.245 93.534 1.00 10.88 31 GLY F CA 1
ATOM 13789 C C . GLY F 1 31 ? 43.936 3.952 92.240 1.00 9.91 31 GLY F C 1
ATOM 13790 O O . GLY F 1 31 ? 43.570 4.859 91.496 1.00 11.00 31 GLY F O 1
ATOM 13791 N N . ASP F 1 32 ? 43.708 2.672 91.997 1.00 10.14 32 ASP F N 1
ATOM 13792 C CA . ASP F 1 32 ? 43.076 2.223 90.749 1.00 10.78 32 ASP F CA 1
ATOM 13793 C C . ASP F 1 32 ? 41.587 2.618 90.734 1.00 10.94 32 ASP F C 1
ATOM 13794 O O . ASP F 1 32 ? 40.847 2.335 91.674 1.00 9.82 32 ASP F O 1
ATOM 13799 N N . GLN F 1 33 ? 41.170 3.230 89.636 1.00 11.44 33 GLN F N 1
ATOM 13800 C CA . GLN F 1 33 ? 39.813 3.722 89.450 1.00 11.31 33 GLN F CA 1
ATOM 13801 C C . GLN F 1 33 ? 39.196 3.186 88.149 1.00 10.25 33 GLN F C 1
ATOM 13802 O O . GLN F 1 33 ? 38.194 3.697 87.672 1.00 10.45 33 GLN F O 1
ATOM 13808 N N . THR F 1 34 ? 39.788 2.131 87.602 1.00 8.98 34 THR F N 1
ATOM 13809 C CA . THR F 1 34 ? 39.296 1.524 86.371 1.00 9.42 34 THR F CA 1
ATOM 13810 C C . THR F 1 34 ? 37.798 1.223 86.405 1.00 9.81 34 THR F C 1
ATOM 13811 O O . THR F 1 34 ? 37.285 0.719 87.410 1.00 10.10 34 THR F O 1
ATOM 13815 N N . TYR F 1 35 ? 37.085 1.555 85.337 1.00 11.26 35 TYR F N 1
ATOM 13816 C CA . TYR F 1 35 ? 35.669 1.225 85.233 1.00 9.76 35 TYR F CA 1
ATOM 13817 C C . TYR F 1 35 ? 35.278 1.028 83.789 1.00 9.97 35 TYR F C 1
ATOM 13818 O O . TYR F 1 35 ? 36.057 1.378 82.857 1.00 10.69 35 TYR F O 1
ATOM 13827 N N . MET F 1 36 ? 34.107 0.460 83.591 1.00 11.59 36 MET F N 1
ATOM 13828 C CA . MET F 1 36 ? 33.515 0.334 82.263 1.00 10.40 36 MET F CA 1
ATOM 13829 C C . MET F 1 36 ? 32.080 0.793 82.293 1.00 10.83 36 MET F C 1
ATOM 13830 O O . MET F 1 36 ? 31.455 0.818 83.371 1.00 10.29 36 MET F O 1
ATOM 13835 N N . ARG F 1 37 ? 31.557 1.176 81.133 1.00 12.68 37 ARG F N 1
ATOM 13836 C CA . ARG F 1 37 ? 30.109 1.356 80.960 1.00 15.37 37 ARG F CA 1
ATOM 13837 C C . ARG F 1 37 ? 29.665 0.564 79.755 1.00 12.53 37 ARG F C 1
ATOM 13838 O O . ARG F 1 37 ? 30.464 0.308 78.840 1.00 13.33 37 ARG F O 1
ATOM 13846 N N . LEU F 1 38 ? 28.415 0.128 79.795 1.00 12.82 38 LEU F N 1
ATOM 13847 C CA . LEU F 1 38 ? 27.772 -0.537 78.666 1.00 12.95 38 LEU F CA 1
ATOM 13848 C C . LEU F 1 38 ? 26.387 0.070 78.541 1.00 12.38 38 LEU F C 1
ATOM 13849 O O . LEU F 1 38 ? 25.773 0.412 79.549 1.00 14.31 38 LEU F O 1
ATOM 13854 N N . GLY F 1 39 ? 25.873 0.210 77.327 1.00 12.22 39 GLY F N 1
ATOM 13855 C CA . GLY F 1 39 ? 24.546 0.780 77.147 1.00 10.82 39 GLY F CA 1
ATOM 13856 C C . GLY F 1 39 ? 23.966 0.425 75.796 1.00 11.03 39 GLY F C 1
ATOM 13857 O O . GLY F 1 39 ? 24.685 -0.095 74.919 1.00 11.80 39 GLY F O 1
ATOM 13858 N N . PHE F 1 40 ? 22.682 0.682 75.642 1.00 12.08 40 PHE F N 1
ATOM 13859 C CA . PHE F 1 40 ? 22.084 0.672 74.316 1.00 11.71 40 PHE F CA 1
ATOM 13860 C C . PHE F 1 40 ? 21.166 1.852 74.122 1.00 12.07 40 PHE F C 1
ATOM 13861 O O . PHE F 1 40 ? 20.599 2.388 75.075 1.00 12.03 40 PHE F O 1
ATOM 13869 N N . LYS F 1 41 ? 21.020 2.245 72.850 1.00 13.44 41 LYS F N 1
ATOM 13870 C CA . LYS F 1 41 ? 20.024 3.198 72.436 1.00 12.36 41 LYS F CA 1
ATOM 13871 C C . LYS F 1 41 ? 19.315 2.565 71.275 1.00 13.23 41 LYS F C 1
ATOM 13872 O O . LYS F 1 41 ? 19.967 2.250 70.248 1.00 12.84 41 LYS F O 1
ATOM 13878 N N . GLY F 1 42 ? 18.025 2.348 71.398 1.00 14.58 42 GLY F N 1
ATOM 13879 C CA . GLY F 1 42 ? 17.236 1.723 70.359 1.00 14.12 42 GLY F CA 1
ATOM 13880 C C . GLY F 1 42 ? 16.171 2.670 69.892 1.00 15.97 42 GLY F C 1
ATOM 13881 O O . GLY F 1 42 ? 15.713 3.517 70.664 1.00 14.11 42 GLY F O 1
ATOM 13882 N N . GLU F 1 43 ? 15.805 2.560 68.607 1.00 14.94 43 GLU F N 1
ATOM 13883 C CA . GLU F 1 43 ? 14.696 3.326 68.093 1.00 14.76 43 GLU F CA 1
ATOM 13884 C C . GLU F 1 43 ? 13.892 2.495 67.104 1.00 14.09 43 GLU F C 1
ATOM 13885 O O . GLU F 1 43 ? 14.450 1.630 66.412 1.00 19.77 43 GLU F O 1
ATOM 13891 N N . THR F 1 44 ? 12.592 2.771 67.058 1.00 11.91 44 THR F N 1
ATOM 13892 C CA . THR F 1 44 ? 11.685 2.089 66.164 1.00 12.18 44 THR F CA 1
ATOM 13893 C C . THR F 1 44 ? 10.751 3.108 65.505 1.00 13.78 44 THR F C 1
ATOM 13894 O O . THR F 1 44 ? 10.080 3.882 66.176 1.00 15.95 44 THR F O 1
ATOM 13898 N N . GLN F 1 45 ? 10.718 3.112 64.175 1.00 14.07 45 GLN F N 1
ATOM 13899 C CA . GLN F 1 45 ? 9.794 3.950 63.430 1.00 15.33 45 GLN F CA 1
ATOM 13900 C C . GLN F 1 45 ? 8.376 3.374 63.556 1.00 15.43 45 GLN F C 1
ATOM 13901 O O . GLN F 1 45 ? 8.122 2.235 63.173 1.00 18.81 45 GLN F O 1
ATOM 13907 N N . VAL F 1 46 ? 7.462 4.150 64.123 1.00 14.18 46 VAL F N 1
ATOM 13908 C CA . VAL F 1 46 ? 6.063 3.708 64.243 1.00 14.54 46 VAL F CA 1
ATOM 13909 C C . VAL F 1 46 ? 5.263 4.195 63.040 1.00 15.66 46 VAL F C 1
ATOM 13910 O O . VAL F 1 46 ? 4.580 3.406 62.373 1.00 17.92 46 VAL F O 1
ATOM 13914 N N . ASN F 1 47 ? 5.355 5.496 62.771 1.00 15.00 47 ASN F N 1
ATOM 13915 C CA . ASN F 1 47 ? 4.722 6.079 61.601 1.00 18.91 47 ASN F CA 1
ATOM 13916 C C . ASN F 1 47 ? 5.467 7.359 61.209 1.00 19.39 47 ASN F C 1
ATOM 13917 O O . ASN F 1 47 ? 6.515 7.662 61.793 1.00 18.98 47 ASN F O 1
ATOM 13922 N N . ASP F 1 48 ? 4.935 8.101 60.236 1.00 21.63 48 ASP F N 1
ATOM 13923 C CA . ASP F 1 48 ? 5.600 9.303 59.710 1.00 23.67 48 ASP F CA 1
ATOM 13924 C C . ASP F 1 48 ? 5.952 10.355 60.742 1.00 25.64 48 ASP F C 1
ATOM 13925 O O . ASP F 1 48 ? 6.909 11.102 60.556 1.00 28.08 48 ASP F O 1
ATOM 13930 N N . GLN F 1 49 ? 5.162 10.446 61.801 1.00 24.54 49 GLN F N 1
ATOM 13931 C CA . GLN F 1 49 ? 5.372 11.476 62.801 1.00 25.68 49 GLN F CA 1
ATOM 13932 C C . GLN F 1 49 ? 5.611 10.894 64.183 1.00 21.79 49 GLN F C 1
ATOM 13933 O O . GLN F 1 49 ? 5.435 11.605 65.161 1.00 25.29 49 GLN F O 1
ATOM 13939 N N . LEU F 1 50 ? 6.018 9.620 64.264 1.00 19.35 50 LEU F N 1
ATOM 13940 C CA . LEU F 1 50 ? 6.197 8.952 65.568 1.00 16.76 50 LEU F CA 1
ATOM 13941 C C . LEU F 1 50 ? 7.303 7.895 65.539 1.00 16.18 50 LEU F C 1
ATOM 13942 O O . LEU F 1 50 ? 7.256 6.956 64.741 1.00 15.20 50 LEU F O 1
ATOM 13947 N N . THR F 1 51 ? 8.272 8.058 66.444 1.00 15.28 51 THR F N 1
ATOM 13948 C CA . THR F 1 51 ? 9.337 7.102 66.678 1.00 13.94 51 THR F CA 1
ATOM 13949 C C . THR F 1 51 ? 9.328 6.704 68.151 1.00 13.77 51 THR F C 1
ATOM 13950 O O . THR F 1 51 ? 9.250 7.550 69.016 1.00 16.40 51 THR F O 1
ATOM 13954 N N . GLY F 1 52 ? 9.403 5.419 68.418 1.00 12.37 52 GLY F N 1
ATOM 13955 C CA . GLY F 1 52 ? 9.602 4.937 69.775 1.00 12.45 52 GLY F CA 1
ATOM 13956 C C . GLY F 1 52 ? 11.070 4.773 70.075 1.00 13.52 52 GLY F C 1
ATOM 13957 O O . GLY F 1 52 ? 11.856 4.487 69.174 1.00 14.04 52 GLY F O 1
ATOM 13958 N N . TYR F 1 53 ? 11.462 4.971 71.340 1.00 14.31 53 TYR F N 1
ATOM 13959 C CA . TYR F 1 53 ? 12.850 4.774 71.710 1.00 11.54 53 TYR F CA 1
ATOM 13960 C C . TYR F 1 53 ? 13.018 4.274 73.137 1.00 11.51 53 TYR F C 1
ATOM 13961 O O . TYR F 1 53 ? 12.111 4.390 73.980 1.00 12.59 53 TYR F O 1
ATOM 13970 N N . GLY F 1 54 ? 14.194 3.710 73.366 1.00 11.31 54 GLY F N 1
ATOM 13971 C CA . GLY F 1 54 ? 14.587 3.250 74.686 1.00 11.42 54 GLY F CA 1
ATOM 13972 C C . GLY F 1 54 ? 16.073 3.372 74.854 1.00 12.22 54 GLY F C 1
ATOM 13973 O O . GLY F 1 54 ? 16.836 3.141 73.894 1.00 12.83 54 GLY F O 1
ATOM 13974 N N . GLN F 1 55 ? 16.517 3.785 76.036 1.00 13.82 55 GLN F N 1
ATOM 13975 C CA A GLN F 1 55 ? 17.945 3.911 76.296 0.50 13.68 55 GLN F CA 1
ATOM 13976 C CA B GLN F 1 55 ? 17.966 3.847 76.299 0.50 12.77 55 GLN F CA 1
ATOM 13977 C C . GLN F 1 55 ? 18.268 3.340 77.682 1.00 9.88 55 GLN F C 1
ATOM 13978 O O . GLN F 1 55 ? 17.474 3.549 78.639 1.00 11.91 55 GLN F O 1
ATOM 13989 N N . TRP F 1 56 ? 19.401 2.662 77.792 1.00 10.50 56 TRP F N 1
ATOM 13990 C CA . TRP F 1 56 ? 19.880 2.102 79.055 1.00 11.22 56 TRP F CA 1
ATOM 13991 C C . TRP F 1 56 ? 21.368 2.276 79.087 1.00 11.04 56 TRP F C 1
ATOM 13992 O O . TRP F 1 56 ? 22.030 2.096 78.066 1.00 12.86 56 TRP F O 1
ATOM 14003 N N . GLU F 1 57 ? 21.908 2.620 80.263 1.00 11.33 57 GLU F N 1
ATOM 14004 C CA . GLU F 1 57 ? 23.345 2.766 80.421 1.00 9.98 57 GLU F CA 1
ATOM 14005 C C . GLU F 1 57 ? 23.701 2.324 81.824 1.00 10.19 57 GLU F C 1
ATOM 14006 O O . GLU F 1 57 ? 23.013 2.711 82.778 1.00 10.99 57 GLU F O 1
ATOM 14012 N N . TYR F 1 58 ? 24.756 1.529 81.930 1.00 10.41 58 TYR F N 1
ATOM 14013 C CA . TYR F 1 58 ? 25.093 0.800 83.148 1.00 11.96 58 TYR F CA 1
ATOM 14014 C C . TYR F 1 58 ? 26.583 0.996 83.389 1.00 10.65 58 TYR F C 1
ATOM 14015 O O . TYR F 1 58 ? 27.370 0.958 82.443 1.00 11.56 58 TYR F O 1
ATOM 14024 N N . GLN F 1 59 ? 26.987 1.191 84.643 1.00 10.20 59 GLN F N 1
ATOM 14025 C CA . GLN F 1 59 ? 28.407 1.278 84.986 1.00 10.22 59 GLN F CA 1
ATOM 14026 C C . GLN F 1 59 ? 28.810 0.080 85.824 1.00 9.65 59 GLN F C 1
ATOM 14027 O O . GLN F 1 59 ? 28.084 -0.282 86.753 1.00 10.32 59 GLN F O 1
ATOM 14033 N N . ILE F 1 60 ? 29.954 -0.533 85.521 1.00 9.84 60 ILE F N 1
ATOM 14034 C CA . ILE F 1 60 ? 30.488 -1.621 86.338 1.00 10.06 60 ILE F CA 1
ATOM 14035 C C . ILE F 1 60 ? 31.906 -1.263 86.689 1.00 9.88 60 ILE F C 1
ATOM 14036 O O . ILE F 1 60 ? 32.779 -1.092 85.799 1.00 10.34 60 ILE F O 1
ATOM 14041 N N . GLN F 1 61 ? 32.177 -1.103 87.968 1.00 9.31 61 GLN F N 1
ATOM 14042 C CA . GLN F 1 61 ? 33.530 -0.811 88.384 1.00 8.79 61 GLN F CA 1
ATOM 14043 C C . GLN F 1 61 ? 34.462 -1.962 88.015 1.00 9.15 61 GLN F C 1
ATOM 14044 O O . GLN F 1 61 ? 34.110 -3.141 88.108 1.00 9.97 61 GLN F O 1
ATOM 14050 N N . GLY F 1 62 ? 35.667 -1.584 87.599 1.00 8.95 62 GLY F N 1
ATOM 14051 C CA . GLY F 1 62 ? 36.718 -2.517 87.203 1.00 9.38 62 GLY F CA 1
ATOM 14052 C C . GLY F 1 62 ? 37.885 -2.532 88.164 1.00 10.36 62 GLY F C 1
ATOM 14053 O O . GLY F 1 62 ? 38.938 -3.097 87.858 1.00 10.82 62 GLY F O 1
ATOM 14054 N N . ASN F 1 63 ? 37.711 -1.920 89.339 1.00 9.67 63 ASN F N 1
ATOM 14055 C CA . ASN F 1 63 ? 38.775 -1.739 90.309 1.00 9.84 63 ASN F CA 1
ATOM 14056 C C . ASN F 1 63 ? 38.551 -2.540 91.592 1.00 10.17 63 ASN F C 1
ATOM 14057 O O . ASN F 1 63 ? 39.279 -2.340 92.572 1.00 10.49 63 ASN F O 1
ATOM 14062 N N . SER F 1 64 ? 37.587 -3.460 91.573 1.00 10.40 64 SER F N 1
ATOM 14063 C CA . SER F 1 64 ? 37.381 -4.347 92.721 1.00 10.21 64 SER F CA 1
ATOM 14064 C C . SER F 1 64 ? 37.864 -5.751 92.435 1.00 9.93 64 SER F C 1
ATOM 14065 O O . SER F 1 64 ? 38.061 -6.146 91.273 1.00 10.67 64 SER F O 1
ATOM 14068 N N . GLY F 1 65 ? 38.035 -6.514 93.505 1.00 10.66 65 GLY F N 1
ATOM 14069 C CA . GLY F 1 65 ? 38.274 -7.930 93.414 1.00 10.33 65 GLY F CA 1
ATOM 14070 C C . GLY F 1 65 ? 37.017 -8.698 93.077 1.00 9.79 65 GLY F C 1
ATOM 14071 O O . GLY F 1 65 ? 35.909 -8.156 93.074 1.00 10.44 65 GLY F O 1
ATOM 14072 N N . GLU F 1 66 ? 37.176 -9.995 92.833 1.00 10.63 66 GLU F N 1
ATOM 14073 C CA . GLU F 1 66 ? 36.066 -10.823 92.333 1.00 10.87 66 GLU F CA 1
ATOM 14074 C C . GLU F 1 66 ? 35.075 -11.264 93.414 1.00 11.68 66 GLU F C 1
ATOM 14075 O O . GLU F 1 66 ? 34.069 -11.907 93.117 1.00 12.91 66 GLU F O 1
ATOM 14081 N N . ASN F 1 67 ? 35.384 -10.946 94.670 1.00 11.16 67 ASN F N 1
ATOM 14082 C CA . ASN F 1 67 ? 34.484 -11.197 95.789 1.00 11.86 67 ASN F CA 1
ATOM 14083 C C . ASN F 1 67 ? 33.420 -10.132 95.963 1.00 12.31 67 ASN F C 1
ATOM 14084 O O . ASN F 1 67 ? 32.591 -10.213 96.880 1.00 14.09 67 ASN F O 1
ATOM 14089 N N . GLU F 1 68 ? 33.437 -9.105 95.128 1.00 11.85 68 GLU F N 1
ATOM 14090 C CA . GLU F 1 68 ? 32.386 -8.107 95.160 1.00 13.37 68 GLU F CA 1
ATOM 14091 C C . GLU F 1 68 ? 32.129 -7.538 93.797 1.00 12.39 68 GLU F C 1
ATOM 14092 O O . GLU F 1 68 ? 32.877 -7.789 92.863 1.00 14.04 68 GLU F O 1
ATOM 14098 N N . ASN F 1 69 ? 31.024 -6.833 93.691 1.00 12.30 69 ASN F N 1
ATOM 14099 C CA . ASN F 1 69 ? 30.621 -6.209 92.441 1.00 11.91 69 ASN F CA 1
ATOM 14100 C C . ASN F 1 69 ? 29.983 -4.871 92.780 1.00 10.51 69 ASN F C 1
ATOM 14101 O O . ASN F 1 69 ? 29.036 -4.808 93.595 1.00 11.57 69 ASN F O 1
ATOM 14106 N N . ASN F 1 70 ? 30.526 -3.804 92.207 1.00 9.51 70 ASN F N 1
ATOM 14107 C CA . ASN F 1 70 ? 30.009 -2.456 92.371 1.00 9.72 70 ASN F CA 1
ATOM 14108 C C . ASN F 1 70 ? 29.542 -1.969 91.014 1.00 10.12 70 ASN F C 1
ATOM 14109 O O . ASN F 1 70 ? 30.350 -1.600 90.169 1.00 10.48 70 ASN F O 1
ATOM 14114 N N . SER F 1 71 ? 28.239 -2.021 90.804 1.00 10.97 71 SER F N 1
ATOM 14115 C CA . SER F 1 71 ? 27.640 -1.618 89.538 1.00 9.24 71 SER F CA 1
ATOM 14116 C C . SER F 1 71 ? 26.317 -0.900 89.763 1.00 8.69 71 SER F C 1
ATOM 14117 O O . SER F 1 71 ? 25.698 -1.000 90.843 1.00 9.85 71 SER F O 1
ATOM 14120 N N . TRP F 1 72 ? 25.878 -0.146 88.768 1.00 9.62 72 TRP F N 1
ATOM 14121 C CA . TRP F 1 72 ? 24.630 0.608 88.889 1.00 9.14 72 TRP F CA 1
ATOM 14122 C C . TRP F 1 72 ? 24.127 1.061 87.555 1.00 9.63 72 TRP F C 1
ATOM 14123 O O . TRP F 1 72 ? 24.907 1.207 86.601 1.00 10.26 72 TRP F O 1
ATOM 14134 N N . THR F 1 73 ? 22.825 1.278 87.494 1.00 9.50 73 THR F N 1
ATOM 14135 C CA . THR F 1 73 ? 22.159 1.862 86.353 1.00 9.40 73 THR F CA 1
ATOM 14136 C C . THR F 1 73 ? 22.285 3.372 86.364 1.00 9.13 73 THR F C 1
ATOM 14137 O O . THR F 1 73 ? 21.873 4.025 87.326 1.00 10.22 73 THR F O 1
ATOM 14141 N N . ARG F 1 74 ? 22.843 3.933 85.285 1.00 8.85 74 ARG F N 1
ATOM 14142 C CA . ARG F 1 74 ? 22.890 5.355 85.101 1.00 9.06 74 ARG F CA 1
ATOM 14143 C C . A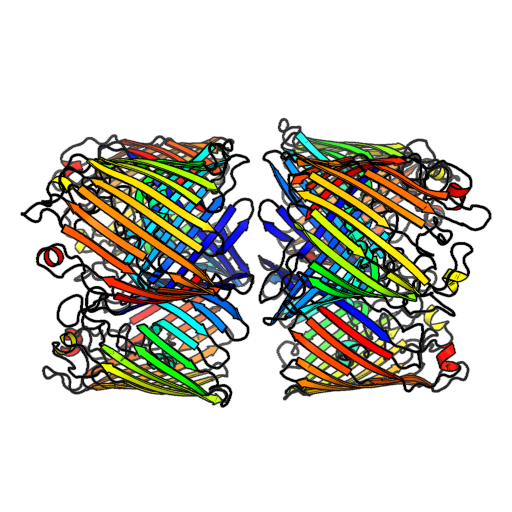RG F 1 74 ? 21.556 5.881 84.588 1.00 8.98 74 ARG F C 1
ATOM 14144 O O . ARG F 1 74 ? 20.950 6.768 85.201 1.00 9.36 74 ARG F O 1
ATOM 14152 N N . VAL F 1 75 ? 21.110 5.350 83.447 1.00 8.74 75 VAL F N 1
ATOM 14153 C CA . VAL F 1 75 ? 19.800 5.706 82.896 1.00 9.19 75 VAL F CA 1
ATOM 14154 C C . VAL F 1 75 ? 19.069 4.451 82.405 1.00 8.93 75 VAL F C 1
ATOM 14155 O O . VAL F 1 75 ? 19.694 3.434 82.071 1.00 9.28 75 VAL F O 1
ATOM 14159 N N . ALA F 1 76 ? 17.735 4.538 82.381 1.00 9.23 76 ALA F N 1
ATOM 14160 C CA . ALA F 1 76 ? 16.894 3.474 81.866 1.00 10.41 76 ALA F CA 1
ATOM 14161 C C . ALA F 1 76 ? 15.531 4.080 81.600 1.00 10.76 76 ALA F C 1
ATOM 14162 O O . ALA F 1 76 ? 14.765 4.332 82.537 1.00 10.63 76 ALA F O 1
ATOM 14164 N N . PHE F 1 77 ? 15.248 4.421 80.346 1.00 9.98 77 PHE F N 1
ATOM 14165 C CA . PHE F 1 77 ? 14.011 5.092 80.017 1.00 10.17 77 PHE F CA 1
ATOM 14166 C C . PHE F 1 77 ? 13.462 4.689 78.675 1.00 10.63 77 PHE F C 1
ATOM 14167 O O . PHE F 1 77 ? 14.214 4.232 77.805 1.00 11.20 77 PHE F O 1
ATOM 14175 N N . ALA F 1 78 ? 12.156 4.870 78.524 1.00 12.33 78 ALA F N 1
ATOM 14176 C CA . ALA F 1 78 ? 11.469 4.611 77.263 1.00 11.23 78 ALA F CA 1
ATOM 14177 C C . ALA F 1 78 ? 10.735 5.878 76.890 1.00 11.24 78 ALA F C 1
ATOM 14178 O O . ALA F 1 78 ? 10.276 6.623 77.776 1.00 11.55 78 ALA F O 1
ATOM 14180 N N . GLY F 1 79 ? 10.591 6.115 75.586 1.00 10.63 79 GLY F N 1
ATOM 14181 C CA . GLY F 1 79 ? 9.936 7.331 75.140 1.00 11.02 79 GLY F CA 1
ATOM 14182 C C . GLY F 1 79 ? 9.368 7.311 73.743 1.00 12.31 79 GLY F C 1
ATOM 14183 O O . GLY F 1 79 ? 9.502 6.321 73.015 1.00 11.53 79 GLY F O 1
ATOM 14184 N N . LEU F 1 80 ? 8.705 8.418 73.412 1.00 11.70 80 LEU F N 1
ATOM 14185 C CA . LEU F 1 80 ? 8.135 8.653 72.089 1.00 12.71 80 LEU F CA 1
ATOM 14186 C C . LEU F 1 80 ? 8.635 10.005 71.592 1.00 14.00 80 LEU F C 1
ATOM 14187 O O . LEU F 1 80 ? 8.612 10.985 72.347 1.00 14.70 80 LEU F O 1
ATOM 14192 N N . LYS F 1 81 ? 9.088 10.014 70.330 1.00 15.55 81 LYS F N 1
ATOM 14193 C CA . LYS F 1 81 ? 9.583 11.201 69.612 1.00 16.06 81 LYS F CA 1
ATOM 14194 C C . LYS F 1 81 ? 8.545 11.559 68.558 1.00 17.13 81 LYS F C 1
ATOM 14195 O O . LYS F 1 81 ? 8.165 10.724 67.740 1.00 17.92 81 LYS F O 1
ATOM 14201 N N . PHE F 1 82 ? 8.080 12.802 68.601 1.00 17.84 82 PHE F N 1
ATOM 14202 C CA . PHE F 1 82 ? 7.015 13.252 67.729 1.00 20.73 82 PHE F CA 1
ATOM 14203 C C . PHE F 1 82 ? 7.613 14.012 66.548 1.00 22.26 82 PHE F C 1
ATOM 14204 O O . PHE F 1 82 ? 7.603 15.237 66.516 1.00 25.70 82 PHE F O 1
ATOM 14212 N N . GLY F 1 83 ? 8.165 13.269 65.587 1.00 23.13 83 GLY F N 1
ATOM 14213 C CA . GLY F 1 83 ? 8.816 13.887 64.424 1.00 24.36 83 GLY F CA 1
ATOM 14214 C C . GLY F 1 83 ? 9.914 14.835 64.870 1.00 25.44 83 GLY F C 1
ATOM 14215 O O . GLY F 1 83 ? 10.735 14.466 65.710 1.00 27.35 83 GLY F O 1
ATOM 14216 N N . ASP F 1 84 ? 9.898 16.059 64.333 1.00 26.76 84 ASP F N 1
ATOM 14217 C CA . ASP F 1 84 ? 10.828 17.130 64.718 1.00 26.92 84 ASP F CA 1
ATOM 14218 C C . ASP F 1 84 ? 10.309 18.021 65.852 1.00 28.92 84 ASP F C 1
ATOM 14219 O O . ASP F 1 84 ? 10.959 19.023 66.186 1.00 28.30 84 ASP F O 1
ATOM 14224 N N . ALA F 1 85 ? 9.169 17.661 66.454 1.00 24.97 85 ALA F N 1
ATOM 14225 C CA . ALA F 1 85 ? 8.457 18.539 67.370 1.00 22.51 85 ALA F CA 1
ATOM 14226 C C . ALA F 1 85 ? 8.844 18.409 68.843 1.00 20.77 85 ALA F C 1
ATOM 14227 O O . ALA F 1 85 ? 8.566 19.329 69.634 1.00 21.32 85 ALA F O 1
ATOM 14229 N N . GLY F 1 86 ? 9.457 17.292 69.206 1.00 33.82 86 GLY F N 1
ATOM 14230 C CA . GLY F 1 86 ? 9.782 17.068 70.622 1.00 16.56 86 GLY F CA 1
ATOM 14231 C C . GLY F 1 86 ? 9.593 15.631 71.031 1.00 15.04 86 GLY F C 1
ATOM 14232 O O . GLY F 1 86 ? 9.529 14.733 70.178 1.00 17.27 86 GLY F O 1
ATOM 14233 N N . SER F 1 87 ? 9.484 15.414 72.345 1.00 15.28 87 SER F N 1
ATOM 14234 C CA . SER F 1 87 ? 9.476 14.064 72.906 1.00 15.33 87 SER F CA 1
ATOM 14235 C C . SER F 1 87 ? 8.873 13.952 74.308 1.00 14.18 87 SER F C 1
ATOM 14236 O O . SER F 1 87 ? 8.725 14.950 75.030 1.00 13.09 87 SER F O 1
ATOM 14239 N N . PHE F 1 88 ? 8.524 12.718 74.671 1.00 13.31 88 PHE F N 1
ATOM 14240 C CA . PHE F 1 88 ? 8.162 12.393 76.051 1.00 12.79 88 PHE F CA 1
ATOM 14241 C C . PHE F 1 88 ? 8.845 11.098 76.434 1.00 11.91 88 PHE F C 1
ATOM 14242 O O . PHE F 1 88 ? 8.757 10.124 75.701 1.00 13.19 88 PHE F O 1
ATOM 14250 N N . ASP F 1 89 ? 9.482 11.059 77.602 1.00 11.57 89 ASP F N 1
ATOM 14251 C CA . ASP F 1 89 ? 10.027 9.805 78.107 1.00 11.10 89 ASP F CA 1
ATOM 14252 C C . ASP F 1 89 ? 9.834 9.682 79.622 1.00 11.29 89 ASP F C 1
ATOM 14253 O O . ASP F 1 89 ? 9.600 10.675 80.320 1.00 10.85 89 ASP F O 1
ATOM 14258 N N . TYR F 1 90 ? 9.904 8.441 80.089 1.00 10.02 90 TYR F N 1
ATOM 14259 C CA . TYR F 1 90 ? 9.797 8.137 81.498 1.00 9.62 90 TYR F CA 1
ATOM 14260 C C . TYR F 1 90 ? 10.788 7.057 81.896 1.00 9.75 90 TYR F C 1
ATOM 14261 O O . TYR F 1 90 ? 10.932 6.059 81.205 1.00 10.23 90 TYR F O 1
ATOM 14270 N N . GLY F 1 91 ? 11.419 7.249 83.060 1.00 9.60 91 GLY F N 1
ATOM 14271 C CA . GLY F 1 91 ? 12.254 6.234 83.702 1.00 8.96 91 GLY F CA 1
ATOM 14272 C C . GLY F 1 91 ? 13.355 6.881 84.514 1.00 9.64 91 GLY F C 1
ATOM 14273 O O . GLY F 1 91 ? 13.174 7.986 85.042 1.00 10.45 91 GLY F O 1
ATOM 14274 N N . ARG F 1 92 ? 14.503 6.187 84.600 1.00 8.68 92 ARG F N 1
ATOM 14275 C CA . ARG F 1 92 ? 15.692 6.778 85.232 1.00 8.34 92 ARG F CA 1
ATOM 14276 C C . ARG F 1 92 ? 16.350 7.638 84.171 1.00 9.34 92 ARG F C 1
ATOM 14277 O O . ARG F 1 92 ? 16.679 7.130 83.078 1.00 9.92 92 ARG F O 1
ATOM 14285 N N . ASN F 1 93 ? 16.502 8.917 84.446 1.00 9.63 93 ASN F N 1
ATOM 14286 C CA . ASN F 1 93 ? 17.012 9.845 83.440 1.00 9.04 93 ASN F CA 1
ATOM 14287 C C . ASN F 1 93 ? 17.689 11.028 84.121 1.00 9.29 93 ASN F C 1
ATOM 14288 O O . ASN F 1 93 ? 17.851 11.010 85.341 1.00 10.41 93 ASN F O 1
ATOM 14293 N N . TYR F 1 94 ? 18.095 12.033 83.353 1.00 10.98 94 TYR F N 1
ATOM 14294 C CA . TYR F 1 94 ? 18.681 13.245 83.879 1.00 10.19 94 TYR F CA 1
ATOM 14295 C C . TYR F 1 94 ? 17.608 14.290 84.179 1.00 10.16 94 TYR F C 1
ATOM 14296 O O . TYR F 1 94 ? 16.693 14.543 83.380 1.00 11.15 94 TYR F O 1
ATOM 14305 N N . GLY F 1 95 ? 17.747 14.916 85.341 1.00 10.19 95 GLY F N 1
ATOM 14306 C CA . GLY F 1 95 ? 16.921 16.047 85.689 1.00 11.44 95 GLY F CA 1
ATOM 14307 C C . GLY F 1 95 ? 17.120 17.199 84.728 1.00 11.03 95 GLY F C 1
ATOM 14308 O O . GLY F 1 95 ? 18.226 17.386 84.207 1.00 11.37 95 GLY F O 1
ATOM 14309 N N . VAL F 1 96 ? 16.074 17.996 84.524 1.00 12.04 96 VAL F N 1
ATOM 14310 C CA . VAL F 1 96 ? 16.140 19.092 83.542 1.00 14.03 96 VAL F CA 1
ATOM 14311 C C . VAL F 1 96 ? 17.109 20.193 83.949 1.00 12.42 96 VAL F C 1
ATOM 14312 O O . VAL F 1 96 ? 17.556 20.952 83.106 1.00 13.04 96 VAL F O 1
ATOM 14316 N N . VAL F 1 97 ? 17.477 20.277 85.228 1.00 10.57 97 VAL F N 1
ATOM 14317 C CA . VAL F 1 97 ? 18.513 21.236 85.625 1.00 10.70 97 VAL F CA 1
ATOM 14318 C C . VAL F 1 97 ? 19.806 20.998 84.810 1.00 10.51 97 VAL F C 1
ATOM 14319 O O . VAL F 1 97 ? 20.507 21.934 84.421 1.00 12.10 97 VAL F O 1
ATOM 14323 N N . TYR F 1 98 ? 20.086 19.728 84.536 1.00 10.53 98 TYR F N 1
ATOM 14324 C CA . TYR F 1 98 ? 21.291 19.330 83.834 1.00 11.26 98 TYR F CA 1
ATOM 14325 C C . TYR F 1 98 ? 21.248 19.752 82.361 1.00 11.56 98 TYR F C 1
ATOM 14326 O O . TYR F 1 98 ? 22.272 19.819 81.715 1.00 11.39 98 TYR F O 1
ATOM 14335 N N . ASP F 1 99 ? 20.067 20.085 81.840 1.00 11.31 99 ASP F N 1
ATOM 14336 C CA . ASP F 1 99 ? 19.997 20.677 80.491 1.00 12.93 99 ASP F CA 1
ATOM 14337 C C . ASP F 1 99 ? 20.888 21.918 80.381 1.00 12.04 99 ASP F C 1
ATOM 14338 O O . ASP F 1 99 ? 21.373 22.226 79.289 1.00 15.15 99 ASP F O 1
ATOM 14343 N N . VAL F 1 100 ? 21.099 22.632 81.494 1.00 12.21 100 VAL F N 1
ATOM 14344 C CA . VAL F 1 100 ? 21.983 23.804 81.499 1.00 13.75 100 VAL F CA 1
ATOM 14345 C C . VAL F 1 100 ? 23.291 23.521 82.237 1.00 12.13 100 VAL F C 1
ATOM 14346 O O . VAL F 1 100 ? 24.360 23.915 81.773 1.00 13.21 100 VAL F O 1
ATOM 14350 N N . THR F 1 101 ? 23.248 22.864 83.401 1.00 11.76 101 THR F N 1
ATOM 14351 C CA . THR F 1 101 ? 24.498 22.666 84.131 1.00 11.60 101 THR F CA 1
ATOM 14352 C C . THR F 1 101 ? 25.447 21.711 83.405 1.00 12.59 101 THR F C 1
ATOM 14353 O O . THR F 1 101 ? 26.666 21.801 83.607 1.00 13.70 101 THR F O 1
ATOM 14357 N N . SER F 1 102 ? 24.925 20.869 82.507 1.00 11.03 102 SER F N 1
ATOM 14358 C CA . SER F 1 102 ? 25.798 20.014 81.689 1.00 11.11 102 SER F CA 1
ATOM 14359 C C . SER F 1 102 ? 26.798 20.786 80.836 1.00 11.93 102 SER F C 1
ATOM 14360 O O . SER F 1 102 ? 27.819 20.233 80.439 1.00 11.60 102 SER F O 1
ATOM 14363 N N . TRP F 1 103 ? 26.514 22.056 80.558 1.00 11.68 103 TRP F N 1
ATOM 14364 C CA . TRP F 1 103 ? 27.402 22.846 79.711 1.00 13.32 103 TRP F CA 1
ATOM 14365 C C . TRP F 1 103 ? 28.819 22.971 80.259 1.00 12.53 103 TRP F C 1
ATOM 14366 O O . TRP F 1 103 ? 29.750 23.146 79.505 1.00 14.18 103 TRP F O 1
ATOM 14377 N N . THR F 1 104 ? 28.973 22.877 81.581 1.00 11.39 104 THR F N 1
ATOM 14378 C CA . THR F 1 104 ? 30.279 22.909 82.194 1.00 12.44 104 THR F CA 1
ATOM 14379 C C . THR F 1 104 ? 30.803 21.540 82.594 1.00 13.26 104 THR F C 1
ATOM 14380 O O . THR F 1 104 ? 31.938 21.454 83.057 1.00 13.48 104 THR F O 1
ATOM 14384 N N . ASP F 1 105 ? 30.008 20.491 82.401 1.00 11.09 105 ASP F N 1
ATOM 14385 C CA . ASP F 1 105 ? 30.404 19.133 82.802 1.00 12.42 105 ASP F CA 1
ATOM 14386 C C . ASP F 1 105 ? 31.160 18.455 81.659 1.00 12.61 105 ASP F C 1
ATOM 14387 O O . ASP F 1 105 ? 30.702 17.458 81.086 1.00 13.32 105 ASP F O 1
ATOM 14392 N N . VAL F 1 106 ? 32.330 19.010 81.334 1.00 11.07 106 VAL F N 1
ATOM 14393 C CA . VAL F 1 106 ? 33.072 18.636 80.134 1.00 12.43 106 VAL F CA 1
ATOM 14394 C C . VAL F 1 106 ? 34.564 18.423 80.397 1.00 12.32 106 VAL F C 1
ATOM 14395 O O . VAL F 1 106 ? 35.380 18.386 79.460 1.00 13.94 106 VAL F O 1
ATOM 14399 N N . LEU F 1 107 ? 34.938 18.270 81.661 1.00 11.92 107 LEU F N 1
ATOM 14400 C CA . LEU F 1 107 ? 36.363 18.166 81.993 1.00 12.66 107 LEU F CA 1
ATOM 14401 C C . LEU F 1 107 ? 36.898 16.777 81.661 1.00 12.82 107 LEU F C 1
ATOM 14402 O O . LEU F 1 107 ? 36.128 15.839 81.474 1.00 14.01 107 LEU F O 1
ATOM 14407 N N . PRO F 1 108 ? 38.233 16.639 81.579 1.00 13.73 108 PRO F N 1
ATOM 14408 C CA . PRO F 1 108 ? 38.748 15.351 81.170 1.00 17.08 108 PRO F CA 1
ATOM 14409 C C . PRO F 1 108 ? 38.360 14.205 82.127 1.00 14.17 108 PRO F C 1
ATOM 14410 O O . PRO F 1 108 ? 38.098 13.102 81.668 1.00 16.65 108 PRO F O 1
ATOM 14414 N N . GLU F 1 109 ? 38.326 14.474 83.430 1.00 12.76 109 GLU F N 1
ATOM 14415 C CA . GLU F 1 109 ? 37.939 13.477 84.448 1.00 12.93 109 GLU F CA 1
ATOM 14416 C C . GLU F 1 109 ? 37.067 14.027 85.567 1.00 12.27 109 GLU F C 1
ATOM 14417 O O . GLU F 1 109 ? 36.109 13.368 85.997 1.00 13.38 109 GLU F O 1
ATOM 14423 N N . PHE F 1 110 ? 37.454 15.185 86.083 1.00 11.96 110 PHE F N 1
ATOM 14424 C CA . PHE F 1 110 ? 36.761 15.785 87.235 1.00 12.12 110 PHE F CA 1
ATOM 14425 C C . PHE F 1 110 ? 35.607 16.649 86.763 1.00 11.78 110 PHE F C 1
ATOM 14426 O O . PHE F 1 110 ? 35.067 16.392 85.686 1.00 11.85 110 PHE F O 1
ATOM 14434 N N . GLY F 1 111 ? 35.173 17.619 87.570 1.00 11.70 111 GLY F N 1
ATOM 14435 C CA . GLY F 1 111 ? 34.074 18.492 87.186 1.00 12.75 111 GLY F CA 1
ATOM 14436 C C . GLY F 1 111 ? 32.704 17.894 87.428 1.00 12.48 111 GLY F C 1
ATOM 14437 O O . GLY F 1 111 ? 32.559 16.729 87.855 1.00 12.65 111 GLY F O 1
ATOM 14438 N N . GLY F 1 112 ? 31.692 18.721 87.183 1.00 11.97 112 GLY F N 1
ATOM 14439 C CA . GLY F 1 112 ? 30.314 18.277 87.279 1.00 11.12 112 GLY F CA 1
ATOM 14440 C C . GLY F 1 112 ? 29.866 17.909 88.691 1.00 11.70 112 GLY F C 1
ATOM 14441 O O . GLY F 1 112 ? 28.930 17.135 88.855 1.00 14.29 112 GLY F O 1
ATOM 14442 N N . ASP F 1 113 ? 30.544 18.455 89.704 1.00 12.12 113 ASP F N 1
ATOM 14443 C CA . ASP F 1 113 ? 30.424 17.948 91.063 1.00 12.01 113 ASP F CA 1
ATOM 14444 C C . ASP F 1 113 ? 30.018 19.002 92.096 1.00 11.43 113 ASP F C 1
ATOM 14445 O O . ASP F 1 113 ? 30.203 18.789 93.295 1.00 12.47 113 ASP F O 1
ATOM 14450 N N . THR F 1 114 ? 29.391 20.095 91.650 1.00 11.53 114 THR F N 1
ATOM 14451 C CA . THR F 1 114 ? 28.643 20.960 92.587 1.00 12.47 114 THR F CA 1
ATOM 14452 C C . THR F 1 114 ? 27.271 20.355 92.963 1.00 11.52 114 THR F C 1
ATOM 14453 O O . THR F 1 114 ? 26.549 20.915 93.788 1.00 13.54 114 THR F O 1
ATOM 14457 N N . TYR F 1 115 ? 26.941 19.224 92.351 1.00 11.37 115 TYR F N 1
ATOM 14458 C CA . TYR F 1 115 ? 25.721 18.447 92.577 1.00 11.99 115 TYR F CA 1
ATOM 14459 C C . TYR F 1 115 ? 26.146 16.994 92.328 1.00 11.45 115 TYR F C 1
ATOM 14460 O O . TYR F 1 115 ? 27.287 16.734 91.901 1.00 12.61 115 TYR F O 1
ATOM 14469 N N . GLY F 1 116 ? 25.237 16.061 92.551 1.00 12.13 116 GLY F N 1
ATOM 14470 C CA . GLY F 1 116 ? 25.524 14.649 92.262 1.00 12.11 116 GLY F CA 1
ATOM 14471 C C . GLY F 1 116 ? 24.319 13.908 91.762 1.00 11.07 116 GLY F C 1
ATOM 14472 O O . GLY F 1 116 ? 23.345 14.536 91.330 1.00 11.57 116 GLY F O 1
ATOM 14473 N N . SER F 1 117 ? 24.410 12.570 91.762 1.00 11.58 117 SER F N 1
ATOM 14474 C CA . SER F 1 117 ? 23.301 11.731 91.322 1.00 11.25 117 SER F CA 1
ATOM 14475 C C . SER F 1 117 ? 22.298 11.543 92.449 1.00 10.68 117 SER F C 1
ATOM 14476 O O . SER F 1 117 ? 22.637 11.679 93.626 1.00 10.61 117 SER F O 1
ATOM 14479 N N . ASP F 1 118 ? 21.071 11.225 92.068 1.00 10.68 118 ASP F N 1
ATOM 14480 C CA . ASP F 1 118 ? 19.956 11.045 93.020 1.00 9.71 118 ASP F CA 1
ATOM 14481 C C . ASP F 1 118 ? 19.900 12.227 93.971 1.00 9.73 118 ASP F C 1
ATOM 14482 O O . ASP F 1 118 ? 19.756 12.043 95.190 1.00 9.79 118 ASP F O 1
ATOM 14487 N N . ASN F 1 119 ? 19.981 13.421 93.418 1.00 10.22 119 ASN F N 1
ATOM 14488 C CA . ASN F 1 119 ? 20.168 14.665 94.153 1.00 10.67 119 ASN F CA 1
ATOM 14489 C C . ASN F 1 119 ? 19.058 15.601 93.690 1.00 9.99 119 ASN F C 1
ATOM 14490 O O . ASN F 1 119 ? 19.268 16.574 92.983 1.00 10.76 119 ASN F O 1
ATOM 14495 N N . PHE F 1 120 ? 17.843 15.279 94.128 1.00 10.58 120 PHE F N 1
ATOM 14496 C CA . PHE F 1 120 ? 16.617 15.921 93.628 1.00 11.17 120 PHE F CA 1
ATOM 14497 C C . PHE F 1 120 ? 16.648 15.966 92.098 1.00 10.92 120 PHE F C 1
ATOM 14498 O O . PHE F 1 120 ? 17.003 14.949 91.490 1.00 11.36 120 PHE F O 1
ATOM 14506 N N . MET F 1 121 ? 16.290 17.074 91.465 1.00 11.11 121 MET F N 1
ATOM 14507 C CA . MET F 1 121 ? 16.182 17.084 89.996 1.00 10.73 121 MET F CA 1
ATOM 14508 C C . MET F 1 121 ? 17.449 17.608 89.317 1.00 10.41 121 MET F C 1
ATOM 14509 O O . MET F 1 121 ? 17.383 18.078 88.189 1.00 11.68 121 MET F O 1
ATOM 14514 N N . GLN F 1 122 ? 18.606 17.472 89.964 1.00 10.52 122 GLN F N 1
ATOM 14515 C CA . GLN F 1 122 ? 19.840 18.098 89.464 1.00 10.02 122 GLN F CA 1
ATOM 14516 C C . GLN F 1 122 ? 20.614 17.287 88.444 1.00 10.53 122 GLN F C 1
ATOM 14517 O O . GLN F 1 122 ? 21.267 17.869 87.586 1.00 11.19 122 GLN F O 1
ATOM 14523 N N . GLN F 1 123 ? 20.534 15.974 88.535 1.00 10.88 123 GLN F N 1
ATOM 14524 C CA . GLN F 1 123 ? 21.282 15.107 87.611 1.00 10.90 123 GLN F CA 1
ATOM 14525 C C . GLN F 1 123 ? 20.531 13.781 87.477 1.00 9.30 123 GLN F C 1
ATOM 14526 O O . GLN F 1 123 ? 19.301 13.801 87.372 1.00 9.97 123 GLN F O 1
ATOM 14532 N N . ARG F 1 124 ? 21.192 12.634 87.466 1.00 9.24 124 ARG F N 1
ATOM 14533 C CA . ARG F 1 124 ? 20.467 11.395 87.235 1.00 9.61 124 ARG F CA 1
ATOM 14534 C C . ARG F 1 124 ? 19.573 11.084 88.458 1.00 9.56 124 ARG F C 1
ATOM 14535 O O . ARG F 1 124 ? 19.896 11.416 89.618 1.00 10.29 124 ARG F O 1
ATOM 14543 N N . GLY F 1 125 ? 18.437 10.463 88.191 1.00 9.37 125 GLY F N 1
ATOM 14544 C CA . GLY F 1 125 ? 17.477 10.156 89.276 1.00 9.17 125 GLY F CA 1
ATOM 14545 C C . GLY F 1 125 ? 16.356 9.287 88.771 1.00 9.78 125 GLY F C 1
ATOM 14546 O O . GLY F 1 125 ? 16.124 9.189 87.541 1.00 10.58 125 GLY F O 1
ATOM 14547 N N . ASN F 1 126 ? 15.609 8.686 89.690 1.00 10.08 126 ASN F N 1
ATOM 14548 C CA . ASN F 1 126 ? 14.528 7.788 89.332 1.00 9.65 126 ASN F CA 1
ATOM 14549 C C . ASN F 1 126 ? 13.195 8.488 89.092 1.00 9.75 126 ASN F C 1
ATOM 14550 O O . ASN F 1 126 ? 12.853 9.460 89.777 1.00 9.85 126 ASN F O 1
ATOM 14555 N N . GLY F 1 127 ? 12.427 7.957 88.141 1.00 9.54 127 GLY F N 1
ATOM 14556 C CA . GLY F 1 127 ? 11.013 8.320 88.058 1.00 10.15 127 GLY F CA 1
ATOM 14557 C C . GLY F 1 127 ? 10.719 9.660 87.433 1.00 10.37 127 GLY F C 1
ATOM 14558 O O . GLY F 1 127 ? 9.721 10.289 87.796 1.00 10.86 127 GLY F O 1
ATOM 14559 N N . PHE F 1 128 ? 11.593 10.114 86.509 1.00 9.63 128 PHE F N 1
ATOM 14560 C CA . PHE F 1 128 ? 11.353 11.346 85.753 1.00 10.86 128 PHE F CA 1
ATOM 14561 C C . PHE F 1 128 ? 10.425 11.100 84.567 1.00 10.31 128 PHE F C 1
ATOM 14562 O O . PHE F 1 128 ? 10.677 10.221 83.748 1.00 10.78 128 PHE F O 1
ATOM 14570 N N . ALA F 1 129 ? 9.364 11.905 84.513 1.00 10.10 129 ALA F N 1
ATOM 14571 C CA . ALA F 1 129 ? 8.514 12.077 83.336 1.00 10.54 129 ALA F CA 1
ATOM 14572 C C . ALA F 1 129 ? 8.916 13.391 82.692 1.00 11.06 129 ALA F C 1
ATOM 14573 O O . ALA F 1 129 ? 8.772 14.446 83.299 1.00 11.55 129 ALA F O 1
ATOM 14575 N N . THR F 1 130 ? 9.442 13.327 81.457 1.00 10.88 130 THR F N 1
ATOM 14576 C CA . THR F 1 130 ? 10.069 14.495 80.827 1.00 11.17 130 THR F CA 1
ATOM 14577 C C . THR F 1 130 ? 9.486 14.789 79.449 1.00 11.58 130 THR F C 1
ATOM 14578 O O . THR F 1 130 ? 9.540 13.951 78.560 1.00 12.97 130 THR F O 1
ATOM 14582 N N . TYR F 1 131 ? 8.913 15.980 79.331 1.00 11.17 131 TYR F N 1
ATOM 14583 C CA . TYR F 1 131 ? 8.397 16.503 78.061 1.00 12.68 131 TYR F CA 1
ATOM 14584 C C . TYR F 1 131 ? 9.400 17.524 77.517 1.00 12.55 131 TYR F C 1
ATOM 14585 O O . TYR F 1 131 ? 9.805 18.444 78.231 1.00 12.08 131 TYR F O 1
ATOM 14594 N N . ARG F 1 132 ? 9.762 17.376 76.238 1.00 12.60 132 ARG F N 1
ATOM 14595 C CA . ARG F 1 132 ? 10.670 18.301 75.584 1.00 12.89 132 ARG F CA 1
ATOM 14596 C C . ARG F 1 132 ? 10.037 18.833 74.299 1.00 14.16 132 ARG F C 1
ATOM 14597 O O . ARG F 1 132 ? 9.424 18.082 73.547 1.00 14.52 132 ARG F O 1
ATOM 14605 N N . ASN F 1 133 ? 10.203 20.131 74.082 1.00 14.03 133 ASN F N 1
ATOM 14606 C CA . ASN F 1 133 ? 9.598 20.839 72.970 1.00 15.29 133 ASN F CA 1
ATOM 14607 C C . ASN F 1 133 ? 10.688 21.541 72.173 1.00 16.04 133 ASN F C 1
ATOM 14608 O O . ASN F 1 133 ? 11.445 22.325 72.733 1.00 15.83 133 ASN F O 1
ATOM 14613 N N . SER F 1 134 ? 10.720 21.271 70.864 1.00 18.58 134 SER F N 1
ATOM 14614 C CA . SER F 1 134 ? 11.724 21.809 69.947 1.00 19.01 134 SER F CA 1
ATOM 14615 C C . SER F 1 134 ? 11.235 23.091 69.314 1.00 17.53 134 SER F C 1
ATOM 14616 O O . SER F 1 134 ? 10.113 23.155 68.770 1.00 19.50 134 SER F O 1
ATOM 14619 N N . ASP F 1 135 ? 12.072 24.119 69.351 1.00 15.95 135 ASP F N 1
ATOM 14620 C CA . ASP F 1 135 ? 11.798 25.344 68.571 1.00 17.21 135 ASP F CA 1
ATOM 14621 C C . ASP F 1 135 ? 10.427 25.996 68.856 1.00 17.97 135 ASP F C 1
ATOM 14622 O O . ASP F 1 135 ? 9.799 26.556 67.962 1.00 17.73 135 ASP F O 1
ATOM 14627 N N . PHE F 1 136 ? 9.998 25.938 70.122 1.00 18.81 136 PHE F N 1
ATOM 14628 C CA . PHE F 1 136 ? 8.778 26.516 70.600 1.00 21.91 136 PHE F CA 1
ATOM 14629 C C . PHE F 1 136 ? 7.569 26.211 69.697 1.00 18.50 136 PHE F C 1
ATOM 14630 O O . PHE F 1 136 ? 7.041 27.085 69.046 1.00 18.43 136 PHE F O 1
ATOM 14638 N N . PHE F 1 137 ? 7.191 24.938 69.660 1.00 17.64 137 PHE F N 1
ATOM 14639 C CA . PHE F 1 137 ? 6.082 24.457 68.826 1.00 22.71 137 PHE F CA 1
ATOM 14640 C C . PHE F 1 137 ? 6.355 24.640 67.329 1.00 21.41 137 PHE F C 1
ATOM 14641 O O . PHE F 1 137 ? 5.427 24.758 66.546 1.00 23.06 137 PHE F O 1
ATOM 14649 N N . GLY F 1 138 ? 7.640 24.640 66.968 1.00 23.91 138 GLY F N 1
ATOM 14650 C CA . GLY F 1 138 ? 8.060 24.911 65.603 1.00 21.41 138 GLY F CA 1
ATOM 14651 C C . GLY F 1 138 ? 7.954 26.366 65.188 1.00 18.85 138 GLY F C 1
ATOM 14652 O O . GLY F 1 138 ? 8.151 26.674 64.021 1.00 21.47 138 GLY F O 1
ATOM 14653 N N . LEU F 1 139 ? 7.690 27.269 66.128 1.00 18.02 139 LEU F N 1
ATOM 14654 C CA . LEU F 1 139 ? 7.437 28.680 65.832 1.00 18.04 139 LEU F CA 1
ATOM 14655 C C . LEU F 1 139 ? 8.632 29.607 66.037 1.00 16.74 139 LEU F C 1
ATOM 14656 O O . LEU F 1 139 ? 8.657 30.687 65.467 1.00 21.12 139 LEU F O 1
ATOM 14661 N N . VAL F 1 140 ? 9.607 29.209 66.859 1.00 15.80 140 VAL F N 1
ATOM 14662 C CA . VAL F 1 140 ? 10.757 30.060 67.160 1.00 17.64 140 VAL F CA 1
ATOM 14663 C C . VAL F 1 140 ? 12.020 29.216 67.084 1.00 17.27 140 VAL F C 1
ATOM 14664 O O . VAL F 1 140 ? 12.337 28.470 68.019 1.00 16.74 140 VAL F O 1
ATOM 14668 N N . ASP F 1 141 ? 12.746 29.343 65.969 1.00 19.78 141 ASP F N 1
ATOM 14669 C CA . ASP F 1 141 ? 13.935 28.533 65.739 1.00 19.28 141 ASP F CA 1
ATOM 14670 C C . ASP F 1 141 ? 14.957 28.751 66.865 1.00 19.55 141 ASP F C 1
ATOM 14671 O O . ASP F 1 141 ? 15.259 29.881 67.230 1.00 21.35 141 ASP F O 1
ATOM 14676 N N . GLY F 1 142 ? 15.438 27.655 67.438 1.00 17.82 142 GLY F N 1
ATOM 14677 C CA . GLY F 1 142 ? 16.470 27.714 68.471 1.00 18.14 142 GLY F CA 1
ATOM 14678 C C . GLY F 1 142 ? 16.018 27.906 69.905 1.00 17.73 142 GLY F C 1
ATOM 14679 O O . GLY F 1 142 ? 16.866 27.952 70.797 1.00 18.76 142 GLY F O 1
ATOM 14680 N N . LEU F 1 143 ? 14.710 28.067 70.126 1.00 16.16 143 LEU F N 1
ATOM 14681 C CA . LEU F 1 143 ? 14.146 28.163 71.473 1.00 14.29 143 LEU F CA 1
ATOM 14682 C C . LEU F 1 143 ? 13.572 26.818 71.875 1.00 15.47 143 LEU F C 1
ATOM 14683 O O . LEU F 1 143 ? 12.537 26.400 71.361 1.00 16.56 143 LEU F O 1
ATOM 14688 N N . ASN F 1 144 ? 14.244 26.148 72.806 1.00 14.78 144 ASN F N 1
ATOM 14689 C CA . ASN F 1 144 ? 13.845 24.822 73.248 1.00 14.41 144 ASN F CA 1
ATOM 14690 C C . ASN F 1 144 ? 13.441 24.921 74.698 1.00 15.29 144 ASN F C 1
ATOM 14691 O O . ASN F 1 144 ? 14.039 25.687 75.460 1.00 16.91 144 ASN F O 1
ATOM 14696 N N . PHE F 1 145 ? 12.432 24.148 75.079 1.00 13.92 145 PHE F N 1
ATOM 14697 C CA . PHE F 1 145 ? 12.084 24.041 76.493 1.00 13.54 145 PHE F CA 1
ATOM 14698 C C . PHE F 1 145 ? 11.696 22.633 76.906 1.00 13.43 145 PHE F C 1
ATOM 14699 O O . PHE F 1 145 ? 11.377 21.787 76.080 1.00 14.93 145 PHE F O 1
ATOM 14707 N N . ALA F 1 146 ? 11.756 22.398 78.217 1.00 12.22 146 ALA F N 1
ATOM 14708 C CA . ALA F 1 146 ? 11.395 21.117 78.795 1.00 13.66 146 ALA F CA 1
ATOM 14709 C C . ALA F 1 146 ? 10.639 21.335 80.087 1.00 12.58 146 ALA F C 1
ATOM 14710 O O . ALA F 1 146 ? 10.886 22.308 80.790 1.00 13.23 146 ALA F O 1
ATOM 14712 N N . VAL F 1 147 ? 9.708 20.436 80.351 1.00 12.66 147 VAL F N 1
ATOM 14713 C CA . VAL F 1 147 ? 8.978 20.415 81.607 1.00 12.93 147 VAL F CA 1
ATOM 14714 C C . VAL F 1 147 ? 9.079 18.989 82.137 1.00 12.70 147 VAL F C 1
ATOM 14715 O O . VAL F 1 147 ? 8.905 18.013 81.394 1.00 12.09 147 VAL F O 1
ATOM 14719 N N . GLN F 1 148 ? 9.331 18.881 83.434 1.00 11.89 148 GLN F N 1
ATOM 14720 C CA . GLN F 1 148 ? 9.625 17.597 84.025 1.00 11.70 148 GLN F CA 1
ATOM 14721 C C . GLN F 1 148 ? 8.961 17.421 85.368 1.00 11.03 148 GLN F C 1
ATOM 14722 O O . GLN F 1 148 ? 8.892 18.361 86.146 1.00 11.37 148 GLN F O 1
ATOM 14728 N N . TYR F 1 149 ? 8.505 16.198 85.604 1.00 10.13 149 TYR F N 1
ATOM 14729 C CA . TYR F 1 149 ? 7.936 15.779 86.891 1.00 10.67 149 TYR F CA 1
ATOM 14730 C C . TYR F 1 149 ? 8.745 14.599 87.423 1.00 10.41 149 TYR F C 1
ATOM 14731 O O . TYR F 1 149 ? 9.128 13.715 86.657 1.00 12.24 149 TYR F O 1
ATOM 14740 N N . GLN F 1 150 ? 8.951 14.568 88.745 1.00 10.26 150 GLN F N 1
ATOM 14741 C CA . GLN F 1 150 ? 9.589 13.436 89.412 1.00 10.72 150 GLN F CA 1
ATOM 14742 C C . GLN F 1 150 ? 8.709 12.984 90.573 1.00 10.70 150 GLN F C 1
ATOM 14743 O O . GLN F 1 150 ? 8.432 13.777 91.471 1.00 12.20 150 GLN F O 1
ATOM 14749 N N . GLY F 1 151 ? 8.290 11.725 90.540 1.00 10.37 151 GLY F N 1
ATOM 14750 C CA . GLY F 1 151 ? 7.531 11.172 91.647 1.00 11.44 151 GLY F CA 1
ATOM 14751 C C . GLY F 1 151 ? 8.414 10.917 92.858 1.00 10.87 151 GLY F C 1
ATOM 14752 O O . GLY F 1 151 ? 9.614 10.665 92.740 1.00 10.34 151 GLY F O 1
ATOM 14753 N N . LYS F 1 152 ? 7.819 11.003 94.046 1.00 11.23 152 LYS F N 1
ATOM 14754 C CA . LYS F 1 152 ? 8.479 10.623 95.306 1.00 11.00 152 LYS F CA 1
ATOM 14755 C C . LYS F 1 152 ? 9.273 9.319 95.187 1.00 11.01 152 LYS F C 1
ATOM 14756 O O . LYS F 1 152 ? 8.760 8.319 94.669 1.00 11.44 152 LYS F O 1
ATOM 14762 N N . ASN F 1 153 ? 10.521 9.357 95.648 1.00 10.46 153 ASN F N 1
ATOM 14763 C CA . ASN F 1 153 ? 11.331 8.161 95.875 1.00 10.37 153 ASN F CA 1
ATOM 14764 C C . ASN F 1 153 ? 11.752 8.243 97.333 1.00 10.39 153 ASN F C 1
ATOM 14765 O O . ASN F 1 153 ? 12.602 9.042 97.703 1.00 10.99 153 ASN F O 1
ATOM 14770 N N . GLY F 1 154 ? 11.062 7.459 98.158 1.00 10.46 154 GLY F N 1
ATOM 14771 C CA . GLY F 1 154 ? 11.099 7.626 99.608 1.00 10.76 154 GLY F CA 1
ATOM 14772 C C . GLY F 1 154 ? 11.974 6.647 100.337 1.00 11.14 154 GLY F C 1
ATOM 14773 O O . GLY F 1 154 ? 13.041 6.228 99.845 1.00 12.41 154 GLY F O 1
ATOM 14774 N N . SER F 1 155 ? 11.543 6.316 101.555 1.00 12.35 155 SER F N 1
ATOM 14775 C CA . SER F 1 155 ? 12.291 5.434 102.430 1.00 12.80 155 SER F CA 1
ATOM 14776 C C . SER F 1 155 ? 11.951 3.961 102.196 1.00 13.62 155 SER F C 1
ATOM 14777 O O . SER F 1 155 ? 10.950 3.625 101.555 1.00 13.23 155 SER F O 1
ATOM 14780 N N . ALA F 1 156 ? 12.785 3.082 102.741 1.00 15.41 156 ALA F N 1
ATOM 14781 C CA . ALA F 1 156 ? 12.561 1.634 102.649 1.00 18.95 156 ALA F CA 1
ATOM 14782 C C . ALA F 1 156 ? 11.357 1.193 103.481 1.00 19.77 156 ALA F C 1
ATOM 14783 O O . ALA F 1 156 ? 10.683 0.228 103.144 1.00 23.09 156 ALA F O 1
ATOM 14785 N N . SER F 1 157 ? 11.106 1.895 104.578 1.00 20.59 157 SER F N 1
ATOM 14786 C CA . SER F 1 157 ? 10.012 1.563 105.454 1.00 23.66 157 SER F CA 1
ATOM 14787 C C . SER F 1 157 ? 9.522 2.821 106.153 1.00 22.27 157 SER F C 1
ATOM 14788 O O . SER F 1 157 ? 10.153 3.889 106.084 1.00 20.44 157 SER F O 1
ATOM 14791 N N . GLY F 1 158 ? 8.403 2.682 106.843 1.00 23.40 158 GLY F N 1
ATOM 14792 C CA . GLY F 1 158 ? 7.913 3.753 107.693 1.00 18.63 158 GLY F CA 1
ATOM 14793 C C . GLY F 1 158 ? 7.178 4.823 106.918 1.00 20.71 158 GLY F C 1
ATOM 14794 O O . GLY F 1 158 ? 6.664 4.590 105.826 1.00 21.02 158 GLY F O 1
ATOM 14795 N N . GLU F 1 159 ? 7.160 6.016 107.502 1.00 20.43 159 GLU F N 1
ATOM 14796 C CA . GLU F 1 159 ? 6.298 7.095 107.037 1.00 22.77 159 GLU F CA 1
ATOM 14797 C C . GLU F 1 159 ? 6.523 7.502 105.586 1.00 19.60 159 GLU F C 1
ATOM 14798 O O . GLU F 1 159 ? 5.562 7.799 104.883 1.00 21.00 159 GLU F O 1
ATOM 14804 N N . ASP F 1 160 ? 7.778 7.494 105.130 1.00 17.24 160 ASP F N 1
ATOM 14805 C CA . ASP F 1 160 ? 8.100 7.961 103.771 1.00 15.74 160 ASP F CA 1
ATOM 14806 C C . ASP F 1 160 ? 8.137 6.839 102.751 1.00 14.60 160 ASP F C 1
ATOM 14807 O O . ASP F 1 160 ? 8.642 7.052 101.634 1.00 13.89 160 ASP F O 1
ATOM 14812 N N . GLN F 1 161 ? 7.641 5.652 103.087 1.00 13.85 161 GLN F N 1
ATOM 14813 C CA . GLN F 1 161 ? 7.926 4.474 102.268 1.00 13.40 161 GLN F CA 1
ATOM 14814 C C . GLN F 1 161 ? 7.386 4.582 100.843 1.00 13.16 161 GLN F C 1
ATOM 14815 O O . GLN F 1 161 ? 6.252 5.004 100.618 1.00 13.70 161 GLN F O 1
ATOM 14821 N N . THR F 1 162 ? 8.248 4.219 99.888 1.00 12.53 162 THR F N 1
ATOM 14822 C CA . THR F 1 162 ? 7.836 3.856 98.538 1.00 11.69 162 THR F CA 1
ATOM 14823 C C . THR F 1 162 ? 8.434 2.474 98.219 1.00 11.87 162 THR F C 1
ATOM 14824 O O . THR F 1 162 ? 9.271 1.966 98.952 1.00 12.70 162 THR F O 1
ATOM 14828 N N . ASN F 1 163 ? 8.029 1.873 97.103 1.00 11.14 163 ASN F N 1
ATOM 14829 C CA . ASN F 1 163 ? 8.482 0.517 96.802 1.00 11.26 163 ASN F CA 1
ATOM 14830 C C . ASN F 1 163 ? 10.008 0.450 96.676 1.00 11.37 163 ASN F C 1
ATOM 14831 O O . ASN F 1 163 ? 10.624 -0.570 96.984 1.00 13.02 163 ASN F O 1
ATOM 14836 N N . ASN F 1 164 ? 10.569 1.543 96.171 1.00 10.39 164 ASN F N 1
ATOM 14837 C CA . ASN F 1 164 ? 11.982 1.656 95.796 1.00 10.06 164 ASN F CA 1
ATOM 14838 C C . ASN F 1 164 ? 12.782 2.529 96.753 1.00 11.08 164 ASN F C 1
ATOM 14839 O O . ASN F 1 164 ? 13.592 3.383 96.382 1.00 11.46 164 ASN F O 1
ATOM 14844 N N . GLY F 1 165 ? 12.530 2.308 98.035 1.00 13.16 165 GLY F N 1
ATOM 14845 C CA . GLY F 1 165 ? 13.096 3.140 99.065 1.00 13.93 165 GLY F CA 1
ATOM 14846 C C . GLY F 1 165 ? 14.601 3.152 99.162 1.00 13.12 165 GLY F C 1
ATOM 14847 O O . GLY F 1 165 ? 15.256 2.186 98.795 1.00 14.23 165 GLY F O 1
ATOM 14848 N N . ARG F 1 166 ? 15.128 4.265 99.683 1.00 11.80 166 ARG F N 1
ATOM 14849 C CA . ARG F 1 166 ? 16.570 4.446 99.806 1.00 11.40 166 ARG F CA 1
ATOM 14850 C C . ARG F 1 166 ? 16.896 5.423 100.927 1.00 12.37 166 ARG F C 1
ATOM 14851 O O . ARG F 1 166 ? 16.014 6.087 101.464 1.00 11.73 166 ARG F O 1
ATOM 14859 N N . THR F 1 167 ? 18.188 5.526 101.202 1.00 12.83 167 THR F N 1
ATOM 14860 C CA . THR F 1 167 ? 18.709 6.404 102.234 1.00 13.58 167 THR F CA 1
ATOM 14861 C C . THR F 1 167 ? 18.381 7.882 101.953 1.00 11.53 167 THR F C 1
ATOM 14862 O O . THR F 1 167 ? 18.207 8.313 100.795 1.00 12.02 167 THR F O 1
ATOM 14866 N N . GLU F 1 168 ? 18.324 8.665 103.019 1.00 12.79 168 GLU F N 1
ATOM 14867 C CA . GLU F 1 168 ? 17.811 10.036 102.980 1.00 12.82 168 GLU F CA 1
ATOM 14868 C C . GLU F 1 168 ? 18.515 10.944 101.967 1.00 12.11 168 GLU F C 1
ATOM 14869 O O . GLU F 1 168 ? 17.881 11.752 101.286 1.00 12.08 168 GLU F O 1
ATOM 14875 N N . LEU F 1 169 ? 19.835 10.799 101.841 1.00 12.09 169 LEU F N 1
ATOM 14876 C CA . LEU F 1 169 ? 20.581 11.647 100.912 1.00 12.42 169 LEU F CA 1
ATOM 14877 C C . LEU F 1 169 ? 20.250 11.403 99.433 1.00 10.88 169 LEU F C 1
ATOM 14878 O O . LEU F 1 169 ? 20.609 12.233 98.597 1.00 11.54 169 LEU F O 1
ATOM 14883 N N . ARG F 1 170 ? 19.545 10.301 99.149 1.00 9.54 170 ARG F N 1
ATOM 14884 C CA . ARG F 1 170 ? 19.122 9.969 97.772 1.00 10.91 170 ARG F CA 1
ATOM 14885 C C . ARG F 1 170 ? 17.599 9.925 97.587 1.00 10.45 170 ARG F C 1
ATOM 14886 O O . ARG F 1 170 ? 17.103 9.489 96.551 1.00 11.37 170 ARG F O 1
ATOM 14894 N N . GLN F 1 171 ? 16.862 10.414 98.591 1.00 10.59 171 GLN F N 1
ATOM 14895 C CA . GLN F 1 171 ? 15.403 10.490 98.510 1.00 10.24 171 GLN F CA 1
ATOM 14896 C C . GLN F 1 171 ? 14.932 11.771 97.826 1.00 10.97 171 GLN F C 1
ATOM 14897 O O . GLN F 1 171 ? 15.687 12.742 97.684 1.00 11.30 171 GLN F O 1
ATOM 14903 N N . ASN F 1 172 ? 13.655 11.783 97.464 1.00 10.29 172 ASN F N 1
ATOM 14904 C CA . ASN F 1 172 ? 12.988 13.001 97.040 1.00 10.22 172 ASN F CA 1
ATOM 14905 C C . ASN F 1 172 ? 11.495 12.807 97.207 1.00 10.04 172 ASN F C 1
ATOM 14906 O O . ASN F 1 172 ? 10.993 11.686 97.163 1.00 10.69 172 ASN F O 1
ATOM 14911 N N . GLY F 1 173 ? 10.811 13.916 97.450 1.00 10.95 173 GLY F N 1
ATOM 14912 C CA . GLY F 1 173 ? 9.365 13.993 97.273 1.00 10.54 173 GLY F CA 1
ATOM 14913 C C . GLY F 1 173 ? 8.991 14.319 95.834 1.00 11.39 173 GLY F C 1
ATOM 14914 O O . GLY F 1 173 ? 9.852 14.376 94.948 1.00 12.09 173 GLY F O 1
ATOM 14915 N N . ASP F 1 174 ? 7.697 14.492 95.599 1.00 11.48 174 ASP F N 1
ATOM 14916 C CA . ASP F 1 174 ? 7.198 14.896 94.289 1.00 12.52 174 ASP F CA 1
ATOM 14917 C C . ASP F 1 174 ? 7.829 16.222 93.894 1.00 11.61 174 ASP F C 1
ATOM 14918 O O . ASP F 1 174 ? 7.909 17.146 94.700 1.00 12.70 174 ASP F O 1
ATOM 14923 N N . GLY F 1 175 ? 8.297 16.306 92.654 1.00 12.23 175 GLY F N 1
ATOM 14924 C CA . GLY F 1 175 ? 9.003 17.483 92.174 1.00 12.27 175 GLY F CA 1
ATOM 14925 C C . GLY F 1 175 ? 8.598 17.897 90.772 1.00 11.39 175 GLY F C 1
ATOM 14926 O O . GLY F 1 175 ? 8.143 17.073 89.968 1.00 11.48 175 GLY F O 1
ATOM 14927 N N . VAL F 1 176 ? 8.793 19.177 90.492 1.00 10.98 176 VAL F N 1
ATOM 14928 C CA . VAL F 1 176 ? 8.575 19.728 89.154 1.00 12.04 176 VAL F CA 1
ATOM 14929 C C . VAL F 1 176 ? 9.708 20.674 88.780 1.00 11.75 176 VAL F C 1
ATOM 14930 O O . VAL F 1 176 ? 10.252 21.390 89.612 1.00 12.23 176 VAL F O 1
ATOM 14934 N N . GLY F 1 177 ? 10.081 20.660 87.501 1.00 11.96 177 GLY F N 1
ATOM 14935 C CA . GLY F 1 177 ? 11.128 21.533 87.015 1.00 12.03 177 GLY F CA 1
ATOM 14936 C C . GLY F 1 177 ? 10.966 21.823 85.544 1.00 12.27 177 GLY F C 1
ATOM 14937 O O . GLY F 1 177 ? 10.141 21.215 84.843 1.00 12.46 177 GLY F O 1
ATOM 14938 N N . GLY F 1 178 ? 11.768 22.767 85.080 1.00 12.16 178 GLY F N 1
ATOM 14939 C CA . GLY F 1 178 ? 11.781 23.111 83.671 1.00 12.16 178 GLY F CA 1
ATOM 14940 C C . GLY F 1 178 ? 13.073 23.748 83.252 1.00 11.96 178 GLY F C 1
ATOM 14941 O O . GLY F 1 178 ? 13.860 24.195 84.078 1.00 12.42 178 GLY F O 1
ATOM 14942 N N . SER F 1 179 ? 13.274 23.772 81.944 1.00 12.19 179 SER F N 1
ATOM 14943 C CA . SER F 1 179 ? 14.427 24.451 81.345 1.00 12.24 179 SER F CA 1
ATOM 14944 C C . SER F 1 179 ? 14.022 25.139 80.062 1.00 13.22 179 SER F C 1
ATOM 14945 O O . SER F 1 179 ? 13.071 24.730 79.403 1.00 14.65 179 SER F O 1
ATOM 14948 N N . ILE F 1 180 ? 14.783 26.187 79.737 1.00 12.72 180 ILE F N 1
ATOM 14949 C CA . ILE F 1 180 ? 14.658 26.934 78.494 1.00 13.29 180 ILE F CA 1
ATOM 14950 C C . ILE F 1 180 ? 16.075 27.211 78.001 1.00 14.75 180 ILE F C 1
ATOM 14951 O O . ILE F 1 180 ? 16.904 27.698 78.761 1.00 15.80 180 ILE F O 1
ATOM 14956 N N . THR F 1 181 ? 16.355 26.874 76.743 1.00 14.64 181 THR F N 1
ATOM 14957 C CA . THR F 1 181 ? 17.632 27.259 76.128 1.00 15.18 181 THR F CA 1
ATOM 14958 C C . THR F 1 181 ? 17.359 27.990 74.838 1.00 16.24 181 THR F C 1
ATOM 14959 O O . THR F 1 181 ? 16.334 27.766 74.189 1.00 16.10 181 THR F O 1
ATOM 14963 N N . TYR F 1 182 ? 18.282 28.873 74.488 1.00 16.99 182 TYR F N 1
ATOM 14964 C CA . TYR F 1 182 ? 18.164 29.639 73.252 1.00 16.71 182 TYR F CA 1
ATOM 14965 C C . TYR F 1 182 ? 19.510 29.741 72.556 1.00 18.06 182 TYR F C 1
ATOM 14966 O O . TYR F 1 182 ? 20.527 30.059 73.181 1.00 18.79 182 TYR F O 1
ATOM 14975 N N . ASN F 1 183 ? 19.484 29.474 71.251 1.00 17.31 183 ASN F N 1
ATOM 14976 C CA . ASN F 1 183 ? 20.640 29.622 70.394 1.00 19.88 183 ASN F CA 1
ATOM 14977 C C . ASN F 1 183 ? 20.716 31.083 69.958 1.00 21.63 183 ASN F C 1
ATOM 14978 O O . ASN F 1 183 ? 19.873 31.541 69.184 1.00 24.15 183 ASN F O 1
ATOM 14983 N N . LEU F 1 184 ? 21.712 31.810 70.466 1.00 20.58 184 LEU F N 1
ATOM 14984 C CA . LEU F 1 184 ? 21.885 33.229 70.130 1.00 22.67 184 LEU F CA 1
ATOM 14985 C C . LEU F 1 184 ? 22.564 33.417 68.786 1.00 22.49 184 LEU F C 1
ATOM 14986 O O . LEU F 1 184 ? 22.589 34.538 68.273 1.00 29.33 184 LEU F O 1
ATOM 14991 N N . GLY F 1 185 ? 23.112 32.336 68.226 1.00 23.83 185 GLY F N 1
ATOM 14992 C CA . GLY F 1 185 ? 23.802 32.377 66.947 1.00 24.84 185 GLY F CA 1
ATOM 14993 C C . GLY F 1 185 ? 25.302 32.515 67.125 1.00 25.00 185 GLY F C 1
ATOM 14994 O O . GLY F 1 185 ? 25.791 32.861 68.206 1.00 24.90 185 GLY F O 1
ATOM 14995 N N . GLU F 1 186 ? 26.026 32.220 66.043 1.00 27.15 186 GLU F N 1
ATOM 14996 C CA . GLU F 1 186 ? 27.478 32.375 65.965 1.00 29.90 186 GLU F CA 1
ATOM 14997 C C . GLU F 1 186 ? 28.222 31.580 67.051 1.00 26.47 186 GLU F C 1
ATOM 14998 O O . GLU F 1 186 ? 29.304 31.969 67.465 1.00 27.76 186 GLU F O 1
ATOM 15004 N N . GLY F 1 187 ? 27.636 30.468 67.499 1.00 22.46 187 GLY F N 1
ATOM 15005 C CA . GLY F 1 187 ? 28.224 29.641 68.537 1.00 19.83 187 GLY F CA 1
ATOM 15006 C C . GLY F 1 187 ? 27.769 29.892 69.964 1.00 15.91 187 GLY F C 1
ATOM 15007 O O . GLY F 1 187 ? 28.141 29.103 70.830 1.00 19.55 187 GLY F O 1
ATOM 15008 N N . PHE F 1 188 ? 27.007 30.961 70.195 1.00 16.15 188 PHE F N 1
ATOM 15009 C CA . PHE F 1 188 ? 26.573 31.352 71.544 1.00 17.32 188 PHE F CA 1
ATOM 15010 C C . PHE F 1 188 ? 25.233 30.726 71.939 1.00 17.64 188 PHE F C 1
ATOM 15011 O O . PHE F 1 188 ? 24.274 30.724 71.157 1.00 18.99 188 PHE F O 1
ATOM 15019 N N . GLY F 1 189 ? 25.178 30.218 73.167 1.00 16.90 189 GLY F N 1
ATOM 15020 C CA . GLY F 1 189 ? 23.942 29.715 73.754 1.00 16.54 189 GLY F CA 1
ATOM 15021 C C . GLY F 1 189 ? 23.707 30.286 75.149 1.00 15.69 189 GLY F C 1
ATOM 15022 O O . GLY F 1 189 ? 24.649 30.586 75.881 1.00 15.97 189 GLY F O 1
ATOM 15023 N N . ILE F 1 190 ? 22.437 30.434 75.500 1.00 15.00 190 ILE F N 1
ATOM 15024 C CA . ILE F 1 190 ? 22.024 30.900 76.833 1.00 15.29 190 ILE F CA 1
ATOM 15025 C C . ILE F 1 190 ? 20.919 29.978 77.349 1.00 14.98 190 ILE F C 1
ATOM 15026 O O . ILE F 1 190 ? 20.083 29.501 76.583 1.00 14.37 190 ILE F O 1
ATOM 15031 N N . GLY F 1 191 ? 20.922 29.719 78.650 1.00 14.19 191 GLY F N 1
ATOM 15032 C CA . GLY F 1 191 ? 19.932 28.812 79.221 1.00 13.95 191 GLY F CA 1
ATOM 15033 C C . GLY F 1 191 ? 19.597 29.116 80.658 1.00 13.71 191 GLY F C 1
ATOM 15034 O O . GLY F 1 191 ? 20.373 29.765 81.362 1.00 13.33 191 GLY F O 1
ATOM 15035 N N . THR F 1 192 ? 18.422 28.645 81.072 1.00 13.23 192 THR F N 1
ATOM 15036 C CA . THR F 1 192 ? 17.985 28.718 82.451 1.00 13.60 192 THR F CA 1
ATOM 15037 C C . THR F 1 192 ? 17.210 27.454 82.802 1.00 13.25 192 THR F C 1
ATOM 15038 O O . THR F 1 192 ? 16.591 26.820 81.945 1.00 13.49 192 THR F O 1
ATOM 15042 N N . ALA F 1 193 ? 17.244 27.099 84.074 1.00 12.83 193 ALA F N 1
ATOM 15043 C CA . ALA F 1 193 ? 16.476 25.965 84.564 1.00 12.57 193 ALA F CA 1
ATOM 15044 C C . ALA F 1 193 ? 16.075 26.206 85.996 1.00 13.04 193 ALA F C 1
ATOM 15045 O O . ALA F 1 193 ? 16.800 26.868 86.742 1.00 12.04 193 ALA F O 1
ATOM 15047 N N . VAL F 1 194 ? 14.905 25.683 86.363 1.00 12.37 194 VAL F N 1
ATOM 15048 C CA . VAL F 1 194 ? 14.406 25.810 87.730 1.00 13.12 194 VAL F CA 1
ATOM 15049 C C . VAL F 1 194 ? 13.867 24.441 88.131 1.00 12.42 194 VAL F C 1
ATOM 15050 O O . VAL F 1 194 ? 13.285 23.746 87.307 1.00 14.48 194 VAL F O 1
ATOM 15054 N N . SER F 1 195 ? 14.074 24.055 89.384 1.00 11.67 195 SER F N 1
ATOM 15055 C CA . SER F 1 195 ? 13.431 22.857 89.929 1.00 12.26 195 SER F CA 1
ATOM 15056 C C . SER F 1 195 ? 12.955 23.101 91.353 1.00 12.45 195 SER F C 1
ATOM 15057 O O . SER F 1 195 ? 13.523 23.908 92.089 1.00 11.53 195 SER F O 1
ATOM 15060 N N . SER F 1 196 ? 11.910 22.372 91.713 1.00 12.36 196 SER F N 1
ATOM 15061 C CA . SER F 1 196 ? 11.294 22.482 93.025 1.00 12.39 196 SER F CA 1
ATOM 15062 C C . SER F 1 196 ? 10.747 21.114 93.420 1.00 11.97 196 SER F C 1
ATOM 15063 O O . SER F 1 196 ? 9.800 20.628 92.807 1.00 12.78 196 SER F O 1
ATOM 15066 N N . SER F 1 197 ? 11.370 20.518 94.435 1.00 11.69 197 SER F N 1
ATOM 15067 C CA . SER F 1 197 ? 11.043 19.183 94.927 1.00 11.48 197 SER F CA 1
ATOM 15068 C C . SER F 1 197 ? 10.586 19.218 96.369 1.00 11.63 197 SER F C 1
ATOM 15069 O O . SER F 1 197 ? 11.240 19.834 97.216 1.00 11.56 197 SER F O 1
ATOM 15072 N N . LYS F 1 198 ? 9.485 18.526 96.665 1.00 12.23 198 LYS F N 1
ATOM 15073 C CA . LYS F 1 198 ? 9.158 18.247 98.059 1.00 11.74 198 LYS F CA 1
ATOM 15074 C C . LYS F 1 198 ? 10.296 17.442 98.680 1.00 11.29 198 LYS F C 1
ATOM 15075 O O . LYS F 1 198 ? 10.926 16.611 98.013 1.00 12.50 198 LYS F O 1
ATOM 15081 N N . ARG F 1 199 ? 10.597 17.738 99.944 1.00 10.66 199 ARG F N 1
ATOM 15082 C CA . ARG F 1 199 ? 11.514 16.955 100.747 1.00 10.05 199 ARG F CA 1
ATOM 15083 C C . ARG F 1 199 ? 10.697 16.011 101.625 1.00 11.33 199 ARG F C 1
ATOM 15084 O O . ARG F 1 199 ? 9.533 16.289 101.924 1.00 14.36 199 ARG F O 1
ATOM 15092 N N . THR F 1 200 ? 11.295 14.898 102.016 1.00 11.65 200 THR F N 1
ATOM 15093 C CA . THR F 1 200 ? 10.595 13.926 102.834 1.00 12.34 200 THR F CA 1
ATOM 15094 C C . THR F 1 200 ? 10.832 14.169 104.330 1.00 13.69 200 THR F C 1
ATOM 15095 O O . THR F 1 200 ? 11.778 14.853 104.744 1.00 13.58 200 THR F O 1
ATOM 15099 N N . SER F 1 201 ? 9.953 13.591 105.137 1.00 13.56 201 SER F N 1
ATOM 15100 C CA . SER F 1 201 ? 10.051 13.776 106.588 1.00 14.73 201 SER F CA 1
ATOM 15101 C C . SER F 1 201 ? 11.377 13.227 107.140 1.00 14.85 201 SER F C 1
ATOM 15102 O O . SER F 1 201 ? 11.995 13.868 107.990 1.00 15.74 201 SER F O 1
ATOM 15105 N N . SER F 1 202 ? 11.869 12.108 106.607 1.00 14.64 202 SER F N 1
ATOM 15106 C CA . SER F 1 202 ? 13.148 11.555 107.064 1.00 16.24 202 SER F CA 1
ATOM 15107 C C . SER F 1 202 ? 14.323 12.448 106.648 1.00 14.26 202 SER F C 1
ATOM 15108 O O . SER F 1 202 ? 15.271 12.608 107.397 1.00 14.67 202 SER F O 1
ATOM 15111 N N . GLN F 1 203 ? 14.243 13.078 105.476 1.00 13.16 203 GLN F N 1
ATOM 15112 C CA . GLN F 1 203 ? 15.261 14.057 105.103 1.00 12.70 203 GLN F CA 1
ATOM 15113 C C . GLN F 1 203 ? 15.317 15.205 106.105 1.00 12.61 203 GLN F C 1
ATOM 15114 O O . GLN F 1 203 ? 16.390 15.643 106.518 1.00 13.20 203 GLN F O 1
ATOM 15120 N N . ASN F 1 204 ? 14.141 15.641 106.548 1.00 12.23 204 ASN F N 1
ATOM 15121 C CA . ASN F 1 204 ? 14.056 16.733 107.487 1.00 13.31 204 ASN F CA 1
ATOM 15122 C C . ASN F 1 204 ? 14.368 16.377 108.927 1.00 13.67 204 ASN F C 1
ATOM 15123 O O . ASN F 1 204 ? 14.387 17.272 109.761 1.00 17.17 204 ASN F O 1
ATOM 15128 N N . ASP F 1 205 ? 14.606 15.094 109.222 1.00 14.08 205 ASP F N 1
ATOM 15129 C CA . ASP F 1 205 ? 15.090 14.669 110.551 1.00 15.79 205 ASP F CA 1
ATOM 15130 C C . ASP F 1 205 ? 16.615 14.731 110.645 1.00 17.38 205 ASP F C 1
ATOM 15131 O O . ASP F 1 205 ? 17.160 14.678 111.729 1.00 19.58 205 ASP F O 1
ATOM 15136 N N . LEU F 1 206 ? 17.306 14.850 109.503 1.00 14.87 206 LEU F N 1
ATOM 15137 C CA A LEU F 1 206 ? 18.749 15.113 109.535 0.50 14.76 206 LEU F CA 1
ATOM 15138 C CA B LEU F 1 206 ? 18.741 15.121 109.507 0.50 14.61 206 LEU F CA 1
ATOM 15139 C C . LEU F 1 206 ? 18.965 16.544 110.032 1.00 15.32 206 LEU F C 1
ATOM 15140 O O . LEU F 1 206 ? 18.082 17.393 109.936 1.00 17.21 206 LEU F O 1
ATOM 15149 N N . THR F 1 207 ? 20.146 16.791 110.580 1.00 16.27 207 THR F N 1
ATOM 15150 C CA . THR F 1 207 ? 20.452 18.092 111.190 1.00 14.80 207 THR F CA 1
ATOM 15151 C C . THR F 1 207 ? 20.552 19.234 110.163 1.00 16.32 207 THR F C 1
ATOM 15152 O O . THR F 1 207 ? 20.095 20.350 110.423 1.00 17.65 207 THR F O 1
ATOM 15156 N N . TYR F 1 208 ? 21.119 18.946 108.995 1.00 13.27 208 TYR F N 1
ATOM 15157 C CA . TYR F 1 208 ? 21.510 19.993 108.064 1.00 14.16 208 TYR F CA 1
ATOM 15158 C C . TYR F 1 208 ? 20.543 20.140 106.907 1.00 13.14 208 TYR F C 1
ATOM 15159 O O . TYR F 1 208 ? 20.301 19.173 106.178 1.00 13.53 208 TYR F O 1
ATOM 15168 N N . GLY F 1 209 ? 20.028 21.364 106.742 1.00 12.89 209 GLY F N 1
ATOM 15169 C CA . GLY F 1 209 ? 19.313 21.748 105.528 1.00 14.29 209 GLY F CA 1
ATOM 15170 C C . GLY F 1 209 ? 17.846 21.386 105.509 1.00 14.08 209 GLY F C 1
ATOM 15171 O O . GLY F 1 209 ? 17.342 20.929 104.486 1.00 14.04 209 GLY F O 1
ATOM 15172 N N . ASN F 1 210 ? 17.160 21.596 106.621 1.00 14.09 210 ASN F N 1
ATOM 15173 C CA . ASN F 1 210 ? 15.714 21.315 106.663 1.00 13.99 210 ASN F CA 1
ATOM 15174 C C . ASN F 1 210 ? 14.924 22.311 105.847 1.00 13.89 210 ASN F C 1
ATOM 15175 O O . ASN F 1 210 ? 15.325 23.481 105.664 1.00 14.22 210 ASN F O 1
ATOM 15180 N N . GLY F 1 211 ? 13.773 21.841 105.389 1.00 12.79 211 GLY F N 1
ATOM 15181 C CA . GLY F 1 211 ? 12.819 22.675 104.715 1.00 11.70 211 GLY F CA 1
ATOM 15182 C C . GLY F 1 211 ? 11.797 21.853 103.957 1.00 12.76 211 GLY F C 1
ATOM 15183 O O . GLY F 1 211 ? 12.009 20.672 103.665 1.00 13.37 211 GLY F O 1
ATOM 15184 N N . ASP F 1 212 ? 10.694 22.515 103.617 1.00 13.04 212 ASP F N 1
ATOM 15185 C CA . ASP F 1 212 ? 9.620 21.869 102.879 1.00 15.39 212 ASP F CA 1
ATOM 15186 C C . ASP F 1 212 ? 10.054 21.394 101.495 1.00 13.32 212 ASP F C 1
ATOM 15187 O O . ASP F 1 212 ? 9.642 20.332 101.046 1.00 13.95 212 ASP F O 1
ATOM 15192 N N . ARG F 1 213 ? 10.890 22.201 100.848 1.00 12.40 213 ARG F N 1
ATOM 15193 C CA . ARG F 1 213 ? 11.264 21.985 99.444 1.00 12.63 213 ARG F CA 1
ATOM 15194 C C . ARG F 1 213 ? 12.754 22.187 99.221 1.00 12.19 213 ARG F C 1
ATOM 15195 O O . ARG F 1 213 ? 13.395 23.017 99.873 1.00 13.53 213 ARG F O 1
ATOM 15203 N N . ALA F 1 214 ? 13.270 21.392 98.287 1.00 12.24 214 ALA F N 1
ATOM 15204 C CA . ALA F 1 214 ? 14.571 21.579 97.687 1.00 12.31 214 ALA F CA 1
ATOM 15205 C C . ALA F 1 214 ? 14.352 22.337 96.384 1.00 12.22 214 ALA F C 1
ATOM 15206 O O . ALA F 1 214 ? 13.555 21.903 95.553 1.00 13.98 214 ALA F O 1
ATOM 15208 N N . GLU F 1 215 ? 15.056 23.454 96.203 1.00 11.99 215 GLU F N 1
ATOM 15209 C CA . GLU F 1 215 ? 14.859 24.308 95.035 1.00 12.30 215 GLU F CA 1
ATOM 15210 C C . GLU F 1 215 ? 16.180 24.677 94.421 1.00 12.47 215 GLU F C 1
ATOM 15211 O O . GLU F 1 215 ? 17.161 24.879 95.131 1.00 13.16 215 GLU F O 1
ATOM 15217 N N . THR F 1 216 ? 16.193 24.767 93.093 1.00 11.40 216 THR F N 1
ATOM 15218 C CA . THR F 1 216 ? 17.398 25.180 92.356 1.00 11.60 216 THR F CA 1
ATOM 15219 C C . THR F 1 216 ? 17.001 26.194 91.289 1.00 11.99 216 THR F C 1
ATOM 15220 O O . THR F 1 216 ? 15.940 26.049 90.653 1.00 11.96 216 THR F O 1
ATOM 15224 N N . TYR F 1 217 ? 17.871 27.183 91.078 1.00 12.22 217 TYR F N 1
ATOM 15225 C CA . TYR F 1 217 ? 17.714 28.202 90.033 1.00 12.51 217 TYR F CA 1
ATOM 15226 C C . TYR F 1 217 ? 19.048 28.372 89.310 1.00 12.16 217 TYR F C 1
ATOM 15227 O O . TYR F 1 217 ? 20.060 28.690 89.947 1.00 12.95 217 TYR F O 1
ATOM 15236 N N . THR F 1 218 ? 19.043 28.179 87.986 1.00 11.73 218 THR F N 1
ATOM 15237 C CA . THR F 1 218 ? 20.274 28.085 87.213 1.00 11.91 218 THR F CA 1
ATOM 15238 C C . THR F 1 218 ? 20.241 29.031 86.017 1.00 13.09 218 THR F C 1
ATOM 15239 O O . THR F 1 218 ? 19.224 29.129 85.352 1.00 14.28 218 THR F O 1
ATOM 15243 N N . GLY F 1 219 ? 21.366 29.691 85.765 1.00 13.44 219 GLY F N 1
ATOM 15244 C CA . GLY F 1 219 ? 21.626 30.353 84.487 1.00 13.49 219 GLY F CA 1
ATOM 15245 C C . GLY F 1 219 ? 22.924 29.837 83.902 1.00 14.32 219 GLY F C 1
ATOM 15246 O O . GLY F 1 219 ? 23.860 29.527 84.647 1.00 15.38 219 GLY F O 1
ATOM 15247 N N . GLY F 1 220 ? 22.974 29.742 82.574 1.00 13.44 220 GLY F N 1
ATOM 15248 C CA . GLY F 1 220 ? 24.168 29.281 81.885 1.00 14.05 220 GLY F CA 1
ATOM 15249 C C . GLY F 1 220 ? 24.417 30.009 80.581 1.00 15.05 220 GLY F C 1
ATOM 15250 O O . GLY F 1 220 ? 23.477 30.524 79.958 1.00 14.83 220 GLY F O 1
ATOM 15251 N N . LEU F 1 221 ? 25.693 30.039 80.189 1.00 15.71 221 LEU F N 1
ATOM 15252 C CA . LEU F 1 221 ? 26.143 30.618 78.921 1.00 19.59 221 LEU F CA 1
ATOM 15253 C C . LEU F 1 221 ? 27.182 29.694 78.316 1.00 15.66 221 LEU F C 1
ATOM 15254 O O . LEU F 1 221 ? 27.997 29.111 79.043 1.00 15.76 221 LEU F O 1
ATOM 15259 N N . LYS F 1 222 ? 27.167 29.562 77.002 1.00 15.74 222 LYS F N 1
ATOM 15260 C CA . LYS F 1 222 ? 28.228 28.870 76.337 1.00 17.63 222 LYS F CA 1
ATOM 15261 C C . LYS F 1 222 ? 28.576 29.470 74.989 1.00 16.34 222 LYS F C 1
ATOM 15262 O O . LYS F 1 222 ? 27.758 30.155 74.382 1.00 16.58 222 LYS F O 1
ATOM 15268 N N . TYR F 1 223 ? 29.814 29.193 74.585 1.00 19.46 223 TYR F N 1
ATOM 15269 C CA . TYR F 1 223 ? 30.335 29.496 73.266 1.00 17.55 223 TYR F CA 1
ATOM 15270 C C . TYR F 1 223 ? 31.000 28.234 72.747 1.00 16.74 223 TYR F C 1
ATOM 15271 O O . TYR F 1 223 ? 31.898 27.680 73.400 1.00 16.57 223 TYR F O 1
ATOM 15280 N N . ASP F 1 224 ? 30.566 27.783 71.576 1.00 17.32 224 ASP F N 1
ATOM 15281 C CA . ASP F 1 224 ? 30.999 26.499 71.018 1.00 18.46 224 ASP F CA 1
ATOM 15282 C C . ASP F 1 224 ? 31.160 26.664 69.497 1.00 19.19 224 ASP F C 1
ATOM 15283 O O . ASP F 1 224 ? 30.238 26.400 68.733 1.00 21.51 224 ASP F O 1
ATOM 15288 N N . ALA F 1 225 ? 32.333 27.135 69.086 1.00 17.60 225 ALA F N 1
ATOM 15289 C CA . ALA F 1 225 ? 32.648 27.325 67.659 1.00 18.48 225 ALA F CA 1
ATOM 15290 C C . ALA F 1 225 ? 34.141 27.537 67.488 1.00 19.06 225 ALA F C 1
ATOM 15291 O O . ALA F 1 225 ? 34.840 27.857 68.448 1.00 20.11 225 ALA F O 1
ATOM 15293 N N . ASN F 1 226 ? 34.625 27.357 66.255 1.00 20.65 226 ASN F N 1
ATOM 15294 C CA . ASN F 1 226 ? 36.017 27.645 65.902 1.00 22.70 226 ASN F CA 1
ATOM 15295 C C . ASN F 1 226 ? 37.032 26.925 66.790 1.00 20.57 226 ASN F C 1
ATOM 15296 O O . ASN F 1 226 ? 38.058 27.501 67.151 1.00 20.45 226 ASN F O 1
ATOM 15301 N N . ASN F 1 227 ? 36.715 25.674 67.150 1.00 18.66 227 ASN F N 1
ATOM 15302 C CA . ASN F 1 227 ? 37.563 24.830 68.001 1.00 18.30 227 ASN F CA 1
ATOM 15303 C C . ASN F 1 227 ? 37.742 25.345 69.441 1.00 17.81 227 ASN F C 1
ATOM 15304 O O . ASN F 1 227 ? 38.619 24.855 70.159 1.00 18.10 227 ASN F O 1
ATOM 15309 N N . ILE F 1 228 ? 36.908 26.306 69.850 1.00 16.21 228 ILE F N 1
ATOM 15310 C CA . ILE F 1 228 ? 36.927 26.887 71.190 1.00 16.83 228 ILE F CA 1
ATOM 15311 C C . ILE F 1 228 ? 35.644 26.452 71.907 1.00 15.67 228 ILE F C 1
ATOM 15312 O O . ILE F 1 228 ? 34.568 26.451 71.310 1.00 15.64 228 ILE F O 1
ATOM 15317 N N . TYR F 1 229 ? 35.758 26.076 73.184 1.00 15.64 229 TYR F N 1
ATOM 15318 C CA . TYR F 1 229 ? 34.585 25.808 74.007 1.00 15.08 229 TYR F CA 1
ATOM 15319 C C . TYR F 1 229 ? 34.738 26.584 75.302 1.00 14.93 229 TYR F C 1
ATOM 15320 O O . TYR F 1 229 ? 35.700 26.374 76.039 1.00 15.11 229 TYR F O 1
ATOM 15329 N N . LEU F 1 230 ? 33.796 27.495 75.549 1.00 14.09 230 LEU F N 1
ATOM 15330 C CA . LEU F 1 230 ? 33.713 28.239 76.810 1.00 15.15 230 LEU F CA 1
ATOM 15331 C C . LEU F 1 230 ? 32.338 28.043 77.396 1.00 14.94 230 LEU F C 1
ATOM 15332 O O . LEU F 1 230 ? 31.355 28.122 76.676 1.00 15.56 230 LEU F O 1
ATOM 15337 N N . ALA F 1 231 ? 32.256 27.852 78.705 1.00 13.77 231 ALA F N 1
ATOM 15338 C CA . ALA F 1 231 ? 30.936 27.775 79.344 1.00 13.62 231 ALA F CA 1
ATOM 15339 C C . ALA F 1 231 ? 31.007 28.188 80.796 1.00 13.21 231 ALA F C 1
ATOM 15340 O O . ALA F 1 231 ? 32.051 28.055 81.418 1.00 12.52 231 ALA F O 1
ATOM 15342 N N . ALA F 1 232 ? 29.882 28.690 81.300 1.00 14.10 232 ALA F N 1
ATOM 15343 C CA . ALA F 1 232 ? 29.744 28.998 82.724 1.00 16.23 232 ALA F CA 1
ATOM 15344 C C . ALA F 1 232 ? 28.317 28.679 83.111 1.00 13.87 232 ALA F C 1
ATOM 15345 O O . ALA F 1 232 ? 27.383 28.851 82.322 1.00 14.12 232 ALA F O 1
ATOM 15347 N N . GLN F 1 233 ? 28.172 28.247 84.355 1.00 13.88 233 GLN F N 1
ATOM 15348 C CA . GLN F 1 233 ? 26.857 28.070 84.961 1.00 13.79 233 GLN F CA 1
ATOM 15349 C C . GLN F 1 233 ? 26.884 28.564 86.406 1.00 13.85 233 GLN F C 1
ATOM 15350 O O . GLN F 1 233 ? 27.857 28.356 87.130 1.00 13.70 233 GLN F O 1
ATOM 15356 N N . TYR F 1 234 ? 25.812 29.257 86.781 1.00 13.08 234 TYR F N 1
ATOM 15357 C CA . TYR F 1 234 ? 25.584 29.680 88.137 1.00 13.00 234 TYR F CA 1
ATOM 15358 C C . TYR F 1 234 ? 24.275 29.057 88.580 1.00 13.13 234 TYR F C 1
ATOM 15359 O O . TYR F 1 234 ? 23.266 29.188 87.881 1.00 13.41 234 TYR F O 1
ATOM 15368 N N . THR F 1 235 ? 24.294 28.417 89.757 1.00 11.90 235 THR F N 1
ATOM 15369 C CA . THR F 1 235 ? 23.089 27.803 90.333 1.00 12.12 235 THR F CA 1
ATOM 15370 C C . THR F 1 235 ? 23.009 28.187 91.793 1.00 11.92 235 THR F C 1
ATOM 15371 O O . THR F 1 235 ? 23.971 28.030 92.541 1.00 13.63 235 THR F O 1
ATOM 15375 N N . GLN F 1 236 ? 21.849 28.702 92.191 1.00 11.98 236 GLN F N 1
ATOM 15376 C CA . GLN F 1 236 ? 21.572 28.982 93.584 1.00 12.47 236 GLN F CA 1
ATOM 15377 C C . GLN F 1 236 ? 20.576 27.920 94.052 1.00 12.46 236 GLN F C 1
ATOM 15378 O O . GLN F 1 236 ? 19.554 27.672 93.396 1.00 12.46 236 GLN F O 1
ATOM 15384 N N . THR F 1 237 ? 20.888 27.310 95.191 1.00 12.36 237 THR F N 1
ATOM 15385 C CA . THR F 1 237 ? 20.084 26.217 95.701 1.00 12.21 237 THR F CA 1
ATOM 15386 C C . THR F 1 237 ? 19.614 26.455 97.131 1.00 12.47 237 THR F C 1
ATOM 15387 O O . THR F 1 237 ? 20.221 27.208 97.913 1.00 12.73 237 THR F O 1
ATOM 15391 N N . TYR F 1 238 ? 18.528 25.775 97.442 1.00 12.69 238 TYR F N 1
ATOM 15392 C CA . TYR F 1 238 ? 17.903 25.815 98.758 1.00 12.00 238 TYR F CA 1
ATOM 15393 C C . TYR F 1 238 ? 17.581 24.394 99.216 1.00 11.95 238 TYR F C 1
ATOM 15394 O O . TYR F 1 238 ? 16.805 23.699 98.562 1.00 12.17 238 TYR F O 1
ATOM 15403 N N . ASN F 1 239 ? 18.204 23.969 100.319 1.00 11.80 239 ASN F N 1
ATOM 15404 C CA . ASN F 1 239 ? 17.990 22.638 100.906 1.00 12.66 239 ASN F CA 1
ATOM 15405 C C . ASN F 1 239 ? 18.202 21.523 99.883 1.00 12.16 239 ASN F C 1
ATOM 15406 O O . ASN F 1 239 ? 17.524 20.493 99.937 1.00 12.17 239 ASN F O 1
ATOM 15411 N N . ALA F 1 240 ? 19.139 21.738 98.952 1.00 12.09 240 ALA F N 1
ATOM 15412 C CA . ALA F 1 240 ? 19.307 20.834 97.805 1.00 11.96 240 ALA F CA 1
ATOM 15413 C C . ALA F 1 240 ? 20.736 20.381 97.528 1.00 11.24 240 ALA F C 1
ATOM 15414 O O . ALA F 1 240 ? 20.921 19.343 96.881 1.00 11.51 240 ALA F O 1
ATOM 15416 N N . THR F 1 241 ? 21.724 21.170 97.964 1.00 11.39 241 THR F N 1
ATOM 15417 C CA . THR F 1 241 ? 23.138 20.842 97.765 1.00 11.05 241 THR F CA 1
ATOM 15418 C C . THR F 1 241 ? 23.631 20.041 98.975 1.00 12.08 241 THR F C 1
ATOM 15419 O O . THR F 1 241 ? 23.543 20.499 100.119 1.00 12.76 241 THR F O 1
ATOM 15423 N N . ARG F 1 242 ? 24.152 18.841 98.723 1.00 11.58 242 ARG F N 1
ATOM 15424 C CA . ARG F 1 242 ? 24.604 17.992 99.808 1.00 11.22 242 ARG F CA 1
ATOM 15425 C C . ARG F 1 242 ? 25.826 18.581 100.506 1.00 13.45 242 ARG F C 1
ATOM 15426 O O . ARG F 1 242 ? 26.671 19.202 99.877 1.00 15.51 242 ARG F O 1
ATOM 15434 N N . VAL F 1 243 ? 25.879 18.409 101.825 1.00 13.30 243 VAL F N 1
ATOM 15435 C CA . VAL F 1 243 ? 27.031 18.806 102.633 1.00 11.75 243 VAL F CA 1
ATOM 15436 C C . VAL F 1 243 ? 27.689 17.507 103.029 1.00 13.18 243 VAL F C 1
ATOM 15437 O O . VAL F 1 243 ? 27.313 16.874 104.018 1.00 15.11 243 VAL F O 1
ATOM 15441 N N . GLY F 1 244 ? 28.657 17.089 102.221 1.00 16.56 244 GLY F N 1
ATOM 15442 C CA . GLY F 1 244 ? 29.279 15.783 102.409 1.00 15.11 244 GLY F CA 1
ATOM 15443 C C . GLY F 1 244 ? 28.176 14.751 102.546 1.00 17.61 244 GLY F C 1
ATOM 15444 O O . GLY F 1 244 ? 27.263 14.701 101.722 1.00 18.85 244 GLY F O 1
ATOM 15445 N N . ASN F 1 245 ? 28.224 13.967 103.623 1.00 16.97 245 ASN F N 1
ATOM 15446 C CA . ASN F 1 245 ? 27.201 12.952 103.877 1.00 19.53 245 ASN F CA 1
ATOM 15447 C C . ASN F 1 245 ? 26.350 13.319 105.117 1.00 17.98 245 ASN F C 1
ATOM 15448 O O . ASN F 1 245 ? 25.751 12.454 105.734 1.00 20.94 245 ASN F O 1
ATOM 15453 N N . LEU F 1 246 ? 26.299 14.606 105.446 1.00 18.44 246 LEU F N 1
ATOM 15454 C CA . LEU F 1 246 ? 25.629 15.080 106.658 1.00 23.86 246 LEU F CA 1
ATOM 15455 C C . LEU F 1 246 ? 24.191 15.545 106.447 1.00 18.47 246 LEU F C 1
ATOM 15456 O O . LEU F 1 246 ? 23.436 15.691 107.406 1.00 17.72 246 LEU F O 1
ATOM 15461 N N . GLY F 1 247 ? 23.829 15.830 105.201 1.00 13.93 247 GLY F N 1
ATOM 15462 C CA . GLY F 1 247 ? 22.560 16.517 104.934 1.00 12.62 247 GLY F CA 1
ATOM 15463 C C . GLY F 1 247 ? 22.766 17.504 103.808 1.00 13.15 247 GLY F C 1
ATOM 15464 O O . GLY F 1 247 ? 23.535 17.221 102.914 1.00 12.97 247 GLY F O 1
ATOM 15465 N N . TRP F 1 248 ? 22.123 18.667 103.895 1.00 13.34 248 TRP F N 1
ATOM 15466 C CA . TRP F 1 248 ? 22.164 19.647 102.795 1.00 12.55 248 TRP F CA 1
ATOM 15467 C C . TRP F 1 248 ? 22.459 21.037 103.339 1.00 13.27 248 TRP F C 1
ATOM 15468 O O . TRP F 1 248 ? 22.289 21.312 104.540 1.00 13.09 248 TRP F O 1
ATOM 15479 N N . ALA F 1 249 ? 22.885 21.914 102.444 1.00 13.06 249 ALA F N 1
ATOM 15480 C CA . ALA F 1 249 ? 23.126 23.315 102.777 1.00 13.64 249 ALA F CA 1
ATOM 15481 C C . ALA F 1 249 ? 21.799 24.045 102.704 1.00 12.45 249 ALA F C 1
ATOM 15482 O O . ALA F 1 249 ? 21.063 23.917 101.724 1.00 13.46 249 ALA F O 1
ATOM 15484 N N . ASN F 1 250 ? 21.466 24.817 103.733 1.00 12.76 250 ASN F N 1
ATOM 15485 C CA . ASN F 1 250 ? 20.242 25.619 103.664 1.00 12.94 250 ASN F CA 1
ATOM 15486 C C . ASN F 1 250 ? 20.184 26.464 102.393 1.00 13.43 250 ASN F C 1
ATOM 15487 O O . ASN F 1 250 ? 19.156 26.514 101.723 1.00 13.33 250 ASN F O 1
ATOM 15492 N N . LYS F 1 251 ? 21.301 27.088 102.060 1.00 13.28 251 LYS F N 1
ATOM 15493 C CA . LYS F 1 251 ? 21.453 27.768 100.777 1.00 14.53 251 LYS F CA 1
ATOM 15494 C C . LYS F 1 251 ? 22.844 27.463 100.266 1.00 14.01 251 LYS F C 1
ATOM 15495 O O . LYS F 1 251 ? 23.785 27.344 101.054 1.00 13.78 251 LYS F O 1
ATOM 15501 N N . ALA F 1 252 ? 22.964 27.326 98.948 1.00 12.91 252 ALA F N 1
ATOM 15502 C CA . ALA F 1 252 ? 24.283 27.268 98.322 1.00 12.96 252 ALA F CA 1
ATOM 15503 C C . ALA F 1 252 ? 24.323 28.063 97.040 1.00 13.40 252 ALA F C 1
ATOM 15504 O O . ALA F 1 252 ? 23.311 28.232 96.363 1.00 13.80 252 ALA F O 1
ATOM 15506 N N . GLN F 1 253 ? 25.507 28.584 96.745 1.00 13.40 253 GLN F N 1
ATOM 15507 C CA . GLN F 1 253 ? 25.748 29.337 95.516 1.00 13.80 253 GLN F CA 1
ATOM 15508 C C . GLN F 1 253 ? 26.860 28.604 94.783 1.00 12.99 253 GLN F C 1
ATOM 15509 O O . GLN F 1 253 ? 27.988 28.516 95.271 1.00 13.99 253 GLN F O 1
ATOM 15515 N N . ASN F 1 254 ? 26.508 28.044 93.635 1.00 12.62 254 ASN F N 1
ATOM 15516 C CA . ASN F 1 254 ? 27.419 27.207 92.853 1.00 13.33 254 ASN F CA 1
ATOM 15517 C C . ASN F 1 254 ? 27.816 27.883 91.569 1.00 13.07 254 ASN F C 1
ATOM 15518 O O . ASN F 1 254 ? 26.973 28.440 90.875 1.00 13.54 254 ASN F O 1
ATOM 15523 N N . PHE F 1 255 ? 29.099 27.801 91.245 1.00 12.24 255 PHE F N 1
ATOM 15524 C CA . PHE F 1 255 ? 29.613 28.431 90.049 1.00 13.32 255 PHE F CA 1
ATOM 15525 C C . PHE F 1 255 ? 30.638 27.513 89.409 1.00 12.84 255 PHE F C 1
ATOM 15526 O O . PHE F 1 255 ? 31.539 27.011 90.096 1.00 13.41 255 PHE F O 1
ATOM 15534 N N . GLU F 1 256 ? 30.498 27.306 88.093 1.00 11.76 256 GLU F N 1
ATOM 15535 C CA . GLU F 1 256 ? 31.467 26.517 87.320 1.00 11.72 256 GLU F CA 1
ATOM 15536 C C . GLU F 1 256 ? 31.766 27.270 86.034 1.00 12.42 256 GLU F C 1
ATOM 15537 O O . GLU F 1 256 ? 30.859 27.822 85.414 1.00 12.90 256 GLU F O 1
ATOM 15543 N N . VAL F 1 257 ? 33.041 27.287 85.653 1.00 12.36 257 VAL F N 1
ATOM 15544 C CA . VAL F 1 257 ? 33.451 27.922 84.410 1.00 12.43 257 VAL F CA 1
ATOM 15545 C C . VAL F 1 257 ? 34.584 27.102 83.799 1.00 13.85 257 VAL F C 1
ATOM 15546 O O . VAL F 1 257 ? 35.440 26.580 84.505 1.00 13.41 257 VAL F O 1
ATOM 15550 N N . VAL F 1 258 ? 34.565 27.004 82.478 1.00 13.85 258 VAL F N 1
ATOM 15551 C CA . VAL F 1 258 ? 35.525 26.170 81.761 1.00 14.81 258 VAL F CA 1
ATOM 15552 C C . VAL F 1 258 ? 35.886 26.799 80.439 1.00 14.75 258 VAL F C 1
ATOM 15553 O O . VAL F 1 258 ? 35.065 27.456 79.795 1.00 15.05 258 VAL F O 1
ATOM 15557 N N . ALA F 1 259 ? 37.136 26.570 80.051 1.00 14.05 259 ALA F N 1
ATOM 15558 C CA . ALA F 1 259 ? 37.642 26.960 78.752 1.00 15.50 259 ALA F CA 1
ATOM 15559 C C . ALA F 1 259 ? 38.461 25.821 78.173 1.00 14.54 259 ALA F C 1
ATOM 15560 O O . ALA F 1 259 ? 39.323 25.245 78.858 1.00 14.01 259 ALA F O 1
ATOM 15562 N N . GLN F 1 260 ? 38.206 25.510 76.900 1.00 14.22 260 GLN F N 1
ATOM 15563 C CA . GLN F 1 260 ? 38.907 24.433 76.213 1.00 13.98 260 GLN F CA 1
ATOM 15564 C C . GLN F 1 260 ? 39.215 24.833 74.784 1.00 15.07 260 GLN F C 1
ATOM 15565 O O . GLN F 1 260 ? 38.514 25.660 74.188 1.00 15.51 260 GLN F O 1
ATOM 15571 N N . TYR F 1 261 ? 40.254 24.217 74.241 1.00 15.08 261 TYR F N 1
ATOM 15572 C CA . TYR F 1 261 ? 40.611 24.411 72.833 1.00 15.45 261 TYR F CA 1
ATOM 15573 C C . TYR F 1 261 ? 40.955 23.068 72.212 1.00 14.96 261 TYR F C 1
ATOM 15574 O O . TYR F 1 261 ? 41.645 22.273 72.823 1.00 16.79 261 TYR F O 1
ATOM 15583 N N . GLN F 1 262 ? 40.472 22.822 71.000 1.00 16.44 262 GLN F N 1
ATOM 15584 C CA . GLN F 1 262 ? 40.754 21.581 70.275 1.00 17.40 262 GLN F CA 1
ATOM 15585 C C . GLN F 1 262 ? 41.764 21.840 69.169 1.00 17.71 262 GLN F C 1
ATOM 15586 O O . GLN F 1 262 ? 41.443 22.481 68.169 1.00 19.80 262 GLN F O 1
ATOM 15592 N N . PHE F 1 263 ? 42.965 21.300 69.338 1.00 16.50 263 PHE F N 1
ATOM 15593 C CA . PHE F 1 263 ? 43.973 21.279 68.274 1.00 17.23 263 PHE F CA 1
ATOM 15594 C C . PHE F 1 263 ? 43.615 20.229 67.212 1.00 20.26 263 PHE F C 1
ATOM 15595 O O . PHE F 1 263 ? 43.097 19.137 67.535 1.00 19.77 263 PHE F O 1
ATOM 15603 N N . ASP F 1 264 ? 43.920 20.537 65.950 1.00 24.17 264 ASP F N 1
ATOM 15604 C CA . ASP F 1 264 ? 43.629 19.599 64.861 1.00 26.09 264 ASP F CA 1
ATOM 15605 C C . ASP F 1 264 ? 44.323 18.253 65.030 1.00 27.28 264 ASP F C 1
ATOM 15606 O O . ASP F 1 264 ? 43.764 17.233 64.639 1.00 33.26 264 ASP F O 1
ATOM 15611 N N . PHE F 1 265 ? 45.509 18.238 65.633 1.00 26.67 265 PHE F N 1
ATOM 15612 C CA . PHE F 1 265 ? 46.256 16.980 65.800 1.00 31.47 265 PHE F CA 1
ATOM 15613 C C . PHE F 1 265 ? 45.697 16.061 66.906 1.00 25.43 265 PHE F C 1
ATOM 15614 O O . PHE F 1 265 ? 46.140 14.919 67.032 1.00 26.06 265 PHE F O 1
ATOM 15622 N N . GLY F 1 266 ? 44.734 16.556 67.693 1.00 21.22 266 GLY F N 1
ATOM 15623 C CA . GLY F 1 266 ? 43.963 15.711 68.612 1.00 18.00 266 GLY F CA 1
ATOM 15624 C C . GLY F 1 266 ? 43.964 16.151 70.082 1.00 12.43 266 GLY F C 1
ATOM 15625 O O . GLY F 1 266 ? 43.179 15.610 70.876 1.00 15.09 266 GLY F O 1
ATOM 15626 N N . LEU F 1 267 ? 44.840 17.080 70.446 1.00 13.93 267 LEU F N 1
ATOM 15627 C CA . LEU F 1 267 ? 44.971 17.511 71.845 1.00 15.05 267 LEU F CA 1
ATOM 15628 C C . LEU F 1 267 ? 43.914 18.547 72.208 1.00 14.38 267 LEU F C 1
ATOM 15629 O O . LEU F 1 267 ? 43.705 19.517 71.483 1.00 15.26 267 LEU F O 1
ATOM 15634 N N . ARG F 1 268 ? 43.287 18.342 73.365 1.00 14.14 268 ARG F N 1
ATOM 15635 C CA . ARG F 1 268 ? 42.255 19.243 73.881 1.00 14.23 268 ARG F CA 1
ATOM 15636 C C . ARG F 1 268 ? 42.578 19.650 75.317 1.00 13.85 268 ARG F C 1
ATOM 15637 O O . ARG F 1 268 ? 42.092 19.014 76.273 1.00 14.50 268 ARG F O 1
ATOM 15645 N N . PRO F 1 269 ? 43.394 20.713 75.489 1.00 13.55 269 PRO F N 1
ATOM 15646 C CA . PRO F 1 269 ? 43.595 21.262 76.845 1.00 14.44 269 PRO F CA 1
ATOM 15647 C C . PRO F 1 269 ? 42.328 21.887 77.430 1.00 13.90 269 PRO F C 1
ATOM 15648 O O . PRO F 1 269 ? 41.458 22.350 76.683 1.00 14.34 269 PRO F O 1
ATOM 15652 N N . SER F 1 270 ? 42.257 21.902 78.767 1.00 13.67 270 SER F N 1
ATOM 15653 C CA . SER F 1 270 ? 41.084 22.331 79.497 1.00 13.96 270 SER F CA 1
ATOM 15654 C C . SER F 1 270 ? 41.519 23.011 80.791 1.00 14.16 270 SER F C 1
ATOM 15655 O O . SER F 1 270 ? 42.407 22.520 81.495 1.00 14.55 270 SER F O 1
ATOM 15658 N N . VAL F 1 271 ? 40.912 24.156 81.075 1.00 13.82 271 VAL F N 1
ATOM 15659 C CA A VAL F 1 271 ? 41.122 24.863 82.329 0.50 14.18 271 VAL F CA 1
ATOM 15660 C CA B VAL F 1 271 ? 41.112 24.828 82.348 0.50 14.11 271 VAL F CA 1
ATOM 15661 C C . VAL F 1 271 ? 39.740 25.190 82.881 1.00 13.12 271 VAL F C 1
ATOM 15662 O O . VAL F 1 271 ? 38.858 25.596 82.118 1.00 13.92 271 VAL F O 1
ATOM 15669 N N . ALA F 1 272 ? 39.551 25.006 84.189 1.00 13.21 272 ALA F N 1
ATOM 15670 C CA . ALA F 1 272 ? 38.250 25.242 84.789 1.00 13.27 272 ALA F CA 1
ATOM 15671 C C . ALA F 1 272 ? 38.385 25.691 86.224 1.00 13.33 272 ALA F C 1
ATOM 15672 O O . ALA F 1 272 ? 39.424 25.475 86.879 1.00 13.73 272 ALA F O 1
ATOM 15674 N N . TYR F 1 273 ? 37.306 26.302 86.708 1.00 13.09 273 TYR F N 1
ATOM 15675 C CA . TYR F 1 273 ? 37.201 26.671 88.113 1.00 13.84 273 TYR F CA 1
ATOM 15676 C C . TYR F 1 273 ? 35.807 26.315 88.599 1.00 13.49 273 TYR F C 1
ATOM 15677 O O . TYR F 1 273 ? 34.825 26.589 87.904 1.00 13.59 273 TYR F O 1
ATOM 15686 N N . LEU F 1 274 ? 35.740 25.689 89.779 1.00 13.09 274 LEU F N 1
ATOM 15687 C CA . LEU F 1 274 ? 34.464 25.337 90.397 1.00 13.25 274 LEU F CA 1
ATOM 15688 C C . LEU F 1 274 ? 34.445 25.752 91.846 1.00 13.57 274 LEU F C 1
ATOM 15689 O O . LEU F 1 274 ? 35.418 25.536 92.555 1.00 14.22 274 LEU F O 1
ATOM 15694 N N . GLN F 1 275 ? 33.309 26.297 92.282 1.00 12.92 275 GLN F N 1
ATOM 15695 C CA . GLN F 1 275 ? 33.092 26.525 93.693 1.00 13.70 275 GLN F CA 1
ATOM 15696 C C . GLN F 1 275 ? 31.639 26.296 94.093 1.00 13.04 275 GLN F C 1
ATOM 15697 O O . GLN F 1 275 ? 30.724 26.508 93.316 1.00 13.43 275 GLN F O 1
ATOM 15703 N N . SER F 1 276 ? 31.462 25.861 95.335 1.00 12.36 276 SER F N 1
ATOM 15704 C CA . SER F 1 276 ? 30.133 25.744 95.935 1.00 12.75 276 SER F CA 1
ATOM 15705 C C . SER F 1 276 ? 30.242 26.362 97.318 1.00 13.10 276 SER F C 1
ATOM 15706 O O . SER F 1 276 ? 31.014 25.891 98.146 1.00 14.29 276 SER F O 1
ATOM 15709 N N . LYS F 1 277 ? 29.489 27.439 97.519 1.00 13.74 277 LYS F N 1
ATOM 15710 C CA . LYS F 1 277 ? 29.499 28.225 98.748 1.00 16.13 277 LYS F CA 1
ATOM 15711 C C . LYS F 1 277 ? 28.229 27.939 99.539 1.00 15.31 277 LYS F C 1
ATOM 15712 O O . LYS F 1 277 ? 27.139 28.310 99.122 1.00 15.27 277 LYS F O 1
ATOM 15718 N N . GLY F 1 278 ? 28.372 27.263 100.680 1.00 13.96 278 GLY F N 1
ATOM 15719 C CA . GLY F 1 278 ? 27.225 26.927 101.538 1.00 14.08 278 GLY F CA 1
ATOM 15720 C C . GLY F 1 278 ? 26.966 28.029 102.536 1.00 14.52 278 GLY F C 1
ATOM 15721 O O . GLY F 1 278 ? 27.904 28.631 103.063 1.00 14.91 278 GLY F O 1
ATOM 15722 N N . LYS F 1 279 ? 25.688 28.287 102.792 1.00 14.36 279 LYS F N 1
ATOM 15723 C CA . LYS F 1 279 ? 25.272 29.359 103.707 1.00 15.83 279 LYS F CA 1
ATOM 15724 C C . LYS F 1 279 ? 24.377 28.837 104.789 1.00 15.29 279 LYS F C 1
ATOM 15725 O O . LYS F 1 279 ? 23.554 27.954 104.537 1.00 14.48 279 LYS F O 1
ATOM 15731 N N . ASP F 1 280 ? 24.535 29.394 106.002 1.00 14.59 280 ASP F N 1
ATOM 15732 C CA . ASP F 1 280 ? 23.620 29.159 107.128 1.00 15.77 280 ASP F CA 1
ATOM 15733 C C . ASP F 1 280 ? 23.605 27.700 107.587 1.00 15.13 280 ASP F C 1
ATOM 15734 O O . ASP F 1 280 ? 22.566 27.197 107.985 1.00 16.51 280 ASP F O 1
ATOM 15739 N N . LEU F 1 281 ? 24.755 27.018 107.527 1.00 14.12 281 LEU F N 1
ATOM 15740 C CA . LEU F 1 281 ? 24.826 25.642 108.010 1.00 13.51 281 LEU F CA 1
ATOM 15741 C C . LEU F 1 281 ? 24.604 25.578 109.538 1.00 14.43 281 LEU F C 1
ATOM 15742 O O . LEU F 1 281 ? 25.037 26.458 110.305 1.00 15.67 281 LEU F O 1
ATOM 15747 N N . GLU F 1 282 ? 23.930 24.505 109.934 1.00 14.25 282 GLU F N 1
ATOM 15748 C CA . GLU F 1 282 ? 23.636 24.198 111.344 1.00 14.18 282 GLU F CA 1
ATOM 15749 C C . GLU F 1 282 ? 24.904 23.869 112.134 1.00 15.24 282 GLU F C 1
ATOM 15750 O O . GLU F 1 282 ? 26.025 23.872 111.596 1.00 15.60 282 GLU F O 1
ATOM 15756 N N . ASN F 1 283 ? 24.715 23.657 113.437 1.00 14.77 283 ASN F N 1
ATOM 15757 C CA . ASN F 1 283 ? 25.796 23.287 114.368 1.00 15.43 283 ASN F CA 1
ATOM 15758 C C . ASN F 1 283 ? 26.937 24.314 114.396 1.00 15.77 283 ASN F C 1
ATOM 15759 O O . ASN F 1 283 ? 28.105 23.966 114.590 1.00 16.72 283 ASN F O 1
ATOM 15764 N N . GLY F 1 284 ? 26.580 25.581 114.205 1.00 16.30 284 GLY F N 1
ATOM 15765 C CA . GLY F 1 284 ? 27.528 26.683 114.296 1.00 16.84 284 GLY F CA 1
ATOM 15766 C C . GLY F 1 284 ? 28.480 26.818 113.123 1.00 16.17 284 GLY F C 1
ATOM 15767 O O . GLY F 1 284 ? 29.415 27.607 113.178 1.00 18.81 284 GLY F O 1
ATOM 15768 N N . TYR F 1 285 ? 28.253 26.077 112.046 1.00 16.10 285 TYR F N 1
ATOM 15769 C CA . TYR F 1 285 ? 29.193 26.121 110.937 1.00 16.71 285 TYR F CA 1
ATOM 15770 C C . TYR F 1 285 ? 28.978 27.339 110.044 1.00 16.73 285 TYR F C 1
ATOM 15771 O O . TYR F 1 285 ? 29.925 27.813 109.428 1.00 18.52 285 TYR F O 1
ATOM 15780 N N . GLY F 1 286 ? 27.742 27.826 109.953 1.00 16.63 286 GLY F N 1
ATOM 15781 C CA . GLY F 1 286 ? 27.457 29.062 109.227 1.00 15.48 286 GLY F CA 1
ATOM 15782 C C . GLY F 1 286 ? 27.825 28.946 107.768 1.00 15.23 286 GLY F C 1
ATOM 15783 O O . GLY F 1 286 ? 27.444 27.975 107.122 1.00 16.41 286 GLY F O 1
ATOM 15784 N N . ASP F 1 287 ? 28.560 29.928 107.253 1.00 15.07 287 ASP F N 1
ATOM 15785 C CA . ASP F 1 287 ? 29.003 29.898 105.867 1.00 14.94 287 ASP F CA 1
ATOM 15786 C C . ASP F 1 287 ? 30.253 29.032 105.740 1.00 15.22 287 ASP F C 1
ATOM 15787 O O . ASP F 1 287 ? 31.192 29.202 106.505 1.00 16.48 287 ASP F O 1
ATOM 15792 N N . GLN F 1 288 ? 30.259 28.121 104.755 1.00 14.62 288 GLN F N 1
ATOM 15793 C CA . GLN F 1 288 ? 31.403 27.231 104.487 1.00 14.76 288 GLN F CA 1
ATOM 15794 C C . GLN F 1 288 ? 31.535 26.974 102.997 1.00 14.81 288 GLN F C 1
ATOM 15795 O O . GLN F 1 288 ? 30.536 26.798 102.309 1.00 14.95 288 GLN F O 1
ATOM 15801 N N . ASP F 1 289 ? 32.775 26.908 102.524 1.00 18.31 289 ASP F N 1
ATOM 15802 C CA . ASP F 1 289 ? 33.027 26.401 101.188 1.00 16.76 289 ASP F CA 1
ATOM 15803 C C . ASP F 1 289 ? 32.785 24.895 101.215 1.00 14.64 289 ASP F C 1
ATOM 15804 O O . ASP F 1 289 ? 33.303 24.182 102.096 1.00 15.79 289 ASP F O 1
ATOM 15809 N N . LEU F 1 290 ? 31.982 24.409 100.279 1.00 13.62 290 LEU F N 1
ATOM 15810 C CA . LEU F 1 290 ? 31.742 22.977 100.130 1.00 14.25 290 LEU F CA 1
ATOM 15811 C C . LEU F 1 290 ? 32.606 22.341 99.029 1.00 13.58 290 LEU F C 1
ATOM 15812 O O . LEU F 1 290 ? 32.827 21.136 99.022 1.00 14.63 290 LEU F O 1
ATOM 15817 N N . LEU F 1 291 ? 33.034 23.166 98.088 1.00 12.07 291 LEU F N 1
ATOM 15818 C CA . LEU F 1 291 ? 33.822 22.749 96.936 1.00 12.55 291 LEU F CA 1
ATOM 15819 C C . LEU F 1 291 ? 34.574 23.974 96.444 1.00 12.41 291 LEU F C 1
ATOM 15820 O O . LEU F 1 291 ? 33.995 25.059 96.348 1.00 12.88 291 LEU F O 1
ATOM 15825 N N . LYS F 1 292 ? 35.853 23.814 96.118 1.00 12.69 292 LYS F N 1
ATOM 15826 C CA . LYS F 1 292 ? 36.610 24.925 95.562 1.00 13.01 292 LYS F CA 1
ATOM 15827 C C . LYS F 1 292 ? 37.877 24.374 94.943 1.00 12.37 292 LYS F C 1
ATOM 15828 O O . LYS F 1 292 ? 38.773 23.917 95.656 1.00 13.72 292 LYS F O 1
ATOM 15834 N N . TYR F 1 293 ? 37.938 24.367 93.614 1.00 12.77 293 TYR F N 1
ATOM 15835 C CA . TYR F 1 293 ? 39.139 23.903 92.938 1.00 13.05 293 TYR F CA 1
ATOM 15836 C C . TYR F 1 293 ? 39.340 24.490 91.551 1.00 13.76 293 TYR F C 1
ATOM 15837 O O . TYR F 1 293 ? 38.383 24.891 90.881 1.00 13.54 293 TYR F O 1
ATOM 15846 N N . VAL F 1 294 ? 40.613 24.548 91.161 1.00 13.16 294 VAL F N 1
ATOM 15847 C CA . VAL F 1 294 ? 40.998 24.812 89.792 1.00 13.70 294 VAL F CA 1
ATOM 15848 C C . VAL F 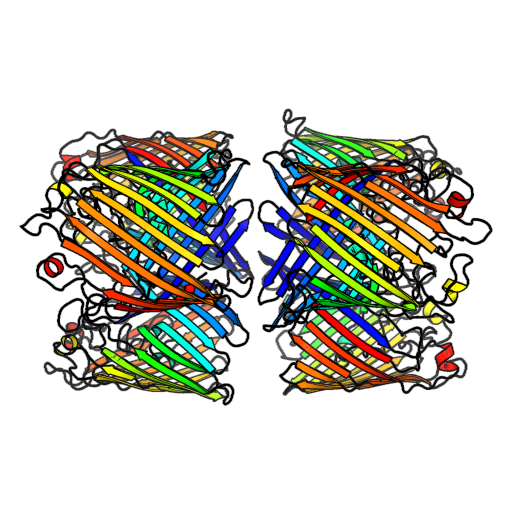1 294 ? 41.299 23.456 89.179 1.00 12.90 294 VAL F C 1
ATOM 15849 O O . VAL F 1 294 ? 41.869 22.594 89.830 1.00 14.02 294 VAL F O 1
ATOM 15853 N N . ASP F 1 295 ? 40.885 23.269 87.929 1.00 13.04 295 ASP F N 1
ATOM 15854 C CA . ASP F 1 295 ? 41.166 22.045 87.212 1.00 14.10 295 ASP F CA 1
ATOM 15855 C C . ASP F 1 295 ? 41.934 22.336 85.953 1.00 14.28 295 ASP F C 1
ATOM 15856 O O . ASP F 1 295 ? 41.508 23.159 85.151 1.00 13.90 295 ASP F O 1
ATOM 15861 N N . VAL F 1 296 ? 43.052 21.648 85.773 1.00 13.20 296 VAL F N 1
ATOM 15862 C CA A VAL F 1 296 ? 43.848 21.795 84.557 0.50 13.33 296 VAL F CA 1
ATOM 15863 C CA B VAL F 1 296 ? 43.841 21.792 84.547 0.50 15.29 296 VAL F CA 1
ATOM 15864 C C . VAL F 1 296 ? 44.132 20.394 84.037 1.00 13.71 296 VAL F C 1
ATOM 15865 O O . VAL F 1 296 ? 44.534 19.523 84.791 1.00 14.52 296 VAL F O 1
ATOM 15872 N N . GLY F 1 297 ? 43.893 20.180 82.753 1.00 13.53 297 GLY F N 1
ATOM 15873 C CA . GLY F 1 297 ? 44.065 18.863 82.193 1.00 13.57 297 GLY F CA 1
ATOM 15874 C C . GLY F 1 297 ? 44.080 18.913 80.684 1.00 14.13 297 GLY F C 1
ATOM 15875 O O . GLY F 1 297 ? 43.982 19.977 80.085 1.00 14.35 297 GLY F O 1
ATOM 15876 N N . ALA F 1 298 ? 44.176 17.743 80.085 1.00 12.94 298 ALA F N 1
ATOM 15877 C CA . ALA F 1 298 ? 44.103 17.645 78.631 1.00 13.33 298 ALA F CA 1
ATOM 15878 C C . ALA F 1 298 ? 43.737 16.228 78.225 1.00 13.49 298 ALA F C 1
ATOM 15879 O O . ALA F 1 298 ? 44.150 15.264 78.864 1.00 14.80 298 ALA F O 1
ATOM 15881 N N . THR F 1 299 ? 42.959 16.133 77.151 1.00 13.16 299 THR F N 1
ATOM 15882 C CA . THR F 1 299 ? 42.642 14.870 76.518 1.00 13.20 299 THR F CA 1
ATOM 15883 C C . THR F 1 299 ? 43.302 14.863 75.146 1.00 13.02 299 THR F C 1
ATOM 15884 O O . THR F 1 299 ? 43.217 15.850 74.417 1.00 15.68 299 THR F O 1
ATOM 15888 N N . TYR F 1 300 ? 43.937 13.745 74.828 1.00 13.63 300 TYR F N 1
ATOM 15889 C CA . TYR F 1 300 ? 44.393 13.499 73.465 1.00 15.46 300 TYR F CA 1
ATOM 15890 C C . TYR F 1 300 ? 43.483 12.428 72.872 1.00 14.39 300 TYR F C 1
ATOM 15891 O O . TYR F 1 300 ? 43.427 11.311 73.370 1.00 14.11 300 TYR F O 1
ATOM 15900 N N . TYR F 1 301 ? 42.785 12.789 71.788 1.00 14.00 301 TYR F N 1
ATOM 15901 C CA . TYR F 1 301 ? 41.939 11.885 71.049 1.00 16.07 301 TYR F CA 1
ATOM 15902 C C . TYR F 1 301 ? 42.751 11.271 69.922 1.00 15.02 301 TYR F C 1
ATOM 15903 O O . TYR F 1 301 ? 43.117 11.976 68.979 1.00 17.31 301 TYR F O 1
ATOM 15912 N N . PHE F 1 302 ? 43.024 9.974 70.030 1.00 15.45 302 PHE F N 1
ATOM 15913 C CA . PHE F 1 302 ? 43.645 9.236 68.929 1.00 15.15 302 PHE F CA 1
ATOM 15914 C C . PHE F 1 302 ? 42.695 9.182 67.737 1.00 14.83 302 PHE F C 1
ATOM 15915 O O . PHE F 1 302 ? 43.108 9.337 66.580 1.00 17.51 302 PHE F O 1
ATOM 15923 N N . ASN F 1 303 ? 41.418 8.943 68.025 1.00 15.05 303 ASN F N 1
ATOM 15924 C CA . ASN F 1 303 ? 40.326 8.947 67.036 1.00 15.87 303 ASN F CA 1
ATOM 15925 C C . ASN F 1 303 ? 39.020 8.889 67.849 1.00 16.38 303 ASN F C 1
ATOM 15926 O O . ASN F 1 303 ? 39.075 9.066 69.075 1.00 16.79 303 ASN F O 1
ATOM 15931 N N . LYS F 1 304 ? 37.869 8.633 67.230 1.00 17.66 304 LYS F N 1
ATOM 15932 C CA . LYS F 1 304 ? 36.594 8.606 67.984 1.00 17.83 304 LYS F CA 1
ATOM 15933 C C . LYS F 1 304 ? 36.433 7.408 68.937 1.00 15.79 304 LYS F C 1
ATOM 15934 O O . LYS F 1 304 ? 35.474 7.375 69.700 1.00 18.63 304 LYS F O 1
ATOM 15940 N N . ASN F 1 305 ? 37.332 6.425 68.854 1.00 14.35 305 ASN F N 1
ATOM 15941 C CA . ASN F 1 305 ? 37.248 5.222 69.670 1.00 13.34 305 ASN F CA 1
ATOM 15942 C C . ASN F 1 305 ? 38.339 5.098 70.727 1.00 13.11 305 ASN F C 1
ATOM 15943 O O . ASN F 1 305 ? 38.282 4.171 71.523 1.00 14.59 305 ASN F O 1
ATOM 15948 N N . MET F 1 306 ? 39.323 5.993 70.739 1.00 13.65 306 MET F N 1
ATOM 15949 C CA . MET F 1 306 ? 40.443 5.848 71.660 1.00 15.21 306 MET F CA 1
ATOM 15950 C C . MET F 1 306 ? 40.968 7.210 72.062 1.00 13.50 306 MET F C 1
ATOM 15951 O O . MET F 1 306 ? 41.175 8.079 71.234 1.00 13.81 306 MET F O 1
ATOM 15956 N N . SER F 1 307 ? 41.198 7.372 73.355 1.00 12.01 307 SER F N 1
ATOM 15957 C CA . SER F 1 307 ? 41.725 8.607 73.901 1.00 11.66 307 SER F CA 1
ATOM 15958 C C . SER F 1 307 ? 42.527 8.348 75.150 1.00 10.33 307 SER F C 1
ATOM 15959 O O . SER F 1 307 ? 42.437 7.258 75.741 1.00 12.07 307 SER F O 1
ATOM 15962 N N . THR F 1 308 ? 43.292 9.355 75.552 1.00 11.16 308 THR F N 1
ATOM 15963 C CA . THR F 1 308 ? 44.024 9.311 76.805 1.00 11.75 308 THR F CA 1
ATOM 15964 C C . THR F 1 308 ? 43.993 10.686 77.437 1.00 10.67 308 THR F C 1
ATOM 15965 O O . THR F 1 308 ? 43.894 11.697 76.729 1.00 13.32 308 THR F O 1
ATOM 15969 N N . TYR F 1 309 ? 44.054 10.758 78.772 1.00 11.05 309 TYR F N 1
ATOM 15970 C CA . TYR F 1 309 ? 44.017 12.054 79.399 1.00 11.67 309 TYR F CA 1
ATOM 15971 C C . TYR F 1 309 ? 44.763 12.141 80.698 1.00 11.67 309 TYR F C 1
ATOM 15972 O O . TYR F 1 309 ? 45.014 11.128 81.347 1.00 12.82 309 TYR F O 1
ATOM 15981 N N . VAL F 1 310 ? 45.097 13.375 81.056 1.00 12.31 310 VAL F N 1
ATOM 15982 C CA . VAL F 1 310 ? 45.565 13.721 82.386 1.00 12.77 310 VAL F CA 1
ATOM 15983 C C . VAL F 1 310 ? 44.629 14.810 82.899 1.00 12.99 310 VAL F C 1
ATOM 15984 O O . VAL F 1 310 ? 44.201 15.683 82.150 1.00 13.78 310 VAL F O 1
ATOM 15988 N N . ASP F 1 311 ? 44.313 14.763 84.182 1.00 12.22 311 ASP F N 1
ATOM 15989 C CA . ASP F 1 311 ? 43.502 15.809 84.781 1.00 12.49 311 ASP F CA 1
ATOM 15990 C C . ASP F 1 311 ? 44.032 16.079 86.175 1.00 12.13 311 ASP F C 1
ATOM 15991 O O . ASP F 1 311 ? 44.383 15.152 86.897 1.00 13.63 311 ASP F O 1
ATOM 15996 N N . TYR F 1 312 ? 44.116 17.353 86.524 1.00 12.83 312 TYR F N 1
ATOM 15997 C CA . TYR F 1 312 ? 44.725 17.771 87.788 1.00 13.10 312 TYR F CA 1
ATOM 15998 C C . TYR F 1 312 ? 43.749 18.663 88.530 1.00 12.86 312 TYR F C 1
ATOM 15999 O O . TYR F 1 312 ? 43.484 19.786 88.118 1.00 12.29 312 TYR F O 1
ATOM 16008 N N . LYS F 1 313 ? 43.193 18.114 89.614 1.00 11.64 313 LYS F N 1
ATOM 16009 C CA . LYS F 1 313 ? 42.327 18.844 90.524 1.00 12.19 313 LYS F CA 1
ATOM 16010 C C . LYS F 1 313 ? 43.214 19.516 91.561 1.00 12.32 313 LYS F C 1
ATOM 16011 O O . LYS F 1 313 ? 43.822 18.830 92.387 1.00 13.40 313 LYS F O 1
ATOM 16017 N N . ILE F 1 314 ? 43.271 20.847 91.495 1.00 13.19 314 ILE F N 1
ATOM 16018 C CA . ILE F 1 314 ? 44.070 21.655 92.385 1.00 13.60 314 ILE F CA 1
ATOM 16019 C C . ILE F 1 314 ? 43.096 22.170 93.418 1.00 13.88 314 ILE F C 1
ATOM 16020 O O . ILE F 1 314 ? 42.375 23.146 93.190 1.00 14.01 314 ILE F O 1
ATOM 16025 N N . ASN F 1 315 ? 43.077 21.484 94.559 1.00 13.35 315 ASN F N 1
ATOM 16026 C CA . ASN F 1 315 ? 42.036 21.695 95.559 1.00 14.16 315 ASN F CA 1
ATOM 16027 C C . ASN F 1 315 ? 42.382 22.892 96.427 1.00 14.51 315 ASN F C 1
ATOM 16028 O O . ASN F 1 315 ? 43.430 22.903 97.075 1.00 17.83 315 ASN F O 1
ATOM 16033 N N . LEU F 1 316 ? 41.494 23.888 96.441 1.00 15.57 316 LEU F N 1
ATOM 16034 C CA . LEU F 1 316 ? 41.706 25.123 97.192 1.00 17.04 316 LEU F CA 1
ATOM 16035 C C . LEU F 1 316 ? 40.974 25.141 98.539 1.00 16.85 316 LEU F C 1
ATOM 16036 O O . LEU F 1 316 ? 41.095 26.113 99.286 1.00 20.04 316 LEU F O 1
ATOM 16041 N N . LEU F 1 317 ? 40.229 24.074 98.854 1.00 15.08 317 LEU F N 1
ATOM 16042 C CA . LEU F 1 317 ? 39.658 23.961 100.198 1.00 17.35 317 LEU F CA 1
ATOM 16043 C C . LEU F 1 317 ? 40.717 23.809 101.260 1.00 19.28 317 LEU F C 1
ATOM 16044 O O . LEU F 1 317 ? 41.717 23.144 101.046 1.00 21.70 317 LEU F O 1
ATOM 16049 N N . ASP F 1 318 ? 40.468 24.416 102.418 1.00 22.51 318 ASP F N 1
ATOM 16050 C CA . ASP F 1 318 ? 41.325 24.244 103.580 1.00 25.96 318 ASP F CA 1
ATOM 16051 C C . ASP F 1 318 ? 40.900 23.010 104.366 1.00 24.40 318 ASP F C 1
ATOM 16052 O O . ASP F 1 318 ? 39.706 22.762 104.577 1.00 23.53 318 ASP F O 1
ATOM 16057 N N . ASP F 1 319 ? 41.893 22.241 104.798 1.00 26.01 319 ASP F N 1
ATOM 16058 C CA . ASP F 1 319 ? 41.668 21.111 105.694 1.00 20.27 319 ASP F CA 1
ATOM 16059 C C . ASP F 1 319 ? 41.321 21.717 107.087 1.00 18.57 319 ASP F C 1
ATOM 16060 O O . ASP F 1 319 ? 42.108 22.403 107.694 1.00 20.62 319 ASP F O 1
ATOM 16065 N N . LYS F 1 320 ? 40.103 21.396 107.527 1.00 16.02 320 LYS F N 1
ATOM 16066 C CA . LYS F 1 320 ? 39.647 21.888 108.841 1.00 20.72 320 LYS F CA 1
ATOM 16067 C C . LYS F 1 320 ? 38.600 20.982 109.417 1.00 20.04 320 LYS F C 1
ATOM 16068 O O . LYS F 1 320 ? 38.157 20.053 108.752 1.00 19.34 320 LYS F O 1
ATOM 16074 N N . GLU F 1 321 ? 38.215 21.230 110.672 1.00 19.85 321 GLU F N 1
ATOM 16075 C CA . GLU F 1 321 ? 37.284 20.334 111.341 1.00 20.48 321 GLU F CA 1
ATOM 16076 C C . GLU F 1 321 ? 35.986 20.144 110.533 1.00 19.13 321 GLU F C 1
ATOM 16077 O O . GLU F 1 321 ? 35.494 19.019 110.392 1.00 20.59 321 GLU F O 1
ATOM 16083 N N . PHE F 1 322 ? 35.462 21.226 109.967 1.00 18.08 322 PHE F N 1
ATOM 16084 C CA . PHE F 1 322 ? 34.241 21.137 109.148 1.00 15.53 322 PHE F CA 1
ATOM 16085 C C . PHE F 1 322 ? 34.353 20.125 107.981 1.00 17.42 322 PHE F C 1
ATOM 16086 O O . PHE F 1 322 ? 33.494 19.259 107.806 1.00 16.67 322 PHE F O 1
ATOM 16094 N N . THR F 1 323 ? 35.417 20.230 107.195 1.00 17.17 323 THR F N 1
ATOM 16095 C CA . THR F 1 323 ? 35.555 19.362 106.032 1.00 17.25 323 THR F CA 1
ATOM 16096 C C . THR F 1 323 ? 35.812 17.924 106.464 1.00 17.35 323 THR F C 1
ATOM 16097 O O . THR F 1 323 ? 35.284 16.993 105.864 1.00 16.74 323 THR F O 1
ATOM 16101 N N . ARG F 1 324 ? 36.590 17.743 107.530 1.00 16.96 324 ARG F N 1
ATOM 16102 C CA . ARG F 1 324 ? 36.808 16.395 108.064 1.00 18.79 324 ARG F CA 1
ATOM 16103 C C . ARG F 1 324 ? 35.510 15.764 108.570 1.00 19.10 324 ARG F C 1
ATOM 16104 O O . ARG F 1 324 ? 35.221 14.597 108.270 1.00 20.04 324 ARG F O 1
ATOM 16112 N N . ASN F 1 325 ? 34.722 16.547 109.306 1.00 20.06 325 ASN F N 1
ATOM 16113 C CA . ASN F 1 325 ? 33.437 16.068 109.820 1.00 19.73 325 ASN F CA 1
ATOM 16114 C C . ASN F 1 325 ? 32.481 15.694 108.692 1.00 18.80 325 ASN F C 1
ATOM 16115 O O . ASN F 1 325 ? 31.825 14.657 108.753 1.00 21.15 325 ASN F O 1
ATOM 16120 N N . ALA F 1 326 ? 32.419 16.545 107.667 1.00 16.56 326 ALA F N 1
ATOM 16121 C CA . ALA F 1 326 ? 31.531 16.306 106.518 1.00 17.32 326 ALA F CA 1
ATOM 16122 C C . ALA F 1 326 ? 32.006 15.217 105.562 1.00 15.90 326 ALA F C 1
ATOM 16123 O O . ALA F 1 326 ? 31.226 14.719 104.756 1.00 19.07 326 ALA F O 1
ATOM 16125 N N . GLY F 1 327 ? 33.281 14.863 105.636 1.00 15.63 327 GLY F N 1
ATOM 16126 C CA . GLY F 1 327 ? 33.875 13.923 104.694 1.00 17.01 327 GLY F CA 1
ATOM 16127 C C . GLY F 1 327 ? 34.147 14.555 103.341 1.00 16.06 327 GLY F C 1
ATOM 16128 O O . GLY F 1 327 ? 34.161 13.850 102.330 1.00 19.20 327 GLY F O 1
ATOM 16129 N N . ILE F 1 328 ? 34.365 15.872 103.318 1.00 14.27 328 ILE F N 1
ATOM 16130 C CA . ILE F 1 328 ? 34.686 16.585 102.070 1.00 14.64 328 ILE F CA 1
ATOM 16131 C C . ILE F 1 328 ? 36.201 16.550 101.840 1.00 15.00 328 ILE F C 1
ATOM 16132 O O . ILE F 1 328 ? 36.982 16.974 102.697 1.00 15.11 328 ILE F O 1
ATOM 16137 N N . SER F 1 329 ? 36.604 16.075 100.664 1.00 14.90 329 SER F N 1
ATOM 16138 C CA . SER F 1 329 ? 38.026 15.968 100.340 1.00 14.55 329 SER F CA 1
ATOM 16139 C C . SER F 1 329 ? 38.659 17.325 100.084 1.00 13.94 329 SER F C 1
ATOM 16140 O O . SER F 1 329 ? 38.140 18.136 99.306 1.00 14.36 329 SER F O 1
ATOM 16143 N N . THR F 1 330 ? 39.816 17.547 100.701 1.00 13.73 330 THR F N 1
ATOM 16144 C CA . THR F 1 330 ? 40.544 18.796 100.551 1.00 15.06 330 THR F CA 1
ATOM 16145 C C . THR F 1 330 ? 41.895 18.614 99.848 1.00 14.85 330 THR F C 1
ATOM 16146 O O . THR F 1 330 ? 42.633 19.594 99.678 1.00 16.13 330 THR F O 1
ATOM 16150 N N . ASP F 1 331 ? 42.201 17.391 99.404 1.00 14.12 331 ASP F N 1
ATOM 16151 C CA . ASP F 1 331 ? 43.485 17.101 98.754 1.00 14.51 331 ASP F CA 1
ATOM 16152 C C . ASP F 1 331 ? 43.420 17.222 97.232 1.00 14.24 331 ASP F C 1
ATOM 16153 O O . ASP F 1 331 ? 42.363 17.076 96.627 1.00 14.24 331 ASP F O 1
ATOM 16158 N N . ASP F 1 332 ? 44.570 17.516 96.641 1.00 13.87 332 ASP F N 1
ATOM 16159 C CA . ASP F 1 332 ? 44.700 17.520 95.188 1.00 13.23 332 ASP F CA 1
ATOM 16160 C C . ASP F 1 332 ? 44.547 16.088 94.672 1.00 12.74 332 ASP F C 1
ATOM 16161 O O . ASP F 1 332 ? 44.792 15.134 95.407 1.00 13.32 332 ASP F O 1
ATOM 16166 N N . ILE F 1 333 ? 44.141 15.950 93.402 1.00 12.01 333 ILE F N 1
ATOM 16167 C CA . ILE F 1 333 ? 44.154 14.649 92.716 1.00 12.16 333 ILE F CA 1
ATOM 16168 C C . ILE F 1 333 ? 44.727 14.836 91.321 1.00 12.05 333 ILE F C 1
ATOM 16169 O O . ILE F 1 333 ? 44.380 15.795 90.649 1.00 13.26 333 ILE F O 1
ATOM 16174 N N . VAL F 1 334 ? 45.594 13.912 90.908 1.00 11.82 334 VAL F N 1
ATOM 16175 C CA . VAL F 1 334 ? 45.960 13.762 89.503 1.00 12.90 334 VAL F CA 1
ATOM 16176 C C . VAL F 1 334 ? 45.379 12.439 88.985 1.00 12.25 334 VAL F C 1
ATOM 16177 O O . VAL F 1 334 ? 45.513 11.395 89.634 1.00 12.83 334 VAL F O 1
ATOM 16181 N N . ALA F 1 335 ? 44.678 12.512 87.852 1.00 12.32 335 ALA F N 1
ATOM 16182 C CA . ALA F 1 335 ? 44.124 11.347 87.165 1.00 13.12 335 ALA F CA 1
ATOM 16183 C C . ALA F 1 335 ? 44.834 11.122 85.844 1.00 12.37 335 ALA F C 1
ATOM 16184 O O . ALA F 1 335 ? 45.090 12.073 85.108 1.00 12.26 335 ALA F O 1
ATOM 16186 N N . LEU F 1 336 ? 45.124 9.857 85.564 1.00 11.03 336 LEU F N 1
ATOM 16187 C CA . LEU F 1 336 ? 45.615 9.430 84.264 1.00 12.04 336 LEU F CA 1
ATOM 16188 C C . LEU F 1 336 ? 44.663 8.362 83.757 1.00 11.40 336 LEU F C 1
ATOM 16189 O O . LEU F 1 336 ? 44.395 7.377 84.465 1.00 11.63 336 LEU F O 1
ATOM 16194 N N . GLY F 1 337 ? 44.169 8.554 82.532 1.00 11.13 337 GLY F N 1
ATOM 16195 C CA . GLY F 1 337 ? 43.230 7.622 81.917 1.00 10.36 337 GLY F CA 1
ATOM 16196 C C . GLY F 1 337 ? 43.577 7.235 80.495 1.00 10.22 337 GLY F C 1
ATOM 16197 O O . GLY F 1 337 ? 44.161 8.044 79.761 1.00 11.85 337 GLY F O 1
ATOM 16198 N N . LEU F 1 338 ? 43.232 5.999 80.158 1.00 10.63 338 LEU F N 1
ATOM 16199 C CA . LEU F 1 338 ? 43.320 5.465 78.785 1.00 12.25 338 LEU F CA 1
ATOM 16200 C C . LEU F 1 338 ? 41.985 4.800 78.492 1.00 12.60 338 LEU F C 1
ATOM 16201 O O . LEU F 1 338 ? 41.564 3.895 79.224 1.00 11.63 338 LEU F O 1
ATOM 16206 N N . VAL F 1 339 ? 41.318 5.269 77.436 1.00 12.21 339 VAL F N 1
ATOM 16207 C CA . VAL F 1 339 ? 39.918 4.956 77.190 1.00 11.80 339 VAL F CA 1
ATOM 16208 C C . VAL F 1 339 ? 39.703 4.399 75.796 1.00 11.60 339 VAL F C 1
ATOM 16209 O O . VAL F 1 339 ? 40.031 5.058 74.799 1.00 12.58 339 VAL F O 1
ATOM 16213 N N . TYR F 1 340 ? 39.172 3.187 75.759 1.00 10.95 340 TYR F N 1
ATOM 16214 C CA . TYR F 1 340 ? 38.670 2.570 74.530 1.00 12.62 340 TYR F CA 1
ATOM 16215 C C . TYR F 1 340 ? 37.148 2.681 74.587 1.00 12.88 340 TYR F C 1
ATOM 16216 O O . TYR F 1 340 ? 36.561 2.386 75.634 1.00 12.19 340 TYR F O 1
ATOM 16225 N N . GLN F 1 341 ? 36.505 3.117 73.514 1.00 17.83 341 GLN F N 1
ATOM 16226 C CA . GLN F 1 341 ? 35.060 3.176 73.474 1.00 12.75 341 GLN F CA 1
ATOM 16227 C C . GLN F 1 341 ? 34.531 2.775 72.105 1.00 12.37 341 GLN F C 1
ATOM 16228 O O . GLN F 1 341 ? 35.260 2.832 71.118 1.00 12.96 341 GLN F O 1
ATOM 16234 N N . PHE F 1 342 ? 33.289 2.311 72.072 1.00 14.00 342 PHE F N 1
ATOM 16235 C CA . PHE F 1 342 ? 32.637 1.907 70.850 1.00 14.86 342 PHE F CA 1
ATOM 16236 C C . PHE F 1 342 ? 31.176 2.324 70.835 1.00 14.00 342 PHE F C 1
ATOM 16237 O O . PHE F 1 342 ? 30.620 2.648 71.904 1.00 14.58 342 PHE F O 1
#

B-factor: mean 19.71, std 10.9, range [7.03, 177.69]